Protein 9I4F (pdb70)

Structure (mmCIF, N/CA/C/O backbone):
data_9I4F
#
_entry.id   9I4F
#
_cell.length_a   107.130
_cell.length_b   129.026
_cell.length_c   108.296
_cell.angle_alpha   90.000
_cell.angle_beta   90.177
_cell.angle_gamma   90.000
#
_symmetry.space_group_name_H-M   'P 1 21 1'
#
loop_
_entity.id
_entity.type
_entity.pdbx_description
1 polymer 'Alpha-1,3-galactosidase PpaGal'
2 non-polymer 1,2-ETHANEDIOL
3 water water
#
loop_
_atom_site.group_PDB
_atom_site.id
_atom_site.type_symbol
_atom_site.label_atom_id
_atom_site.label_alt_id
_atom_site.label_comp_id
_atom_site.label_asym_id
_atom_site.label_entity_id
_atom_site.label_seq_id
_atom_site.pdbx_PDB_ins_code
_atom_site.Cartn_x
_atom_site.Cartn_y
_atom_site.Cartn_z
_atom_site.occupancy
_atom_site.B_iso_or_equiv
_atom_site.auth_seq_id
_atom_site.auth_comp_id
_atom_site.auth_asym_id
_atom_site.auth_atom_id
_atom_site.pdbx_PDB_model_num
ATOM 1 N N . SER A 1 1 ? 102.051 25.466 -32.447 1.000 53.268 34 SER A N 1
ATOM 2 C CA . SER A 1 1 ? 102.432 26.063 -33.788 1.000 55.481 34 SER A CA 1
ATOM 3 C C . SER A 1 1 ? 103.447 25.178 -34.539 1.000 54.255 34 SER A C 1
ATOM 4 O O . SER A 1 1 ? 103.026 24.451 -35.467 1.000 55.195 34 SER A O 1
ATOM 14 N N . GLU A 1 2 ? 104.716 25.199 -34.129 1.000 51.701 35 GLU A N 1
ATOM 15 C CA . GLU A 1 2 ? 105.763 24.224 -34.530 1.000 49.430 35 GLU A CA 1
ATOM 16 C C . GLU A 1 2 ? 105.573 22.960 -33.695 1.000 45.413 35 GLU A C 1
ATOM 17 O O . GLU A 1 2 ? 106.408 22.092 -33.815 1.000 43.292 35 GLU A O 1
ATOM 29 N N . PHE A 1 3 ? 104.489 22.870 -32.917 1.000 43.108 36 PHE A N 1
ATOM 30 C CA . PHE A 1 3 ? 104.127 21.739 -32.029 1.000 41.495 36 PHE A CA 1
ATOM 31 C C . PHE A 1 3 ? 102.757 21.187 -32.415 1.000 40.276 36 PHE A C 1
ATOM 32 O O . PHE A 1 3 ? 101.833 22.014 -32.630 1.000 40.033 36 PHE A O 1
ATOM 49 N N . ASN A 1 4 ? 102.569 19.876 -32.417 1.000 38.637 37 ASN A N 1
ATOM 50 C CA . ASN A 1 4 ? 101.215 19.344 -32.710 1.000 37.620 37 ASN A CA 1
ATOM 51 C C . ASN A 1 4 ? 100.275 19.737 -31.563 1.000 36.989 37 ASN A C 1
ATOM 52 O O . ASN A 1 4 ? 99.200 20.284 -31.837 1.000 36.989 37 ASN A O 1
ATOM 63 N N . VAL A 1 5 ? 100.716 19.523 -30.326 1.000 37.463 38 VAL A N 1
ATOM 64 C CA . VAL A 1 5 ? 100.024 19.962 -29.083 1.000 37.551 38 VAL A CA 1
ATOM 65 C C . VAL A 1 5 ? 100.973 20.849 -28.294 1.000 37.122 38 VAL A C 1
ATOM 66 O O . VAL A 1 5 ? 102.114 20.428 -28.125 1.000 36.660 38 VAL A O 1
ATOM 79 N N . LYS A 1 6 ? 100.495 21.948 -27.735 1.000 37.168 39 LYS A N 1
ATOM 80 C CA . LYS A 1 6 ? 101.286 22.699 -26.728 1.000 38.088 39 LYS A CA 1
ATOM 81 C C . LYS A 1 6 ? 100.949 22.185 -25.330 1.000 36.652 39 LYS A C 1
ATOM 82 O O . LYS A 1 6 ? 99.809 22.304 -24.949 1.000 36.624 39 LYS A O 1
ATOM 101 N N . ILE A 1 7 ? 101.891 21.608 -24.594 1.000 35.531 40 ILE A N 1
ATOM 102 C CA . ILE A 1 7 ? 101.590 21.021 -23.262 1.000 34.718 40 ILE A CA 1
ATOM 103 C C . ILE A 1 7 ? 102.133 21.958 -22.182 1.000 34.633 40 ILE A C 1
ATOM 104 O O . ILE A 1 7 ? 103.279 22.235 -22.201 1.000 34.496 40 ILE A O 1
ATOM 120 N N . TYR A 1 8 ? 101.302 22.472 -21.291 1.000 35.104 41 TYR A N 1
ATOM 121 C CA . TYR A 1 8 ? 101.756 23.316 -20.156 1.000 35.380 41 TYR A CA 1
ATOM 122 C C . TYR A 1 8 ? 101.765 22.439 -18.911 1.000 36.388 41 TYR A C 1
ATOM 123 O O . TYR A 1 8 ? 100.689 22.099 -18.377 1.000 35.874 41 TYR A O 1
ATOM 141 N N . LYS A 1 9 ? 102.951 21.995 -18.500 1.000 38.235 42 LYS A N 1
ATOM 142 C CA . LYS A 1 9 ? 103.108 21.419 -17.143 1.000 39.325 42 LYS A CA 1
ATOM 143 C C . LYS A 1 9 ? 102.900 22.576 -16.151 1.000 39.498 42 LYS A C 1
ATOM 144 O O . LYS A 1 9 ? 103.609 23.594 -16.298 1.000 40.160 42 LYS A O 1
ATOM 163 N N . LEU A 1 10 ? 101.956 22.474 -15.216 1.000 38.497 43 LEU A N 1
ATOM 164 C CA . LEU A 1 10 ? 101.493 23.680 -14.495 1.000 37.978 43 LEU A CA 1
ATOM 165 C C . LEU A 1 10 ? 102.617 24.184 -13.587 1.000 37.372 43 LEU A C 1
ATOM 166 O O . LEU A 1 10 ? 102.787 25.422 -13.460 1.000 37.375 43 LEU A O 1
ATOM 182 N N . SER A 1 11 ? 103.392 23.258 -13.032 1.000 36.306 44 SER A N 1
ATOM 183 C CA . SER A 1 11 ? 104.535 23.564 -12.139 1.000 35.845 44 SER A CA 1
ATOM 184 C C . SER A 1 11 ? 105.598 24.428 -12.840 1.000 36.044 44 SER A C 1
ATOM 185 O O . SER A 1 11 ? 106.311 25.173 -12.173 1.000 36.838 44 SER A O 1
ATOM 193 N N . ALA A 1 12 ? 105.720 24.384 -14.148 1.000 35.946 45 ALA A N 1
ATOM 194 C CA . ALA A 1 12 ? 106.662 25.270 -14.858 1.000 36.150 45 ALA A CA 1
ATOM 195 C C . ALA A 1 12 ? 106.087 26.688 -14.910 1.000 35.936 45 ALA A C 1
ATOM 196 O O . ALA A 1 12 ? 106.813 27.605 -15.297 1.000 35.915 45 ALA A O 1
ATOM 203 N N . TYR A 1 13 ? 104.821 26.875 -14.548 1.000 36.043 46 TYR A N 1
ATOM 204 C CA . TYR A 1 13 ? 104.113 28.175 -14.690 1.000 36.431 46 TYR A CA 1
ATOM 205 C C . TYR A 1 13 ? 103.600 28.586 -13.310 1.000 36.380 46 TYR A C 1
ATOM 206 O O . TYR A 1 13 ? 102.552 29.226 -13.228 1.000 35.991 46 TYR A O 1
ATOM 224 N N . GLY A 1 14 ? 104.344 28.227 -12.252 1.000 36.328 47 GLY A N 1
ATOM 225 C CA . GLY A 1 14 ? 104.149 28.779 -10.901 1.000 36.402 47 GLY A CA 1
ATOM 226 C C . GLY A 1 14 ? 102.989 28.139 -10.168 1.000 36.532 47 GLY A C 1
ATOM 227 O O . GLY A 1 14 ? 102.523 28.732 -9.195 1.000 37.000 47 GLY A O 1
ATOM 231 N N . ILE A 1 15 ? 102.557 26.944 -10.569 1.000 36.369 48 ILE A N 1
ATOM 232 C CA . ILE A 1 15 ? 101.379 26.285 -9.938 1.000 36.318 48 ILE A CA 1
ATOM 233 C C . ILE A 1 15 ? 101.704 24.850 -9.547 1.000 36.314 48 ILE A C 1
ATOM 234 O O . ILE A 1 15 ? 101.522 23.868 -10.404 1.000 35.431 48 ILE A O 1
ATOM 250 N N . LYS A 1 16 ? 102.037 24.740 -8.254 1.000 36.507 49 LYS A N 1
ATOM 251 C CA . LYS A 1 16 ? 102.663 23.533 -7.668 1.000 36.963 49 LYS A CA 1
ATOM 252 C C . LYS A 1 16 ? 101.679 22.834 -6.760 1.000 36.382 49 LYS A C 1
ATOM 253 O O . LYS A 1 16 ? 100.802 23.477 -6.201 1.000 36.376 49 LYS A O 1
ATOM 272 N N . PRO A 1 17 ? 101.807 21.503 -6.594 1.000 36.639 50 PRO A N 1
ATOM 273 C CA . PRO A 1 17 ? 100.961 20.744 -5.667 1.000 36.793 50 PRO A CA 1
ATOM 274 C C . PRO A 1 17 ? 101.436 20.839 -4.209 1.000 36.356 50 PRO A C 1
ATOM 275 O O . PRO A 1 17 ? 102.615 20.950 -3.970 1.000 36.085 50 PRO A O 1
ATOM 286 N N . ASN A 1 18 ? 100.499 20.764 -3.270 1.000 35.937 51 ASN A N 1
ATOM 287 C CA . ASN A 1 18 ? 100.797 20.618 -1.829 1.000 36.571 51 ASN A CA 1
ATOM 288 C C . ASN A 1 18 ? 101.383 21.938 -1.323 1.000 37.056 51 ASN A C 1
ATOM 289 O O . ASN A 1 18 ? 102.019 21.938 -0.268 1.000 36.502 51 ASN A O 1
ATOM 300 N N . SER A 1 19 ? 101.171 23.038 -2.034 1.000 37.681 52 SER A N 1
ATOM 301 C CA . SER A 1 19 ? 101.718 24.347 -1.603 1.000 38.579 52 SER A CA 1
ATOM 302 C C . SER A 1 19 ? 100.817 24.881 -0.506 1.000 38.299 52 SER A C 1
ATOM 303 O O . SER A 1 19 ? 101.225 25.776 0.200 1.000 38.598 52 SER A O 1
ATOM 311 N N . GLY A 1 20 ? 99.582 24.404 -0.476 1.000 38.030 53 GLY A N 1
ATOM 312 C CA . GLY A 1 20 ? 98.528 24.977 0.374 1.000 37.699 53 GLY A CA 1
ATOM 313 C C . GLY A 1 20 ? 98.190 26.421 0.015 1.000 37.923 53 GLY A C 1
ATOM 314 O O . GLY A 1 20 ? 97.427 27.029 0.780 1.000 36.979 53 GLY A O 1
ATOM 318 N N . LYS A 1 21 ? 98.636 26.946 -1.128 1.000 38.257 54 LYS A N 1
ATOM 319 C CA . LYS A 1 21 ? 98.226 28.310 -1.539 1.000 38.648 54 LYS A CA 1
ATOM 320 C C . LYS A 1 21 ? 96.938 28.270 -2.359 1.000 37.443 54 LYS A C 1
ATOM 321 O O . LYS A 1 21 ? 96.506 27.197 -2.831 1.000 37.256 54 LYS A O 1
ATOM 340 N N . ASN A 1 22 ? 96.348 29.444 -2.507 1.000 36.784 55 ASN A N 1
ATOM 341 C CA . ASN A 1 22 ? 95.113 29.652 -3.278 1.000 36.141 55 ASN A CA 1
ATOM 342 C C . ASN A 1 22 ? 95.496 29.525 -4.750 1.000 36.146 55 ASN A C 1
ATOM 343 O O . ASN A 1 22 ? 96.192 30.427 -5.248 1.000 36.761 55 ASN A O 1
ATOM 354 N N . THR A 1 23 ? 95.097 28.439 -5.407 1.000 35.211 56 THR A N 1
ATOM 355 C CA . THR A 1 23 ? 95.473 28.151 -6.811 1.000 34.472 56 THR A CA 1
ATOM 356 C C . THR A 1 23 ? 94.552 28.929 -7.746 1.000 34.034 56 THR A C 1
ATOM 357 O O . THR A 1 23 ? 94.847 28.975 -8.924 1.000 34.306 56 THR A O 1
ATOM 368 N N . THR A 1 24 ? 93.460 29.487 -7.232 1.000 33.429 57 THR A N 1
ATOM 369 C CA . THR A 1 24 ? 92.371 30.023 -8.064 1.000 33.407 57 THR A CA 1
ATOM 370 C C . THR A 1 24 ? 92.880 31.184 -8.888 1.000 34.087 57 THR A C 1
ATOM 371 O O . THR A 1 24 ? 92.736 31.144 -10.104 1.000 34.511 57 THR A O 1
ATOM 382 N N . PRO A 1 25 ? 93.446 32.249 -8.285 1.000 34.955 58 PRO A N 1
ATOM 383 C CA . PRO A 1 25 ? 93.792 33.458 -9.048 1.000 35.694 58 PRO A CA 1
ATOM 384 C C . PRO A 1 25 ? 94.888 33.208 -10.099 1.000 36.222 58 PRO A C 1
ATOM 385 O O . PRO A 1 25 ? 94.888 33.899 -11.144 1.000 36.070 58 PRO A O 1
ATOM 396 N N . LEU A 1 26 ? 95.745 32.211 -9.806 1.000 36.674 59 LEU A N 1
ATOM 397 C CA . LEU A 1 26 ? 96.908 31.770 -10.629 1.000 36.901 59 LEU A CA 1
ATOM 398 C C . LEU A 1 26 ? 96.415 31.019 -11.874 1.000 37.209 59 LEU A C 1
ATOM 399 O O . LEU A 1 26 ? 96.780 31.442 -12.998 1.000 38.120 59 LEU A O 1
ATOM 415 N N . LEU A 1 27 ? 95.634 29.941 -11.707 1.000 36.136 60 LEU A N 1
ATOM 416 C CA . LEU A 1 27 ? 95.159 29.133 -12.851 1.000 34.992 60 LEU A CA 1
ATOM 417 C C . LEU A 1 27 ? 94.269 29.992 -13.732 1.000 35.062 60 LEU A C 1
ATOM 418 O O . LEU A 1 27 ? 94.393 29.900 -14.916 1.000 35.403 60 LEU A O 1
ATOM 434 N N . THR A 1 28 ? 93.427 30.814 -13.134 1.000 35.786 61 THR A N 1
ATOM 435 C CA . THR A 1 28 ? 92.612 31.835 -13.827 1.000 36.434 61 THR A CA 1
ATOM 436 C C . THR A 1 28 ? 93.498 32.771 -14.645 1.000 36.777 61 THR A C 1
ATOM 437 O O . THR A 1 28 ? 93.249 32.894 -15.815 1.000 38.776 61 THR A O 1
ATOM 448 N N . SER A 1 29 ? 94.474 33.457 -14.076 1.000 36.906 62 SER A N 1
ATOM 449 C CA . SER A 1 29 ? 95.352 34.358 -14.869 1.000 36.992 62 SER A CA 1
ATOM 450 C C . SER A 1 29 ? 96.071 33.588 -15.999 1.000 37.062 62 SER A C 1
ATOM 451 O O . SER A 1 29 ? 96.173 34.140 -17.134 1.000 37.104 62 SER A O 1
ATOM 459 N N . LEU A 1 30 ? 96.510 32.355 -15.724 1.000 36.957 63 LEU A N 1
ATOM 460 C CA . LEU A 1 30 ? 97.313 31.545 -16.673 1.000 37.578 63 LEU A CA 1
ATOM 461 C C . LEU A 1 30 ? 96.456 31.087 -17.867 1.000 39.467 63 LEU A C 1
ATOM 462 O O . LEU A 1 30 ? 96.928 31.261 -19.012 1.000 39.050 63 LEU A O 1
ATOM 478 N N . LEU A 1 31 ? 95.286 30.470 -17.628 1.000 41.894 64 LEU A N 1
ATOM 479 C CA . LEU A 1 31 ? 94.335 30.069 -18.702 1.000 43.489 64 LEU A CA 1
ATOM 480 C C . LEU A 1 31 ? 93.940 31.292 -19.525 1.000 45.281 64 LEU A C 1
ATOM 481 O O . LEU A 1 31 ? 93.759 31.130 -20.716 1.000 45.093 64 LEU A O 1
ATOM 497 N N . LYS A 1 32 ? 93.752 32.455 -18.909 1.000 46.487 65 LYS A N 1
ATOM 498 C CA . LYS A 1 32 ? 93.387 33.664 -19.679 1.000 47.718 65 LYS A CA 1
ATOM 499 C C . LYS A 1 32 ? 94.482 33.957 -20.700 1.000 47.156 65 LYS A C 1
ATOM 500 O O . LYS A 1 32 ? 94.126 34.278 -21.837 1.000 47.638 65 LYS A O 1
ATOM 519 N N . GLU A 1 33 ? 95.750 33.869 -20.289 1.000 46.296 66 GLU A N 1
ATOM 520 C CA . GLU A 1 33 ? 96.899 34.113 -21.191 1.000 45.568 66 GLU A CA 1
ATOM 521 C C . GLU A 1 33 ? 97.004 33.010 -22.263 1.000 44.922 66 GLU A C 1
ATOM 522 O O . GLU A 1 33 ? 97.131 33.344 -23.458 1.000 44.953 66 GLU A O 1
ATOM 534 N N . ILE A 1 34 ? 96.949 31.735 -21.885 1.000 44.110 67 ILE A N 1
ATOM 535 C CA . ILE A 1 34 ? 97.058 30.611 -22.861 1.000 44.733 67 ILE A CA 1
ATOM 536 C C . ILE A 1 34 ? 95.970 30.778 -23.926 1.000 46.697 67 ILE A C 1
ATOM 537 O O . ILE A 1 34 ? 96.224 30.463 -25.089 1.000 47.549 67 ILE A O 1
ATOM 553 N N . LYS A 1 35 ? 94.785 31.214 -23.518 1.000 48.283 68 LYS A N 1
ATOM 554 C CA . LYS A 1 35 ? 93.652 31.415 -24.443 1.000 49.791 68 LYS A CA 1
ATOM 555 C C . LYS A 1 35 ? 93.958 32.596 -25.368 1.000 51.600 68 LYS A C 1
ATOM 556 O O . LYS A 1 35 ? 93.737 32.463 -26.575 1.000 54.066 68 LYS A O 1
ATOM 575 N N . SER A 1 36 ? 94.439 33.715 -24.830 1.000 51.748 69 SER A N 1
ATOM 576 C CA . SER A 1 36 ? 94.621 34.953 -25.623 1.000 51.746 69 SER A CA 1
ATOM 577 C C . SER A 1 36 ? 95.664 34.719 -26.714 1.000 52.943 69 SER A C 1
ATOM 578 O O . SER A 1 36 ? 95.767 35.593 -27.570 1.000 54.168 69 SER A O 1
ATOM 586 N N . LYS A 1 37 ? 96.406 33.608 -26.667 1.000 52.766 70 LYS A N 1
ATOM 587 C CA . LYS A 1 37 ? 97.396 33.252 -27.707 1.000 54.996 70 LYS A CA 1
ATOM 588 C C . LYS A 1 37 ? 96.811 32.130 -28.571 1.000 59.446 70 LYS A C 1
ATOM 589 O O . LYS A 1 37 ? 96.568 32.344 -29.793 1.000 64.837 70 LYS A O 1
ATOM 608 N N . THR A 1 38 ? 96.468 31.001 -27.980 1.000 61.587 71 THR A N 1
ATOM 609 C CA . THR A 1 38 ? 96.033 29.808 -28.747 1.000 65.068 71 THR A CA 1
ATOM 610 C C . THR A 1 38 ? 94.832 30.147 -29.650 1.000 66.787 71 THR A C 1
ATOM 611 O O . THR A 1 38 ? 93.875 30.805 -29.208 1.000 64.488 71 THR A O 1
ATOM 622 N N . SER A 1 39 ? 94.987 29.817 -30.930 1.000 68.012 72 SER A N 1
ATOM 623 C CA . SER A 1 39 ? 93.971 29.964 -31.998 1.000 65.839 72 SER A CA 1
ATOM 624 C C . SER A 1 39 ? 92.977 28.821 -31.871 1.000 65.162 72 SER A C 1
ATOM 625 O O . SER A 1 39 ? 93.249 27.868 -31.102 1.000 66.701 72 SER A O 1
ATOM 633 N N . ASP A 1 40 ? 91.905 28.867 -32.636 1.000 67.391 73 ASP A N 1
ATOM 634 C CA . ASP A 1 40 ? 90.874 27.819 -32.500 1.000 72.287 73 ASP A CA 1
ATOM 635 C C . ASP A 1 40 ? 91.466 26.509 -33.031 1.000 69.542 73 ASP A C 1
ATOM 636 O O . ASP A 1 40 ? 91.097 25.450 -32.485 1.000 71.681 73 ASP A O 1
ATOM 645 N N . LEU A 1 41 ? 92.348 26.575 -34.026 1.000 67.210 74 LEU A N 1
ATOM 646 C CA . LEU A 1 41 ? 92.955 25.369 -34.643 1.000 66.907 74 LEU A CA 1
ATOM 647 C C . LEU A 1 41 ? 93.924 24.712 -33.651 1.000 60.804 74 LEU A C 1
ATOM 648 O O . LEU A 1 41 ? 94.127 23.479 -33.726 1.000 57.355 74 LEU A O 1
ATOM 664 N N . ASP A 1 42 ? 94.530 25.548 -32.808 1.000 56.554 75 ASP A N 1
ATOM 665 C CA . ASP A 1 42 ? 95.607 25.197 -31.851 1.000 52.702 75 ASP A CA 1
ATOM 666 C C . ASP A 1 42 ? 95.067 24.213 -30.809 1.000 49.057 75 ASP A C 1
ATOM 667 O O . ASP A 1 42 ? 94.028 24.483 -30.231 1.000 48.944 75 ASP A O 1
ATOM 676 N N . LYS A 1 43 ? 95.790 23.122 -30.563 1.000 46.707 76 LYS A N 1
ATOM 677 C CA . LYS A 1 43 ? 95.497 22.132 -29.493 1.000 43.855 76 LYS A CA 1
ATOM 678 C C . LYS A 1 43 ? 96.361 22.438 -28.254 1.000 41.228 76 LYS A C 1
ATOM 679 O O . LYS A 1 43 ? 97.546 22.773 -28.411 1.000 40.593 76 LYS A O 1
ATOM 698 N N . VAL A 1 44 ? 95.740 22.400 -27.068 1.000 38.898 77 VAL A N 1
ATOM 699 C CA . VAL A 1 44 ? 96.327 22.801 -25.757 1.000 37.716 77 VAL A CA 1
ATOM 700 C C . VAL A 1 44 ? 96.158 21.643 -24.784 1.000 36.616 77 VAL A C 1
ATOM 701 O O . VAL A 1 44 ? 95.150 21.000 -24.882 1.000 36.148 77 VAL A O 1
ATOM 714 N N . ILE A 1 45 ? 97.119 21.408 -23.893 1.000 35.993 78 ILE A N 1
ATOM 715 C CA . ILE A 1 45 ? 96.975 20.522 -22.693 1.000 35.156 78 ILE A CA 1
ATOM 716 C C . ILE A 1 45 ? 97.459 21.321 -21.470 1.000 34.316 78 ILE A C 1
ATOM 717 O O . ILE A 1 45 ? 98.482 21.985 -21.589 1.000 33.380 78 ILE A O 1
ATOM 733 N N . ILE A 1 46 ? 96.706 21.280 -20.366 1.000 33.924 79 ILE A N 1
ATOM 734 C CA . ILE A 1 46 ? 97.047 21.834 -19.021 1.000 33.875 79 ILE A CA 1
ATOM 735 C C . ILE A 1 46 ? 97.320 20.639 -18.100 1.000 33.830 79 ILE A C 1
ATOM 736 O O . ILE A 1 46 ? 96.419 19.822 -17.918 1.000 32.500 79 ILE A O 1
ATOM 752 N N . GLN A 1 47 ? 98.543 20.521 -17.557 1.000 35.593 80 GLN A N 1
ATOM 753 C CA . GLN A 1 47 ? 98.951 19.308 -16.788 1.000 36.370 80 GLN A CA 1
ATOM 754 C C . GLN A 1 47 ? 99.297 19.600 -15.325 1.000 36.282 80 GLN A C 1
ATOM 755 O O . GLN A 1 47 ? 100.216 20.345 -15.035 1.000 35.827 80 GLN A O 1
ATOM 769 N N . PHE A 1 48 ? 98.491 18.976 -14.464 1.000 38.148 81 PHE A N 1
ATOM 770 C CA . PHE A 1 48 ? 98.576 18.931 -12.975 1.000 40.094 81 PHE A CA 1
ATOM 771 C C . PHE A 1 48 ? 99.437 17.720 -12.572 1.000 41.762 81 PHE A C 1
ATOM 772 O O . PHE A 1 48 ? 99.435 16.700 -13.282 1.000 41.442 81 PHE A O 1
ATOM 789 N N . GLU A 1 49 ? 100.132 17.817 -11.447 1.000 44.961 82 GLU A N 1
ATOM 790 C CA . GLU A 1 49 ? 101.024 16.743 -10.934 1.000 49.818 82 GLU A CA 1
ATOM 791 C C . GLU A 1 49 ? 100.329 16.024 -9.783 1.000 49.263 82 GLU A C 1
ATOM 792 O O . GLU A 1 49 ? 99.295 16.543 -9.270 1.000 48.218 82 GLU A O 1
ATOM 804 N N . LYS A 1 50 ? 100.903 14.882 -9.401 1.000 49.310 83 LYS A N 1
ATOM 805 C CA . LYS A 1 50 ? 100.539 14.142 -8.175 1.000 50.227 83 LYS A CA 1
ATOM 806 C C . LYS A 1 50 ? 100.515 15.125 -7.007 1.000 49.212 83 LYS A C 1
ATOM 807 O O . LYS A 1 50 ? 101.506 15.905 -6.820 1.000 50.171 83 LYS A O 1
ATOM 826 N N . GLY A 1 51 ? 99.413 15.108 -6.266 1.000 47.154 84 GLY A N 1
ATOM 827 C CA . GLY A 1 51 ? 99.249 15.920 -5.045 1.000 46.599 84 GLY A CA 1
ATOM 828 C C . GLY A 1 51 ? 98.002 16.785 -5.066 1.000 44.581 84 GLY A C 1
ATOM 829 O O . GLY A 1 51 ? 97.154 16.622 -5.939 1.000 43.238 84 GLY A O 1
ATOM 833 N N . ARG A 1 52 ? 97.969 17.744 -4.161 1.000 43.428 85 ARG A N 1
ATOM 834 C CA . ARG A 1 52 ? 96.761 18.498 -3.803 1.000 42.174 85 ARG A CA 1
ATOM 835 C C . ARG A 1 52 ? 96.900 19.964 -4.209 1.000 40.529 85 ARG A C 1
ATOM 836 O O . ARG A 1 52 ? 97.903 20.578 -3.897 1.000 41.054 85 ARG A O 1
ATOM 857 N N . TYR A 1 53 ? 95.886 20.507 -4.861 1.000 38.708 86 TYR A N 1
ATOM 858 C CA . TYR A 1 53 ? 95.797 21.938 -5.235 1.000 37.475 86 TYR A CA 1
ATOM 859 C C . TYR A 1 53 ? 94.542 22.475 -4.541 1.000 37.031 86 TYR A C 1
ATOM 860 O O . TYR A 1 53 ? 93.470 21.873 -4.618 1.000 36.712 86 TYR A O 1
ATOM 878 N N . ASP A 1 54 ? 94.668 23.560 -3.801 1.000 37.125 87 ASP A N 1
ATOM 879 C CA . ASP A 1 54 ? 93.505 24.104 -3.061 1.000 37.062 87 ASP A CA 1
ATOM 880 C C . ASP A 1 54 ? 93.050 25.336 -3.809 1.000 35.822 87 ASP A C 1
ATOM 881 O O . ASP A 1 54 ? 93.937 26.139 -4.181 1.000 35.157 87 ASP A O 1
ATOM 890 N N . PHE A 1 55 ? 91.738 25.469 -3.963 1.000 35.429 88 PHE A N 1
ATOM 891 C CA . PHE A 1 55 ? 91.074 26.625 -4.601 1.000 35.412 88 PHE A CA 1
ATOM 892 C C . PHE A 1 55 ? 90.152 27.251 -3.588 1.000 35.591 88 PHE A C 1
ATOM 893 O O . PHE A 1 55 ? 89.376 26.543 -2.953 1.000 35.494 88 PHE A O 1
ATOM 910 N N . TYR A 1 56 ? 90.195 28.565 -3.505 1.000 36.366 89 TYR A N 1
ATOM 911 C CA . TYR A 1 56 ? 89.301 29.331 -2.606 1.000 36.688 89 TYR A CA 1
ATOM 912 C C . TYR A 1 56 ? 88.489 30.306 -3.444 1.000 36.523 89 TYR A C 1
ATOM 913 O O . TYR A 1 56 ? 88.860 30.682 -4.541 1.000 35.281 89 TYR A O 1
ATOM 931 N N . PRO A 1 57 ? 87.388 30.823 -2.902 1.000 37.221 90 PRO A N 1
ATOM 932 C CA . PRO A 1 57 ? 86.647 31.882 -3.574 1.000 38.297 90 PRO A CA 1
ATOM 933 C C . PRO A 1 57 ? 87.495 33.073 -4.021 1.000 40.111 90 PRO A C 1
ATOM 934 O O . PRO A 1 57 ? 87.149 33.628 -5.028 1.000 42.044 90 PRO A O 1
ATOM 945 N N . GLU A 1 58 ? 88.569 33.430 -3.318 1.000 42.342 91 GLU A N 1
ATOM 946 C CA . GLU A 1 58 ? 89.289 34.701 -3.646 1.000 44.204 91 GLU A CA 1
ATOM 947 C C . GLU A 1 58 ? 89.938 34.553 -5.012 1.000 42.765 91 GLU A C 1
ATOM 948 O O . GLU A 1 58 ? 90.590 33.529 -5.246 1.000 41.342 91 GLU A O 1
ATOM 960 N N . GLY A 1 59 ? 89.690 35.535 -5.876 1.000 42.271 92 GLY A N 1
ATOM 961 C CA . GLY A 1 59 ? 90.244 35.644 -7.237 1.000 41.575 92 GLY A CA 1
ATOM 962 C C . GLY A 1 59 ? 89.569 34.719 -8.239 1.000 40.337 92 GLY A C 1
ATOM 963 O O . GLY A 1 59 ? 90.076 34.629 -9.365 1.000 39.697 92 GLY A O 1
ATOM 967 N N . ALA A 1 60 ? 88.487 34.039 -7.852 1.000 40.234 93 ALA A N 1
ATOM 968 C CA . ALA A 1 60 ? 87.638 33.232 -8.756 1.000 40.805 93 ALA A CA 1
ATOM 969 C C . ALA A 1 60 ? 86.866 34.165 -9.675 1.000 41.969 93 ALA A C 1
ATOM 970 O O . ALA A 1 60 ? 86.593 35.320 -9.297 1.000 43.164 93 ALA A O 1
ATOM 977 N N . ILE A 1 61 ? 86.490 33.659 -10.832 1.000 42.294 94 ILE A N 1
ATOM 978 C CA . ILE A 1 61 ? 85.610 34.445 -11.728 1.000 43.394 94 ILE A CA 1
ATOM 979 C C . ILE A 1 61 ? 84.193 34.362 -11.157 1.000 44.997 94 ILE A C 1
ATOM 980 O O . ILE A 1 61 ? 83.829 33.286 -10.609 1.000 45.503 94 ILE A O 1
ATOM 996 N N . LYS A 1 62 ? 83.439 35.460 -11.263 1.000 46.646 95 LYS A N 1
ATOM 997 C CA . LYS A 1 62 ? 81.981 35.479 -10.957 1.000 46.731 95 LYS A CA 1
ATOM 998 C C . LYS A 1 62 ? 81.158 35.485 -12.241 1.000 46.265 95 LYS A C 1
ATOM 999 O O . LYS A 1 62 ? 81.041 36.554 -12.888 1.000 46.170 95 LYS A O 1
ATOM 1018 N N . ARG A 1 63 ? 80.597 34.319 -12.573 1.000 44.909 96 ARG A N 1
ATOM 1019 C CA . ARG A 1 63 ? 79.677 34.153 -13.732 1.000 43.815 96 ARG A CA 1
ATOM 1020 C C . ARG A 1 63 ? 78.208 34.034 -13.280 1.000 42.941 96 ARG A C 1
ATOM 1021 O O . ARG A 1 63 ? 77.901 33.297 -12.325 1.000 42.361 96 ARG A O 1
ATOM 1042 N N . GLU A 1 64 ? 77.310 34.708 -13.990 1.000 42.632 97 GLU A N 1
ATOM 1043 C CA . GLU A 1 64 ? 75.858 34.484 -13.879 1.000 41.841 97 GLU A CA 1
ATOM 1044 C C . GLU A 1 64 ? 75.520 33.275 -14.757 1.000 40.191 97 GLU A C 1
ATOM 1045 O O . GLU A 1 64 ? 75.567 33.406 -15.972 1.000 40.505 97 GLU A O 1
ATOM 1057 N N . TYR A 1 65 ? 75.253 32.112 -14.175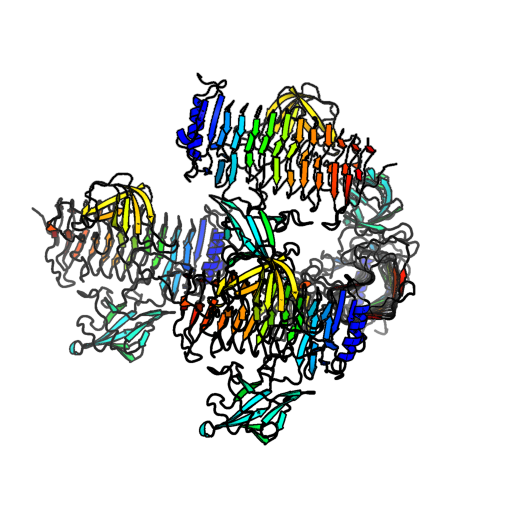 1.000 38.286 98 TYR A N 1
ATOM 1058 C CA . TYR A 1 65 ? 74.902 30.907 -14.969 1.000 37.084 98 TYR A CA 1
ATOM 1059 C C . TYR A 1 65 ? 73.492 30.459 -14.607 1.000 36.642 98 TYR A C 1
ATOM 1060 O O . TYR A 1 65 ? 73.121 30.410 -13.416 1.000 37.214 98 TYR A O 1
ATOM 1078 N N . TYR A 1 66 ? 72.752 30.028 -15.610 1.000 35.917 99 TYR A N 1
ATOM 1079 C CA . TYR A 1 66 ? 71.458 29.354 -15.393 1.000 35.082 99 TYR A CA 1
ATOM 1080 C C . TYR A 1 66 ? 71.690 27.878 -15.626 1.000 33.787 99 TYR A C 1
ATOM 1081 O O . TYR A 1 66 ? 72.189 27.486 -16.687 1.000 33.854 99 TYR A O 1
ATOM 1099 N N . ILE A 1 67 ? 71.409 27.103 -14.596 1.000 32.383 100 ILE A N 1
ATOM 1100 C CA . ILE A 1 67 ? 71.793 25.678 -14.571 1.000 31.388 100 ILE A CA 1
ATOM 1101 C C . ILE A 1 67 ? 70.528 24.851 -14.402 1.000 30.872 100 ILE A C 1
ATOM 1102 O O . ILE A 1 67 ? 69.855 24.985 -13.370 1.000 30.787 100 ILE A O 1
ATOM 1118 N N . SER A 1 68 ? 70.265 23.981 -15.356 1.000 30.039 101 SER A N 1
ATOM 1119 C CA . SER A 1 68 ? 69.142 23.042 -15.249 1.000 29.658 101 SER A CA 1
ATOM 1120 C C . SER A 1 68 ? 69.229 22.279 -13.928 1.000 29.119 101 SER A C 1
ATOM 1121 O O . SER A 1 68 ? 70.303 21.834 -13.575 1.000 28.538 101 SER A O 1
ATOM 1129 N N . ASN A 1 69 ? 68.079 22.159 -13.271 1.000 29.415 102 ASN A N 1
ATOM 1130 C CA . ASN A 1 69 ? 67.753 21.238 -12.153 1.000 29.444 102 ASN A CA 1
ATOM 1131 C C . ASN A 1 69 ? 68.539 21.637 -10.903 1.000 29.483 102 ASN A C 1
ATOM 1132 O O . ASN A 1 69 ? 68.903 20.753 -10.159 1.000 28.884 102 ASN A O 1
ATOM 1143 N N . HIS A 1 70 ? 68.754 22.936 -10.699 1.000 29.917 103 HIS A N 1
ATOM 1144 C CA . HIS A 1 70 ? 69.548 23.519 -9.592 1.000 30.216 103 HIS A CA 1
ATOM 1145 C C . HIS A 1 70 ? 68.924 24.856 -9.136 1.000 31.560 103 HIS A C 1
ATOM 1146 O O . HIS A 1 70 ? 68.230 25.522 -9.894 1.000 32.149 103 HIS A O 1
ATOM 1161 N N . ASP A 1 71 ? 69.195 25.289 -7.914 1.000 32.824 104 ASP A N 1
ATOM 1162 C CA . ASP A 1 71 ? 68.875 26.665 -7.462 1.000 33.919 104 ASP A CA 1
ATOM 1163 C C . ASP A 1 71 ? 69.549 27.676 -8.386 1.000 34.451 104 ASP A C 1
ATOM 1164 O O . ASP A 1 71 ? 70.682 27.415 -8.861 1.000 34.634 104 ASP A O 1
ATOM 1173 N N . GLN A 1 72 ? 68.875 28.793 -8.624 1.000 35.457 105 GLN A N 1
ATOM 1174 C CA . GLN A 1 72 ? 69.390 29.850 -9.524 1.000 37.155 105 GLN A CA 1
ATOM 1175 C C . GLN A 1 72 ? 69.914 30.999 -8.679 1.000 38.359 105 GLN A C 1
ATOM 1176 O O . GLN A 1 72 ? 69.464 32.121 -8.859 1.000 38.582 105 GLN A O 1
ATOM 1190 N N . ASP A 1 73 ? 70.856 30.704 -7.797 1.000 39.839 106 ASP A N 1
ATOM 1191 C CA . ASP A 1 73 ? 71.499 31.747 -6.970 1.000 41.273 106 ASP A CA 1
ATOM 1192 C C . ASP A 1 73 ? 72.626 32.344 -7.798 1.000 41.403 106 ASP A C 1
ATOM 1193 O O . ASP A 1 73 ? 73.460 31.570 -8.240 1.000 41.298 106 ASP A O 1
ATOM 1202 N N . ASN A 1 74 ? 72.650 33.653 -8.026 1.000 42.045 107 ASN A N 1
ATOM 1203 C CA . ASN A 1 74 ? 73.735 34.249 -8.850 1.000 42.774 107 ASN A CA 1
ATOM 1204 C C . ASN A 1 74 ? 74.369 35.422 -8.103 1.000 42.888 107 ASN A C 1
ATOM 1205 O O . ASN A 1 74 ? 73.753 36.023 -7.232 1.000 43.038 107 ASN A O 1
ATOM 1216 N N . PRO A 1 75 ? 75.651 35.757 -8.389 1.000 42.607 108 PRO A N 1
ATOM 1217 C CA . PRO A 1 75 ? 76.455 35.026 -9.380 1.000 41.204 108 PRO A CA 1
ATOM 1218 C C . PRO A 1 75 ? 76.933 33.666 -8.829 1.000 40.386 108 PRO A C 1
ATOM 1219 O O . PRO A 1 75 ? 76.700 33.377 -7.661 1.000 40.908 108 PRO A O 1
ATOM 1230 N N . LYS A 1 76 ? 77.548 32.831 -9.661 1.000 39.256 109 LYS A N 1
ATOM 1231 C CA . LYS A 1 76 ? 78.242 31.614 -9.178 1.000 38.581 109 LYS A CA 1
ATOM 1232 C C . LYS A 1 76 ? 79.710 31.963 -9.033 1.000 37.937 109 LYS A C 1
ATOM 1233 O O . LYS A 1 76 ? 80.211 32.734 -9.871 1.000 38.237 109 LYS A O 1
ATOM 1252 N N . THR A 1 77 ? 80.343 31.417 -7.995 1.000 36.894 110 THR A N 1
ATOM 1253 C CA . THR A 1 77 ? 81.793 31.513 -7.707 1.000 35.726 110 THR A CA 1
ATOM 1254 C C . THR A 1 77 ? 82.454 30.311 -8.379 1.000 34.950 110 THR A C 1
ATOM 1255 O O . THR A 1 77 ? 82.276 29.167 -7.935 1.000 34.006 110 THR A O 1
ATOM 1266 N N . VAL A 1 78 ? 83.165 30.584 -9.463 1.000 35.209 111 VAL A N 1
ATOM 1267 C CA . VAL A 1 78 ? 83.646 29.548 -10.400 1.000 34.754 111 VAL A CA 1
ATOM 1268 C C . VAL A 1 78 ? 85.142 29.419 -10.207 1.000 34.966 111 VAL A C 1
ATOM 1269 O O . VAL A 1 78 ? 85.876 30.409 -10.431 1.000 36.077 111 VAL A O 1
ATOM 1282 N N . GLY A 1 79 ? 85.548 28.204 -9.851 1.000 34.663 112 GLY A N 1
ATOM 1283 C CA . GLY A 1 79 ? 86.950 27.838 -9.606 1.000 34.907 112 GLY A CA 1
ATOM 1284 C C . GLY A 1 79 ? 87.748 27.834 -10.895 1.000 34.991 112 GLY A C 1
ATOM 1285 O O . GLY A 1 79 ? 88.702 28.605 -11.024 1.000 35.310 112 GLY A O 1
ATOM 1289 N N . ILE A 1 80 ? 87.365 26.984 -11.827 1.000 34.806 113 ILE A N 1
ATOM 1290 C CA . ILE A 1 80 ? 88.029 26.915 -13.150 1.000 34.891 113 ILE A CA 1
ATOM 1291 C C . ILE A 1 80 ? 87.008 27.144 -14.265 1.000 35.023 113 ILE A C 1
ATOM 1292 O O . ILE A 1 80 ? 86.171 26.226 -14.518 1.000 35.325 113 ILE A O 1
ATOM 1308 N N . GLY A 1 81 ? 87.131 28.271 -14.965 1.000 35.220 114 GLY A N 1
ATOM 1309 C CA . GLY A 1 81 ? 86.264 28.621 -16.105 1.000 35.256 114 GLY A CA 1
ATOM 1310 C C . GLY A 1 81 ? 86.906 28.330 -17.450 1.000 35.576 114 GLY A C 1
ATOM 1311 O O . GLY A 1 81 ? 87.713 29.170 -17.909 1.000 35.700 114 GLY A O 1
ATOM 1315 N N . ILE A 1 82 ? 86.525 27.216 -18.074 1.000 35.624 115 ILE A N 1
ATOM 1316 C CA . ILE A 1 82 ? 86.866 26.923 -19.498 1.000 36.153 115 ILE A CA 1
ATOM 1317 C C . ILE A 1 82 ? 85.737 27.513 -20.336 1.000 35.818 115 ILE A C 1
ATOM 1318 O O . ILE A 1 82 ? 84.740 26.839 -20.492 1.000 35.849 115 ILE A O 1
ATOM 1334 N N . GLU A 1 83 ? 85.888 28.730 -20.838 1.000 36.226 116 GLU A N 1
ATOM 1335 C CA . GLU A 1 83 ? 84.818 29.442 -21.588 1.000 36.648 116 GLU A CA 1
ATOM 1336 C C . GLU A 1 83 ? 85.248 29.774 -23.029 1.000 37.075 116 GLU A C 1
ATOM 1337 O O . GLU A 1 83 ? 86.131 30.631 -23.214 1.000 37.176 116 GLU A O 1
ATOM 1349 N N . LYS A 1 84 ? 84.587 29.186 -24.034 1.000 37.556 117 LYS A N 1
ATOM 1350 C CA . LYS A 1 84 ? 84.821 29.525 -25.453 1.000 37.640 117 LYS A CA 1
ATOM 1351 C C . LYS A 1 84 ? 86.285 29.241 -25.757 1.000 37.932 117 LYS A C 1
ATOM 1352 O O . LYS A 1 84 ? 86.996 30.144 -26.234 1.000 38.118 117 LYS A O 1
ATOM 1371 N N . PHE A 1 85 ? 86.702 28.029 -25.427 1.000 38.047 118 PHE A N 1
ATOM 1372 C CA . PHE A 1 85 ? 88.106 27.579 -25.429 1.000 38.932 118 PHE A CA 1
ATOM 1373 C C . PHE A 1 85 ? 88.105 26.157 -25.962 1.000 38.400 118 PHE A C 1
ATOM 1374 O O . PHE A 1 85 ? 87.611 25.283 -25.238 1.000 36.816 118 PHE A O 1
ATOM 1391 N N . ASN A 1 86 ? 88.665 25.917 -27.153 1.000 38.871 119 ASN A N 1
ATOM 1392 C CA . ASN A 1 86 ? 88.520 24.578 -27.774 1.000 38.567 119 ASN A CA 1
ATOM 1393 C C . ASN A 1 86 ? 89.843 23.824 -27.813 1.000 38.080 119 ASN A C 1
ATOM 1394 O O . ASN A 1 86 ? 90.922 24.440 -27.684 1.000 37.361 119 ASN A O 1
ATOM 1405 N N . ASN A 1 87 ? 89.681 22.509 -27.917 1.000 38.096 120 ASN A N 1
ATOM 1406 C CA . ASN A 1 87 ? 90.745 21.511 -28.154 1.000 38.494 120 ASN A CA 1
ATOM 1407 C C . ASN A 1 87 ? 91.674 21.484 -26.959 1.000 37.833 120 ASN A C 1
ATOM 1408 O O . ASN A 1 87 ? 92.876 21.353 -27.144 1.000 38.179 120 ASN A O 1
ATOM 1419 N N . ILE A 1 88 ? 91.104 21.607 -25.780 1.000 37.479 121 ILE A N 1
ATOM 1420 C CA . ILE A 1 88 ? 91.874 21.803 -24.532 1.000 37.025 121 ILE A CA 1
ATOM 1421 C C . ILE A 1 88 ? 91.621 20.575 -23.669 1.000 35.901 121 ILE A C 1
ATOM 1422 O O . ILE A 1 88 ? 90.494 20.137 -23.591 1.000 34.371 121 ILE A O 1
ATOM 1438 N N . THR A 1 89 ? 92.677 20.008 -23.111 1.000 36.122 122 THR A N 1
ATOM 1439 C CA . THR A 1 89 ? 92.599 18.840 -22.205 1.000 35.866 122 THR A CA 1
ATOM 1440 C C . THR A 1 89 ? 93.156 19.267 -20.856 1.000 35.303 122 THR A C 1
ATOM 1441 O O . THR A 1 89 ? 94.250 19.781 -20.879 1.000 34.686 122 THR A O 1
ATOM 1452 N N . LEU A 1 90 ? 92.417 19.099 -19.761 1.000 35.076 123 LEU A N 1
ATOM 1453 C CA . LEU A 1 90 ? 92.971 19.212 -18.386 1.000 34.611 123 LEU A CA 1
ATOM 1454 C C . LEU A 1 90 ? 93.279 17.807 -17.910 1.000 34.782 123 LEU A C 1
ATOM 1455 O O . LEU A 1 90 ? 92.374 16.986 -17.808 1.000 35.384 123 LEU A O 1
ATOM 1471 N N . ILE A 1 91 ? 94.524 17.534 -17.622 1.000 35.364 124 ILE A N 1
ATOM 1472 C CA . ILE A 1 91 ? 94.918 16.184 -17.183 1.000 36.319 124 ILE A CA 1
ATOM 1473 C C . ILE A 1 91 ? 95.646 16.306 -15.844 1.000 37.458 124 ILE A C 1
ATOM 1474 O O . ILE A 1 91 ? 96.230 17.365 -15.536 1.000 36.615 124 ILE A O 1
ATOM 1490 N N . GLY A 1 92 ? 95.545 15.263 -15.035 1.000 39.311 125 GLY A N 1
ATOM 1491 C CA . GLY A 1 92 ? 96.300 15.172 -13.780 1.000 40.785 125 GLY A CA 1
ATOM 1492 C C . GLY A 1 92 ? 96.951 13.813 -13.662 1.000 42.944 125 GLY A C 1
ATOM 1493 O O . GLY A 1 92 ? 96.793 12.995 -14.564 1.000 43.175 125 GLY A O 1
ATOM 1497 N N . LYS A 1 93 ? 97.576 13.543 -12.537 1.000 46.253 126 LYS A N 1
ATOM 1498 C CA . LYS A 1 93 ? 98.198 12.227 -12.289 1.000 48.860 126 LYS A CA 1
ATOM 1499 C C . LYS A 1 93 ? 97.876 11.867 -10.841 1.000 48.873 126 LYS A C 1
ATOM 1500 O O . LYS A 1 93 ? 98.677 12.252 -9.948 1.000 49.703 126 LYS A O 1
ATOM 1519 N N . GLY A 1 94 ? 96.725 11.232 -10.603 1.000 49.162 127 GLY A N 1
ATOM 1520 C CA . GLY A 1 94 ? 96.101 11.188 -9.254 1.000 48.029 127 GLY A CA 1
ATOM 1521 C C . GLY A 1 94 ? 96.122 12.572 -8.594 1.000 46.401 127 GLY A C 1
ATOM 1522 O O . GLY A 1 94 ? 96.747 12.780 -7.525 1.000 47.469 127 GLY A O 1
ATOM 1526 N N . THR A 1 95 ? 95.474 13.538 -9.232 1.000 43.386 128 THR A N 1
ATOM 1527 C CA . THR A 1 95 ? 95.478 14.951 -8.794 1.000 40.809 128 THR A CA 1
ATOM 1528 C C . THR A 1 95 ? 94.222 15.165 -7.960 1.000 40.541 128 THR A C 1
ATOM 1529 O O . THR A 1 95 ? 93.175 14.615 -8.302 1.000 41.617 128 THR A O 1
ATOM 1540 N N . ASP A 1 96 ? 94.365 15.903 -6.870 1.000 39.688 129 ASP A N 1
ATOM 1541 C CA . ASP A 1 96 ? 93.259 16.231 -5.939 1.000 37.796 129 ASP A CA 1
ATOM 1542 C C . ASP A 1 96 ? 93.029 17.730 -5.971 1.000 36.751 129 ASP A C 1
ATOM 1543 O O . ASP A 1 96 ? 93.824 18.423 -5.357 1.000 36.390 129 ASP A O 1
ATOM 1552 N N . LEU A 1 97 ? 91.990 18.178 -6.676 1.000 35.564 130 LEU A N 1
ATOM 1553 C CA . LEU A 1 97 ? 91.573 19.599 -6.692 1.000 35.063 130 LEU A CA 1
ATOM 1554 C C . LEU A 1 97 ? 90.619 19.767 -5.532 1.000 34.449 130 LEU A C 1
ATOM 1555 O O . LEU A 1 97 ? 89.584 19.096 -5.514 1.000 34.367 130 LEU A O 1
ATOM 1571 N N . MET A 1 98 ? 91.013 20.565 -4.552 1.000 34.977 131 MET A N 1
ATOM 1572 C CA . MET A 1 98 ? 90.288 20.677 -3.264 1.000 34.958 131 MET A CA 1
ATOM 1573 C C . MET A 1 98 ? 89.677 22.065 -3.196 1.000 34.162 131 MET A C 1
ATOM 1574 O O . MET A 1 98 ? 90.426 23.040 -3.353 1.000 33.245 131 MET A O 1
ATOM 1588 N N . PHE A 1 99 ? 88.354 22.150 -3.041 1.000 33.960 132 PHE A N 1
ATOM 1589 C CA . PHE A 1 99 ? 87.684 23.470 -3.062 1.000 33.878 132 PHE A CA 1
ATOM 1590 C C . PHE A 1 99 ? 87.247 23.847 -1.660 1.000 34.468 132 PHE A C 1
ATOM 1591 O O . PHE A 1 99 ? 87.031 23.010 -0.779 1.000 33.775 132 PHE A O 1
ATOM 1608 N N . HIS A 1 100 ? 87.121 25.144 -1.494 1.000 35.751 133 HIS A N 1
ATOM 1609 C CA . HIS A 1 100 ? 86.730 25.746 -0.212 1.000 37.059 133 HIS A CA 1
ATOM 1610 C C . HIS A 1 100 ? 85.517 26.642 -0.449 1.000 37.601 133 HIS A C 1
ATOM 1611 O O . HIS A 1 100 ? 85.464 27.327 -1.476 1.000 37.781 133 HIS A O 1
ATOM 1626 N N . GLY A 1 101 ? 84.579 26.639 0.490 1.000 38.627 134 GLY A N 1
ATOM 1627 C CA . GLY A 1 101 ? 83.467 27.606 0.505 1.000 39.289 134 GLY A CA 1
ATOM 1628 C C . GLY A 1 101 ? 82.308 27.147 -0.356 1.000 39.462 134 GLY A C 1
ATOM 1629 O O . GLY A 1 101 ? 82.082 25.920 -0.476 1.000 38.726 134 GLY A O 1
ATOM 1633 N N . ARG A 1 102 ? 81.574 28.106 -0.913 1.000 39.929 135 ARG A N 1
ATOM 1634 C CA . ARG A 1 102 ? 80.537 27.803 -1.931 1.000 39.784 135 ARG A CA 1
ATOM 1635 C C . ARG A 1 102 ? 81.124 28.154 -3.288 1.000 39.407 135 ARG A C 1
ATOM 1636 O O . ARG A 1 102 ? 81.248 29.355 -3.601 1.000 40.429 135 ARG A O 1
ATOM 1657 N N . MET A 1 103 ? 81.464 27.121 -4.050 1.000 38.042 136 MET A N 1
ATOM 1658 C CA . MET A 1 103 ? 82.088 27.285 -5.375 1.000 37.086 136 MET A CA 1
ATOM 1659 C C . MET A 1 103 ? 81.443 26.339 -6.385 1.000 35.552 136 MET A C 1
ATOM 1660 O O . MET A 1 103 ? 80.949 25.261 -5.997 1.000 34.755 136 MET A O 1
ATOM 1674 N N . LEU A 1 104 ? 81.485 26.756 -7.647 1.000 34.185 137 LEU A N 1
ATOM 1675 C CA . LEU A 1 104 ? 81.353 25.887 -8.828 1.000 33.163 137 LEU A CA 1
ATOM 1676 C C . LEU A 1 104 ? 82.740 25.406 -9.235 1.000 32.386 137 LEU A C 1
ATOM 1677 O O . LEU A 1 104 ? 83.504 26.177 -9.808 1.000 32.390 137 LEU A O 1
ATOM 1693 N N . PRO A 1 105 ? 83.173 24.170 -8.904 1.000 31.660 138 PRO A N 1
ATOM 1694 C CA . PRO A 1 105 ? 84.521 23.709 -9.261 1.000 31.867 138 PRO A CA 1
ATOM 1695 C C . PRO A 1 105 ? 84.914 24.011 -10.711 1.000 31.945 138 PRO A C 1
ATOM 1696 O O . PRO A 1 105 ? 85.668 24.936 -10.896 1.000 31.926 138 PRO A O 1
ATOM 1707 N N . LEU A 1 106 ? 84.329 23.294 -11.676 1.000 32.137 139 LEU A N 1
ATOM 1708 C CA . LEU A 1 106 ? 84.723 23.296 -13.109 1.000 32.121 139 LEU A CA 1
ATOM 1709 C C . LEU A 1 106 ? 83.519 23.636 -13.989 1.000 31.684 139 LEU A C 1
ATOM 1710 O O . LEU A 1 106 ? 82.517 22.934 -13.911 1.000 30.972 139 LEU A O 1
ATOM 1726 N N . ALA A 1 107 ? 83.639 24.684 -14.799 1.000 32.025 140 ALA A N 1
ATOM 1727 C CA . ALA A 1 107 ? 82.609 25.151 -15.749 1.000 32.217 140 ALA A CA 1
ATOM 1728 C C . ALA A 1 107 ? 83.146 25.086 -17.183 1.000 32.593 140 ALA A C 1
ATOM 1729 O O . ALA A 1 107 ? 84.141 25.793 -17.473 1.000 33.602 140 ALA A O 1
ATOM 1736 N N . LEU A 1 108 ? 82.487 24.305 -18.046 1.000 32.650 141 LEU A N 1
ATOM 1737 C CA . LEU A 1 108 ? 82.813 24.190 -19.493 1.000 33.267 141 LEU A CA 1
ATOM 1738 C C . LEU A 1 108 ? 81.690 24.811 -20.317 1.000 33.862 141 LEU A C 1
ATOM 1739 O O . LEU A 1 108 ? 80.669 24.163 -20.505 1.000 34.360 141 LEU A O 1
ATOM 1755 N N . ILE A 1 109 ? 81.918 26.011 -20.819 1.000 34.338 142 ILE A N 1
ATOM 1756 C CA . ILE A 1 109 ? 80.890 26.900 -21.422 1.000 34.738 142 ILE A CA 1
ATOM 1757 C C . ILE A 1 109 ? 81.208 27.078 -22.901 1.000 35.020 142 ILE A C 1
ATOM 1758 O O . ILE A 1 109 ? 82.182 27.781 -23.174 1.000 35.475 142 ILE A O 1
ATOM 1774 N N . GLU A 1 110 ? 80.357 26.593 -23.817 1.000 34.879 143 GLU A N 1
ATOM 1775 C CA . GLU A 1 110 ? 80.395 27.033 -25.233 1.000 34.702 143 GLU A CA 1
ATOM 1776 C C . GLU A 1 110 ? 81.787 26.672 -25.757 1.000 35.043 143 GLU A C 1
ATOM 1777 O O . GLU A 1 110 ? 82.465 27.543 -26.337 1.000 34.784 143 GLU A O 1
ATOM 1789 N N . SER A 1 111 ? 82.217 25.446 -25.464 1.000 35.136 144 SER A N 1
ATOM 1790 C CA . SER A 1 111 ? 83.551 24.935 -25.838 1.000 35.482 144 SER A CA 1
ATOM 1791 C C . SER A 1 111 ? 83.389 23.589 -26.542 1.000 35.634 144 SER A C 1
ATOM 1792 O O . SER A 1 111 ? 82.542 22.769 -26.126 1.000 35.278 144 SER A O 1
ATOM 1800 N N . SER A 1 112 ? 84.198 23.352 -27.570 1.000 35.836 145 SER A N 1
ATOM 1801 C CA . SER A 1 112 ? 84.228 22.046 -28.266 1.000 35.411 145 SER A CA 1
ATOM 1802 C C . SER A 1 112 ? 85.565 21.332 -28.092 1.000 34.436 145 SER A C 1
ATOM 1803 O O . SER A 1 112 ? 86.599 21.993 -27.913 1.000 33.075 145 SER A O 1
ATOM 1811 N N . ASN A 1 113 ? 85.474 19.999 -28.118 1.000 34.110 146 ASN A N 1
ATOM 1812 C CA . ASN A 1 113 ? 86.605 19.049 -28.011 1.000 34.157 146 ASN A CA 1
ATOM 1813 C C . ASN A 1 113 ? 87.403 19.334 -26.757 1.000 34.256 146 ASN A C 1
ATOM 1814 O O . ASN A 1 113 ? 88.597 19.571 -26.878 1.000 33.525 146 ASN A O 1
ATOM 1825 N N . VAL A 1 114 ? 86.718 19.297 -25.614 1.000 34.533 147 VAL A N 1
ATOM 1826 C CA . VAL A 1 114 ? 87.312 19.454 -24.270 1.000 34.295 147 VAL A CA 1
ATOM 1827 C C . VAL A 1 114 ? 87.358 18.082 -23.621 1.000 34.201 147 VAL A C 1
ATOM 1828 O O . VAL A 1 114 ? 86.324 17.425 -23.540 1.000 33.509 147 VAL A O 1
ATOM 1841 N N . LYS A 1 115 ? 88.535 17.673 -23.186 1.000 35.165 148 LYS A N 1
ATOM 1842 C CA . LYS A 1 115 ? 88.726 16.394 -22.487 1.000 36.419 148 LYS A CA 1
ATOM 1843 C C . LYS A 1 115 ? 89.213 16.712 -21.069 1.000 35.521 148 LYS A C 1
ATOM 1844 O O . LYS A 1 115 ? 90.029 17.621 -20.936 1.000 35.703 148 LYS A O 1
ATOM 1863 N N . ILE A 1 116 ? 88.661 16.052 -20.047 1.000 34.309 149 ILE A N 1
ATOM 1864 C CA . ILE A 1 116 ? 89.090 16.198 -18.626 1.000 34.033 149 ILE A CA 1
ATOM 1865 C C . ILE A 1 116 ? 89.510 14.818 -18.140 1.000 34.283 149 ILE A C 1
ATOM 1866 O O . ILE A 1 116 ? 88.712 13.894 -18.327 1.000 33.785 149 ILE A O 1
ATOM 1882 N N . LYS A 1 117 ? 90.714 14.664 -17.597 1.000 35.495 150 LYS A N 1
ATOM 1883 C CA . LYS A 1 117 ? 91.322 13.315 -17.422 1.000 37.638 150 LYS A CA 1
ATOM 1884 C C . LYS A 1 117 ? 92.096 13.177 -16.098 1.000 38.427 150 LYS A C 1
ATOM 1885 O O . LYS A 1 117 ? 92.821 14.116 -15.726 1.000 39.205 150 LYS A O 1
ATOM 1904 N N . ASP A 1 118 ? 91.975 12.030 -15.432 1.000 38.229 151 ASP A N 1
ATOM 1905 C CA . ASP A 1 118 ? 92.804 11.603 -14.273 1.000 38.652 151 ASP A CA 1
ATOM 1906 C C . ASP A 1 118 ? 92.867 12.727 -13.239 1.000 38.691 151 ASP A C 1
ATOM 1907 O O . ASP A 1 118 ? 93.936 13.229 -13.008 1.000 40.572 151 ASP A O 1
ATOM 1916 N N . LEU A 1 119 ? 91.734 13.178 -12.730 1.000 36.951 152 LEU A N 1
ATOM 1917 C CA . LEU A 1 119 ? 91.655 14.355 -11.845 1.000 35.995 152 LEU A CA 1
ATOM 1918 C C . LEU A 1 119 ? 90.483 14.117 -10.908 1.000 35.441 152 LEU A C 1
ATOM 1919 O O . LEU A 1 119 ? 89.605 13.392 -11.290 1.000 35.602 152 LEU A O 1
ATOM 1935 N N . ASN A 1 120 ? 90.513 14.671 -9.709 1.000 35.519 153 ASN A N 1
ATOM 1936 C CA . ASN A 1 120 ? 89.498 14.386 -8.672 1.000 34.989 153 ASN A CA 1
ATOM 1937 C C . ASN A 1 120 ? 89.055 15.702 -8.086 1.000 33.796 153 ASN A C 1
ATOM 1938 O O . ASN A 1 120 ? 89.911 16.515 -7.773 1.000 33.783 153 ASN A O 1
ATOM 1949 N N . ILE A 1 121 ? 87.756 15.878 -7.948 1.000 32.523 154 ILE A N 1
ATOM 1950 C CA . ILE A 1 121 ? 87.202 17.118 -7.366 1.000 32.288 154 ILE A CA 1
ATOM 1951 C C . ILE A 1 121 ? 86.552 16.803 -6.006 1.000 32.181 154 ILE A C 1
ATOM 1952 O O . ILE A 1 121 ? 85.760 15.837 -5.896 1.000 31.299 154 ILE A O 1
ATOM 1968 N N . ASP A 1 122 ? 86.878 17.607 -4.993 1.000 32.269 155 ASP A N 1
ATOM 1969 C CA . ASP A 1 122 ? 86.320 17.453 -3.628 1.000 32.795 155 ASP A CA 1
ATOM 1970 C C . ASP A 1 122 ? 86.281 18.832 -2.961 1.000 33.410 155 ASP A C 1
ATOM 1971 O O . ASP A 1 122 ? 87.019 19.766 -3.396 1.000 33.735 155 ASP A O 1
ATOM 1980 N N . PHE A 1 123 ? 85.432 18.974 -1.950 1.000 33.466 156 PHE A N 1
ATOM 1981 C CA . PHE A 1 123 ? 85.506 20.121 -1.013 1.000 34.208 156 PHE A CA 1
ATOM 1982 C C . PHE A 1 123 ? 86.024 19.613 0.326 1.000 34.947 156 PHE A C 1
ATOM 1983 O O . PHE A 1 123 ? 85.691 18.453 0.701 1.000 33.181 156 PHE A O 1
ATOM 2000 N N . GLU A 1 124 ? 86.790 20.471 1.014 1.000 37.181 157 GLU A N 1
ATOM 2001 C CA . GLU A 1 124 ? 87.366 20.145 2.346 1.000 38.377 157 GLU A CA 1
ATOM 2002 C C . GLU A 1 124 ? 86.215 20.065 3.342 1.000 37.865 157 GLU A C 1
ATOM 2003 O O . GLU A 1 124 ? 86.212 19.119 4.146 1.000 37.160 157 GLU A O 1
ATOM 2015 N N . LYS A 1 125 ? 85.310 21.042 3.289 1.000 37.518 158 LYS A N 1
ATOM 2016 C CA . LYS A 1 125 ? 84.161 21.125 4.231 1.000 37.074 158 LYS A CA 1
ATOM 2017 C C . LYS A 1 125 ? 82.837 21.014 3.475 1.000 35.332 158 LYS A C 1
ATOM 2018 O O . LYS A 1 125 ? 82.218 22.031 3.133 1.000 34.640 158 LYS A O 1
ATOM 2037 N N . PRO A 1 126 ? 82.377 19.763 3.194 1.000 34.108 159 PRO A N 1
ATOM 2038 C CA . PRO A 1 126 ? 81.047 19.528 2.621 1.000 33.706 159 PRO A CA 1
ATOM 2039 C C . PRO A 1 126 ? 79.922 20.192 3.441 1.000 33.388 159 PRO A C 1
ATOM 2040 O O . PRO A 1 126 ? 79.958 20.196 4.662 1.000 33.951 159 PRO A O 1
ATOM 2051 N N . GLN A 1 127 ? 78.971 20.797 2.747 1.000 32.823 160 GLN A N 1
ATOM 2052 C CA . GLN A 1 127 ? 77.768 21.402 3.362 1.000 32.767 160 GLN A CA 1
ATOM 2053 C C . GLN A 1 127 ? 76.952 20.289 4.001 1.000 31.609 160 GLN A C 1
ATOM 2054 O O . GLN A 1 127 ? 76.296 20.542 5.023 1.000 31.953 160 GLN A O 1
ATOM 2068 N N . ILE A 1 128 ? 77.019 19.091 3.446 1.000 30.329 161 ILE A N 1
ATOM 2069 C CA . ILE A 1 128 ? 76.476 17.903 4.148 1.000 30.080 161 ILE A CA 1
ATOM 2070 C C . ILE A 1 128 ? 77.280 17.680 5.434 1.000 30.154 161 ILE A C 1
ATOM 2071 O O . ILE A 1 128 ? 78.544 17.720 5.365 1.000 30.042 161 ILE A O 1
ATOM 2087 N N . THR A 1 129 ? 76.560 17.399 6.524 1.000 29.563 162 THR A N 1
ATOM 2088 C CA . THR A 1 129 ? 77.107 17.156 7.868 1.000 29.722 162 THR A CA 1
ATOM 2089 C C . THR A 1 129 ? 76.988 15.681 8.244 1.000 29.360 162 THR A C 1
ATOM 2090 O O . THR A 1 129 ? 75.900 15.202 8.439 1.000 29.217 162 THR A O 1
ATOM 2101 N N . GLN A 1 130 ? 78.111 15.010 8.396 1.000 29.638 163 GLN A N 1
ATOM 2102 C CA . GLN A 1 130 ? 78.145 13.598 8.819 1.000 29.560 163 GLN A CA 1
ATOM 2103 C C . GLN A 1 130 ? 78.173 13.560 10.356 1.000 29.949 163 GLN A C 1
ATOM 2104 O O . GLN A 1 130 ? 78.939 14.342 10.978 1.000 29.963 163 GLN A O 1
ATOM 2118 N N . VAL A 1 131 ? 77.362 12.682 10.938 1.000 30.257 164 VAL A N 1
ATOM 2119 C CA . VAL A 1 131 ? 77.232 12.519 12.416 1.000 31.054 164 VAL A CA 1
ATOM 2120 C C . VAL A 1 131 ? 77.028 11.032 12.719 1.000 31.800 164 VAL A C 1
ATOM 2121 O O . VAL A 1 131 ? 76.599 10.301 11.838 1.000 32.468 164 VAL A O 1
ATOM 2134 N N . LYS A 1 132 ? 77.317 10.616 13.937 1.000 32.577 165 LYS A N 1
ATOM 2135 C CA . LYS A 1 132 ? 77.176 9.212 14.318 1.000 33.540 165 LYS A CA 1
ATOM 2136 C C . LYS A 1 132 ? 76.323 9.145 15.569 1.000 33.703 165 LYS A C 1
ATOM 2137 O O . LYS A 1 132 ? 76.574 9.905 16.515 1.000 34.010 165 LYS A O 1
ATOM 2156 N N . ILE A 1 133 ? 75.342 8.263 15.548 1.000 33.403 166 ILE A N 1
ATOM 2157 C CA . ILE A 1 133 ? 74.469 8.039 16.719 1.000 33.546 166 ILE A CA 1
ATOM 2158 C C . ILE A 1 133 ? 75.320 7.397 17.803 1.000 34.046 166 ILE A C 1
ATOM 2159 O O . ILE A 1 133 ? 75.933 6.345 17.555 1.000 34.689 166 ILE A O 1
ATOM 2175 N N . ILE A 1 134 ? 75.340 8.045 18.964 1.000 34.128 167 ILE A N 1
ATOM 2176 C CA . ILE A 1 134 ? 76.087 7.617 20.175 1.000 33.725 167 ILE A CA 1
ATOM 2177 C C . ILE A 1 134 ? 75.102 6.921 21.093 1.000 33.194 167 ILE A C 1
ATOM 2178 O O . ILE A 1 134 ? 75.371 5.791 21.514 1.000 32.740 167 ILE A O 1
ATOM 2194 N N . SER A 1 135 ? 74.030 7.627 21.419 1.000 33.076 168 SER A N 1
ATOM 2195 C CA . SER A 1 135 ? 72.974 7.101 22.311 1.000 33.483 168 SER A CA 1
ATOM 2196 C C . SER A 1 135 ? 71.609 7.579 21.821 1.000 32.673 168 SER A C 1
ATOM 2197 O O . SER A 1 135 ? 71.476 8.736 21.386 1.000 32.065 168 SER A O 1
ATOM 2205 N N . ASN A 1 136 ? 70.666 6.654 21.821 1.000 32.791 169 ASN A N 1
ATOM 2206 C CA . ASN A 1 136 ? 69.263 6.896 21.421 1.000 33.186 169 ASN A CA 1
ATOM 2207 C C . ASN A 1 136 ? 68.370 6.324 22.516 1.000 32.863 169 ASN A C 1
ATOM 2208 O O . ASN A 1 136 ? 68.341 5.093 22.679 1.000 32.326 169 ASN A O 1
ATOM 2219 N N . ASP A 1 137 ? 67.735 7.239 23.246 1.000 33.201 170 ASP A N 1
ATOM 2220 C CA . ASP A 1 137 ? 66.698 6.987 24.278 1.000 33.893 170 ASP A CA 1
ATOM 2221 C C . ASP A 1 137 ? 65.327 7.119 23.604 1.000 33.926 170 ASP A C 1
ATOM 2222 O O . ASP A 1 137 ? 64.799 8.252 23.455 1.000 33.617 170 ASP A O 1
ATOM 2231 N N . THR A 1 138 ? 64.762 5.978 23.224 1.000 34.049 171 THR A N 1
ATOM 2232 C CA . THR A 1 138 ? 63.551 5.920 22.380 1.000 33.903 171 THR A CA 1
ATOM 2233 C C . THR A 1 138 ? 62.377 6.519 23.180 1.000 34.125 171 THR A C 1
ATOM 2234 O O . THR A 1 138 ? 61.663 7.370 22.649 1.000 34.147 171 THR A O 1
ATOM 2245 N N . THR A 1 139 ? 62.238 6.165 24.441 1.000 34.569 172 THR A N 1
ATOM 2246 C CA . THR A 1 139 ? 61.196 6.686 25.363 1.000 34.951 172 THR A CA 1
ATOM 2247 C C . THR A 1 139 ? 61.230 8.222 25.487 1.000 34.683 172 THR A C 1
ATOM 2248 O O . THR A 1 139 ? 60.204 8.860 25.314 1.000 34.258 172 THR A O 1
ATOM 2259 N N . ALA A 1 140 ? 62.366 8.828 25.795 1.000 34.809 173 ALA A N 1
ATOM 2260 C CA . ALA A 1 140 ? 62.419 10.286 26.063 1.000 35.101 173 ALA A CA 1
ATOM 2261 C C . ALA A 1 140 ? 62.578 11.043 24.748 1.000 34.932 173 ALA A C 1
ATOM 2262 O O . ALA A 1 140 ? 62.408 12.281 24.726 1.000 34.936 173 ALA A O 1
ATOM 2269 N N . GLY A 1 141 ? 62.941 10.316 23.694 1.000 34.496 174 GLY A N 1
ATOM 2270 C CA . GLY A 1 141 ? 63.393 10.939 22.446 1.000 34.109 174 GLY A CA 1
ATOM 2271 C C . GLY A 1 141 ? 64.603 11.833 22.658 1.000 33.890 174 GLY A C 1
ATOM 2272 O O . GLY A 1 141 ? 64.584 12.992 22.215 1.000 33.073 174 GLY A O 1
ATOM 2276 N N . ASN A 1 142 ? 65.629 11.297 23.313 1.000 34.274 175 ASN A N 1
ATOM 2277 C CA . ASN A 1 142 ? 66.946 11.976 23.410 1.000 34.419 175 ASN A CA 1
ATOM 2278 C C . ASN A 1 142 ? 67.970 11.195 22.603 1.000 33.866 175 ASN A C 1
ATOM 2279 O O . ASN A 1 142 ? 68.111 9.973 22.802 1.000 34.347 175 ASN A O 1
ATOM 2290 N N . ILE A 1 143 ? 68.615 11.888 21.682 1.000 33.258 176 ILE A N 1
ATOM 2291 C CA . ILE A 1 143 ? 69.669 11.307 20.814 1.000 32.787 176 ILE A CA 1
ATOM 2292 C C . ILE A 1 143 ? 70.930 12.130 21.030 1.000 32.538 176 ILE A C 1
ATOM 2293 O O . ILE A 1 143 ? 70.875 13.366 20.930 1.000 32.592 176 ILE A O 1
ATOM 2309 N N . VAL A 1 144 ? 72.027 11.457 21.328 1.000 32.269 177 VAL A N 1
ATOM 2310 C CA . VAL A 1 144 ? 73.352 12.126 21.320 1.000 32.246 177 VAL A CA 1
ATOM 2311 C C . VAL A 1 144 ? 74.059 11.709 20.034 1.000 31.630 177 VAL A C 1
ATOM 2312 O O . VAL A 1 144 ? 74.148 10.490 19.763 1.000 31.649 177 VAL A O 1
ATOM 2325 N N . PHE A 1 145 ? 74.509 12.678 19.241 1.000 31.361 178 PHE A N 1
ATOM 2326 C CA . PHE A 1 145 ? 75.199 12.369 17.961 1.000 31.278 178 PHE A CA 1
ATOM 2327 C C . PHE A 1 145 ? 76.591 12.969 18.033 1.000 31.636 178 PHE A C 1
ATOM 2328 O O . PHE A 1 145 ? 76.757 13.985 18.725 1.000 32.257 178 PHE A O 1
ATOM 2345 N N . GLU A 1 146 ? 77.532 12.315 17.358 1.000 31.614 179 GLU A N 1
ATOM 2346 C CA . GLU A 1 146 ? 78.950 12.719 17.292 1.000 31.917 179 GLU A CA 1
ATOM 2347 C C . GLU A 1 146 ? 79.190 13.306 15.915 1.000 31.038 179 GLU A C 1
ATOM 2348 O O . GLU A 1 146 ? 79.031 12.553 14.941 1.000 30.214 179 GLU A O 1
ATOM 2360 N N . THR A 1 147 ? 79.594 14.567 15.853 1.000 30.902 180 THR A N 1
ATOM 2361 C CA . THR A 1 147 ? 80.055 15.162 14.581 1.000 30.460 180 THR A CA 1
ATOM 2362 C C . THR A 1 147 ? 81.350 14.435 14.207 1.000 30.399 180 THR A C 1
ATOM 2363 O O . THR A 1 147 ? 82.147 14.107 15.091 1.000 30.276 180 THR A O 1
ATOM 2374 N N . ALA A 1 148 ? 81.513 14.155 12.924 1.000 30.477 181 ALA A N 1
ATOM 2375 C CA . ALA A 1 148 ? 82.764 13.633 12.358 1.000 30.437 181 ALA A CA 1
ATOM 2376 C C . ALA A 1 148 ? 83.898 14.667 12.474 1.000 30.649 181 ALA A C 1
ATOM 2377 O O . ALA A 1 148 ? 83.662 15.870 12.665 1.000 30.775 181 ALA A O 1
ATOM 2384 N N . PRO A 1 149 ? 85.173 14.198 12.424 1.000 30.634 182 PRO A N 1
ATOM 2385 C CA . PRO A 1 149 ? 86.345 15.001 12.784 1.000 30.953 182 PRO A CA 1
ATOM 2386 C C . PRO A 1 149 ? 86.467 16.329 12.020 1.000 31.214 182 PRO A C 1
ATOM 2387 O O . PRO A 1 149 ? 86.895 17.328 12.583 1.000 32.102 182 PRO A O 1
ATOM 2398 N N . TRP A 1 150 ? 86.070 16.312 10.756 1.000 31.017 183 TRP A N 1
ATOM 2399 C CA . TRP A 1 150 ? 86.317 17.404 9.780 1.000 31.365 183 TRP A CA 1
ATOM 2400 C C . TRP A 1 150 ? 85.240 18.473 9.900 1.000 32.178 183 TRP A C 1
ATOM 2401 O O . TRP A 1 150 ? 85.306 19.455 9.155 1.000 31.991 183 TRP A O 1
ATOM 2422 N N . VAL A 1 151 ? 84.236 18.227 10.731 1.000 33.290 184 VAL A N 1
ATOM 2423 C CA . VAL A 1 151 ? 83.009 19.058 10.782 1.000 33.883 184 VAL A CA 1
ATOM 2424 C C . VAL A 1 151 ? 83.240 20.173 11.773 1.000 34.875 184 VAL A C 1
ATOM 2425 O O . VAL A 1 151 ? 83.445 19.853 12.954 1.000 35.056 184 VAL A O 1
ATOM 2438 N N . LYS A 1 152 ? 83.074 21.404 11.319 1.000 36.031 185 LYS A N 1
ATOM 2439 C CA . LYS A 1 152 ? 83.051 22.599 12.176 1.000 37.807 185 LYS A CA 1
ATOM 2440 C C . LYS A 1 152 ? 81.631 23.117 12.278 1.000 37.173 185 LYS A C 1
ATOM 2441 O O . LYS A 1 152 ? 81.191 23.698 11.309 1.000 37.730 185 LYS A O 1
ATOM 2460 N N . TYR A 1 153 ? 81.012 22.999 13.448 1.000 37.002 186 TYR A N 1
ATOM 2461 C CA . TYR A 1 153 ? 79.607 23.409 13.686 1.000 37.086 186 TYR A CA 1
ATOM 2462 C C . TYR A 1 153 ? 79.561 24.638 14.582 1.000 38.007 186 TYR A C 1
ATOM 2463 O O . TYR A 1 153 ? 80.580 25.095 15.097 1.000 37.973 186 TYR A O 1
ATOM 2481 N N . LYS A 1 154 ? 78.360 25.154 14.740 1.000 39.871 187 LYS A N 1
ATOM 2482 C CA . LYS A 1 154 ? 78.090 26.325 15.570 1.000 42.498 187 LYS A CA 1
ATOM 2483 C C . LYS A 1 154 ? 76.667 26.157 16.091 1.000 43.013 187 LYS A C 1
ATOM 2484 O O . LYS A 1 154 ? 75.790 25.970 15.252 1.000 43.518 187 LYS A O 1
ATOM 2503 N N . LEU A 1 155 ? 76.452 26.237 17.394 1.000 43.636 188 LEU A N 1
ATOM 2504 C CA . LEU A 1 155 ? 75.084 26.299 17.966 1.000 44.401 188 LEU A CA 1
ATOM 2505 C C . LEU A 1 155 ? 74.686 27.772 18.146 1.000 46.071 188 LEU A C 1
ATOM 2506 O O . LEU A 1 155 ? 75.520 28.556 18.610 1.000 46.761 188 LEU A O 1
ATOM 2522 N N . LYS A 1 156 ? 73.493 28.173 17.711 1.000 48.840 189 LYS A N 1
ATOM 2523 C CA . LYS A 1 156 ? 72.912 29.479 18.137 1.000 50.782 189 LYS A CA 1
ATOM 2524 C C . LYS A 1 156 ? 71.457 29.205 18.425 1.000 49.207 189 LYS A C 1
ATOM 2525 O O . LYS A 1 156 ? 70.855 28.419 17.644 1.000 50.101 189 LYS A O 1
ATOM 2544 N N . ASP A 1 157 ? 70.943 29.771 19.526 1.000 47.600 190 ASP A N 1
ATOM 2545 C CA . ASP A 1 157 ? 69.531 29.609 19.950 1.000 45.918 190 ASP A CA 1
ATOM 2546 C C . ASP A 1 157 ? 69.158 28.126 19.818 1.000 42.567 190 ASP A C 1
ATOM 2547 O O . ASP A 1 157 ? 68.093 27.815 19.236 1.000 41.117 190 ASP A O 1
ATOM 2556 N N . SER A 1 158 ? 69.997 27.243 20.362 1.000 39.970 191 SER A N 1
ATOM 2557 C CA . SER A 1 158 ? 69.716 25.789 20.470 1.000 39.139 191 SER A CA 1
ATOM 2558 C C . SER A 1 158 ? 69.500 25.177 19.080 1.000 38.486 191 SER A C 1
ATOM 2559 O O . SER A 1 158 ? 68.800 24.144 18.957 1.000 38.224 191 SER A O 1
ATOM 2567 N N . THR A 1 159 ? 70.102 25.783 18.058 1.000 37.920 192 THR A N 1
ATOM 2568 C CA . THR A 1 159 ? 69.964 25.338 16.659 1.000 37.079 192 THR A CA 1
ATOM 2569 C C . THR A 1 159 ? 71.346 24.948 16.148 1.000 36.465 192 THR A C 1
ATOM 2570 O O . THR A 1 159 ? 72.302 25.705 16.369 1.000 35.949 192 THR A O 1
ATOM 2581 N N . PHE A 1 160 ? 71.425 23.809 15.476 1.000 36.211 193 PHE A N 1
ATOM 2582 C CA . PHE A 1 160 ? 72.699 23.267 14.979 1.000 36.567 193 PHE A CA 1
ATOM 2583 C C . PHE A 1 160 ? 72.986 23.793 13.585 1.000 36.673 193 PHE A C 1
ATOM 2584 O O . PHE A 1 160 ? 72.301 23.423 12.660 1.000 37.080 193 PHE A O 1
ATOM 2601 N N . TYR A 1 161 ? 74.054 24.539 13.429 1.000 37.368 194 TYR A N 1
ATOM 2602 C CA . TYR A 1 161 ? 74.527 25.020 12.113 1.000 37.511 194 TYR A CA 1
ATOM 2603 C C . TYR A 1 161 ? 75.808 24.268 11.712 1.000 36.941 194 TYR A C 1
ATOM 2604 O O . TYR A 1 161 ? 76.695 24.067 12.538 1.000 36.993 194 TYR A O 1
ATOM 2622 N N . ASN A 1 162 ? 75.928 23.884 10.448 1.000 36.357 195 ASN A N 1
ATOM 2623 C CA . ASN A 1 162 ? 77.204 23.412 9.864 1.000 34.628 195 ASN A CA 1
ATOM 2624 C C . ASN A 1 162 ? 77.866 24.609 9.196 1.000 34.434 195 ASN A C 1
ATOM 2625 O O . ASN A 1 162 ? 77.139 25.482 8.693 1.000 33.619 195 ASN A O 1
ATOM 2636 N N . THR A 1 163 ? 79.195 24.670 9.240 1.000 34.619 196 THR A N 1
ATOM 2637 C CA . THR A 1 163 ? 79.937 25.833 8.706 1.000 35.306 196 THR A CA 1
ATOM 2638 C C . THR A 1 163 ? 81.109 25.402 7.818 1.000 36.409 196 THR A C 1
ATOM 2639 O O . THR A 1 163 ? 81.670 24.267 7.932 1.000 36.667 196 THR A O 1
ATOM 2650 N N . GLY A 1 164 ? 81.414 26.331 6.910 1.000 36.924 197 GLY A N 1
ATOM 2651 C CA . GLY A 1 164 ? 82.633 26.380 6.103 1.000 37.068 197 GLY A CA 1
ATOM 2652 C C . GLY A 1 164 ? 83.004 27.820 5.812 1.000 37.940 197 GLY A C 1
ATOM 2653 O O . GLY A 1 164 ? 82.479 28.729 6.504 1.000 36.955 197 GLY A O 1
ATOM 2657 N N . GLU A 1 165 ? 83.896 28.006 4.830 1.000 39.212 198 GLU A N 1
ATOM 2658 C CA . GLU A 1 165 ? 84.536 29.303 4.491 1.000 40.596 198 GLU A CA 1
ATOM 2659 C C . GLU A 1 165 ? 83.405 30.178 3.930 1.000 39.467 198 GLU A C 1
ATOM 2660 O O . GLU A 1 165 ? 82.857 29.843 2.906 1.000 39.043 198 GLU A O 1
ATOM 2672 N N . GLY A 1 166 ? 82.975 31.191 4.665 1.000 39.474 199 GLY A N 1
ATOM 2673 C CA . GLY A 1 166 ? 81.954 32.158 4.224 1.000 39.499 199 GLY A CA 1
ATOM 2674 C C . GLY A 1 166 ? 80.538 31.594 4.222 1.000 39.762 199 GLY A C 1
ATOM 2675 O O . GLY A 1 166 ? 79.648 32.282 3.695 1.000 38.809 199 GLY A O 1
ATOM 2679 N N . TRP A 1 167 ? 80.292 30.401 4.775 1.000 40.270 200 TRP A N 1
ATOM 2680 C CA . TRP A 1 167 ? 78.929 29.803 4.771 1.000 40.879 200 TRP A CA 1
ATOM 2681 C C . TRP A 1 167 ? 78.589 29.174 6.117 1.000 41.560 200 TRP A C 1
ATOM 2682 O O . TRP A 1 167 ? 79.515 28.849 6.897 1.000 41.871 200 TRP A O 1
ATOM 2703 N N . GLU A 1 168 ? 77.287 29.088 6.369 1.000 43.259 201 GLU A N 1
ATOM 2704 C CA . GLU A 1 168 ? 76.666 28.576 7.611 1.000 45.794 201 GLU A CA 1
ATOM 2705 C C . GLU A 1 168 ? 75.275 28.063 7.243 1.000 44.744 201 GLU A C 1
ATOM 2706 O O . GLU A 1 168 ? 74.485 28.868 6.780 1.000 43.763 201 GLU A O 1
ATOM 2718 N N . MET A 1 169 ? 75.001 26.771 7.394 1.000 44.589 202 MET A N 1
ATOM 2719 C CA . MET A 1 169 ? 73.722 26.176 6.936 1.000 43.572 202 MET A CA 1
ATOM 2720 C C . MET A 1 169 ? 73.127 25.242 8.002 1.000 41.597 202 MET A C 1
ATOM 2721 O O . MET A 1 169 ? 73.808 24.296 8.422 1.000 40.800 202 MET A O 1
ATOM 2735 N N . GLN A 1 170 ? 71.869 25.460 8.373 1.000 39.910 203 GLN A N 1
ATOM 2736 C CA . GLN A 1 170 ? 71.149 24.550 9.289 1.000 38.942 203 GLN A CA 1
ATOM 2737 C C . GLN A 1 170 ? 70.559 23.387 8.508 1.000 37.551 203 GLN A C 1
ATOM 2738 O O . GLN A 1 170 ? 69.661 23.590 7.705 1.000 37.033 203 GLN A O 1
ATOM 2752 N N . PRO A 1 171 ? 71.019 22.147 8.758 1.000 36.585 204 PRO A N 1
ATOM 2753 C CA . PRO A 1 171 ? 70.414 20.961 8.160 1.000 35.985 204 PRO A CA 1
ATOM 2754 C C . PRO A 1 171 ? 68.974 20.730 8.631 1.000 35.170 204 PRO A C 1
ATOM 2755 O O . PRO A 1 171 ? 68.696 20.995 9.763 1.000 35.313 204 PRO A O 1
ATOM 2766 N N . THR A 1 172 ? 68.131 20.218 7.733 1.000 34.502 205 THR A N 1
ATOM 2767 C CA . THR A 1 172 ? 66.668 20.070 7.902 1.000 33.962 205 THR A CA 1
ATOM 2768 C C . THR A 1 172 ? 66.247 18.634 7.590 1.000 33.420 205 THR A C 1
ATOM 2769 O O . THR A 1 172 ? 65.220 18.237 8.055 1.000 32.950 205 THR A O 1
ATOM 2780 N N . SER A 1 173 ? 67.016 17.845 6.866 1.000 33.760 206 SER A N 1
ATOM 2781 C CA . SER A 1 173 ? 66.667 16.419 6.675 1.000 33.894 206 SER A CA 1
ATOM 2782 C C . SER A 1 173 ? 67.937 15.574 6.691 1.000 33.560 206 SER A C 1
ATOM 2783 O O . SER A 1 173 ? 69.055 16.139 6.811 1.000 33.520 206 SER A O 1
ATOM 2791 N N . GLY A 1 174 ? 67.803 14.264 6.535 1.000 32.703 207 GLY A N 1
ATOM 2792 C CA . GLY A 1 174 ? 69.025 13.491 6.302 1.000 31.990 207 GLY A CA 1
ATOM 2793 C C . GLY A 1 174 ? 68.761 12.135 5.735 1.000 31.380 207 GLY A C 1
ATOM 2794 O O . GLY A 1 174 ? 67.585 11.743 5.557 1.000 31.785 207 GLY A O 1
ATOM 2798 N N . ILE A 1 175 ? 69.858 11.458 5.466 1.000 30.658 208 ILE A N 1
ATOM 2799 C CA . ILE A 1 175 ? 69.856 10.039 5.049 1.000 31.242 208 ILE A CA 1
ATOM 2800 C C . ILE A 1 175 ? 70.617 9.280 6.112 1.000 31.476 208 ILE A C 1
ATOM 2801 O O . ILE A 1 175 ? 71.743 9.696 6.445 1.000 32.419 208 ILE A O 1
ATOM 2817 N N . ALA A 1 176 ? 70.040 8.207 6.625 1.000 31.772 209 ALA A N 1
ATOM 2818 C CA . ALA A 1 176 ? 70.754 7.366 7.609 1.000 31.885 209 ALA A CA 1
ATOM 2819 C C . ALA A 1 176 ? 71.328 6.125 6.943 1.000 31.622 209 ALA A C 1
ATOM 2820 O O . ALA A 1 176 ? 70.672 5.515 6.068 1.000 32.075 209 ALA A O 1
ATOM 2827 N N . PHE A 1 177 ? 72.511 5.749 7.384 1.000 31.646 210 PHE A N 1
ATOM 2828 C CA . PHE A 1 177 ? 73.269 4.627 6.804 1.000 31.574 210 PHE A CA 1
ATOM 2829 C C . PHE A 1 177 ? 73.555 3.607 7.895 1.000 32.265 210 PHE A C 1
ATOM 2830 O O . PHE A 1 177 ? 73.992 4.014 9.003 1.000 31.731 210 PHE A O 1
ATOM 2847 N N . GLU A 1 178 ? 73.420 2.335 7.528 1.000 33.274 211 GLU A N 1
ATOM 2848 C CA . GLU A 1 178 ? 74.011 1.189 8.257 1.000 35.079 211 GLU A CA 1
ATOM 2849 C C . GLU A 1 178 ? 75.510 1.436 8.518 1.000 35.665 211 GLU A C 1
ATOM 2850 O O . GLU A 1 178 ? 76.283 1.809 7.605 1.000 36.069 211 GLU A O 1
ATOM 2862 N N . ASN A 1 179 ? 75.967 1.168 9.722 1.000 36.289 212 ASN A N 1
ATOM 2863 C CA . ASN A 1 179 ? 77.428 1.172 9.973 1.000 36.742 212 ASN A CA 1
ATOM 2864 C C . ASN A 1 179 ? 78.060 0.067 9.124 1.000 36.333 212 ASN A C 1
ATOM 2865 O O . ASN A 1 179 ? 77.488 -1.045 9.058 1.000 35.874 212 ASN A O 1
ATOM 2876 N N . GLY A 1 180 ? 79.220 0.331 8.533 1.000 36.063 213 GLY A N 1
ATOM 2877 C CA . GLY A 1 180 ? 79.987 -0.744 7.892 1.000 36.871 213 GLY A CA 1
ATOM 2878 C C . GLY A 1 180 ? 79.534 -0.939 6.467 1.000 37.434 213 GLY A C 1
ATOM 2879 O O . GLY A 1 180 ? 80.215 -0.411 5.566 1.000 37.661 213 GLY A O 1
ATOM 2883 N N . THR A 1 181 ? 78.400 -1.613 6.244 1.000 38.076 214 THR A N 1
ATOM 2884 C CA . THR A 1 181 ? 77.869 -1.855 4.873 1.000 38.202 214 THR A CA 1
ATOM 2885 C C . THR A 1 181 ? 77.772 -0.525 4.105 1.000 36.866 214 THR A C 1
ATOM 2886 O O . THR A 1 181 ? 78.015 -0.531 2.912 1.000 36.066 214 THR A O 1
ATOM 2897 N N . LYS A 1 182 ? 77.462 0.575 4.790 1.000 36.214 215 LYS A N 1
ATOM 2898 C CA . LYS A 1 182 ? 77.197 1.913 4.203 1.000 35.840 215 LYS A CA 1
ATOM 2899 C C . LYS A 1 182 ? 75.894 1.885 3.402 1.000 36.046 215 LYS A C 1
ATOM 2900 O O . LYS A 1 182 ? 75.648 2.874 2.651 1.000 35.723 215 LYS A O 1
ATOM 2919 N N . HIS A 1 183 ? 75.069 0.833 3.561 1.000 35.940 216 HIS A N 1
ATOM 2920 C CA . HIS A 1 183 ? 73.713 0.751 2.948 1.000 35.347 216 HIS A CA 1
ATOM 2921 C C . HIS A 1 183 ? 72.833 1.845 3.568 1.000 34.272 216 HIS A C 1
ATOM 2922 O O . HIS A 1 183 ? 73.163 2.337 4.628 1.000 35.268 216 HIS A O 1
ATOM 2937 N N . ILE A 1 184 ? 71.731 2.215 2.950 1.000 33.579 217 ILE A N 1
ATOM 2938 C CA . ILE A 1 184 ? 70.774 3.139 3.612 1.000 33.553 217 ILE A CA 1
ATOM 2939 C C . ILE A 1 184 ? 69.780 2.297 4.420 1.000 33.606 217 ILE A C 1
ATOM 2940 O O . ILE A 1 184 ? 69.241 1.252 3.910 1.000 34.244 217 ILE A O 1
ATOM 2956 N N . ILE A 1 185 ? 69.546 2.723 5.658 1.000 33.140 218 ILE A N 1
ATOM 2957 C CA . ILE A 1 185 ? 68.797 1.852 6.592 1.000 33.199 218 ILE A CA 1
ATOM 2958 C C . ILE A 1 185 ? 67.346 1.684 6.088 1.000 33.029 218 ILE A C 1
ATOM 2959 O O . ILE A 1 185 ? 66.719 2.619 5.521 1.000 32.115 218 ILE A O 1
ATOM 2975 N N . PHE A 1 186 ? 66.902 0.445 6.221 1.000 32.708 219 PHE A N 1
ATOM 2976 C CA . PHE A 1 186 ? 65.642 -0.118 5.691 1.000 32.727 219 PHE A CA 1
ATOM 2977 C C . PHE A 1 186 ? 64.444 0.763 6.075 1.000 32.791 219 PHE A C 1
ATOM 2978 O O . PHE A 1 186 ? 64.340 1.186 7.151 1.000 33.388 219 PHE A O 1
ATOM 2995 N N . ASN A 1 187 ? 63.616 1.124 5.112 1.000 32.782 220 ASN A N 1
ATOM 2996 C CA . ASN A 1 187 ? 62.388 1.931 5.295 1.000 32.670 220 ASN A CA 1
ATOM 2997 C C . ASN A 1 187 ? 62.746 3.257 5.935 1.000 32.207 220 ASN A C 1
ATOM 2998 O O . ASN A 1 187 ? 62.019 3.668 6.763 1.000 32.368 220 ASN A O 1
ATOM 3009 N N . SER A 1 188 ? 63.823 3.913 5.544 1.000 32.338 221 SER A N 1
ATOM 3010 C CA . SER A 1 188 ? 64.186 5.204 6.171 1.000 32.191 221 SER A CA 1
ATOM 3011 C C . SER A 1 188 ? 63.774 6.322 5.225 1.000 31.977 221 SER A C 1
ATOM 3012 O O . SER A 1 188 ? 62.921 7.137 5.580 1.000 31.386 221 SER A O 1
ATOM 3020 N N . GLY A 1 189 ? 64.352 6.282 4.036 1.000 32.117 222 GLY A N 1
ATOM 3021 C CA . GLY A 1 189 ? 64.376 7.404 3.104 1.000 32.442 222 GLY A CA 1
ATOM 3022 C C . GLY A 1 189 ? 64.786 8.684 3.784 1.000 33.000 222 GLY A C 1
ATOM 3023 O O . GLY A 1 189 ? 65.618 8.689 4.727 1.000 33.074 222 GLY A O 1
ATOM 3027 N N . ASP A 1 190 ? 64.216 9.753 3.279 1.000 34.034 223 ASP A N 1
ATOM 3028 C CA . ASP A 1 190 ? 64.324 11.080 3.909 1.000 35.480 223 ASP A CA 1
ATOM 3029 C C . ASP A 1 190 ? 63.678 11.007 5.286 1.000 35.665 223 ASP A C 1
ATOM 3030 O O . ASP A 1 190 ? 62.584 10.455 5.436 1.000 35.610 223 ASP A O 1
ATOM 3039 N N . ILE A 1 191 ? 64.408 11.468 6.276 1.000 36.398 224 ILE A N 1
ATOM 3040 C CA . ILE A 1 191 ? 63.962 11.470 7.690 1.000 36.224 224 ILE A CA 1
ATOM 3041 C C . ILE A 1 191 ? 64.197 12.882 8.216 1.000 36.189 224 ILE A C 1
ATOM 3042 O O . ILE A 1 191 ? 65.005 13.644 7.613 1.000 36.808 224 ILE A O 1
ATOM 3058 N N . GLY A 1 192 ? 63.484 13.218 9.279 1.000 35.815 225 GLY A N 1
ATOM 3059 C CA . GLY A 1 192 ? 63.700 14.474 9.992 1.000 35.635 225 GLY A CA 1
ATOM 3060 C C . GLY A 1 192 ? 64.944 14.292 10.808 1.000 35.576 225 GLY A C 1
ATOM 3061 O O . GLY A 1 192 ? 65.312 13.117 11.125 1.000 34.894 225 GLY A O 1
ATOM 3065 N N . VAL A 1 193 ? 65.572 15.406 11.149 1.000 35.720 226 VAL A N 1
ATOM 3066 C CA . VAL A 1 193 ? 66.805 15.390 11.976 1.000 35.106 226 VAL A CA 1
ATOM 3067 C C . VAL A 1 193 ? 66.671 16.371 13.143 1.000 34.409 226 VAL A C 1
ATOM 3068 O O . VAL A 1 193 ? 65.973 17.375 13.041 1.000 32.857 226 VAL A O 1
ATOM 3081 N N . GLY A 1 194 ? 67.393 16.097 14.220 1.000 35.054 227 GLY A N 1
ATOM 3082 C CA . GLY A 1 194 ? 67.271 16.864 15.464 1.000 35.522 227 GLY A CA 1
ATOM 3083 C C . GLY A 1 194 ? 68.255 17.988 15.444 1.000 36.158 227 GLY A C 1
ATOM 3084 O O . GLY A 1 194 ? 69.284 17.881 16.099 1.000 38.767 227 GLY A O 1
ATOM 3088 N N . THR A 1 195 ? 67.997 19.018 14.677 1.000 35.725 228 THR A N 1
ATOM 3089 C CA . THR A 1 195 ? 68.946 20.137 14.596 1.000 36.410 228 THR A CA 1
ATOM 3090 C C . THR A 1 195 ? 68.358 21.320 15.335 1.000 37.461 228 THR A C 1
ATOM 3091 O O . THR A 1 195 ? 69.036 22.351 15.490 1.000 36.694 228 THR A O 1
ATOM 3102 N N . LYS A 1 196 ? 67.135 21.136 15.791 1.000 40.344 229 LYS A N 1
ATOM 3103 C CA . LYS A 1 196 ? 66.412 22.125 16.615 1.000 43.519 229 LYS A CA 1
ATOM 3104 C C . LYS A 1 196 ? 66.378 21.615 18.051 1.000 42.806 229 LYS A C 1
ATOM 3105 O O . LYS A 1 196 ? 66.480 20.356 18.240 1.000 42.338 229 LYS A O 1
ATOM 3124 N N . SER A 1 197 ? 66.289 22.520 19.028 1.000 42.186 230 SER A N 1
ATOM 3125 C CA . SER A 1 197 ? 66.363 22.079 20.437 1.000 42.135 230 SER A CA 1
ATOM 3126 C C . SER A 1 197 ? 67.604 21.167 20.606 1.000 41.144 230 SER A C 1
ATOM 3127 O O . SER A 1 197 ? 67.457 19.915 20.712 1.000 40.310 230 SER A O 1
ATOM 3135 N N . VAL A 1 198 ? 68.802 21.764 20.586 1.000 40.216 231 VAL A N 1
ATOM 3136 C CA . VAL A 1 198 ? 70.091 21.051 20.793 1.000 38.797 231 VAL A CA 1
ATOM 3137 C C . VAL A 1 198 ? 70.911 21.842 21.788 1.000 37.744 231 VAL A C 1
ATOM 3138 O O . VAL A 1 198 ? 70.627 23.010 22.043 1.000 36.359 231 VAL A O 1
ATOM 3151 N N . SER A 1 199 ? 71.914 21.168 22.321 1.000 37.943 232 SER A N 1
ATOM 3152 C CA . SER A 1 199 ? 72.863 21.689 23.343 1.000 37.994 232 SER A CA 1
ATOM 3153 C C . SER A 1 199 ? 74.106 20.789 23.357 1.000 37.476 232 SER A C 1
ATOM 3154 O O . SER A 1 199 ? 73.974 19.525 23.143 1.000 36.820 232 SER A O 1
ATOM 3162 N N . GLU A 1 200 ? 75.267 21.410 23.576 1.000 37.461 233 GLU A N 1
ATOM 3163 C CA . GLU A 1 200 ? 76.575 20.716 23.508 1.000 37.643 233 GLU A CA 1
ATOM 3164 C C . GLU A 1 200 ? 76.840 19.995 24.837 1.000 38.041 233 GLU A C 1
ATOM 3165 O O . GLU A 1 200 ? 76.860 20.658 25.873 1.000 37.448 233 GLU A O 1
ATOM 3177 N N . VAL A 1 201 ? 77.057 18.686 24.752 1.000 38.723 234 VAL A N 1
ATOM 3178 C CA . VAL A 1 201 ? 77.465 17.767 25.851 1.000 39.709 234 VAL A CA 1
ATOM 3179 C C . VAL A 1 201 ? 78.952 17.989 26.140 1.000 40.219 234 VAL A C 1
ATOM 3180 O O . VAL A 1 201 ? 79.356 18.215 27.308 1.000 41.919 234 VAL A O 1
ATOM 3193 N N . SER A 1 202 ? 79.733 17.865 25.074 1.000 39.604 235 SER A N 1
ATOM 3194 C CA . SER A 1 202 ? 81.208 17.875 25.012 1.000 39.564 235 SER A CA 1
ATOM 3195 C C . SER A 1 202 ? 81.561 18.131 23.555 1.000 39.275 235 SER A C 1
ATOM 3196 O O . SER A 1 202 ? 80.717 17.947 22.672 1.000 38.836 235 SER A O 1
ATOM 3204 N N . PRO A 1 203 ? 82.778 18.616 23.232 1.000 39.661 236 PRO A N 1
ATOM 3205 C CA . PRO A 1 203 ? 83.056 19.024 21.843 1.000 39.260 236 PRO A CA 1
ATOM 3206 C C . PRO A 1 203 ? 82.776 17.890 20.830 1.000 38.140 236 PRO A C 1
ATOM 3207 O O . PRO A 1 203 ? 83.213 16.765 21.018 1.000 37.043 236 PRO A O 1
ATOM 3218 N N . GLY A 1 204 ? 81.948 18.191 19.829 1.000 37.707 237 GLY A N 1
ATOM 3219 C CA . GLY A 1 204 ? 81.514 17.228 18.798 1.000 37.297 237 GLY A CA 1
ATOM 3220 C C . GLY A 1 204 ? 80.544 16.167 19.311 1.000 37.567 237 GLY A C 1
ATOM 3221 O O . GLY A 1 204 ? 80.361 15.153 18.603 1.000 37.941 237 GLY A O 1
ATOM 3225 N N . LYS A 1 205 ? 79.935 16.370 20.482 1.000 37.589 238 LYS A N 1
ATOM 3226 C CA . LYS A 1 205 ? 78.826 15.526 20.985 1.000 37.916 238 LYS A CA 1
ATOM 3227 C C . LYS A 1 205 ? 77.642 16.427 21.250 1.000 37.133 238 LYS A C 1
ATOM 3228 O O . LYS A 1 205 ? 77.765 17.314 22.107 1.000 36.898 238 LYS A O 1
ATOM 3247 N N . ILE A 1 206 ? 76.570 16.242 20.495 1.000 36.889 239 ILE A N 1
ATOM 3248 C CA . ILE A 1 206 ? 75.423 17.185 20.522 1.000 37.284 239 ILE A CA 1
ATOM 3249 C C . ILE A 1 206 ? 74.232 16.384 21.001 1.000 37.847 239 ILE A C 1
ATOM 3250 O O . ILE A 1 206 ? 74.088 15.211 20.578 1.000 37.253 239 ILE A O 1
ATOM 3266 N N . MET A 1 207 ? 73.475 16.991 21.905 1.000 38.476 240 MET A N 1
ATOM 3267 C CA . MET A 1 207 ? 72.276 16.366 22.471 1.000 38.989 240 MET A CA 1
ATOM 3268 C C . MET A 1 207 ? 71.061 16.972 21.765 1.000 37.446 240 MET A C 1
ATOM 3269 O O . MET A 1 207 ? 70.885 18.215 21.793 1.000 35.373 240 MET A O 1
ATOM 3283 N N . ALA A 1 208 ? 70.257 16.095 21.175 1.000 37.402 241 ALA A N 1
ATOM 3284 C CA . ALA A 1 208 ? 68.991 16.434 20.502 1.000 37.523 241 ALA A CA 1
ATOM 3285 C C . ALA A 1 208 ? 67.861 16.042 21.436 1.000 37.945 241 ALA A C 1
ATOM 3286 O O . ALA A 1 208 ? 67.701 14.835 21.651 1.000 37.340 241 ALA A O 1
ATOM 3293 N N . HIS A 1 209 ? 67.154 17.029 21.992 1.000 39.108 242 HIS A N 1
ATOM 3294 C CA . HIS A 1 209 ? 66.194 16.816 23.110 1.000 40.377 242 HIS A CA 1
ATOM 3295 C C . HIS A 1 209 ? 64.853 16.253 22.603 1.000 41.711 242 HIS A C 1
ATOM 3296 O O . HIS A 1 209 ? 64.126 15.605 23.407 1.000 42.209 242 HIS A O 1
ATOM 3311 N N . HIS A 1 210 ? 64.489 16.494 21.338 1.000 42.228 243 HIS A N 1
ATOM 3312 C CA . HIS A 1 210 ? 63.156 16.101 20.827 1.000 42.286 243 HIS A CA 1
ATOM 3313 C C . HIS A 1 210 ? 63.344 15.321 19.542 1.000 41.103 243 HIS A C 1
ATOM 3314 O O . HIS A 1 210 ? 62.834 15.776 18.540 1.000 41.496 243 HIS A O 1
ATOM 3329 N N . TRP A 1 211 ? 64.062 14.210 19.561 1.000 39.762 244 TRP A N 1
ATOM 3330 C CA . TRP A 1 211 ? 64.284 13.445 18.309 1.000 38.971 244 TRP A CA 1
ATOM 3331 C C . TRP A 1 211 ? 63.852 11.997 18.532 1.000 38.965 244 TRP A C 1
ATOM 3332 O O . TRP A 1 211 ? 64.485 11.299 19.330 1.000 38.730 244 TRP A O 1
ATOM 3353 N N . LYS A 1 212 ? 62.795 11.537 17.878 1.000 38.965 245 LYS A N 1
ATOM 3354 C CA . LYS A 1 212 ? 62.252 10.198 18.227 1.000 39.281 245 LYS A CA 1
ATOM 3355 C C . LYS A 1 212 ? 62.297 9.321 17.003 1.000 38.610 245 LYS A C 1
ATOM 3356 O O . LYS A 1 212 ? 61.509 9.566 16.100 1.000 39.875 245 LYS A O 1
ATOM 3375 N N . ASN A 1 213 ? 63.146 8.316 17.009 1.000 37.693 246 ASN A N 1
ATOM 3376 C CA . ASN A 1 213 ? 63.257 7.427 15.840 1.000 37.313 246 ASN A CA 1
ATOM 3377 C C . ASN A 1 213 ? 63.919 6.140 16.301 1.000 38.723 246 ASN A C 1
ATOM 3378 O O . ASN A 1 213 ? 65.141 6.148 16.472 1.000 39.335 246 ASN A O 1
ATOM 3389 N N . LYS A 1 214 ? 63.126 5.090 16.490 1.000 40.814 247 LYS A N 1
ATOM 3390 C CA . LYS A 1 214 ? 63.570 3.746 16.943 1.000 43.847 247 LYS A CA 1
ATOM 3391 C C . LYS A 1 214 ? 64.601 3.142 15.990 1.000 43.424 247 LYS A C 1
ATOM 3392 O O . LYS A 1 214 ? 65.218 2.123 16.354 1.000 44.564 247 LYS A O 1
ATOM 3411 N N . LYS A 1 215 ? 64.793 3.735 14.821 1.000 42.113 248 LYS A N 1
ATOM 3412 C CA . LYS A 1 215 ? 65.587 3.088 13.757 1.000 40.807 248 LYS A CA 1
ATOM 3413 C C . LYS A 1 215 ? 67.045 3.495 13.805 1.000 37.906 248 LYS A C 1
ATOM 3414 O O . LYS A 1 215 ? 67.871 2.686 13.385 1.000 36.684 248 LYS A O 1
ATOM 3433 N N . LEU A 1 216 ? 67.280 4.726 14.239 1.000 35.588 249 LEU A N 1
ATOM 3434 C CA . LEU A 1 216 ? 68.620 5.317 14.397 1.000 34.361 249 LEU A CA 1
ATOM 3435 C C . LEU A 1 216 ? 69.325 4.647 15.584 1.000 33.949 249 LEU A C 1
ATOM 3436 O O . LEU A 1 216 ? 69.642 5.327 16.547 1.000 33.629 249 LEU A O 1
ATOM 3452 N N . VAL A 1 217 ? 69.577 3.344 15.493 1.000 33.693 250 VAL A N 1
ATOM 3453 C CA . VAL A 1 217 ? 70.290 2.564 16.537 1.000 33.898 250 VAL A CA 1
ATOM 3454 C C . VAL A 1 217 ? 71.690 3.155 16.692 1.000 34.137 250 VAL A C 1
ATOM 3455 O O . VAL A 1 217 ? 72.213 3.750 15.759 1.000 33.803 250 VAL A O 1
ATOM 3468 N N . PRO A 1 218 ? 72.329 3.044 17.884 1.000 34.867 251 PRO A N 1
ATOM 3469 C CA . PRO A 1 218 ? 73.738 3.409 18.055 1.000 34.718 251 PRO A CA 1
ATOM 3470 C C . PRO A 1 218 ? 74.574 2.838 16.910 1.000 34.025 251 PRO A C 1
ATOM 3471 O O . PRO A 1 218 ? 74.353 1.705 16.527 1.000 34.634 251 PRO A O 1
ATOM 3482 N N . GLY A 1 219 ? 75.439 3.668 16.344 1.000 33.322 252 GLY A N 1
ATOM 3483 C CA . GLY A 1 219 ? 76.341 3.269 15.249 1.000 32.788 252 GLY A CA 1
ATOM 3484 C C . GLY A 1 219 ? 75.882 3.832 13.919 1.000 32.243 252 GLY A C 1
ATOM 3485 O O . GLY A 1 219 ? 76.671 3.954 12.969 1.000 31.863 252 GLY A O 1
ATOM 3489 N N . THR A 1 220 ? 74.621 4.212 13.846 1.000 31.765 253 THR A N 1
ATOM 3490 C CA . THR A 1 220 ? 74.031 4.716 12.601 1.000 31.002 253 THR A CA 1
ATOM 3491 C C . THR A 1 220 ? 74.749 6.021 12.273 1.000 31.036 253 THR A C 1
ATOM 3492 O O . THR A 1 220 ? 74.994 6.830 13.169 1.000 30.831 253 THR A O 1
ATOM 3503 N N . VAL A 1 221 ? 75.071 6.176 11.000 1.000 31.368 254 VAL A N 1
ATOM 3504 C CA . VAL A 1 221 ? 75.752 7.375 10.475 1.000 31.523 254 VAL A CA 1
ATOM 3505 C C . VAL A 1 221 ? 74.710 8.150 9.716 1.000 31.052 254 VAL A C 1
ATOM 3506 O O . VAL A 1 221 ? 74.015 7.559 8.901 1.000 31.301 254 VAL A O 1
ATOM 3519 N N . ILE A 1 222 ? 74.693 9.443 9.923 1.000 30.678 255 ILE A N 1
ATOM 3520 C CA . ILE A 1 222 ? 73.618 10.241 9.330 1.000 30.751 255 ILE A CA 1
ATOM 3521 C C . ILE A 1 222 ? 74.241 11.377 8.558 1.000 30.475 255 ILE A C 1
ATOM 3522 O O . ILE A 1 222 ? 75.070 12.089 9.135 1.000 30.210 255 ILE A O 1
ATOM 3538 N N . ALA A 1 223 ? 73.790 11.514 7.321 1.000 30.411 256 ALA A N 1
ATOM 3539 C CA . ALA A 1 223 ? 74.138 12.638 6.438 1.000 30.951 256 ALA A CA 1
ATOM 3540 C C . ALA A 1 223 ? 73.056 13.697 6.560 1.000 31.527 256 ALA A C 1
ATOM 3541 O O . ALA A 1 223 ? 72.027 13.608 5.919 1.000 32.368 256 ALA A O 1
ATOM 3548 N N . MET A 1 224 ? 73.299 14.666 7.398 1.000 32.854 257 MET A N 1
ATOM 3549 C CA . MET A 1 224 ? 72.367 15.776 7.605 1.000 35.028 257 MET A CA 1
ATOM 3550 C C . MET A 1 224 ? 72.559 16.835 6.525 1.000 36.190 257 MET A C 1
ATOM 3551 O O . MET A 1 224 ? 73.675 17.318 6.329 1.000 36.891 257 MET A O 1
ATOM 3565 N N . ARG A 1 225 ? 71.457 17.308 5.970 1.000 37.582 258 ARG A N 1
ATOM 3566 C CA . ARG A 1 225 ? 71.518 18.222 4.815 1.000 38.866 258 ARG A CA 1
ATOM 3567 C C . ARG A 1 225 ? 70.310 19.148 4.765 1.000 38.210 258 ARG A C 1
ATOM 3568 O O . ARG A 1 225 ? 69.358 18.984 5.525 1.000 38.359 258 ARG A O 1
ATOM 3589 N N . SER A 1 226 ? 70.379 20.075 3.830 1.000 37.228 259 SER A N 1
ATOM 3590 C CA . SER A 1 226 ? 69.230 20.902 3.433 1.000 36.718 259 SER A CA 1
ATOM 3591 C C . SER A 1 226 ? 68.877 20.531 2.004 1.000 37.100 259 SER A C 1
ATOM 3592 O O . SER A 1 226 ? 69.421 19.549 1.465 1.000 36.693 259 SER A O 1
ATOM 3600 N N . TRP A 1 227 ? 67.996 21.308 1.402 1.000 38.282 260 TRP A N 1
ATOM 3601 C CA . TRP A 1 227 ? 67.484 20.981 0.057 1.000 38.868 260 TRP A CA 1
ATOM 3602 C C . TRP A 1 227 ? 68.232 21.833 -0.956 1.000 37.962 260 TRP A C 1
ATOM 3603 O O . TRP A 1 227 ? 67.926 21.737 -2.154 1.000 38.768 260 TRP A O 1
ATOM 3624 N N . GLN A 1 228 ? 69.182 22.632 -0.469 1.000 37.183 261 GLN A N 1
ATOM 3625 C CA . GLN A 1 228 ? 69.923 23.611 -1.297 1.000 36.378 261 GLN A CA 1
ATOM 3626 C C . GLN A 1 228 ? 70.864 22.881 -2.264 1.000 34.734 261 GLN A C 1
ATOM 3627 O O . GLN A 1 228 ? 71.567 21.908 -1.887 1.000 34.430 261 GLN A O 1
ATOM 3641 N N . ARG A 1 229 ? 70.882 23.346 -3.505 1.000 33.480 262 ARG A N 1
ATOM 3642 C CA . ARG A 1 229 ? 71.762 22.767 -4.539 1.000 31.936 262 ARG A CA 1
ATOM 3643 C C . ARG A 1 229 ? 72.144 23.881 -5.482 1.000 31.202 262 ARG A C 1
ATOM 3644 O O . ARG A 1 229 ? 71.665 23.872 -6.589 1.000 31.325 262 ARG A O 1
ATOM 3665 N N . PRO A 1 230 ? 72.950 24.886 -5.079 1.000 30.937 263 PRO A N 1
ATOM 3666 C CA . PRO A 1 230 ? 73.253 26.021 -5.954 1.000 30.934 263 PRO A CA 1
ATOM 3667 C C . PRO A 1 230 ? 74.297 25.778 -7.059 1.000 30.657 263 PRO A C 1
ATOM 3668 O O . PRO A 1 230 ? 74.279 26.514 -8.026 1.000 31.395 263 PRO A O 1
ATOM 3679 N N . ALA A 1 231 ? 75.159 24.767 -6.963 1.000 30.040 264 ALA A N 1
ATOM 3680 C CA . ALA A 1 231 ? 76.205 24.563 -7.999 1.000 29.796 264 ALA A CA 1
ATOM 3681 C C . ALA A 1 231 ? 76.645 23.106 -8.099 1.000 29.252 264 ALA A C 1
ATOM 3682 O O . ALA A 1 231 ? 76.908 22.414 -7.124 1.000 29.389 264 ALA A O 1
ATOM 3689 N N . PRO A 1 232 ? 76.785 22.595 -9.326 1.000 28.790 265 PRO A N 1
ATOM 3690 C CA . PRO A 1 232 ? 77.247 21.233 -9.514 1.000 28.598 265 PRO A CA 1
ATOM 3691 C C . PRO A 1 232 ? 78.771 21.236 -9.430 1.000 28.782 265 PRO A C 1
ATOM 3692 O O . PRO A 1 232 ? 79.371 22.335 -9.421 1.000 28.379 265 PRO A O 1
ATOM 3703 N N . GLY A 1 233 ? 79.337 20.037 -9.451 1.000 28.882 266 GLY A N 1
ATOM 3704 C CA . GLY A 1 233 ? 80.797 19.846 -9.433 1.000 29.735 266 GLY A CA 1
ATOM 3705 C C . GLY A 1 233 ? 81.421 20.228 -10.767 1.000 30.199 266 GLY A C 1
ATOM 3706 O O . GLY A 1 233 ? 82.397 21.001 -10.778 1.000 30.437 266 GLY A O 1
ATOM 3710 N N . ILE A 1 234 ? 80.883 19.668 -11.848 1.000 29.538 267 ILE A N 1
ATOM 3711 C CA . ILE A 1 234 ? 81.230 20.044 -13.236 1.000 29.699 267 ILE A CA 1
ATOM 3712 C C . ILE A 1 234 ? 79.933 20.451 -13.946 1.000 29.688 267 ILE A C 1
ATOM 3713 O O . ILE A 1 234 ? 78.999 19.597 -14.081 1.000 29.899 267 ILE A O 1
ATOM 3729 N N . PHE A 1 235 ? 79.876 21.695 -14.395 1.000 29.202 268 PHE A N 1
ATOM 3730 C CA . PHE A 1 235 ? 78.755 22.261 -15.163 1.000 28.939 268 PHE A CA 1
ATOM 3731 C C . PHE A 1 235 ? 79.194 22.344 -16.608 1.000 28.861 268 PHE A C 1
ATOM 3732 O O . PHE A 1 235 ? 80.215 22.941 -16.812 1.000 29.317 268 PHE A O 1
ATOM 3749 N N . VAL A 1 236 ? 78.448 21.793 -17.558 1.000 28.506 269 VAL A N 1
ATOM 3750 C CA . VAL A 1 236 ? 78.812 21.843 -19.003 1.000 28.391 269 VAL A CA 1
ATOM 3751 C C . VAL A 1 236 ? 77.620 22.437 -19.749 1.000 28.281 269 VAL A C 1
ATOM 3752 O O . VAL A 1 236 ? 76.511 21.889 -19.622 1.000 28.256 269 VAL A O 1
ATOM 3765 N N . HIS A 1 237 ? 77.817 23.540 -20.457 1.000 28.437 270 HIS A N 1
ATOM 3766 C CA . HIS A 1 237 ? 76.726 24.255 -21.168 1.000 28.701 270 HIS A CA 1
ATOM 3767 C C . HIS A 1 237 ? 77.161 24.473 -22.617 1.000 28.882 270 HIS A C 1
ATOM 3768 O O . HIS A 1 237 ? 78.208 25.072 -22.837 1.000 29.518 270 HIS A O 1
ATOM 3783 N N . LYS A 1 238 ? 76.395 23.951 -23.571 1.000 29.003 271 LYS A N 1
ATOM 3784 C CA . LYS A 1 238 ? 76.563 24.209 -25.028 1.000 29.077 271 LYS A CA 1
ATOM 3785 C C . LYS A 1 238 ? 77.931 23.701 -25.466 1.000 29.513 271 LYS A C 1
ATOM 3786 O O . LYS A 1 238 ? 78.614 24.380 -26.246 1.000 29.439 271 LYS A O 1
ATOM 3805 N N . GLY A 1 239 ? 78.313 22.533 -24.955 1.000 30.264 272 GLY A N 1
ATOM 3806 C CA . GLY A 1 239 ? 79.533 21.838 -25.388 1.000 30.930 272 GLY A CA 1
ATOM 3807 C C . GLY A 1 239 ? 79.249 21.037 -26.633 1.000 31.489 272 GLY A C 1
ATOM 3808 O O . GLY A 1 239 ? 78.081 20.668 -26.824 1.000 31.896 272 GLY A O 1
ATOM 3812 N N . LYS A 1 240 ? 80.266 20.835 -27.468 1.000 32.350 273 LYS A N 1
ATOM 3813 C CA . LYS A 1 240 ? 80.287 19.760 -28.481 1.000 33.326 273 LYS A CA 1
ATOM 3814 C C . LYS A 1 240 ? 81.521 18.892 -28.207 1.000 33.776 273 LYS A C 1
ATOM 3815 O O . LYS A 1 240 ? 82.568 19.459 -27.875 1.000 33.932 273 LYS A O 1
ATOM 3834 N N . ASN A 1 241 ? 81.349 17.561 -28.242 1.000 34.246 274 ASN A N 1
ATOM 3835 C CA . ASN A 1 241 ? 82.427 16.538 -28.094 1.000 34.311 274 ASN A CA 1
ATOM 3836 C C . ASN A 1 241 ? 83.191 16.714 -26.784 1.000 33.357 274 ASN A C 1
ATOM 3837 O O . ASN A 1 241 ? 84.384 17.050 -26.826 1.000 33.435 274 ASN A O 1
ATOM 3848 N N . ILE A 1 242 ? 82.530 16.427 -25.671 1.000 32.370 275 ILE A N 1
ATOM 3849 C CA . ILE A 1 242 ? 83.099 16.577 -24.318 1.000 31.598 275 ILE A CA 1
ATOM 3850 C C . ILE A 1 242 ? 83.441 15.181 -23.808 1.000 31.558 275 ILE A C 1
ATOM 3851 O O . ILE A 1 242 ? 82.658 14.260 -24.039 1.000 30.419 275 ILE A O 1
ATOM 3867 N N . SER A 1 243 ? 84.613 15.044 -23.161 1.000 32.145 276 SER A N 1
ATOM 3868 C CA . SER A 1 243 ? 85.166 13.758 -22.674 1.000 32.048 276 SER A CA 1
ATOM 3869 C C . SER A 1 243 ? 85.563 13.883 -21.211 1.000 32.069 276 SER A C 1
ATOM 3870 O O . SER A 1 243 ? 86.125 14.912 -20.839 1.000 32.679 276 SER A O 1
ATOM 3878 N N . PHE A 1 244 ? 85.332 12.832 -20.441 1.000 32.025 277 PHE A N 1
ATOM 3879 C CA . PHE A 1 244 ? 85.754 12.697 -19.034 1.000 31.834 277 PHE A CA 1
ATOM 3880 C C . PHE A 1 244 ? 86.376 11.307 -18.976 1.000 33.245 277 PHE A C 1
ATOM 3881 O O . PHE A 1 244 ? 85.691 10.311 -19.255 1.000 33.101 277 PHE A O 1
ATOM 3898 N N . GLU A 1 245 ? 87.656 11.221 -18.684 1.000 35.977 278 GLU A N 1
ATOM 3899 C CA . GLU A 1 245 ? 88.276 9.893 -18.490 1.000 39.316 278 GLU A CA 1
ATOM 3900 C C . GLU A 1 245 ? 88.898 9.832 -17.097 1.000 38.608 278 GLU A C 1
ATOM 3901 O O . GLU A 1 245 ? 89.736 10.667 -16.780 1.000 37.852 278 GLU A O 1
ATOM 3913 N N . ASN A 1 246 ? 88.470 8.856 -16.305 1.000 38.836 279 ASN A N 1
ATOM 3914 C CA . ASN A 1 246 ? 88.939 8.644 -14.919 1.000 39.903 279 ASN A CA 1
ATOM 3915 C C . ASN A 1 246 ? 88.876 9.978 -14.168 1.000 38.503 279 ASN A C 1
ATOM 3916 O O . ASN A 1 246 ? 89.910 10.468 -13.745 1.000 40.951 279 ASN A O 1
ATOM 3927 N N . VAL A 1 247 ? 87.704 10.567 -14.049 1.000 37.110 280 VAL A N 1
ATOM 3928 C CA . VAL A 1 247 ? 87.459 11.778 -13.216 1.000 36.289 280 VAL A CA 1
ATOM 3929 C C . VAL A 1 247 ? 86.456 11.418 -12.118 1.000 35.755 280 VAL A C 1
ATOM 3930 O O . VAL A 1 247 ? 85.381 10.851 -12.448 1.000 36.144 280 VAL A O 1
ATOM 3943 N N . LYS A 1 248 ? 86.780 11.741 -10.871 1.000 34.775 281 LYS A N 1
ATOM 3944 C CA . LYS A 1 248 ? 85.886 11.459 -9.729 1.000 34.302 281 LYS A CA 1
ATOM 3945 C C . LYS A 1 248 ? 85.467 12.796 -9.144 1.000 32.646 281 LYS A C 1
ATOM 3946 O O . LYS A 1 248 ? 86.329 13.646 -8.943 1.000 32.689 281 LYS A O 1
ATOM 3965 N N . VAL A 1 249 ? 84.175 12.959 -8.905 1.000 31.360 282 VAL A N 1
ATOM 3966 C CA . VAL A 1 249 ? 83.674 14.055 -8.039 1.000 30.514 282 VAL A CA 1
ATOM 3967 C C . VAL A 1 249 ? 83.228 13.425 -6.717 1.000 30.244 282 VAL A C 1
ATOM 3968 O O . VAL A 1 249 ? 82.324 12.554 -6.675 1.000 29.926 282 VAL A O 1
ATOM 3981 N N . HIS A 1 250 ? 83.899 13.818 -5.645 1.000 30.190 283 HIS A N 1
ATOM 3982 C CA . HIS A 1 250 ? 83.649 13.218 -4.323 1.000 30.066 283 HIS A CA 1
ATOM 3983 C C . HIS A 1 250 ? 82.593 14.031 -3.604 1.000 29.896 283 HIS A C 1
ATOM 3984 O O . HIS A 1 250 ? 81.837 13.434 -2.831 1.000 29.907 283 HIS A O 1
ATOM 3999 N N . TYR A 1 251 ? 82.451 15.318 -3.864 1.000 29.863 284 TYR A N 1
ATOM 4000 C CA . TYR A 1 251 ? 81.274 16.007 -3.289 1.000 30.047 284 TYR A CA 1
ATOM 4001 C C . TYR A 1 251 ? 81.075 17.323 -3.987 1.000 30.563 284 TYR A C 1
ATOM 4002 O O . TYR A 1 251 ? 82.064 17.913 -4.349 1.000 31.272 284 TYR A O 1
ATOM 4020 N N . ALA A 1 252 ? 79.839 17.784 -4.092 1.000 31.610 285 ALA A N 1
ATOM 4021 C CA . ALA A 1 252 ? 79.566 19.177 -4.499 1.000 33.326 285 ALA A CA 1
ATOM 4022 C C . ALA A 1 252 ? 78.188 19.589 -4.029 1.000 34.484 285 ALA A C 1
ATOM 4023 O O . ALA A 1 252 ? 77.386 18.692 -3.749 1.000 35.085 285 ALA A O 1
ATOM 4030 N N . GLU A 1 253 ? 77.913 20.894 -4.025 1.000 36.188 286 GLU A N 1
ATOM 4031 C CA . GLU A 1 253 ? 76.674 21.409 -3.395 1.000 36.980 286 GLU A CA 1
ATOM 4032 C C . GLU A 1 253 ? 75.579 21.392 -4.456 1.000 36.512 286 GLU A C 1
ATOM 4033 O O . GLU A 1 253 ? 74.955 22.432 -4.755 1.000 37.372 286 GLU A O 1
ATOM 4045 N N . GLY A 1 254 ? 75.326 20.218 -5.007 1.000 35.500 287 GLY A N 1
ATOM 4046 C CA . GLY A 1 254 ? 74.613 20.124 -6.287 1.000 34.173 287 GLY A CA 1
ATOM 4047 C C . GLY A 1 254 ? 75.025 18.853 -6.958 1.000 33.084 287 GLY A C 1
ATOM 4048 O O . GLY A 1 254 ? 75.481 17.922 -6.264 1.000 33.447 287 GLY A O 1
ATOM 4052 N N . MET A 1 255 ? 74.866 18.776 -8.255 1.000 31.982 288 MET A N 1
ATOM 4053 C CA . MET A 1 255 ? 75.078 17.486 -8.922 1.000 31.238 288 MET A CA 1
ATOM 4054 C C . MET A 1 255 ? 76.566 17.329 -9.246 1.000 30.016 288 MET A C 1
ATOM 4055 O O . MET A 1 255 ? 77.295 18.332 -9.334 1.000 29.592 288 MET A O 1
ATOM 4069 N N . GLY A 1 256 ? 77.014 16.093 -9.362 1.000 29.194 289 GLY A N 1
ATOM 4070 C CA . GLY A 1 256 ? 78.407 15.832 -9.730 1.000 29.139 289 GLY A CA 1
ATOM 4071 C C . GLY A 1 256 ? 78.736 16.485 -11.062 1.000 29.275 289 GLY A C 1
ATOM 4072 O O . GLY A 1 256 ? 79.604 17.411 -11.096 1.000 29.418 289 GLY A O 1
ATOM 4076 N N . LEU A 1 257 ? 78.067 16.011 -12.123 1.000 28.729 290 LEU A N 1
ATOM 4077 C CA . LEU A 1 257 ? 78.200 16.495 -13.512 1.000 28.251 290 LEU A CA 1
ATOM 4078 C C . LEU A 1 257 ? 76.815 16.902 -13.986 1.000 28.321 290 LEU A C 1
ATOM 4079 O O . LEU A 1 257 ? 75.918 16.021 -14.007 1.000 28.493 290 LEU A O 1
ATOM 4095 N N . LEU A 1 258 ? 76.627 18.175 -14.305 1.000 28.123 291 LEU A N 1
ATOM 4096 C CA . LEU A 1 258 ? 75.385 18.622 -14.956 1.000 27.936 291 LEU A CA 1
ATOM 4097 C C . LEU A 1 258 ? 75.747 19.168 -16.315 1.000 27.934 291 LEU A C 1
ATOM 4098 O O . LEU A 1 258 ? 76.341 20.247 -16.355 1.000 27.770 291 LEU A O 1
ATOM 4114 N N . ALA A 1 259 ? 75.282 18.488 -17.362 1.000 28.237 292 ALA A N 1
ATOM 4115 C CA . ALA A 1 259 ? 75.520 18.841 -18.784 1.000 28.104 292 ALA A CA 1
ATOM 4116 C C . ALA A 1 259 ? 74.192 19.219 -19.422 1.000 28.088 292 ALA A C 1
ATOM 4117 O O . ALA A 1 259 ? 73.235 18.427 -19.285 1.000 28.062 292 ALA A O 1
ATOM 4124 N N . GLN A 1 260 ? 74.131 20.380 -20.075 1.000 28.432 293 GLN A N 1
ATOM 4125 C CA . GLN A 1 260 ? 72.872 20.844 -20.723 1.000 28.776 293 GLN A CA 1
ATOM 4126 C C . GLN A 1 260 ? 73.166 21.437 -22.100 1.000 29.054 293 GLN A C 1
ATOM 4127 O O . GLN A 1 260 ? 74.201 22.082 -22.245 1.000 29.311 293 GLN A O 1
ATOM 4141 N N . LEU A 1 261 ? 72.256 21.280 -23.057 1.000 29.394 294 LEU A N 1
ATOM 4142 C CA . LEU A 1 261 ? 72.413 21.867 -24.415 1.000 30.000 294 LEU A CA 1
ATOM 4143 C C . LEU A 1 261 ? 73.767 21.459 -24.999 1.000 29.926 294 LEU A C 1
ATOM 4144 O O . LEU A 1 261 ? 74.414 22.289 -25.635 1.000 29.506 294 LEU A O 1
ATOM 4160 N N . THR A 1 262 ? 74.180 20.224 -24.786 1.000 30.390 295 THR A N 1
ATOM 4161 C CA . THR A 1 262 ? 75.531 19.781 -25.150 1.000 31.536 295 THR A CA 1
ATOM 4162 C C . THR A 1 262 ? 75.423 18.615 -26.121 1.000 33.297 295 THR A C 1
ATOM 4163 O O . THR A 1 262 ? 74.586 17.719 -25.902 1.000 33.317 295 THR A O 1
ATOM 4174 N N . GLU A 1 263 ? 76.248 18.617 -27.166 1.000 35.295 296 GLU A N 1
ATOM 4175 C CA . GLU A 1 263 ? 76.005 17.677 -28.260 1.000 36.812 296 GLU A CA 1
ATOM 4176 C C . GLU A 1 263 ? 76.769 16.358 -28.276 1.000 37.614 296 GLU A C 1
ATOM 4177 O O . GLU A 1 263 ? 76.187 15.459 -28.801 1.000 40.968 296 GLU A O 1
ATOM 4189 N N . ASN A 1 264 ? 77.824 16.001 -27.673 1.000 37.722 297 ASN A N 1
ATOM 4190 C CA . ASN A 1 264 ? 78.190 14.553 -27.622 1.000 38.602 297 ASN A CA 1
ATOM 4191 C C . ASN A 1 264 ? 78.985 14.443 -26.340 1.000 37.971 297 ASN A C 1
ATOM 4192 O O . ASN A 1 264 ? 79.736 15.398 -26.056 1.000 38.081 297 ASN A O 1
ATOM 4203 N N . ILE A 1 265 ? 78.829 13.389 -25.570 1.000 36.930 298 ILE A N 1
ATOM 4204 C CA . ILE A 1 265 ? 79.484 13.337 -24.241 1.000 36.719 298 ILE A CA 1
ATOM 4205 C C . ILE A 1 265 ? 80.024 11.927 -24.036 1.000 36.072 298 ILE A C 1
ATOM 4206 O O . ILE A 1 265 ? 79.252 10.961 -24.127 1.000 37.068 298 ILE A O 1
ATOM 4222 N N . TYR A 1 266 ? 81.309 11.827 -23.783 1.000 34.667 299 TYR A N 1
ATOM 4223 C CA . TYR A 1 266 ? 81.997 10.538 -23.672 1.000 34.494 299 TYR A CA 1
ATOM 4224 C C . TYR A 1 266 ? 82.587 10.457 -22.267 1.000 34.239 299 TYR A C 1
ATOM 4225 O O . TYR A 1 266 ? 83.285 11.385 -21.852 1.000 33.373 299 TYR A O 1
ATOM 4243 N N . MET A 1 267 ? 82.277 9.390 -21.540 1.000 34.748 300 MET A N 1
ATOM 4244 C CA . MET A 1 267 ? 82.684 9.217 -20.120 1.000 35.127 300 MET A CA 1
ATOM 4245 C C . MET A 1 267 ? 83.147 7.782 -19.894 1.000 34.907 300 MET A C 1
ATOM 4246 O O . MET A 1 267 ? 82.293 6.859 -19.947 1.000 34.227 300 MET A O 1
ATOM 4260 N N . ASP A 1 268 ? 84.450 7.604 -19.684 1.000 34.200 301 ASP A N 1
ATOM 4261 C CA . ASP A 1 268 ? 84.999 6.292 -19.280 1.000 34.022 301 ASP A CA 1
ATOM 4262 C C . ASP A 1 268 ? 85.649 6.486 -17.915 1.000 34.253 301 ASP A C 1
ATOM 4263 O O . ASP A 1 268 ? 86.500 7.366 -17.799 1.000 35.725 301 ASP A O 1
ATOM 4272 N N . GLY A 1 269 ? 85.243 5.726 -16.901 1.000 33.593 302 GLY A N 1
ATOM 4273 C CA . GLY A 1 269 ? 85.831 5.804 -15.542 1.000 33.057 302 GLY A CA 1
ATOM 4274 C C . GLY A 1 269 ? 85.365 7.009 -14.734 1.000 31.962 302 GLY A C 1
ATOM 4275 O O . GLY A 1 269 ? 85.983 7.298 -13.725 1.000 32.317 302 GLY A O 1
ATOM 4279 N N . PHE A 1 270 ? 84.309 7.703 -15.145 1.000 31.386 303 PHE A N 1
ATOM 4280 C CA . PHE A 1 270 ? 83.682 8.772 -14.337 1.000 30.520 303 PHE A CA 1
ATOM 4281 C C . PHE A 1 270 ? 83.246 8.112 -13.030 1.000 30.679 303 PHE A C 1
ATOM 4282 O O . PHE A 1 270 ? 82.727 6.991 -13.050 1.000 30.499 303 PHE A O 1
ATOM 4299 N N . GLY A 1 271 ? 83.494 8.775 -11.916 1.000 30.571 304 GLY A N 1
ATOM 4300 C CA . GLY A 1 271 ? 82.973 8.303 -10.638 1.000 30.757 304 GLY A CA 1
ATOM 4301 C C . GLY A 1 271 ? 82.365 9.446 -9.875 1.000 31.013 304 GLY A C 1
ATOM 4302 O O . GLY A 1 271 ? 82.884 10.580 -9.954 1.000 30.644 304 GLY A O 1
ATOM 4306 N N . VAL A 1 272 ? 81.264 9.191 -9.183 1.000 31.608 305 VAL A N 1
ATOM 4307 C CA . VAL A 1 272 ? 80.896 10.064 -8.035 1.000 31.349 305 VAL A CA 1
ATOM 4308 C C . VAL A 1 272 ? 80.863 9.151 -6.843 1.000 30.906 305 VAL A C 1
ATOM 4309 O O . VAL A 1 272 ? 79.947 8.371 -6.715 1.000 30.748 305 VAL A O 1
ATOM 4322 N N . CYS A 1 273 ? 81.914 9.150 -6.076 1.000 31.608 306 CYS A N 1
ATOM 4323 C CA . CYS A 1 273 ? 82.108 8.017 -5.163 1.000 32.147 306 CYS A CA 1
ATOM 4324 C C . CYS A 1 273 ? 83.045 8.405 -4.048 1.000 32.088 306 CYS A C 1
ATOM 4325 O O . CYS A 1 273 ? 83.560 9.542 -4.052 1.000 32.080 306 CYS A O 1
ATOM 4333 N N . LEU A 1 274 ? 83.212 7.455 -3.134 1.000 32.394 307 LEU A N 1
ATOM 4334 C CA . LEU A 1 274 ? 84.162 7.551 -2.006 1.000 32.013 307 LEU A CA 1
ATOM 4335 C C . LEU A 1 274 ? 85.556 7.175 -2.508 1.000 32.238 307 LEU A C 1
ATOM 4336 O O . LEU A 1 274 ? 85.708 6.530 -3.593 1.000 32.309 307 LEU A O 1
ATOM 4352 N N . ARG A 1 275 ? 86.545 7.544 -1.710 1.000 32.375 308 ARG A N 1
ATOM 4353 C CA . ARG A 1 275 ? 87.966 7.282 -1.997 1.000 32.306 308 ARG A CA 1
ATOM 4354 C C . ARG A 1 275 ? 88.324 5.858 -1.613 1.000 33.175 308 ARG A C 1
ATOM 4355 O O . ARG A 1 275 ? 89.484 5.631 -1.502 1.000 33.660 308 ARG A O 1
ATOM 4376 N N . GLY A 1 276 ? 87.376 4.938 -1.437 1.000 34.537 309 GLY A N 1
ATOM 4377 C CA . GLY A 1 276 ? 87.699 3.522 -1.180 1.000 36.094 309 GLY A CA 1
ATOM 4378 C C . GLY A 1 276 ? 87.213 3.044 0.178 1.000 38.051 309 GLY A C 1
ATOM 4379 O O . GLY A 1 276 ? 86.527 3.817 0.886 1.000 37.820 309 GLY A O 1
ATOM 4383 N N . LYS A 1 277 ? 87.518 1.786 0.519 1.000 40.566 310 LYS A N 1
ATOM 4384 C CA . LYS A 1 277 ? 87.110 1.141 1.792 1.000 42.597 310 LYS A CA 1
ATOM 4385 C C . LYS A 1 277 ? 87.499 2.001 2.997 1.000 40.742 310 LYS A C 1
ATOM 4386 O O . LYS A 1 277 ? 86.888 1.818 4.033 1.000 39.465 310 LYS A O 1
ATOM 4405 N N . ASN A 1 278 ? 88.478 2.884 2.880 1.000 39.177 311 ASN A N 1
ATOM 4406 C CA . ASN A 1 278 ? 88.957 3.629 4.067 1.000 37.819 311 ASN A CA 1
ATOM 4407 C C . ASN A 1 278 ? 88.347 5.020 4.125 1.000 36.239 311 ASN A C 1
ATOM 4408 O O . ASN A 1 278 ? 88.608 5.708 5.106 1.000 35.807 311 ASN A O 1
ATOM 4419 N N . ASP A 1 279 ? 87.529 5.417 3.156 1.000 35.323 312 ASP A N 1
ATOM 4420 C CA . ASP A 1 279 ? 86.969 6.784 3.205 1.000 34.311 312 ASP A CA 1
ATOM 4421 C C . ASP A 1 279 ? 86.139 6.853 4.485 1.000 33.677 312 ASP A C 1
ATOM 4422 O O . ASP A 1 279 ? 85.255 6.030 4.717 1.000 32.890 312 ASP A O 1
ATOM 4431 N N . PRO A 1 280 ? 86.448 7.791 5.409 1.000 33.390 313 PRO A N 1
ATOM 4432 C CA . PRO A 1 280 ? 85.633 7.957 6.609 1.000 32.950 313 PRO A CA 1
ATOM 4433 C C . PRO A 1 280 ? 84.219 8.408 6.228 1.000 32.374 313 PRO A C 1
ATOM 4434 O O . PRO A 1 280 ? 83.350 8.242 7.022 1.000 33.086 313 PRO A O 1
ATOM 4445 N N . ARG A 1 281 ? 84.033 9.007 5.047 1.000 31.972 314 ARG A N 1
ATOM 4446 C CA . ARG A 1 281 ? 82.740 9.593 4.625 1.000 31.509 314 ARG A CA 1
ATOM 4447 C C . ARG A 1 281 ? 81.826 8.467 4.167 1.000 31.210 314 ARG A C 1
ATOM 4448 O O . ARG A 1 281 ? 82.350 7.464 3.675 1.000 30.843 314 ARG A O 1
ATOM 4469 N N . TYR A 1 282 ? 80.512 8.669 4.310 1.000 30.847 315 TYR A N 1
ATOM 4470 C CA . TYR A 1 282 ? 79.459 7.723 3.861 1.000 30.543 315 TYR A CA 1
ATOM 4471 C C . TYR A 1 282 ? 78.677 8.313 2.664 1.000 29.860 315 TYR A C 1
ATOM 4472 O O . TYR A 1 282 ? 77.887 7.616 1.995 1.000 29.217 315 TYR A O 1
ATOM 4490 N N . PHE A 1 283 ? 78.911 9.592 2.392 1.000 29.662 316 PHE A N 1
ATOM 4491 C CA . PHE A 1 283 ? 78.077 10.424 1.503 1.000 29.844 316 PHE A CA 1
ATOM 4492 C C . PHE A 1 283 ? 78.935 10.987 0.364 1.000 30.069 316 PHE A C 1
ATOM 4493 O O . PHE A 1 283 ? 80.151 11.134 0.564 1.000 31.307 316 PHE A O 1
ATOM 4510 N N . THR A 1 284 ? 78.333 11.316 -0.775 1.000 29.670 317 THR A N 1
ATOM 4511 C CA . THR A 1 284 ? 79.033 12.013 -1.880 1.000 29.968 317 THR A CA 1
ATOM 4512 C C . THR A 1 284 ? 78.292 13.286 -2.233 1.000 29.922 317 THR A C 1
ATOM 4513 O O . THR A 1 284 ? 78.341 14.231 -1.436 1.000 30.220 317 THR A O 1
ATOM 4524 N N . THR A 1 285 ? 77.672 13.331 -3.396 1.000 29.548 318 THR A N 1
ATOM 4525 C CA . THR A 1 285 ? 77.114 14.610 -3.866 1.000 29.954 318 THR A CA 1
ATOM 4526 C C . THR A 1 285 ? 75.787 14.911 -3.168 1.000 29.604 318 THR A C 1
ATOM 4527 O O . THR A 1 285 ? 74.983 14.004 -2.883 1.000 28.700 318 THR A O 1
ATOM 4538 N N . GLN A 1 286 ? 75.539 16.193 -3.024 1.000 29.811 319 GLN A N 1
ATOM 4539 C CA . GLN A 1 286 ? 74.285 16.713 -2.448 1.000 30.517 319 GLN A CA 1
ATOM 4540 C C . GLN A 1 286 ? 73.107 16.464 -3.416 1.000 30.956 319 GLN A C 1
ATOM 4541 O O . GLN A 1 286 ? 71.931 16.488 -2.969 1.000 30.515 319 GLN A O 1
ATOM 4555 N N . ALA A 1 287 ? 73.357 16.215 -4.698 1.000 31.506 320 ALA A N 1
ATOM 4556 C CA . ALA A 1 287 ? 72.266 15.843 -5.623 1.000 31.739 320 ALA A CA 1
ATOM 4557 C C . ALA A 1 287 ? 72.683 14.667 -6.509 1.000 31.997 320 ALA A C 1
ATOM 4558 O O . ALA A 1 287 ? 73.469 13.805 -6.032 1.000 32.501 320 ALA A O 1
ATOM 4565 N N . ASP A 1 288 ? 72.144 14.617 -7.730 1.000 32.001 321 ASP A N 1
ATOM 4566 C CA . ASP A 1 288 ? 72.430 13.553 -8.729 1.000 31.928 321 ASP A CA 1
ATOM 4567 C C . ASP A 1 288 ? 73.921 13.451 -9.024 1.000 31.067 321 ASP A C 1
ATOM 4568 O O . ASP A 1 288 ? 74.551 14.512 -9.134 1.000 31.391 321 ASP A O 1
ATOM 4577 N N . ALA A 1 289 ? 74.436 12.241 -9.241 1.000 29.888 322 ALA A N 1
ATOM 4578 C CA . ALA A 1 289 ? 75.844 12.068 -9.653 1.000 29.384 322 ALA A CA 1
ATOM 4579 C C . ALA A 1 289 ? 76.061 12.750 -11.011 1.000 29.243 322 ALA A C 1
ATOM 4580 O O . ALA A 1 289 ? 76.865 13.689 -11.060 1.000 28.917 322 ALA A O 1
ATOM 4587 N N . THR A 1 290 ? 75.338 12.300 -12.050 1.000 29.233 323 THR A N 1
ATOM 4588 C CA . THR A 1 290 ? 75.432 12.756 -13.467 1.000 29.001 323 THR A CA 1
ATOM 4589 C C . THR A 1 290 ? 74.026 13.074 -13.954 1.000 28.730 323 THR A C 1
ATOM 4590 O O . THR A 1 290 ? 73.107 12.301 -13.706 1.000 28.624 323 THR A O 1
ATOM 4601 N N . HIS A 1 291 ? 73.900 14.166 -14.676 1.000 29.065 324 HIS A N 1
ATOM 4602 C CA . HIS A 1 291 ? 72.598 14.681 -15.124 1.000 29.565 324 HIS A CA 1
ATOM 4603 C C . HIS A 1 291 ? 72.766 15.360 -16.475 1.000 30.031 324 HIS A C 1
ATOM 4604 O O . HIS A 1 291 ? 73.702 16.171 -16.649 1.000 29.656 324 HIS A O 1
ATOM 4619 N N . PHE A 1 292 ? 71.840 15.074 -17.387 1.000 30.969 325 PHE A N 1
ATOM 4620 C CA . PHE A 1 292 ? 71.892 15.533 -18.798 1.000 31.330 325 PHE A CA 1
ATOM 4621 C C . PHE A 1 292 ? 70.557 16.108 -19.242 1.000 31.444 325 PHE A C 1
ATOM 4622 O O . PHE A 1 292 ? 69.637 15.345 -19.635 1.000 32.241 325 PHE A O 1
ATOM 4639 N N . SER A 1 293 ? 70.475 17.428 -19.223 1.000 31.504 326 SER A N 1
ATOM 4640 C CA . SER A 1 293 ? 69.221 18.155 -19.479 1.000 31.677 326 SER A CA 1
ATOM 4641 C C . SER A 1 293 ? 69.272 18.734 -20.887 1.000 31.232 326 SER A C 1
ATOM 4642 O O . SER A 1 293 ? 70.036 19.661 -21.116 1.000 30.929 326 SER A O 1
ATOM 4650 N N . GLY A 1 294 ? 68.528 18.156 -21.827 1.000 31.198 327 GLY A N 1
ATOM 4651 C CA . GLY A 1 294 ? 68.384 18.772 -23.162 1.000 31.570 327 GLY A CA 1
ATOM 4652 C C . GLY A 1 294 ? 69.665 18.665 -23.980 1.000 31.858 327 GLY A C 1
ATOM 4653 O O . GLY A 1 294 ? 70.080 19.641 -24.653 1.000 32.118 327 GLY A O 1
ATOM 4657 N N . CYS A 1 295 ? 70.251 17.481 -23.951 1.000 31.707 328 CYS A N 1
ATOM 4658 C CA . CYS A 1 295 ? 71.479 17.173 -24.687 1.000 31.977 328 CYS A CA 1
ATOM 4659 C C . CYS A 1 295 ? 71.106 16.451 -25.986 1.000 32.626 328 CYS A C 1
ATOM 4660 O O . CYS A 1 295 ? 69.900 16.110 -26.199 1.000 32.589 328 CYS A O 1
ATOM 4668 N N . LYS A 1 296 ? 72.087 16.239 -26.855 1.000 32.517 329 LYS A N 1
ATOM 4669 C CA . LYS A 1 296 ? 71.818 15.484 -28.089 1.000 32.373 329 LYS A CA 1
ATOM 4670 C C . LYS A 1 296 ? 73.096 14.788 -28.474 1.000 31.885 329 LYS A C 1
ATOM 4671 O O . LYS A 1 296 ? 74.000 14.746 -27.675 1.000 31.342 329 LYS A O 1
ATOM 4690 N N . GLY A 1 297 ? 73.116 14.234 -29.664 1.000 32.057 330 GLY A N 1
ATOM 4691 C CA . GLY A 1 297 ? 74.239 13.404 -30.069 1.000 32.426 330 GLY A CA 1
ATOM 4692 C C . GLY A 1 297 ? 74.208 12.151 -29.249 1.000 32.392 330 GLY A C 1
ATOM 4693 O O . GLY A 1 297 ? 73.142 11.673 -28.883 1.000 32.182 330 GLY A O 1
ATOM 4697 N N . GLU A 1 298 ? 75.374 11.617 -29.010 1.000 34.090 331 GLU A N 1
ATOM 4698 C CA . GLU A 1 298 ? 75.560 10.311 -28.374 1.000 35.648 331 GLU A CA 1
ATOM 4699 C C . GLU A 1 298 ? 76.145 10.598 -26.999 1.000 34.748 331 GLU A C 1
ATOM 4700 O O . GLU A 1 298 ? 77.078 11.392 -26.877 1.000 34.803 331 GLU A O 1
ATOM 4712 N N . ILE A 1 299 ? 75.551 9.994 -25.998 1.000 33.719 332 ILE A N 1
ATOM 4713 C CA . ILE A 1 299 ? 76.095 9.942 -24.624 1.000 32.602 332 ILE A CA 1
ATOM 4714 C C . ILE A 1 299 ? 76.558 8.524 -24.317 1.000 31.739 332 ILE A C 1
ATOM 4715 O O . ILE A 1 299 ? 75.724 7.599 -24.203 1.000 30.897 332 ILE A O 1
ATOM 4731 N N . VAL A 1 300 ? 77.856 8.380 -24.114 1.000 31.383 333 VAL A N 1
ATOM 4732 C CA . VAL A 1 300 ? 78.437 7.134 -23.557 1.000 30.837 333 VAL A CA 1
ATOM 4733 C C . VAL A 1 300 ? 78.833 7.397 -22.109 1.000 30.330 333 VAL A C 1
ATOM 4734 O O . VAL A 1 300 ? 79.595 8.333 -21.904 1.000 30.400 333 VAL A O 1
ATOM 4747 N N . SER A 1 301 ? 78.278 6.639 -21.158 1.000 30.280 334 SER A N 1
ATOM 4748 C CA . SER A 1 301 ? 78.677 6.627 -19.717 1.000 30.251 334 SER A CA 1
ATOM 4749 C C . SER A 1 301 ? 79.051 5.193 -19.328 1.000 30.061 334 SER A C 1
ATOM 4750 O O . SER A 1 301 ? 78.132 4.397 -19.070 1.000 29.274 334 SER A O 1
ATOM 4758 N N . LYS A 1 302 ? 80.338 4.846 -19.345 1.000 30.693 335 LYS A N 1
ATOM 4759 C CA . LYS A 1 302 ? 80.772 3.446 -19.067 1.000 31.531 335 LYS A CA 1
ATOM 4760 C C . LYS A 1 302 ? 81.850 3.382 -17.967 1.000 32.153 335 LYS A C 1
ATOM 4761 O O . LYS A 1 302 ? 82.519 4.413 -17.633 1.000 31.822 335 LYS A O 1
ATOM 4780 N N . ASN A 1 303 ? 81.914 2.178 -17.392 1.000 32.708 336 ASN A N 1
ATOM 4781 C CA . ASN A 1 303 ? 82.881 1.733 -16.361 1.000 33.315 336 ASN A CA 1
ATOM 4782 C C . ASN A 1 303 ? 83.007 2.795 -15.261 1.000 32.839 336 ASN A C 1
ATOM 4783 O O . ASN A 1 303 ? 84.131 3.195 -14.949 1.000 33.280 336 ASN A O 1
ATOM 4794 N N . GLY A 1 304 ? 81.892 3.250 -14.706 1.000 32.288 337 GLY A N 1
ATOM 4795 C CA . GLY A 1 304 ? 81.909 4.288 -13.668 1.000 31.835 337 GLY A CA 1
ATOM 4796 C C . GLY A 1 304 ? 81.508 3.712 -12.335 1.000 31.387 337 GLY A C 1
ATOM 4797 O O . GLY A 1 304 ? 80.856 2.678 -12.317 1.000 30.899 337 GLY A O 1
ATOM 4801 N N . LEU A 1 305 ? 81.866 4.399 -11.258 1.000 31.512 338 LEU A N 1
ATOM 4802 C CA . LEU A 1 305 ? 81.414 4.030 -9.892 1.000 31.756 338 LEU A CA 1
ATOM 4803 C C . LEU A 1 305 ? 80.592 5.189 -9.324 1.000 31.309 338 LEU A C 1
ATOM 4804 O O . LEU A 1 305 ? 81.134 6.335 -9.224 1.000 31.332 338 LEU A O 1
ATOM 4820 N N . TYR A 1 306 ? 79.346 4.902 -8.949 1.000 30.685 339 TYR A N 1
ATOM 4821 C CA . TYR A 1 306 ? 78.512 5.910 -8.271 1.000 30.630 339 TYR A CA 1
ATOM 4822 C C . TYR A 1 306 ? 78.058 5.387 -6.919 1.000 30.469 339 TYR A C 1
ATOM 4823 O O . TYR A 1 306 ? 77.396 4.359 -6.871 1.000 30.836 339 TYR A O 1
ATOM 4841 N N . GLU A 1 307 ? 78.391 6.092 -5.843 1.000 30.697 340 GLU A N 1
ATOM 4842 C CA . GLU A 1 307 ? 78.005 5.605 -4.494 1.000 31.069 340 GLU A CA 1
ATOM 4843 C C . GLU A 1 307 ? 77.690 6.758 -3.542 1.000 30.654 340 GLU A C 1
ATOM 4844 O O . GLU A 1 307 ? 78.331 7.830 -3.579 1.000 30.053 340 GLU A O 1
ATOM 4856 N N . GLY A 1 308 ? 76.670 6.518 -2.739 1.000 30.509 341 GLY A N 1
ATOM 4857 C CA . GLY A 1 308 ? 76.356 7.357 -1.584 1.000 31.025 341 GLY A CA 1
ATOM 4858 C C . GLY A 1 308 ? 75.859 8.721 -1.985 1.000 31.195 341 GLY A C 1
ATOM 4859 O O . GLY A 1 308 ? 75.960 9.619 -1.164 1.000 31.577 341 GLY A O 1
ATOM 4863 N N . MET A 1 309 ? 75.318 8.886 -3.184 1.000 31.345 342 MET A N 1
ATOM 4864 C CA . MET A 1 309 ? 74.863 10.229 -3.582 1.000 31.813 342 MET A CA 1
ATOM 4865 C C . MET A 1 309 ? 73.517 10.461 -2.915 1.000 32.291 342 MET A C 1
ATOM 4866 O O . MET A 1 309 ? 72.770 9.497 -2.671 1.000 31.748 342 MET A O 1
ATOM 4880 N N . MET A 1 310 ? 73.194 11.733 -2.740 1.000 33.428 343 MET A N 1
ATOM 4881 C CA . MET A 1 310 ? 71.867 12.186 -2.264 1.000 34.619 343 MET A CA 1
ATOM 4882 C C . MET A 1 310 ? 70.831 12.182 -3.391 1.000 35.508 343 MET A C 1
ATOM 4883 O O . MET A 1 310 ? 69.804 12.897 -3.259 1.000 35.036 343 MET A O 1
ATOM 4897 N N . ASP A 1 311 ? 71.052 11.404 -4.448 1.000 37.539 344 ASP A N 1
ATOM 4898 C CA . ASP A 1 311 ? 70.050 11.278 -5.538 1.000 39.153 344 ASP A CA 1
ATOM 4899 C C . ASP A 1 311 ? 70.481 10.197 -6.532 1.000 39.017 344 ASP A C 1
ATOM 4900 O O . ASP A 1 311 ? 71.244 9.297 -6.182 1.000 38.682 344 ASP A O 1
ATOM 4909 N N . ASP A 1 312 ? 69.961 10.253 -7.743 1.000 39.028 345 ASP A N 1
ATOM 4910 C CA . ASP A 1 312 ? 70.217 9.192 -8.735 1.000 39.077 345 ASP A CA 1
ATOM 4911 C C . ASP A 1 312 ? 71.640 9.307 -9.296 1.000 36.983 345 ASP A C 1
ATOM 4912 O O . ASP A 1 312 ? 72.278 10.380 -9.257 1.000 37.524 345 ASP A O 1
ATOM 4921 N N . ALA A 1 313 ? 72.110 8.206 -9.848 1.000 34.882 346 ALA A N 1
ATOM 4922 C CA . ALA A 1 313 ? 73.417 8.153 -10.524 1.000 34.808 346 ALA A CA 1
ATOM 4923 C C . ALA A 1 313 ? 73.330 8.890 -11.870 1.000 34.394 346 ALA A C 1
ATOM 4924 O O . ALA A 1 313 ? 74.210 9.699 -12.197 1.000 34.166 346 ALA A O 1
ATOM 4931 N N . ILE A 1 314 ? 72.295 8.629 -12.662 1.000 33.242 347 ILE A N 1
ATOM 4932 C CA . ILE A 1 314 ? 72.152 9.331 -13.956 1.000 31.903 347 ILE A CA 1
ATOM 4933 C C . ILE A 1 314 ? 70.695 9.718 -14.122 1.000 31.391 347 ILE A C 1
ATOM 4934 O O . ILE A 1 314 ? 69.805 8.954 -13.744 1.000 30.944 347 ILE A O 1
ATOM 4950 N N . ASN A 1 315 ? 70.478 10.914 -14.619 1.000 31.717 348 ASN A N 1
ATOM 4951 C CA . ASN A 1 315 ? 69.131 11.326 -15.043 1.000 32.527 348 ASN A CA 1
ATOM 4952 C C . ASN A 1 315 ? 69.264 11.992 -16.408 1.000 32.986 348 ASN A C 1
ATOM 4953 O O . ASN A 1 315 ? 69.982 12.995 -16.484 1.000 33.804 348 ASN A O 1
ATOM 4964 N N . ILE A 1 316 ? 68.593 11.463 -17.436 1.000 33.037 349 ILE A N 1
ATOM 4965 C CA . ILE A 1 316 ? 68.715 11.957 -18.833 1.000 33.138 349 ILE A CA 1
ATOM 4966 C C . ILE A 1 316 ? 67.351 12.420 -19.306 1.000 33.633 349 ILE A C 1
ATOM 4967 O O . ILE A 1 316 ? 66.468 11.566 -19.465 1.000 34.985 349 ILE A O 1
ATOM 4983 N N . HIS A 1 317 ? 67.144 13.699 -19.551 1.000 33.310 350 HIS A N 1
ATOM 4984 C CA . HIS A 1 317 ? 65.752 14.160 -19.754 1.000 33.384 350 HIS A CA 1
ATOM 4985 C C . HIS A 1 317 ? 65.755 15.494 -20.494 1.000 33.435 350 HIS A C 1
ATOM 4986 O O . HIS A 1 317 ? 66.812 16.146 -20.513 1.000 33.630 350 HIS A O 1
ATOM 5001 N N . GLY A 1 318 ? 64.592 15.921 -20.985 1.000 33.230 351 GLY A N 1
ATOM 5002 C CA . GLY A 1 318 ? 64.384 17.290 -21.484 1.000 32.593 351 GLY A CA 1
ATOM 5003 C C . GLY A 1 318 ? 63.479 18.096 -20.571 1.000 32.288 351 GLY A C 1
ATOM 5004 O O . GLY A 1 318 ? 63.139 17.646 -19.519 1.000 31.208 351 GLY A O 1
ATOM 5008 N N . THR A 1 319 ? 63.075 19.264 -21.033 1.000 32.647 352 THR A N 1
ATOM 5009 C CA . THR A 1 319 ? 62.115 20.174 -20.375 1.000 32.405 352 THR A CA 1
ATOM 5010 C C . THR A 1 319 ? 60.919 20.393 -21.316 1.000 32.144 352 THR A C 1
ATOM 5011 O O . THR A 1 319 ? 61.138 20.824 -22.442 1.000 31.982 352 THR A O 1
ATOM 5022 N N . TYR A 1 320 ? 59.699 20.050 -20.882 1.000 31.897 353 TYR A N 1
ATOM 5023 C CA . TYR A 1 320 ? 58.428 20.467 -21.531 1.000 31.697 353 TYR A CA 1
ATOM 5024 C C . TYR A 1 320 ? 58.222 21.950 -21.217 1.000 32.897 353 TYR A C 1
ATOM 5025 O O . TYR A 1 320 ? 58.187 22.296 -20.028 1.000 33.848 353 TYR A O 1
ATOM 5043 N N . LEU A 1 321 ? 58.120 22.831 -22.215 1.000 33.602 354 LEU A N 1
ATOM 5044 C CA . LEU A 1 321 ? 57.568 24.184 -21.946 1.000 34.048 354 LEU A CA 1
ATOM 5045 C C . LEU A 1 321 ? 56.055 24.044 -21.825 1.000 34.315 354 LEU A C 1
ATOM 5046 O O . LEU A 1 321 ? 55.477 23.139 -22.450 1.000 34.278 354 LEU A O 1
ATOM 5062 N N . LYS A 1 322 ? 55.423 24.945 -21.106 1.000 35.186 355 LYS A N 1
ATOM 5063 C CA . LYS A 1 322 ? 53.948 25.008 -21.137 1.000 36.402 355 LYS A CA 1
ATOM 5064 C C . LYS A 1 322 ? 53.495 26.198 -21.977 1.000 36.242 355 LYS A C 1
ATOM 5065 O O . LYS A 1 322 ? 53.971 27.321 -21.760 1.000 35.382 355 LYS A O 1
ATOM 5084 N N . ILE A 1 323 ? 52.592 25.946 -22.912 1.000 36.686 356 ILE A N 1
ATOM 5085 C CA . ILE A 1 323 ? 52.003 27.013 -23.757 1.000 38.010 356 ILE A CA 1
ATOM 5086 C C . ILE A 1 323 ? 51.116 27.884 -22.898 1.000 39.008 356 ILE A C 1
ATOM 5087 O O . ILE A 1 323 ? 50.209 27.342 -22.297 1.000 40.025 356 ILE A O 1
ATOM 5103 N N . THR A 1 324 ? 51.328 29.186 -22.878 1.000 40.195 357 THR A N 1
ATOM 5104 C CA . THR A 1 324 ? 50.509 30.066 -22.015 1.000 41.458 357 THR A CA 1
ATOM 5105 C C . THR A 1 324 ? 49.568 30.901 -22.864 1.000 42.457 357 THR A C 1
ATOM 5106 O O . THR A 1 324 ? 48.570 31.362 -22.327 1.000 43.157 357 THR A O 1
ATOM 5117 N N . LYS A 1 325 ? 49.871 31.097 -24.131 1.000 43.505 358 LYS A N 1
ATOM 5118 C CA . LYS A 1 325 ? 49.061 32.005 -24.968 1.000 45.285 358 LYS A CA 1
ATOM 5119 C C . LYS A 1 325 ? 49.263 31.580 -26.428 1.000 46.109 358 LYS A C 1
ATOM 5120 O O . LYS A 1 325 ? 50.382 31.218 -26.776 1.000 46.785 358 LYS A O 1
ATOM 5139 N N . LYS A 1 326 ? 48.209 31.520 -27.238 1.000 46.864 359 LYS A N 1
ATOM 5140 C CA . LYS A 1 326 ? 48.338 31.312 -28.707 1.000 47.174 359 LYS A CA 1
ATOM 5141 C C . LYS A 1 326 ? 48.096 32.663 -29.356 1.000 47.321 359 LYS A C 1
ATOM 5142 O O . LYS A 1 326 ? 47.018 33.220 -29.141 1.000 47.616 359 LYS A O 1
ATOM 5161 N N . LEU A 1 327 ? 49.077 33.197 -30.062 1.000 47.914 360 LEU A N 1
ATOM 5162 C CA . LEU A 1 327 ? 48.930 34.542 -30.663 1.000 49.697 360 LEU A CA 1
ATOM 5163 C C . LEU A 1 327 ? 48.244 34.437 -32.032 1.000 50.100 360 LEU A C 1
ATOM 5164 O O . LEU A 1 327 ? 47.531 35.383 -32.357 1.000 51.336 360 LEU A O 1
ATOM 5180 N N . ASP A 1 328 ? 48.459 33.345 -32.788 1.000 50.544 361 ASP A N 1
ATOM 5181 C CA . ASP A 1 328 ? 47.880 33.066 -34.133 1.000 51.312 361 ASP A CA 1
ATOM 5182 C C . ASP A 1 328 ? 48.100 31.589 -34.512 1.000 51.655 361 ASP A C 1
ATOM 5183 O O . ASP A 1 328 ? 48.518 30.806 -33.665 1.000 52.609 361 ASP A O 1
ATOM 5192 N N . ASP A 1 329 ? 47.877 31.215 -35.768 1.000 53.329 362 ASP A N 1
ATOM 5193 C CA . ASP A 1 329 ? 47.907 29.792 -36.213 1.000 54.394 362 ASP A CA 1
ATOM 5194 C C . ASP A 1 329 ? 49.305 29.172 -36.108 1.000 52.356 362 ASP A C 1
ATOM 5195 O O . ASP A 1 329 ? 49.413 27.946 -36.180 1.000 49.204 362 ASP A O 1
ATOM 5204 N N . HIS A 1 330 ? 50.325 30.017 -36.024 1.000 51.242 363 HIS A N 1
ATOM 5205 C CA . HIS A 1 330 ? 51.750 29.646 -36.214 1.000 49.677 363 HIS A CA 1
ATOM 5206 C C . HIS A 1 330 ? 52.571 30.000 -34.959 1.000 48.625 363 HIS A C 1
ATOM 5207 O O . HIS A 1 330 ? 53.686 29.463 -34.799 1.000 45.258 363 HIS A O 1
ATOM 5222 N N . THR A 1 331 ? 52.035 30.852 -34.080 1.000 48.338 364 THR A N 1
ATOM 5223 C CA . THR A 1 331 ? 52.846 31.513 -33.037 1.000 47.758 364 THR A CA 1
ATOM 5224 C C . THR A 1 331 ? 52.243 31.267 -31.661 1.000 46.984 364 THR A C 1
ATOM 5225 O O . THR A 1 331 ? 51.062 31.574 -31.431 1.000 49.222 364 THR A O 1
ATOM 5236 N N . VAL A 1 332 ? 53.053 30.786 -30.734 1.000 44.878 365 VAL A N 1
ATOM 5237 C CA . VAL A 1 332 ? 52.595 30.654 -29.328 1.000 43.210 365 VAL A CA 1
ATOM 5238 C C . VAL A 1 332 ? 53.615 31.352 -28.424 1.000 41.277 365 VAL A C 1
ATOM 5239 O O . VAL A 1 332 ? 54.736 31.599 -28.873 1.000 40.198 365 VAL A O 1
ATOM 5252 N N . ILE A 1 333 ? 53.184 31.736 -27.222 1.000 40.179 366 ILE A N 1
ATOM 5253 C CA . ILE A 1 333 ? 54.087 32.051 -26.083 1.000 39.395 366 ILE A CA 1
ATOM 5254 C C . ILE A 1 333 ? 54.106 30.814 -25.172 1.000 38.877 366 ILE A C 1
ATOM 5255 O O . ILE A 1 333 ? 53.043 30.259 -24.866 1.000 39.900 366 ILE A O 1
ATOM 5271 N N . ALA A 1 334 ? 55.302 30.341 -24.850 1.000 38.349 367 ALA A N 1
ATOM 5272 C CA . ALA A 1 334 ? 55.547 29.159 -24.002 1.000 37.994 367 ALA A CA 1
ATOM 5273 C C . ALA A 1 334 ? 56.561 29.494 -22.900 1.000 37.554 367 ALA A C 1
ATOM 5274 O O . ALA A 1 334 ? 57.467 30.338 -23.086 1.000 36.867 367 ALA A O 1
ATOM 5281 N N . ASN A 1 335 ? 56.405 28.817 -21.772 1.000 37.114 368 ASN A N 1
ATOM 5282 C CA . ASN A 1 335 ? 56.998 29.266 -20.497 1.000 36.658 368 ASN A CA 1
ATOM 5283 C C . ASN A 1 335 ? 57.715 28.092 -19.838 1.000 36.087 368 ASN A C 1
ATOM 5284 O O . ASN A 1 335 ? 57.291 26.940 -20.025 1.000 35.073 368 ASN A O 1
ATOM 5295 N N . TYR A 1 336 ? 58.800 28.409 -19.130 1.000 36.359 369 TYR A N 1
ATOM 5296 C CA . TYR A 1 336 ? 59.530 27.480 -18.231 1.000 36.192 369 TYR A CA 1
ATOM 5297 C C . TYR A 1 336 ? 58.720 27.481 -16.941 1.000 37.104 369 TYR A C 1
ATOM 5298 O O . TYR A 1 336 ? 58.397 28.588 -16.453 1.000 38.064 369 TYR A O 1
ATOM 5316 N N . MET A 1 337 ? 58.344 26.317 -16.429 1.000 37.541 370 MET A N 1
ATOM 5317 C CA . MET A 1 337 ? 57.335 26.285 -15.344 1.000 38.356 370 MET A CA 1
ATOM 5318 C C . MET A 1 337 ? 57.962 26.021 -13.965 1.000 37.795 370 MET A C 1
ATOM 5319 O O . MET A 1 337 ? 57.418 26.517 -12.997 1.000 37.841 370 MET A O 1
ATOM 5333 N N . HIS A 1 338 ? 59.093 25.337 -13.872 1.000 38.147 371 HIS A N 1
ATOM 5334 C CA . HIS A 1 338 ? 59.672 24.852 -12.593 1.000 39.128 371 HIS A CA 1
ATOM 5335 C C . HIS A 1 338 ? 60.696 25.862 -12.057 1.000 40.186 371 HIS A C 1
ATOM 5336 O O . HIS A 1 338 ? 61.301 26.570 -12.878 1.000 41.860 371 HIS A O 1
ATOM 5351 N N . GLU A 1 339 ? 60.892 25.961 -10.746 1.000 40.628 372 GLU A N 1
ATOM 5352 C CA . GLU A 1 339 ? 61.791 27.018 -10.193 1.000 41.926 372 GLU A CA 1
ATOM 5353 C C . GLU A 1 339 ? 63.271 26.666 -10.400 1.000 40.557 372 GLU A C 1
ATOM 5354 O O . GLU A 1 339 ? 64.116 27.569 -10.375 1.000 39.119 372 GLU A O 1
ATOM 5366 N N . GLN A 1 340 ? 63.562 25.393 -10.624 1.000 40.000 373 GLN A N 1
ATOM 5367 C CA . GLN A 1 340 ? 64.946 24.896 -10.759 1.000 39.045 373 GLN A CA 1
ATOM 5368 C C . GLN A 1 340 ? 65.345 24.689 -12.222 1.000 37.960 373 GLN A C 1
ATOM 5369 O O . GLN A 1 340 ? 66.487 24.392 -12.418 1.000 37.593 373 GLN A O 1
ATOM 5383 N N . SER A 1 341 ? 64.489 24.847 -13.225 1.000 37.761 374 SER A N 1
ATOM 5384 C CA . SER A 1 341 ? 64.961 24.766 -14.636 1.000 37.006 374 SER A CA 1
ATOM 5385 C C . SER A 1 341 ? 64.407 25.942 -15.430 1.000 36.415 374 SER A C 1
ATOM 5386 O O . SER A 1 341 ? 63.302 25.813 -15.973 1.000 36.295 374 SER A O 1
ATOM 5394 N N . TYR A 1 342 ? 65.128 27.056 -15.447 1.000 35.999 375 TYR A N 1
ATOM 5395 C CA . TYR A 1 342 ? 64.792 28.245 -16.262 1.000 36.685 375 TYR A CA 1
ATOM 5396 C C . TYR A 1 342 ? 66.094 28.964 -16.611 1.000 36.967 375 TYR A C 1
ATOM 5397 O O . TYR A 1 342 ? 67.057 28.655 -15.949 1.000 36.773 375 TYR A O 1
ATOM 5415 N N . GLY A 1 343 ? 66.121 29.824 -17.641 1.000 37.520 376 GLY A N 1
ATOM 5416 C CA . GLY A 1 343 ? 67.145 30.875 -17.817 1.000 37.666 376 GLY A CA 1
ATOM 5417 C C . GLY A 1 343 ? 68.123 30.571 -18.931 1.000 37.355 376 GLY A C 1
ATOM 5418 O O . GLY A 1 343 ? 68.960 31.437 -19.265 1.000 36.655 376 GLY A O 1
ATOM 5422 N N . PHE A 1 344 ? 67.995 29.372 -19.480 1.000 37.522 377 PHE A N 1
ATOM 5423 C CA . PHE A 1 344 ? 68.800 28.852 -20.607 1.000 37.816 377 PHE A CA 1
ATOM 5424 C C . PHE A 1 344 ? 67.900 28.559 -21.807 1.000 37.963 377 PHE A C 1
ATOM 5425 O O . PHE A 1 344 ? 66.697 28.315 -21.667 1.000 37.570 377 PHE A O 1
ATOM 5442 N N . ASP A 1 345 ? 68.478 28.575 -23.000 1.000 38.599 378 ASP A N 1
ATOM 5443 C CA . ASP A 1 345 ? 67.729 28.335 -24.257 1.000 39.067 378 ASP A CA 1
ATOM 5444 C C . ASP A 1 345 ? 67.136 26.938 -24.267 1.000 39.013 378 ASP A C 1
ATOM 5445 O O . ASP A 1 345 ? 67.617 26.053 -23.522 1.000 39.110 378 ASP A O 1
ATOM 5454 N N . TRP A 1 346 ? 66.121 26.788 -25.113 1.000 38.932 379 TRP A N 1
ATOM 5455 C CA . TRP A 1 346 ? 65.278 25.576 -25.181 1.000 38.430 379 TRP A CA 1
ATOM 5456 C C . TRP A 1 346 ? 65.359 24.980 -26.582 1.000 38.656 379 TRP A C 1
ATOM 5457 O O . TRP A 1 346 ? 65.226 23.748 -26.704 1.000 38.325 379 TRP A O 1
ATOM 5478 N N . GLY A 1 347 ? 65.510 25.830 -27.598 1.000 38.803 380 GLY A N 1
ATOM 5479 C CA . GLY A 1 347 ? 65.560 25.348 -28.981 1.000 39.337 380 GLY A CA 1
ATOM 5480 C C . GLY A 1 347 ? 66.122 26.342 -29.978 1.000 40.411 380 GLY A C 1
ATOM 5481 O O . GLY A 1 347 ? 66.376 27.514 -29.656 1.000 40.023 380 GLY A O 1
ATOM 5485 N N . ASN A 1 348 ? 66.250 25.863 -31.203 1.000 42.622 381 ASN A N 1
ATOM 5486 C CA . ASN A 1 348 ? 66.770 26.634 -32.353 1.000 45.036 381 ASN A CA 1
ATOM 5487 C C . ASN A 1 348 ? 65.935 26.368 -33.595 1.000 45.182 381 ASN A C 1
ATOM 5488 O O . ASN A 1 348 ? 65.273 25.297 -33.673 1.000 45.598 381 ASN A O 1
ATOM 5499 N N . ILE A 1 349 ? 66.058 27.285 -34.554 1.000 44.944 382 ILE A N 1
ATOM 5500 C CA . ILE A 1 349 ? 65.409 27.185 -35.884 1.000 43.520 382 ILE A CA 1
ATOM 5501 C C . ILE A 1 349 ? 65.691 25.792 -36.443 1.000 42.774 382 ILE A C 1
ATOM 5502 O O . ILE A 1 349 ? 66.852 25.350 -36.404 1.000 41.609 382 ILE A O 1
ATOM 5518 N N . ARG A 1 350 ? 64.625 25.116 -36.861 1.000 42.806 383 ARG A N 1
ATOM 5519 C CA . ARG A 1 350 ? 64.664 23.805 -37.553 1.000 43.033 383 ARG A CA 1
ATOM 5520 C C . ARG A 1 350 ? 64.585 22.671 -36.538 1.000 40.683 383 ARG A C 1
ATOM 5521 O O . ARG A 1 350 ? 64.627 21.505 -36.938 1.000 39.977 383 ARG A O 1
ATOM 5542 N N . ASP A 1 351 ? 64.401 22.973 -35.269 1.000 39.440 384 ASP A N 1
ATOM 5543 C CA . ASP A 1 351 ? 64.202 21.892 -34.274 1.000 38.319 384 ASP A CA 1
ATOM 5544 C C . ASP A 1 351 ? 62.827 21.255 -34.528 1.000 36.916 384 ASP A C 1
ATOM 5545 O O . ASP A 1 351 ? 61.841 21.995 -34.757 1.000 36.837 384 ASP A O 1
ATOM 5554 N N . THR A 1 352 ? 62.768 19.926 -34.492 1.000 35.187 385 THR A N 1
ATOM 5555 C CA . THR A 1 352 ? 61.507 19.145 -34.473 1.000 34.632 385 THR A CA 1
ATOM 5556 C C . THR A 1 352 ? 60.875 19.291 -33.076 1.000 34.681 385 THR A C 1
ATOM 5557 O O . THR A 1 352 ? 61.561 19.043 -32.069 1.000 34.689 385 THR A O 1
ATOM 5568 N N . VAL A 1 353 ? 59.589 19.629 -33.006 1.000 34.803 386 VAL A N 1
ATOM 5569 C CA . VAL A 1 353 ? 58.801 19.724 -31.740 1.000 34.187 386 VAL A CA 1
ATOM 5570 C C . VAL A 1 353 ? 57.566 18.822 -31.872 1.000 34.039 386 VAL A C 1
ATOM 5571 O O . VAL A 1 353 ? 57.096 18.622 -33.003 1.000 33.825 386 VAL A O 1
ATOM 5584 N N . GLN A 1 354 ? 57.073 18.263 -30.764 1.000 33.641 387 GLN A N 1
ATOM 5585 C CA . GLN A 1 354 ? 55.723 17.637 -30.699 1.000 32.962 387 GLN A CA 1
ATOM 5586 C C . GLN A 1 354 ? 54.985 18.303 -29.542 1.000 32.847 387 GLN A C 1
ATOM 5587 O O . GLN A 1 354 ? 55.661 18.938 -28.690 1.000 32.169 387 GLN A O 1
ATOM 5601 N N . PHE A 1 355 ? 53.647 18.228 -29.554 1.000 33.297 388 PHE A N 1
ATOM 5602 C CA . PHE A 1 355 ? 52.800 18.801 -28.476 1.000 33.088 388 PHE A CA 1
ATOM 5603 C C . PHE A 1 355 ? 52.137 17.693 -27.661 1.000 33.106 388 PHE A C 1
ATOM 5604 O O . PHE A 1 355 ? 51.828 16.595 -28.218 1.000 33.777 388 PHE A O 1
ATOM 5621 N N . ILE A 1 356 ? 51.892 18.029 -26.386 1.000 32.375 389 ILE A N 1
ATOM 5622 C CA . ILE A 1 356 ? 51.326 17.108 -25.370 1.000 32.131 389 ILE A CA 1
ATOM 5623 C C . ILE A 1 356 ? 50.128 17.729 -24.645 1.000 33.170 389 ILE A C 1
ATOM 5624 O O . ILE A 1 356 ? 50.176 18.908 -24.203 1.000 32.788 389 ILE A O 1
ATOM 5640 N N . GLN A 1 357 ? 49.093 16.892 -24.522 1.000 34.138 390 GLN A N 1
ATOM 5641 C CA . GLN A 1 357 ? 47.863 17.133 -23.737 1.000 34.406 390 GLN A CA 1
ATOM 5642 C C . GLN A 1 357 ? 48.211 16.822 -22.286 1.000 34.818 390 GLN A C 1
ATOM 5643 O O . GLN A 1 357 ? 48.160 15.643 -21.883 1.000 34.818 390 GLN A O 1
ATOM 5657 N N . SER A 1 358 ? 48.567 17.855 -21.546 1.000 35.413 391 SER A N 1
ATOM 5658 C CA . SER A 1 358 ? 49.199 17.695 -20.226 1.000 36.178 391 SER A CA 1
ATOM 5659 C C . SER A 1 358 ? 48.323 16.788 -19.356 1.000 36.589 391 SER A C 1
ATOM 5660 O O . SER A 1 358 ? 48.876 15.941 -18.631 1.000 36.860 391 SER A O 1
ATOM 5668 N N . LYS A 1 359 ? 47.005 16.920 -19.419 1.000 36.856 392 LYS A N 1
ATOM 5669 C CA . LYS A 1 359 ? 46.184 16.323 -18.342 1.000 36.676 392 LYS A CA 1
ATOM 5670 C C . LYS A 1 359 ? 46.118 14.790 -18.514 1.000 36.427 392 LYS A C 1
ATOM 5671 O O . LYS A 1 359 ? 46.058 14.090 -17.492 1.000 35.055 392 LYS A O 1
ATOM 5690 N N . THR A 1 360 ? 46.151 14.264 -19.741 1.000 36.857 393 THR A N 1
ATOM 5691 C CA . THR A 1 360 ? 46.083 12.794 -19.977 1.000 36.971 393 THR A CA 1
ATOM 5692 C C . THR A 1 360 ? 47.424 12.281 -20.503 1.000 36.986 393 THR A C 1
ATOM 5693 O O . THR A 1 360 ? 47.491 11.079 -20.832 1.000 36.795 393 THR A O 1
ATOM 5704 N N . MET A 1 361 ? 48.433 13.160 -20.605 1.000 36.966 394 MET A N 1
ATOM 5705 C CA . MET A 1 361 ? 49.789 12.831 -21.139 1.000 36.530 394 MET A CA 1
ATOM 5706 C C . MET A 1 361 ? 49.648 12.142 -22.517 1.000 37.622 394 MET A C 1
ATOM 5707 O O . MET A 1 361 ? 50.118 10.985 -22.788 1.000 38.473 394 MET A O 1
ATOM 5721 N N . GLU A 1 362 ? 49.006 12.865 -23.418 1.000 38.173 395 GLU A N 1
ATOM 5722 C CA . GLU A 1 362 ? 48.758 12.348 -24.765 1.000 39.310 395 GLU A CA 1
ATOM 5723 C C . GLU A 1 362 ? 49.418 13.276 -25.751 1.000 39.985 395 GLU A C 1
ATOM 5724 O O . GLU A 1 362 ? 49.219 14.497 -25.687 1.000 40.375 395 GLU A O 1
ATOM 5736 N N . LEU A 1 363 ? 50.179 12.658 -26.625 1.000 40.841 396 LEU A N 1
ATOM 5737 C CA . LEU A 1 363 ? 50.860 13.367 -27.719 1.000 41.540 396 LEU A CA 1
ATOM 5738 C C . LEU A 1 363 ? 49.891 13.577 -28.872 1.000 43.213 396 LEU A C 1
ATOM 5739 O O . LEU A 1 363 ? 49.107 12.640 -29.186 1.000 43.220 396 LEU A O 1
ATOM 5755 N N . TRP A 1 364 ? 49.981 14.747 -29.495 1.000 44.876 397 TRP A N 1
ATOM 5756 C CA . TRP A 1 364 ? 49.485 14.930 -30.882 1.000 47.009 397 TRP A CA 1
ATOM 5757 C C . TRP A 1 364 ? 50.569 14.457 -31.874 1.000 46.361 397 TRP A C 1
ATOM 5758 O O . TRP A 1 364 ? 51.782 14.925 -31.776 1.000 45.537 397 TRP A O 1
ATOM 5779 N N . ASP A 1 365 ? 50.157 13.561 -32.781 1.000 45.327 398 ASP A N 1
ATOM 5780 C CA . ASP A 1 365 ? 51.024 12.900 -33.793 1.000 45.777 398 ASP A CA 1
ATOM 5781 C C . ASP A 1 365 ? 51.579 13.971 -34.741 1.000 44.967 398 ASP A C 1
ATOM 5782 O O . ASP A 1 365 ? 52.675 13.788 -35.292 1.000 41.842 398 ASP A O 1
ATOM 5791 N N . ALA A 1 366 ? 50.846 15.071 -34.889 1.000 45.846 399 ALA A N 1
ATOM 5792 C CA . ALA A 1 366 ? 51.248 16.269 -35.670 1.000 46.308 399 ALA A CA 1
ATOM 5793 C C . ALA A 1 366 ? 52.493 16.896 -35.033 1.000 44.180 399 ALA A C 1
ATOM 5794 O O . ALA A 1 366 ? 52.383 17.570 -33.970 1.000 44.835 399 ALA A O 1
ATOM 5801 N N . LYS A 1 367 ? 53.633 16.657 -35.652 1.000 41.473 400 LYS A N 1
ATOM 5802 C CA . LYS A 1 367 ? 54.891 17.324 -35.290 1.000 40.276 400 LYS A CA 1
ATOM 5803 C C . LYS A 1 367 ? 54.992 18.668 -35.985 1.000 39.464 400 LYS A C 1
ATOM 5804 O O . LYS A 1 367 ? 54.191 18.951 -36.885 1.000 41.443 400 LYS A O 1
ATOM 5823 N N . ASN A 1 368 ? 55.958 19.459 -35.562 1.000 37.763 401 ASN A N 1
ATOM 5824 C CA . ASN A 1 368 ? 56.148 20.798 -36.134 1.000 37.385 401 ASN A CA 1
ATOM 5825 C C . ASN A 1 368 ? 57.640 21.093 -36.144 1.000 36.887 401 ASN A C 1
ATOM 5826 O O . ASN A 1 368 ? 58.432 20.199 -35.835 1.000 35.865 401 ASN A O 1
ATOM 5837 N N . THR A 1 369 ? 57.985 22.302 -36.541 1.000 37.418 402 THR A N 1
ATOM 5838 C CA . THR A 1 369 ? 59.374 22.713 -36.786 1.000 38.077 402 THR A CA 1
ATOM 5839 C C . THR A 1 369 ? 59.473 24.151 -36.325 1.000 38.240 402 THR A C 1
ATOM 5840 O O . THR A 1 369 ? 58.584 24.928 -36.664 1.000 39.196 402 THR A O 1
ATOM 5851 N N . ILE A 1 370 ? 60.508 24.489 -35.580 1.000 38.059 403 ILE A N 1
ATOM 5852 C CA . ILE A 1 370 ? 60.601 25.884 -35.092 1.000 38.452 403 ILE A CA 1
ATOM 5853 C C . ILE A 1 370 ? 61.090 26.746 -36.239 1.000 38.897 403 ILE A C 1
ATOM 5854 O O . ILE A 1 370 ? 62.112 26.434 -36.808 1.000 39.022 403 ILE A O 1
ATOM 5870 N N . ALA A 1 371 ? 60.370 27.806 -36.531 1.000 39.850 404 ALA A N 1
ATOM 5871 C CA . ALA A 1 371 ? 60.698 28.744 -37.622 1.000 41.421 404 ALA A CA 1
ATOM 5872 C C . ALA A 1 371 ? 61.445 29.930 -37.030 1.000 42.528 404 ALA A C 1
ATOM 5873 O O . ALA A 1 371 ? 62.382 30.447 -37.660 1.000 43.973 404 ALA A O 1
ATOM 5880 N N . SER A 1 372 ? 61.028 30.331 -35.847 1.000 43.472 405 SER A N 1
ATOM 5881 C CA . SER A 1 372 ? 61.576 31.489 -35.114 1.000 44.996 405 SER A CA 1
ATOM 5882 C C . SER A 1 372 ? 61.450 31.153 -33.628 1.000 45.047 405 SER A C 1
ATOM 5883 O O . SER A 1 372 ? 60.507 30.435 -33.244 1.000 44.833 405 SER A O 1
ATOM 5891 N N . ILE A 1 373 ? 62.397 31.590 -32.816 1.000 45.892 406 ILE A N 1
ATOM 5892 C CA . ILE A 1 373 ? 62.262 31.467 -31.339 1.000 46.813 406 ILE A CA 1
ATOM 5893 C C . ILE A 1 373 ? 63.072 32.576 -30.691 1.000 47.404 406 ILE A C 1
ATOM 5894 O O . ILE A 1 373 ? 64.267 32.694 -30.979 1.000 48.458 406 ILE A O 1
ATOM 5910 N N . LYS A 1 374 ? 62.414 33.371 -29.870 1.000 48.552 407 LYS A N 1
ATOM 5911 C CA . LYS A 1 374 ? 63.052 34.540 -29.233 1.000 51.160 407 LYS A CA 1
ATOM 5912 C C . LYS A 1 374 ? 62.589 34.591 -27.779 1.000 50.509 407 LYS A C 1
ATOM 5913 O O . LYS A 1 374 ? 61.408 34.506 -27.498 1.000 52.367 407 LYS A O 1
ATOM 5932 N N . PRO A 1 375 ? 63.479 34.678 -26.778 1.000 48.815 408 PRO A N 1
ATOM 5933 C CA . PRO A 1 375 ? 63.012 34.882 -25.414 1.000 48.811 408 PRO A CA 1
ATOM 5934 C C . PRO A 1 375 ? 62.337 36.254 -25.286 1.000 48.766 408 PRO A C 1
ATOM 5935 O O . PRO A 1 375 ? 62.685 37.153 -26.011 1.000 47.945 408 PRO A O 1
ATOM 5946 N N . ILE A 1 376 ? 61.374 36.362 -24.373 1.000 48.956 409 ILE A N 1
ATOM 5947 C CA . ILE A 1 376 ? 60.609 37.613 -24.103 1.000 50.121 409 ILE A CA 1
ATOM 5948 C C . ILE A 1 376 ? 61.118 38.181 -22.783 1.000 50.756 409 ILE A C 1
ATOM 5949 O O . ILE A 1 376 ? 61.028 37.498 -21.738 1.000 49.564 409 ILE A O 1
ATOM 5965 N N . LEU A 1 377 ? 61.639 39.402 -22.846 1.000 52.583 410 LEU A N 1
ATOM 5966 C CA . LEU A 1 377 ? 62.464 39.985 -21.766 1.000 54.259 410 LEU A CA 1
ATOM 5967 C C . LEU A 1 377 ? 62.102 41.465 -21.643 1.000 54.547 410 LEU A C 1
ATOM 5968 O O . LEU A 1 377 ? 62.395 42.203 -22.590 1.000 51.542 410 LEU A O 1
ATOM 5984 N N . ARG A 1 378 ? 61.460 41.850 -20.531 1.000 56.961 411 ARG A N 1
ATOM 5985 C CA . ARG A 1 378 ? 60.927 43.226 -20.317 1.000 60.388 411 ARG A CA 1
ATOM 5986 C C . ARG A 1 378 ? 62.096 44.179 -20.043 1.000 60.220 411 ARG A C 1
ATOM 5987 O O . ARG A 1 378 ? 62.034 45.343 -20.443 1.000 59.072 411 ARG A O 1
ATOM 6008 N N . ASN A 1 379 ? 63.138 43.680 -19.386 1.000 61.539 412 ASN A N 1
ATOM 6009 C CA . ASN A 1 379 ? 64.380 44.458 -19.136 1.000 63.107 412 ASN A CA 1
ATOM 6010 C C . ASN A 1 379 ? 65.568 43.637 -19.646 1.000 63.702 412 ASN A C 1
ATOM 6011 O O . ASN A 1 379 ? 65.560 42.390 -19.501 1.000 66.581 412 ASN A O 1
ATOM 6022 N N . SER A 1 380 ? 66.552 44.309 -20.244 1.000 62.141 413 SER A N 1
ATOM 6023 C CA . SER A 1 380 ? 67.863 43.725 -20.624 1.000 61.736 413 SER A CA 1
ATOM 6024 C C . SER A 1 380 ? 68.227 42.581 -19.678 1.000 61.268 413 SER A C 1
ATOM 6025 O O . SER A 1 380 ? 68.299 41.425 -20.088 1.000 61.075 413 SER A O 1
ATOM 6033 N N . THR A 1 381 ? 68.348 42.910 -18.398 1.000 61.251 414 THR A N 1
ATOM 6034 C CA . THR A 1 381 ? 68.814 41.988 -17.329 1.000 61.318 414 THR A CA 1
ATOM 6035 C C . THR A 1 381 ? 67.553 41.325 -16.775 1.000 59.009 414 THR A C 1
ATOM 6036 O O . THR A 1 381 ? 66.874 41.828 -15.845 1.000 58.919 414 THR A O 1
ATOM 6047 N N . ASP A 1 382 ? 67.137 40.299 -17.455 1.000 56.480 415 ASP A N 1
ATOM 6048 C CA . ASP A 1 382 ? 66.042 39.426 -16.988 1.000 53.818 415 ASP A CA 1
ATOM 6049 C C . ASP A 1 382 ? 66.436 38.070 -17.495 1.000 49.918 415 ASP A C 1
ATOM 6050 O O . ASP A 1 382 ? 67.027 37.925 -18.557 1.000 48.462 415 ASP A O 1
ATOM 6059 N N . PRO A 1 383 ? 66.126 37.040 -16.708 1.000 47.466 416 PRO A N 1
ATOM 6060 C CA . PRO A 1 383 ? 66.430 35.674 -17.110 1.000 46.339 416 PRO A CA 1
ATOM 6061 C C . PRO A 1 383 ? 65.391 35.169 -18.112 1.000 44.731 416 PRO A C 1
ATOM 6062 O O . PRO A 1 383 ? 64.260 35.660 -18.144 1.000 43.739 416 PRO A O 1
ATOM 6073 N N . ILE A 1 384 ? 65.770 34.150 -18.862 1.000 43.375 417 ILE A N 1
ATOM 6074 C CA . ILE A 1 384 ? 64.846 33.550 -19.856 1.000 43.479 417 ILE A CA 1
ATOM 6075 C C . ILE A 1 384 ? 63.820 32.692 -19.114 1.000 42.301 417 ILE A C 1
ATOM 6076 O O . ILE A 1 384 ? 64.191 31.617 -18.630 1.000 42.052 417 ILE A O 1
ATOM 6092 N N . LYS A 1 385 ? 62.578 33.154 -19.029 1.000 41.672 418 LYS A N 1
ATOM 6093 C CA . LYS A 1 385 ? 61.471 32.394 -18.389 1.000 41.640 418 LYS A CA 1
ATOM 6094 C C . LYS A 1 385 ? 60.424 32.025 -19.448 1.000 40.856 418 LYS A C 1
ATOM 6095 O O . LYS A 1 385 ? 59.736 31.017 -19.247 1.000 38.098 418 LYS A O 1
ATOM 6114 N N . GLU A 1 386 ? 60.404 32.752 -20.569 1.000 42.352 419 GLU A N 1
ATOM 6115 C CA . GLU A 1 386 ? 59.270 32.889 -21.518 1.000 43.200 419 GLU A CA 1
ATOM 6116 C C . GLU A 1 386 ? 59.783 33.077 -22.954 1.000 43.327 419 GLU A C 1
ATOM 6117 O O . GLU A 1 386 ? 60.452 34.071 -23.223 1.000 43.537 419 GLU A O 1
ATOM 6129 N N . PHE A 1 387 ? 59.428 32.182 -23.869 1.000 43.365 420 PHE A N 1
ATOM 6130 C CA . PHE A 1 387 ? 59.744 32.351 -25.308 1.000 42.967 420 PHE A CA 1
ATOM 6131 C C . PHE A 1 387 ? 58.512 32.690 -26.158 1.000 43.533 420 PHE A C 1
ATOM 6132 O O . PHE A 1 387 ? 57.395 32.337 -25.833 1.000 42.604 420 PHE A O 1
ATOM 6149 N N . ARG A 1 388 ? 58.752 33.317 -27.298 1.000 45.285 421 ARG A N 1
ATOM 6150 C CA . ARG A 1 388 ? 57.797 33.389 -28.421 1.000 46.431 421 ARG A CA 1
ATOM 6151 C C . ARG A 1 388 ? 58.273 32.473 -29.543 1.000 44.318 421 ARG A C 1
ATOM 6152 O O . ARG A 1 388 ? 59.237 32.829 -30.191 1.000 44.295 421 ARG A O 1
ATOM 6173 N N . ILE A 1 389 ? 57.606 31.345 -29.754 1.000 43.646 422 ILE A N 1
ATOM 6174 C CA . ILE A 1 389 ? 57.992 30.313 -30.755 1.000 44.202 422 ILE A CA 1
ATOM 6175 C C . ILE A 1 389 ? 57.070 30.401 -31.975 1.000 46.170 422 ILE A C 1
ATOM 6176 O O . ILE A 1 389 ? 55.838 30.353 -31.767 1.000 46.825 422 ILE A O 1
ATOM 6192 N N . GLU A 1 390 ? 57.642 30.438 -33.189 1.000 47.365 423 GLU A N 1
ATOM 6193 C CA . GLU A 1 390 ? 56.887 30.343 -34.464 1.000 48.502 423 GLU A CA 1
ATOM 6194 C C . GLU A 1 390 ? 57.151 29.002 -35.126 1.000 47.019 423 GLU A C 1
ATOM 6195 O O . GLU A 1 390 ? 58.303 28.602 -35.204 1.000 46.336 423 GLU A O 1
ATOM 6207 N N . PHE A 1 391 ? 56.109 28.350 -35.610 1.000 46.895 424 PHE A N 1
ATOM 6208 C CA . PHE A 1 391 ? 56.256 27.021 -36.235 1.000 47.409 424 PHE A CA 1
ATOM 6209 C C . PHE A 1 391 ? 56.119 27.195 -37.750 1.000 48.897 424 PHE A C 1
ATOM 6210 O O . PHE A 1 391 ? 55.490 28.172 -38.200 1.000 51.065 424 PHE A O 1
ATOM 6227 N N . THR A 1 392 ? 56.746 26.314 -38.536 1.000 49.135 425 THR A N 1
ATOM 6228 C CA . THR A 1 392 ? 56.662 26.381 -40.023 1.000 50.981 425 THR A CA 1
ATOM 6229 C C . THR A 1 392 ? 55.249 25.981 -40.450 1.000 50.163 425 THR A C 1
ATOM 6230 O O . THR A 1 392 ? 54.703 26.694 -41.267 1.000 50.620 425 THR A O 1
ATOM 6241 N N . LYS A 1 393 ? 54.674 24.929 -39.862 1.000 49.784 426 LYS A N 1
ATOM 6242 C CA . LYS A 1 393 ? 53.297 24.430 -40.138 1.000 51.221 426 LYS A CA 1
ATOM 6243 C C . LYS A 1 393 ? 52.292 25.082 -39.182 1.000 50.882 426 LYS A C 1
ATOM 6244 O O . LYS A 1 393 ? 52.681 25.512 -38.081 1.000 49.038 426 LYS A O 1
ATOM 6263 N N . ALA A 1 394 ? 51.032 25.167 -39.599 1.000 51.557 427 ALA A N 1
ATOM 6264 C CA . ALA A 1 394 ? 49.966 25.837 -38.821 1.000 52.657 427 ALA A CA 1
ATOM 6265 C C . ALA A 1 394 ? 49.422 24.795 -37.845 1.000 53.138 427 ALA A C 1
ATOM 6266 O O . ALA A 1 394 ? 49.492 23.606 -38.194 1.000 52.252 427 ALA A O 1
ATOM 6273 N N . LEU A 1 395 ? 48.946 25.244 -36.682 1.000 52.626 428 LEU A N 1
ATOM 6274 C CA . LEU A 1 395 ? 48.522 24.388 -35.556 1.000 52.434 428 LEU A CA 1
ATOM 6275 C C . LEU A 1 395 ? 47.034 24.082 -35.690 1.000 52.335 428 LEU A C 1
ATOM 6276 O O . LEU A 1 395 ? 46.239 25.018 -35.903 1.000 51.870 428 LEU A O 1
ATOM 6292 N N . ASP A 1 396 ? 46.667 22.824 -35.505 1.000 51.739 429 ASP A N 1
ATOM 6293 C CA . ASP A 1 396 ? 45.249 22.409 -35.434 1.000 52.320 429 ASP A CA 1
ATOM 6294 C C . ASP A 1 396 ? 44.613 23.229 -34.306 1.000 53.936 429 ASP A C 1
ATOM 6295 O O . ASP A 1 396 ? 45.204 23.374 -33.256 1.000 57.524 429 ASP A O 1
ATOM 6304 N N . PRO A 1 397 ? 43.467 23.919 -34.481 1.000 55.781 430 PRO A N 1
ATOM 6305 C CA . PRO A 1 397 ? 42.904 24.747 -33.401 1.000 55.276 430 PRO A CA 1
ATOM 6306 C C . PRO A 1 397 ? 42.644 24.031 -32.063 1.000 55.310 430 PRO A C 1
ATOM 6307 O O . PRO A 1 397 ? 42.361 24.690 -31.050 1.000 52.940 430 PRO A O 1
ATOM 6318 N N . VAL A 1 398 ? 42.822 22.710 -32.039 1.000 56.301 431 VAL A N 1
ATOM 6319 C CA . VAL A 1 398 ? 42.726 21.870 -30.805 1.000 56.678 431 VAL A CA 1
ATOM 6320 C C . VAL A 1 398 ? 43.899 22.226 -29.887 1.000 56.530 431 VAL A C 1
ATOM 6321 O O . VAL A 1 398 ? 43.824 21.978 -28.657 1.000 56.122 431 VAL A O 1
ATOM 6334 N N . ILE A 1 399 ? 44.946 22.811 -30.466 1.000 55.373 432 ILE A N 1
ATOM 6335 C CA . ILE A 1 399 ? 46.144 23.263 -29.719 1.000 52.504 432 ILE A CA 1
ATOM 6336 C C . ILE A 1 399 ? 45.919 24.735 -29.381 1.000 52.321 432 ILE A C 1
ATOM 6337 O O . ILE A 1 399 ? 46.440 25.633 -30.043 1.000 50.732 432 ILE A O 1
ATOM 6353 N N . ASP A 1 400 ? 45.117 24.936 -28.349 1.000 52.929 433 ASP A N 1
ATOM 6354 C CA . ASP A 1 400 ? 44.851 26.265 -27.766 1.000 52.551 433 ASP A CA 1
ATOM 6355 C C . ASP A 1 400 ? 44.961 26.115 -26.251 1.000 50.991 433 ASP A C 1
ATOM 6356 O O . ASP A 1 400 ? 44.233 25.322 -25.650 1.000 51.059 433 ASP A O 1
ATOM 6365 N N . PRO A 1 401 ? 45.852 26.907 -25.602 1.000 49.784 434 PRO A N 1
ATOM 6366 C CA . PRO A 1 401 ? 46.027 26.883 -24.152 1.000 48.952 434 PRO A CA 1
ATOM 6367 C C . PRO A 1 401 ? 44.722 27.160 -23.391 1.000 48.747 434 PRO A C 1
ATOM 6368 O O . PRO A 1 401 ? 44.612 26.713 -22.273 1.000 49.157 434 PRO A O 1
ATOM 6379 N N . SER A 1 402 ? 43.786 27.906 -23.989 1.000 48.675 435 SER A N 1
ATOM 6380 C CA . SER A 1 402 ? 42.505 28.260 -23.332 1.000 48.537 435 SER A CA 1
ATOM 6381 C C . SER A 1 402 ? 41.514 27.086 -23.407 1.000 48.067 435 SER A C 1
ATOM 6382 O O . SER A 1 402 ? 40.496 27.162 -22.728 1.000 47.063 435 SER A O 1
ATOM 6390 N N . LYS A 1 403 ? 41.824 26.008 -24.134 1.000 47.804 436 LYS A N 1
ATOM 6391 C CA . LYS A 1 403 ? 40.977 24.798 -24.084 1.000 46.772 436 LYS A CA 1
ATOM 6392 C C . LYS A 1 403 ? 41.526 23.815 -23.059 1.000 44.693 436 LYS A C 1
ATOM 6393 O O . LYS A 1 403 ? 40.724 23.230 -22.347 1.000 45.425 436 LYS A O 1
ATOM 6412 N N . GLN A 1 404 ? 42.839 23.645 -22.953 1.000 42.265 437 GLN A N 1
ATOM 6413 C CA . GLN A 1 404 ? 43.392 22.688 -21.963 1.000 40.509 437 GLN A CA 1
ATOM 6414 C C . GLN A 1 404 ? 44.852 23.013 -21.716 1.000 40.161 437 GLN A C 1
ATOM 6415 O O . GLN A 1 404 ? 45.391 23.953 -22.308 1.000 40.152 437 GLN A O 1
ATOM 6429 N N . ASP A 1 405 ? 45.469 22.249 -20.829 1.000 39.412 438 ASP A N 1
ATOM 6430 C CA . ASP A 1 405 ? 46.881 22.491 -20.500 1.000 39.113 438 ASP A CA 1
ATOM 6431 C C . ASP A 1 405 ? 47.705 21.763 -21.548 1.000 38.612 438 ASP A C 1
ATOM 6432 O O . ASP A 1 405 ? 47.498 20.548 -21.696 1.000 37.520 438 ASP A O 1
ATOM 6441 N N . ILE A 1 406 ? 48.548 22.507 -22.281 1.000 39.227 439 ILE A N 1
ATOM 6442 C CA . ILE A 1 406 ? 49.362 21.968 -23.410 1.000 39.648 439 ILE A CA 1
ATOM 6443 C C . ILE A 1 406 ? 50.864 22.216 -23.163 1.000 38.900 439 ILE A C 1
ATOM 6444 O O . ILE A 1 406 ? 51.273 23.346 -22.805 1.000 38.572 439 ILE A O 1
ATOM 6460 N N . GLY A 1 407 ? 51.661 21.178 -23.413 1.000 38.031 440 GLY A N 1
ATOM 6461 C CA . GLY A 1 407 ? 53.124 21.234 -23.311 1.000 37.719 440 GLY A CA 1
ATOM 6462 C C . GLY A 1 407 ? 53.798 20.924 -24.647 1.000 38.340 440 GLY A C 1
ATOM 6463 O O . GLY A 1 407 ? 53.137 20.299 -25.517 1.000 37.602 440 GLY A O 1
ATOM 6467 N N . ILE A 1 408 ? 55.074 21.332 -24.783 1.000 38.636 441 ILE A N 1
ATOM 6468 C CA . ILE A 1 408 ? 55.939 21.176 -25.988 1.000 38.523 441 ILE A CA 1
ATOM 6469 C C . ILE A 1 408 ? 57.217 20.421 -25.594 1.000 39.000 441 ILE A C 1
ATOM 6470 O O . ILE A 1 408 ? 57.901 20.882 -24.667 1.000 37.775 441 ILE A O 1
ATOM 6486 N N . GLU A 1 409 ? 57.527 19.319 -26.278 1.000 39.927 442 GLU A N 1
ATOM 6487 C CA . GLU A 1 409 ? 58.794 18.564 -26.115 1.000 41.036 442 GLU A CA 1
ATOM 6488 C C . GLU A 1 409 ? 59.639 18.911 -27.339 1.000 40.366 442 GLU A C 1
ATOM 6489 O O . GLU A 1 409 ? 59.079 18.937 -28.428 1.000 42.105 442 GLU A O 1
ATOM 6501 N N . ASN A 1 410 ? 60.921 19.222 -27.162 1.000 39.521 443 ASN A N 1
ATOM 6502 C CA . ASN A 1 410 ? 61.868 19.431 -28.286 1.000 38.212 443 ASN A CA 1
ATOM 6503 C C . ASN A 1 410 ? 62.516 18.089 -28.637 1.000 37.294 443 ASN A C 1
ATOM 6504 O O . ASN A 1 410 ? 63.432 17.654 -27.959 1.000 38.600 443 ASN A O 1
ATOM 6515 N N . LEU A 1 411 ? 62.048 17.439 -29.677 1.000 36.648 444 LEU A N 1
ATOM 6516 C CA . LEU A 1 411 ? 62.550 16.106 -30.078 1.000 36.642 444 LEU A CA 1
ATOM 6517 C C . LEU A 1 411 ? 63.960 16.197 -30.695 1.000 36.726 444 LEU A C 1
ATOM 6518 O O . LEU A 1 411 ? 64.560 15.155 -30.955 1.000 35.312 444 LEU A O 1
ATOM 6534 N N . SER A 1 412 ? 64.487 17.394 -30.953 1.000 37.319 445 SER A N 1
ATOM 6535 C CA . SER A 1 412 ? 65.823 17.568 -31.578 1.000 37.176 445 SER A CA 1
ATOM 6536 C C . SER A 1 412 ? 66.896 17.482 -30.500 1.000 37.279 445 SER A C 1
ATOM 6537 O O . SER A 1 412 ? 67.914 16.802 -30.723 1.000 36.658 445 SER A O 1
ATOM 6545 N N . TRP A 1 413 ? 66.666 18.138 -29.373 1.000 36.639 446 TRP A N 1
ATOM 6546 C CA . TRP A 1 413 ? 67.578 18.043 -28.221 1.000 36.428 446 TRP A CA 1
ATOM 6547 C C . TRP A 1 413 ? 67.277 16.783 -27.423 1.000 35.334 446 TRP A C 1
ATOM 6548 O O . TRP A 1 413 ? 66.822 16.914 -26.306 1.000 35.661 446 TRP A O 1
ATOM 6569 N N . THR A 1 414 ? 67.506 15.608 -27.980 1.000 34.241 447 THR A N 1
ATOM 6570 C CA . THR A 1 414 ? 67.305 14.318 -27.280 1.000 33.584 447 THR A CA 1
ATOM 6571 C C . THR A 1 414 ? 68.546 13.487 -27.578 1.000 32.730 447 THR A C 1
ATOM 6572 O O . THR A 1 414 ? 68.908 13.315 -28.731 1.000 33.375 447 THR A O 1
ATOM 6583 N N . PRO A 1 415 ? 69.285 12.980 -26.587 1.000 31.473 448 PRO A N 1
ATOM 6584 C CA . PRO A 1 415 ? 70.469 12.188 -26.895 1.000 30.756 448 PRO A CA 1
ATOM 6585 C C . PRO A 1 415 ? 70.197 10.692 -26.989 1.000 29.946 448 PRO A C 1
ATOM 6586 O O . PRO A 1 415 ? 69.292 10.210 -26.363 1.000 29.563 448 PRO A O 1
ATOM 6597 N N . SER A 1 416 ? 71.012 9.998 -27.751 1.000 29.971 449 SER A N 1
ATOM 6598 C CA . SER A 1 416 ? 71.069 8.523 -27.686 1.000 30.363 449 SER A CA 1
ATOM 6599 C C . SER A 1 416 ? 71.995 8.135 -26.523 1.000 30.087 449 SER A C 1
ATOM 6600 O O . SER A 1 416 ? 72.830 8.961 -26.128 1.000 30.129 449 SER A O 1
ATOM 6608 N N . VAL A 1 417 ? 71.879 6.932 -25.985 1.000 29.825 450 VAL A N 1
ATOM 6609 C CA . VAL A 1 417 ? 72.528 6.653 -24.675 1.000 29.695 450 VAL A CA 1
ATOM 6610 C C . VAL A 1 417 ? 73.105 5.249 -24.651 1.000 29.757 450 VAL A C 1
ATOM 6611 O O . VAL A 1 417 ? 72.389 4.294 -25.008 1.000 30.737 450 VAL A O 1
ATOM 6624 N N . VAL A 1 418 ? 74.347 5.151 -24.197 1.000 29.264 451 VAL A N 1
ATOM 6625 C CA . VAL A 1 418 ? 74.985 3.868 -23.822 1.000 29.036 451 VAL A CA 1
ATOM 6626 C C . VAL A 1 418 ? 75.416 4.040 -22.366 1.000 28.872 451 VAL A C 1
ATOM 6627 O O . VAL A 1 418 ? 76.194 4.939 -22.043 1.000 29.036 451 VAL A O 1
ATOM 6640 N N . PHE A 1 419 ? 74.859 3.232 -21.499 1.000 28.816 452 PHE A N 1
ATOM 6641 C CA . PHE A 1 419 ? 75.145 3.291 -20.054 1.000 29.324 452 PHE A CA 1
ATOM 6642 C C . PHE A 1 419 ? 75.537 1.877 -19.674 1.000 30.123 452 PHE A C 1
ATOM 6643 O O . PHE A 1 419 ? 74.630 1.075 -19.436 1.000 30.884 452 PHE A O 1
ATOM 6660 N N . THR A 1 420 ? 76.829 1.572 -19.691 1.000 30.614 453 THR A N 1
ATOM 6661 C CA . THR A 1 420 ? 77.282 0.171 -19.534 1.000 30.999 453 THR A CA 1
ATOM 6662 C C . THR A 1 420 ? 78.410 0.040 -18.520 1.000 31.067 453 THR A C 1
ATOM 6663 O O . THR A 1 420 ? 79.180 1.011 -18.325 1.000 30.622 453 THR A O 1
ATOM 6674 N N . GLY A 1 421 ? 78.474 -1.173 -17.955 1.000 31.542 454 GLY A N 1
ATOM 6675 C CA . GLY A 1 421 ? 79.467 -1.632 -16.967 1.000 31.907 454 GLY A CA 1
ATOM 6676 C C . GLY A 1 421 ? 79.675 -0.670 -15.799 1.000 31.634 454 GLY A C 1
ATOM 6677 O O . GLY A 1 421 ? 80.812 -0.550 -15.350 1.000 31.962 454 GLY A O 1
ATOM 6681 N N . ASN A 1 422 ? 78.644 0.025 -15.332 1.000 30.761 455 ASN A N 1
ATOM 6682 C CA . ASN A 1 422 ? 78.799 0.943 -14.179 1.000 30.345 455 ASN A CA 1
ATOM 6683 C C . ASN A 1 422 ? 78.413 0.193 -12.889 1.000 29.941 455 ASN A C 1
ATOM 6684 O O . ASN A 1 422 ? 77.788 -0.880 -12.962 1.000 30.411 455 ASN A O 1
ATOM 6695 N N . THR A 1 423 ? 78.740 0.754 -11.732 1.000 29.220 456 THR A N 1
ATOM 6696 C CA . THR A 1 423 ? 78.306 0.243 -10.415 1.000 28.662 456 THR A CA 1
ATOM 6697 C C . THR A 1 423 ? 77.592 1.362 -9.688 1.000 28.372 456 THR A C 1
ATOM 6698 O O . THR A 1 423 ? 78.207 2.447 -9.504 1.000 27.620 456 THR A O 1
ATOM 6709 N N . ILE A 1 424 ? 76.320 1.127 -9.353 1.000 29.091 457 ILE A N 1
ATOM 6710 C CA . ILE A 1 424 ? 75.556 2.102 -8.526 1.000 29.587 457 ILE A CA 1
ATOM 6711 C C . ILE A 1 424 ? 75.159 1.464 -7.196 1.000 29.729 457 ILE A C 1
ATOM 6712 O O . ILE A 1 424 ? 74.621 0.311 -7.136 1.000 29.269 457 ILE A O 1
ATOM 6728 N N . ARG A 1 425 ? 75.394 2.211 -6.132 1.000 30.235 458 ARG A N 1
ATOM 6729 C CA . ARG A 1 425 ? 75.120 1.621 -4.813 1.000 31.136 458 ARG A CA 1
ATOM 6730 C C . ARG A 1 425 ? 74.938 2.671 -3.742 1.000 30.913 458 ARG A C 1
ATOM 6731 O O . ARG A 1 425 ? 75.516 3.772 -3.849 1.000 31.035 458 ARG A O 1
ATOM 6752 N N . ASN A 1 426 ? 74.147 2.262 -2.753 1.000 30.946 459 ASN A N 1
ATOM 6753 C CA . ASN A 1 426 ? 74.009 2.928 -1.443 1.000 31.139 459 ASN A CA 1
ATOM 6754 C C . ASN A 1 426 ? 73.655 4.394 -1.705 1.000 31.526 459 ASN A C 1
ATOM 6755 O O . ASN A 1 426 ? 74.349 5.267 -1.172 1.000 31.241 459 ASN A O 1
ATOM 6766 N N . ASN A 1 427 ? 72.649 4.665 -2.542 1.000 32.276 460 ASN A N 1
ATOM 6767 C CA . ASN A 1 427 ? 72.309 6.058 -2.898 1.000 33.199 460 ASN A CA 1
ATOM 6768 C C . ASN A 1 427 ? 70.840 6.304 -2.637 1.000 34.851 460 ASN A C 1
ATOM 6769 O O . ASN A 1 427 ? 70.040 5.374 -2.719 1.000 35.530 460 ASN A O 1
ATOM 6780 N N . ARG A 1 428 ? 70.523 7.567 -2.410 1.000 37.136 461 ARG A N 1
ATOM 6781 C CA . ARG A 1 428 ? 69.145 8.006 -2.126 1.000 38.730 461 ARG A CA 1
ATOM 6782 C C . ARG A 1 428 ? 68.354 8.025 -3.417 1.000 39.499 461 ARG A C 1
ATOM 6783 O O . ARG A 1 428 ? 68.944 8.286 -4.458 1.000 37.421 461 ARG A O 1
ATOM 6804 N N . ALA A 1 429 ? 67.039 7.860 -3.298 1.000 41.744 462 ALA A N 1
ATOM 6805 C CA . ALA A 1 429 ? 66.102 7.953 -4.430 1.000 43.456 462 ALA A CA 1
ATOM 6806 C C . ALA A 1 429 ? 66.350 6.736 -5.338 1.000 45.589 462 ALA A C 1
ATOM 6807 O O . ALA A 1 429 ? 66.849 5.682 -4.867 1.000 49.403 462 ALA A O 1
ATOM 6814 N N . ARG A 1 430 ? 66.165 6.921 -6.636 1.000 45.824 463 ARG A N 1
ATOM 6815 C CA . ARG A 1 430 ? 66.324 5.866 -7.658 1.000 44.711 463 ARG A CA 1
ATOM 6816 C C . ARG A 1 430 ? 67.797 5.701 -8.073 1.000 41.484 463 ARG A C 1
ATOM 6817 O O . ARG A 1 430 ? 68.619 6.545 -7.739 1.000 40.564 463 ARG A O 1
ATOM 6838 N N . GLY A 1 431 ? 68.106 4.637 -8.805 1.000 38.666 464 GLY A N 1
ATOM 6839 C CA . GLY A 1 431 ? 69.436 4.391 -9.379 1.000 36.935 464 GLY A CA 1
ATOM 6840 C C . GLY A 1 431 ? 69.666 5.232 -10.617 1.000 35.647 464 GLY A C 1
ATOM 6841 O O . GLY A 1 431 ? 70.700 5.936 -10.685 1.000 36.275 464 GLY A O 1
ATOM 6845 N N . ALA A 1 432 ? 68.748 5.148 -11.575 1.000 33.787 465 ALA A N 1
ATOM 6846 C CA . ALA A 1 432 ? 68.946 5.654 -12.947 1.000 32.820 465 ALA A CA 1
ATOM 6847 C C . ALA A 1 432 ? 67.616 6.089 -13.539 1.000 32.017 465 ALA A C 1
ATOM 6848 O O . ALA A 1 432 ? 66.670 5.320 -13.443 1.000 31.311 465 ALA A O 1
ATOM 6855 N N . LEU A 1 433 ? 67.560 7.295 -14.094 1.000 31.689 466 LEU A N 1
ATOM 6856 C CA . LEU A 1 433 ? 66.361 7.823 -14.783 1.000 31.668 466 LEU A CA 1
ATOM 6857 C C . LEU A 1 433 ? 66.704 7.961 -16.245 1.000 31.283 466 LEU A C 1
ATOM 6858 O O . LEU A 1 433 ? 67.675 8.689 -16.534 1.000 31.056 466 LEU A O 1
ATOM 6874 N N . PHE A 1 434 ? 65.888 7.369 -17.120 1.000 30.978 467 PHE A N 1
ATOM 6875 C CA . PHE A 1 434 ? 66.034 7.523 -18.591 1.000 30.699 467 PHE A CA 1
ATOM 6876 C C . PHE A 1 434 ? 64.737 8.044 -19.183 1.000 30.306 467 PHE A C 1
ATOM 6877 O O . PHE A 1 434 ? 63.717 7.407 -19.003 1.000 30.062 467 PHE A O 1
ATOM 6894 N N . SER A 1 435 ? 64.815 9.155 -19.894 1.000 31.118 468 SER A N 1
ATOM 6895 C CA . SER A 1 435 ? 63.646 9.799 -20.524 1.000 32.920 468 SER A CA 1
ATOM 6896 C C . SER A 1 435 ? 63.996 10.201 -21.952 1.000 33.257 468 SER A C 1
ATOM 6897 O O . SER A 1 435 ? 64.007 11.409 -22.261 1.000 34.652 468 SER A O 1
ATOM 6905 N N . THR A 1 436 ? 64.324 9.255 -22.810 1.000 32.892 469 THR A N 1
ATOM 6906 C CA . THR A 1 436 ? 64.703 9.727 -24.157 1.000 32.869 469 THR A CA 1
ATOM 6907 C C . THR A 1 436 ? 64.078 8.828 -25.208 1.000 32.177 469 THR A C 1
ATOM 6908 O O . THR A 1 436 ? 64.120 7.589 -25.160 1.000 31.150 469 THR A O 1
ATOM 6919 N N . PRO A 1 437 ? 63.481 9.494 -26.208 1.000 32.269 470 PRO A N 1
ATOM 6920 C CA . PRO A 1 437 ? 62.909 8.791 -27.358 1.000 32.507 470 PRO A CA 1
ATOM 6921 C C . PRO A 1 437 ? 63.994 8.065 -28.162 1.000 32.655 470 PRO A C 1
ATOM 6922 O O . PRO A 1 437 ? 63.669 7.098 -28.819 1.000 32.492 470 PRO A O 1
ATOM 6933 N N . LYS A 1 438 ? 65.255 8.510 -28.029 1.000 32.801 471 LYS A N 1
ATOM 6934 C CA . LYS A 1 438 ? 66.385 8.015 -28.843 1.000 33.317 471 LYS A CA 1
ATOM 6935 C C . LYS A 1 438 ? 66.820 6.652 -28.335 1.000 33.309 471 LYS A C 1
ATOM 6936 O O . LYS A 1 438 ? 66.480 6.243 -27.229 1.000 33.929 471 LYS A O 1
ATOM 6955 N N . PRO A 1 439 ? 67.535 5.864 -29.147 1.000 33.429 472 PRO A N 1
ATOM 6956 C CA . PRO A 1 439 ? 67.932 4.524 -28.735 1.000 33.520 472 PRO A CA 1
ATOM 6957 C C . PRO A 1 439 ? 68.802 4.561 -27.482 1.000 33.274 472 PRO A C 1
ATOM 6958 O O . PRO A 1 439 ? 69.650 5.423 -27.351 1.000 34.146 472 PRO A O 1
ATOM 6969 N N . THR A 1 440 ? 68.571 3.614 -26.589 1.000 32.689 473 THR A N 1
ATOM 6970 C CA . THR A 1 440 ? 69.168 3.629 -25.238 1.000 32.027 473 THR A CA 1
ATOM 6971 C C . THR A 1 440 ? 69.573 2.203 -24.879 1.000 31.273 473 THR A C 1
ATOM 6972 O O . THR A 1 440 ? 68.722 1.304 -24.929 1.000 31.033 473 THR A O 1
ATOM 6983 N N . LEU A 1 441 ? 70.843 2.000 -24.561 1.000 30.778 474 LEU A N 1
ATOM 6984 C CA . LEU A 1 441 ? 71.328 0.710 -24.032 1.000 30.446 474 LEU A CA 1
ATOM 6985 C C . LEU A 1 441 ? 71.752 0.869 -22.563 1.000 30.246 474 LEU A C 1
ATOM 6986 O O . LEU A 1 441 ? 72.501 1.800 -22.254 1.000 29.891 474 LEU A O 1
ATOM 7002 N N . VAL A 1 442 ? 71.239 0.011 -21.690 1.000 30.545 475 VAL A N 1
ATOM 7003 C CA . VAL A 1 442 ? 71.504 0.001 -20.220 1.000 30.757 475 VAL A CA 1
ATOM 7004 C C . VAL A 1 442 ? 71.935 -1.437 -19.929 1.000 31.073 475 VAL A C 1
ATOM 7005 O O . VAL A 1 442 ? 71.070 -2.319 -19.885 1.000 31.114 475 VAL A O 1
ATOM 7018 N N . ALA A 1 443 ? 73.240 -1.695 -19.865 1.000 31.747 476 ALA A N 1
ATOM 7019 C CA . ALA A 1 443 ? 73.765 -3.078 -19.909 1.000 32.508 476 ALA A CA 1
ATOM 7020 C C . ALA A 1 443 ? 74.987 -3.279 -19.017 1.000 32.537 476 ALA A C 1
ATOM 7021 O O . ALA A 1 443 ? 75.753 -2.345 -18.808 1.000 32.583 476 ALA A O 1
ATOM 7028 N N . ASN A 1 444 ? 75.140 -4.514 -18.547 1.000 33.453 477 ASN A N 1
ATOM 7029 C CA . ASN A 1 444 ? 76.175 -4.961 -17.570 1.000 34.357 477 ASN A CA 1
ATOM 7030 C C . ASN A 1 444 ? 76.422 -3.926 -16.502 1.000 33.139 477 ASN A C 1
ATOM 7031 O O . ASN A 1 444 ? 77.583 -3.720 -16.213 1.000 33.094 477 ASN A O 1
ATOM 7042 N N . ASN A 1 445 ? 75.374 -3.335 -15.938 1.000 32.019 478 ASN A N 1
ATOM 7043 C CA . ASN A 1 445 ? 75.503 -2.495 -14.730 1.000 31.013 478 ASN A CA 1
ATOM 7044 C C . ASN A 1 445 ? 75.207 -3.335 -13.488 1.000 30.746 478 ASN A C 1
ATOM 7045 O O . ASN A 1 445 ? 74.459 -4.328 -13.591 1.000 31.522 478 ASN A O 1
ATOM 7056 N N . LEU A 1 446 ? 75.786 -2.924 -12.354 1.000 29.832 479 LEU A N 1
ATOM 7057 C CA . LEU A 1 446 ? 75.490 -3.431 -10.980 1.000 29.017 479 LEU A CA 1
ATOM 7058 C C . LEU A 1 446 ? 74.774 -2.348 -10.182 1.000 28.069 479 LEU A C 1
ATOM 7059 O O . LEU A 1 446 ? 75.338 -1.250 -9.918 1.000 27.032 479 LEU A O 1
ATOM 7075 N N . PHE A 1 447 ? 73.553 -2.693 -9.805 1.000 28.040 480 PHE A N 1
ATOM 7076 C CA . PHE A 1 447 ? 72.725 -1.899 -8.876 1.000 27.906 480 PHE A CA 1
ATOM 7077 C C . PHE A 1 447 ? 72.750 -2.578 -7.496 1.000 28.937 480 PHE A C 1
ATOM 7078 O O . PHE A 1 447 ? 71.862 -3.449 -7.213 1.000 29.267 480 PHE A O 1
ATOM 7095 N N . ASP A 1 448 ? 73.726 -2.194 -6.653 1.000 29.509 481 ASP A N 1
ATOM 7096 C CA . ASP A 1 448 ? 74.014 -2.901 -5.373 1.000 30.415 481 ASP A CA 1
ATOM 7097 C C . ASP A 1 448 ? 73.424 -2.074 -4.242 1.000 30.555 481 ASP A C 1
ATOM 7098 O O . ASP A 1 448 ? 74.048 -1.090 -3.870 1.000 29.942 481 ASP A O 1
ATOM 7107 N N . HIS A 1 449 ? 72.250 -2.465 -3.748 1.000 31.394 482 HIS A N 1
ATOM 7108 C CA . HIS A 1 449 ? 71.549 -1.772 -2.643 1.000 31.631 482 HIS A CA 1
ATOM 7109 C C . HIS A 1 449 ? 71.386 -0.290 -2.974 1.000 31.143 482 HIS A C 1
ATOM 7110 O O . HIS A 1 449 ? 71.843 0.541 -2.196 1.000 31.565 482 HIS A O 1
ATOM 7125 N N . THR A 1 450 ? 70.764 0.051 -4.083 1.000 30.947 483 THR A N 1
ATOM 7126 C CA . THR A 1 450 ? 70.199 1.407 -4.241 1.000 31.223 483 THR A CA 1
ATOM 7127 C C . THR A 1 450 ? 69.065 1.503 -3.241 1.000 31.937 483 THR A C 1
ATOM 7128 O O . THR A 1 450 ? 68.461 0.424 -2.923 1.000 32.629 483 THR A O 1
ATOM 7139 N N . SER A 1 451 ? 68.775 2.698 -2.735 1.000 32.470 484 SER A N 1
ATOM 7140 C CA . SER A 1 451 ? 67.804 2.796 -1.623 1.000 32.721 484 SER A CA 1
ATOM 7141 C C . SER A 1 451 ? 66.426 2.515 -2.232 1.000 33.408 484 SER A C 1
ATOM 7142 O O . SER A 1 451 ? 65.673 1.628 -1.725 1.000 34.229 484 SER A O 1
ATOM 7150 N N . GLY A 1 452 ? 66.148 3.218 -3.332 1.000 33.505 485 GLY A N 1
ATOM 7151 C CA . GLY A 1 452 ? 64.850 3.140 -4.025 1.000 33.676 485 GLY A CA 1
ATOM 7152 C C . GLY A 1 452 ? 64.856 2.142 -5.162 1.000 33.433 485 GLY A C 1
ATOM 7153 O O . GLY A 1 452 ? 65.428 1.031 -5.032 1.000 33.927 485 GLY A O 1
ATOM 7157 N N . CYS A 1 453 ? 64.194 2.489 -6.251 1.000 33.475 486 CYS A N 1
ATOM 7158 C CA . CYS A 1 453 ? 64.120 1.559 -7.394 1.000 34.332 486 CYS A CA 1
ATOM 7159 C C . CYS A 1 453 ? 65.383 1.719 -8.255 1.000 33.692 486 CYS A C 1
ATOM 7160 O O . CYS A 1 453 ? 66.037 2.775 -8.236 1.000 33.959 486 CYS A O 1
ATOM 7168 N N . ALA A 1 454 ? 65.763 0.641 -8.915 1.000 32.887 487 ALA A N 1
ATOM 7169 C CA . ALA A 1 454 ? 66.988 0.597 -9.724 1.000 32.676 487 ALA A CA 1
ATOM 7170 C C . ALA A 1 454 ? 66.851 1.573 -10.901 1.000 32.303 487 ALA A C 1
ATOM 7171 O O . ALA A 1 454 ? 67.783 2.382 -11.135 1.000 31.712 487 ALA A O 1
ATOM 7178 N N . ILE A 1 455 ? 65.738 1.496 -11.635 1.000 32.374 488 ILE A N 1
ATOM 7179 C CA . ILE A 1 455 ? 65.563 2.239 -12.916 1.000 31.903 488 ILE A CA 1
ATOM 7180 C C . ILE A 1 455 ? 64.195 2.869 -12.945 1.000 31.206 488 ILE A C 1
ATOM 7181 O O . ILE A 1 455 ? 63.252 2.187 -12.641 1.000 31.362 488 ILE A O 1
ATOM 7197 N N . LEU A 1 456 ? 64.128 4.111 -13.373 1.000 31.146 489 LEU A N 1
ATOM 7198 C CA . LEU A 1 456 ? 62.843 4.817 -13.492 1.000 31.876 489 LEU A CA 1
ATOM 7199 C C . LEU A 1 456 ? 62.731 5.517 -14.859 1.000 32.872 489 LEU A C 1
ATOM 7200 O O . LEU A 1 456 ? 63.553 6.421 -15.182 1.000 32.833 489 LEU A O 1
ATOM 7216 N N . LEU A 1 457 ? 61.704 5.154 -15.634 1.000 33.824 490 LEU A N 1
ATOM 7217 C CA . LEU A 1 457 ? 61.301 5.885 -16.860 1.000 34.761 490 LEU A CA 1
ATOM 7218 C C . LEU A 1 457 ? 60.059 6.652 -16.469 1.000 36.311 490 LEU A C 1
ATOM 7219 O O . LEU A 1 457 ? 59.069 6.022 -16.142 1.000 37.837 490 LEU A O 1
ATOM 7235 N N . CYS A 1 458 ? 60.095 7.966 -16.449 1.000 39.244 491 CYS A N 1
ATOM 7236 C CA . CYS A 1 458 ? 58.970 8.776 -15.886 1.000 40.446 491 CYS A CA 1
ATOM 7237 C C . CYS A 1 458 ? 58.772 10.045 -16.695 1.000 41.109 491 CYS A C 1
ATOM 7238 O O . CYS A 1 458 ? 59.611 10.863 -16.445 1.000 45.400 491 CYS A O 1
ATOM 7246 N N . GLY A 1 459 ? 57.770 10.425 -17.430 1.000 39.516 492 GLY A N 1
ATOM 7247 C CA . GLY A 1 459 ? 57.703 11.851 -17.820 1.000 40.299 492 GLY A CA 1
ATOM 7248 C C . GLY A 1 459 ? 56.632 12.604 -17.041 1.000 40.261 492 GLY A C 1
ATOM 7249 O O . GLY A 1 459 ? 55.756 11.962 -16.438 1.000 40.547 492 GLY A O 1
ATOM 7253 N N . ASP A 1 460 ? 56.700 13.925 -17.032 1.000 39.200 493 ASP A N 1
ATOM 7254 C CA . ASP A 1 460 ? 55.715 14.747 -16.298 1.000 38.967 493 ASP A CA 1
ATOM 7255 C C . ASP A 1 460 ? 55.665 16.144 -16.920 1.000 38.464 493 ASP A C 1
ATOM 7256 O O . ASP A 1 460 ? 56.725 16.778 -17.004 1.000 38.206 493 ASP A O 1
ATOM 7265 N N . SER A 1 461 ? 54.471 16.612 -17.317 1.000 38.087 494 SER A N 1
ATOM 7266 C CA . SER A 1 461 ? 54.215 17.987 -17.838 1.000 37.551 494 SER A CA 1
ATOM 7267 C C . SER A 1 461 ? 53.259 18.765 -16.918 1.000 38.436 494 SER A C 1
ATOM 7268 O O . SER A 1 461 ? 52.467 19.612 -17.391 1.000 38.563 494 SER A O 1
ATOM 7276 N N . ASN A 1 462 ? 53.337 18.516 -15.620 1.000 39.629 495 ASN A N 1
ATOM 7277 C CA . ASN A 1 462 ? 52.405 19.156 -14.659 1.000 40.735 495 ASN A CA 1
ATOM 7278 C C . ASN A 1 462 ? 53.183 19.662 -13.442 1.000 41.142 495 ASN A C 1
ATOM 7279 O O . ASN A 1 462 ? 52.802 20.721 -12.901 1.000 40.941 495 ASN A O 1
ATOM 7290 N N . GLY A 1 463 ? 54.197 18.929 -12.989 1.000 41.235 496 GLY A N 1
ATOM 7291 C CA . GLY A 1 463 ? 54.927 19.333 -11.782 1.000 41.945 496 GLY A CA 1
ATOM 7292 C C . GLY A 1 463 ? 56.369 19.661 -12.065 1.000 41.831 496 GLY A C 1
ATOM 7293 O O . GLY A 1 463 ? 56.775 20.808 -11.885 1.000 40.229 496 GLY A O 1
ATOM 7297 N N . TRP A 1 464 ? 57.129 18.659 -12.471 1.000 43.928 497 TRP A N 1
ATOM 7298 C CA . TRP A 1 464 ? 58.586 18.834 -12.683 1.000 46.217 497 TRP A CA 1
ATOM 7299 C C . TRP A 1 464 ? 58.888 19.212 -14.129 1.000 44.276 497 TRP A C 1
ATOM 7300 O O . TRP A 1 464 ? 59.961 19.806 -14.344 1.000 44.070 497 TRP A O 1
ATOM 7321 N N . TYR A 1 465 ? 57.944 19.013 -15.048 1.000 42.471 498 TYR A N 1
ATOM 7322 C CA . TYR A 1 465 ? 58.047 19.491 -16.449 1.000 42.177 498 TYR A CA 1
ATOM 7323 C C . TYR A 1 465 ? 59.313 18.896 -17.080 1.000 40.656 498 TYR A C 1
ATOM 7324 O O . TYR A 1 465 ? 60.017 19.618 -17.769 1.000 39.860 498 TYR A O 1
ATOM 7342 N N . GLU A 1 466 ? 59.556 17.603 -16.863 1.000 39.029 499 GLU A N 1
ATOM 7343 C CA . GLU A 1 466 ? 60.717 16.874 -17.411 1.000 37.562 499 GLU A CA 1
ATOM 7344 C C . GLU A 1 466 ? 60.259 15.868 -18.456 1.000 36.933 499 GLU A C 1
ATOM 7345 O O . GLU A 1 466 ? 59.521 14.955 -18.092 1.000 35.373 499 GLU A O 1
ATOM 7357 N N . THR A 1 467 ? 60.765 16.001 -19.678 1.000 37.842 500 THR A N 1
ATOM 7358 C CA . THR A 1 467 ? 60.276 15.226 -20.835 1.000 38.803 500 THR A CA 1
ATOM 7359 C C . THR A 1 467 ? 60.847 13.828 -20.757 1.000 39.360 500 THR A C 1
ATOM 7360 O O . THR A 1 467 ? 61.916 13.639 -20.160 1.000 38.833 500 THR A O 1
ATOM 7371 N N . GLY A 1 468 ? 60.149 12.915 -21.411 1.000 39.907 501 GLY A N 1
ATOM 7372 C CA . GLY A 1 468 ? 60.697 11.574 -21.572 1.000 41.344 501 GLY A CA 1
ATOM 7373 C C . GLY A 1 468 ? 59.713 10.534 -22.021 1.000 42.522 501 GLY A C 1
ATOM 7374 O O . GLY A 1 468 ? 59.775 9.430 -21.457 1.000 45.326 501 GLY A O 1
ATOM 7378 N N . SER A 1 469 ? 58.914 10.751 -23.066 1.000 41.988 502 SER A N 1
ATOM 7379 C CA . SER A 1 469 ? 58.304 9.549 -23.701 1.000 40.617 502 SER A CA 1
ATOM 7380 C C . SER A 1 469 ? 59.445 8.764 -24.374 1.000 39.711 502 SER A C 1
ATOM 7381 O O . SER A 1 469 ? 60.088 9.297 -25.269 1.000 38.945 502 SER A O 1
ATOM 7389 N N . CYS A 1 470 ? 59.759 7.584 -23.833 1.000 38.653 503 CYS A N 1
ATOM 7390 C CA . CYS A 1 470 ? 60.748 6.597 -24.335 1.000 37.358 503 CYS A CA 1
ATOM 7391 C C . CYS A 1 470 ? 60.204 5.804 -25.520 1.000 36.697 503 CYS A C 1
ATOM 7392 O O . CYS A 1 470 ? 59.016 5.459 -25.541 1.000 35.512 503 CYS A O 1
ATOM 7400 N N . ARG A 1 471 ? 61.070 5.469 -26.464 1.000 36.213 504 ARG A N 1
ATOM 7401 C CA . ARG A 1 471 ? 60.609 4.742 -27.670 1.000 35.853 504 ARG A CA 1
ATOM 7402 C C . ARG A 1 471 ? 61.509 3.562 -27.990 1.000 36.246 504 ARG A C 1
ATOM 7403 O O . ARG A 1 471 ? 61.110 2.680 -28.787 1.000 35.446 504 ARG A O 1
ATOM 7424 N N . ASP A 1 472 ? 62.660 3.490 -27.351 1.000 37.055 505 ASP A N 1
ATOM 7425 C CA . ASP A 1 472 ? 63.645 2.479 -27.770 1.000 37.665 505 ASP A CA 1
ATOM 7426 C C . ASP A 1 472 ? 64.685 2.333 -26.680 1.000 37.968 505 ASP A C 1
ATOM 7427 O O . ASP A 1 472 ? 65.498 3.258 -26.509 1.000 38.883 505 ASP A O 1
ATOM 7436 N N . ILE A 1 473 ? 64.618 1.242 -25.932 1.000 37.832 506 ILE A N 1
ATOM 7437 C CA . ILE A 1 473 ? 65.436 1.097 -24.709 1.000 37.194 506 ILE A CA 1
ATOM 7438 C C . ILE A 1 473 ? 65.578 -0.382 -24.387 1.000 36.168 506 ILE A C 1
ATOM 7439 O O . ILE A 1 473 ? 64.573 -1.085 -24.253 1.000 35.538 506 ILE A O 1
ATOM 7455 N N . THR A 1 474 ? 66.823 -0.825 -24.330 1.000 35.520 507 THR A N 1
ATOM 7456 C CA . THR A 1 474 ? 67.164 -2.199 -23.927 1.000 35.588 507 THR A CA 1
ATOM 7457 C C . THR A 1 474 ? 67.858 -2.150 -22.570 1.000 34.896 507 THR A C 1
ATOM 7458 O O . THR A 1 474 ? 68.878 -1.465 -22.453 1.000 34.800 507 THR A O 1
ATOM 7469 N N . ILE A 1 475 ? 67.260 -2.794 -21.579 1.000 34.085 508 ILE A N 1
ATOM 7470 C CA . ILE A 1 475 ? 67.849 -3.000 -20.236 1.000 33.664 508 ILE A CA 1
ATOM 7471 C C . ILE A 1 475 ? 68.236 -4.475 -20.189 1.000 34.124 508 ILE A C 1
ATOM 7472 O O . ILE A 1 475 ? 67.314 -5.322 -19.994 1.000 34.299 508 ILE A O 1
ATOM 7488 N N . ARG A 1 476 ? 69.525 -4.772 -20.407 1.000 33.827 509 ARG A N 1
ATOM 7489 C CA . ARG A 1 476 ? 69.964 -6.173 -20.562 1.000 34.219 509 ARG A CA 1
ATOM 7490 C C . ARG A 1 476 ? 71.227 -6.452 -19.772 1.000 34.864 509 ARG A C 1
ATOM 7491 O O . ARG A 1 476 ? 72.050 -5.545 -19.598 1.000 35.051 509 ARG A O 1
ATOM 7512 N N . ASP A 1 477 ? 71.348 -7.707 -19.340 1.000 35.712 510 ASP A N 1
ATOM 7513 C CA . ASP A 1 477 ? 72.549 -8.256 -18.655 1.000 36.165 510 ASP A CA 1
ATOM 7514 C C . ASP A 1 477 ? 72.944 -7.389 -17.461 1.000 35.285 510 ASP A C 1
ATOM 7515 O O . ASP A 1 477 ? 74.133 -7.221 -17.232 1.000 34.884 510 ASP A O 1
ATOM 7524 N N . ASN A 1 478 ? 71.972 -6.885 -16.715 1.000 34.972 511 ASN A N 1
ATOM 7525 C CA . ASN A 1 478 ? 72.259 -6.125 -15.481 1.000 34.813 511 ASN A CA 1
ATOM 7526 C C . ASN A 1 478 ? 72.074 -7.029 -14.274 1.000 34.585 511 ASN A C 1
ATOM 7527 O O . ASN A 1 478 ? 71.530 -8.148 -14.403 1.000 33.800 511 ASN A O 1
ATOM 7538 N N . LYS A 1 479 ? 72.540 -6.532 -13.139 1.000 34.680 512 LYS A N 1
ATOM 7539 C CA . LYS A 1 479 ? 72.398 -7.246 -11.867 1.000 34.991 512 LYS A CA 1
ATOM 7540 C C . LYS A 1 479 ? 71.793 -6.251 -10.883 1.000 33.601 512 LYS A C 1
ATOM 7541 O O . LYS A 1 479 ? 72.280 -5.109 -10.739 1.000 32.472 512 LYS A O 1
ATOM 7560 N N . PHE A 1 480 ? 70.671 -6.640 -10.314 1.000 33.428 513 PHE A N 1
ATOM 7561 C CA . PHE A 1 480 ? 69.933 -5.793 -9.357 1.000 32.978 513 PHE A CA 1
ATOM 7562 C C . PHE A 1 480 ? 69.890 -6.519 -8.021 1.000 33.613 513 PHE A C 1
ATOM 7563 O O . PHE A 1 480 ? 69.167 -7.548 -7.931 1.000 34.615 513 PHE A O 1
ATOM 7580 N N . VAL A 1 481 ? 70.613 -6.005 -7.023 1.000 33.381 514 VAL A N 1
ATOM 7581 C CA . VAL A 1 481 ? 70.716 -6.690 -5.708 1.000 33.634 514 VAL A CA 1
ATOM 7582 C C . VAL A 1 481 ? 69.999 -5.838 -4.658 1.000 33.738 514 VAL A C 1
ATOM 7583 O O . VAL A 1 481 ? 70.342 -4.644 -4.520 1.000 34.319 514 VAL A O 1
ATOM 7596 N N . ASN A 1 482 ? 69.011 -6.434 -3.997 1.000 33.772 515 ASN A N 1
ATOM 7597 C CA . ASN A 1 482 ? 68.223 -5.838 -2.881 1.000 33.639 515 ASN A CA 1
ATOM 7598 C C . ASN A 1 482 ? 68.011 -4.329 -3.077 1.000 33.052 515 ASN A C 1
ATOM 7599 O O . ASN A 1 482 ? 68.311 -3.521 -2.134 1.000 32.663 515 ASN A O 1
ATOM 7610 N N . ALA A 1 483 ? 67.424 -3.984 -4.221 1.000 32.555 516 ALA A N 1
ATOM 7611 C CA . ALA A 1 483 ? 66.855 -2.654 -4.474 1.000 32.493 516 ALA A CA 1
ATOM 7612 C C . ALA A 1 483 ? 65.527 -2.511 -3.738 1.000 32.482 516 ALA A C 1
ATOM 7613 O O . ALA A 1 483 ? 64.841 -3.546 -3.465 1.000 32.335 516 ALA A O 1
ATOM 7620 N N . LEU A 1 484 ? 65.177 -1.244 -3.527 1.000 32.345 517 LEU A N 1
ATOM 7621 C CA . LEU A 1 484 ? 63.937 -0.803 -2.863 1.000 32.832 517 LEU A CA 1
ATOM 7622 C C . LEU A 1 484 ? 63.935 -1.304 -1.406 1.000 33.418 517 LEU A C 1
ATOM 7623 O O . LEU A 1 484 ? 63.067 -2.088 -0.999 1.000 34.007 517 LEU A O 1
ATOM 7639 N N . THR A 1 485 ? 64.845 -0.801 -0.601 1.000 33.245 518 THR A N 1
ATOM 7640 C CA . THR A 1 485 ? 64.741 -0.982 0.855 1.000 33.289 518 THR A CA 1
ATOM 7641 C C . THR A 1 485 ? 64.049 0.242 1.440 1.000 33.275 518 THR A C 1
ATOM 7642 O O . THR A 1 485 ? 63.772 0.224 2.637 1.000 32.885 518 THR A O 1
ATOM 7653 N N . SER A 1 486 ? 63.805 1.270 0.643 1.000 33.505 519 SER A N 1
ATOM 7654 C CA . SER A 1 486 ? 63.208 2.515 1.155 1.000 35.010 519 SER A CA 1
ATOM 7655 C C . SER A 1 486 ? 62.320 3.110 0.082 1.000 35.266 519 SER A C 1
ATOM 7656 O O . SER A 1 486 ? 62.661 2.949 -1.070 1.000 36.623 519 SER A O 1
ATOM 7664 N N . MET A 1 487 ? 61.256 3.802 0.470 1.000 35.418 520 MET A N 1
ATOM 7665 C CA . MET A 1 487 ? 60.260 4.380 -0.459 1.000 35.879 520 MET A CA 1
ATOM 7666 C C . MET A 1 487 ? 60.618 5.839 -0.739 1.000 34.949 520 MET A C 1
ATOM 7667 O O . MET A 1 487 ? 61.065 6.543 0.206 1.000 34.022 520 MET A O 1
ATOM 7681 N N . TYR A 1 488 ? 60.474 6.223 -2.011 1.000 35.133 521 TYR A N 1
ATOM 7682 C CA . TYR A 1 488 ? 60.609 7.604 -2.555 1.000 35.773 521 TYR A CA 1
ATOM 7683 C C . TYR A 1 488 ? 59.595 7.756 -3.696 1.000 36.532 521 TYR A C 1
ATOM 7684 O O . TYR A 1 488 ? 59.027 6.751 -4.194 1.000 36.254 521 TYR A O 1
ATOM 7702 N N . GLN A 1 489 ? 59.391 8.984 -4.153 1.000 37.764 522 GLN A N 1
ATOM 7703 C CA . GLN A 1 489 ? 58.480 9.211 -5.287 1.000 38.461 522 GLN A CA 1
ATOM 7704 C C . GLN A 1 489 ? 58.708 8.091 -6.306 1.000 37.068 522 GLN A C 1
ATOM 7705 O O . GLN A 1 489 ? 59.842 7.795 -6.604 1.000 36.276 522 GLN A O 1
ATOM 7719 N N . PHE A 1 490 ? 57.636 7.448 -6.748 1.000 36.976 523 PHE A N 1
ATOM 7720 C CA . PHE A 1 490 ? 57.618 6.525 -7.898 1.000 37.035 523 PHE A CA 1
ATOM 7721 C C . PHE A 1 490 ? 58.253 5.169 -7.615 1.000 35.093 523 PHE A C 1
ATOM 7722 O O . PHE A 1 490 ? 58.375 4.390 -8.563 1.000 34.192 523 PHE A O 1
ATOM 7739 N N . THR A 1 491 ? 58.634 4.843 -6.386 1.000 33.697 524 THR A N 1
ATOM 7740 C CA . THR A 1 491 ? 59.397 3.586 -6.174 1.000 33.258 524 THR A CA 1
ATOM 7741 C C . THR A 1 491 ? 58.453 2.406 -5.998 1.000 33.289 524 THR A C 1
ATOM 7742 O O . THR A 1 491 ? 58.370 1.892 -4.908 1.000 32.205 524 THR A O 1
ATOM 7753 N N . SER A 1 492 ? 57.864 1.937 -7.098 1.000 34.123 525 SER A N 1
ATOM 7754 C CA . SER A 1 492 ? 56.796 0.905 -7.077 1.000 34.755 525 SER A CA 1
ATOM 7755 C C . SER A 1 492 ? 57.349 -0.503 -7.308 1.000 34.302 525 SER A C 1
ATOM 7756 O O . SER A 1 492 ? 56.649 -1.462 -6.898 1.000 34.053 525 SER A O 1
ATOM 7764 N N . ALA A 1 493 ? 58.507 -0.628 -7.975 1.000 33.430 526 ALA A N 1
ATOM 7765 C CA . ALA A 1 493 ? 59.172 -1.929 -8.227 1.000 33.058 526 ALA A CA 1
ATOM 7766 C C . ALA A 1 493 ? 60.652 -1.721 -8.557 1.000 32.454 526 ALA A C 1
ATOM 7767 O O . ALA A 1 493 ? 61.073 -0.586 -8.795 1.000 32.579 526 ALA A O 1
ATOM 7774 N N . ILE A 1 494 ? 61.430 -2.785 -8.570 1.000 31.862 527 ILE A N 1
ATOM 7775 C CA . ILE A 1 494 ? 62.866 -2.617 -8.846 1.000 32.180 527 ILE A CA 1
ATOM 7776 C C . ILE A 1 494 ? 62.996 -1.813 -10.134 1.000 33.373 527 ILE A C 1
ATOM 7777 O O . ILE A 1 494 ? 63.778 -0.848 -10.142 1.000 33.979 527 ILE A O 1
ATOM 7793 N N . ILE A 1 495 ? 62.290 -2.214 -11.197 1.000 33.785 528 ILE A N 1
ATOM 7794 C CA . ILE A 1 495 ? 62.163 -1.374 -12.417 1.000 34.434 528 ILE A CA 1
ATOM 7795 C C . ILE A 1 495 ? 60.763 -0.769 -12.420 1.000 34.240 528 ILE A C 1
ATOM 7796 O O . ILE A 1 495 ? 59.802 -1.530 -12.563 1.000 34.826 528 ILE A O 1
ATOM 7812 N N . SER A 1 496 ? 60.680 0.552 -12.380 1.000 34.162 529 SER A N 1
ATOM 7813 C CA . SER A 1 496 ? 59.407 1.305 -12.355 1.000 34.678 529 SER A CA 1
ATOM 7814 C C . SER A 1 496 ? 59.252 2.093 -13.650 1.000 33.792 529 SER A C 1
ATOM 7815 O O . SER A 1 496 ? 60.093 2.980 -13.923 1.000 33.342 529 SER A O 1
ATOM 7823 N N . ILE A 1 497 ? 58.218 1.797 -14.424 1.000 32.998 530 ILE A N 1
ATOM 7824 C CA . ILE A 1 497 ? 57.902 2.636 -15.601 1.000 32.425 530 ILE A CA 1
ATOM 7825 C C . ILE A 1 497 ? 56.681 3.459 -15.205 1.000 33.021 530 ILE A C 1
ATOM 7826 O O . ILE A 1 497 ? 55.554 2.933 -15.248 1.000 33.332 530 ILE A O 1
ATOM 7842 N N . TYR A 1 498 ? 56.920 4.670 -14.708 1.000 33.388 531 TYR A N 1
ATOM 7843 C CA . TYR A 1 498 ? 55.896 5.447 -13.965 1.000 34.335 531 TYR A CA 1
ATOM 7844 C C . TYR A 1 498 ? 55.887 6.881 -14.466 1.000 33.098 531 TYR A C 1
ATOM 7845 O O . TYR A 1 498 ? 56.429 7.786 -13.858 1.000 33.082 531 TYR A O 1
ATOM 7863 N N . PRO A 1 499 ? 55.213 7.157 -15.575 1.000 32.477 532 PRO A N 1
ATOM 7864 C CA . PRO A 1 499 ? 54.948 8.536 -15.964 1.000 32.911 532 PRO A CA 1
ATOM 7865 C C . PRO A 1 499 ? 53.911 9.187 -15.042 1.000 33.594 532 PRO A C 1
ATOM 7866 O O . PRO A 1 499 ? 53.000 8.522 -14.617 1.000 33.571 532 PRO A O 1
ATOM 7877 N N . GLU A 1 500 ? 54.066 10.488 -14.808 1.000 34.566 533 GLU A N 1
ATOM 7878 C CA . GLU A 1 500 ? 53.068 11.305 -14.069 1.000 35.430 533 GLU A CA 1
ATOM 7879 C C . GLU A 1 500 ? 51.918 11.738 -14.977 1.000 34.541 533 GLU A C 1
ATOM 7880 O O . GLU A 1 500 ? 52.021 12.829 -15.673 1.000 34.285 533 GLU A O 1
ATOM 7892 N N . ILE A 1 501 ? 50.829 10.994 -14.814 1.000 33.653 534 ILE A N 1
ATOM 7893 C CA . ILE A 1 501 ? 49.558 11.132 -15.564 1.000 33.729 534 ILE A CA 1
ATOM 7894 C C . ILE A 1 501 ? 48.429 11.488 -14.618 1.000 34.027 534 ILE A C 1
ATOM 7895 O O . ILE A 1 501 ? 47.859 10.577 -14.021 1.000 33.954 534 ILE A O 1
ATOM 7911 N N . PRO A 1 502 ? 48.048 12.788 -14.502 1.000 35.312 535 PRO A N 1
ATOM 7912 C CA . PRO A 1 502 ? 46.880 13.208 -13.711 1.000 35.946 535 PRO A CA 1
ATOM 7913 C C . PRO A 1 502 ? 45.579 12.436 -14.003 1.000 36.225 535 PRO A C 1
ATOM 7914 O O . PRO A 1 502 ? 44.936 12.081 -13.062 1.000 36.786 535 PRO A O 1
ATOM 7925 N N . ASP A 1 503 ? 45.198 12.211 -15.260 1.000 36.664 536 ASP A N 1
ATOM 7926 C CA . ASP A 1 503 ? 43.909 11.533 -15.571 1.000 37.516 536 ASP A CA 1
ATOM 7927 C C . ASP A 1 503 ? 44.164 10.243 -16.360 1.000 36.817 536 ASP A C 1
ATOM 7928 O O . ASP A 1 503 ? 43.993 10.238 -17.572 1.000 36.804 536 ASP A O 1
ATOM 7937 N N . LEU A 1 504 ? 44.505 9.155 -15.683 1.000 36.140 537 LEU A N 1
ATOM 7938 C CA . LEU A 1 504 ? 44.783 7.885 -16.389 1.000 36.018 537 LEU A CA 1
ATOM 7939 C C . LEU A 1 504 ? 43.492 7.262 -16.918 1.000 37.165 537 LEU A C 1
ATOM 7940 O O . LEU A 1 504 ? 43.604 6.566 -17.960 1.000 38.592 537 LEU A O 1
ATOM 7956 N N . THR A 1 505 ? 42.321 7.390 -16.286 1.000 37.316 538 THR A N 1
ATOM 7957 C CA . THR A 1 505 ? 41.206 6.527 -16.786 1.000 37.753 538 THR A CA 1
ATOM 7958 C C . THR A 1 505 ? 40.770 6.982 -18.184 1.000 37.203 538 THR A C 1
ATOM 7959 O O . THR A 1 505 ? 40.362 6.125 -18.930 1.000 37.293 538 THR A O 1
ATOM 7970 N N . ASN A 1 506 ? 40.949 8.257 -18.532 1.000 36.677 539 ASN A N 1
ATOM 7971 C CA . ASN A 1 506 ? 40.572 8.815 -19.853 1.000 36.891 539 ASN A CA 1
ATOM 7972 C C . ASN A 1 506 ? 41.684 8.817 -20.895 1.000 37.271 539 ASN A C 1
ATOM 7973 O O . ASN A 1 506 ? 41.414 9.349 -22.029 1.000 38.680 539 ASN A O 1
ATOM 7984 N N . GLN A 1 507 ? 42.873 8.308 -20.567 1.000 36.651 540 GLN A N 1
ATOM 7985 C CA . GLN A 1 507 ? 43.990 8.277 -21.527 1.000 36.082 540 GLN A CA 1
ATOM 7986 C C . GLN A 1 507 ? 43.713 7.161 -22.544 1.000 36.938 540 GLN A C 1
ATOM 7987 O O . GLN A 1 507 ? 43.334 6.060 -22.116 1.000 35.909 540 GLN A O 1
ATOM 8001 N N . LYS A 1 508 ? 43.857 7.472 -23.837 1.000 38.482 541 LYS A N 1
ATOM 8002 C CA . LYS A 1 508 ? 43.661 6.543 -24.988 1.000 40.152 541 LYS A CA 1
ATOM 8003 C C . LYS A 1 508 ? 45.025 6.126 -25.529 1.000 38.254 541 LYS A C 1
ATOM 8004 O O . LYS A 1 508 ? 45.143 4.978 -25.983 1.000 38.350 541 LYS A O 1
ATOM 8023 N N . LYS A 1 509 ? 45.987 7.049 -25.508 1.000 36.350 542 LYS A N 1
ATOM 8024 C CA . LYS A 1 509 ? 47.315 6.880 -26.129 1.000 35.121 542 LYS A CA 1
ATOM 8025 C C . LYS A 1 509 ? 48.309 6.435 -25.069 1.000 33.870 542 LYS A C 1
ATOM 8026 O O . LYS A 1 509 ? 48.351 7.066 -24.006 1.000 33.433 542 LYS A O 1
ATOM 8045 N N . TYR A 1 510 ? 49.144 5.459 -25.401 1.000 32.994 543 TYR A N 1
ATOM 8046 C CA . TYR A 1 510 ? 50.238 5.011 -24.505 1.000 32.045 543 TYR A CA 1
ATOM 8047 C C . TYR A 1 510 ? 51.398 5.996 -24.604 1.000 31.295 543 TYR A C 1
ATOM 8048 O O . TYR A 1 510 ? 51.788 6.372 -25.734 1.000 31.575 543 TYR A O 1
ATOM 8066 N N . PHE A 1 511 ? 51.962 6.367 -23.463 1.000 30.613 544 PHE A N 1
ATOM 8067 C CA . PHE A 1 511 ? 53.031 7.388 -23.380 1.000 30.578 544 PHE A CA 1
ATOM 8068 C C . PHE A 1 511 ? 54.401 6.830 -23.811 1.000 30.259 544 PHE A C 1
ATOM 8069 O O . PHE A 1 511 ? 55.113 7.462 -24.600 1.000 29.890 544 PHE A O 1
ATOM 8086 N N . HIS A 1 512 ? 54.777 5.673 -23.278 1.000 30.563 545 HIS A N 1
ATOM 8087 C CA . HIS A 1 512 ? 56.061 4.992 -23.528 1.000 30.937 545 HIS A CA 1
ATOM 8088 C C . HIS A 1 512 ? 55.844 3.833 -24.487 1.000 31.442 545 HIS A C 1
ATOM 8089 O O . HIS A 1 512 ? 54.788 3.173 -24.420 1.000 31.227 545 HIS A O 1
ATOM 8104 N N . SER A 1 513 ? 56.857 3.535 -25.295 1.000 32.048 546 SER A N 1
ATOM 8105 C CA . SER A 1 513 ? 56.820 2.356 -26.186 1.000 32.541 546 SER A CA 1
ATOM 8106 C C . SER A 1 513 ? 58.223 1.778 -26.360 1.000 33.143 546 SER A C 1
ATOM 8107 O O . SER A 1 513 ? 59.218 2.490 -26.134 1.000 33.074 546 SER A O 1
ATOM 8115 N N . GLY A 1 514 ? 58.275 0.502 -26.743 1.000 34.300 547 GLY A N 1
ATOM 8116 C CA . GLY A 1 514 ? 59.498 -0.170 -27.206 1.000 34.843 547 GLY A CA 1
ATOM 8117 C C . GLY A 1 514 ? 60.470 -0.366 -26.060 1.000 34.835 547 GLY A C 1
ATOM 8118 O O . GLY A 1 514 ? 61.653 -0.055 -26.190 1.000 34.353 547 GLY A O 1
ATOM 8122 N N . ILE A 1 515 ? 59.992 -0.907 -24.963 1.000 34.771 548 ILE A N 1
ATOM 8123 C CA . ILE A 1 515 ? 60.876 -1.160 -23.813 1.000 34.888 548 ILE A CA 1
ATOM 8124 C C . ILE A 1 515 ? 61.214 -2.644 -23.811 1.000 35.527 548 ILE A C 1
ATOM 8125 O O . ILE A 1 515 ? 60.307 -3.477 -23.894 1.000 35.985 548 ILE A O 1
ATOM 8141 N N . ARG A 1 516 ? 62.499 -2.956 -23.782 1.000 36.029 549 ARG A N 1
ATOM 8142 C CA . ARG A 1 516 ? 62.961 -4.360 -23.743 1.000 36.857 549 ARG A CA 1
ATOM 8143 C C . ARG A 1 516 ? 63.780 -4.611 -22.471 1.000 35.780 549 ARG A C 1
ATOM 8144 O O . ARG A 1 516 ? 64.781 -3.917 -22.221 1.000 36.041 549 ARG A O 1
ATOM 8165 N N . ILE A 1 517 ? 63.381 -5.611 -21.709 1.000 34.889 550 ILE A N 1
ATOM 8166 C CA . ILE A 1 517 ? 64.052 -5.986 -20.443 1.000 34.384 550 ILE A CA 1
ATOM 8167 C C . ILE A 1 517 ? 64.452 -7.440 -20.610 1.000 34.220 550 ILE A C 1
ATOM 8168 O O . ILE A 1 517 ? 63.591 -8.332 -20.488 1.000 33.447 550 ILE A O 1
ATOM 8184 N N . LEU A 1 518 ? 65.718 -7.669 -20.928 1.000 34.749 551 LEU A N 1
ATOM 8185 C CA . LEU A 1 518 ? 66.137 -9.041 -21.293 1.000 36.071 551 LEU A CA 1
ATOM 8186 C C . LEU A 1 518 ? 67.379 -9.459 -20.522 1.000 36.186 551 LEU A C 1
ATOM 8187 O O . LEU A 1 518 ? 68.323 -8.658 -20.401 1.000 36.702 551 LEU A O 1
ATOM 8203 N N . ASN A 1 519 ? 67.357 -10.704 -20.059 1.000 36.830 552 ASN A N 1
ATOM 8204 C CA . ASN A 1 519 ? 68.549 -11.412 -19.533 1.000 37.900 552 ASN A CA 1
ATOM 8205 C C . ASN A 1 519 ? 69.143 -10.625 -18.375 1.000 37.278 552 ASN A C 1
ATOM 8206 O O . ASN A 1 519 ? 70.322 -10.333 -18.471 1.000 37.365 552 ASN A O 1
ATOM 8217 N N . ASN A 1 520 ? 68.326 -10.280 -17.376 1.000 36.245 553 ASN A N 1
ATOM 8218 C CA . ASN A 1 520 ? 68.779 -9.588 -16.153 1.000 35.572 553 ASN A CA 1
ATOM 8219 C C . ASN A 1 520 ? 68.696 -10.561 -14.987 1.000 36.847 553 ASN A C 1
ATOM 8220 O O . ASN A 1 520 ? 68.035 -11.611 -15.092 1.000 36.346 553 ASN A O 1
ATOM 8231 N N . GLN A 1 521 ? 69.390 -10.193 -13.918 1.000 38.520 554 GLN A N 1
ATOM 8232 C CA . GLN A 1 521 ? 69.319 -10.914 -12.641 1.000 39.712 554 GLN A CA 1
ATOM 8233 C C . GLN A 1 521 ? 68.798 -9.952 -11.577 1.000 37.617 554 GLN A C 1
ATOM 8234 O O . GLN A 1 521 ? 69.321 -8.829 -11.425 1.000 35.440 554 GLN A O 1
ATOM 8248 N N . PHE A 1 522 ? 67.748 -10.413 -10.913 1.000 37.728 555 PHE A N 1
ATOM 8249 C CA . PHE A 1 522 ? 67.067 -9.733 -9.787 1.000 37.483 555 PHE A CA 1
ATOM 8250 C C . PHE A 1 522 ? 67.274 -10.564 -8.528 1.000 38.085 555 PHE A C 1
ATOM 8251 O O . PHE A 1 522 ? 66.675 -11.661 -8.373 1.000 37.689 555 PHE A O 1
ATOM 8268 N N . ASP A 1 523 ? 68.150 -10.081 -7.657 1.000 39.228 556 ASP A N 1
ATOM 8269 C CA . ASP A 1 523 ? 68.259 -10.637 -6.289 1.000 40.191 556 ASP A CA 1
ATOM 8270 C C . ASP A 1 523 ? 67.412 -9.728 -5.410 1.000 38.715 556 ASP A C 1
ATOM 8271 O O . ASP A 1 523 ? 67.683 -8.502 -5.369 1.000 38.399 556 ASP A O 1
ATOM 8280 N N . THR A 1 524 ? 66.352 -10.287 -4.839 1.000 38.689 557 THR A N 1
ATOM 8281 C CA . THR A 1 524 ? 65.378 -9.513 -4.029 1.000 38.785 557 THR A CA 1
ATOM 8282 C C . THR A 1 524 ? 64.848 -10.378 -2.883 1.000 37.985 557 THR A C 1
ATOM 8283 O O . THR A 1 524 ? 64.761 -11.628 -3.023 1.000 37.667 557 THR A O 1
ATOM 8294 N N . PHE A 1 525 ? 64.458 -9.652 -1.834 1.000 36.909 558 PHE A N 1
ATOM 8295 C CA . PHE A 1 525 ? 63.898 -10.112 -0.540 1.000 36.146 558 PHE A CA 1
ATOM 8296 C C . PHE A 1 525 ? 62.389 -9.896 -0.546 1.000 35.799 558 PHE A C 1
ATOM 8297 O O . PHE A 1 525 ? 61.678 -10.573 0.180 1.000 35.892 558 PHE A O 1
ATOM 8314 N N . ASP A 1 526 ? 61.945 -8.938 -1.359 1.000 36.072 559 ASP A N 1
ATOM 8315 C CA . ASP A 1 526 ? 60.527 -8.512 -1.525 1.000 35.611 559 ASP A CA 1
ATOM 8316 C C . ASP A 1 526 ? 59.967 -9.030 -2.857 1.000 35.092 559 ASP A C 1
ATOM 8317 O O . ASP A 1 526 ? 60.650 -9.807 -3.578 1.000 34.342 559 ASP A O 1
ATOM 8326 N N . GLN A 1 527 ? 58.775 -8.543 -3.206 1.000 34.529 560 GLN A N 1
ATOM 8327 C CA . GLN A 1 527 ? 57.979 -9.043 -4.364 1.000 34.255 560 GLN A CA 1
ATOM 8328 C C . GLN A 1 527 ? 58.112 -8.177 -5.627 1.000 33.422 560 GLN A C 1
ATOM 8329 O O . GLN A 1 527 ? 58.435 -8.719 -6.678 1.000 32.755 560 GLN A O 1
ATOM 8343 N N . PRO A 1 528 ? 57.846 -6.847 -5.604 1.000 32.506 561 PRO A N 1
ATOM 8344 C CA . PRO A 1 528 ? 57.804 -6.045 -6.831 1.000 32.082 561 PRO A CA 1
ATOM 8345 C C . PRO A 1 528 ? 59.074 -6.004 -7.721 1.000 31.802 561 PRO A C 1
ATOM 8346 O O . PRO A 1 528 ? 60.107 -5.465 -7.282 1.000 32.252 561 PRO A O 1
ATOM 8357 N N . ILE A 1 529 ? 58.957 -6.461 -8.979 1.000 31.252 562 ILE A N 1
ATOM 8358 C CA . ILE A 1 529 ? 60.073 -6.574 -9.962 1.000 31.123 562 ILE A CA 1
ATOM 8359 C C . ILE A 1 529 ? 59.887 -5.501 -11.030 1.000 30.818 562 ILE A C 1
ATOM 8360 O O . ILE A 1 529 ? 60.847 -4.752 -11.305 1.000 31.782 562 ILE A O 1
ATOM 8376 N N . LEU A 1 530 ? 58.707 -5.449 -11.635 1.000 30.261 563 LEU A N 1
ATOM 8377 C CA . LEU A 1 530 ? 58.383 -4.515 -12.740 1.000 29.514 563 LEU A CA 1
ATOM 8378 C C . LEU A 1 530 ? 57.017 -3.880 -12.475 1.000 29.077 563 LEU A C 1
ATOM 8379 O O . LEU A 1 530 ? 56.034 -4.612 -12.273 1.000 29.085 563 LEU A O 1
ATOM 8395 N N . TYR A 1 531 ? 56.977 -2.561 -12.454 1.000 28.742 564 TYR A N 1
ATOM 8396 C CA . TYR A 1 531 ? 55.725 -1.788 -12.503 1.000 29.604 564 TYR A CA 1
ATOM 8397 C C . TYR A 1 531 ? 55.691 -0.996 -13.800 1.000 30.558 564 TYR A C 1
ATOM 8398 O O . TYR A 1 531 ? 56.696 -0.374 -14.154 1.000 30.983 564 TYR A O 1
ATOM 8416 N N . ALA A 1 532 ? 54.576 -1.013 -14.518 1.000 31.662 565 ALA A N 1
ATOM 8417 C CA . ALA A 1 532 ? 54.529 -0.393 -15.861 1.000 31.983 565 ALA A CA 1
ATOM 8418 C C . ALA A 1 532 ? 53.195 0.304 -16.083 1.000 32.593 565 ALA A C 1
ATOM 8419 O O . ALA A 1 532 ? 52.156 -0.370 -16.039 1.000 33.137 565 ALA A O 1
ATOM 8426 N N . LYS A 1 533 ? 53.243 1.609 -16.311 1.000 33.009 566 LYS A N 1
ATOM 8427 C CA . LYS A 1 533 ? 52.039 2.438 -16.516 1.000 34.032 566 LYS A CA 1
ATOM 8428 C C . LYS A 1 533 ? 52.172 3.186 -17.830 1.000 33.812 566 LYS A C 1
ATOM 8429 O O . LYS A 1 533 ? 53.166 3.896 -17.983 1.000 33.307 566 LYS A O 1
ATOM 8448 N N . SER A 1 534 ? 51.209 2.974 -18.736 1.000 34.077 567 SER A N 1
ATOM 8449 C CA . SER A 1 534 ? 51.050 3.679 -20.032 1.000 34.008 567 SER A CA 1
ATOM 8450 C C . SER A 1 534 ? 52.161 3.264 -21.005 1.000 34.484 567 SER A C 1
ATOM 8451 O O . SER A 1 534 ? 52.912 4.119 -21.535 1.000 33.805 567 SER A O 1
ATOM 8459 N N . VAL A 1 535 ? 52.203 1.976 -21.311 1.000 35.716 568 VAL A N 1
ATOM 8460 C CA . VAL A 1 535 ? 53.231 1.430 -22.227 1.000 36.963 568 VAL A CA 1
ATOM 8461 C C . VAL A 1 535 ? 52.590 0.637 -23.350 1.000 37.241 568 VAL A C 1
ATOM 8462 O O . VAL A 1 535 ? 51.791 -0.264 -23.096 1.000 37.440 568 VAL A O 1
ATOM 8475 N N . ASP A 1 536 ? 53.039 0.913 -24.550 1.000 37.662 569 ASP A N 1
ATOM 8476 C CA . ASP A 1 536 ? 52.736 0.061 -25.715 1.000 39.008 569 ASP A CA 1
ATOM 8477 C C . ASP A 1 536 ? 54.033 -0.610 -26.170 1.000 39.204 569 ASP A C 1
ATOM 8478 O O . ASP A 1 536 ? 54.880 0.097 -26.754 1.000 38.546 569 ASP A O 1
ATOM 8487 N N . GLY A 1 537 ? 54.178 -1.914 -25.918 1.000 38.980 570 GLY A N 1
ATOM 8488 C CA . GLY A 1 537 ? 55.403 -2.660 -26.277 1.000 37.973 570 GLY A CA 1
ATOM 8489 C C . GLY A 1 537 ? 56.317 -2.795 -25.084 1.000 37.220 570 GLY A C 1
ATOM 8490 O O . GLY A 1 537 ? 57.033 -1.826 -24.752 1.000 37.860 570 GLY A O 1
ATOM 8494 N N . LEU A 1 538 ? 56.258 -3.943 -24.414 1.000 36.036 571 LEU A N 1
ATOM 8495 C CA . LEU A 1 538 ? 57.028 -4.204 -23.182 1.000 34.781 571 LEU A CA 1
ATOM 8496 C C . LEU A 1 538 ? 57.516 -5.647 -23.234 1.000 34.396 571 LEU A C 1
ATOM 8497 O O . LEU A 1 538 ? 56.698 -6.578 -23.096 1.000 34.610 571 LEU A O 1
ATOM 8513 N N . VAL A 1 539 ? 58.815 -5.826 -23.455 1.000 33.740 572 VAL A N 1
ATOM 8514 C CA . VAL A 1 539 ? 59.407 -7.186 -23.535 1.000 33.883 572 VAL A CA 1
ATOM 8515 C C . VAL A 1 539 ? 60.097 -7.491 -22.219 1.000 33.242 572 VAL A C 1
ATOM 8516 O O . VAL A 1 539 ? 60.912 -6.687 -21.781 1.000 32.577 572 VAL A O 1
ATOM 8529 N N . PHE A 1 540 ? 59.765 -8.632 -21.632 1.000 33.167 573 PHE A N 1
ATOM 8530 C CA . PHE A 1 540 ? 60.385 -9.115 -20.392 1.000 32.641 573 PHE A CA 1
ATOM 8531 C C . PHE A 1 540 ? 60.762 -10.565 -20.630 1.000 33.307 573 PHE A C 1
ATOM 8532 O O . PHE A 1 540 ? 59.894 -11.426 -20.548 1.000 33.220 573 PHE A O 1
ATOM 8549 N N . THR A 1 541 ? 62.014 -10.832 -20.980 1.000 34.106 574 THR A N 1
ATOM 8550 C CA . THR A 1 541 ? 62.401 -12.211 -21.377 1.000 34.977 574 THR A CA 1
ATOM 8551 C C . THR A 1 541 ? 63.776 -12.594 -20.831 1.000 34.944 574 THR A C 1
ATOM 8552 O O . THR A 1 541 ? 64.656 -11.736 -20.724 1.000 34.041 574 THR A O 1
ATOM 8563 N N . GLY A 1 542 ? 63.896 -13.886 -20.551 1.000 35.816 575 GLY A N 1
ATOM 8564 C CA . GLY A 1 542 ? 65.134 -14.556 -20.130 1.000 37.368 575 GLY A CA 1
ATOM 8565 C C . GLY A 1 542 ? 65.696 -13.994 -18.835 1.000 38.604 575 GLY A C 1
ATOM 8566 O O . GLY A 1 542 ? 66.925 -14.064 -18.676 1.000 39.626 575 GLY A O 1
ATOM 8570 N N . ASN A 1 543 ? 64.849 -13.454 -17.953 1.000 39.141 576 ASN A N 1
ATOM 8571 C CA . ASN A 1 543 ? 65.297 -12.837 -16.687 1.000 39.118 576 ASN A CA 1
ATOM 8572 C C . ASN A 1 543 ? 65.235 -13.865 -15.565 1.000 41.279 576 ASN A C 1
ATOM 8573 O O . ASN A 1 543 ? 64.444 -14.801 -15.644 1.000 42.329 576 ASN A O 1
ATOM 8584 N N . LYS A 1 544 ? 66.054 -13.648 -14.543 1.000 43.354 577 LYS A N 1
ATOM 8585 C CA . LYS A 1 544 ? 66.261 -14.593 -13.424 1.000 44.977 577 LYS A CA 1
ATOM 8586 C C . LYS A 1 544 ? 65.980 -13.862 -12.124 1.000 43.167 577 LYS A C 1
ATOM 8587 O O . LYS A 1 544 ? 66.550 -12.786 -11.887 1.000 42.042 577 LYS A O 1
ATOM 8606 N N . ILE A 1 545 ? 65.053 -14.398 -11.351 1.000 42.120 578 ILE A N 1
ATOM 8607 C CA . ILE A 1 545 ? 64.706 -13.764 -10.069 1.000 41.121 578 ILE A CA 1
ATOM 8608 C C . ILE A 1 545 ? 65.071 -14.753 -8.987 1.000 42.045 578 ILE A C 1
ATOM 8609 O O . ILE A 1 545 ? 64.639 -15.931 -9.052 1.000 41.828 578 ILE A O 1
ATOM 8625 N N . GLN A 1 546 ? 65.923 -14.259 -8.090 1.000 42.624 579 GLN A N 1
ATOM 8626 C CA . GLN A 1 546 ? 66.522 -15.038 -6.993 1.000 43.263 579 GLN A CA 1
ATOM 8627 C C . GLN A 1 546 ? 66.105 -14.381 -5.675 1.000 43.027 579 GLN A C 1
ATOM 8628 O O . GLN A 1 546 ? 66.315 -13.151 -5.490 1.000 43.995 579 GLN A O 1
ATOM 8642 N N . THR A 1 547 ? 65.453 -15.165 -4.823 1.000 41.873 580 THR A N 1
ATOM 8643 C CA . THR A 1 547 ? 64.898 -14.671 -3.547 1.000 41.669 580 THR A CA 1
ATOM 8644 C C . THR A 1 547 ? 66.010 -14.771 -2.486 1.000 40.771 580 THR A C 1
ATOM 8645 O O . THR A 1 547 ? 66.817 -15.708 -2.510 1.000 40.345 580 THR A O 1
ATOM 8656 N N . ASN A 1 548 ? 66.011 -13.843 -1.547 1.000 39.944 581 ASN A N 1
ATOM 8657 C CA . ASN A 1 548 ? 66.866 -13.923 -0.341 1.000 40.158 581 ASN A CA 1
ATOM 8658 C C . ASN A 1 548 ? 66.071 -13.373 0.852 1.000 41.147 581 ASN A C 1
ATOM 8659 O O . ASN A 1 548 ? 65.005 -12.808 0.611 1.000 40.963 581 ASN A O 1
ATOM 8670 N N . LYS A 1 549 ? 66.569 -13.456 2.092 1.000 42.678 582 LYS A N 1
ATOM 8671 C CA . LYS A 1 549 ? 65.846 -12.870 3.256 1.000 42.795 582 LYS A CA 1
ATOM 8672 C C . LYS A 1 549 ? 66.687 -11.846 4.010 1.000 41.987 582 LYS A C 1
ATOM 8673 O O . LYS A 1 549 ? 66.426 -11.702 5.226 1.000 40.969 582 LYS A O 1
ATOM 8692 N N . GLU A 1 550 ? 67.593 -11.128 3.336 1.000 42.165 583 GLU A N 1
ATOM 8693 C CA . GLU A 1 550 ? 68.527 -10.174 3.994 1.000 43.622 583 GLU A CA 1
ATOM 8694 C C . GLU A 1 550 ? 67.716 -9.069 4.682 1.000 42.072 583 GLU A C 1
ATOM 8695 O O . GLU A 1 550 ? 68.238 -8.410 5.596 1.000 41.559 583 GLU A O 1
ATOM 8707 N N . TYR A 1 551 ? 66.486 -8.863 4.249 1.000 40.321 584 TYR A N 1
ATOM 8708 C CA . TYR A 1 551 ? 65.546 -7.933 4.907 1.000 40.012 584 TYR A CA 1
ATOM 8709 C C . TYR A 1 551 ? 64.117 -8.461 4.796 1.000 40.682 584 TYR A C 1
ATOM 8710 O O . TYR A 1 551 ? 63.763 -9.240 3.902 1.000 39.560 584 TYR A O 1
ATOM 8728 N N . PRO A 1 552 ? 63.208 -7.991 5.667 1.000 41.051 585 PRO A N 1
ATOM 8729 C CA . PRO A 1 552 ? 61.795 -8.367 5.562 1.000 40.781 585 PRO A CA 1
ATOM 8730 C C . PRO A 1 552 ? 61.086 -7.773 4.329 1.000 39.970 585 PRO A C 1
ATOM 8731 O O . PRO A 1 552 ? 61.208 -6.584 4.043 1.000 38.256 585 PRO A O 1
ATOM 8742 N N . ALA A 1 553 ? 60.283 -8.595 3.650 1.000 39.922 586 ALA A N 1
ATOM 8743 C CA . ALA A 1 553 ? 59.334 -8.083 2.638 1.000 40.681 586 ALA A CA 1
ATOM 8744 C C . ALA A 1 553 ? 58.510 -6.952 3.273 1.000 39.941 586 ALA A C 1
ATOM 8745 O O . ALA A 1 553 ? 58.103 -7.121 4.426 1.000 40.671 586 ALA A O 1
ATOM 8752 N N . PHE A 1 554 ? 58.251 -5.837 2.593 1.000 38.407 587 PHE A N 1
ATOM 8753 C CA . PHE A 1 554 ? 57.384 -4.804 3.211 1.000 37.206 587 PHE A CA 1
ATOM 8754 C C . PHE A 1 554 ? 56.528 -3.995 2.218 1.000 36.494 587 PHE A C 1
ATOM 8755 O O . PHE A 1 554 ? 55.676 -3.192 2.680 1.000 36.319 587 PHE A O 1
ATOM 8772 N N . HIS A 1 555 ? 56.778 -4.108 0.911 1.000 35.692 588 HIS A N 1
ATOM 8773 C CA . HIS A 1 555 ? 56.283 -3.124 -0.076 1.000 35.211 588 HIS A CA 1
ATOM 8774 C C . HIS A 1 555 ? 54.780 -3.283 -0.174 1.000 35.639 588 HIS A C 1
ATOM 8775 O O . HIS A 1 555 ? 54.317 -4.460 -0.234 1.000 35.747 588 HIS A O 1
ATOM 8790 N N . SER A 1 556 ? 54.048 -2.169 -0.272 1.000 35.656 589 SER A N 1
ATOM 8791 C CA . SER A 1 556 ? 52.566 -2.238 -0.328 1.000 36.334 589 SER A CA 1
ATOM 8792 C C . SER A 1 556 ? 52.143 -3.024 -1.568 1.000 36.963 589 SER A C 1
ATOM 8793 O O . SER A 1 556 ? 51.162 -3.804 -1.460 1.000 37.660 589 SER A O 1
ATOM 8801 N N . ASN A 1 557 ? 52.868 -2.859 -2.680 1.000 36.828 590 ASN A N 1
ATOM 8802 C CA . ASN A 1 557 ? 52.651 -3.627 -3.925 1.000 36.016 590 ASN A CA 1
ATOM 8803 C C . ASN A 1 557 ? 53.226 -5.032 -3.718 1.000 36.085 590 ASN A C 1
ATOM 8804 O O . ASN A 1 557 ? 54.426 -5.155 -3.735 1.000 35.408 590 ASN A O 1
ATOM 8815 N N . LYS A 1 558 ? 52.393 -6.053 -3.526 1.000 36.508 591 LYS A N 1
ATOM 8816 C CA . LYS A 1 558 ? 52.831 -7.451 -3.268 1.000 37.309 591 LYS A CA 1
ATOM 8817 C C . LYS A 1 558 ? 52.792 -8.271 -4.563 1.000 37.164 591 LYS A C 1
ATOM 8818 O O . LYS A 1 558 ? 52.807 -9.516 -4.514 1.000 36.931 591 LYS A O 1
ATOM 8837 N N . LYS A 1 559 ? 52.821 -7.612 -5.708 1.000 37.390 592 LYS A N 1
ATOM 8838 C CA . LYS A 1 559 ? 52.784 -8.318 -7.014 1.000 38.059 592 LYS A CA 1
ATOM 8839 C C . LYS A 1 559 ? 54.143 -8.199 -7.701 1.000 36.122 592 LYS A C 1
ATOM 8840 O O . LYS A 1 559 ? 54.629 -7.062 -7.887 1.000 35.567 592 LYS A O 1
ATOM 8859 N N . ARG A 1 560 ? 54.703 -9.314 -8.153 1.000 35.177 593 ARG A N 1
ATOM 8860 C CA . ARG A 1 560 ? 55.946 -9.246 -8.966 1.000 34.764 593 ARG A CA 1
ATOM 8861 C C . ARG A 1 560 ? 55.731 -8.308 -10.179 1.000 34.815 593 ARG A C 1
ATOM 8862 O O . ARG A 1 560 ? 56.520 -7.367 -10.407 1.000 33.678 593 ARG A O 1
ATOM 8883 N N . PHE A 1 561 ? 54.644 -8.490 -10.916 1.000 35.380 594 PHE A N 1
ATOM 8884 C CA . PHE A 1 561 ? 54.353 -7.660 -12.104 1.000 35.272 594 PHE A CA 1
ATOM 8885 C C . PHE A 1 561 ? 53.014 -6.940 -11.921 1.000 36.220 594 PHE A C 1
ATOM 8886 O O . PHE A 1 561 ? 52.001 -7.565 -11.614 1.000 37.788 594 PHE A O 1
ATOM 8903 N N . LEU A 1 562 ? 53.039 -5.628 -12.099 1.000 36.175 595 LEU A N 1
ATOM 8904 C CA . LEU A 1 562 ? 51.872 -4.739 -11.962 1.000 36.041 595 LEU A CA 1
ATOM 8905 C C . LEU A 1 562 ? 51.825 -3.866 -13.212 1.000 36.054 595 LEU A C 1
ATOM 8906 O O . LEU A 1 562 ? 52.736 -3.047 -13.409 1.000 35.864 595 LEU A O 1
ATOM 8922 N N . PHE A 1 563 ? 50.820 -4.070 -14.059 1.000 36.219 596 PHE A N 1
ATOM 8923 C CA . PHE A 1 563 ? 50.634 -3.314 -15.316 1.000 36.068 596 PHE A CA 1
ATOM 8924 C C . PHE A 1 563 ? 49.386 -2.441 -15.224 1.000 35.880 596 PHE A C 1
ATOM 8925 O O . PHE A 1 563 ? 48.374 -2.982 -14.873 1.000 35.795 596 PHE A O 1
ATOM 8942 N N . GLU A 1 564 ? 49.470 -1.165 -15.579 1.000 36.500 597 GLU A N 1
ATOM 8943 C CA . GLU A 1 564 ? 48.312 -0.250 -15.706 1.000 37.501 597 GLU A CA 1
ATOM 8944 C C . GLU A 1 564 ? 48.381 0.450 -17.057 1.000 36.747 597 GLU A C 1
ATOM 8945 O O . GLU A 1 564 ? 49.252 1.331 -17.192 1.000 35.667 597 GLU A O 1
ATOM 8957 N N . ARG A 1 565 ? 47.446 0.144 -17.956 1.000 36.558 598 ARG A N 1
ATOM 8958 C CA . ARG A 1 565 ? 47.331 0.752 -19.315 1.000 36.264 598 ARG A CA 1
ATOM 8959 C C . ARG A 1 565 ? 48.557 0.323 -20.101 1.000 35.576 598 ARG A C 1
ATOM 8960 O O . ARG A 1 565 ? 49.277 1.164 -20.589 1.000 35.315 598 ARG A O 1
ATOM 8981 N N . VAL A 1 566 ? 48.735 -0.978 -20.189 1.000 35.644 599 VAL A N 1
ATOM 8982 C CA . VAL A 1 566 ? 49.889 -1.601 -20.862 1.000 36.212 599 VAL A CA 1
ATOM 8983 C C . VAL A 1 566 ? 49.355 -2.599 -21.880 1.000 36.860 599 VAL A C 1
ATOM 8984 O O . VAL A 1 566 ? 48.690 -3.586 -21.482 1.000 36.287 599 VAL A O 1
ATOM 8997 N N . ILE A 1 567 ? 49.697 -2.368 -23.145 1.000 36.948 600 ILE A N 1
ATOM 8998 C CA . ILE A 1 567 ? 49.556 -3.417 -24.181 1.000 37.539 600 ILE A CA 1
ATOM 8999 C C . ILE A 1 567 ? 50.951 -3.770 -24.671 1.000 36.908 600 ILE A C 1
ATOM 9000 O O . ILE A 1 567 ? 51.897 -3.024 -24.419 1.000 36.010 600 ILE A O 1
ATOM 9016 N N . GLY A 1 568 ? 50.997 -4.845 -25.446 1.000 37.129 601 GLY A N 1
ATOM 9017 C CA . GLY A 1 568 ? 52.161 -5.236 -26.252 1.000 36.541 601 GLY A CA 1
ATOM 9018 C C . GLY A 1 568 ? 53.142 -5.987 -25.396 1.000 35.889 601 GLY A C 1
ATOM 9019 O O . GLY A 1 568 ? 54.345 -5.788 -25.564 1.000 35.726 601 GLY A O 1
ATOM 9023 N N . VAL A 1 569 ? 52.641 -6.821 -24.496 1.000 35.506 602 VAL A N 1
ATOM 9024 C CA . VAL A 1 569 ? 53.518 -7.488 -23.511 1.000 35.207 602 VAL A CA 1
ATOM 9025 C C . VAL A 1 569 ? 53.953 -8.821 -24.065 1.000 35.399 602 VAL A C 1
ATOM 9026 O O . VAL A 1 569 ? 53.064 -9.655 -24.389 1.000 35.317 602 VAL A O 1
ATOM 9039 N N . ASP A 1 570 ? 55.268 -9.014 -24.003 1.000 35.502 603 ASP A N 1
ATOM 9040 C CA . ASP A 1 570 ? 55.966 -10.242 -24.414 1.000 35.978 603 ASP A CA 1
ATOM 9041 C C . ASP A 1 570 ? 56.757 -10.756 -23.232 1.000 35.432 603 ASP A C 1
ATOM 9042 O O . ASP A 1 570 ? 57.630 -10.035 -22.712 1.000 34.856 603 ASP A O 1
ATOM 9051 N N . PHE A 1 571 ? 56.453 -11.965 -22.808 1.000 35.326 604 PHE A N 1
ATOM 9052 C CA . PHE A 1 571 ? 56.905 -12.439 -21.488 1.000 34.964 604 PHE A CA 1
ATOM 9053 C C . PHE A 1 571 ? 57.200 -13.925 -21.582 1.000 35.318 604 PHE A C 1
ATOM 9054 O O . PHE A 1 571 ? 56.261 -14.741 -21.483 1.000 35.191 604 PHE A O 1
ATOM 9071 N N . SER A 1 572 ? 58.474 -14.264 -21.720 1.000 35.925 605 SER A N 1
ATOM 9072 C CA . SER A 1 572 ? 58.908 -15.676 -21.855 1.000 37.301 605 SER A CA 1
ATOM 9073 C C . SER A 1 572 ? 60.303 -15.891 -21.262 1.000 38.508 605 SER A C 1
ATOM 9074 O O . SER A 1 572 ? 61.092 -14.912 -21.123 1.000 37.786 605 SER A O 1
ATOM 9082 N N . ASP A 1 573 ? 60.571 -17.156 -20.922 1.000 40.684 606 ASP A N 1
ATOM 9083 C CA . ASP A 1 573 ? 61.895 -17.672 -20.495 1.000 41.535 606 ASP A CA 1
ATOM 9084 C C . ASP A 1 573 ? 62.288 -17.004 -19.162 1.000 40.732 606 ASP A C 1
ATOM 9085 O O . ASP A 1 573 ? 63.482 -16.988 -18.823 1.000 43.479 606 ASP A O 1
ATOM 9094 N N . ASN A 1 574 ? 61.344 -16.508 -18.374 1.000 38.445 607 ASN A N 1
ATOM 9095 C CA . ASN A 1 574 ? 61.678 -15.940 -17.053 1.000 37.063 607 ASN A CA 1
ATOM 9096 C C . ASN A 1 574 ? 61.584 -17.030 -15.981 1.000 37.607 607 ASN A C 1
ATOM 9097 O O . ASN A 1 574 ? 60.876 -18.034 -16.161 1.000 37.705 607 ASN A O 1
ATOM 9108 N N . LYS A 1 575 ? 62.302 -16.833 -14.885 1.000 38.200 608 LYS A N 1
ATOM 9109 C CA . LYS A 1 575 ? 62.357 -17.816 -13.772 1.000 39.058 608 LYS A CA 1
ATOM 9110 C C . LYS A 1 575 ? 62.357 -17.125 -12.410 1.000 38.203 608 LYS A C 1
ATOM 9111 O O . LYS A 1 575 ? 62.866 -15.992 -12.266 1.000 37.279 608 LYS A O 1
ATOM 9130 N N . VAL A 1 576 ? 61.809 -17.816 -11.422 1.000 38.259 609 VAL A N 1
ATOM 9131 C CA . VAL A 1 576 ? 61.955 -17.410 -10.004 1.000 38.215 609 VAL A CA 1
ATOM 9132 C C . VAL A 1 576 ? 62.519 -18.610 -9.260 1.000 39.369 609 VAL A C 1
ATOM 9133 O O . VAL A 1 576 ? 61.897 -19.682 -9.311 1.000 39.959 609 VAL A O 1
ATOM 9146 N N . ASP A 1 577 ? 63.719 -18.440 -8.713 1.000 40.151 610 ASP A N 1
ATOM 9147 C CA . ASP A 1 577 ? 64.445 -19.474 -7.942 1.000 41.339 610 ASP A CA 1
ATOM 9148 C C . ASP A 1 577 ? 64.518 -20.714 -8.834 1.000 41.949 610 ASP A C 1
ATOM 9149 O O . ASP A 1 577 ? 64.295 -21.834 -8.344 1.000 42.430 610 ASP A O 1
ATOM 9158 N N . GLY A 1 578 ? 64.780 -20.499 -10.119 1.000 42.777 611 GLY A N 1
ATOM 9159 C CA . GLY A 1 578 ? 64.998 -21.579 -11.105 1.000 44.821 611 GLY A CA 1
ATOM 9160 C C . GLY A 1 578 ? 63.714 -22.263 -11.562 1.000 46.223 611 GLY A C 1
ATOM 9161 O O . GLY A 1 578 ? 63.812 -23.227 -12.345 1.000 45.988 611 GLY A O 1
ATOM 9165 N N . LYS A 1 579 ? 62.551 -21.792 -11.104 1.000 47.509 612 LYS A N 1
ATOM 9166 C CA . LYS A 1 579 ? 61.245 -22.299 -11.595 1.000 48.751 612 LYS A CA 1
ATOM 9167 C C . LYS A 1 579 ? 60.691 -21.299 -12.613 1.000 47.045 612 LYS A C 1
ATOM 9168 O O . LYS A 1 579 ? 60.776 -20.092 -12.391 1.000 46.758 612 LYS A O 1
ATOM 9187 N N . PRO A 1 580 ? 60.147 -21.771 -13.761 1.000 46.413 613 PRO A N 1
ATOM 9188 C CA . PRO A 1 580 ? 59.474 -20.908 -14.734 1.000 45.641 613 PRO A CA 1
ATOM 9189 C C . PRO A 1 580 ? 58.244 -20.176 -14.188 1.000 45.380 613 PRO A C 1
ATOM 9190 O O . PRO A 1 580 ? 57.510 -20.714 -13.419 1.000 43.587 613 PRO A O 1
ATOM 9201 N N . ILE A 1 581 ? 58.095 -18.930 -14.592 1.000 46.975 614 ILE A N 1
ATOM 9202 C CA . ILE A 1 581 ? 56.900 -18.088 -14.322 1.000 49.093 614 ILE A CA 1
ATOM 9203 C C . ILE A 1 581 ? 56.357 -17.713 -15.690 1.000 49.767 614 ILE A C 1
ATOM 9204 O O . ILE A 1 581 ? 57.011 -16.925 -16.393 1.000 49.053 614 ILE A O 1
ATOM 9220 N N . GLU A 1 582 ? 55.205 -18.250 -16.071 1.000 51.213 615 GLU A N 1
ATOM 9221 C CA . GLU A 1 582 ? 54.641 -17.959 -17.404 1.000 52.293 615 GLU A CA 1
ATOM 9222 C C . GLU A 1 582 ? 53.309 -17.211 -17.238 1.000 51.025 615 GLU A C 1
ATOM 9223 O O . GLU A 1 582 ? 52.649 -17.371 -16.215 1.000 49.958 615 GLU A O 1
ATOM 9235 N N . MET A 1 583 ? 52.977 -16.354 -18.205 1.000 51.826 616 MET A N 1
ATOM 9236 C CA . MET A 1 583 ? 51.686 -15.634 -18.313 1.000 51.623 616 MET A CA 1
ATOM 9237 C C . MET A 1 583 ? 50.600 -16.648 -18.649 1.000 54.786 616 MET A C 1
ATOM 9238 O O . MET A 1 583 ? 49.557 -16.633 -18.010 1.000 54.880 616 MET A O 1
ATOM 9252 N N . LEU A 1 584 ? 50.837 -17.465 -19.671 1.000 59.852 617 LEU A N 1
ATOM 9253 C CA . LEU A 1 584 ? 49.873 -18.519 -20.063 1.000 64.146 617 LEU A CA 1
ATOM 9254 C C . LEU A 1 584 ? 50.128 -19.689 -19.109 1.000 66.411 617 LEU A C 1
ATOM 9255 O O . LEU A 1 584 ? 51.020 -20.485 -19.318 1.000 68.484 617 LEU A O 1
ATOM 9272 N N . SER B 1 1 ? -6.682 25.386 42.532 1.000 47.416 34 SER B N 1
ATOM 9273 C CA . SER B 1 1 ? -7.106 26.031 43.849 1.000 49.032 34 SER B CA 1
ATOM 9274 C C . SER B 1 1 ? -8.109 25.148 44.607 1.000 48.496 34 SER B C 1
ATOM 9275 O O . SER B 1 1 ? -7.678 24.439 45.549 1.000 46.682 34 SER B O 1
ATOM 9285 N N . GLU B 1 2 ? -9.375 25.155 44.157 1.000 48.391 35 GLU B N 1
ATOM 9286 C CA . GLU B 1 2 ? -10.433 24.192 44.550 1.000 47.204 35 GLU B CA 1
ATOM 9287 C C . GLU B 1 2 ? -10.200 22.896 43.784 1.000 44.368 35 GLU B C 1
ATOM 9288 O O . GLU B 1 2 ? -11.009 22.015 43.967 1.000 43.103 35 GLU B O 1
ATOM 9300 N N . PHE B 1 3 ? -9.122 22.810 42.988 1.000 41.691 36 PHE B N 1
ATOM 9301 C CA . PHE B 1 3 ? -8.748 21.657 42.139 1.000 39.669 36 PHE B CA 1
ATOM 9302 C C . PHE B 1 3 ? -7.363 21.141 42.522 1.000 38.405 36 PHE B C 1
ATOM 9303 O O . PHE B 1 3 ? -6.465 21.965 42.714 1.000 38.583 36 PHE B O 1
ATOM 9320 N N . ASN B 1 4 ? -7.158 19.835 42.550 1.000 36.929 37 ASN B N 1
ATOM 9321 C CA . ASN B 1 4 ? -5.816 19.300 42.847 1.000 36.360 37 ASN B CA 1
ATOM 9322 C C . ASN B 1 4 ? -4.887 19.669 41.684 1.000 36.191 37 ASN B C 1
ATOM 9323 O O . ASN B 1 4 ? -3.813 20.215 41.932 1.000 35.067 37 ASN B O 1
ATOM 9334 N N . VAL B 1 5 ? -5.331 19.411 40.460 1.000 37.813 38 VAL B N 1
ATOM 9335 C CA . VAL B 1 5 ? -4.631 19.779 39.197 1.000 38.866 38 VAL B CA 1
ATOM 9336 C C . VAL B 1 5 ? -5.588 20.634 38.375 1.000 39.587 38 VAL B C 1
ATOM 9337 O O . VAL B 1 5 ? -6.748 20.211 38.227 1.000 38.929 38 VAL B O 1
ATOM 9350 N N . LYS B 1 6 ? -5.106 21.728 37.788 1.000 39.961 39 LYS B N 1
ATOM 9351 C CA . LYS B 1 6 ? -5.914 22.478 36.796 1.000 40.642 39 LYS B CA 1
ATOM 9352 C C . LYS B 1 6 ? -5.576 21.955 35.408 1.000 39.519 39 LYS B C 1
ATOM 9353 O O . LYS B 1 6 ? -4.433 22.064 35.034 1.000 40.363 39 LYS B O 1
ATOM 9372 N N . ILE B 1 7 ? -6.514 21.375 34.670 1.000 38.671 40 ILE B N 1
ATOM 9373 C CA . ILE B 1 7 ? -6.196 20.774 33.349 1.000 37.976 40 ILE B CA 1
ATOM 9374 C C . ILE B 1 7 ? -6.720 21.704 32.248 1.000 37.541 40 ILE B C 1
ATOM 9375 O O . ILE B 1 7 ? -7.885 21.979 32.255 1.000 38.775 40 ILE B O 1
ATOM 9391 N N . TYR B 1 8 ? -5.876 22.217 31.367 1.000 36.507 41 TYR B N 1
ATOM 9392 C CA . TYR B 1 8 ? -6.319 23.069 30.240 1.000 36.702 41 TYR B CA 1
ATOM 9393 C C . TYR B 1 8 ? -6.322 22.201 28.976 1.000 37.616 41 TYR B C 1
ATOM 9394 O O . TYR B 1 8 ? -5.244 21.859 28.435 1.000 37.517 41 TYR B O 1
ATOM 9412 N N . LYS B 1 9 ? -7.504 21.757 28.558 1.000 38.513 42 LYS B N 1
ATOM 9413 C CA . LYS B 1 9 ? -7.666 21.149 27.217 1.000 38.529 42 LYS B CA 1
ATOM 9414 C C . LYS B 1 9 ? -7.460 22.279 26.206 1.000 37.570 42 LYS B C 1
ATOM 9415 O O . LYS B 1 9 ? -8.174 23.290 26.341 1.000 38.057 42 LYS B O 1
ATOM 9434 N N . LEU B 1 10 ? -6.513 22.164 25.274 1.000 35.897 43 LEU B N 1
ATOM 9435 C CA . LEU B 1 10 ? -6.039 23.369 24.554 1.000 35.451 43 LEU B CA 1
ATOM 9436 C C . LEU B 1 10 ? -7.165 23.891 23.650 1.000 35.353 43 LEU B C 1
ATOM 9437 O O . LEU B 1 10 ? -7.337 25.130 23.522 1.000 34.594 43 LEU B O 1
ATOM 9453 N N . SER B 1 11 ? -7.939 22.962 23.088 1.000 35.070 44 SER B N 1
ATOM 9454 C CA . SER B 1 11 ? -9.075 23.248 22.183 1.000 34.699 44 SER B CA 1
ATOM 9455 C C . SER B 1 11 ? -10.150 24.111 22.874 1.000 35.449 44 SER B C 1
ATOM 9456 O O . SER B 1 11 ? -10.871 24.851 22.196 1.000 35.689 44 SER B O 1
ATOM 9464 N N . ALA B 1 12 ? -10.281 24.070 24.190 1.000 35.530 45 ALA B N 1
ATOM 9465 C CA . ALA B 1 12 ? -11.227 24.957 24.890 1.000 35.694 45 ALA B CA 1
ATOM 9466 C C . ALA B 1 12 ? -10.658 26.377 24.921 1.000 36.128 45 ALA B C 1
ATOM 9467 O O . ALA B 1 12 ? -11.396 27.285 25.306 1.000 36.849 45 ALA B O 1
ATOM 9474 N N . TYR B 1 13 ? -9.390 26.576 24.547 1.000 36.259 46 TYR B N 1
ATOM 9475 C CA . TYR B 1 13 ? -8.696 27.881 24.686 1.000 36.542 46 TYR B CA 1
ATOM 9476 C C . TYR B 1 13 ? -8.209 28.302 23.309 1.000 37.026 46 TYR B C 1
ATOM 9477 O O . TYR B 1 13 ? -7.163 28.962 23.232 1.000 39.087 46 TYR B O 1
ATOM 9495 N N . GLY B 1 14 ? -8.932 27.921 22.252 1.000 36.605 47 GLY B N 1
ATOM 9496 C CA . GLY B 1 14 ? -8.700 28.468 20.902 1.000 36.646 47 GLY B CA 1
ATOM 9497 C C . GLY B 1 14 ? -7.526 27.824 20.194 1.000 36.654 47 GLY B C 1
ATOM 9498 O O . GLY B 1 14 ? -7.037 28.413 19.217 1.000 37.745 47 GLY B O 1
ATOM 9502 N N . ILE B 1 15 ? -7.098 26.634 20.614 1.000 36.082 48 ILE B N 1
ATOM 9503 C CA . ILE B 1 15 ? -5.911 25.970 20.002 1.000 35.754 48 ILE B CA 1
ATOM 9504 C C . ILE B 1 15 ? -6.239 24.535 19.606 1.000 35.505 48 ILE B C 1
ATOM 9505 O O . ILE B 1 15 ? -6.066 23.551 20.470 1.000 35.655 48 ILE B O 1
ATOM 9521 N N . LYS B 1 16 ? -6.567 24.414 18.307 1.000 34.479 49 LYS B N 1
ATOM 9522 C CA . LYS B 1 16 ? -7.167 23.190 17.735 1.000 34.199 49 LYS B CA 1
ATOM 9523 C C . LYS B 1 16 ? -6.171 22.486 16.839 1.000 32.928 49 LYS B C 1
ATOM 9524 O O . LYS B 1 16 ? -5.292 23.129 16.295 1.000 32.387 49 LYS B O 1
ATOM 9543 N N . PRO B 1 17 ? -6.290 21.151 16.663 1.000 32.605 50 PRO B N 1
ATOM 9544 C CA . PRO B 1 17 ? -5.436 20.399 15.746 1.000 32.622 50 PRO B CA 1
ATOM 9545 C C . PRO B 1 17 ? -5.908 20.503 14.288 1.000 32.533 50 PRO B C 1
ATOM 9546 O O . PRO B 1 17 ? -7.119 20.604 14.038 1.000 32.463 50 PRO B O 1
ATOM 9557 N N . ASN B 1 18 ? -4.960 20.443 13.351 1.000 32.015 51 ASN B N 1
ATOM 9558 C CA . ASN B 1 18 ? -5.272 20.300 11.904 1.000 31.990 51 ASN B CA 1
ATOM 9559 C C . ASN B 1 18 ? -5.876 21.620 11.400 1.000 32.448 51 ASN B C 1
ATOM 9560 O O . ASN B 1 18 ? -6.465 21.616 10.341 1.000 32.054 51 ASN B O 1
ATOM 9571 N N . SER B 1 19 ? -5.705 22.724 12.125 1.000 33.133 52 SER B N 1
ATOM 9572 C CA . SER B 1 19 ? -6.210 24.040 11.686 1.000 33.948 52 SER B CA 1
ATOM 9573 C C . SER B 1 19 ? -5.285 24.569 10.609 1.000 34.217 52 SER B C 1
ATOM 9574 O O . SER B 1 19 ? -5.652 25.477 9.916 1.000 34.300 52 SER B O 1
ATOM 9582 N N . GLY B 1 20 ? -4.062 24.077 10.597 1.000 35.477 53 GLY B N 1
ATOM 9583 C CA . GLY B 1 20 ? -2.990 24.624 9.754 1.000 36.663 53 GLY B CA 1
ATOM 9584 C C . GLY B 1 20 ? -2.575 26.027 10.158 1.000 37.648 53 GLY B C 1
ATOM 9585 O O . GLY B 1 20 ? -1.771 26.596 9.422 1.000 37.414 53 GLY B O 1
ATOM 9589 N N . LYS B 1 21 ? -3.058 26.587 11.272 1.000 38.629 54 LYS B N 1
ATOM 9590 C CA . LYS B 1 21 ? -2.651 27.965 11.639 1.000 40.074 54 LYS B CA 1
ATOM 9591 C C . LYS B 1 21 ? -1.451 27.938 12.564 1.000 39.276 54 LYS B C 1
ATOM 9592 O O . LYS B 1 21 ? -1.066 26.852 13.084 1.000 40.509 54 LYS B O 1
ATOM 9611 N N . ASN B 1 22 ? -0.868 29.120 12.726 1.000 38.236 55 ASN B N 1
ATOM 9612 C CA . ASN B 1 22 ? 0.374 29.324 13.498 1.000 36.717 55 ASN B CA 1
ATOM 9613 C C . ASN B 1 22 ? -0.001 29.184 14.962 1.000 35.719 55 ASN B C 1
ATOM 9614 O O . ASN B 1 22 ? -0.682 30.084 15.446 1.000 36.195 55 ASN B O 1
ATOM 9625 N N . THR B 1 23 ? 0.401 28.093 15.610 1.000 34.492 56 THR B N 1
ATOM 9626 C CA . THR B 1 23 ? 0.032 27.796 17.016 1.000 33.663 56 THR B CA 1
ATOM 9627 C C . THR B 1 23 ? 0.944 28.577 17.955 1.000 33.641 56 THR B C 1
ATOM 9628 O O . THR B 1 23 ? 0.647 28.620 19.132 1.000 34.294 56 THR B O 1
ATOM 9639 N N . THR B 1 24 ? 2.043 29.130 17.448 1.000 33.247 57 THR B N 1
ATOM 9640 C CA . THR B 1 24 ? 3.131 29.661 18.291 1.000 32.891 57 THR B CA 1
ATOM 9641 C C . THR B 1 24 ? 2.615 30.821 19.112 1.000 33.298 57 THR B C 1
ATOM 9642 O O . THR B 1 24 ? 2.760 30.781 20.323 1.000 33.175 57 THR B O 1
ATOM 9653 N N . PRO B 1 25 ? 2.045 31.888 18.512 1.000 34.161 58 PRO B N 1
ATOM 9654 C CA . PRO B 1 25 ? 1.704 33.096 19.272 1.000 34.753 58 PRO B CA 1
ATOM 9655 C C . PRO B 1 25 ? 0.608 32.852 20.315 1.000 35.295 58 PRO B C 1
ATOM 9656 O O . PRO B 1 25 ? 0.618 33.540 21.368 1.000 34.864 58 PRO B O 1
ATOM 9667 N N . LEU B 1 26 ? -0.247 31.854 20.014 1.000 35.679 59 LEU B N 1
ATOM 9668 C CA . LEU B 1 26 ? -1.411 31.409 20.835 1.000 35.791 59 LEU B CA 1
ATOM 9669 C C . LEU B 1 26 ? -0.921 30.657 22.083 1.000 35.443 59 LEU B C 1
ATOM 9670 O O . LEU B 1 26 ? -1.287 31.076 23.198 1.000 36.643 59 LEU B O 1
ATOM 9686 N N . LEU B 1 27 ? -0.146 29.579 21.916 1.000 34.290 60 LEU B N 1
ATOM 9687 C CA . LEU B 1 27 ? 0.322 28.764 23.058 1.000 33.275 60 LEU B CA 1
ATOM 9688 C C . LEU B 1 27 ? 1.216 29.625 23.941 1.000 33.510 60 LEU B C 1
ATOM 9689 O O . LEU B 1 27 ? 1.093 29.533 25.131 1.000 34.102 60 LEU B O 1
ATOM 9705 N N . THR B 1 28 ? 2.063 30.445 23.345 1.000 34.378 61 THR B N 1
ATOM 9706 C CA . THR B 1 28 ? 2.884 31.462 24.043 1.000 34.651 61 THR B CA 1
ATOM 9707 C C . THR B 1 28 ? 1.998 32.397 24.864 1.000 34.872 61 THR B C 1
ATOM 9708 O O . THR B 1 28 ? 2.244 32.513 26.021 1.000 36.402 61 THR B O 1
ATOM 9719 N N . SER B 1 29 ? 1.031 33.087 24.289 1.000 35.131 62 SER B N 1
ATOM 9720 C CA . SER B 1 29 ? 0.154 33.991 25.080 1.000 35.722 62 SER B CA 1
ATOM 9721 C C . SER B 1 29 ? -0.580 33.232 26.207 1.000 35.097 62 SER B C 1
ATOM 9722 O O . SER B 1 29 ? -0.686 33.794 27.338 1.000 34.453 62 SER B O 1
ATOM 9730 N N . LEU B 1 30 ? -1.019 32.000 25.937 1.000 34.873 63 LEU B N 1
ATOM 9731 C CA . LEU B 1 30 ? -1.828 31.192 26.881 1.000 35.304 63 LEU B CA 1
ATOM 9732 C C . LEU B 1 30 ? -0.982 30.741 28.077 1.000 36.879 63 LEU B C 1
ATOM 9733 O O . LEU B 1 30 ? -1.459 30.958 29.221 1.000 37.220 63 LEU B O 1
ATOM 9749 N N . LEU B 1 31 ? 0.183 30.111 27.840 1.000 38.420 64 LEU B N 1
ATOM 9750 C CA . LEU B 1 31 ? 1.123 29.711 28.914 1.000 40.642 64 LEU B CA 1
ATOM 9751 C C . LEU B 1 31 ? 1.528 30.934 29.731 1.000 42.815 64 LEU B C 1
ATOM 9752 O O . LEU B 1 31 ? 1.722 30.769 30.923 1.000 43.712 64 LEU B O 1
ATOM 9768 N N . LYS B 1 32 ? 1.728 32.096 29.112 1.000 44.161 65 LYS B N 1
ATOM 9769 C CA . LYS B 1 32 ? 2.129 33.302 29.867 1.000 45.071 65 LYS B CA 1
ATOM 9770 C C . LYS B 1 32 ? 1.056 33.609 30.898 1.000 44.942 65 LYS B C 1
ATOM 9771 O O . LYS B 1 32 ? 1.444 33.932 32.037 1.000 44.734 65 LYS B O 1
ATOM 9790 N N . GLU B 1 33 ? -0.220 33.532 30.495 1.000 44.326 66 GLU B N 1
ATOM 9791 C CA . GLU B 1 33 ? -1.353 33.822 31.402 1.000 44.057 66 GLU B CA 1
ATOM 9792 C C . GLU B 1 33 ? -1.473 32.732 32.481 1.000 43.009 66 GLU B C 1
ATOM 9793 O O . GLU B 1 33 ? -1.573 33.081 33.683 1.000 41.664 66 GLU B O 1
ATOM 9805 N N . ILE B 1 34 ? -1.456 31.455 32.102 1.000 42.097 67 ILE B N 1
ATOM 9806 C CA . ILE B 1 34 ? -1.581 30.332 33.081 1.000 42.151 67 ILE B CA 1
ATOM 9807 C C . ILE B 1 34 ? -0.489 30.481 34.141 1.000 42.575 67 ILE B C 1
ATOM 9808 O O . ILE B 1 34 ? -0.748 30.176 35.298 1.000 42.071 67 ILE B O 1
ATOM 9824 N N . LYS B 1 35 ? 0.706 30.886 33.729 1.000 44.134 68 LYS B N 1
ATOM 9825 C CA . LYS B 1 35 ? 1.849 31.062 34.646 1.000 45.201 68 LYS B CA 1
ATOM 9826 C C . LYS B 1 35 ? 1.588 32.247 35.569 1.000 45.511 68 LYS B C 1
ATOM 9827 O O . LYS B 1 35 ? 1.799 32.114 36.752 1.000 46.625 68 LYS B O 1
ATOM 9846 N N . SER B 1 36 ? 1.137 33.375 35.042 1.000 46.807 69 SER B N 1
ATOM 9847 C CA . SER B 1 36 ? 0.997 34.617 35.840 1.000 47.525 69 SER B CA 1
ATOM 9848 C C . SER B 1 36 ? -0.045 34.408 36.939 1.000 50.271 69 SER B C 1
ATOM 9849 O O . SER B 1 36 ? -0.121 35.278 37.793 1.000 51.246 69 SER B O 1
ATOM 9857 N N . LYS B 1 37 ? -0.825 33.323 36.887 1.000 53.055 70 LYS B N 1
ATOM 9858 C CA . LYS B 1 37 ? -1.851 33.009 37.908 1.000 55.342 70 LYS B CA 1
ATOM 9859 C C . LYS B 1 37 ? -1.348 31.859 38.780 1.000 58.853 70 LYS B C 1
ATOM 9860 O O . LYS B 1 37 ? -1.201 32.038 40.006 1.000 60.920 70 LYS B O 1
ATOM 9879 N N . THR B 1 38 ? -1.023 30.720 38.195 1.000 63.640 71 THR B N 1
ATOM 9880 C CA . THR B 1 38 ? -0.568 29.532 38.962 1.000 69.677 71 THR B CA 1
ATOM 9881 C C . THR B 1 38 ? 0.717 29.917 39.711 1.000 71.975 71 THR B C 1
ATOM 9882 O O . THR B 1 38 ? 1.494 30.745 39.208 1.000 75.438 71 THR B O 1
ATOM 9893 N N . SER B 1 39 ? 0.914 29.395 40.910 1.000 72.583 72 SER B N 1
ATOM 9894 C CA . SER B 1 39 ? 2.028 29.799 41.798 1.000 69.553 72 SER B CA 1
ATOM 9895 C C . SER B 1 39 ? 2.485 28.583 42.589 1.000 66.297 72 SER B C 1
ATOM 9896 O O . SER B 1 39 ? 1.634 27.842 43.046 1.000 69.783 72 SER B O 1
ATOM 9904 N N . ASP B 1 40 ? 3.776 28.464 42.856 1.000 65.462 73 ASP B N 1
ATOM 9905 C CA . ASP B 1 40 ? 4.223 27.642 44.012 1.000 67.938 73 ASP B CA 1
ATOM 9906 C C . ASP B 1 40 ? 3.785 26.190 43.781 1.000 62.980 73 ASP B C 1
ATOM 9907 O O . ASP B 1 40 ? 4.042 25.613 42.725 1.000 60.082 73 ASP B O 1
ATOM 9916 N N . LEU B 1 41 ? 2.977 25.691 44.712 1.000 61.228 74 LEU B N 1
ATOM 9917 C CA . LEU B 1 41 ? 2.543 24.291 44.858 1.000 59.792 74 LEU B CA 1
ATOM 9918 C C . LEU B 1 41 ? 1.495 23.954 43.784 1.000 56.354 74 LEU B C 1
ATOM 9919 O O . LEU B 1 41 ? 1.194 22.741 43.645 1.000 54.295 74 LEU B O 1
ATOM 9935 N N . ASP B 1 42 ? 0.978 24.969 43.067 1.000 53.041 75 ASP B N 1
ATOM 9936 C CA . ASP B 1 42 ? -0.109 24.844 42.059 1.000 50.862 75 ASP B CA 1
ATOM 9937 C C . ASP B 1 42 ? 0.340 23.921 40.924 1.000 47.854 75 ASP B C 1
ATOM 9938 O O . ASP B 1 42 ? 1.434 24.163 40.361 1.000 45.908 75 ASP B O 1
ATOM 9947 N N . LYS B 1 43 ? -0.417 22.850 40.660 1.000 45.542 76 LYS B N 1
ATOM 9948 C CA . LYS B 1 43 ? -0.110 21.869 39.587 1.000 43.786 76 LYS B CA 1
ATOM 9949 C C . LYS B 1 43 ? -0.974 22.195 38.354 1.000 41.482 76 LYS B C 1
ATOM 9950 O O . LYS B 1 43 ? -2.169 22.553 38.505 1.000 42.742 76 LYS B O 1
ATOM 9969 N N . VAL B 1 44 ? -0.360 22.154 37.167 1.000 37.849 77 VAL B N 1
ATOM 9970 C CA . VAL B 1 44 ? -0.955 22.556 35.860 1.000 35.672 77 VAL B CA 1
ATOM 9971 C C . VAL B 1 44 ? -0.780 21.394 34.897 1.000 34.497 77 VAL B C 1
ATOM 9972 O O . VAL B 1 44 ? 0.250 20.742 34.989 1.000 35.930 77 VAL B O 1
ATOM 9985 N N . ILE B 1 45 ? -1.731 21.153 34.005 1.000 33.097 78 ILE B N 1
ATOM 9986 C CA . ILE B 1 45 ? -1.561 20.252 32.822 1.000 32.181 78 ILE B CA 1
ATOM 9987 C C . ILE B 1 45 ? -2.031 21.041 31.587 1.000 31.950 78 ILE B C 1
ATOM 9988 O O . ILE B 1 45 ? -3.073 21.723 31.706 1.000 32.131 78 ILE B O 1
ATOM 10004 N N . ILE B 1 46 ? -1.258 20.994 30.487 1.000 31.036 79 ILE B N 1
ATOM 10005 C CA . ILE B 1 46 ? -1.624 21.542 29.150 1.000 31.009 79 ILE B CA 1
ATOM 10006 C C . ILE B 1 46 ? -1.900 20.344 28.230 1.000 31.024 79 ILE B C 1
ATOM 10007 O O . ILE B 1 46 ? -0.982 19.520 28.053 1.000 30.734 79 ILE B O 1
ATOM 10023 N N . GLN B 1 47 ? -3.123 20.226 27.684 1.000 31.636 80 GLN B N 1
ATOM 10024 C CA . GLN B 1 47 ? -3.526 19.010 26.917 1.000 31.977 80 GLN B CA 1
ATOM 10025 C C . GLN B 1 47 ? -3.864 19.280 25.441 1.000 31.743 80 GLN B C 1
ATOM 10026 O O . GLN B 1 47 ? -4.777 20.024 25.132 1.000 31.290 80 GLN B O 1
ATOM 10040 N N . PHE B 1 48 ? -3.054 18.644 24.592 1.000 33.069 81 PHE B N 1
ATOM 10041 C CA . PHE B 1 48 ? -3.119 18.588 23.103 1.000 34.606 81 PHE B CA 1
ATOM 10042 C C . PHE B 1 48 ? -3.974 17.374 22.703 1.000 36.806 81 PHE B C 1
ATOM 10043 O O . PHE B 1 48 ? -3.966 16.347 23.423 1.000 36.590 81 PHE B O 1
ATOM 10060 N N . GLU B 1 49 ? -4.649 17.464 21.559 1.000 39.683 82 GLU B N 1
ATOM 10061 C CA . GLU B 1 49 ? -5.535 16.385 21.039 1.000 42.014 82 GLU B CA 1
ATOM 10062 C C . GLU B 1 49 ? -4.801 15.675 19.901 1.000 42.430 82 GLU B C 1
ATOM 10063 O O . GLU B 1 49 ? -3.753 16.206 19.395 1.000 42.433 82 GLU B O 1
ATOM 10075 N N . LYS B 1 50 ? -5.354 14.535 19.498 1.000 42.907 83 LYS B N 1
ATOM 10076 C CA . LYS B 1 50 ? -4.966 13.817 18.270 1.000 44.291 83 LYS B CA 1
ATOM 10077 C C . LYS B 1 50 ? -4.965 14.803 17.108 1.000 42.182 83 LYS B C 1
ATOM 10078 O O . LYS B 1 50 ? -5.941 15.572 16.931 1.000 40.683 83 LYS B O 1
ATOM 10097 N N . GLY B 1 51 ? -3.868 14.791 16.358 1.000 40.619 84 GLY B N 1
ATOM 10098 C CA . GLY B 1 51 ? -3.704 15.578 15.119 1.000 39.729 84 GLY B CA 1
ATOM 10099 C C . GLY B 1 51 ? -2.457 16.444 15.141 1.000 38.417 84 GLY B C 1
ATOM 10100 O O . GLY B 1 51 ? -1.619 16.300 16.039 1.000 38.431 84 GLY B O 1
ATOM 10104 N N . ARG B 1 52 ? -2.419 17.407 14.238 1.000 36.984 85 ARG B N 1
ATOM 10105 C CA . ARG B 1 52 ? -1.218 18.177 13.915 1.000 35.891 85 ARG B CA 1
ATOM 10106 C C . ARG B 1 52 ? -1.371 19.636 14.322 1.000 34.864 85 ARG B C 1
ATOM 10107 O O . ARG B 1 52 ? -2.375 20.255 13.995 1.000 35.072 85 ARG B O 1
ATOM 10128 N N . TYR B 1 53 ? -0.365 20.175 14.993 1.000 34.066 86 TYR B N 1
ATOM 10129 C CA . TYR B 1 53 ? -0.275 21.607 15.372 1.000 33.189 86 TYR B CA 1
ATOM 10130 C C . TYR B 1 53 ? 0.986 22.145 14.684 1.000 32.971 86 TYR B C 1
ATOM 10131 O O . TYR B 1 53 ? 2.058 21.542 14.761 1.000 32.506 86 TYR B O 1
ATOM 10149 N N . ASP B 1 54 ? 0.854 23.232 13.944 1.000 33.202 87 ASP B N 1
ATOM 10150 C CA . ASP B 1 54 ? 2.018 23.786 13.218 1.000 33.478 87 ASP B CA 1
ATOM 10151 C C . ASP B 1 54 ? 2.471 25.019 13.973 1.000 33.465 87 ASP B C 1
ATOM 10152 O O . ASP B 1 54 ? 1.578 25.821 14.356 1.000 33.570 87 ASP B O 1
ATOM 10161 N N . PHE B 1 55 ? 3.790 25.144 14.139 1.000 33.398 88 PHE B N 1
ATOM 10162 C CA . PHE B 1 55 ? 4.449 26.292 14.792 1.000 33.357 88 PHE B CA 1
ATOM 10163 C C . PHE B 1 55 ? 5.370 26.929 13.783 1.000 33.603 88 PHE B C 1
ATOM 10164 O O . PHE B 1 55 ? 6.146 26.234 13.160 1.000 33.305 88 PHE B O 1
ATOM 10181 N N . TYR B 1 56 ? 5.322 28.239 13.703 1.000 34.584 89 TYR B N 1
ATOM 10182 C CA . TYR B 1 56 ? 6.222 29.013 12.824 1.000 35.530 89 TYR B CA 1
ATOM 10183 C C . TYR B 1 56 ? 7.027 29.981 13.675 1.000 35.290 89 TYR B C 1
ATOM 10184 O O . TYR B 1 56 ? 6.650 30.350 14.767 1.000 34.339 89 TYR B O 1
ATOM 10202 N N . PRO B 1 57 ? 8.126 30.505 13.145 1.000 36.826 90 PRO B N 1
ATOM 10203 C CA . PRO B 1 57 ? 8.865 31.558 13.828 1.000 38.240 90 PRO B CA 1
ATOM 10204 C C . PRO B 1 57 ? 8.010 32.736 14.293 1.000 40.284 90 PRO B C 1
ATOM 10205 O O . PRO B 1 57 ? 8.351 33.287 15.306 1.000 39.938 90 PRO B O 1
ATOM 10216 N N . GLU B 1 58 ? 6.933 33.093 13.589 1.000 43.497 91 GLU B N 1
ATOM 10217 C CA . GLU B 1 58 ? 6.219 34.361 13.893 1.000 48.398 91 GLU B CA 1
ATOM 10218 C C . GLU B 1 58 ? 5.569 34.224 15.251 1.000 49.083 91 GLU B C 1
ATOM 10219 O O . GLU B 1 58 ? 4.907 33.194 15.482 1.000 49.703 91 GLU B O 1
ATOM 10231 N N . GLY B 1 59 ? 5.821 35.211 16.115 1.000 48.607 92 GLY B N 1
ATOM 10232 C CA . GLY B 1 59 ? 5.241 35.313 17.468 1.000 47.046 92 GLY B CA 1
ATOM 10233 C C . GLY B 1 59 ? 5.901 34.393 18.481 1.000 45.366 92 GLY B C 1
ATOM 10234 O O . GLY B 1 59 ? 5.392 34.314 19.608 1.000 45.194 92 GLY B O 1
ATOM 10238 N N . ALA B 1 60 ? 6.989 33.718 18.108 1.000 44.622 93 ALA B N 1
ATOM 10239 C CA . ALA B 1 60 ? 7.836 32.920 19.027 1.000 43.479 93 ALA B CA 1
ATOM 10240 C C . ALA B 1 60 ? 8.609 33.865 19.939 1.000 42.835 93 ALA B C 1
ATOM 10241 O O . ALA B 1 60 ? 8.867 35.018 19.571 1.000 41.987 93 ALA B O 1
ATOM 10248 N N . ILE B 1 61 ? 9.001 33.364 21.088 1.000 42.632 94 ILE B N 1
ATOM 10249 C CA . ILE B 1 61 ? 9.893 34.149 21.971 1.000 43.940 94 ILE B CA 1
ATOM 10250 C C . ILE B 1 61 ? 11.299 34.075 21.370 1.000 45.461 94 ILE B C 1
ATOM 10251 O O . ILE B 1 61 ? 11.668 32.995 20.828 1.000 45.592 94 ILE B O 1
ATOM 10267 N N . LYS B 1 62 ? 12.045 35.185 21.469 1.000 46.651 95 LYS B N 1
ATOM 10268 C CA . LYS B 1 62 ? 13.501 35.214 21.193 1.000 47.027 95 LYS B CA 1
ATOM 10269 C C . LYS B 1 62 ? 14.301 35.217 22.493 1.000 46.542 95 LYS B C 1
ATOM 10270 O O . LYS B 1 62 ? 14.401 36.270 23.144 1.000 45.988 95 LYS B O 1
ATOM 10289 N N . ARG B 1 63 ? 14.870 34.059 22.829 1.000 45.585 96 ARG B N 1
ATOM 10290 C CA . ARG B 1 63 ? 15.790 33.887 23.991 1.000 44.090 96 ARG B CA 1
ATOM 10291 C C . ARG B 1 63 ? 17.257 33.770 23.530 1.000 43.684 96 ARG B C 1
ATOM 10292 O O . ARG B 1 63 ? 17.570 33.042 22.565 1.000 42.941 96 ARG B O 1
ATOM 10313 N N . GLU B 1 64 ? 18.147 34.427 24.259 1.000 43.817 97 GLU B N 1
ATOM 10314 C CA . GLU B 1 64 ? 19.597 34.203 24.136 1.000 43.418 97 GLU B CA 1
ATOM 10315 C C . GLU B 1 64 ? 19.947 32.992 25.005 1.000 40.945 97 GLU B C 1
ATOM 10316 O O . GLU B 1 64 ? 19.917 33.112 26.218 1.000 39.876 97 GLU B O 1
ATOM 10328 N N . TYR B 1 65 ? 20.204 31.837 24.411 1.000 38.883 98 TYR B N 1
ATOM 10329 C CA . TYR B 1 65 ? 20.550 30.616 25.185 1.000 37.178 98 TYR B CA 1
ATOM 10330 C C . TYR B 1 65 ? 21.957 30.164 24.818 1.000 35.811 98 TYR B C 1
ATOM 10331 O O . TYR B 1 65 ? 22.334 30.120 23.632 1.000 35.602 98 TYR B O 1
ATOM 10349 N N . TYR B 1 66 ? 22.691 29.737 25.823 1.000 34.554 99 TYR B N 1
ATOM 10350 C CA . TYR B 1 66 ? 23.984 29.066 25.623 1.000 33.621 99 TYR B CA 1
ATOM 10351 C C . TYR B 1 66 ? 23.741 27.591 25.857 1.000 32.356 99 TYR B C 1
ATOM 10352 O O . TYR B 1 66 ? 23.254 27.196 26.910 1.000 32.259 99 TYR B O 1
ATOM 10370 N N . ILE B 1 67 ? 24.042 26.814 24.835 1.000 31.448 100 ILE B N 1
ATOM 10371 C CA . ILE B 1 67 ? 23.662 25.386 24.802 1.000 30.789 100 ILE B CA 1
ATOM 10372 C C . ILE B 1 67 ? 24.922 24.562 24.631 1.000 30.388 100 ILE B C 1
ATOM 10373 O O . ILE B 1 67 ? 25.594 24.708 23.617 1.000 30.919 100 ILE B O 1
ATOM 10389 N N . SER B 1 68 ? 25.186 23.689 25.579 1.000 29.815 101 SER B N 1
ATOM 10390 C CA . SER B 1 68 ? 26.331 22.772 25.487 1.000 29.505 101 SER B CA 1
ATOM 10391 C C . SER B 1 68 ? 26.249 21.999 24.173 1.000 29.113 101 SER B C 1
ATOM 10392 O O . SER B 1 68 ? 25.164 21.547 23.819 1.000 28.481 101 SER B O 1
ATOM 10400 N N . ASN B 1 69 ? 27.405 21.884 23.516 1.000 28.979 102 ASN B N 1
ATOM 10401 C CA . ASN B 1 69 ? 27.737 20.964 22.401 1.000 28.753 102 ASN B CA 1
ATOM 10402 C C . ASN B 1 69 ? 26.959 21.371 21.151 1.000 28.803 102 ASN B C 1
ATOM 10403 O O . ASN B 1 69 ? 26.615 20.495 20.395 1.000 28.169 102 ASN B O 1
ATOM 10414 N N . HIS B 1 70 ? 26.725 22.667 20.961 1.000 29.356 103 HIS B N 1
ATOM 10415 C CA . HIS B 1 70 ? 25.933 23.247 19.846 1.000 29.927 103 HIS B CA 1
ATOM 10416 C C . HIS B 1 70 ? 26.545 24.591 19.393 1.000 30.945 103 HIS B C 1
ATOM 10417 O O . HIS B 1 70 ? 27.228 25.257 20.157 1.000 32.137 103 HIS B O 1
ATOM 10432 N N . ASP B 1 71 ? 26.276 25.021 18.173 1.000 31.367 104 ASP B N 1
ATOM 10433 C CA . ASP B 1 71 ? 26.583 26.405 17.736 1.000 32.151 104 ASP B CA 1
ATOM 10434 C C . ASP B 1 71 ? 25.900 27.408 18.667 1.000 32.186 104 ASP B C 1
ATOM 10435 O O . ASP B 1 71 ? 24.801 27.145 19.130 1.000 31.929 104 ASP B O 1
ATOM 10444 N N . GLN B 1 72 ? 26.545 28.532 18.909 1.000 33.532 105 GLN B N 1
ATOM 10445 C CA . GLN B 1 72 ? 26.041 29.585 19.824 1.000 35.160 105 GLN B CA 1
ATOM 10446 C C . GLN B 1 72 ? 25.536 30.745 18.982 1.000 36.970 105 GLN B C 1
ATOM 10447 O O . GLN B 1 72 ? 25.994 31.869 19.145 1.000 37.252 105 GLN B O 1
ATOM 10461 N N . ASP B 1 73 ? 24.613 30.455 18.091 1.000 39.884 106 ASP B N 1
ATOM 10462 C CA . ASP B 1 73 ? 23.992 31.494 17.244 1.000 42.922 106 ASP B CA 1
ATOM 10463 C C . ASP B 1 73 ? 22.846 32.081 18.042 1.000 43.568 106 ASP B C 1
ATOM 10464 O O . ASP B 1 73 ? 22.009 31.301 18.475 1.000 43.797 106 ASP B O 1
ATOM 10473 N N . ASN B 1 74 ? 22.812 33.390 18.261 1.000 45.522 107 ASN B N 1
ATOM 10474 C CA . ASN B 1 74 ? 21.725 33.982 19.083 1.000 47.307 107 ASN B CA 1
ATOM 10475 C C . ASN B 1 74 ? 21.092 35.147 18.331 1.000 47.370 107 ASN B C 1
ATOM 10476 O O . ASN B 1 74 ? 21.692 35.720 17.424 1.000 47.997 107 ASN B O 1
ATOM 10487 N N . PRO B 1 75 ? 19.821 35.491 18.640 1.000 46.579 108 PRO B N 1
ATOM 10488 C CA . PRO B 1 75 ? 19.012 34.756 19.613 1.000 44.887 108 PRO B CA 1
ATOM 10489 C C . PRO B 1 75 ? 18.539 33.395 19.057 1.000 42.872 108 PRO B C 1
ATOM 10490 O O . PRO B 1 75 ? 18.769 33.104 17.879 1.000 42.669 108 PRO B O 1
ATOM 10501 N N . LYS B 1 76 ? 17.927 32.562 19.898 1.000 40.073 109 LYS B N 1
ATOM 10502 C CA . LYS B 1 76 ? 17.242 31.346 19.422 1.000 38.470 109 LYS B CA 1
ATOM 10503 C C . LYS B 1 76 ? 15.770 31.686 19.287 1.000 37.005 109 LYS B C 1
ATOM 10504 O O . LYS B 1 76 ? 15.266 32.462 20.123 1.000 36.523 109 LYS B O 1
ATOM 10523 N N . THR B 1 77 ? 15.145 31.126 18.249 1.000 35.417 110 THR B N 1
ATOM 10524 C CA . THR B 1 77 ? 13.700 31.207 17.954 1.000 34.179 110 THR B CA 1
ATOM 10525 C C . THR B 1 77 ? 13.048 29.999 18.634 1.000 33.199 110 THR B C 1
ATOM 10526 O O . THR B 1 77 ? 13.216 28.854 18.180 1.000 32.292 110 THR B O 1
ATOM 10537 N N . VAL B 1 78 ? 12.334 30.281 19.716 1.000 32.479 111 VAL B N 1
ATOM 10538 C CA . VAL B 1 78 ? 11.860 29.244 20.641 1.000 31.901 111 VAL B CA 1
ATOM 10539 C C . VAL B 1 78 ? 10.362 29.115 20.444 1.000 31.585 111 VAL B C 1
ATOM 10540 O O . VAL B 1 78 ? 9.630 30.105 20.677 1.000 32.357 111 VAL B O 1
ATOM 10553 N N . GLY B 1 79 ? 9.954 27.894 20.097 1.000 30.701 112 GLY B N 1
ATOM 10554 C CA . GLY B 1 79 ? 8.557 27.528 19.842 1.000 30.182 112 GLY B CA 1
ATOM 10555 C C . GLY B 1 79 ? 7.755 27.521 21.116 1.000 29.801 112 GLY B C 1
ATOM 10556 O O . GLY B 1 79 ? 6.805 28.287 21.249 1.000 29.391 112 GLY B O 1
ATOM 10560 N N . ILE B 1 80 ? 8.135 26.661 22.033 1.000 29.807 113 ILE B N 1
ATOM 10561 C CA . ILE B 1 80 ? 7.472 26.586 23.359 1.000 30.164 113 ILE B CA 1
ATOM 10562 C C . ILE B 1 80 ? 8.489 26.816 24.479 1.000 30.121 113 ILE B C 1
ATOM 10563 O O . ILE B 1 80 ? 9.323 25.910 24.718 1.000 29.623 113 ILE B O 1
ATOM 10579 N N . GLY B 1 81 ? 8.357 27.945 25.177 1.000 30.611 114 GLY B N 1
ATOM 10580 C CA . GLY B 1 81 ? 9.218 28.318 26.316 1.000 31.240 114 GLY B CA 1
ATOM 10581 C C . GLY B 1 81 ? 8.583 28.025 27.664 1.000 31.699 114 GLY B C 1
ATOM 10582 O O . GLY B 1 81 ? 7.755 28.852 28.135 1.000 32.078 114 GLY B O 1
ATOM 10586 N N . ILE B 1 82 ? 8.971 26.910 28.281 1.000 31.824 115 ILE B N 1
ATOM 10587 C CA . ILE B 1 82 ? 8.628 26.608 29.700 1.000 32.085 115 ILE B CA 1
ATOM 10588 C C . ILE B 1 82 ? 9.756 27.203 30.539 1.000 32.145 115 ILE B C 1
ATOM 10589 O O . ILE B 1 82 ? 10.756 26.534 30.689 1.000 31.450 115 ILE B O 1
ATOM 10605 N N . GLU B 1 83 ? 9.601 28.414 31.060 1.000 33.548 116 GLU B N 1
ATOM 10606 C CA . GLU B 1 83 ? 10.667 29.122 31.828 1.000 35.116 116 GLU B CA 1
ATOM 10607 C C . GLU B 1 83 ? 10.240 29.436 33.283 1.000 35.520 116 GLU B C 1
ATOM 10608 O O . GLU B 1 83 ? 9.350 30.293 33.471 1.000 35.089 116 GLU B O 1
ATOM 10620 N N . LYS B 1 84 ? 10.904 28.845 34.293 1.000 35.430 117 LYS B N 1
ATOM 10621 C CA . LYS B 1 84 ? 10.658 29.170 35.716 1.000 35.591 117 LYS B CA 1
ATOM 10622 C C . LYS B 1 84 ? 9.190 28.888 36.010 1.000 35.660 117 LYS B C 1
ATOM 10623 O O . LYS B 1 84 ? 8.488 29.772 36.522 1.000 35.050 117 LYS B O 1
ATOM 10642 N N . PHE B 1 85 ? 8.762 27.693 35.634 1.000 35.646 118 PHE B N 1
ATOM 10643 C CA . PHE B 1 85 ? 7.357 27.256 35.626 1.000 36.000 118 PHE B CA 1
ATOM 10644 C C . PHE B 1 85 ? 7.352 25.822 36.134 1.000 35.412 118 PHE B C 1
ATOM 10645 O O . PHE B 1 85 ? 7.840 24.968 35.409 1.000 35.350 118 PHE B O 1
ATOM 10662 N N . ASN B 1 86 ? 6.794 25.557 37.315 1.000 35.076 119 ASN B N 1
ATOM 10663 C CA . ASN B 1 86 ? 6.939 24.218 37.919 1.000 34.486 119 ASN B CA 1
ATOM 10664 C C . ASN B 1 86 ? 5.616 23.475 37.940 1.000 33.624 119 ASN B C 1
ATOM 10665 O O . ASN B 1 86 ? 4.554 24.106 37.817 1.000 33.100 119 ASN B O 1
ATOM 10676 N N . ASN B 1 87 ? 5.764 22.152 38.027 1.000 33.294 120 ASN B N 1
ATOM 10677 C CA . ASN B 1 87 ? 4.688 21.161 38.254 1.000 33.215 120 ASN B CA 1
ATOM 10678 C C . ASN B 1 87 ? 3.746 21.176 37.065 1.000 32.722 120 ASN B C 1
ATOM 10679 O O . ASN B 1 87 ? 2.519 21.110 37.245 1.000 32.782 120 ASN B O 1
ATOM 10690 N N . ILE B 1 88 ? 4.322 21.307 35.889 1.000 32.409 121 ILE B N 1
ATOM 10691 C CA . ILE B 1 88 ? 3.551 21.525 34.646 1.000 32.219 121 ILE B CA 1
ATOM 10692 C C . ILE B 1 88 ? 3.800 20.296 33.785 1.000 31.615 121 ILE B C 1
ATOM 10693 O O . ILE B 1 88 ? 4.950 19.851 33.705 1.000 31.626 121 ILE B O 1
ATOM 10709 N N . THR B 1 89 ? 2.745 19.728 33.229 1.000 31.266 122 THR B N 1
ATOM 10710 C CA . THR B 1 89 ? 2.847 18.554 32.344 1.000 31.144 122 THR B CA 1
ATOM 10711 C C . THR B 1 89 ? 2.291 18.973 30.995 1.000 31.376 122 THR B C 1
ATOM 10712 O O . THR B 1 89 ? 1.175 19.483 31.013 1.000 31.655 122 THR B O 1
ATOM 10723 N N . LEU B 1 90 ? 3.046 18.803 29.904 1.000 31.419 123 LEU B N 1
ATOM 10724 C CA . LEU B 1 90 ? 2.490 18.906 28.528 1.000 31.172 123 LEU B CA 1
ATOM 10725 C C . LEU B 1 90 ? 2.184 17.501 28.053 1.000 31.493 123 LEU B C 1
ATOM 10726 O O . LEU B 1 90 ? 3.098 16.679 27.967 1.000 31.255 123 LEU B O 1
ATOM 10742 N N . ILE B 1 91 ? 0.937 17.243 27.757 1.000 32.464 124 ILE B N 1
ATOM 10743 C CA . ILE B 1 91 ? 0.539 15.883 27.350 1.000 33.708 124 ILE B CA 1
ATOM 10744 C C . ILE B 1 91 ? -0.192 15.999 26.013 1.000 34.959 124 ILE B C 1
ATOM 10745 O O . ILE B 1 91 ? -0.812 17.046 25.709 1.000 33.854 124 ILE B O 1
ATOM 10761 N N . GLY B 1 92 ? -0.033 14.967 25.194 1.000 36.720 125 GLY B N 1
ATOM 10762 C CA . GLY B 1 92 ? -0.717 14.856 23.904 1.000 38.064 125 GLY B CA 1
ATOM 10763 C C . GLY B 1 92 ? -1.394 13.511 23.798 1.000 39.655 125 GLY B C 1
ATOM 10764 O O . GLY B 1 92 ? -1.362 12.714 24.754 1.000 38.624 125 GLY B O 1
ATOM 10768 N N . LYS B 1 93 ? -1.998 13.247 22.662 1.000 42.590 126 LYS B N 1
ATOM 10769 C CA . LYS B 1 93 ? -2.699 11.970 22.423 1.000 45.392 126 LYS B CA 1
ATOM 10770 C C . LYS B 1 93 ? -2.347 11.536 21.012 1.000 45.083 126 LYS B C 1
ATOM 10771 O O . LYS B 1 93 ? -3.120 11.888 20.098 1.000 45.541 126 LYS B O 1
ATOM 10790 N N . GLY B 1 94 ? -1.179 10.905 20.808 1.000 45.991 127 GLY B N 1
ATOM 10791 C CA . GLY B 1 94 ? -0.512 10.854 19.478 1.000 44.662 127 GLY B CA 1
ATOM 10792 C C . GLY B 1 94 ? -0.536 12.223 18.793 1.000 43.098 127 GLY B C 1
ATOM 10793 O O . GLY B 1 94 ? -1.156 12.384 17.714 1.000 45.571 127 GLY B O 1
ATOM 10797 N N . THR B 1 95 ? 0.100 13.212 19.410 1.000 39.508 128 THR B N 1
ATOM 10798 C CA . THR B 1 95 ? 0.076 14.616 18.931 1.000 37.448 128 THR B CA 1
ATOM 10799 C C . THR B 1 95 ? 1.321 14.827 18.079 1.000 35.715 128 THR B C 1
ATOM 10800 O O . THR B 1 95 ? 2.370 14.242 18.394 1.000 34.778 128 THR B O 1
ATOM 10811 N N . ASP B 1 96 ? 1.167 15.578 17.002 1.000 34.740 129 ASP B N 1
ATOM 10812 C CA . ASP B 1 96 ? 2.270 15.910 16.075 1.000 34.344 129 ASP B CA 1
ATOM 10813 C C . ASP B 1 96 ? 2.503 17.406 16.123 1.000 34.104 129 ASP B C 1
ATOM 10814 O O . ASP B 1 96 ? 1.709 18.099 15.498 1.000 33.644 129 ASP B O 1
ATOM 10823 N N . LEU B 1 97 ? 3.543 17.848 16.840 1.000 33.726 130 LEU B N 1
ATOM 10824 C CA . LEU B 1 97 ? 3.951 19.265 16.846 1.000 33.799 130 LEU B CA 1
ATOM 10825 C C . LEU B 1 97 ? 4.909 19.437 15.688 1.000 33.688 130 LEU B C 1
ATOM 10826 O O . LEU B 1 97 ? 5.945 18.774 15.679 1.000 34.006 130 LEU B O 1
ATOM 10842 N N . MET B 1 98 ? 4.518 20.236 14.706 1.000 34.347 131 MET B N 1
ATOM 10843 C CA . MET B 1 98 ? 5.254 20.353 13.432 1.000 34.725 131 MET B CA 1
ATOM 10844 C C . MET B 1 98 ? 5.866 21.745 13.378 1.000 33.717 131 MET B C 1
ATOM 10845 O O . MET B 1 98 ? 5.105 22.724 13.536 1.000 32.657 131 MET B O 1
ATOM 10859 N N . PHE B 1 99 ? 7.191 21.832 13.229 1.000 32.840 132 PHE B N 1
ATOM 10860 C CA . PHE B 1 99 ? 7.852 23.152 13.250 1.000 33.142 132 PHE B CA 1
ATOM 10861 C C . PHE B 1 99 ? 8.285 23.549 11.849 1.000 34.382 132 PHE B C 1
ATOM 10862 O O . PHE B 1 99 ? 8.501 22.725 10.953 1.000 33.596 132 PHE B O 1
ATOM 10879 N N . HIS B 1 100 ? 8.413 24.853 11.696 1.000 36.159 133 HIS B N 1
ATOM 10880 C CA . HIS B 1 100 ? 8.801 25.467 10.419 1.000 37.910 133 HIS B CA 1
ATOM 10881 C C . HIS B 1 100 ? 10.013 26.362 10.667 1.000 38.867 133 HIS B C 1
ATOM 10882 O O . HIS B 1 100 ? 10.055 27.040 11.702 1.000 39.339 133 HIS B O 1
ATOM 10897 N N . GLY B 1 101 ? 10.956 26.372 9.731 1.000 39.774 134 GLY B N 1
ATOM 10898 C CA . GLY B 1 101 ? 12.050 27.360 9.729 1.000 40.379 134 GLY B CA 1
ATOM 10899 C C . GLY B 1 101 ? 13.215 26.918 10.577 1.000 40.257 134 GLY B C 1
ATOM 10900 O O . GLY B 1 101 ? 13.452 25.685 10.683 1.000 40.881 134 GLY B O 1
ATOM 10904 N N . ARG B 1 102 ? 13.932 27.883 11.141 1.000 40.679 135 ARG B N 1
ATOM 10905 C CA . ARG B 1 102 ? 14.966 27.579 12.165 1.000 41.014 135 ARG B CA 1
ATOM 10906 C C . ARG B 1 102 ? 14.381 27.893 13.528 1.000 39.858 135 ARG B C 1
ATOM 10907 O O . ARG B 1 102 ? 14.253 29.089 13.852 1.000 41.650 135 ARG B O 1
ATOM 10928 N N . MET B 1 103 ? 14.050 26.840 14.273 1.000 37.383 136 MET B N 1
ATOM 10929 C CA . MET B 1 103 ? 13.419 26.993 15.594 1.000 36.169 136 MET B CA 1
ATOM 10930 C C . MET B 1 103 ? 14.064 26.039 16.592 1.000 35.376 136 MET B C 1
ATOM 10931 O O . MET B 1 103 ? 14.560 24.971 16.192 1.000 34.819 136 MET B O 1
ATOM 10945 N N . LEU B 1 104 ? 14.025 26.447 17.858 1.000 34.579 137 LEU B N 1
ATOM 10946 C CA . LEU B 1 104 ? 14.160 25.564 19.027 1.000 33.976 137 LEU B CA 1
ATOM 10947 C C . LEU B 1 104 ? 12.759 25.091 19.430 1.000 33.537 137 LEU B C 1
ATOM 10948 O O . LEU B 1 104 ? 11.988 25.865 20.006 1.000 34.652 137 LEU B O 1
ATOM 10964 N N . PRO B 1 105 ? 12.328 23.853 19.101 1.000 31.966 138 PRO B N 1
ATOM 10965 C CA . PRO B 1 105 ? 10.982 23.386 19.456 1.000 31.350 138 PRO B CA 1
ATOM 10966 C C . PRO B 1 105 ? 10.582 23.685 20.904 1.000 30.490 138 PRO B C 1
ATOM 10967 O O . PRO B 1 105 ? 9.819 24.615 21.085 1.000 30.369 138 PRO B O 1
ATOM 10978 N N . LEU B 1 106 ? 11.177 22.974 21.873 1.000 29.454 139 LEU B N 1
ATOM 10979 C CA . LEU B 1 106 ? 10.792 22.991 23.306 1.000 28.560 139 LEU B CA 1
ATOM 10980 C C . LEU B 1 106 ? 11.997 23.336 24.183 1.000 27.855 139 LEU B C 1
ATOM 10981 O O . LEU B 1 106 ? 13.008 22.631 24.107 1.000 27.107 139 LEU B O 1
ATOM 10997 N N . ALA B 1 107 ? 11.872 24.389 24.985 1.000 27.874 140 ALA B N 1
ATOM 10998 C CA . ALA B 1 107 ? 12.887 24.845 25.952 1.000 28.295 140 ALA B CA 1
ATOM 10999 C C . ALA B 1 107 ? 12.342 24.767 27.387 1.000 28.706 140 ALA B C 1
ATOM 11000 O O . ALA B 1 107 ? 11.344 25.471 27.676 1.000 28.983 140 ALA B O 1
ATOM 11007 N N . LEU B 1 108 ? 13.003 23.987 28.251 1.000 29.052 141 LEU B N 1
ATOM 11008 C CA . LEU B 1 108 ? 12.676 23.870 29.699 1.000 29.684 141 LEU B CA 1
ATOM 11009 C C . LEU B 1 108 ? 13.798 24.502 30.520 1.000 30.379 141 LEU B C 1
ATOM 11010 O O . LEU B 1 108 ? 14.823 23.856 30.704 1.000 31.173 141 LEU B O 1
ATOM 11026 N N . ILE B 1 109 ? 13.567 25.699 31.027 1.000 30.775 142 ILE B N 1
ATOM 11027 C CA . ILE B 1 109 ? 14.590 26.576 31.653 1.000 31.572 142 ILE B CA 1
ATOM 11028 C C . ILE B 1 109 ? 14.266 26.748 33.137 1.000 31.823 142 ILE B C 1
ATOM 11029 O O . ILE B 1 109 ? 13.297 27.446 33.420 1.000 31.768 142 ILE B O 1
ATOM 11045 N N . GLU B 1 110 ? 15.107 26.264 34.050 1.000 32.334 143 GLU B N 1
ATOM 11046 C CA . GLU B 1 110 ? 15.072 26.687 35.478 1.000 32.648 143 GLU B CA 1
ATOM 11047 C C . GLU B 1 110 ? 13.689 26.317 36.007 1.000 32.950 143 GLU B C 1
ATOM 11048 O O . GLU B 1 110 ? 13.011 27.176 36.599 1.000 33.110 143 GLU B O 1
ATOM 11060 N N . SER B 1 111 ? 13.258 25.100 35.695 1.000 32.960 144 SER B N 1
ATOM 11061 C CA . SER B 1 111 ? 11.918 24.584 36.055 1.000 33.122 144 SER B CA 1
ATOM 11062 C C . SER B 1 111 ? 12.083 23.232 36.754 1.000 33.326 144 SER B C 1
ATOM 11063 O O . SER B 1 111 ? 12.927 22.429 36.357 1.000 32.100 144 SER B O 1
ATOM 11071 N N . SER B 1 112 ? 11.265 22.987 37.763 1.000 34.689 145 SER B N 1
ATOM 11072 C CA . SER B 1 112 ? 11.221 21.678 38.440 1.000 35.387 145 SER B CA 1
ATOM 11073 C C . SER B 1 112 ? 9.887 20.967 38.239 1.000 34.778 145 SER B C 1
ATOM 11074 O O . SER B 1 112 ? 8.853 21.635 38.063 1.000 33.166 145 SER B O 1
ATOM 11082 N N . ASN B 1 113 ? 9.980 19.636 38.254 1.000 35.310 146 ASN B N 1
ATOM 11083 C CA . ASN B 1 113 ? 8.844 18.685 38.157 1.000 36.596 146 ASN B CA 1
ATOM 11084 C C . ASN B 1 113 ? 8.042 18.964 36.900 1.000 37.257 146 ASN B C 1
ATOM 11085 O O . ASN B 1 113 ? 6.829 19.206 37.021 1.000 36.867 146 ASN B O 1
ATOM 11096 N N . VAL B 1 114 ? 8.727 18.944 35.759 1.000 37.905 147 VAL B N 1
ATOM 11097 C CA . VAL B 1 114 ? 8.123 19.134 34.420 1.000 38.047 147 VAL B CA 1
ATOM 11098 C C . VAL B 1 114 ? 8.084 17.774 33.741 1.000 37.425 147 VAL B C 1
ATOM 11099 O O . VAL B 1 114 ? 9.145 17.114 33.644 1.000 36.466 147 VAL B O 1
ATOM 11112 N N . LYS B 1 115 ? 6.899 17.382 33.298 1.000 37.047 148 LYS B N 1
ATOM 11113 C CA . LYS B 1 115 ? 6.704 16.094 32.613 1.000 37.508 148 LYS B CA 1
ATOM 11114 C C . LYS B 1 115 ? 6.232 16.425 31.194 1.000 34.862 148 LYS B C 1
ATOM 11115 O O . LYS B 1 115 ? 5.422 17.332 31.065 1.000 34.816 148 LYS B O 1
ATOM 11134 N N . ILE B 1 116 ? 6.803 15.775 30.177 1.000 32.574 149 ILE B N 1
ATOM 11135 C CA . ILE B 1 116 ? 6.395 15.899 28.754 1.000 31.274 149 ILE B CA 1
ATOM 11136 C C . ILE B 1 116 ? 5.987 14.509 28.286 1.000 31.208 149 ILE B C 1
ATOM 11137 O O . ILE B 1 116 ? 6.781 13.586 28.457 1.000 30.096 149 ILE B O 1
ATOM 11153 N N . LYS B 1 117 ? 4.789 14.358 27.728 1.000 32.731 150 LYS B N 1
ATOM 11154 C CA . LYS B 1 117 ? 4.172 13.017 27.554 1.000 34.760 150 LYS B CA 1
ATOM 11155 C C . LYS B 1 117 ? 3.391 12.895 26.236 1.000 34.866 150 LYS B C 1
ATOM 11156 O O . LYS B 1 117 ? 2.658 13.850 25.866 1.000 33.883 150 LYS B O 1
ATOM 11175 N N . ASP B 1 118 ? 3.521 11.745 25.578 1.000 35.607 151 ASP B N 1
ATOM 11176 C CA . ASP B 1 118 ? 2.706 11.329 24.406 1.000 37.070 151 ASP B CA 1
ATOM 11177 C C . ASP B 1 118 ? 2.678 12.453 23.357 1.000 37.618 151 ASP B C 1
ATOM 11178 O O . ASP B 1 118 ? 1.602 12.806 22.892 1.000 37.837 151 ASP B O 1
ATOM 11187 N N . LEU B 1 119 ? 3.838 12.958 22.964 1.000 37.882 152 LEU B N 1
ATOM 11188 C CA . LEU B 1 119 ? 3.985 14.079 22.010 1.000 38.019 152 LEU B CA 1
ATOM 11189 C C . LEU B 1 119 ? 5.034 13.693 21.004 1.000 38.165 152 LEU B C 1
ATOM 11190 O O . LEU B 1 119 ? 5.805 12.806 21.291 1.000 38.437 152 LEU B O 1
ATOM 11206 N N . ASN B 1 120 ? 5.021 14.319 19.840 1.000 37.906 153 ASN B N 1
ATOM 11207 C CA . ASN B 1 120 ? 6.016 14.040 18.782 1.000 36.660 153 ASN B CA 1
ATOM 11208 C C . ASN B 1 120 ? 6.482 15.372 18.263 1.000 34.023 153 ASN B C 1
ATOM 11209 O O . ASN B 1 120 ? 5.623 16.198 17.961 1.000 35.367 153 ASN B O 1
ATOM 11220 N N . ILE B 1 121 ? 7.775 15.546 18.125 1.000 31.510 154 ILE B N 1
ATOM 11221 C CA . ILE B 1 121 ? 8.336 16.787 17.534 1.000 31.046 154 ILE B CA 1
ATOM 11222 C C . ILE B 1 121 ? 8.977 16.477 16.172 1.000 30.251 154 ILE B C 1
ATOM 11223 O O . ILE B 1 121 ? 9.791 15.531 16.070 1.000 29.294 154 ILE B O 1
ATOM 11239 N N . ASP B 1 122 ? 8.622 17.264 15.156 1.000 29.962 155 ASP B N 1
ATOM 11240 C CA . ASP B 1 122 ? 9.197 17.125 13.794 1.000 30.659 155 ASP B CA 1
ATOM 11241 C C . ASP B 1 122 ? 9.251 18.510 13.142 1.000 31.537 155 ASP B C 1
ATOM 11242 O O . ASP B 1 122 ? 8.509 19.443 13.594 1.000 32.009 155 ASP B O 1
ATOM 11251 N N . PHE B 1 123 ? 10.098 18.660 12.129 1.000 31.989 156 PHE B N 1
ATOM 11252 C CA . PHE B 1 123 ? 10.023 19.822 11.209 1.000 32.935 156 PHE B CA 1
ATOM 11253 C C . PHE B 1 123 ? 9.487 19.346 9.870 1.000 33.793 156 PHE B C 1
ATOM 11254 O O . PHE B 1 123 ? 9.809 18.193 9.484 1.000 33.384 156 PHE B O 1
ATOM 11271 N N . GLU B 1 124 ? 8.738 20.232 9.189 1.000 35.348 157 GLU B N 1
ATOM 11272 C CA . GLU B 1 124 ? 8.174 19.938 7.842 1.000 36.395 157 GLU B CA 1
ATOM 11273 C C . GLU B 1 124 ? 9.332 19.887 6.858 1.000 35.047 157 GLU B C 1
ATOM 11274 O O . GLU B 1 124 ? 9.347 18.939 6.051 1.000 33.425 157 GLU B O 1
ATOM 11286 N N . LYS B 1 125 ? 10.233 20.867 6.945 1.000 34.785 158 LYS B N 1
ATOM 11287 C CA . LYS B 1 125 ? 11.400 20.935 6.028 1.000 35.075 158 LYS B CA 1
ATOM 11288 C C . LYS B 1 125 ? 12.709 20.815 6.809 1.000 33.370 158 LYS B C 1
ATOM 11289 O O . LYS B 1 125 ? 13.328 21.836 7.163 1.000 34.043 158 LYS B O 1
ATOM 11308 N N . PRO B 1 126 ? 13.168 19.558 7.058 1.000 31.226 159 PRO B N 1
ATOM 11309 C CA . PRO B 1 126 ? 14.508 19.303 7.574 1.000 30.450 159 PRO B CA 1
ATOM 11310 C C . PRO B 1 126 ? 15.621 19.995 6.762 1.000 29.902 159 PRO B C 1
ATOM 11311 O O . PRO B 1 126 ? 15.587 20.014 5.569 1.000 30.321 159 PRO B O 1
ATOM 11322 N N . GLN B 1 127 ? 16.575 20.595 7.462 1.000 29.617 160 GLN B N 1
ATOM 11323 C CA . GLN B 1 127 ? 17.785 21.207 6.866 1.000 29.329 160 GLN B CA 1
ATOM 11324 C C . GLN B 1 127 ? 18.596 20.097 6.215 1.000 28.341 160 GLN B C 1
ATOM 11325 O O . GLN B 1 127 ? 19.254 20.351 5.189 1.000 28.446 160 GLN B O 1
ATOM 11339 N N . ILE B 1 128 ? 18.532 18.900 6.770 1.000 27.164 161 ILE B N 1
ATOM 11340 C CA . ILE B 1 128 ? 19.064 17.707 6.066 1.000 26.797 161 ILE B CA 1
ATOM 11341 C C . ILE B 1 128 ? 18.263 17.490 4.781 1.000 26.712 161 ILE B C 1
ATOM 11342 O O . ILE B 1 128 ? 17.025 17.520 4.851 1.000 26.548 161 ILE B O 1
ATOM 11358 N N . THR B 1 129 ? 18.980 17.222 3.693 1.000 26.817 162 THR B N 1
ATOM 11359 C CA . THR B 1 129 ? 18.444 16.992 2.331 1.000 27.036 162 THR B CA 1
ATOM 11360 C C . THR B 1 129 ? 18.558 15.523 1.933 1.000 27.154 162 THR B C 1
ATOM 11361 O O . THR B 1 129 ? 19.645 15.032 1.762 1.000 27.436 162 THR B O 1
ATOM 11372 N N . GLN B 1 130 ? 17.439 14.847 1.781 1.000 27.636 163 GLN B N 1
ATOM 11373 C CA . GLN B 1 130 ? 17.403 13.427 1.383 1.000 27.742 163 GLN B CA 1
ATOM 11374 C C . GLN B 1 130 ? 17.373 13.390 -0.147 1.000 28.414 163 GLN B C 1
ATOM 11375 O O . GLN B 1 130 ? 16.577 14.172 -0.772 1.000 28.611 163 GLN B O 1
ATOM 11389 N N . VAL B 1 131 ? 18.210 12.528 -0.730 1.000 28.545 164 VAL B N 1
ATOM 11390 C CA . VAL B 1 131 ? 18.335 12.380 -2.199 1.000 28.908 164 VAL B CA 1
ATOM 11391 C C . VAL B 1 131 ? 18.555 10.896 -2.506 1.000 29.432 164 VAL B C 1
ATOM 11392 O O . VAL B 1 131 ? 19.003 10.157 -1.637 1.000 29.432 164 VAL B O 1
ATOM 11405 N N . LYS B 1 132 ? 18.252 10.488 -3.728 1.000 30.013 165 LYS B N 1
ATOM 11406 C CA . LYS B 1 132 ? 18.387 9.085 -4.117 1.000 30.452 165 LYS B CA 1
ATOM 11407 C C . LYS B 1 132 ? 19.242 9.033 -5.370 1.000 30.988 165 LYS B C 1
ATOM 11408 O O . LYS B 1 132 ? 19.009 9.807 -6.298 1.000 31.160 165 LYS B O 1
ATOM 11427 N N . ILE B 1 133 ? 20.217 8.148 -5.357 1.000 31.312 166 ILE B N 1
ATOM 11428 C CA . ILE B 1 133 ? 21.099 7.951 -6.521 1.000 32.095 166 ILE B CA 1
ATOM 11429 C C . ILE B 1 133 ? 20.257 7.315 -7.621 1.000 33.417 166 ILE B C 1
ATOM 11430 O O . ILE B 1 133 ? 19.628 6.258 -7.395 1.000 34.695 166 ILE B O 1
ATOM 11446 N N . ILE B 1 134 ? 20.255 7.971 -8.774 1.000 33.649 167 ILE B N 1
ATOM 11447 C CA . ILE B 1 134 ? 19.520 7.559 -9.991 1.000 33.786 167 ILE B CA 1
ATOM 11448 C C . ILE B 1 134 ? 20.510 6.871 -10.905 1.000 33.390 167 ILE B C 1
ATOM 11449 O O . ILE B 1 134 ? 20.243 5.747 -11.342 1.000 33.372 167 ILE B O 1
ATOM 11465 N N . SER B 1 135 ? 21.576 7.584 -11.223 1.000 33.309 168 SER B N 1
ATOM 11466 C CA . SER B 1 135 ? 22.643 7.061 -12.102 1.000 33.891 168 SER B CA 1
ATOM 11467 C C . SER B 1 135 ? 24.003 7.530 -11.586 1.000 33.221 168 SER B C 1
ATOM 11468 O O . SER B 1 135 ? 24.132 8.673 -11.116 1.000 32.240 168 SER B O 1
ATOM 11476 N N . ASN B 1 136 ? 24.941 6.594 -11.585 1.000 33.441 169 ASN B N 1
ATOM 11477 C CA . ASN B 1 136 ? 26.350 6.825 -11.208 1.000 33.792 169 ASN B CA 1
ATOM 11478 C C . ASN B 1 136 ? 27.227 6.271 -12.325 1.000 33.937 169 ASN B C 1
ATOM 11479 O O . ASN B 1 136 ? 27.252 5.036 -12.510 1.000 33.970 169 ASN B O 1
ATOM 11490 N N . ASP B 1 137 ? 27.847 7.196 -13.058 1.000 34.270 170 ASP B N 1
ATOM 11491 C CA . ASP B 1 137 ? 28.861 6.959 -14.116 1.000 35.087 170 ASP B CA 1
ATOM 11492 C C . ASP B 1 137 ? 30.248 7.067 -13.462 1.000 34.975 170 ASP B C 1
ATOM 11493 O O . ASP B 1 137 ? 30.786 8.210 -13.287 1.000 34.733 170 ASP B O 1
ATOM 11502 N N . THR B 1 138 ? 30.814 5.917 -13.113 1.000 34.674 171 THR B N 1
ATOM 11503 C CA . THR B 1 138 ? 32.026 5.856 -12.272 1.000 34.719 171 THR B CA 1
ATOM 11504 C C . THR B 1 138 ? 33.188 6.475 -13.066 1.000 35.015 171 THR B C 1
ATOM 11505 O O . THR B 1 138 ? 33.909 7.320 -12.530 1.000 35.099 171 THR B O 1
ATOM 11516 N N . THR B 1 139 ? 33.295 6.154 -14.345 1.000 35.688 172 THR B N 1
ATOM 11517 C CA . THR B 1 139 ? 34.323 6.684 -15.274 1.000 36.004 172 THR B CA 1
ATOM 11518 C C . THR B 1 139 ? 34.311 8.217 -15.360 1.000 35.593 172 THR B C 1
ATOM 11519 O O . THR B 1 139 ? 35.347 8.839 -15.171 1.000 34.730 172 THR B O 1
ATOM 11530 N N . ALA B 1 140 ? 33.173 8.831 -15.650 1.000 35.553 173 ALA B N 1
ATOM 11531 C CA . ALA B 1 140 ? 33.140 10.291 -15.875 1.000 36.188 173 ALA B CA 1
ATOM 11532 C C . ALA B 1 140 ? 32.994 11.021 -14.540 1.000 36.133 173 ALA B C 1
ATOM 11533 O O . ALA B 1 140 ? 33.160 12.253 -14.498 1.000 36.653 173 ALA B O 1
ATOM 11540 N N . GLY B 1 141 ? 32.637 10.284 -13.496 1.000 35.470 174 GLY B N 1
ATOM 11541 C CA . GLY B 1 141 ? 32.217 10.899 -12.238 1.000 35.139 174 GLY B CA 1
ATOM 11542 C C . GLY B 1 141 ? 30.999 11.788 -12.423 1.000 35.025 174 GLY B C 1
ATOM 11543 O O . GLY B 1 141 ? 31.012 12.948 -11.964 1.000 35.044 174 GLY B O 1
ATOM 11547 N N . ASN B 1 142 ? 29.965 11.253 -13.057 1.000 35.116 175 ASN B N 1
ATOM 11548 C CA . ASN B 1 142 ? 28.655 11.938 -13.130 1.000 35.666 175 ASN B CA 1
ATOM 11549 C C . ASN B 1 142 ? 27.643 11.153 -12.309 1.000 35.167 175 ASN B C 1
ATOM 11550 O O . ASN B 1 142 ? 27.502 9.921 -12.525 1.000 35.961 175 ASN B O 1
ATOM 11561 N N . ILE B 1 143 ? 27.011 11.847 -11.368 1.000 33.887 176 ILE B N 1
ATOM 11562 C CA . ILE B 1 143 ? 25.950 11.252 -10.524 1.000 32.956 176 ILE B CA 1
ATOM 11563 C C . ILE B 1 143 ? 24.688 12.072 -10.723 1.000 32.640 176 ILE B C 1
ATOM 11564 O O . ILE B 1 143 ? 24.734 13.309 -10.604 1.000 32.347 176 ILE B O 1
ATOM 11580 N N . VAL B 1 144 ? 23.597 11.392 -11.047 1.000 32.439 177 VAL B N 1
ATOM 11581 C CA . VAL B 1 144 ? 22.280 12.060 -11.041 1.000 32.617 177 VAL B CA 1
ATOM 11582 C C . VAL B 1 144 ? 21.564 11.633 -9.757 1.000 32.064 177 VAL B C 1
ATOM 11583 O O . VAL B 1 144 ? 21.466 10.417 -9.506 1.000 31.984 177 VAL B O 1
ATOM 11596 N N . PHE B 1 145 ? 21.105 12.595 -8.956 1.000 31.472 178 PHE B N 1
ATOM 11597 C CA . PHE B 1 145 ? 20.387 12.286 -7.700 1.000 31.068 178 PHE B CA 1
ATOM 11598 C C . PHE B 1 145 ? 18.992 12.883 -7.794 1.000 31.411 178 PHE B C 1
ATOM 11599 O O . PHE B 1 145 ? 18.827 13.895 -8.478 1.000 31.834 178 PHE B O 1
ATOM 11616 N N . GLU B 1 146 ? 18.046 12.222 -7.140 1.000 31.679 179 GLU B N 1
ATOM 11617 C CA . GLU B 1 146 ? 16.625 12.612 -7.093 1.000 32.436 179 GLU B CA 1
ATOM 11618 C C . GLU B 1 146 ? 16.371 13.180 -5.704 1.000 32.351 179 GLU B C 1
ATOM 11619 O O . GLU B 1 146 ? 16.524 12.418 -4.728 1.000 31.883 179 GLU B O 1
ATOM 11631 N N . THR B 1 147 ? 15.963 14.442 -5.632 1.000 32.688 180 THR B N 1
ATOM 11632 C CA . THR B 1 147 ? 15.503 15.027 -4.363 1.000 32.594 180 THR B CA 1
ATOM 11633 C C . THR B 1 147 ? 14.208 14.298 -4.003 1.000 32.756 180 THR B C 1
ATOM 11634 O O . THR B 1 147 ? 13.431 13.962 -4.881 1.000 33.375 180 THR B O 1
ATOM 11645 N N . ALA B 1 148 ? 14.023 14.023 -2.728 1.000 32.884 181 ALA B N 1
ATOM 11646 C CA . ALA B 1 148 ? 12.758 13.498 -2.183 1.000 32.396 181 ALA B CA 1
ATOM 11647 C C . ALA B 1 148 ? 11.637 14.542 -2.311 1.000 31.934 181 ALA B C 1
ATOM 11648 O O . ALA B 1 148 ? 11.876 15.747 -2.485 1.000 31.344 181 ALA B O 1
ATOM 11655 N N . PRO B 1 149 ? 10.359 14.073 -2.277 1.000 31.848 182 PRO B N 1
ATOM 11656 C CA . PRO B 1 149 ? 9.199 14.899 -2.657 1.000 31.651 182 PRO B CA 1
ATOM 11657 C C . PRO B 1 149 ? 9.062 16.196 -1.838 1.000 31.479 182 PRO B C 1
ATOM 11658 O O . PRO B 1 149 ? 8.643 17.217 -2.397 1.000 31.700 182 PRO B O 1
ATOM 11669 N N . TRP B 1 150 ? 9.433 16.129 -0.551 1.000 30.468 183 TRP B N 1
ATOM 11670 C CA . TRP B 1 150 ? 9.191 17.206 0.440 1.000 30.059 183 TRP B CA 1
ATOM 11671 C C . TRP B 1 150 ? 10.282 18.276 0.351 1.000 31.071 183 TRP B C 1
ATOM 11672 O O . TRP B 1 150 ? 10.210 19.249 1.109 1.000 30.690 183 TRP B O 1
ATOM 11693 N N . VAL B 1 151 ? 11.304 18.041 -0.471 1.000 31.975 184 VAL B N 1
ATOM 11694 C CA . VAL B 1 151 ? 12.514 18.888 -0.520 1.000 32.611 184 VAL B CA 1
ATOM 11695 C C . VAL B 1 151 ? 12.272 20.021 -1.497 1.000 33.893 184 VAL B C 1
ATOM 11696 O O . VAL B 1 151 ? 12.031 19.731 -2.675 1.000 34.234 184 VAL B O 1
ATOM 11709 N N . LYS B 1 152 ? 12.459 21.243 -1.044 1.000 35.520 185 LYS B N 1
ATOM 11710 C CA . LYS B 1 152 ? 12.476 22.433 -1.920 1.000 37.324 185 LYS B CA 1
ATOM 11711 C C . LYS B 1 152 ? 13.893 22.963 -2.025 1.000 37.134 185 LYS B C 1
ATOM 11712 O O . LYS B 1 152 ? 14.339 23.536 -1.054 1.000 37.315 185 LYS B O 1
ATOM 11731 N N . TYR B 1 153 ? 14.527 22.843 -3.189 1.000 37.775 186 TYR B N 1
ATOM 11732 C CA . TYR B 1 153 ? 15.927 23.284 -3.423 1.000 38.159 186 TYR B CA 1
ATOM 11733 C C . TYR B 1 153 ? 15.960 24.535 -4.301 1.000 39.292 186 TYR B C 1
ATOM 11734 O O . TYR B 1 153 ? 14.948 25.013 -4.793 1.000 38.044 186 TYR B O 1
ATOM 11752 N N . LYS B 1 154 ? 17.157 25.069 -4.448 1.000 42.437 187 LYS B N 1
ATOM 11753 C CA . LYS B 1 154 ? 17.451 26.196 -5.352 1.000 45.369 187 LYS B CA 1
ATOM 11754 C C . LYS B 1 154 ? 18.867 25.968 -5.857 1.000 45.151 187 LYS B C 1
ATOM 11755 O O . LYS B 1 154 ? 19.726 25.669 -5.037 1.000 44.688 187 LYS B O 1
ATOM 11774 N N . LEU B 1 155 ? 19.095 26.115 -7.150 1.000 45.330 188 LEU B N 1
ATOM 11775 C CA . LEU B 1 155 ? 20.479 26.178 -7.671 1.000 45.318 188 LEU B CA 1
ATOM 11776 C C . LEU B 1 155 ? 20.862 27.652 -7.865 1.000 46.373 188 LEU B C 1
ATOM 11777 O O . LEU B 1 155 ? 20.033 28.401 -8.377 1.000 45.164 188 LEU B O 1
ATOM 11793 N N . LYS B 1 156 ? 22.044 28.066 -7.398 1.000 48.961 189 LYS B N 1
ATOM 11794 C CA . LYS B 1 156 ? 22.635 29.360 -7.795 1.000 52.186 189 LYS B CA 1
ATOM 11795 C C . LYS B 1 156 ? 24.080 29.092 -8.126 1.000 52.130 189 LYS B C 1
ATOM 11796 O O . LYS B 1 156 ? 24.701 28.328 -7.347 1.000 54.613 189 LYS B O 1
ATOM 11815 N N . ASP B 1 157 ? 24.559 29.647 -9.246 1.000 51.432 190 ASP B N 1
ATOM 11816 C CA . ASP B 1 157 ? 25.968 29.497 -9.703 1.000 50.682 190 ASP B CA 1
ATOM 11817 C C . ASP B 1 157 ? 26.393 28.037 -9.540 1.000 46.087 190 ASP B C 1
ATOM 11818 O O . ASP B 1 157 ? 27.451 27.759 -8.945 1.000 45.548 190 ASP B O 1
ATOM 11827 N N . SER B 1 158 ? 25.568 27.143 -10.078 1.000 42.392 191 SER B N 1
ATOM 11828 C CA . SER B 1 158 ? 25.851 25.695 -10.166 1.000 40.553 191 SER B CA 1
ATOM 11829 C C . SER B 1 158 ? 26.062 25.096 -8.776 1.000 38.700 191 SER B C 1
ATOM 11830 O O . SER B 1 158 ? 26.753 24.076 -8.663 1.000 38.415 191 SER B O 1
ATOM 11838 N N . THR B 1 159 ? 25.475 25.700 -7.756 1.000 37.478 192 THR B N 1
ATOM 11839 C CA . THR B 1 159 ? 25.615 25.245 -6.360 1.000 36.219 192 THR B CA 1
ATOM 11840 C C . THR B 1 159 ? 24.228 24.854 -5.847 1.000 35.729 192 THR B C 1
ATOM 11841 O O . THR B 1 159 ? 23.266 25.616 -6.056 1.000 35.401 192 THR B O 1
ATOM 11852 N N . PHE B 1 160 ? 24.141 23.701 -5.212 1.000 35.584 193 PHE B N 1
ATOM 11853 C CA . PHE B 1 160 ? 22.865 23.155 -4.725 1.000 36.376 193 PHE B CA 1
ATOM 11854 C C . PHE B 1 160 ? 22.581 23.655 -3.311 1.000 36.135 193 PHE B C 1
ATOM 11855 O O . PHE B 1 160 ? 23.265 23.264 -2.384 1.000 36.080 193 PHE B O 1
ATOM 11872 N N . TYR B 1 161 ? 21.508 24.397 -3.151 1.000 35.896 194 TYR B N 1
ATOM 11873 C CA . TYR B 1 161 ? 21.027 24.870 -1.844 1.000 35.239 194 TYR B CA 1
ATOM 11874 C C . TYR B 1 161 ? 19.749 24.113 -1.458 1.000 34.926 194 TYR B C 1
ATOM 11875 O O . TYR B 1 161 ? 18.855 23.918 -2.288 1.000 34.838 194 TYR B O 1
ATOM 11893 N N . ASN B 1 162 ? 19.633 23.722 -0.192 1.000 34.748 195 ASN B N 1
ATOM 11894 C CA . ASN B 1 162 ? 18.350 23.254 0.382 1.000 33.605 195 ASN B CA 1
ATOM 11895 C C . ASN B 1 162 ? 17.678 24.454 1.042 1.000 33.242 195 ASN B C 1
ATOM 11896 O O . ASN B 1 162 ? 18.404 25.332 1.535 1.000 32.554 195 ASN B O 1
ATOM 11907 N N . THR B 1 163 ? 16.352 24.508 1.005 1.000 33.244 196 THR B N 1
ATOM 11908 C CA . THR B 1 163 ? 15.608 25.664 1.545 1.000 33.871 196 THR B CA 1
ATOM 11909 C C . THR B 1 163 ? 14.437 25.217 2.434 1.000 34.428 196 THR B C 1
ATOM 11910 O O . THR B 1 163 ? 13.877 24.079 2.331 1.000 33.261 196 THR B O 1
ATOM 11921 N N . GLY B 1 164 ? 14.129 26.136 3.338 1.000 35.462 197 GLY B N 1
ATOM 11922 C CA . GLY B 1 164 ? 12.913 26.186 4.145 1.000 36.402 197 GLY B CA 1
ATOM 11923 C C . GLY B 1 164 ? 12.544 27.628 4.442 1.000 38.295 197 GLY B C 1
ATOM 11924 O O . GLY B 1 164 ? 13.062 28.536 3.767 1.000 37.933 197 GLY B O 1
ATOM 11928 N N . GLU B 1 165 ? 11.649 27.813 5.414 1.000 41.078 198 GLU B N 1
ATOM 11929 C CA . GLU B 1 165 ? 11.001 29.107 5.762 1.000 42.878 198 GLU B CA 1
ATOM 11930 C C . GLU B 1 165 ? 12.124 29.979 6.336 1.000 41.260 198 GLU B C 1
ATOM 11931 O O . GLU B 1 165 ? 12.665 29.633 7.366 1.000 41.940 198 GLU B O 1
ATOM 11943 N N . GLY B 1 166 ? 12.560 30.997 5.611 1.000 39.994 199 GLY B N 1
ATOM 11944 C CA . GLY B 1 166 ? 13.582 31.952 6.077 1.000 39.153 199 GLY B CA 1
ATOM 11945 C C . GLY B 1 166 ? 15.000 31.380 6.098 1.000 38.477 199 GLY B C 1
ATOM 11946 O O . GLY B 1 166 ? 15.888 32.061 6.622 1.000 36.887 199 GLY B O 1
ATOM 11950 N N . TRP B 1 167 ? 15.248 30.200 5.527 1.000 38.726 200 TRP B N 1
ATOM 11951 C CA . TRP B 1 167 ? 16.611 29.609 5.500 1.000 39.126 200 TRP B CA 1
ATOM 11952 C C . TRP B 1 167 ? 16.932 28.998 4.137 1.000 40.143 200 TRP B C 1
ATOM 11953 O O . TRP B 1 167 ? 16.008 28.686 3.356 1.000 39.403 200 TRP B O 1
ATOM 11974 N N . GLU B 1 168 ? 18.235 28.918 3.870 1.000 42.672 201 GLU B N 1
ATOM 11975 C CA . GLU B 1 168 ? 18.852 28.426 2.611 1.000 44.295 201 GLU B CA 1
ATOM 11976 C C . GLU B 1 168 ? 20.243 27.918 2.992 1.000 43.714 201 GLU B C 1
ATOM 11977 O O . GLU B 1 168 ? 21.019 28.729 3.476 1.000 43.890 201 GLU B O 1
ATOM 11989 N N . MET B 1 169 ? 20.530 26.629 2.837 1.000 43.409 202 MET B N 1
ATOM 11990 C CA . MET B 1 169 ? 21.800 26.043 3.335 1.000 42.671 202 MET B CA 1
ATOM 11991 C C . MET B 1 169 ? 22.399 25.088 2.293 1.000 41.447 202 MET B C 1
ATOM 11992 O O . MET B 1 169 ? 21.716 24.143 1.864 1.000 41.183 202 MET B O 1
ATOM 12006 N N . GLN B 1 170 ? 23.664 25.294 1.934 1.000 39.752 203 GLN B N 1
ATOM 12007 C CA . GLN B 1 170 ? 24.381 24.382 1.021 1.000 37.922 203 GLN B CA 1
ATOM 12008 C C . GLN B 1 170 ? 24.968 23.215 1.798 1.000 35.674 203 GLN B C 1
ATOM 12009 O O . GLN B 1 170 ? 25.856 23.411 2.611 1.000 35.499 203 GLN B O 1
ATOM 12023 N N . PRO B 1 171 ? 24.517 21.976 1.539 1.000 33.771 204 PRO B N 1
ATOM 12024 C CA . PRO B 1 171 ? 25.124 20.787 2.127 1.000 33.334 204 PRO B CA 1
ATOM 12025 C C . PRO B 1 171 ? 26.576 20.570 1.667 1.000 33.528 204 PRO B C 1
ATOM 12026 O O . PRO B 1 171 ? 26.860 20.850 0.527 1.000 34.027 204 PRO B O 1
ATOM 12037 N N . THR B 1 172 ? 27.417 20.051 2.569 1.000 33.402 205 THR B N 1
ATOM 12038 C CA . THR B 1 172 ? 28.881 19.901 2.407 1.000 33.552 205 THR B CA 1
ATOM 12039 C C . THR B 1 172 ? 29.306 18.466 2.714 1.000 32.919 205 THR B C 1
ATOM 12040 O O . THR B 1 172 ? 30.347 18.079 2.268 1.000 32.942 205 THR B O 1
ATOM 12051 N N . SER B 1 173 ? 28.532 17.660 3.413 1.000 32.558 206 SER B N 1
ATOM 12052 C CA . SER B 1 173 ? 28.896 16.230 3.584 1.000 32.681 206 SER B CA 1
ATOM 12053 C C . SER B 1 173 ? 27.632 15.374 3.554 1.000 32.022 206 SER B C 1
ATOM 12054 O O . SER B 1 173 ? 26.513 15.936 3.424 1.000 32.504 206 SER B O 1
ATOM 12062 N N . GLY B 1 174 ? 27.761 14.068 3.725 1.000 31.031 207 GLY B N 1
ATOM 12063 C CA . GLY B 1 174 ? 26.534 13.294 3.931 1.000 30.481 207 GLY B CA 1
ATOM 12064 C C . GLY B 1 174 ? 26.788 11.919 4.460 1.000 29.986 207 GLY B C 1
ATOM 12065 O O . GLY B 1 174 ? 27.961 11.515 4.619 1.000 29.626 207 GLY B O 1
ATOM 12069 N N . ILE B 1 175 ? 25.680 11.254 4.750 1.000 29.738 208 ILE B N 1
ATOM 12070 C CA . ILE B 1 175 ? 25.666 9.833 5.163 1.000 30.025 208 ILE B CA 1
ATOM 12071 C C . ILE B 1 175 ? 24.880 9.076 4.107 1.000 30.331 208 ILE B C 1
ATOM 12072 O O . ILE B 1 175 ? 23.765 9.493 3.783 1.000 30.482 208 ILE B O 1
ATOM 12088 N N . ALA B 1 176 ? 25.453 8.006 3.575 1.000 30.450 209 ALA B N 1
ATOM 12089 C CA . ALA B 1 176 ? 24.766 7.177 2.571 1.000 30.246 209 ALA B CA 1
ATOM 12090 C C . ALA B 1 176 ? 24.199 5.923 3.220 1.000 29.940 209 ALA B C 1
ATOM 12091 O O . ALA B 1 176 ? 24.848 5.314 4.099 1.000 29.785 209 ALA B O 1
ATOM 12098 N N . PHE B 1 177 ? 23.025 5.536 2.762 1.000 29.920 210 PHE B N 1
ATOM 12099 C CA . PHE B 1 177 ? 22.254 4.420 3.348 1.000 29.829 210 PHE B CA 1
ATOM 12100 C C . PHE B 1 177 ? 21.953 3.408 2.263 1.000 30.758 210 PHE B C 1
ATOM 12101 O O . PHE B 1 177 ? 21.511 3.837 1.170 1.000 30.512 210 PHE B O 1
ATOM 12118 N N . GLU B 1 178 ? 22.072 2.131 2.628 1.000 31.931 211 GLU B N 1
ATOM 12119 C CA . GLU B 1 178 ? 21.512 0.990 1.875 1.000 33.891 211 GLU B CA 1
ATOM 12120 C C . GLU B 1 178 ? 20.017 1.241 1.606 1.000 35.508 211 GLU B C 1
ATOM 12121 O O . GLU B 1 178 ? 19.230 1.601 2.525 1.000 36.979 211 GLU B O 1
ATOM 12133 N N . ASN B 1 179 ? 19.557 0.994 0.394 1.000 36.503 212 ASN B N 1
ATOM 12134 C CA . ASN B 1 179 ? 18.094 0.987 0.144 1.000 36.486 212 ASN B CA 1
ATOM 12135 C C . ASN B 1 179 ? 17.462 -0.132 0.985 1.000 36.429 212 ASN B C 1
ATOM 12136 O O . ASN B 1 179 ? 18.045 -1.240 1.065 1.000 35.897 212 ASN B O 1
ATOM 12147 N N . GLY B 1 180 ? 16.297 0.114 1.565 1.000 36.650 213 GLY B N 1
ATOM 12148 C CA . GLY B 1 180 ? 15.540 -0.964 2.226 1.000 37.329 213 GLY B CA 1
ATOM 12149 C C . GLY B 1 180 ? 16.004 -1.170 3.662 1.000 37.301 213 GLY B C 1
ATOM 12150 O O . GLY B 1 180 ? 15.319 -0.671 4.572 1.000 36.459 213 GLY B O 1
ATOM 12154 N N . THR B 1 181 ? 17.148 -1.825 3.881 1.000 37.676 214 THR B N 1
ATOM 12155 C CA . THR B 1 181 ? 17.678 -2.087 5.248 1.000 37.532 214 THR B CA 1
ATOM 12156 C C . THR B 1 181 ? 17.762 -0.762 6.020 1.000 36.845 214 THR B C 1
ATOM 12157 O O . THR B 1 181 ? 17.517 -0.783 7.220 1.000 36.669 214 THR B O 1
ATOM 12168 N N . LYS B 1 182 ? 18.074 0.341 5.335 1.000 36.415 215 LYS B N 1
ATOM 12169 C CA . LYS B 1 182 ? 18.339 1.678 5.928 1.000 36.010 215 LYS B CA 1
ATOM 12170 C C . LYS B 1 182 ? 19.637 1.644 6.734 1.000 36.555 215 LYS B C 1
ATOM 12171 O O . LYS B 1 182 ? 19.872 2.622 7.484 1.000 37.524 215 LYS B O 1
ATOM 12190 N N . HIS B 1 183 ? 20.468 0.598 6.582 1.000 36.844 216 HIS B N 1
ATOM 12191 C CA . HIS B 1 183 ? 21.829 0.519 7.194 1.000 35.723 216 HIS B CA 1
ATOM 12192 C C . HIS B 1 183 ? 22.700 1.621 6.575 1.000 34.701 216 HIS B C 1
ATOM 12193 O O . HIS B 1 183 ? 22.368 2.109 5.505 1.000 35.893 216 HIS B O 1
ATOM 12208 N N . ILE B 1 184 ? 23.798 2.001 7.198 1.000 33.843 217 ILE B N 1
ATOM 12209 C CA . ILE B 1 184 ? 24.763 2.928 6.540 1.000 32.776 217 ILE B CA 1
ATOM 12210 C C . ILE B 1 184 ? 25.763 2.093 5.742 1.000 32.764 217 ILE B C 1
ATOM 12211 O O . ILE B 1 184 ? 26.306 1.046 6.249 1.000 32.360 217 ILE B O 1
ATOM 12227 N N . ILE B 1 185 ? 25.999 2.536 4.508 1.000 32.713 218 ILE B N 1
ATOM 12228 C CA . ILE B 1 185 ? 26.745 1.683 3.557 1.000 32.871 218 ILE B CA 1
ATOM 12229 C C . ILE B 1 185 ? 28.183 1.480 4.067 1.000 32.483 218 ILE B C 1
ATOM 12230 O O . ILE B 1 185 ? 28.809 2.401 4.642 1.000 31.750 218 ILE B O 1
ATOM 12246 N N . PHE B 1 186 ? 28.615 0.233 3.923 1.000 32.224 219 PHE B N 1
ATOM 12247 C CA . PHE B 1 186 ? 29.862 -0.352 4.461 1.000 32.404 219 PHE B CA 1
ATOM 12248 C C . PHE B 1 186 ? 31.067 0.525 4.091 1.000 33.216 219 PHE B C 1
ATOM 12249 O O . PHE B 1 186 ? 31.173 0.949 3.014 1.000 33.333 219 PHE B O 1
ATOM 12266 N N . ASN B 1 187 ? 31.899 0.880 5.063 1.000 33.884 220 ASN B N 1
ATOM 12267 C CA . ASN B 1 187 ? 33.136 1.681 4.886 1.000 34.274 220 ASN B CA 1
ATOM 12268 C C . ASN B 1 187 ? 32.786 3.014 4.245 1.000 34.088 220 ASN B C 1
ATOM 12269 O O . ASN B 1 187 ? 33.497 3.410 3.338 1.000 34.500 220 ASN B O 1
ATOM 12280 N N . SER B 1 188 ? 31.713 3.674 4.649 1.000 33.605 221 SER B N 1
ATOM 12281 C CA . SER B 1 188 ? 31.362 4.971 4.027 1.000 33.250 221 SER B CA 1
ATOM 12282 C C . SER B 1 188 ? 31.792 6.080 4.978 1.000 33.057 221 SER B C 1
ATOM 12283 O O . SER B 1 188 ? 32.665 6.897 4.632 1.000 32.999 221 SER B O 1
ATOM 12291 N N . GLY B 1 189 ? 31.204 6.043 6.162 1.000 32.456 222 GLY B N 1
ATOM 12292 C CA . GLY B 1 189 ? 31.189 7.170 7.095 1.000 32.361 222 GLY B CA 1
ATOM 12293 C C . GLY B 1 189 ? 30.781 8.453 6.424 1.000 32.243 222 GLY B C 1
ATOM 12294 O O . GLY B 1 189 ? 29.962 8.464 5.482 1.000 32.763 222 GLY B O 1
ATOM 12298 N N . ASP B 1 190 ? 31.356 9.516 6.924 1.000 32.649 223 ASP B N 1
ATOM 12299 C CA . ASP B 1 190 ? 31.233 10.851 6.308 1.000 33.332 223 ASP B CA 1
ATOM 12300 C C . ASP B 1 190 ? 31.869 10.788 4.929 1.000 33.182 223 ASP B C 1
ATOM 12301 O O . ASP B 1 190 ? 32.975 10.225 4.766 1.000 33.507 223 ASP B O 1
ATOM 12310 N N . ILE B 1 191 ? 31.126 11.268 3.947 1.000 32.770 224 ILE B N 1
ATOM 12311 C CA . ILE B 1 191 ? 31.588 11.294 2.542 1.000 32.419 224 ILE B CA 1
ATOM 12312 C C . ILE B 1 191 ? 31.358 12.710 2.035 1.000 32.032 224 ILE B C 1
ATOM 12313 O O . ILE B 1 191 ? 30.575 13.464 2.652 1.000 31.397 224 ILE B O 1
ATOM 12329 N N . GLY B 1 192 ? 32.071 13.056 0.969 1.000 32.090 225 GLY B N 1
ATOM 12330 C CA . GLY B 1 192 ? 31.862 14.316 0.261 1.000 31.939 225 GLY B CA 1
ATOM 12331 C C . GLY B 1 192 ? 30.609 14.165 -0.541 1.000 31.622 225 GLY B C 1
ATOM 12332 O O . GLY B 1 192 ? 30.229 13.008 -0.856 1.000 30.972 225 GLY B O 1
ATOM 12336 N N . VAL B 1 193 ? 29.991 15.287 -0.868 1.000 31.989 226 VAL B N 1
ATOM 12337 C CA . VAL B 1 193 ? 28.763 15.284 -1.704 1.000 32.453 226 VAL B CA 1
ATOM 12338 C C . VAL B 1 193 ? 28.901 16.281 -2.856 1.000 32.869 226 VAL B C 1
ATOM 12339 O O . VAL B 1 193 ? 29.583 17.299 -2.724 1.000 32.205 226 VAL B O 1
ATOM 12352 N N . GLY B 1 194 ? 28.205 16.001 -3.955 1.000 34.053 227 GLY B N 1
ATOM 12353 C CA . GLY B 1 194 ? 28.332 16.779 -5.198 1.000 34.476 227 GLY B CA 1
ATOM 12354 C C . GLY B 1 194 ? 27.330 17.898 -5.190 1.000 34.785 227 GLY B C 1
ATOM 12355 O O . GLY B 1 194 ? 26.288 17.790 -5.847 1.000 35.688 227 GLY B O 1
ATOM 12359 N N . THR B 1 195 ? 27.577 18.926 -4.412 1.000 34.429 228 THR B N 1
ATOM 12360 C CA . THR B 1 195 ? 26.608 20.027 -4.323 1.000 34.631 228 THR B CA 1
ATOM 12361 C C . THR B 1 195 ? 27.200 21.222 -5.049 1.000 35.651 228 THR B C 1
ATOM 12362 O O . THR B 1 195 ? 26.514 22.253 -5.209 1.000 36.482 228 THR B O 1
ATOM 12373 N N . LYS B 1 196 ? 28.424 21.064 -5.506 1.000 36.563 229 LYS B N 1
ATOM 12374 C CA . LYS B 1 196 ? 29.110 22.096 -6.315 1.000 38.207 229 LYS B CA 1
ATOM 12375 C C . LYS B 1 196 ? 29.171 21.580 -7.747 1.000 38.566 229 LYS B C 1
ATOM 12376 O O . LYS B 1 196 ? 29.077 20.314 -7.944 1.000 39.145 229 LYS B O 1
ATOM 12395 N N . SER B 1 197 ? 29.259 22.472 -8.729 1.000 38.455 230 SER B N 1
ATOM 12396 C CA . SER B 1 197 ? 29.209 22.013 -10.134 1.000 38.790 230 SER B CA 1
ATOM 12397 C C . SER B 1 197 ? 27.972 21.099 -10.314 1.000 38.511 230 SER B C 1
ATOM 12398 O O . SER B 1 197 ? 28.125 19.849 -10.396 1.000 38.201 230 SER B O 1
ATOM 12406 N N . VAL B 1 198 ? 26.773 21.697 -10.316 1.000 37.759 231 VAL B N 1
ATOM 12407 C CA . VAL B 1 198 ? 25.487 20.982 -10.519 1.000 36.720 231 VAL B CA 1
ATOM 12408 C C . VAL B 1 198 ? 24.669 21.774 -11.510 1.000 36.216 231 VAL B C 1
ATOM 12409 O O . VAL B 1 198 ? 24.963 22.939 -11.763 1.000 35.872 231 VAL B O 1
ATOM 12422 N N . SER B 1 199 ? 23.653 21.106 -12.035 1.000 35.780 232 SER B N 1
ATOM 12423 C CA . SER B 1 199 ? 22.696 21.646 -13.038 1.000 35.602 232 SER B CA 1
ATOM 12424 C C . SER B 1 199 ? 21.462 20.729 -13.053 1.000 35.451 232 SER B C 1
ATOM 12425 O O . SER B 1 199 ? 21.606 19.460 -12.868 1.000 35.566 232 SER B O 1
ATOM 12433 N N . GLU B 1 200 ? 20.295 21.343 -13.252 1.000 35.128 233 GLU B N 1
ATOM 12434 C CA . GLU B 1 200 ? 18.992 20.649 -13.212 1.000 34.942 233 GLU B CA 1
ATOM 12435 C C . GLU B 1 200 ? 18.742 19.958 -14.555 1.000 35.415 233 GLU B C 1
ATOM 12436 O O . GLU B 1 200 ? 18.738 20.628 -15.586 1.000 35.392 233 GLU B O 1
ATOM 12448 N N . VAL B 1 201 ? 18.537 18.645 -14.501 1.000 35.596 234 VAL B N 1
ATOM 12449 C CA . VAL B 1 201 ? 18.131 17.741 -15.611 1.000 35.998 234 VAL B CA 1
ATOM 12450 C C . VAL B 1 201 ? 16.640 17.968 -15.895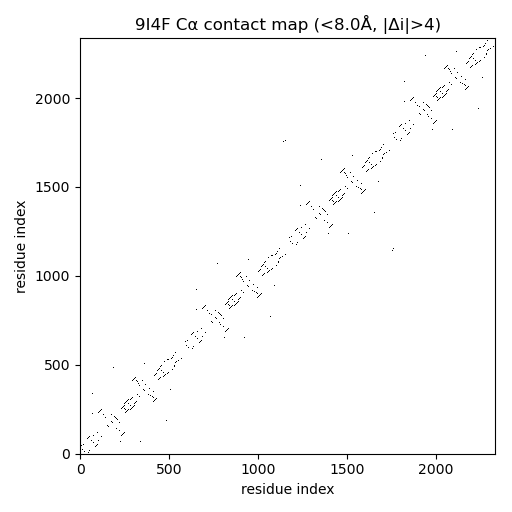 1.000 36.652 234 VAL B C 1
ATOM 12451 O O . VAL B 1 201 ? 16.229 18.220 -17.039 1.000 37.429 234 VAL B O 1
ATOM 12464 N N . SER B 1 202 ? 15.859 17.827 -14.833 1.000 37.173 235 SER B N 1
ATOM 12465 C CA . SER B 1 202 ? 14.384 17.808 -14.767 1.000 37.670 235 SER B CA 1
ATOM 12466 C C . SER B 1 202 ? 14.021 18.060 -13.314 1.000 37.179 235 SER B C 1
ATOM 12467 O O . SER B 1 202 ? 14.866 17.888 -12.429 1.000 37.253 235 SER B O 1
ATOM 12475 N N . PRO B 1 203 ? 12.805 18.533 -12.995 1.000 37.352 236 PRO B N 1
ATOM 12476 C CA . PRO B 1 203 ? 12.519 18.930 -11.606 1.000 37.198 236 PRO B CA 1
ATOM 12477 C C . PRO B 1 203 ? 12.810 17.793 -10.603 1.000 36.310 236 PRO B C 1
ATOM 12478 O O . PRO B 1 203 ? 12.376 16.665 -10.800 1.000 34.781 236 PRO B O 1
ATOM 12489 N N . GLY B 1 204 ? 13.635 18.103 -9.597 1.000 36.895 237 GLY B N 1
ATOM 12490 C CA . GLY B 1 204 ? 14.070 17.144 -8.560 1.000 37.411 237 GLY B CA 1
ATOM 12491 C C . GLY B 1 204 ? 15.047 16.081 -9.072 1.000 38.476 237 GLY B C 1
ATOM 12492 O O . GLY B 1 204 ? 15.240 15.068 -8.366 1.000 37.926 237 GLY B O 1
ATOM 12496 N N . LYS B 1 205 ? 15.653 16.288 -10.244 1.000 39.394 238 LYS B N 1
ATOM 12497 C CA . LYS B 1 205 ? 16.755 15.442 -10.753 1.000 40.496 238 LYS B CA 1
ATOM 12498 C C . LYS B 1 205 ? 17.938 16.349 -11.002 1.000 40.987 238 LYS B C 1
ATOM 12499 O O . LYS B 1 205 ? 17.808 17.243 -11.867 1.000 41.969 238 LYS B O 1
ATOM 12518 N N . ILE B 1 206 ? 19.013 16.162 -10.241 1.000 40.439 239 ILE B N 1
ATOM 12519 C CA . ILE B 1 206 ? 20.158 17.102 -10.270 1.000 40.493 239 ILE B CA 1
ATOM 12520 C C . ILE B 1 206 ? 21.349 16.303 -10.756 1.000 41.996 239 ILE B C 1
ATOM 12521 O O . ILE B 1 206 ? 21.499 15.137 -10.329 1.000 43.074 239 ILE B O 1
ATOM 12537 N N . MET B 1 207 ? 22.118 16.914 -11.646 1.000 42.883 240 MET B N 1
ATOM 12538 C CA . MET B 1 207 ? 23.319 16.290 -12.217 1.000 43.467 240 MET B CA 1
ATOM 12539 C C . MET B 1 207 ? 24.522 16.900 -11.519 1.000 42.463 240 MET B C 1
ATOM 12540 O O . MET B 1 207 ? 24.679 18.152 -11.544 1.000 41.358 240 MET B O 1
ATOM 12554 N N . ALA B 1 208 ? 25.333 16.033 -10.916 1.000 42.513 241 ALA B N 1
ATOM 12555 C CA . ALA B 1 208 ? 26.590 16.394 -10.234 1.000 41.496 241 ALA B CA 1
ATOM 12556 C C . ALA B 1 208 ? 27.732 16.009 -11.146 1.000 41.290 241 ALA B C 1
ATOM 12557 O O . ALA B 1 208 ? 27.905 14.794 -11.344 1.000 41.227 241 ALA B O 1
ATOM 12564 N N . HIS B 1 209 ? 28.436 17.001 -11.695 1.000 41.467 242 HIS B N 1
ATOM 12565 C CA . HIS B 1 209 ? 29.389 16.791 -12.819 1.000 42.501 242 HIS B CA 1
ATOM 12566 C C . HIS B 1 209 ? 30.728 16.218 -12.332 1.000 42.755 242 HIS B C 1
ATOM 12567 O O . HIS B 1 209 ? 31.442 15.574 -13.140 1.000 44.414 242 HIS B O 1
ATOM 12582 N N . HIS B 1 210 ? 31.109 16.444 -11.080 1.000 42.748 243 HIS B N 1
ATOM 12583 C CA . HIS B 1 210 ? 32.449 16.048 -10.578 1.000 42.760 243 HIS B CA 1
ATOM 12584 C C . HIS B 1 210 ? 32.247 15.276 -9.286 1.000 41.912 243 HIS B C 1
ATOM 12585 O O . HIS B 1 210 ? 32.725 15.754 -8.260 1.000 42.697 243 HIS B O 1
ATOM 12600 N N . TRP B 1 211 ? 31.527 14.161 -9.309 1.000 40.480 244 TRP B N 1
ATOM 12601 C CA . TRP B 1 211 ? 31.297 13.403 -8.050 1.000 39.327 244 TRP B CA 1
ATOM 12602 C C . TRP B 1 211 ? 31.736 11.955 -8.275 1.000 38.933 244 TRP B C 1
ATOM 12603 O O . TRP B 1 211 ? 31.096 11.238 -9.091 1.000 37.282 244 TRP B O 1
ATOM 12624 N N . LYS B 1 212 ? 32.796 11.514 -7.593 1.000 38.361 245 LYS B N 1
ATOM 12625 C CA . LYS B 1 212 ? 33.341 10.180 -7.943 1.000 39.014 245 LYS B CA 1
ATOM 12626 C C . LYS B 1 212 ? 33.297 9.301 -6.725 1.000 37.242 245 LYS B C 1
ATOM 12627 O O . LYS B 1 212 ? 34.081 9.528 -5.834 1.000 37.630 245 LYS B O 1
ATOM 12646 N N . ASN B 1 213 ? 32.462 8.286 -6.752 1.000 36.320 246 ASN B N 1
ATOM 12647 C CA . ASN B 1 213 ? 32.345 7.374 -5.605 1.000 35.842 246 ASN B CA 1
ATOM 12648 C C . ASN B 1 213 ? 31.677 6.106 -6.110 1.000 36.334 246 ASN B C 1
ATOM 12649 O O . ASN B 1 213 ? 30.448 6.126 -6.292 1.000 36.179 246 ASN B O 1
ATOM 12660 N N . LYS B 1 214 ? 32.464 5.057 -6.312 1.000 37.425 247 LYS B N 1
ATOM 12661 C CA . LYS B 1 214 ? 32.007 3.733 -6.826 1.000 39.040 247 LYS B CA 1
ATOM 12662 C C . LYS B 1 214 ? 30.962 3.109 -5.895 1.000 37.408 247 LYS B C 1
ATOM 12663 O O . LYS B 1 214 ? 30.343 2.101 -6.277 1.000 36.718 247 LYS B O 1
ATOM 12682 N N . LYS B 1 215 ? 30.771 3.671 -4.705 1.000 36.532 248 LYS B N 1
ATOM 12683 C CA . LYS B 1 215 ? 29.988 3.005 -3.645 1.000 35.754 248 LYS B CA 1
ATOM 12684 C C . LYS B 1 215 ? 28.530 3.411 -3.682 1.000 34.432 248 LYS B C 1
ATOM 12685 O O . LYS B 1 215 ? 27.698 2.601 -3.244 1.000 34.025 248 LYS B O 1
ATOM 12704 N N . LEU B 1 216 ? 28.288 4.646 -4.117 1.000 33.270 249 LEU B N 1
ATOM 12705 C CA . LEU B 1 216 ? 26.941 5.234 -4.264 1.000 32.277 249 LEU B CA 1
ATOM 12706 C C . LEU B 1 216 ? 26.225 4.563 -5.440 1.000 32.265 249 LEU B C 1
ATOM 12707 O O . LEU B 1 216 ? 25.910 5.245 -6.398 1.000 32.268 249 LEU B O 1
ATOM 12723 N N . VAL B 1 217 ? 25.980 3.258 -5.357 1.000 32.111 250 VAL B N 1
ATOM 12724 C CA . VAL B 1 217 ? 25.272 2.482 -6.410 1.000 32.343 250 VAL B CA 1
ATOM 12725 C C . VAL B 1 217 ? 23.870 3.065 -6.562 1.000 32.543 250 VAL B C 1
ATOM 12726 O O . VAL B 1 217 ? 23.348 3.654 -5.617 1.000 32.084 250 VAL B O 1
ATOM 12739 N N . PRO B 1 218 ? 23.231 2.955 -7.758 1.000 33.300 251 PRO B N 1
ATOM 12740 C CA . PRO B 1 218 ? 21.814 3.313 -7.924 1.000 33.139 251 PRO B CA 1
ATOM 12741 C C . PRO B 1 218 ? 20.981 2.742 -6.776 1.000 32.706 251 PRO B C 1
ATOM 12742 O O . PRO B 1 218 ? 21.205 1.602 -6.392 1.000 33.120 251 PRO B O 1
ATOM 12753 N N . GLY B 1 219 ? 20.124 3.582 -6.198 1.000 32.217 252 GLY B N 1
ATOM 12754 C CA . GLY B 1 219 ? 19.205 3.187 -5.116 1.000 31.489 252 GLY B CA 1
ATOM 12755 C C . GLY B 1 219 ? 19.674 3.713 -3.773 1.000 30.836 252 GLY B C 1
ATOM 12756 O O . GLY B 1 219 ? 18.890 3.804 -2.810 1.000 30.761 252 GLY B O 1
ATOM 12760 N N . THR B 1 220 ? 20.937 4.077 -3.690 1.000 29.961 253 THR B N 1
ATOM 12761 C CA . THR B 1 220 ? 21.523 4.562 -2.439 1.000 29.020 253 THR B CA 1
ATOM 12762 C C . THR B 1 220 ? 20.820 5.870 -2.100 1.000 28.599 253 THR B C 1
ATOM 12763 O O . THR B 1 220 ? 20.601 6.694 -2.990 1.000 28.544 253 THR B O 1
ATOM 12774 N N . VAL B 1 221 ? 20.485 6.018 -0.825 1.000 28.312 254 VAL B N 1
ATOM 12775 C CA . VAL B 1 221 ? 19.802 7.213 -0.292 1.000 27.870 254 VAL B CA 1
ATOM 12776 C C . VAL B 1 221 ? 20.832 7.983 0.481 1.000 27.453 254 VAL B C 1
ATOM 12777 O O . VAL B 1 221 ? 21.519 7.379 1.286 1.000 27.674 254 VAL B O 1
ATOM 12790 N N . ILE B 1 222 ? 20.856 9.276 0.294 1.000 27.223 255 ILE B N 1
ATOM 12791 C CA . ILE B 1 222 ? 21.936 10.070 0.900 1.000 27.233 255 ILE B CA 1
ATOM 12792 C C . ILE B 1 222 ? 21.309 11.212 1.656 1.000 27.009 255 ILE B C 1
ATOM 12793 O O . ILE B 1 222 ? 20.483 11.922 1.084 1.000 26.816 255 ILE B O 1
ATOM 12809 N N . ALA B 1 223 ? 21.735 11.351 2.896 1.000 27.145 256 ALA B N 1
ATOM 12810 C CA . ALA B 1 223 ? 21.374 12.459 3.783 1.000 27.480 256 ALA B CA 1
ATOM 12811 C C . ALA B 1 223 ? 22.467 13.507 3.679 1.000 28.293 256 ALA B C 1
ATOM 12812 O O . ALA B 1 223 ? 23.518 13.402 4.325 1.000 28.829 256 ALA B O 1
ATOM 12819 N N . MET B 1 224 ? 22.218 14.485 2.848 1.000 29.280 257 MET B N 1
ATOM 12820 C CA . MET B 1 224 ? 23.169 15.582 2.642 1.000 30.721 257 MET B CA 1
ATOM 12821 C C . MET B 1 224 ? 22.986 16.631 3.731 1.000 31.297 257 MET B C 1
ATOM 12822 O O . MET B 1 224 ? 21.867 17.127 3.921 1.000 31.188 257 MET B O 1
ATOM 12836 N N . ARG B 1 225 ? 24.096 17.093 4.278 1.000 32.382 258 ARG B N 1
ATOM 12837 C CA . ARG B 1 225 ? 24.038 17.993 5.436 1.000 33.625 258 ARG B CA 1
ATOM 12838 C C . ARG B 1 225 ? 25.241 18.922 5.493 1.000 33.815 258 ARG B C 1
ATOM 12839 O O . ARG B 1 225 ? 26.195 18.765 4.734 1.000 34.182 258 ARG B O 1
ATOM 12860 N N . SER B 1 226 ? 25.175 19.849 6.424 1.000 33.602 259 SER B N 1
ATOM 12861 C CA . SER B 1 226 ? 26.320 20.671 6.827 1.000 33.953 259 SER B CA 1
ATOM 12862 C C . SER B 1 226 ? 26.681 20.286 8.250 1.000 34.202 259 SER B C 1
ATOM 12863 O O . SER B 1 226 ? 26.112 19.316 8.788 1.000 33.657 259 SER B O 1
ATOM 12871 N N . TRP B 1 227 ? 27.564 21.057 8.846 1.000 35.448 260 TRP B N 1
ATOM 12872 C CA . TRP B 1 227 ? 28.048 20.739 10.204 1.000 36.697 260 TRP B CA 1
ATOM 12873 C C . TRP B 1 227 ? 27.287 21.600 11.208 1.000 35.320 260 TRP B C 1
ATOM 12874 O O . TRP B 1 227 ? 27.577 21.507 12.406 1.000 35.827 260 TRP B O 1
ATOM 12895 N N . GLN B 1 228 ? 26.346 22.394 10.711 1.000 34.430 261 GLN B N 1
ATOM 12896 C CA . GLN B 1 228 ? 25.598 23.371 11.532 1.000 34.466 261 GLN B CA 1
ATOM 12897 C C . GLN B 1 228 ? 24.631 22.644 12.488 1.000 33.753 261 GLN B C 1
ATOM 12898 O O . GLN B 1 228 ? 23.909 21.678 12.085 1.000 33.686 261 GLN B O 1
ATOM 12912 N N . ARG B 1 229 ? 24.617 23.084 13.745 1.000 32.111 262 ARG B N 1
ATOM 12913 C CA . ARG B 1 229 ? 23.741 22.484 14.761 1.000 30.430 262 ARG B CA 1
ATOM 12914 C C . ARG B 1 229 ? 23.361 23.589 15.717 1.000 29.841 262 ARG B C 1
ATOM 12915 O O . ARG B 1 229 ? 23.842 23.572 16.824 1.000 29.940 262 ARG B O 1
ATOM 12936 N N . PRO B 1 230 ? 22.557 24.600 15.330 1.000 29.584 263 PRO B N 1
ATOM 12937 C CA . PRO B 1 230 ? 22.257 25.727 16.211 1.000 29.911 263 PRO B CA 1
ATOM 12938 C C . PRO B 1 230 ? 21.208 25.485 17.312 1.000 30.017 263 PRO B C 1
ATOM 12939 O O . PRO B 1 230 ? 21.222 26.216 18.292 1.000 30.948 263 PRO B O 1
ATOM 12950 N N . ALA B 1 231 ? 20.344 24.472 17.204 1.000 29.581 264 ALA B N 1
ATOM 12951 C CA . ALA B 1 231 ? 19.300 24.255 18.238 1.000 29.097 264 ALA B CA 1
ATOM 12952 C C . ALA B 1 231 ? 18.866 22.794 18.324 1.000 28.436 264 ALA B C 1
ATOM 12953 O O . ALA B 1 231 ? 18.600 22.107 17.340 1.000 28.414 264 ALA B O 1
ATOM 12960 N N . PRO B 1 232 ? 18.719 22.273 19.543 1.000 27.727 265 PRO B N 1
ATOM 12961 C CA . PRO B 1 232 ? 18.264 20.911 19.721 1.000 27.194 265 PRO B CA 1
ATOM 12962 C C . PRO B 1 232 ? 16.746 20.916 19.630 1.000 27.097 265 PRO B C 1
ATOM 12963 O O . PRO B 1 232 ? 16.151 22.014 19.640 1.000 26.918 265 PRO B O 1
ATOM 12974 N N . GLY B 1 233 ? 16.177 19.716 19.649 1.000 27.054 266 GLY B N 1
ATOM 12975 C CA . GLY B 1 233 ? 14.722 19.515 19.636 1.000 27.622 266 GLY B CA 1
ATOM 12976 C C . GLY B 1 233 ? 14.106 19.909 20.964 1.000 28.103 266 GLY B C 1
ATOM 12977 O O . GLY B 1 233 ? 13.134 20.701 20.985 1.000 28.804 266 GLY B O 1
ATOM 12981 N N . ILE B 1 234 ? 14.641 19.351 22.043 1.000 27.751 267 ILE B N 1
ATOM 12982 C CA . ILE B 1 234 ? 14.304 19.728 23.438 1.000 27.655 267 ILE B CA 1
ATOM 12983 C C . ILE B 1 234 ? 15.601 20.141 24.141 1.000 27.510 267 ILE B C 1
ATOM 12984 O O . ILE B 1 234 ? 16.532 19.283 24.274 1.000 27.253 267 ILE B O 1
ATOM 13000 N N . PHE B 1 235 ? 15.658 21.392 24.582 1.000 27.215 268 PHE B N 1
ATOM 13001 C CA . PHE B 1 235 ? 16.770 21.957 25.375 1.000 26.762 268 PHE B CA 1
ATOM 13002 C C . PHE B 1 235 ? 16.316 22.037 26.820 1.000 26.735 268 PHE B C 1
ATOM 13003 O O . PHE B 1 235 ? 15.296 22.635 27.028 1.000 26.902 268 PHE B O 1
ATOM 13020 N N . VAL B 1 236 ? 17.054 21.482 27.769 1.000 26.860 269 VAL B N 1
ATOM 13021 C CA . VAL B 1 236 ? 16.690 21.540 29.218 1.000 27.063 269 VAL B CA 1
ATOM 13022 C C . VAL B 1 236 ? 17.877 22.140 29.972 1.000 27.065 269 VAL B C 1
ATOM 13023 O O . VAL B 1 236 ? 18.983 21.597 29.845 1.000 27.406 269 VAL B O 1
ATOM 13036 N N . HIS B 1 237 ? 17.677 23.247 30.679 1.000 27.156 270 HIS B N 1
ATOM 13037 C CA . HIS B 1 237 ? 18.758 23.956 31.406 1.000 27.641 270 HIS B CA 1
ATOM 13038 C C . HIS B 1 237 ? 18.317 24.163 32.855 1.000 27.672 270 HIS B C 1
ATOM 13039 O O . HIS B 1 237 ? 17.263 24.748 33.063 1.000 27.781 270 HIS B O 1
ATOM 13054 N N . LYS B 1 238 ? 19.083 23.637 33.812 1.000 27.858 271 LYS B N 1
ATOM 13055 C CA . LYS B 1 238 ? 18.905 23.882 35.267 1.000 27.931 271 LYS B CA 1
ATOM 13056 C C . LYS B 1 238 ? 17.535 23.371 35.696 1.000 28.268 271 LYS B C 1
ATOM 13057 O O . LYS B 1 238 ? 16.848 24.048 36.483 1.000 28.091 271 LYS B O 1
ATOM 13076 N N . GLY B 1 239 ? 17.164 22.207 35.184 1.000 28.779 272 GLY B N 1
ATOM 13077 C CA . GLY B 1 239 ? 15.944 21.511 35.612 1.000 29.547 272 GLY B CA 1
ATOM 13078 C C . GLY B 1 239 ? 16.232 20.715 36.859 1.000 30.293 272 GLY B C 1
ATOM 13079 O O . GLY B 1 239 ? 17.401 20.352 37.064 1.000 30.218 272 GLY B O 1
ATOM 13083 N N . LYS B 1 240 ? 15.201 20.496 37.672 1.000 31.789 273 LYS B N 1
ATOM 13084 C CA . LYS B 1 240 ? 15.167 19.406 38.669 1.000 32.385 273 LYS B CA 1
ATOM 13085 C C . LYS B 1 240 ? 13.936 18.547 38.366 1.000 31.826 273 LYS B C 1
ATOM 13086 O O . LYS B 1 240 ? 12.898 19.110 38.041 1.000 31.531 273 LYS B O 1
ATOM 13105 N N . ASN B 1 241 ? 14.109 17.219 38.366 1.000 31.807 274 ASN B N 1
ATOM 13106 C CA . ASN B 1 241 ? 13.042 16.191 38.220 1.000 31.663 274 ASN B CA 1
ATOM 13107 C C . ASN B 1 241 ? 12.270 16.381 36.917 1.000 30.295 274 ASN B C 1
ATOM 13108 O O . ASN B 1 241 ? 11.080 16.710 36.962 1.000 29.930 274 ASN B O 1
ATOM 13119 N N . ILE B 1 242 ? 12.930 16.101 35.807 1.000 29.294 275 ILE B N 1
ATOM 13120 C CA . ILE B 1 242 ? 12.367 16.262 34.451 1.000 28.743 275 ILE B CA 1
ATOM 13121 C C . ILE B 1 242 ? 12.030 14.863 33.923 1.000 28.790 275 ILE B C 1
ATOM 13122 O O . ILE B 1 242 ? 12.791 13.927 34.162 1.000 28.234 275 ILE B O 1
ATOM 13138 N N . SER B 1 243 ? 10.874 14.733 33.278 1.000 29.562 276 SER B N 1
ATOM 13139 C CA . SER B 1 243 ? 10.306 13.440 32.825 1.000 30.310 276 SER B CA 1
ATOM 13140 C C . SER B 1 243 ? 9.871 13.547 31.364 1.000 29.982 276 SER B C 1
ATOM 13141 O O . SER B 1 243 ? 9.302 14.567 30.987 1.000 29.286 276 SER B O 1
ATOM 13149 N N . PHE B 1 244 ? 10.125 12.500 30.600 1.000 30.044 277 PHE B N 1
ATOM 13150 C CA . PHE B 1 244 ? 9.729 12.368 29.190 1.000 30.221 277 PHE B CA 1
ATOM 13151 C C . PHE B 1 244 ? 9.116 10.979 29.121 1.000 31.846 277 PHE B C 1
ATOM 13152 O O . PHE B 1 244 ? 9.798 9.979 29.411 1.000 31.698 277 PHE B O 1
ATOM 13169 N N . GLU B 1 245 ? 7.835 10.902 28.829 1.000 34.869 278 GLU B N 1
ATOM 13170 C CA . GLU B 1 245 ? 7.221 9.580 28.643 1.000 38.069 278 GLU B CA 1
ATOM 13171 C C . GLU B 1 245 ? 6.607 9.523 27.247 1.000 37.726 278 GLU B C 1
ATOM 13172 O O . GLU B 1 245 ? 5.760 10.368 26.928 1.000 38.755 278 GLU B O 1
ATOM 13184 N N . ASN B 1 246 ? 7.038 8.543 26.453 1.000 36.984 279 ASN B N 1
ATOM 13185 C CA . ASN B 1 246 ? 6.562 8.327 25.072 1.000 36.970 279 ASN B CA 1
ATOM 13186 C C . ASN B 1 246 ? 6.619 9.662 24.314 1.000 35.391 279 ASN B C 1
ATOM 13187 O O . ASN B 1 246 ? 5.587 10.141 23.897 1.000 35.883 279 ASN B O 1
ATOM 13198 N N . VAL B 1 247 ? 7.796 10.255 24.203 1.000 34.112 280 VAL B N 1
ATOM 13199 C CA . VAL B 1 247 ? 8.059 11.470 23.387 1.000 33.172 280 VAL B CA 1
ATOM 13200 C C . VAL B 1 247 ? 9.089 11.117 22.306 1.000 32.596 280 VAL B C 1
ATOM 13201 O O . VAL B 1 247 ? 10.144 10.551 22.630 1.000 31.868 280 VAL B O 1
ATOM 13214 N N . LYS B 1 248 ? 8.794 11.460 21.060 1.000 31.921 281 LYS B N 1
ATOM 13215 C CA . LYS B 1 248 ? 9.655 11.151 19.907 1.000 31.769 281 LYS B CA 1
ATOM 13216 C C . LYS B 1 248 ? 10.086 12.484 19.327 1.000 30.398 281 LYS B C 1
ATOM 13217 O O . LYS B 1 248 ? 9.216 13.336 19.123 1.000 29.976 281 LYS B O 1
ATOM 13236 N N . VAL B 1 249 ? 11.384 12.640 19.092 1.000 29.250 282 VAL B N 1
ATOM 13237 C CA . VAL B 1 249 ? 11.882 13.731 18.223 1.000 28.893 282 VAL B CA 1
ATOM 13238 C C . VAL B 1 249 ? 12.317 13.109 16.887 1.000 28.606 282 VAL B C 1
ATOM 13239 O O . VAL B 1 249 ? 13.213 12.240 16.828 1.000 27.935 282 VAL B O 1
ATOM 13252 N N . HIS B 1 250 ? 11.649 13.516 15.817 1.000 28.574 283 HIS B N 1
ATOM 13253 C CA . HIS B 1 250 ? 11.900 12.930 14.482 1.000 28.015 283 HIS B CA 1
ATOM 13254 C C . HIS B 1 250 ? 12.963 13.743 13.773 1.000 27.240 283 HIS B C 1
ATOM 13255 O O . HIS B 1 250 ? 13.703 13.149 12.987 1.000 27.271 283 HIS B O 1
ATOM 13270 N N . TYR B 1 251 ? 13.092 15.026 14.037 1.000 26.662 284 TYR B N 1
ATOM 13271 C CA . TYR B 1 251 ? 14.251 15.725 13.460 1.000 26.943 284 TYR B CA 1
ATOM 13272 C C . TYR B 1 251 ? 14.450 17.032 14.174 1.000 27.122 284 TYR B C 1
ATOM 13273 O O . TYR B 1 251 ? 13.470 17.609 14.553 1.000 27.394 284 TYR B O 1
ATOM 13291 N N . ALA B 1 252 ? 15.689 17.493 14.277 1.000 27.718 285 ALA B N 1
ATOM 13292 C CA . ALA B 1 252 ? 15.957 18.879 14.694 1.000 28.737 285 ALA B CA 1
ATOM 13293 C C . ALA B 1 252 ? 17.325 19.308 14.214 1.000 29.613 285 ALA B C 1
ATOM 13294 O O . ALA B 1 252 ? 18.137 18.413 13.915 1.000 29.688 285 ALA B O 1
ATOM 13301 N N . GLU B 1 253 ? 17.585 20.615 14.234 1.000 30.941 286 GLU B N 1
ATOM 13302 C CA . GLU B 1 253 ? 18.827 21.136 13.615 1.000 32.242 286 GLU B CA 1
ATOM 13303 C C . GLU B 1 253 ? 19.927 21.111 14.678 1.000 31.774 286 GLU B C 1
ATOM 13304 O O . GLU B 1 253 ? 20.551 22.146 14.986 1.000 32.514 286 GLU B O 1
ATOM 13316 N N . GLY B 1 254 ? 20.183 19.937 15.213 1.000 30.937 287 GLY B N 1
ATOM 13317 C CA . GLY B 1 254 ? 20.898 19.826 16.481 1.000 30.720 287 GLY B CA 1
ATOM 13318 C C . GLY B 1 254 ? 20.489 18.555 17.157 1.000 30.287 287 GLY B C 1
ATOM 13319 O O . GLY B 1 254 ? 20.040 17.640 16.460 1.000 30.904 287 GLY B O 1
ATOM 13323 N N . MET B 1 255 ? 20.643 18.473 18.463 1.000 29.521 288 MET B N 1
ATOM 13324 C CA . MET B 1 255 ? 20.448 17.179 19.122 1.000 29.132 288 MET B CA 1
ATOM 13325 C C . MET B 1 255 ? 18.961 17.011 19.426 1.000 28.765 288 MET B C 1
ATOM 13326 O O . MET B 1 255 ? 18.218 18.016 19.499 1.000 29.395 288 MET B O 1
ATOM 13340 N N . GLY B 1 256 ? 18.521 15.770 19.554 1.000 27.966 289 GLY B N 1
ATOM 13341 C CA . GLY B 1 256 ? 17.128 15.515 19.925 1.000 27.833 289 GLY B CA 1
ATOM 13342 C C . GLY B 1 256 ? 16.808 16.177 21.253 1.000 27.867 289 GLY B C 1
ATOM 13343 O O . GLY B 1 256 ? 15.946 17.100 21.282 1.000 28.120 289 GLY B O 1
ATOM 13347 N N . LEU B 1 257 ? 17.474 15.704 22.312 1.000 27.618 290 LEU B N 1
ATOM 13348 C CA . LEU B 1 257 ? 17.336 16.172 23.712 1.000 27.256 290 LEU B CA 1
ATOM 13349 C C . LEU B 1 257 ? 18.720 16.584 24.185 1.000 27.352 290 LEU B C 1
ATOM 13350 O O . LEU B 1 257 ? 19.619 15.709 24.188 1.000 27.098 290 LEU B O 1
ATOM 13366 N N . LEU B 1 258 ? 18.904 17.859 24.509 1.000 27.221 291 LEU B N 1
ATOM 13367 C CA . LEU B 1 258 ? 20.140 18.311 25.171 1.000 26.600 291 LEU B CA 1
ATOM 13368 C C . LEU B 1 258 ? 19.754 18.846 26.534 1.000 26.544 291 LEU B C 1
ATOM 13369 O O . LEU B 1 258 ? 19.143 19.923 26.576 1.000 26.033 291 LEU B O 1
ATOM 13385 N N . ALA B 1 259 ? 20.219 18.167 27.583 1.000 26.921 292 ALA B N 1
ATOM 13386 C CA . ALA B 1 259 ? 19.980 18.528 28.999 1.000 27.088 292 ALA B CA 1
ATOM 13387 C C . ALA B 1 259 ? 21.304 18.919 29.643 1.000 27.509 292 ALA B C 1
ATOM 13388 O O . ALA B 1 259 ? 22.256 18.122 29.517 1.000 27.748 292 ALA B O 1
ATOM 13395 N N . GLN B 1 260 ? 21.366 20.082 30.298 1.000 27.947 293 GLN B N 1
ATOM 13396 C CA . GLN B 1 260 ? 22.606 20.544 30.965 1.000 28.424 293 GLN B CA 1
ATOM 13397 C C . GLN B 1 260 ? 22.300 21.123 32.346 1.000 29.332 293 GLN B C 1
ATOM 13398 O O . GLN B 1 260 ? 21.267 21.763 32.497 1.000 29.476 293 GLN B O 1
ATOM 13412 N N . LEU B 1 261 ? 23.211 20.965 33.303 1.000 30.493 294 LEU B N 1
ATOM 13413 C CA . LEU B 1 261 ? 23.063 21.545 34.664 1.000 31.684 294 LEU B CA 1
ATOM 13414 C C . LEU B 1 261 ? 21.707 21.137 35.250 1.000 31.534 294 LEU B C 1
ATOM 13415 O O . LEU B 1 261 ? 21.051 21.962 35.894 1.000 30.848 294 LEU B O 1
ATOM 13431 N N . THR B 1 262 ? 21.301 19.899 35.041 1.000 31.853 295 THR B N 1
ATOM 13432 C CA . THR B 1 262 ? 19.948 19.445 35.407 1.000 32.994 295 THR B CA 1
ATOM 13433 C C . THR B 1 262 ? 20.061 18.288 36.390 1.000 34.195 295 THR B C 1
ATOM 13434 O O . THR B 1 262 ? 20.945 17.448 36.250 1.000 34.211 295 THR B O 1
ATOM 13445 N N . GLU B 1 263 ? 19.206 18.254 37.398 1.000 35.747 296 GLU B N 1
ATOM 13446 C CA . GLU B 1 263 ? 19.396 17.316 38.517 1.000 37.173 296 GLU B CA 1
ATOM 13447 C C . GLU B 1 263 ? 18.682 15.964 38.428 1.000 37.916 296 GLU B C 1
ATOM 13448 O O . GLU B 1 263 ? 19.258 15.047 38.936 1.000 42.242 296 GLU B O 1
ATOM 13460 N N . ASN B 1 264 ? 17.611 15.645 37.819 1.000 36.713 297 ASN B N 1
ATOM 13461 C CA . ASN B 1 264 ? 17.238 14.206 37.745 1.000 36.715 297 ASN B CA 1
ATOM 13462 C C . ASN B 1 264 ? 16.453 14.126 36.462 1.000 35.676 297 ASN B C 1
ATOM 13463 O O . ASN B 1 264 ? 15.738 15.110 36.163 1.000 35.342 297 ASN B O 1
ATOM 13474 N N . ILE B 1 265 ? 16.607 13.068 35.696 1.000 34.646 298 ILE B N 1
ATOM 13475 C CA 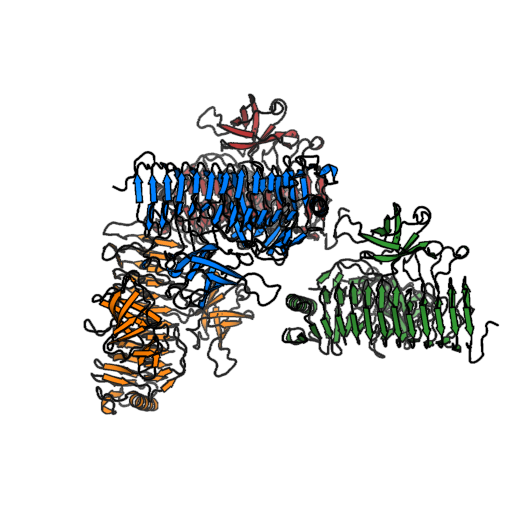. ILE B 1 265 ? 15.975 13.020 34.358 1.000 34.483 298 ILE B CA 1
ATOM 13476 C C . ILE B 1 265 ? 15.451 11.605 34.149 1.000 34.126 298 ILE B C 1
ATOM 13477 O O . ILE B 1 265 ? 16.233 10.639 34.236 1.000 34.034 298 ILE B O 1
ATOM 13493 N N . TYR B 1 266 ? 14.157 11.496 33.913 1.000 33.580 299 TYR B N 1
ATOM 13494 C CA . TYR B 1 266 ? 13.487 10.194 33.820 1.000 33.588 299 TYR B CA 1
ATOM 13495 C C . TYR B 1 266 ? 12.890 10.118 32.423 1.000 32.775 299 TYR B C 1
ATOM 13496 O O . TYR B 1 266 ? 12.179 11.048 32.016 1.000 32.777 299 TYR B O 1
ATOM 13514 N N . MET B 1 267 ? 13.194 9.041 31.703 1.000 32.051 300 MET B N 1
ATOM 13515 C CA . MET B 1 267 ? 12.802 8.873 30.274 1.000 30.932 300 MET B CA 1
ATOM 13516 C C . MET B 1 267 ? 12.346 7.440 30.032 1.000 30.209 300 MET B C 1
ATOM 13517 O O . MET B 1 267 ? 13.198 6.522 30.077 1.000 29.409 300 MET B O 1
ATOM 13531 N N . ASP B 1 268 ? 11.041 7.256 29.843 1.000 29.487 301 ASP B N 1
ATOM 13532 C CA . ASP B 1 268 ? 10.491 5.954 29.416 1.000 29.172 301 ASP B CA 1
ATOM 13533 C C . ASP B 1 268 ? 9.840 6.156 28.056 1.000 29.335 301 ASP B C 1
ATOM 13534 O O . ASP B 1 268 ? 9.005 7.046 27.949 1.000 30.029 301 ASP B O 1
ATOM 13543 N N . GLY B 1 269 ? 10.245 5.399 27.033 1.000 29.216 302 GLY B N 1
ATOM 13544 C CA . GLY B 1 269 ? 9.664 5.473 25.674 1.000 28.974 302 GLY B CA 1
ATOM 13545 C C . GLY B 1 269 ? 10.131 6.687 24.872 1.000 28.816 302 GLY B C 1
ATOM 13546 O O . GLY B 1 269 ? 9.514 6.983 23.861 1.000 28.997 302 GLY B O 1
ATOM 13550 N N . PHE B 1 270 ? 11.197 7.375 25.287 1.000 28.551 303 PHE B N 1
ATOM 13551 C CA . PHE B 1 270 ? 11.822 8.456 24.493 1.000 27.688 303 PHE B CA 1
ATOM 13552 C C . PHE B 1 270 ? 12.271 7.808 23.194 1.000 27.704 303 PHE B C 1
ATOM 13553 O O . PHE B 1 270 ? 12.786 6.692 23.225 1.000 27.487 303 PHE B O 1
ATOM 13570 N N . GLY B 1 271 ? 12.044 8.478 22.082 1.000 27.968 304 GLY B N 1
ATOM 13571 C CA . GLY B 1 271 ? 12.528 7.990 20.783 1.000 28.415 304 GLY B CA 1
ATOM 13572 C C . GLY B 1 271 ? 13.159 9.130 20.022 1.000 28.556 304 GLY B C 1
ATOM 13573 O O . GLY B 1 271 ? 12.654 10.269 20.112 1.000 28.393 304 GLY B O 1
ATOM 13577 N N . VAL B 1 272 ? 14.261 8.880 19.329 1.000 28.715 305 VAL B N 1
ATOM 13578 C CA . VAL B 1 272 ? 14.645 9.762 18.198 1.000 28.508 305 VAL B CA 1
ATOM 13579 C C . VAL B 1 272 ? 14.679 8.852 17.002 1.000 28.753 305 VAL B C 1
ATOM 13580 O O . VAL B 1 272 ? 15.603 8.075 16.874 1.000 28.114 305 VAL B O 1
ATOM 13593 N N . CYS B 1 273 ? 13.618 8.860 16.231 1.000 29.920 306 CYS B N 1
ATOM 13594 C CA . CYS B 1 273 ? 13.434 7.732 15.306 1.000 31.170 306 CYS B CA 1
ATOM 13595 C C . CYS B 1 273 ? 12.513 8.124 14.181 1.000 31.432 306 CYS B C 1
ATOM 13596 O O . CYS B 1 273 ? 12.004 9.260 14.176 1.000 31.758 306 CYS B O 1
ATOM 13604 N N . LEU B 1 274 ? 12.349 7.183 13.263 1.000 31.846 307 LEU B N 1
ATOM 13605 C CA . LEU B 1 274 ? 11.399 7.298 12.132 1.000 31.916 307 LEU B CA 1
ATOM 13606 C C . LEU B 1 274 ? 10.003 6.906 12.635 1.000 32.151 307 LEU B C 1
ATOM 13607 O O . LEU B 1 274 ? 9.870 6.245 13.731 1.000 31.861 307 LEU B O 1
ATOM 13623 N N . ARG B 1 275 ? 9.002 7.275 11.837 1.000 31.345 308 ARG B N 1
ATOM 13624 C CA . ARG B 1 275 ? 7.595 7.016 12.157 1.000 30.979 308 ARG B CA 1
ATOM 13625 C C . ARG B 1 275 ? 7.231 5.597 11.782 1.000 31.524 308 ARG B C 1
ATOM 13626 O O . ARG B 1 275 ? 6.091 5.348 11.758 1.000 32.831 308 ARG B O 1
ATOM 13647 N N . GLY B 1 276 ? 8.164 4.690 11.567 1.000 32.609 309 GLY B N 1
ATOM 13648 C CA . GLY B 1 276 ? 7.814 3.280 11.312 1.000 33.895 309 GLY B CA 1
ATOM 13649 C C . GLY B 1 276 ? 8.337 2.801 9.978 1.000 35.344 309 GLY B C 1
ATOM 13650 O O . GLY B 1 276 ? 9.036 3.577 9.286 1.000 35.913 309 GLY B O 1
ATOM 13654 N N . LYS B 1 277 ? 8.023 1.559 9.629 1.000 36.806 310 LYS B N 1
ATOM 13655 C CA . LYS B 1 277 ? 8.524 0.890 8.400 1.000 38.387 310 LYS B CA 1
ATOM 13656 C C . LYS B 1 277 ? 8.161 1.735 7.171 1.000 38.091 310 LYS B C 1
ATOM 13657 O O . LYS B 1 277 ? 8.829 1.599 6.143 1.000 37.845 310 LYS B O 1
ATOM 13676 N N . ASN B 1 278 ? 7.149 2.594 7.253 1.000 37.150 311 ASN B N 1
ATOM 13677 C CA . ASN B 1 278 ? 6.664 3.323 6.063 1.000 36.402 311 ASN B CA 1
ATOM 13678 C C . ASN B 1 278 ? 7.204 4.745 6.032 1.000 35.061 311 ASN B C 1
ATOM 13679 O O . ASN B 1 278 ? 6.848 5.480 5.090 1.000 34.360 311 ASN B O 1
ATOM 13690 N N . ASP B 1 279 ? 8.042 5.145 6.990 1.000 33.611 312 ASP B N 1
ATOM 13691 C CA . ASP B 1 279 ? 8.585 6.520 6.934 1.000 32.104 312 ASP B CA 1
ATOM 13692 C C . ASP B 1 279 ? 9.412 6.591 5.646 1.000 31.621 312 ASP B C 1
ATOM 13693 O O . ASP B 1 279 ? 10.308 5.779 5.420 1.000 30.927 312 ASP B O 1
ATOM 13702 N N . PRO B 1 280 ? 9.099 7.523 4.720 1.000 31.258 313 PRO B N 1
ATOM 13703 C CA . PRO B 1 280 ? 9.921 7.696 3.519 1.000 30.706 313 PRO B CA 1
ATOM 13704 C C . PRO B 1 280 ? 11.328 8.171 3.904 1.000 29.577 313 PRO B C 1
ATOM 13705 O O . PRO B 1 280 ? 12.197 8.026 3.106 1.000 29.672 313 PRO B O 1
ATOM 13716 N N . ARG B 1 281 ? 11.505 8.765 5.089 1.000 28.726 314 ARG B N 1
ATOM 13717 C CA . ARG B 1 281 ? 12.803 9.364 5.507 1.000 28.082 314 ARG B CA 1
ATOM 13718 C C . ARG B 1 281 ? 13.731 8.244 5.956 1.000 27.780 314 ARG B C 1
ATOM 13719 O O . ARG B 1 281 ? 13.206 7.214 6.439 1.000 27.615 314 ARG B O 1
ATOM 13740 N N . TYR B 1 282 ? 15.045 8.467 5.823 1.000 27.316 315 TYR B N 1
ATOM 13741 C CA . TYR B 1 282 ? 16.100 7.518 6.271 1.000 27.025 315 TYR B CA 1
ATOM 13742 C C . TYR B 1 282 ? 16.878 8.088 7.485 1.000 26.360 315 TYR B C 1
ATOM 13743 O O . TYR B 1 282 ? 17.635 7.376 8.171 1.000 26.006 315 TYR B O 1
ATOM 13761 N N . PHE B 1 283 ? 16.659 9.363 7.768 1.000 25.867 316 PHE B N 1
ATOM 13762 C CA . PHE B 1 283 ? 17.491 10.182 8.668 1.000 25.493 316 PHE B CA 1
ATOM 13763 C C . PHE B 1 283 ? 16.636 10.744 9.805 1.000 25.516 316 PHE B C 1
ATOM 13764 O O . PHE B 1 283 ? 15.399 10.900 9.598 1.000 26.095 316 PHE B O 1
ATOM 13781 N N . THR B 1 284 ? 17.240 11.060 10.951 1.000 25.144 317 THR B N 1
ATOM 13782 C CA . THR B 1 284 ? 16.529 11.742 12.064 1.000 25.223 317 THR B CA 1
ATOM 13783 C C . THR B 1 284 ? 17.248 13.022 12.431 1.000 25.463 317 THR B C 1
ATOM 13784 O O . THR B 1 284 ? 17.174 13.980 11.659 1.000 25.762 317 THR B O 1
ATOM 13795 N N . THR B 1 285 ? 17.872 13.054 13.588 1.000 25.670 318 THR B N 1
ATOM 13796 C CA . THR B 1 285 ? 18.431 14.327 14.073 1.000 26.170 318 THR B CA 1
ATOM 13797 C C . THR B 1 285 ? 19.761 14.627 13.378 1.000 26.591 318 THR B C 1
ATOM 13798 O O . THR B 1 285 ? 20.568 13.716 13.087 1.000 25.894 318 THR B O 1
ATOM 13809 N N . GLN B 1 286 ? 20.014 15.911 13.248 1.000 27.392 319 GLN B N 1
ATOM 13810 C CA . GLN B 1 286 ? 21.268 16.437 12.676 1.000 28.210 319 GLN B CA 1
ATOM 13811 C C . GLN B 1 286 ? 22.434 16.186 13.643 1.000 28.838 319 GLN B C 1
ATOM 13812 O O . GLN B 1 286 ? 23.608 16.217 13.201 1.000 29.123 319 GLN B O 1
ATOM 13826 N N . ALA B 1 287 ? 22.179 15.930 14.923 1.000 29.129 320 ALA B N 1
ATOM 13827 C CA . ALA B 1 287 ? 23.272 15.555 15.842 1.000 29.652 320 ALA B CA 1
ATOM 13828 C C . ALA B 1 287 ? 22.855 14.373 16.716 1.000 29.886 320 ALA B C 1
ATOM 13829 O O . ALA B 1 287 ? 22.066 13.515 16.227 1.000 30.170 320 ALA B O 1
ATOM 13836 N N . ASP B 1 288 ? 23.387 14.322 17.943 1.000 29.973 321 ASP B N 1
ATOM 13837 C CA . ASP B 1 288 ? 23.106 13.252 18.938 1.000 29.503 321 ASP B CA 1
ATOM 13838 C C . ASP B 1 288 ? 21.616 13.151 19.226 1.000 28.306 321 ASP B C 1
ATOM 13839 O O . ASP B 1 288 ? 20.984 14.212 19.338 1.000 27.559 321 ASP B O 1
ATOM 13848 N N . ALA B 1 289 ? 21.102 11.939 19.436 1.000 27.283 322 ALA B N 1
ATOM 13849 C CA . ALA B 1 289 ? 19.695 11.759 19.839 1.000 26.913 322 ALA B CA 1
ATOM 13850 C C . ALA B 1 289 ? 19.472 12.438 21.198 1.000 26.853 322 ALA B C 1
ATOM 13851 O O . ALA B 1 289 ? 18.666 13.380 21.243 1.000 26.872 322 ALA B O 1
ATOM 13858 N N . THR B 1 290 ? 20.189 11.987 22.240 1.000 26.507 323 THR B N 1
ATOM 13859 C CA . THR B 1 290 ? 20.090 12.435 23.654 1.000 26.013 323 THR B CA 1
ATOM 13860 C C . THR B 1 290 ? 21.497 12.750 24.156 1.000 25.611 323 THR B C 1
ATOM 13861 O O . THR B 1 290 ? 22.409 11.982 23.915 1.000 25.082 323 THR B O 1
ATOM 13872 N N . HIS B 1 291 ? 21.619 13.838 24.882 1.000 25.795 324 HIS B N 1
ATOM 13873 C CA . HIS B 1 291 ? 22.914 14.369 25.331 1.000 26.130 324 HIS B CA 1
ATOM 13874 C C . HIS B 1 291 ? 22.742 15.058 26.681 1.000 26.032 324 HIS B C 1
ATOM 13875 O O . HIS B 1 291 ? 21.818 15.870 26.855 1.000 25.732 324 HIS B O 1
ATOM 13890 N N . PHE B 1 292 ? 23.657 14.773 27.596 1.000 26.394 325 PHE B N 1
ATOM 13891 C CA . PHE B 1 292 ? 23.594 15.216 29.012 1.000 26.472 325 PHE B CA 1
ATOM 13892 C C . PHE B 1 292 ? 24.921 15.798 29.462 1.000 26.474 325 PHE B C 1
ATOM 13893 O O . PHE B 1 292 ? 25.841 15.036 29.824 1.000 26.641 325 PHE B O 1
ATOM 13910 N N . SER B 1 293 ? 24.997 17.121 29.456 1.000 26.484 326 SER B N 1
ATOM 13911 C CA . SER B 1 293 ? 26.250 17.854 29.717 1.000 26.730 326 SER B CA 1
ATOM 13912 C C . SER B 1 293 ? 26.178 18.410 31.137 1.000 26.891 326 SER B C 1
ATOM 13913 O O . SER B 1 293 ? 25.413 19.332 31.379 1.000 26.852 326 SER B O 1
ATOM 13921 N N . GLY B 1 294 ? 26.904 17.826 32.076 1.000 27.319 327 GLY B N 1
ATOM 13922 C CA . GLY B 1 294 ? 27.051 18.432 33.414 1.000 28.003 327 GLY B CA 1
ATOM 13923 C C . GLY B 1 294 ? 25.772 18.328 34.223 1.000 28.513 327 GLY B C 1
ATOM 13924 O O . GLY B 1 294 ? 25.370 19.304 34.914 1.000 28.842 327 GLY B O 1
ATOM 13928 N N . CYS B 1 295 ? 25.178 17.150 34.176 1.000 28.830 328 CYS B N 1
ATOM 13929 C CA . CYS B 1 295 ? 23.959 16.844 34.924 1.000 29.370 328 CYS B CA 1
ATOM 13930 C C . CYS B 1 295 ? 24.340 16.114 36.211 1.000 29.712 328 CYS B C 1
ATOM 13931 O O . CYS B 1 295 ? 25.536 15.787 36.442 1.000 29.426 328 CYS B O 1
ATOM 13939 N N . LYS B 1 296 ? 23.359 15.885 37.069 1.000 29.860 329 LYS B N 1
ATOM 13940 C CA . LYS B 1 296 ? 23.622 15.159 38.327 1.000 29.969 329 LYS B CA 1
ATOM 13941 C C . LYS B 1 296 ? 22.344 14.442 38.684 1.000 29.815 329 LYS B C 1
ATOM 13942 O O . LYS B 1 296 ? 21.450 14.380 37.850 1.000 29.996 329 LYS B O 1
ATOM 13961 N N . GLY B 1 297 ? 22.312 13.893 39.876 1.000 29.810 330 GLY B N 1
ATOM 13962 C CA . GLY B 1 297 ? 21.191 13.056 40.272 1.000 29.873 330 GLY B CA 1
ATOM 13963 C C . GLY B 1 297 ? 21.216 11.814 39.436 1.000 29.878 330 GLY B C 1
ATOM 13964 O O . GLY B 1 297 ? 22.290 11.339 39.055 1.000 29.565 330 GLY B O 1
ATOM 13968 N N . GLU B 1 298 ? 20.039 11.299 39.176 1.000 31.208 331 GLU B N 1
ATOM 13969 C CA . GLU B 1 298 ? 19.847 9.990 38.544 1.000 31.724 331 GLU B CA 1
ATOM 13970 C C . GLU B 1 298 ? 19.285 10.275 37.162 1.000 30.549 331 GLU B C 1
ATOM 13971 O O . GLU B 1 298 ? 18.366 11.060 37.024 1.000 29.948 331 GLU B O 1
ATOM 13983 N N . ILE B 1 299 ? 19.898 9.668 36.172 1.000 30.016 332 ILE B N 1
ATOM 13984 C CA . ILE B 1 299 ? 19.371 9.602 34.795 1.000 29.012 332 ILE B CA 1
ATOM 13985 C C . ILE B 1 299 ? 18.902 8.184 34.497 1.000 28.356 332 ILE B C 1
ATOM 13986 O O . ILE B 1 299 ? 19.737 7.261 34.391 1.000 27.368 332 ILE B O 1
ATOM 14002 N N . VAL B 1 300 ? 17.598 8.042 34.293 1.000 28.320 333 VAL B N 1
ATOM 14003 C CA . VAL B 1 300 ? 17.020 6.798 33.727 1.000 28.156 333 VAL B CA 1
ATOM 14004 C C . VAL B 1 300 ? 16.636 7.057 32.276 1.000 27.845 333 VAL B C 1
ATOM 14005 O O . VAL B 1 300 ? 15.879 7.989 32.065 1.000 27.996 333 VAL B O 1
ATOM 14018 N N . SER B 1 301 ? 17.209 6.308 31.323 1.000 27.860 334 SER B N 1
ATOM 14019 C CA . SER B 1 301 ? 16.794 6.278 29.889 1.000 27.883 334 SER B CA 1
ATOM 14020 C C . SER B 1 301 ? 16.438 4.843 29.516 1.000 27.612 334 SER B C 1
ATOM 14021 O O . SER B 1 301 ? 17.372 4.058 29.244 1.000 27.362 334 SER B O 1
ATOM 14029 N N . LYS B 1 302 ? 15.150 4.488 29.540 1.000 27.649 335 LYS B N 1
ATOM 14030 C CA . LYS B 1 302 ? 14.735 3.102 29.203 1.000 27.885 335 LYS B CA 1
ATOM 14031 C C . LYS B 1 302 ? 13.658 3.048 28.112 1.000 27.889 335 LYS B C 1
ATOM 14032 O O . LYS B 1 302 ? 12.995 4.089 27.780 1.000 27.189 335 LYS B O 1
ATOM 14051 N N . ASN B 1 303 ? 13.599 1.849 27.529 1.000 28.391 336 ASN B N 1
ATOM 14052 C CA . ASN B 1 303 ? 12.641 1.419 26.485 1.000 29.135 336 ASN B CA 1
ATOM 14053 C C . ASN B 1 303 ? 12.525 2.492 25.388 1.000 29.259 336 ASN B C 1
ATOM 14054 O O . ASN B 1 303 ? 11.405 2.910 25.078 1.000 29.905 336 ASN B O 1
ATOM 14065 N N . GLY B 1 304 ? 13.645 2.942 24.841 1.000 29.175 337 GLY B N 1
ATOM 14066 C CA . GLY B 1 304 ? 13.647 3.998 23.823 1.000 29.077 337 GLY B CA 1
ATOM 14067 C C . GLY B 1 304 ? 14.054 3.428 22.487 1.000 29.358 337 GLY B C 1
ATOM 14068 O O . GLY B 1 304 ? 14.705 2.383 22.456 1.000 29.209 337 GLY B O 1
ATOM 14072 N N . LEU B 1 305 ? 13.700 4.111 21.405 1.000 29.649 338 LEU B N 1
ATOM 14073 C CA . LEU B 1 305 ? 14.127 3.726 20.043 1.000 29.707 338 LEU B CA 1
ATOM 14074 C C . LEU B 1 305 ? 14.949 4.889 19.474 1.000 29.735 338 LEU B C 1
ATOM 14075 O O . LEU B 1 305 ? 14.406 6.035 19.369 1.000 29.799 338 LEU B O 1
ATOM 14091 N N . TYR B 1 306 ? 16.199 4.603 19.096 1.000 29.285 339 TYR B N 1
ATOM 14092 C CA . TYR B 1 306 ? 17.037 5.610 18.419 1.000 29.013 339 TYR B CA 1
ATOM 14093 C C . TYR B 1 306 ? 17.484 5.085 17.065 1.000 28.810 339 TYR B C 1
ATOM 14094 O O . TYR B 1 306 ? 18.138 4.053 17.019 1.000 29.056 339 TYR B O 1
ATOM 14112 N N . GLU B 1 307 ? 17.154 5.795 15.988 1.000 28.729 340 GLU B N 1
ATOM 14113 C CA . GLU B 1 307 ? 17.541 5.316 14.645 1.000 29.049 340 GLU B CA 1
ATOM 14114 C C . GLU B 1 307 ? 17.860 6.478 13.702 1.000 29.068 340 GLU B C 1
ATOM 14115 O O . GLU B 1 307 ? 17.223 7.553 13.743 1.000 28.713 340 GLU B O 1
ATOM 14127 N N . GLY B 1 308 ? 18.880 6.241 12.893 1.000 29.132 341 GLY B N 1
ATOM 14128 C CA . GLY B 1 308 ? 19.196 7.080 11.747 1.000 29.516 341 GLY B CA 1
ATOM 14129 C C . GLY B 1 308 ? 19.698 8.435 12.163 1.000 29.880 341 GLY B C 1
ATOM 14130 O O . GLY B 1 308 ? 19.608 9.337 11.339 1.000 31.256 341 GLY B O 1
ATOM 14134 N N . MET B 1 309 ? 20.234 8.597 13.359 1.000 29.810 342 MET B N 1
ATOM 14135 C CA . MET B 1 309 ? 20.684 9.943 13.759 1.000 30.787 342 MET B CA 1
ATOM 14136 C C . MET B 1 309 ? 22.031 10.181 13.102 1.000 31.472 342 MET B C 1
ATOM 14137 O O . MET B 1 309 ? 22.780 9.219 12.856 1.000 31.036 342 MET B O 1
ATOM 14151 N N . MET B 1 310 ? 22.348 11.454 12.929 1.000 33.005 343 MET B N 1
ATOM 14152 C CA . MET B 1 310 ? 23.679 11.909 12.460 1.000 34.938 343 MET B CA 1
ATOM 14153 C C . MET B 1 310 ? 24.705 11.900 13.597 1.000 36.075 343 MET B C 1
ATOM 14154 O O . MET B 1 310 ? 25.716 12.611 13.473 1.000 36.767 343 MET B O 1
ATOM 14168 N N . ASP B 1 311 ? 24.492 11.114 14.647 1.000 37.784 344 ASP B N 1
ATOM 14169 C CA . ASP B 1 311 ? 25.492 10.986 15.736 1.000 39.991 344 ASP B CA 1
ATOM 14170 C C . ASP B 1 311 ? 25.071 9.896 16.725 1.000 40.030 344 ASP B C 1
ATOM 14171 O O . ASP B 1 311 ? 24.301 8.994 16.368 1.000 40.146 344 ASP B O 1
ATOM 14180 N N . ASP B 1 312 ? 25.589 9.949 17.936 1.000 39.620 345 ASP B N 1
ATOM 14181 C CA . ASP B 1 312 ? 25.325 8.888 18.924 1.000 40.157 345 ASP B CA 1
ATOM 14182 C C . ASP B 1 312 ? 23.900 9.011 19.484 1.000 37.790 345 ASP B C 1
ATOM 14183 O O . ASP B 1 312 ? 23.266 10.084 19.443 1.000 36.747 345 ASP B O 1
ATOM 14192 N N . ALA B 1 313 ? 23.429 7.910 20.036 1.000 35.843 346 ALA B N 1
ATOM 14193 C CA . ALA B 1 313 ? 22.123 7.849 20.700 1.000 36.084 346 ALA B CA 1
ATOM 14194 C C . ALA B 1 313 ? 22.201 8.581 22.043 1.000 36.107 346 ALA B C 1
ATOM 14195 O O . ALA B 1 313 ? 21.319 9.380 22.376 1.000 36.447 346 ALA B O 1
ATOM 14202 N N . ILE B 1 314 ? 23.229 8.319 22.838 1.000 35.365 347 ILE B N 1
ATOM 14203 C CA . ILE B 1 314 ? 23.363 9.008 24.143 1.000 33.397 347 ILE B CA 1
ATOM 14204 C C . ILE B 1 314 ? 24.822 9.394 24.316 1.000 32.198 347 ILE B C 1
ATOM 14205 O O . ILE B 1 314 ? 25.714 8.630 23.936 1.000 31.175 347 ILE B O 1
ATOM 14221 N N . ASN B 1 315 ? 25.032 10.593 24.814 1.000 31.928 348 ASN B N 1
ATOM 14222 C CA . ASN B 1 315 ? 26.373 11.008 25.245 1.000 32.193 348 ASN B CA 1
ATOM 14223 C C . ASN B 1 315 ? 26.215 11.670 26.610 1.000 32.119 348 ASN B C 1
ATOM 14224 O O . ASN B 1 315 ? 25.506 12.675 26.689 1.000 31.375 348 ASN B O 1
ATOM 14235 N N . ILE B 1 316 ? 26.882 11.140 27.638 1.000 32.357 349 ILE B N 1
ATOM 14236 C CA . ILE B 1 316 ? 26.772 11.635 29.036 1.000 32.212 349 ILE B CA 1
ATOM 14237 C C . ILE B 1 316 ? 28.136 12.106 29.500 1.000 32.366 349 ILE B C 1
ATOM 14238 O O . ILE B 1 316 ? 29.017 11.260 29.645 1.000 33.356 349 ILE B O 1
ATOM 14254 N N . HIS B 1 317 ? 28.334 13.386 29.746 1.000 31.970 350 HIS B N 1
ATOM 14255 C CA . HIS B 1 317 ? 29.718 13.858 29.963 1.000 32.057 350 HIS B CA 1
ATOM 14256 C C . HIS B 1 317 ? 29.708 15.180 30.729 1.000 31.858 350 HIS B C 1
ATOM 14257 O O . HIS B 1 317 ? 28.655 15.834 30.746 1.000 32.150 350 HIS B O 1
ATOM 14272 N N . GLY B 1 318 ? 30.870 15.598 31.234 1.000 31.438 351 GLY B N 1
ATOM 14273 C CA . GLY B 1 318 ? 31.072 16.956 31.761 1.000 31.136 351 GLY B CA 1
ATOM 14274 C C . GLY B 1 318 ? 31.977 17.779 30.870 1.000 30.933 351 GLY B C 1
ATOM 14275 O O . GLY B 1 318 ? 32.307 17.345 29.805 1.000 30.779 351 GLY B O 1
ATOM 14279 N N . THR B 1 319 ? 32.387 18.937 31.349 1.000 31.018 352 THR B N 1
ATOM 14280 C CA . THR B 1 319 ? 33.328 19.856 30.677 1.000 30.988 352 THR B CA 1
ATOM 14281 C C . THR B 1 319 ? 34.541 20.071 31.598 1.000 31.572 352 THR B C 1
ATOM 14282 O O . THR B 1 319 ? 34.336 20.505 32.736 1.000 32.104 352 THR B O 1
ATOM 14293 N N . TYR B 1 320 ? 35.756 19.737 31.142 1.000 31.779 353 TYR B N 1
ATOM 14294 C CA . TYR B 1 320 ? 37.028 20.164 31.779 1.000 32.193 353 TYR B CA 1
ATOM 14295 C C . TYR B 1 320 ? 37.214 21.652 31.467 1.000 33.473 353 TYR B C 1
ATOM 14296 O O . TYR B 1 320 ? 37.227 22.013 30.305 1.000 34.336 353 TYR B O 1
ATOM 14314 N N . LEU B 1 321 ? 37.329 22.524 32.459 1.000 35.239 354 LEU B N 1
ATOM 14315 C CA . LEU B 1 321 ? 37.880 23.875 32.192 1.000 36.621 354 LEU B CA 1
ATOM 14316 C C . LEU B 1 321 ? 39.396 23.727 32.084 1.000 37.701 354 LEU B C 1
ATOM 14317 O O . LEU B 1 321 ? 39.982 22.821 32.725 1.000 37.197 354 LEU B O 1
ATOM 14333 N N . LYS B 1 322 ? 40.030 24.624 31.350 1.000 38.952 355 LYS B N 1
ATOM 14334 C CA . LYS B 1 322 ? 41.503 24.690 31.387 1.000 40.495 355 LYS B CA 1
ATOM 14335 C C . LYS B 1 322 ? 41.948 25.878 32.241 1.000 39.914 355 LYS B C 1
ATOM 14336 O O . LYS B 1 322 ? 41.471 27.005 32.025 1.000 39.464 355 LYS B O 1
ATOM 14355 N N . ILE B 1 323 ? 42.857 25.623 33.165 1.000 39.213 356 ILE B N 1
ATOM 14356 C CA . ILE B 1 323 ? 43.443 26.687 34.013 1.000 40.207 356 ILE B CA 1
ATOM 14357 C C . ILE B 1 323 ? 44.325 27.562 33.149 1.000 40.605 356 ILE B C 1
ATOM 14358 O O . ILE B 1 323 ? 45.234 27.029 32.546 1.000 40.020 356 ILE B O 1
ATOM 14374 N N . THR B 1 324 ? 44.099 28.861 33.137 1.000 42.144 357 THR B N 1
ATOM 14375 C CA . THR B 1 324 ? 44.906 29.751 32.277 1.000 44.082 357 THR B CA 1
ATOM 14376 C C . THR B 1 324 ? 45.838 30.595 33.134 1.000 46.191 357 THR B C 1
ATOM 14377 O O . THR B 1 324 ? 46.835 31.083 32.604 1.000 46.560 357 THR B O 1
ATOM 14388 N N . LYS B 1 325 ? 45.520 30.778 34.403 1.000 48.215 358 LYS B N 1
ATOM 14389 C CA . LYS B 1 325 ? 46.295 31.702 35.245 1.000 50.653 358 LYS B CA 1
ATOM 14390 C C . LYS B 1 325 ? 46.124 31.261 36.701 1.000 50.344 358 LYS B C 1
ATOM 14391 O O . LYS B 1 325 ? 45.033 30.869 37.044 1.000 49.665 358 LYS B O 1
ATOM 14410 N N . LYS B 1 326 ? 47.182 31.220 37.506 1.000 51.205 359 LYS B N 1
ATOM 14411 C CA . LYS B 1 326 ? 47.071 31.013 38.975 1.000 50.122 359 LYS B CA 1
ATOM 14412 C C . LYS B 1 326 ? 47.313 32.372 39.615 1.000 49.736 359 LYS B C 1
ATOM 14413 O O . LYS B 1 326 ? 48.399 32.931 39.411 1.000 48.322 359 LYS B O 1
ATOM 14432 N N . LEU B 1 327 ? 46.323 32.899 40.317 1.000 50.039 360 LEU B N 1
ATOM 14433 C CA . LEU B 1 327 ? 46.453 34.245 40.914 1.000 51.845 360 LEU B CA 1
ATOM 14434 C C . LEU B 1 327 ? 47.125 34.154 42.290 1.000 52.567 360 LEU B C 1
ATOM 14435 O O . LEU B 1 327 ? 47.809 35.125 42.611 1.000 52.440 360 LEU B O 1
ATOM 14451 N N . ASP B 1 328 ? 46.915 33.052 43.047 1.000 53.213 361 ASP B N 1
ATOM 14452 C CA . ASP B 1 328 ? 47.521 32.761 44.380 1.000 53.567 361 ASP B CA 1
ATOM 14453 C C . ASP B 1 328 ? 47.306 31.283 44.754 1.000 54.025 361 ASP B C 1
ATOM 14454 O O . ASP B 1 328 ? 46.886 30.507 43.916 1.000 53.937 361 ASP B O 1
ATOM 14463 N N . ASP B 1 329 ? 47.561 30.902 46.000 1.000 56.316 362 ASP B N 1
ATOM 14464 C CA . ASP B 1 329 ? 47.528 29.491 46.473 1.000 56.999 362 ASP B CA 1
ATOM 14465 C C . ASP B 1 329 ? 46.133 28.867 46.366 1.000 53.998 362 ASP B C 1
ATOM 14466 O O . ASP B 1 329 ? 46.020 27.635 46.433 1.000 52.016 362 ASP B O 1
ATOM 14475 N N . HIS B 1 330 ? 45.109 29.703 46.271 1.000 51.919 363 HIS B N 1
ATOM 14476 C CA . HIS B 1 330 ? 43.693 29.308 46.454 1.000 51.089 363 HIS B CA 1
ATOM 14477 C C . HIS B 1 330 ? 42.876 29.649 45.198 1.000 49.206 363 HIS B C 1
ATOM 14478 O O . HIS B 1 330 ? 41.780 29.096 45.030 1.000 47.505 363 HIS B O 1
ATOM 14493 N N . THR B 1 331 ? 43.386 30.521 44.334 1.000 48.313 364 THR B N 1
ATOM 14494 C CA . THR B 1 331 ? 42.565 31.165 43.294 1.000 47.160 364 THR B CA 1
ATOM 14495 C C . THR B 1 331 ? 43.181 30.930 41.917 1.000 46.278 364 THR B C 1
ATOM 14496 O O . THR B 1 331 ? 44.357 31.248 41.694 1.000 47.535 364 THR B O 1
ATOM 14507 N N . VAL B 1 332 ? 42.377 30.437 40.988 1.000 44.059 365 VAL B N 1
ATOM 14508 C CA . VAL B 1 332 ? 42.834 30.314 39.588 1.000 42.598 365 VAL B CA 1
ATOM 14509 C C . VAL B 1 332 ? 41.810 31.014 38.693 1.000 41.685 365 VAL B C 1
ATOM 14510 O O . VAL B 1 332 ? 40.686 31.257 39.149 1.000 41.011 365 VAL B O 1
ATOM 14523 N N . ILE B 1 333 ? 42.236 31.408 37.494 1.000 41.322 366 ILE B N 1
ATOM 14524 C CA . ILE B 1 333 ? 41.327 31.714 36.358 1.000 41.059 366 ILE B CA 1
ATOM 14525 C C . ILE B 1 333 ? 41.310 30.475 35.447 1.000 40.488 366 ILE B C 1
ATOM 14526 O O . ILE B 1 333 ? 42.380 29.923 35.133 1.000 41.070 366 ILE B O 1
ATOM 14542 N N . ALA B 1 334 ? 40.109 29.999 35.132 1.000 39.935 367 ALA B N 1
ATOM 14543 C CA . ALA B 1 334 ? 39.870 28.818 34.277 1.000 39.552 367 ALA B CA 1
ATOM 14544 C C . ALA B 1 334 ? 38.857 29.147 33.175 1.000 39.262 367 ALA B C 1
ATOM 14545 O O . ALA B 1 334 ? 37.949 29.980 33.370 1.000 38.610 367 ALA B O 1
ATOM 14552 N N . ASN B 1 335 ? 39.017 28.483 32.037 1.000 38.950 368 ASN B N 1
ATOM 14553 C CA . ASN B 1 335 ? 38.422 28.940 30.763 1.000 38.304 368 ASN B CA 1
ATOM 14554 C C . ASN B 1 335 ? 37.721 27.774 30.086 1.000 37.810 368 ASN B C 1
ATOM 14555 O O . ASN B 1 335 ? 38.155 26.624 30.270 1.000 36.741 368 ASN B O 1
ATOM 14566 N N . TYR B 1 336 ? 36.639 28.096 29.371 1.000 38.651 369 TYR B N 1
ATOM 14567 C CA . TYR B 1 336 ? 35.905 27.168 28.476 1.000 38.683 369 TYR B CA 1
ATOM 14568 C C . TYR B 1 336 ? 36.718 27.165 27.183 1.000 39.106 369 TYR B C 1
ATOM 14569 O O . TYR B 1 336 ? 37.055 28.275 26.690 1.000 38.095 369 TYR B O 1
ATOM 14587 N N . MET B 1 337 ? 37.084 25.992 26.675 1.000 39.702 370 MET B N 1
ATOM 14588 C CA . MET B 1 337 ? 38.103 25.956 25.599 1.000 40.672 370 MET B CA 1
ATOM 14589 C C . MET B 1 337 ? 37.490 25.701 24.209 1.000 41.252 370 MET B C 1
ATOM 14590 O O . MET B 1 337 ? 38.068 26.178 23.219 1.000 40.251 370 MET B O 1
ATOM 14604 N N . HIS B 1 338 ? 36.342 25.033 24.115 1.000 41.840 371 HIS B N 1
ATOM 14605 C CA . HIS B 1 338 ? 35.768 24.571 22.828 1.000 42.429 371 HIS B CA 1
ATOM 14606 C C . HIS B 1 338 ? 34.766 25.603 22.296 1.000 42.626 371 HIS B C 1
ATOM 14607 O O . HIS B 1 338 ? 34.175 26.312 23.115 1.000 43.606 371 HIS B O 1
ATOM 14622 N N . GLU B 1 339 ? 34.571 25.719 20.990 1.000 43.728 372 GLU B N 1
ATOM 14623 C CA . GLU B 1 339 ? 33.665 26.783 20.460 1.000 46.585 372 GLU B CA 1
ATOM 14624 C C . GLU B 1 339 ? 32.187 26.419 20.659 1.000 44.400 372 GLU B C 1
ATOM 14625 O O . GLU B 1 339 ? 31.326 27.318 20.656 1.000 43.439 372 GLU B O 1
ATOM 14637 N N . GLN B 1 340 ? 31.908 25.141 20.864 1.000 42.375 373 GLN B N 1
ATOM 14638 C CA . GLN B 1 340 ? 30.528 24.633 20.994 1.000 39.784 373 GLN B CA 1
ATOM 14639 C C . GLN B 1 340 ? 30.137 24.412 22.462 1.000 37.905 373 GLN B C 1
ATOM 14640 O O . GLN B 1 340 ? 28.985 24.119 22.663 1.000 37.507 373 GLN B O 1
ATOM 14654 N N . SER B 1 341 ? 30.994 24.574 23.467 1.000 36.273 374 SER B N 1
ATOM 14655 C CA . SER B 1 341 ? 30.514 24.503 24.867 1.000 35.384 374 SER B CA 1
ATOM 14656 C C . SER B 1 341 ? 31.042 25.694 25.649 1.000 36.051 374 SER B C 1
ATOM 14657 O O . SER B 1 341 ? 32.152 25.566 26.214 1.000 37.755 374 SER B O 1
ATOM 14665 N N . TYR B 1 342 ? 30.307 26.804 25.664 1.000 35.905 375 TYR B N 1
ATOM 14666 C CA . TYR B 1 342 ? 30.630 27.976 26.518 1.000 37.213 375 TYR B CA 1
ATOM 14667 C C . TYR B 1 342 ? 29.330 28.682 26.883 1.000 37.322 375 TYR B C 1
ATOM 14668 O O . TYR B 1 342 ? 28.366 28.360 26.231 1.000 37.930 375 TYR B O 1
ATOM 14686 N N . GLY B 1 343 ? 29.301 29.553 27.903 1.000 37.350 376 GLY B N 1
ATOM 14687 C CA . GLY B 1 343 ? 28.280 30.611 28.064 1.000 37.121 376 GLY B CA 1
ATOM 14688 C C . GLY B 1 343 ? 27.289 30.310 29.178 1.000 37.200 376 GLY B C 1
ATOM 14689 O O . GLY B 1 343 ? 26.433 31.193 29.517 1.000 36.812 376 GLY B O 1
ATOM 14693 N N . PHE B 1 344 ? 27.407 29.106 29.728 1.000 36.754 377 PHE B N 1
ATOM 14694 C CA . PHE B 1 344 ? 26.628 28.612 30.874 1.000 36.206 377 PHE B CA 1
ATOM 14695 C C . PHE B 1 344 ? 27.551 28.312 32.066 1.000 36.950 377 PHE B C 1
ATOM 14696 O O . PHE B 1 344 ? 28.746 28.050 31.916 1.000 36.637 377 PHE B O 1
ATOM 14713 N N . ASP B 1 345 ? 26.982 28.329 33.261 1.000 37.681 378 ASP B N 1
ATOM 14714 C CA . ASP B 1 345 ? 27.711 28.066 34.517 1.000 38.475 378 ASP B CA 1
ATOM 14715 C C . ASP B 1 345 ? 28.315 26.672 34.524 1.000 38.626 378 ASP B C 1
ATOM 14716 O O . ASP B 1 345 ? 27.834 25.795 33.789 1.000 37.726 378 ASP B O 1
ATOM 14725 N N . TRP B 1 346 ? 29.318 26.508 35.382 1.000 39.525 379 TRP B N 1
ATOM 14726 C CA . TRP B 1 346 ? 30.165 25.297 35.466 1.000 39.228 379 TRP B CA 1
ATOM 14727 C C . TRP B 1 346 ? 30.082 24.715 36.874 1.000 38.866 379 TRP B C 1
ATOM 14728 O O . TRP B 1 346 ? 30.215 23.487 37.003 1.000 37.981 379 TRP B O 1
ATOM 14749 N N . GLY B 1 347 ? 29.929 25.567 37.887 1.000 39.370 380 GLY B N 1
ATOM 14750 C CA . GLY B 1 347 ? 29.860 25.065 39.270 1.000 40.272 380 GLY B CA 1
ATOM 14751 C C . GLY B 1 347 ? 29.285 26.030 40.292 1.000 41.059 380 GLY B C 1
ATOM 14752 O O . GLY B 1 347 ? 28.962 27.187 39.976 1.000 40.034 380 GLY B O 1
ATOM 14756 N N . ASN B 1 348 ? 29.220 25.546 41.521 1.000 43.177 381 ASN B N 1
ATOM 14757 C CA . ASN B 1 348 ? 28.672 26.297 42.675 1.000 45.849 381 ASN B CA 1
ATOM 14758 C C . ASN B 1 348 ? 29.511 26.026 43.914 1.000 46.491 381 ASN B C 1
ATOM 14759 O O . ASN B 1 348 ? 30.168 24.955 43.988 1.000 47.024 381 ASN B O 1
ATOM 14770 N N . ILE B 1 349 ? 29.386 26.935 44.880 1.000 46.486 382 ILE B N 1
ATOM 14771 C CA . ILE B 1 349 ? 30.031 26.822 46.207 1.000 45.771 382 ILE B CA 1
ATOM 14772 C C . ILE B 1 349 ? 29.770 25.417 46.754 1.000 44.828 382 ILE B C 1
ATOM 14773 O O . ILE B 1 349 ? 28.615 24.954 46.704 1.000 45.008 382 ILE B O 1
ATOM 14789 N N . ARG B 1 350 ? 30.842 24.752 47.176 1.000 43.575 383 ARG B N 1
ATOM 14790 C CA . ARG B 1 350 ? 30.823 23.440 47.869 1.000 43.163 383 ARG B CA 1
ATOM 14791 C C . ARG B 1 350 ? 30.923 22.312 46.846 1.000 40.771 383 ARG B C 1
ATOM 14792 O O . ARG B 1 350 ? 30.949 21.143 47.276 1.000 40.393 383 ARG B O 1
ATOM 14813 N N . ASP B 1 351 ? 31.075 22.620 45.566 1.000 38.494 384 ASP B N 1
ATOM 14814 C CA . ASP B 1 351 ? 31.260 21.554 44.564 1.000 36.899 384 ASP B CA 1
ATOM 14815 C C . ASP B 1 351 ? 32.643 20.925 44.782 1.000 35.357 384 ASP B C 1
ATOM 14816 O O . ASP B 1 351 ? 33.629 21.651 45.003 1.000 34.474 384 ASP B O 1
ATOM 14825 N N . THR B 1 352 ? 32.708 19.599 44.739 1.000 34.391 385 THR B N 1
ATOM 14826 C CA . THR B 1 352 ? 33.964 18.814 44.715 1.000 34.403 385 THR B CA 1
ATOM 14827 C C . THR B 1 352 ? 34.594 18.962 43.318 1.000 35.244 385 THR B C 1
ATOM 14828 O O . THR B 1 352 ? 33.904 18.711 42.308 1.000 35.773 385 THR B O 1
ATOM 14839 N N . VAL B 1 353 ? 35.880 19.303 43.250 1.000 35.460 386 VAL B N 1
ATOM 14840 C CA . VAL B 1 353 ? 36.667 19.411 41.987 1.000 34.880 386 VAL B CA 1
ATOM 14841 C C . VAL B 1 353 ? 37.909 18.516 42.119 1.000 35.371 386 VAL B C 1
ATOM 14842 O O . VAL B 1 353 ? 38.379 18.299 43.252 1.000 35.278 386 VAL B O 1
ATOM 14855 N N . GLN B 1 354 ? 38.398 17.962 41.006 1.000 35.300 387 GLN B N 1
ATOM 14856 C CA . GLN B 1 354 ? 39.732 17.320 40.944 1.000 34.608 387 GLN B CA 1
ATOM 14857 C C . GLN B 1 354 ? 40.480 17.980 39.793 1.000 34.992 387 GLN B C 1
ATOM 14858 O O . GLN B 1 354 ? 39.806 18.621 38.940 1.000 34.981 387 GLN B O 1
ATOM 14872 N N . PHE B 1 355 ? 41.821 17.895 39.809 1.000 35.022 388 PHE B N 1
ATOM 14873 C CA . PHE B 1 355 ? 42.669 18.470 38.738 1.000 34.613 388 PHE B CA 1
ATOM 14874 C C . PHE B 1 355 ? 43.335 17.365 37.918 1.000 35.353 388 PHE B C 1
ATOM 14875 O O . PHE B 1 355 ? 43.633 16.264 38.465 1.000 35.802 388 PHE B O 1
ATOM 14892 N N . ILE B 1 356 ? 43.594 17.707 36.646 1.000 35.435 389 ILE B N 1
ATOM 14893 C CA . ILE B 1 356 ? 44.140 16.781 35.623 1.000 35.589 389 ILE B CA 1
ATOM 14894 C C . ILE B 1 356 ? 45.331 17.408 34.895 1.000 37.235 389 ILE B C 1
ATOM 14895 O O . ILE B 1 356 ? 45.283 18.593 34.448 1.000 37.706 389 ILE B O 1
ATOM 14911 N N . GLN B 1 357 ? 46.356 16.567 34.753 1.000 38.177 390 GLN B N 1
ATOM 14912 C CA . GLN B 1 357 ? 47.571 16.831 33.961 1.000 38.370 390 GLN B CA 1
ATOM 14913 C C . GLN B 1 357 ? 47.230 16.527 32.517 1.000 37.874 390 GLN B C 1
ATOM 14914 O O . GLN B 1 357 ? 47.293 15.344 32.118 1.000 38.047 390 GLN B O 1
ATOM 14928 N N . SER B 1 358 ? 46.870 17.570 31.786 1.000 37.715 391 SER B N 1
ATOM 14929 C CA . SER B 1 358 ? 46.257 17.420 30.453 1.000 37.499 391 SER B CA 1
ATOM 14930 C C . SER B 1 358 ? 47.136 16.513 29.586 1.000 37.543 391 SER B C 1
ATOM 14931 O O . SER B 1 358 ? 46.584 15.668 28.862 1.000 37.222 391 SER B O 1
ATOM 14939 N N . LYS B 1 359 ? 48.451 16.655 29.649 1.000 37.943 392 LYS B N 1
ATOM 14940 C CA . LYS B 1 359 ? 49.278 16.054 28.586 1.000 38.845 392 LYS B CA 1
ATOM 14941 C C . LYS B 1 359 ? 49.347 14.520 28.752 1.000 38.208 392 LYS B C 1
ATOM 14942 O O . LYS B 1 359 ? 49.401 13.824 27.720 1.000 37.857 392 LYS B O 1
ATOM 14961 N N . THR B 1 360 ? 49.318 13.984 29.972 1.000 37.886 393 THR B N 1
ATOM 14962 C CA . THR B 1 360 ? 49.390 12.516 30.195 1.000 37.891 393 THR B CA 1
ATOM 14963 C C . THR B 1 360 ? 48.056 12.002 30.735 1.000 38.456 393 THR B C 1
ATOM 14964 O O . THR B 1 360 ? 47.993 10.798 31.064 1.000 39.286 393 THR B O 1
ATOM 14975 N N . MET B 1 361 ? 47.034 12.865 30.825 1.000 38.625 394 MET B N 1
ATOM 14976 C CA . MET B 1 361 ? 45.680 12.523 31.363 1.000 37.970 394 MET B CA 1
ATOM 14977 C C . MET B 1 361 ? 45.819 11.819 32.739 1.000 38.456 394 MET B C 1
ATOM 14978 O O . MET B 1 361 ? 45.357 10.658 32.993 1.000 37.366 394 MET B O 1
ATOM 14992 N N . GLU B 1 362 ? 46.453 12.536 33.650 1.000 39.381 395 GLU B N 1
ATOM 14993 C CA . GLU B 1 362 ? 46.694 12.005 35.004 1.000 40.124 395 GLU B CA 1
ATOM 14994 C C . GLU B 1 362 ? 46.030 12.942 35.974 1.000 39.946 395 GLU B C 1
ATOM 14995 O O . GLU B 1 362 ? 46.252 14.173 35.908 1.000 39.923 395 GLU B O 1
ATOM 15007 N N . LEU B 1 363 ? 45.257 12.330 36.846 1.000 40.260 396 LEU B N 1
ATOM 15008 C CA . LEU B 1 363 ? 44.607 13.043 37.962 1.000 40.265 396 LEU B CA 1
ATOM 15009 C C . LEU B 1 363 ? 45.602 13.257 39.093 1.000 39.971 396 LEU B C 1
ATOM 15010 O O . LEU B 1 363 ? 46.415 12.341 39.372 1.000 39.973 396 LEU B O 1
ATOM 15026 N N . TRP B 1 364 ? 45.511 14.419 39.724 1.000 39.810 397 TRP B N 1
ATOM 15027 C CA . TRP B 1 364 ? 45.991 14.592 41.121 1.000 40.468 397 TRP B CA 1
ATOM 15028 C C . TRP B 1 364 ? 44.904 14.100 42.100 1.000 39.376 397 TRP B C 1
ATOM 15029 O O . TRP B 1 364 ? 43.693 14.554 42.003 1.000 38.662 397 TRP B O 1
ATOM 15050 N N . ASP B 1 365 ? 45.319 13.212 43.003 1.000 39.468 398 ASP B N 1
ATOM 15051 C CA . ASP B 1 365 ? 44.470 12.574 44.042 1.000 41.551 398 ASP B CA 1
ATOM 15052 C C . ASP B 1 365 ? 43.899 13.642 44.978 1.000 42.352 398 ASP B C 1
ATOM 15053 O O . ASP B 1 365 ? 42.786 13.448 45.510 1.000 40.962 398 ASP B O 1
ATOM 15062 N N . ALA B 1 366 ? 44.616 14.752 45.117 1.000 43.932 399 ALA B N 1
ATOM 15063 C CA . ALA B 1 366 ? 44.195 15.944 45.896 1.000 44.979 399 ALA B CA 1
ATOM 15064 C C . ALA B 1 366 ? 42.934 16.544 45.273 1.000 44.568 399 ALA B C 1
ATOM 15065 O O . ALA B 1 366 ? 43.016 17.207 44.204 1.000 45.562 399 ALA B O 1
ATOM 15072 N N . LYS B 1 367 ? 41.804 16.290 45.909 1.000 44.272 400 LYS B N 1
ATOM 15073 C CA . LYS B 1 367 ? 40.537 16.960 45.568 1.000 43.734 400 LYS B CA 1
ATOM 15074 C C . LYS B 1 367 ? 40.430 18.292 46.289 1.000 43.623 400 LYS B C 1
ATOM 15075 O O . LYS B 1 367 ? 41.228 18.570 47.217 1.000 45.092 400 LYS B O 1
ATOM 15094 N N . ASN B 1 368 ? 39.477 19.093 45.837 1.000 41.807 401 ASN B N 1
ATOM 15095 C CA . ASN B 1 368 ? 39.309 20.440 46.396 1.000 41.732 401 ASN B CA 1
ATOM 15096 C C . ASN B 1 368 ? 37.820 20.734 46.397 1.000 41.573 401 ASN B C 1
ATOM 15097 O O . ASN B 1 368 ? 37.024 19.838 46.091 1.000 40.705 401 ASN B O 1
ATOM 15108 N N . THR B 1 369 ? 37.476 21.947 46.785 1.000 42.401 402 THR B N 1
ATOM 15109 C CA . THR B 1 369 ? 36.088 22.356 47.040 1.000 42.208 402 THR B CA 1
ATOM 15110 C C . THR B 1 369 ? 35.993 23.791 46.570 1.000 42.037 402 THR B C 1
ATOM 15111 O O . THR B 1 369 ? 36.891 24.563 46.868 1.000 43.982 402 THR B O 1
ATOM 15122 N N . ILE B 1 370 ? 34.960 24.134 45.840 1.000 41.360 403 ILE B N 1
ATOM 15123 C CA . ILE B 1 370 ? 34.857 25.530 45.367 1.000 42.073 403 ILE B CA 1
ATOM 15124 C C . ILE B 1 370 ? 34.378 26.375 46.535 1.000 42.771 403 ILE B C 1
ATOM 15125 O O . ILE B 1 370 ? 33.347 26.063 47.117 1.000 42.892 403 ILE B O 1
ATOM 15141 N N . ALA B 1 371 ? 35.101 27.434 46.834 1.000 43.562 404 ALA B N 1
ATOM 15142 C CA . ALA B 1 371 ? 34.760 28.358 47.929 1.000 45.270 404 ALA B CA 1
ATOM 15143 C C . ALA B 1 371 ? 34.011 29.544 47.335 1.000 47.225 404 ALA B C 1
ATOM 15144 O O . ALA B 1 371 ? 33.048 30.045 47.959 1.000 48.064 404 ALA B O 1
ATOM 15151 N N . SER B 1 372 ? 34.448 29.960 46.153 1.000 48.049 405 SER B N 1
ATOM 15152 C CA . SER B 1 372 ? 33.921 31.137 45.437 1.000 49.313 405 SER B CA 1
ATOM 15153 C C . SER B 1 372 ? 34.016 30.818 43.948 1.000 49.056 405 SER B C 1
ATOM 15154 O O . SER B 1 372 ? 34.947 30.092 43.553 1.000 49.155 405 SER B O 1
ATOM 15162 N N . ILE B 1 373 ? 33.063 31.281 43.152 1.000 48.925 406 ILE B N 1
ATOM 15163 C CA . ILE B 1 373 ? 33.177 31.157 41.676 1.000 49.649 406 ILE B CA 1
ATOM 15164 C C . ILE B 1 373 ? 32.379 32.274 41.031 1.000 50.612 406 ILE B C 1
ATOM 15165 O O . ILE B 1 373 ? 31.187 32.399 41.316 1.000 52.273 406 ILE B O 1
ATOM 15181 N N . LYS B 1 374 ? 33.044 33.055 40.195 1.000 51.327 407 LYS B N 1
ATOM 15182 C CA . LYS B 1 374 ? 32.417 34.212 39.532 1.000 53.673 407 LYS B CA 1
ATOM 15183 C C . LYS B 1 374 ? 32.854 34.233 38.076 1.000 54.208 407 LYS B C 1
ATOM 15184 O O . LYS B 1 374 ? 34.024 34.146 37.784 1.000 54.846 407 LYS B O 1
ATOM 15203 N N . PRO B 1 375 ? 31.955 34.313 37.085 1.000 53.690 408 PRO B N 1
ATOM 15204 C CA . PRO B 1 375 ? 32.422 34.524 35.718 1.000 53.507 408 PRO B CA 1
ATOM 15205 C C . PRO B 1 375 ? 33.097 35.896 35.590 1.000 52.214 408 PRO B C 1
ATOM 15206 O O . PRO B 1 375 ? 32.714 36.804 36.305 1.000 50.749 408 PRO B O 1
ATOM 15217 N N . ILE B 1 376 ? 34.082 36.008 34.698 1.000 52.171 409 ILE B N 1
ATOM 15218 C CA . ILE B 1 376 ? 34.798 37.279 34.422 1.000 54.375 409 ILE B CA 1
ATOM 15219 C C . ILE B 1 376 ? 34.302 37.820 33.088 1.000 56.415 409 ILE B C 1
ATOM 15220 O O . ILE B 1 376 ? 34.432 37.127 32.051 1.000 55.291 409 ILE B O 1
ATOM 15236 N N . LEU B 1 377 ? 33.743 39.026 33.131 1.000 60.318 410 LEU B N 1
ATOM 15237 C CA . LEU B 1 377 ? 33.059 39.638 31.975 1.000 62.629 410 LEU B CA 1
ATOM 15238 C C . LEU B 1 377 ? 33.460 41.111 31.882 1.000 65.718 410 LEU B C 1
ATOM 15239 O O . LEU B 1 377 ? 33.114 41.886 32.770 1.000 61.184 410 LEU B O 1
ATOM 15255 N N . ARG B 1 378 ? 34.148 41.454 30.793 1.000 74.078 411 ARG B N 1
ATOM 15256 C CA . ARG B 1 378 ? 34.596 42.839 30.489 1.000 80.349 411 ARG B CA 1
ATOM 15257 C C . ARG B 1 378 ? 33.388 43.674 30.070 1.000 81.954 411 ARG B C 1
ATOM 15258 O O . ARG B 1 378 ? 33.412 44.885 30.288 1.000 83.779 411 ARG B O 1
ATOM 15279 N N . ASN B 1 379 ? 32.359 43.046 29.506 1.000 83.478 412 ASN B N 1
ATOM 15280 C CA . ASN B 1 379 ? 31.069 43.718 29.199 1.000 86.383 412 ASN B CA 1
ATOM 15281 C C . ASN B 1 379 ? 29.961 42.946 29.907 1.000 87.369 412 ASN B C 1
ATOM 15282 O O . ASN B 1 379 ? 29.928 41.718 29.790 1.000 92.233 412 ASN B O 1
ATOM 15293 N N . SER B 1 380 ? 29.087 43.633 30.643 1.000 84.592 413 SER B N 1
ATOM 15294 C CA . SER B 1 380 ? 27.880 43.003 31.240 1.000 84.288 413 SER B CA 1
ATOM 15295 C C . SER B 1 380 ? 27.213 42.065 30.217 1.000 83.937 413 SER B C 1
ATOM 15296 O O . SER B 1 380 ? 26.646 41.044 30.635 1.000 84.275 413 SER B O 1
ATOM 15304 N N . THR B 1 381 ? 27.224 42.433 28.935 1.000 80.260 414 THR B N 1
ATOM 15305 C CA . THR B 1 381 ? 26.545 41.698 27.842 1.000 75.276 414 THR B CA 1
ATOM 15306 C C . THR B 1 381 ? 27.323 40.440 27.427 1.000 69.854 414 THR B C 1
ATOM 15307 O O . THR B 1 381 ? 26.665 39.545 26.895 1.000 70.641 414 THR B O 1
ATOM 15318 N N . ASP B 1 382 ? 28.640 40.387 27.651 1.000 64.482 415 ASP B N 1
ATOM 15319 C CA . ASP B 1 382 ? 29.514 39.270 27.216 1.000 61.178 415 ASP B CA 1
ATOM 15320 C C . ASP B 1 382 ? 28.959 37.957 27.751 1.000 55.119 415 ASP B C 1
ATOM 15321 O O . ASP B 1 382 ? 28.317 37.902 28.785 1.000 52.668 415 ASP B O 1
ATOM 15330 N N . PRO B 1 383 ? 29.203 36.860 27.024 1.000 51.394 416 PRO B N 1
ATOM 15331 C CA . PRO B 1 383 ? 28.894 35.516 27.492 1.000 50.609 416 PRO B CA 1
ATOM 15332 C C . PRO B 1 383 ? 29.979 34.924 28.394 1.000 50.389 416 PRO B C 1
ATOM 15333 O O . PRO B 1 383 ? 31.098 35.358 28.363 1.000 52.313 416 PRO B O 1
ATOM 15344 N N . ILE B 1 384 ? 29.637 33.880 29.137 1.000 49.493 417 ILE B N 1
ATOM 15345 C CA . ILE B 1 384 ? 30.575 33.286 30.130 1.000 48.096 417 ILE B CA 1
ATOM 15346 C C . ILE B 1 384 ? 31.598 32.434 29.382 1.000 46.619 417 ILE B C 1
ATOM 15347 O O . ILE B 1 384 ? 31.231 31.350 28.904 1.000 48.002 417 ILE B O 1
ATOM 15363 N N . LYS B 1 385 ? 32.839 32.898 29.294 1.000 45.643 418 LYS B N 1
ATOM 15364 C CA . LYS B 1 385 ? 33.945 32.133 28.648 1.000 45.716 418 LYS B CA 1
ATOM 15365 C C . LYS B 1 385 ? 34.988 31.714 29.698 1.000 44.860 418 LYS B C 1
ATOM 15366 O O . LYS B 1 385 ? 35.690 30.717 29.453 1.000 41.546 418 LYS B O 1
ATOM 15385 N N . GLU B 1 386 ? 34.992 32.394 30.852 1.000 46.013 419 GLU B N 1
ATOM 15386 C CA . GLU B 1 386 ? 36.134 32.525 31.788 1.000 46.902 419 GLU B CA 1
ATOM 15387 C C . GLU B 1 386 ? 35.624 32.713 33.227 1.000 46.290 419 GLU B C 1
ATOM 15388 O O . GLU B 1 386 ? 34.973 33.727 33.516 1.000 47.388 419 GLU B O 1
ATOM 15400 N N . PHE B 1 387 ? 35.989 31.828 34.146 1.000 44.854 420 PHE B N 1
ATOM 15401 C CA . PHE B 1 387 ? 35.680 31.995 35.587 1.000 43.961 420 PHE B CA 1
ATOM 15402 C C . PHE B 1 387 ? 36.910 32.350 36.434 1.000 44.271 420 PHE B C 1
ATOM 15403 O O . PHE B 1 387 ? 38.027 32.015 36.099 1.000 44.252 420 PHE B O 1
ATOM 15420 N N . ARG B 1 388 ? 36.667 32.956 37.583 1.000 44.824 421 ARG B N 1
ATOM 15421 C CA . ARG B 1 388 ? 37.622 33.030 38.709 1.000 44.825 421 ARG B CA 1
ATOM 15422 C C . ARG B 1 388 ? 37.145 32.114 39.825 1.000 43.356 421 ARG B C 1
ATOM 15423 O O . ARG B 1 388 ? 36.192 32.470 40.488 1.000 43.162 421 ARG B O 1
ATOM 15444 N N . ILE B 1 389 ? 37.810 30.987 40.028 1.000 43.031 422 ILE B N 1
ATOM 15445 C CA . ILE B 1 389 ? 37.424 29.956 41.032 1.000 42.966 422 ILE B CA 1
ATOM 15446 C C . ILE B 1 389 ? 38.362 30.035 42.236 1.000 44.444 422 ILE B C 1
ATOM 15447 O O . ILE B 1 389 ? 39.587 29.978 42.013 1.000 45.333 422 ILE B O 1
ATOM 15463 N N . GLU B 1 390 ? 37.807 30.074 43.456 1.000 45.153 423 GLU B N 1
ATOM 15464 C CA . GLU B 1 390 ? 38.587 29.978 44.709 1.000 45.891 423 GLU B CA 1
ATOM 15465 C C . GLU B 1 390 ? 38.310 28.640 45.383 1.000 45.226 423 GLU B C 1
ATOM 15466 O O . GLU B 1 390 ? 37.156 28.247 45.481 1.000 44.845 423 GLU B O 1
ATOM 15478 N N . PHE B 1 391 ? 39.349 27.981 45.851 1.000 46.342 424 PHE B N 1
ATOM 15479 C CA . PHE B 1 391 ? 39.208 26.653 46.480 1.000 47.885 424 PHE B CA 1
ATOM 15480 C C . PHE B 1 391 ? 39.354 26.822 47.999 1.000 49.977 424 PHE B C 1
ATOM 15481 O O . PHE B 1 391 ? 39.982 27.794 48.440 1.000 52.072 424 PHE B O 1
ATOM 15498 N N . THR B 1 392 ? 38.732 25.940 48.789 1.000 50.416 425 THR B N 1
ATOM 15499 C CA . THR B 1 392 ? 38.812 26.008 50.275 1.000 51.513 425 THR B CA 1
ATOM 15500 C C . THR B 1 392 ? 40.232 25.613 50.703 1.000 52.085 425 THR B C 1
ATOM 15501 O O . THR B 1 392 ? 40.790 26.351 51.511 1.000 52.302 425 THR B O 1
ATOM 15512 N N . LYS B 1 393 ? 40.799 24.552 50.129 1.000 53.539 426 LYS B N 1
ATOM 15513 C CA . LYS B 1 393 ? 42.179 24.077 50.391 1.000 56.711 426 LYS B CA 1
ATOM 15514 C C . LYS B 1 393 ? 43.176 24.745 49.433 1.000 57.793 426 LYS B C 1
ATOM 15515 O O . LYS B 1 393 ? 42.777 25.166 48.320 1.000 59.170 426 LYS B O 1
ATOM 15534 N N . ALA B 1 394 ? 44.443 24.844 49.848 1.000 56.198 427 ALA B N 1
ATOM 15535 C CA . ALA B 1 394 ? 45.500 25.513 49.065 1.000 55.123 427 ALA B CA 1
ATOM 15536 C C . ALA B 1 394 ? 46.030 24.479 48.084 1.000 54.881 427 ALA B C 1
ATOM 15537 O O . ALA B 1 394 ? 45.975 23.290 48.445 1.000 53.716 427 ALA B O 1
ATOM 15544 N N . LEU B 1 395 ? 46.498 24.933 46.918 1.000 53.572 428 LEU B N 1
ATOM 15545 C CA . LEU B 1 395 ? 46.929 24.085 45.789 1.000 52.021 428 LEU B CA 1
ATOM 15546 C C . LEU B 1 395 ? 48.415 23.794 45.911 1.000 51.863 428 LEU B C 1
ATOM 15547 O O . LEU B 1 395 ? 49.202 24.737 46.116 1.000 51.500 428 LEU B O 1
ATOM 15563 N N . ASP B 1 396 ? 48.784 22.538 45.726 1.000 51.769 429 ASP B N 1
ATOM 15564 C CA . ASP B 1 396 ? 50.205 22.123 45.670 1.000 51.962 429 ASP B CA 1
ATOM 15565 C C . ASP B 1 396 ? 50.851 22.934 44.548 1.000 52.071 429 ASP B C 1
ATOM 15566 O O . ASP B 1 396 ? 50.263 23.080 43.496 1.000 55.366 429 ASP B O 1
ATOM 15575 N N . PRO B 1 397 ? 51.994 23.624 44.736 1.000 53.177 430 PRO B N 1
ATOM 15576 C CA . PRO B 1 397 ? 52.565 24.456 43.663 1.000 53.147 430 PRO B CA 1
ATOM 15577 C C . PRO B 1 397 ? 52.817 23.756 42.318 1.000 52.371 430 PRO B C 1
ATOM 15578 O O . PRO B 1 397 ? 53.092 24.438 41.348 1.000 51.740 430 PRO B O 1
ATOM 15589 N N . VAL B 1 398 ? 52.652 22.430 42.271 1.000 52.870 431 VAL B N 1
ATOM 15590 C CA . VAL B 1 398 ? 52.746 21.620 41.013 1.000 52.708 431 VAL B CA 1
ATOM 15591 C C . VAL B 1 398 ? 51.557 21.949 40.112 1.000 51.010 431 VAL B C 1
ATOM 15592 O O . VAL B 1 398 ? 51.617 21.695 38.892 1.000 49.572 431 VAL B O 1
ATOM 15605 N N . ILE B 1 399 ? 50.520 22.524 40.704 1.000 50.854 432 ILE B N 1
ATOM 15606 C CA . ILE B 1 399 ? 49.312 22.973 39.967 1.000 49.991 432 ILE B CA 1
ATOM 15607 C C . ILE B 1 399 ? 49.522 24.444 39.624 1.000 48.952 432 ILE B C 1
ATOM 15608 O O . ILE B 1 399 ? 49.006 25.341 40.294 1.000 47.096 432 ILE B O 1
ATOM 15624 N N . ASP B 1 400 ? 50.320 24.640 38.590 1.000 49.156 433 ASP B N 1
ATOM 15625 C CA . ASP B 1 400 ? 50.589 25.971 38.018 1.000 51.356 433 ASP B CA 1
ATOM 15626 C C . ASP B 1 400 ? 50.477 25.838 36.501 1.000 49.171 433 ASP B C 1
ATOM 15627 O O . ASP B 1 400 ? 51.200 25.050 35.897 1.000 47.811 433 ASP B O 1
ATOM 15636 N N . PRO B 1 401 ? 49.596 26.641 35.859 1.000 47.603 434 PRO B N 1
ATOM 15637 C CA . PRO B 1 401 ? 49.416 26.609 34.411 1.000 47.739 434 PRO B CA 1
ATOM 15638 C C . PRO B 1 401 ? 50.717 26.895 33.646 1.000 48.575 434 PRO B C 1
ATOM 15639 O O . PRO B 1 401 ? 50.837 26.450 32.518 1.000 49.127 434 PRO B O 1
ATOM 15650 N N . SER B 1 402 ? 51.647 27.651 34.247 1.000 48.051 435 SER B N 1
ATOM 15651 C CA . SER B 1 402 ? 52.927 28.003 33.585 1.000 48.147 435 SER B CA 1
ATOM 15652 C C . SER B 1 402 ? 53.934 26.847 33.710 1.000 48.124 435 SER B C 1
ATOM 15653 O O . SER B 1 402 ? 54.965 26.928 33.073 1.000 47.991 435 SER B O 1
ATOM 15661 N N . LYS B 1 403 ? 53.624 25.770 34.433 1.000 48.078 436 LYS B N 1
ATOM 15662 C CA . LYS B 1 403 ? 54.477 24.556 34.398 1.000 46.638 436 LYS B CA 1
ATOM 15663 C C . LYS B 1 403 ? 53.952 23.564 33.374 1.000 45.845 436 LYS B C 1
ATOM 15664 O O . LYS B 1 403 ? 54.788 22.953 32.735 1.000 46.925 436 LYS B O 1
ATOM 15683 N N . GLN B 1 404 ? 52.638 23.402 33.217 1.000 44.054 437 GLN B N 1
ATOM 15684 C CA . GLN B 1 404 ? 52.099 22.439 32.224 1.000 41.829 437 GLN B CA 1
ATOM 15685 C C . GLN B 1 404 ? 50.629 22.740 31.975 1.000 40.702 437 GLN B C 1
ATOM 15686 O O . GLN B 1 404 ? 50.074 23.686 32.567 1.000 40.048 437 GLN B O 1
ATOM 15700 N N . ASP B 1 405 ? 50.014 21.950 31.106 1.000 39.059 438 ASP B N 1
ATOM 15701 C CA . ASP B 1 405 ? 48.600 22.195 30.778 1.000 38.216 438 ASP B CA 1
ATOM 15702 C C . ASP B 1 405 ? 47.771 21.473 31.821 1.000 37.277 438 ASP B C 1
ATOM 15703 O O . ASP B 1 405 ? 47.983 20.258 31.964 1.000 37.171 438 ASP B O 1
ATOM 15712 N N . ILE B 1 406 ? 46.917 22.213 32.539 1.000 37.255 439 ILE B N 1
ATOM 15713 C CA . ILE B 1 406 ? 46.097 21.665 33.669 1.000 37.418 439 ILE B CA 1
ATOM 15714 C C . ILE B 1 406 ? 44.592 21.902 33.424 1.000 36.790 439 ILE B C 1
ATOM 15715 O O . ILE B 1 406 ? 44.174 23.029 33.059 1.000 36.906 439 ILE B O 1
ATOM 15731 N N . GLY B 1 407 ? 43.796 20.864 33.674 1.000 36.282 440 GLY B N 1
ATOM 15732 C CA . GLY B 1 407 ? 42.329 20.909 33.563 1.000 36.260 440 GLY B CA 1
ATOM 15733 C C . GLY B 1 407 ? 41.655 20.591 34.895 1.000 37.379 440 GLY B C 1
ATOM 15734 O O . GLY B 1 407 ? 42.329 19.976 35.779 1.000 36.938 440 GLY B O 1
ATOM 15738 N N . ILE B 1 408 ? 40.381 21.002 35.033 1.000 37.668 441 ILE B N 1
ATOM 15739 C CA . ILE B 1 408 ? 39.527 20.843 36.248 1.000 37.556 441 ILE B CA 1
ATOM 15740 C C . ILE B 1 408 ? 38.239 20.097 35.860 1.000 38.108 441 ILE B C 1
ATOM 15741 O O . ILE B 1 408 ? 37.545 20.568 34.929 1.000 38.032 441 ILE B O 1
ATOM 15757 N N . GLU B 1 409 ? 37.925 18.993 36.538 1.000 37.693 442 GLU B N 1
ATOM 15758 C CA . GLU B 1 409 ? 36.658 18.248 36.372 1.000 37.802 442 GLU B CA 1
ATOM 15759 C C . GLU B 1 409 ? 35.817 18.600 37.599 1.000 37.604 442 GLU B C 1
ATOM 15760 O O . GLU B 1 409 ? 36.383 18.616 38.690 1.000 38.838 442 GLU B O 1
ATOM 15772 N N . ASN B 1 410 ? 34.535 18.920 37.425 1.000 36.691 443 ASN B N 1
ATOM 15773 C CA . ASN B 1 410 ? 33.585 19.128 38.543 1.000 35.225 443 ASN B CA 1
ATOM 15774 C C . ASN B 1 410 ? 32.919 17.787 38.873 1.000 34.544 443 ASN B C 1
ATOM 15775 O O . ASN B 1 410 ? 31.994 17.362 38.208 1.000 33.345 443 ASN B O 1
ATOM 15786 N N . LEU B 1 411 ? 33.390 17.127 39.908 1.000 35.351 444 LEU B N 1
ATOM 15787 C CA . LEU B 1 411 ? 32.892 15.795 40.314 1.000 35.464 444 LEU B CA 1
ATOM 15788 C C . LEU B 1 411 ? 31.481 15.891 40.939 1.000 35.311 444 LEU B C 1
ATOM 15789 O O . LEU B 1 411 ? 30.880 14.849 41.210 1.000 34.085 444 LEU B O 1
ATOM 15805 N N . SER B 1 412 ? 30.959 17.088 41.201 1.000 35.542 445 SER B N 1
ATOM 15806 C CA . SER B 1 412 ? 29.623 17.257 41.830 1.000 35.583 445 SER B CA 1
ATOM 15807 C C . SER B 1 412 ? 28.538 17.162 40.764 1.000 35.483 445 SER B C 1
ATOM 15808 O O . SER B 1 412 ? 27.525 16.476 40.986 1.000 35.311 445 SER B O 1
ATOM 15816 N N . TRP B 1 413 ? 28.757 17.822 39.645 1.000 35.541 446 TRP B N 1
ATOM 15817 C CA . TRP B 1 413 ? 27.847 17.722 38.489 1.000 35.460 446 TRP B CA 1
ATOM 15818 C C . TRP B 1 413 ? 28.148 16.462 37.694 1.000 34.692 446 TRP B C 1
ATOM 15819 O O . TRP B 1 413 ? 28.606 16.597 36.582 1.000 35.214 446 TRP B O 1
ATOM 15840 N N . THR B 1 414 ? 27.918 15.281 38.255 1.000 33.905 447 THR B N 1
ATOM 15841 C CA . THR B 1 414 ? 28.129 13.995 37.547 1.000 33.056 447 THR B CA 1
ATOM 15842 C C . THR B 1 414 ? 26.893 13.155 37.830 1.000 32.277 447 THR B C 1
ATOM 15843 O O . THR B 1 414 ? 26.524 12.985 38.983 1.000 32.451 447 THR B O 1
ATOM 15854 N N . PRO B 1 415 ? 26.165 12.648 36.825 1.000 31.066 448 PRO B N 1
ATOM 15855 C CA . PRO B 1 415 ? 24.976 11.855 37.116 1.000 30.326 448 PRO B CA 1
ATOM 15856 C C . PRO B 1 415 ? 25.250 10.354 37.213 1.000 29.425 448 PRO B C 1
ATOM 15857 O O . PRO B 1 415 ? 26.166 9.870 36.592 1.000 28.640 448 PRO B O 1
ATOM 15868 N N . SER B 1 416 ? 24.420 9.654 37.971 1.000 28.898 449 SER B N 1
ATOM 15869 C CA . SER B 1 416 ? 24.363 8.178 37.895 1.000 28.768 449 SER B CA 1
ATOM 15870 C C . SER B 1 416 ? 23.453 7.797 36.721 1.000 28.747 449 SER B C 1
ATOM 15871 O O . SER B 1 416 ? 22.610 8.634 36.324 1.000 28.656 449 SER B O 1
ATOM 15879 N N . VAL B 1 417 ? 23.596 6.600 36.164 1.000 28.576 450 VAL B N 1
ATOM 15880 C CA . VAL B 1 417 ? 22.949 6.325 34.858 1.000 28.485 450 VAL B CA 1
ATOM 15881 C C . VAL B 1 417 ? 22.376 4.918 34.822 1.000 28.761 450 VAL B C 1
ATOM 15882 O O . VAL B 1 417 ? 23.102 3.969 35.156 1.000 29.436 450 VAL B O 1
ATOM 15895 N N . VAL B 1 418 ? 21.124 4.822 34.377 1.000 28.468 451 VAL B N 1
ATOM 15896 C CA . VAL B 1 418 ? 20.484 3.543 33.989 1.000 28.246 451 VAL B CA 1
ATOM 15897 C C . VAL B 1 418 ? 20.059 3.713 32.537 1.000 28.334 451 VAL B C 1
ATOM 15898 O O . VAL B 1 418 ? 19.281 4.622 32.212 1.000 28.588 451 VAL B O 1
ATOM 15911 N N . PHE B 1 419 ? 20.649 2.915 31.663 1.000 28.244 452 PHE B N 1
ATOM 15912 C CA . PHE B 1 419 ? 20.361 2.966 30.218 1.000 27.864 452 PHE B CA 1
ATOM 15913 C C . PHE B 1 419 ? 19.977 1.553 29.846 1.000 28.086 452 PHE B C 1
ATOM 15914 O O . PHE B 1 419 ? 20.882 0.764 29.624 1.000 27.959 452 PHE B O 1
ATOM 15931 N N . THR B 1 420 ? 18.682 1.240 29.859 1.000 28.598 453 THR B N 1
ATOM 15932 C CA . THR B 1 420 ? 18.229 -0.163 29.690 1.000 28.802 453 THR B CA 1
ATOM 15933 C C . THR B 1 420 ? 17.108 -0.292 28.665 1.000 28.839 453 THR B C 1
ATOM 15934 O O . THR B 1 420 ? 16.339 0.673 28.465 1.000 29.081 453 THR B O 1
ATOM 15945 N N . GLY B 1 421 ? 17.037 -1.500 28.098 1.000 28.931 454 GLY B N 1
ATOM 15946 C CA . GLY B 1 421 ? 16.037 -1.949 27.113 1.000 28.664 454 GLY B CA 1
ATOM 15947 C C . GLY B 1 421 ? 15.840 -0.986 25.941 1.000 28.281 454 GLY B C 1
ATOM 15948 O O . GLY B 1 421 ? 14.719 -0.860 25.487 1.000 28.229 454 GLY B O 1
ATOM 15952 N N . ASN B 1 422 ? 16.872 -0.290 25.474 1.000 27.902 455 ASN B N 1
ATOM 15953 C CA . ASN B 1 422 ? 16.736 0.634 24.328 1.000 27.613 455 ASN B CA 1
ATOM 15954 C C . ASN B 1 422 ? 17.125 -0.112 23.039 1.000 27.563 455 ASN B C 1
ATOM 15955 O O . ASN B 1 422 ? 17.749 -1.186 23.116 1.000 27.456 455 ASN B O 1
ATOM 15966 N N . THR B 1 423 ? 16.772 0.444 21.881 1.000 27.246 456 THR B N 1
ATOM 15967 C CA . THR B 1 423 ? 17.214 -0.068 20.565 1.000 27.201 456 THR B CA 1
ATOM 15968 C C . THR B 1 423 ? 17.944 1.051 19.840 1.000 27.178 456 THR B C 1
ATOM 15969 O O . THR B 1 423 ? 17.324 2.145 19.645 1.000 26.965 456 THR B O 1
ATOM 15980 N N . ILE B 1 424 ? 19.224 0.811 19.516 1.000 27.183 457 ILE B N 1
ATOM 15981 C CA . ILE B 1 424 ? 19.982 1.786 18.688 1.000 27.368 457 ILE B CA 1
ATOM 15982 C C . ILE B 1 424 ? 20.369 1.157 17.352 1.000 27.514 457 ILE B C 1
ATOM 15983 O O . ILE B 1 424 ? 20.908 0.013 17.295 1.000 27.141 457 ILE B O 1
ATOM 15999 N N . ARG B 1 425 ? 20.134 1.909 16.288 1.000 27.860 458 ARG B N 1
ATOM 16000 C CA . ARG B 1 425 ? 20.412 1.321 14.970 1.000 28.768 458 ARG B CA 1
ATOM 16001 C C . ARG B 1 425 ? 20.607 2.379 13.899 1.000 28.832 458 ARG B C 1
ATOM 16002 O O . ARG B 1 425 ? 20.038 3.484 14.017 1.000 28.764 458 ARG B O 1
ATOM 16023 N N . ASN B 1 426 ? 21.403 1.972 12.908 1.000 28.762 459 ASN B N 1
ATOM 16024 C CA . ASN B 1 426 ? 21.525 2.640 11.604 1.000 29.218 459 ASN B CA 1
ATOM 16025 C C . ASN B 1 426 ? 21.885 4.096 11.869 1.000 29.718 459 ASN B C 1
ATOM 16026 O O . ASN B 1 426 ? 21.181 4.972 11.328 1.000 30.079 459 ASN B O 1
ATOM 16037 N N . ASN B 1 427 ? 22.909 4.357 12.691 1.000 30.123 460 ASN B N 1
ATOM 16038 C CA . ASN B 1 427 ? 23.238 5.757 13.051 1.000 30.713 460 ASN B CA 1
ATOM 16039 C C . ASN B 1 427 ? 24.697 6.014 12.784 1.000 31.442 460 ASN B C 1
ATOM 16040 O O . ASN B 1 427 ? 25.490 5.094 12.857 1.000 31.419 460 ASN B O 1
ATOM 16051 N N . ARG B 1 428 ? 25.012 7.276 12.568 1.000 33.172 461 ARG B N 1
ATOM 16052 C CA . ARG B 1 428 ? 26.392 7.717 12.299 1.000 35.166 461 ARG B CA 1
ATOM 16053 C C . ARG B 1 428 ? 27.176 7.724 13.601 1.000 37.223 461 ARG B C 1
ATOM 16054 O O . ARG B 1 428 ? 26.585 7.989 14.644 1.000 35.922 461 ARG B O 1
ATOM 16075 N N . ALA B 1 429 ? 28.488 7.568 13.494 1.000 40.110 462 ALA B N 1
ATOM 16076 C CA . ALA B 1 429 ? 29.421 7.664 14.634 1.000 42.301 462 ALA B CA 1
ATOM 16077 C C . ALA B 1 429 ? 29.176 6.442 15.532 1.000 44.907 462 ALA B C 1
ATOM 16078 O O . ALA B 1 429 ? 28.684 5.394 15.043 1.000 48.425 462 ALA B O 1
ATOM 16085 N N . ARG B 1 430 ? 29.358 6.615 16.831 1.000 46.221 463 ARG B N 1
ATOM 16086 C CA . ARG B 1 430 ? 29.198 5.550 17.845 1.000 46.062 463 ARG B CA 1
ATOM 16087 C C . ARG B 1 430 ? 27.724 5.386 18.259 1.000 43.353 463 ARG B C 1
ATOM 16088 O O . ARG B 1 430 ? 26.893 6.225 17.907 1.000 44.083 463 ARG B O 1
ATOM 16109 N N . GLY B 1 431 ? 27.419 4.326 19.003 1.000 39.598 464 GLY B N 1
ATOM 16110 C CA . GLY B 1 431 ? 26.083 4.091 19.572 1.000 37.197 464 GLY B CA 1
ATOM 16111 C C . GLY B 1 431 ? 25.854 4.925 20.817 1.000 35.049 464 GLY B C 1
ATOM 16112 O O . GLY B 1 431 ? 24.837 5.633 20.887 1.000 34.986 464 GLY B O 1
ATOM 16116 N N . ALA B 1 432 ? 26.766 4.832 21.777 1.000 33.266 465 ALA B N 1
ATOM 16117 C CA . ALA B 1 432 ? 26.574 5.339 23.152 1.000 32.097 465 ALA B CA 1
ATOM 16118 C C . ALA B 1 432 ? 27.909 5.772 23.743 1.000 31.022 465 ALA B C 1
ATOM 16119 O O . ALA B 1 432 ? 28.851 5.005 23.649 1.000 30.846 465 ALA B O 1
ATOM 16126 N N . LEU B 1 433 ? 27.970 6.978 24.292 1.000 30.352 466 LEU B N 1
ATOM 16127 C CA . LEU B 1 433 ? 29.160 7.507 24.982 1.000 30.285 466 LEU B CA 1
ATOM 16128 C C . LEU B 1 433 ? 28.817 7.650 26.442 1.000 30.238 466 LEU B C 1
ATOM 16129 O O . LEU B 1 433 ? 27.839 8.383 26.731 1.000 30.873 466 LEU B O 1
ATOM 16145 N N . PHE B 1 434 ? 29.630 7.062 27.323 1.000 29.799 467 PHE B N 1
ATOM 16146 C CA . PHE B 1 434 ? 29.474 7.231 28.787 1.000 29.480 467 PHE B CA 1
ATOM 16147 C C . PHE B 1 434 ? 30.768 7.760 29.384 1.000 29.506 467 PHE B C 1
ATOM 16148 O O . PHE B 1 434 ? 31.811 7.120 29.195 1.000 29.983 467 PHE B O 1
ATOM 16165 N N . SER B 1 435 ? 30.676 8.865 30.108 1.000 29.941 468 SER B N 1
ATOM 16166 C CA . SER B 1 435 ? 31.838 9.512 30.745 1.000 31.495 468 SER B CA 1
ATOM 16167 C C . SER B 1 435 ? 31.464 9.919 32.158 1.000 31.624 468 SER B C 1
ATOM 16168 O O . SER B 1 435 ? 31.443 11.120 32.467 1.000 31.926 468 SER B O 1
ATOM 16176 N N . THR B 1 436 ? 31.133 8.975 33.016 1.000 31.869 469 THR B N 1
ATOM 16177 C CA . THR B 1 436 ? 30.751 9.438 34.363 1.000 31.959 469 THR B CA 1
ATOM 16178 C C . THR B 1 436 ? 31.376 8.545 35.409 1.000 30.961 469 THR B C 1
ATOM 16179 O O . THR B 1 436 ? 31.326 7.309 35.354 1.000 30.374 469 THR B O 1
ATOM 16190 N N . PRO B 1 437 ? 31.967 9.213 36.418 1.000 30.822 470 PRO B N 1
ATOM 16191 C CA . PRO B 1 437 ? 32.541 8.507 37.565 1.000 30.599 470 PRO B CA 1
ATOM 16192 C C . PRO B 1 437 ? 31.455 7.767 38.348 1.000 30.561 470 PRO B C 1
ATOM 16193 O O . PRO B 1 437 ? 31.787 6.794 38.980 1.000 30.939 470 PRO B O 1
ATOM 16204 N N . LYS B 1 438 ? 30.193 8.211 38.225 1.000 30.490 471 LYS B N 1
ATOM 16205 C CA . LYS B 1 438 ? 29.064 7.702 39.041 1.000 30.662 471 LYS B CA 1
ATOM 16206 C C . LYS B 1 438 ? 28.630 6.343 38.522 1.000 30.540 471 LYS B C 1
ATOM 16207 O O . LYS B 1 438 ? 28.960 5.955 37.413 1.000 30.854 471 LYS B O 1
ATOM 16226 N N . PRO B 1 439 ? 27.930 5.543 39.328 1.000 30.809 472 PRO B N 1
ATOM 16227 C CA . PRO B 1 439 ? 27.545 4.204 38.911 1.000 31.127 472 PRO B CA 1
ATOM 16228 C C . PRO B 1 439 ? 26.670 4.232 37.667 1.000 31.111 472 PRO B C 1
ATOM 16229 O O . PRO B 1 439 ? 25.799 5.073 37.547 1.000 32.282 472 PRO B O 1
ATOM 16240 N N . THR B 1 440 ? 26.919 3.295 36.770 1.000 30.687 473 THR B N 1
ATOM 16241 C CA . THR B 1 440 ? 26.334 3.320 35.413 1.000 29.856 473 THR B CA 1
ATOM 16242 C C . THR B 1 440 ? 25.939 1.897 35.047 1.000 29.153 473 THR B C 1
ATOM 16243 O O . THR B 1 440 ? 26.803 1.006 35.107 1.000 28.899 473 THR B O 1
ATOM 16254 N N . LEU B 1 441 ? 24.666 1.694 34.725 1.000 28.634 474 LEU B N 1
ATOM 16255 C CA . LEU B 1 441 ? 24.190 0.399 34.208 1.000 28.508 474 LEU B CA 1
ATOM 16256 C C . LEU B 1 441 ? 23.769 0.563 32.743 1.000 28.641 474 LEU B C 1
ATOM 16257 O O . LEU B 1 441 ? 22.997 1.495 32.437 1.000 28.748 474 LEU B O 1
ATOM 16273 N N . VAL B 1 442 ? 24.296 -0.291 31.863 1.000 28.754 475 VAL B N 1
ATOM 16274 C CA . VAL B 1 442 ? 24.016 -0.303 30.399 1.000 28.775 475 VAL B CA 1
ATOM 16275 C C . VAL B 1 442 ? 23.585 -1.734 30.111 1.000 29.017 475 VAL B C 1
ATOM 16276 O O . VAL B 1 442 ? 24.449 -2.609 30.079 1.000 28.802 475 VAL B O 1
ATOM 16289 N N . ALA B 1 443 ? 22.280 -1.990 30.036 1.000 30.083 476 ALA B N 1
ATOM 16290 C CA . ALA B 1 443 ? 21.752 -3.378 30.073 1.000 31.318 476 ALA B CA 1
ATOM 16291 C C . ALA B 1 443 ? 20.537 -3.584 29.180 1.000 32.009 476 ALA B C 1
ATOM 16292 O O . ALA B 1 443 ? 19.771 -2.652 28.962 1.000 32.518 476 ALA B O 1
ATOM 16299 N N . ASN B 1 444 ? 20.391 -4.818 28.697 1.000 33.261 477 ASN B N 1
ATOM 16300 C CA . ASN B 1 444 ? 19.364 -5.260 27.705 1.000 33.325 477 ASN B CA 1
ATOM 16301 C C . ASN B 1 444 ? 19.124 -4.223 26.648 1.000 31.486 477 ASN B C 1
ATOM 16302 O O . ASN B 1 444 ? 17.982 -4.018 26.355 1.000 31.603 477 ASN B O 1
ATOM 16313 N N . ASN B 1 445 ? 20.172 -3.634 26.100 1.000 30.431 478 ASN B N 1
ATOM 16314 C CA . ASN B 1 445 ? 20.054 -2.787 24.889 1.000 29.596 478 ASN B CA 1
ATOM 16315 C C . ASN B 1 445 ? 20.360 -3.621 23.647 1.000 28.980 478 ASN B C 1
ATOM 16316 O O . ASN B 1 445 ? 21.100 -4.610 23.752 1.000 29.362 478 ASN B O 1
ATOM 16327 N N . LEU B 1 446 ? 19.778 -3.215 22.516 1.000 28.180 479 LEU B N 1
ATOM 16328 C CA . LEU B 1 446 ? 20.052 -3.732 21.142 1.000 27.555 479 LEU B CA 1
ATOM 16329 C C . LEU B 1 446 ? 20.763 -2.647 20.347 1.000 26.601 479 LEU B C 1
ATOM 16330 O O . LEU B 1 446 ? 20.181 -1.559 20.070 1.000 25.600 479 LEU B O 1
ATOM 16346 N N . PHE B 1 447 ? 21.993 -2.977 19.980 1.000 26.467 480 PHE B N 1
ATOM 16347 C CA . PHE B 1 447 ? 22.813 -2.175 19.056 1.000 26.364 480 PHE B CA 1
ATOM 16348 C C . PHE B 1 447 ? 22.809 -2.855 17.678 1.000 27.300 480 PHE B C 1
ATOM 16349 O O . PHE B 1 447 ? 23.707 -3.719 17.402 1.000 28.253 480 PHE B O 1
ATOM 16366 N N . ASP B 1 448 ? 21.844 -2.483 16.832 1.000 27.484 481 ASP B N 1
ATOM 16367 C CA . ASP B 1 448 ? 21.567 -3.189 15.552 1.000 28.067 481 ASP B CA 1
ATOM 16368 C C . ASP B 1 448 ? 22.148 -2.356 14.418 1.000 28.096 481 ASP B C 1
ATOM 16369 O O . ASP B 1 448 ? 21.513 -1.380 14.031 1.000 27.731 481 ASP B O 1
ATOM 16378 N N . HIS B 1 449 ? 23.320 -2.740 13.921 1.000 28.677 482 HIS B N 1
ATOM 16379 C CA . HIS B 1 449 ? 24.010 -2.043 12.809 1.000 28.924 482 HIS B CA 1
ATOM 16380 C C . HIS B 1 449 ? 24.167 -0.559 13.137 1.000 28.881 482 HIS B C 1
ATOM 16381 O O . HIS B 1 449 ? 23.704 0.269 12.369 1.000 29.359 482 HIS B O 1
ATOM 16396 N N . THR B 1 450 ? 24.791 -0.214 14.247 1.000 29.091 483 THR B N 1
ATOM 16397 C CA . THR B 1 450 ? 25.362 1.140 14.410 1.000 29.024 483 THR B CA 1
ATOM 16398 C C . THR B 1 450 ? 26.490 1.233 13.407 1.000 29.436 483 THR B C 1
ATOM 16399 O O . THR B 1 450 ? 27.084 0.160 13.078 1.000 29.835 483 THR B O 1
ATOM 16410 N N . SER B 1 451 ? 26.780 2.425 12.903 1.000 29.782 484 SER B N 1
ATOM 16411 C CA . SER B 1 451 ? 27.753 2.528 11.788 1.000 29.939 484 SER B CA 1
ATOM 16412 C C . SER B 1 451 ? 29.123 2.263 12.394 1.000 30.158 484 SER B C 1
ATOM 16413 O O . SER B 1 451 ? 29.870 1.383 11.897 1.000 30.366 484 SER B O 1
ATOM 16421 N N . GLY B 1 452 ? 29.398 2.957 13.492 1.000 30.518 485 GLY B N 1
ATOM 16422 C CA . GLY B 1 452 ? 30.681 2.861 14.208 1.000 30.471 485 GLY B CA 1
ATOM 16423 C C . GLY B 1 452 ? 30.640 1.870 15.360 1.000 30.117 485 GLY B C 1
ATOM 16424 O O . GLY B 1 452 ? 30.093 0.767 15.222 1.000 29.948 485 GLY B O 1
ATOM 16428 N N . CYS B 1 453 ? 31.292 2.218 16.459 1.000 30.064 486 CYS B N 1
ATOM 16429 C CA . CYS B 1 453 ? 31.400 1.276 17.590 1.000 30.102 486 CYS B CA 1
ATOM 16430 C C . CYS B 1 453 ? 30.147 1.428 18.465 1.000 29.812 486 CYS B C 1
ATOM 16431 O O . CYS B 1 453 ? 29.490 2.484 18.464 1.000 29.485 486 CYS B O 1
ATOM 16439 N N . ALA B 1 454 ? 29.771 0.346 19.119 1.000 29.552 487 ALA B N 1
ATOM 16440 C CA . ALA B 1 454 ? 28.546 0.296 19.928 1.000 29.411 487 ALA B CA 1
ATOM 16441 C C . ALA B 1 454 ? 28.686 1.266 21.110 1.000 29.158 487 ALA B C 1
ATOM 16442 O O . ALA B 1 454 ? 27.752 2.082 21.346 1.000 29.428 487 ALA B O 1
ATOM 16449 N N . ILE B 1 455 ? 29.790 1.170 21.851 1.000 28.923 488 ILE B N 1
ATOM 16450 C CA . ILE B 1 455 ? 29.972 1.915 23.131 1.000 28.467 488 ILE B CA 1
ATOM 16451 C C . ILE B 1 455 ? 31.347 2.547 23.163 1.000 28.263 488 ILE B C 1
ATOM 16452 O O . ILE B 1 455 ? 32.297 1.878 22.841 1.000 28.184 488 ILE B O 1
ATOM 16468 N N . LEU B 1 456 ? 31.414 3.787 23.593 1.000 28.308 489 LEU B N 1
ATOM 16469 C CA . LEU B 1 456 ? 32.691 4.499 23.693 1.000 29.179 489 LEU B CA 1
ATOM 16470 C C . LEU B 1 456 ? 32.801 5.200 25.058 1.000 30.285 489 LEU B C 1
ATOM 16471 O O . LEU B 1 456 ? 31.972 6.102 25.375 1.000 30.624 489 LEU B O 1
ATOM 16487 N N . LEU B 1 457 ? 33.834 4.849 25.833 1.000 31.718 490 LEU B N 1
ATOM 16488 C CA . LEU B 1 457 ? 34.219 5.581 27.071 1.000 32.471 490 LEU B CA 1
ATOM 16489 C C . LEU B 1 457 ? 35.455 6.360 26.702 1.000 33.536 490 LEU B C 1
ATOM 16490 O O . LEU B 1 457 ? 36.447 5.721 26.397 1.000 35.293 490 LEU B O 1
ATOM 16506 N N . CYS B 1 458 ? 35.397 7.676 26.680 1.000 35.094 491 CYS B N 1
ATOM 16507 C CA . CYS B 1 458 ? 36.513 8.488 26.114 1.000 36.578 491 CYS B CA 1
ATOM 16508 C C . CYS B 1 458 ? 36.684 9.766 26.904 1.000 37.385 491 CYS B C 1
ATOM 16509 O O . CYS B 1 458 ? 35.826 10.571 26.649 1.000 40.741 491 CYS B O 1
ATOM 16517 N N . GLY B 1 459 ? 37.709 10.153 27.611 1.000 35.747 492 GLY B N 1
ATOM 16518 C CA . GLY B 1 459 ? 37.766 11.560 28.038 1.000 35.803 492 GLY B CA 1
ATOM 16519 C C . GLY B 1 459 ? 38.824 12.317 27.265 1.000 35.792 492 GLY B C 1
ATOM 16520 O O . GLY B 1 459 ? 39.707 11.679 26.662 1.000 36.243 492 GLY B O 1
ATOM 16524 N N . ASP B 1 460 ? 38.751 13.636 27.261 1.000 35.881 493 ASP B N 1
ATOM 16525 C CA . ASP B 1 460 ? 39.737 14.459 26.533 1.000 36.939 493 ASP B CA 1
ATOM 16526 C C . ASP B 1 460 ? 39.790 15.856 27.149 1.000 36.760 493 ASP B C 1
ATOM 16527 O O . ASP B 1 460 ? 38.734 16.492 27.229 1.000 36.035 493 ASP B O 1
ATOM 16536 N N . SER B 1 461 ? 40.985 16.319 27.543 1.000 37.451 494 SER B N 1
ATOM 16537 C CA . SER B 1 461 ? 41.248 17.690 28.071 1.000 37.861 494 SER B CA 1
ATOM 16538 C C . SER B 1 461 ? 42.193 18.477 27.152 1.000 38.499 494 SER B C 1
ATOM 16539 O O . SER B 1 461 ? 42.975 19.325 27.631 1.000 37.446 494 SER B O 1
ATOM 16547 N N . ASN B 1 462 ? 42.113 18.216 25.854 1.000 40.454 495 ASN B N 1
ATOM 16548 C CA . ASN B 1 462 ? 43.044 18.842 24.889 1.000 42.165 495 ASN B CA 1
ATOM 16549 C C . ASN B 1 462 ? 42.275 19.335 23.665 1.000 42.210 495 ASN B C 1
ATOM 16550 O O . ASN B 1 462 ? 42.652 20.386 23.111 1.000 43.204 495 ASN B O 1
ATOM 16561 N N . GLY B 1 463 ? 41.266 18.604 23.215 1.000 41.660 496 GLY B N 1
ATOM 16562 C CA . GLY B 1 463 ? 40.530 19.009 22.008 1.000 41.845 496 GLY B CA 1
ATOM 16563 C C . GLY B 1 463 ? 39.095 19.364 22.300 1.000 40.591 496 GLY B C 1
ATOM 16564 O O . GLY B 1 463 ? 38.683 20.486 22.071 1.000 38.605 496 GLY B O 1
ATOM 16568 N N . TRP B 1 464 ? 38.349 18.399 22.759 1.000 41.839 497 TRP B N 1
ATOM 16569 C CA . TRP B 1 464 ? 36.905 18.607 22.958 1.000 43.524 497 TRP B CA 1
ATOM 16570 C C . TRP B 1 464 ? 36.585 18.947 24.403 1.000 40.339 497 TRP B C 1
ATOM 16571 O O . TRP B 1 464 ? 35.514 19.538 24.608 1.000 39.723 497 TRP B O 1
ATOM 16592 N N . TYR B 1 465 ? 37.518 18.729 25.322 1.000 37.625 498 TYR B N 1
ATOM 16593 C CA . TYR B 1 465 ? 37.406 19.197 26.721 1.000 36.701 498 TYR B CA 1
ATOM 16594 C C . TYR B 1 465 ? 36.137 18.616 27.343 1.000 36.588 498 TYR B C 1
ATOM 16595 O O . TYR B 1 465 ? 35.413 19.345 28.031 1.000 35.743 498 TYR B O 1
ATOM 16613 N N . GLU B 1 466 ? 35.901 17.320 27.122 1.000 36.418 499 GLU B N 1
ATOM 16614 C CA . GLU B 1 466 ? 34.739 16.595 27.680 1.000 35.541 499 GLU B CA 1
ATOM 16615 C C . GLU B 1 466 ? 35.208 15.589 28.714 1.000 34.736 499 GLU B C 1
ATOM 16616 O O . GLU B 1 466 ? 35.939 14.680 28.336 1.000 33.058 499 GLU B O 1
ATOM 16628 N N . THR B 1 467 ? 34.708 15.713 29.938 1.000 35.947 500 THR B N 1
ATOM 16629 C CA . THR B 1 467 ? 35.202 14.928 31.086 1.000 37.125 500 THR B CA 1
ATOM 16630 C C . THR B 1 467 ? 34.632 13.532 31.003 1.000 37.522 500 THR B C 1
ATOM 16631 O O . THR B 1 467 ? 33.552 13.347 30.411 1.000 36.412 500 THR B O 1
ATOM 16642 N N . GLY B 1 468 ? 35.336 12.619 31.650 1.000 38.652 501 GLY B N 1
ATOM 16643 C CA . GLY B 1 468 ? 34.777 11.282 31.830 1.000 40.547 501 GLY B CA 1
ATOM 16644 C C . GLY B 1 468 ? 35.775 10.242 32.259 1.000 41.895 501 GLY B C 1
ATOM 16645 O O . GLY B 1 468 ? 35.719 9.131 31.683 1.000 45.816 501 GLY B O 1
ATOM 16649 N N . SER B 1 469 ? 36.579 10.458 33.302 1.000 41.029 502 SER B N 1
ATOM 16650 C CA . SER B 1 469 ? 37.186 9.254 33.933 1.000 40.143 502 SER B CA 1
ATOM 16651 C C . SER B 1 469 ? 36.043 8.476 34.606 1.000 39.297 502 SER B C 1
ATOM 16652 O O . SER B 1 469 ? 35.382 9.023 35.503 1.000 39.472 502 SER B O 1
ATOM 16660 N N . CYS B 1 470 ? 35.732 7.293 34.070 1.000 38.357 503 CYS B N 1
ATOM 16661 C CA . CYS B 1 470 ? 34.737 6.320 34.589 1.000 37.218 503 CYS B CA 1
ATOM 16662 C C . CYS B 1 470 ? 35.301 5.542 35.772 1.000 35.784 503 CYS B C 1
ATOM 16663 O O . CYS B 1 470 ? 36.470 5.182 35.791 1.000 35.511 503 CYS B O 1
ATOM 16671 N N . ARG B 1 471 ? 34.448 5.223 36.722 1.000 35.250 504 ARG B N 1
ATOM 16672 C CA . ARG B 1 471 ? 34.885 4.484 37.929 1.000 34.237 504 ARG B CA 1
ATOM 16673 C C . ARG B 1 471 ? 33.984 3.302 38.220 1.000 34.109 504 ARG B C 1
ATOM 16674 O O . ARG B 1 471 ? 34.380 2.437 38.979 1.000 32.747 504 ARG B O 1
ATOM 16695 N N . ASP B 1 472 ? 32.849 3.217 37.548 1.000 35.684 505 ASP B N 1
ATOM 16696 C CA . ASP B 1 472 ? 31.856 2.209 37.940 1.000 36.979 505 ASP B CA 1
ATOM 16697 C C . ASP B 1 472 ? 30.836 2.065 36.832 1.000 36.846 505 ASP B C 1
ATOM 16698 O O . ASP B 1 472 ? 30.012 2.976 36.678 1.000 38.731 505 ASP B O 1
ATOM 16707 N N . ILE B 1 473 ? 30.919 0.969 36.089 1.000 36.045 506 ILE B N 1
ATOM 16708 C CA . ILE B 1 473 ? 30.106 0.821 34.863 1.000 35.539 506 ILE B CA 1
ATOM 16709 C C . ILE B 1 473 ? 29.957 -0.656 34.533 1.000 34.095 506 ILE B C 1
ATOM 16710 O O . ILE B 1 473 ? 30.949 -1.357 34.427 1.000 33.849 506 ILE B O 1
ATOM 16726 N N . THR B 1 474 ? 28.712 -1.097 34.452 1.000 32.639 507 THR B N 1
ATOM 16727 C CA . THR B 1 474 ? 28.370 -2.473 34.075 1.000 32.080 507 THR B CA 1
ATOM 16728 C C . THR B 1 474 ? 27.684 -2.425 32.727 1.000 31.174 507 THR B C 1
ATOM 16729 O O . THR B 1 474 ? 26.648 -1.753 32.626 1.000 32.175 507 THR B O 1
ATOM 16740 N N . ILE B 1 475 ? 28.277 -3.075 31.733 1.000 29.650 508 ILE B N 1
ATOM 16741 C CA . ILE B 1 475 ? 27.675 -3.285 30.398 1.000 28.676 508 ILE B CA 1
ATOM 16742 C C . ILE B 1 475 ? 27.293 -4.757 30.351 1.000 28.080 508 ILE B C 1
ATOM 16743 O O . ILE B 1 475 ? 28.197 -5.600 30.172 1.000 28.020 508 ILE B O 1
ATOM 16759 N N . ARG B 1 476 ? 26.014 -5.053 30.551 1.000 27.605 509 ARG B N 1
ATOM 16760 C CA . ARG B 1 476 ? 25.567 -6.453 30.722 1.000 27.757 509 ARG B CA 1
ATOM 16761 C C . ARG B 1 476 ? 24.301 -6.733 29.929 1.000 27.988 509 ARG B C 1
ATOM 16762 O O . ARG B 1 476 ? 23.476 -5.832 29.753 1.000 27.658 509 ARG B O 1
ATOM 16783 N N . ASP B 1 477 ? 24.176 -7.987 29.507 1.000 28.575 510 ASP B N 1
ATOM 16784 C CA . ASP B 1 477 ? 22.977 -8.535 28.823 1.000 29.062 510 ASP B CA 1
ATOM 16785 C C . ASP B 1 477 ? 22.595 -7.676 27.615 1.000 29.017 510 ASP B C 1
ATOM 16786 O O . ASP B 1 477 ? 21.410 -7.521 27.368 1.000 28.839 510 ASP B O 1
ATOM 16795 N N . ASN B 1 478 ? 23.571 -7.169 26.875 1.000 29.219 511 ASN B N 1
ATOM 16796 C CA . ASN B 1 478 ? 23.289 -6.407 25.640 1.000 29.616 511 ASN B CA 1
ATOM 16797 C C . ASN B 1 478 ? 23.472 -7.308 24.429 1.000 29.927 511 ASN B C 1
ATOM 16798 O O . ASN B 1 478 ? 24.016 -8.425 24.554 1.000 29.919 511 ASN B O 1
ATOM 16809 N N . LYS B 1 479 ? 22.982 -6.821 23.303 1.000 30.060 512 LYS B N 1
ATOM 16810 C CA . LYS B 1 479 ? 23.133 -7.531 22.033 1.000 31.047 512 LYS B CA 1
ATOM 16811 C C . LYS B 1 479 ? 23.747 -6.530 21.054 1.000 30.584 512 LYS B C 1
ATOM 16812 O O . LYS B 1 479 ? 23.262 -5.390 20.911 1.000 29.270 512 LYS B O 1
ATOM 16831 N N . PHE B 1 480 ? 24.882 -6.916 20.499 1.000 31.131 513 PHE B N 1
ATOM 16832 C CA . PHE B 1 480 ? 25.626 -6.071 19.544 1.000 31.134 513 PHE B CA 1
ATOM 16833 C C . PHE B 1 480 ? 25.672 -6.792 18.207 1.000 32.162 513 PHE B C 1
ATOM 16834 O O . PHE B 1 480 ? 26.388 -7.832 18.115 1.000 33.402 513 PHE B O 1
ATOM 16851 N N . VAL B 1 481 ? 24.959 -6.268 17.206 1.000 32.003 514 VAL B N 1
ATOM 16852 C CA . VAL B 1 481 ? 24.860 -6.958 15.895 1.000 32.534 514 VAL B CA 1
ATOM 16853 C C . VAL B 1 481 ? 25.577 -6.109 14.850 1.000 32.727 514 VAL B C 1
ATOM 16854 O O . VAL B 1 481 ? 25.233 -4.913 14.719 1.000 33.836 514 VAL B O 1
ATOM 16867 N N . ASN B 1 482 ? 26.569 -6.707 14.185 1.000 32.328 515 ASN B N 1
ATOM 16868 C CA . ASN B 1 482 ? 27.337 -6.117 13.054 1.000 31.903 515 ASN B CA 1
ATOM 16869 C C . ASN B 1 482 ? 27.550 -4.609 13.242 1.000 31.623 515 ASN B C 1
ATOM 16870 O O . ASN B 1 482 ? 27.235 -3.810 12.314 1.000 31.495 515 ASN B O 1
ATOM 16881 N N . ALA B 1 483 ? 28.143 -4.256 14.381 1.000 31.690 516 ALA B N 1
ATOM 16882 C CA . ALA B 1 483 ? 28.692 -2.916 14.633 1.000 31.796 516 ALA B CA 1
ATOM 16883 C C . ALA B 1 483 ? 30.015 -2.761 13.888 1.000 32.098 516 ALA B C 1
ATOM 16884 O O . ALA B 1 483 ? 30.724 -3.790 13.626 1.000 32.216 516 ALA B O 1
ATOM 16891 N N . LEU B 1 484 ? 30.354 -1.494 13.680 1.000 32.256 517 LEU B N 1
ATOM 16892 C CA . LEU B 1 484 ? 31.595 -1.041 13.031 1.000 33.369 517 LEU B CA 1
ATOM 16893 C C . LEU B 1 484 ? 31.611 -1.531 11.578 1.000 33.986 517 LEU B C 1
ATOM 16894 O O . LEU B 1 484 ? 32.487 -2.308 11.184 1.000 35.234 517 LEU B O 1
ATOM 16910 N N . THR B 1 485 ? 30.698 -1.042 10.766 1.000 33.438 518 THR B N 1
ATOM 16911 C CA . THR B 1 485 ? 30.804 -1.223 9.309 1.000 33.155 518 THR B CA 1
ATOM 16912 C C . THR B 1 485 ? 31.478 0.004 8.729 1.000 33.092 518 THR B C 1
ATOM 16913 O O . THR B 1 485 ? 31.740 -0.013 7.532 1.000 33.933 518 THR B O 1
ATOM 16924 N N . SER B 1 486 ? 31.722 1.034 9.524 1.000 32.604 519 SER B N 1
ATOM 16925 C CA . SER B 1 486 ? 32.321 2.283 9.017 1.000 33.276 519 SER B CA 1
ATOM 16926 C C . SER B 1 486 ? 33.215 2.870 10.097 1.000 34.266 519 SER B C 1
ATOM 16927 O O . SER B 1 486 ? 32.885 2.691 11.245 1.000 36.984 519 SER B O 1
ATOM 16935 N N . MET B 1 487 ? 34.278 3.572 9.730 1.000 34.924 520 MET B N 1
ATOM 16936 C CA . MET B 1 487 ? 35.264 4.149 10.674 1.000 35.037 520 MET B CA 1
ATOM 16937 C C . MET B 1 487 ? 34.904 5.600 10.964 1.000 35.021 520 MET B C 1
ATOM 16938 O O . MET B 1 487 ? 34.465 6.318 10.016 1.000 34.513 520 MET B O 1
ATOM 16952 N N . TYR B 1 488 ? 35.026 5.966 12.250 1.000 35.367 521 TYR B N 1
ATOM 16953 C CA . TYR B 1 488 ? 34.889 7.343 12.800 1.000 35.374 521 TYR B CA 1
ATOM 16954 C C . TYR B 1 488 ? 35.892 7.495 13.949 1.000 35.649 521 TYR B C 1
ATOM 16955 O O . TYR B 1 488 ? 36.468 6.486 14.442 1.000 35.153 521 TYR B O 1
ATOM 16973 N N . GLN B 1 489 ? 36.079 8.725 14.413 1.000 36.199 522 GLN B N 1
ATOM 16974 C CA . GLN B 1 489 ? 36.985 8.949 15.549 1.000 36.385 522 GLN B CA 1
ATOM 16975 C C . GLN B 1 489 ? 36.779 7.817 16.551 1.000 35.617 522 GLN B C 1
ATOM 16976 O O . GLN B 1 489 ? 35.650 7.517 16.855 1.000 35.722 522 GLN B O 1
ATOM 16990 N N . PHE B 1 490 ? 37.854 7.169 16.980 1.000 36.137 523 PHE B N 1
ATOM 16991 C CA . PHE B 1 490 ? 37.871 6.238 18.132 1.000 36.097 523 PHE B CA 1
ATOM 16992 C C . PHE B 1 490 ? 37.215 4.886 17.866 1.000 33.591 523 PHE B C 1
ATOM 16993 O O . PHE B 1 490 ? 37.120 4.113 18.789 1.000 32.300 523 PHE B O 1
ATOM 17010 N N . THR B 1 491 ? 36.801 4.568 16.655 1.000 32.109 524 THR B N 1
ATOM 17011 C CA . THR B 1 491 ? 36.066 3.302 16.426 1.000 31.265 524 THR B CA 1
ATOM 17012 C C . THR B 1 491 ? 37.043 2.147 16.205 1.000 30.770 524 THR B C 1
ATOM 17013 O O . THR B 1 491 ? 37.161 1.655 15.103 1.000 29.545 524 THR B O 1
ATOM 17024 N N . SER B 1 492 ? 37.632 1.669 17.288 1.000 31.237 525 SER B N 1
ATOM 17025 C CA . SER B 1 492 ? 38.707 0.645 17.267 1.000 31.729 525 SER B CA 1
ATOM 17026 C C . SER B 1 492 ? 38.162 -0.768 17.479 1.000 31.122 525 SER B C 1
ATOM 17027 O O . SER B 1 492 ? 38.845 -1.711 17.087 1.000 31.410 525 SER B O 1
ATOM 17035 N N . ALA B 1 493 ? 37.006 -0.903 18.123 1.000 30.337 526 ALA B N 1
ATOM 17036 C CA . ALA B 1 493 ? 36.356 -2.202 18.397 1.000 30.221 526 ALA B CA 1
ATOM 17037 C C . ALA B 1 493 ? 34.882 -1.997 18.727 1.000 29.487 526 ALA B C 1
ATOM 17038 O O . ALA B 1 493 ? 34.458 -0.858 18.969 1.000 28.867 526 ALA B O 1
ATOM 17045 N N . ILE B 1 494 ? 34.119 -3.071 18.745 1.000 29.319 527 ILE B N 1
ATOM 17046 C CA . ILE B 1 494 ? 32.680 -2.904 19.024 1.000 29.585 527 ILE B CA 1
ATOM 17047 C C . ILE B 1 494 ? 32.555 -2.097 20.311 1.000 29.719 527 ILE B C 1
ATOM 17048 O O . ILE B 1 494 ? 31.774 -1.129 20.317 1.000 29.936 527 ILE B O 1
ATOM 17064 N N . ILE B 1 495 ? 33.263 -2.502 21.370 1.000 29.450 528 ILE B N 1
ATOM 17065 C CA . ILE B 1 495 ? 33.396 -1.667 22.595 1.000 29.226 528 ILE B CA 1
ATOM 17066 C C . ILE B 1 495 ? 34.795 -1.056 22.586 1.000 29.507 528 ILE B C 1
ATOM 17067 O O . ILE B 1 495 ? 35.759 -1.810 22.712 1.000 29.750 528 ILE B O 1
ATOM 17083 N N . SER B 1 496 ? 34.871 0.265 22.561 1.000 29.583 529 SER B N 1
ATOM 17084 C CA . SER B 1 496 ? 36.143 1.014 22.549 1.000 30.123 529 SER B CA 1
ATOM 17085 C C . SER B 1 496 ? 36.301 1.814 23.831 1.000 29.810 529 SER B C 1
ATOM 17086 O O . SER B 1 496 ? 35.497 2.724 24.075 1.000 28.944 529 SER B O 1
ATOM 17094 N N . ILE B 1 497 ? 37.323 1.499 24.620 1.000 30.456 530 ILE B N 1
ATOM 17095 C CA . ILE B 1 497 ? 37.634 2.319 25.815 1.000 30.349 530 ILE B CA 1
ATOM 17096 C C . ILE B 1 497 ? 38.854 3.157 25.444 1.000 31.231 530 ILE B C 1
ATOM 17097 O O . ILE B 1 497 ? 39.974 2.644 25.489 1.000 31.527 530 ILE B O 1
ATOM 17113 N N . TYR B 1 498 ? 38.605 4.371 24.953 1.000 31.933 531 TYR B N 1
ATOM 17114 C CA . TYR B 1 498 ? 39.619 5.163 24.219 1.000 32.906 531 TYR B CA 1
ATOM 17115 C C . TYR B 1 498 ? 39.600 6.595 24.732 1.000 31.547 531 TYR B C 1
ATOM 17116 O O . TYR B 1 498 ? 39.062 7.493 24.115 1.000 31.915 531 TYR B O 1
ATOM 17134 N N . PRO B 1 499 ? 40.276 6.876 25.836 1.000 30.861 532 PRO B N 1
ATOM 17135 C CA . PRO B 1 499 ? 40.544 8.249 26.223 1.000 31.047 532 PRO B CA 1
ATOM 17136 C C . PRO B 1 499 ? 41.576 8.902 25.296 1.000 32.016 532 PRO B C 1
ATOM 17137 O O . PRO B 1 499 ? 42.494 8.234 24.848 1.000 31.897 532 PRO B O 1
ATOM 17148 N N . GLU B 1 500 ? 41.422 10.203 25.075 1.000 33.278 533 GLU B N 1
ATOM 17149 C CA . GLU B 1 500 ? 42.392 11.017 24.302 1.000 34.503 533 GLU B CA 1
ATOM 17150 C C . GLU B 1 500 ? 43.550 11.464 25.191 1.000 33.976 533 GLU B C 1
ATOM 17151 O O . GLU B 1 500 ? 43.442 12.542 25.890 1.000 33.381 533 GLU B O 1
ATOM 17163 N N . ILE B 1 501 ? 44.640 10.731 25.022 1.000 33.952 534 ILE B N 1
ATOM 17164 C CA . ILE B 1 501 ? 45.920 10.864 25.758 1.000 34.905 534 ILE B CA 1
ATOM 17165 C C . ILE B 1 501 ? 47.048 11.229 24.803 1.000 34.912 534 ILE B C 1
ATOM 17166 O O . ILE B 1 501 ? 47.628 10.327 24.204 1.000 33.603 534 ILE B O 1
ATOM 17182 N N . PRO B 1 502 ? 47.423 12.533 24.702 1.000 36.214 535 PRO B N 1
ATOM 17183 C CA . PRO B 1 502 ? 48.593 12.962 23.921 1.000 36.838 535 PRO B CA 1
ATOM 17184 C C . PRO B 1 502 ? 49.900 12.201 24.220 1.000 37.070 535 PRO B C 1
ATOM 17185 O O . PRO B 1 502 ? 50.549 11.833 23.268 1.000 36.704 535 PRO B O 1
ATOM 17196 N N . ASP B 1 503 ? 50.271 11.973 25.488 1.000 37.021 536 ASP B N 1
ATOM 17197 C CA . ASP B 1 503 ? 51.561 11.291 25.798 1.000 37.164 536 ASP B CA 1
ATOM 17198 C C . ASP B 1 503 ? 51.317 10.001 26.580 1.000 35.690 536 ASP B C 1
ATOM 17199 O O . ASP B 1 503 ? 51.504 9.990 27.758 1.000 35.856 536 ASP B O 1
ATOM 17208 N N . LEU B 1 504 ? 50.959 8.922 25.914 1.000 35.272 537 LEU B N 1
ATOM 17209 C CA . LEU B 1 504 ? 50.692 7.644 26.604 1.000 35.111 537 LEU B CA 1
ATOM 17210 C C . LEU B 1 504 ? 51.986 7.019 27.128 1.000 36.447 537 LEU B C 1
ATOM 17211 O O . LEU B 1 504 ? 51.880 6.318 28.157 1.000 36.414 537 LEU B O 1
ATOM 17227 N N . THR B 1 505 ? 53.150 7.136 26.478 1.000 37.593 538 THR B N 1
ATOM 17228 C CA . THR B 1 505 ? 54.265 6.271 26.958 1.000 38.831 538 THR B CA 1
ATOM 17229 C C . THR B 1 505 ? 54.720 6.732 28.346 1.000 38.587 538 THR B C 1
ATOM 17230 O O . THR B 1 505 ? 55.139 5.871 29.088 1.000 37.888 538 THR B O 1
ATOM 17241 N N . ASN B 1 506 ? 54.542 8.007 28.692 1.000 38.858 539 ASN B N 1
ATOM 17242 C CA . ASN B 1 506 ? 54.920 8.571 30.014 1.000 40.249 539 ASN B CA 1
ATOM 17243 C C . ASN B 1 506 ? 53.829 8.562 31.079 1.000 40.570 539 ASN B C 1
ATOM 17244 O O . ASN B 1 506 ? 54.108 9.083 32.207 1.000 41.412 539 ASN B O 1
ATOM 17255 N N . GLN B 1 507 ? 52.640 8.061 30.762 1.000 41.007 540 GLN B N 1
ATOM 17256 C CA . GLN B 1 507 ? 51.523 8.015 31.733 1.000 40.884 540 GLN B CA 1
ATOM 17257 C C . GLN B 1 507 ? 51.807 6.893 32.738 1.000 42.241 540 GLN B C 1
ATOM 17258 O O . GLN B 1 507 ? 52.187 5.789 32.293 1.000 40.657 540 GLN B O 1
ATOM 17272 N N . LYS B 1 508 ? 51.676 7.202 34.038 1.000 45.405 541 LYS B N 1
ATOM 17273 C CA . LYS B 1 508 ? 51.870 6.261 35.182 1.000 47.093 541 LYS B CA 1
ATOM 17274 C C . LYS B 1 508 ? 50.505 5.837 35.726 1.000 43.986 541 LYS B C 1
ATOM 17275 O O . LYS B 1 508 ? 50.393 4.694 36.178 1.000 44.237 541 LYS B O 1
ATOM 17294 N N . LYS B 1 509 ? 49.535 6.748 35.712 1.000 40.997 542 LYS B N 1
ATOM 17295 C CA . LYS B 1 509 ? 48.206 6.555 36.335 1.000 39.014 542 LYS B CA 1
ATOM 17296 C C . LYS B 1 509 ? 47.211 6.135 35.265 1.000 38.084 542 LYS B C 1
ATOM 17297 O O . LYS B 1 509 ? 47.183 6.751 34.175 1.000 38.055 542 LYS B O 1
ATOM 17316 N N . TYR B 1 510 ? 46.365 5.163 35.591 1.000 36.262 543 TYR B N 1
ATOM 17317 C CA . TYR B 1 510 ? 45.282 4.722 34.673 1.000 34.380 543 TYR B CA 1
ATOM 17318 C C . TYR B 1 510 ? 44.115 5.701 34.774 1.000 33.405 543 TYR B C 1
ATOM 17319 O O . TYR B 1 510 ? 43.733 6.089 35.902 1.000 33.253 543 TYR B O 1
ATOM 17337 N N . PHE B 1 511 ? 43.542 6.071 33.634 1.000 32.341 544 PHE B N 1
ATOM 17338 C CA . PHE B 1 511 ? 42.463 7.082 33.558 1.000 32.374 544 PHE B CA 1
ATOM 17339 C C . PHE B 1 511 ? 41.096 6.522 34.001 1.000 32.634 544 PHE B C 1
ATOM 17340 O O . PHE B 1 511 ? 40.386 7.159 34.830 1.000 33.173 544 PHE B O 1
ATOM 17357 N N . HIS B 1 512 ? 40.717 5.364 33.460 1.000 32.771 545 HIS B N 1
ATOM 17358 C CA . HIS B 1 512 ? 39.422 4.689 33.733 1.000 32.538 545 HIS B CA 1
ATOM 17359 C C . HIS B 1 512 ? 39.639 3.534 34.700 1.000 33.261 545 HIS B C 1
ATOM 17360 O O . HIS B 1 512 ? 40.699 2.875 34.632 1.000 33.987 545 HIS B O 1
ATOM 17375 N N . SER B 1 513 ? 38.645 3.252 35.530 1.000 33.554 546 SER B N 1
ATOM 17376 C CA . SER B 1 513 ? 38.686 2.077 36.426 1.000 33.690 546 SER B CA 1
ATOM 17377 C C . SER B 1 513 ? 37.278 1.493 36.604 1.000 34.313 546 SER B C 1
ATOM 17378 O O . SER B 1 513 ? 36.275 2.212 36.361 1.000 35.007 546 SER B O 1
ATOM 17386 N N . GLY B 1 514 ? 37.228 0.211 36.986 1.000 34.589 547 GLY B N 1
ATOM 17387 C CA . GLY B 1 514 ? 35.996 -0.457 37.429 1.000 34.164 547 GLY B CA 1
ATOM 17388 C C . GLY B 1 514 ? 35.031 -0.646 36.275 1.000 33.260 547 GLY B C 1
ATOM 17389 O O . GLY B 1 514 ? 33.848 -0.336 36.400 1.000 32.710 547 GLY B O 1
ATOM 17393 N N . ILE B 1 515 ? 35.517 -1.185 35.182 1.000 32.241 548 ILE B N 1
ATOM 17394 C CA . ILE B 1 515 ? 34.639 -1.451 34.031 1.000 32.053 548 ILE B CA 1
ATOM 17395 C C . ILE B 1 515 ? 34.298 -2.937 34.040 1.000 32.479 548 ILE B C 1
ATOM 17396 O O . ILE B 1 515 ? 35.195 -3.768 34.138 1.000 32.670 548 ILE B O 1
ATOM 17412 N N . ARG B 1 516 ? 33.011 -3.248 33.995 1.000 32.724 549 ARG B N 1
ATOM 17413 C CA . ARG B 1 516 ? 32.539 -4.647 33.950 1.000 33.126 549 ARG B CA 1
ATOM 17414 C C . ARG B 1 516 ? 31.739 -4.888 32.665 1.000 32.188 549 ARG B C 1
ATOM 17415 O O . ARG B 1 516 ? 30.748 -4.195 32.408 1.000 32.767 549 ARG B O 1
ATOM 17436 N N . ILE B 1 517 ? 32.137 -5.893 31.907 1.000 31.303 550 ILE B N 1
ATOM 17437 C CA . ILE B 1 517 ? 31.463 -6.271 30.647 1.000 30.911 550 ILE B CA 1
ATOM 17438 C C . ILE B 1 517 ? 31.058 -7.723 30.805 1.000 30.860 550 ILE B C 1
ATOM 17439 O O . ILE B 1 517 ? 31.915 -8.612 30.689 1.000 30.194 550 ILE B O 1
ATOM 17455 N N . LEU B 1 518 ? 29.787 -7.955 31.108 1.000 31.303 551 LEU B N 1
ATOM 17456 C CA . LEU B 1 518 ? 29.356 -9.327 31.489 1.000 32.051 551 LEU B CA 1
ATOM 17457 C C . LEU B 1 518 ? 28.123 -9.745 30.709 1.000 32.098 551 LEU B C 1
ATOM 17458 O O . LEU B 1 518 ? 27.190 -8.950 30.579 1.000 32.626 551 LEU B O 1
ATOM 17474 N N . ASN B 1 519 ? 28.138 -10.993 30.255 1.000 32.620 552 ASN B N 1
ATOM 17475 C CA . ASN B 1 519 ? 26.960 -11.713 29.704 1.000 33.030 552 ASN B CA 1
ATOM 17476 C C . ASN B 1 519 ? 26.371 -10.915 28.557 1.000 32.887 552 ASN B C 1
ATOM 17477 O O . ASN B 1 519 ? 25.201 -10.613 28.655 1.000 33.140 552 ASN B O 1
ATOM 17488 N N . ASN B 1 520 ? 27.189 -10.563 27.559 1.000 32.607 553 ASN B N 1
ATOM 17489 C CA . ASN B 1 520 ? 26.749 -9.873 26.332 1.000 32.518 553 ASN B CA 1
ATOM 17490 C C . ASN B 1 520 ? 26.831 -10.844 25.167 1.000 33.832 553 ASN B C 1
ATOM 17491 O O . ASN B 1 520 ? 27.490 -11.893 25.275 1.000 33.817 553 ASN B O 1
ATOM 17502 N N . GLN B 1 521 ? 26.139 -10.481 24.096 1.000 35.352 554 GLN B N 1
ATOM 17503 C CA . GLN B 1 521 ? 26.211 -11.211 22.823 1.000 37.083 554 GLN B CA 1
ATOM 17504 C C . GLN B 1 521 ? 26.736 -10.254 21.751 1.000 35.093 554 GLN B C 1
ATOM 17505 O O . GLN B 1 521 ? 26.206 -9.123 21.594 1.000 33.469 554 GLN B O 1
ATOM 17519 N N . PHE B 1 522 ? 27.813 -10.702 21.113 1.000 34.358 555 PHE B N 1
ATOM 17520 C CA . PHE B 1 522 ? 28.483 -10.013 19.996 1.000 34.148 555 PHE B CA 1
ATOM 17521 C C . PHE B 1 522 ? 28.298 -10.839 18.724 1.000 35.011 555 PHE B C 1
ATOM 17522 O O . PHE B 1 522 ? 28.891 -11.938 18.576 1.000 34.520 555 PHE B O 1
ATOM 17539 N N . ASP B 1 523 ? 27.420 -10.357 17.847 1.000 35.990 556 ASP B N 1
ATOM 17540 C CA . ASP B 1 523 ? 27.307 -10.920 16.483 1.000 36.532 556 ASP B CA 1
ATOM 17541 C C . ASP B 1 523 ? 28.139 -10.008 15.600 1.000 35.510 556 ASP B C 1
ATOM 17542 O O . ASP B 1 523 ? 27.843 -8.797 15.547 1.000 34.481 556 ASP B O 1
ATOM 17551 N N . THR B 1 524 ? 29.214 -10.562 15.037 1.000 35.661 557 THR B N 1
ATOM 17552 C CA . THR B 1 524 ? 30.188 -9.788 14.234 1.000 35.325 557 THR B CA 1
ATOM 17553 C C . THR B 1 524 ? 30.705 -10.646 13.081 1.000 34.927 557 THR B C 1
ATOM 17554 O O . THR B 1 524 ? 30.801 -11.888 13.212 1.000 35.061 557 THR B O 1
ATOM 17565 N N . PHE B 1 525 ? 31.086 -9.911 12.040 1.000 34.610 558 PHE B N 1
ATOM 17566 C CA . PHE B 1 525 ? 31.627 -10.338 10.729 1.000 34.185 558 PHE B CA 1
ATOM 17567 C C . PHE B 1 525 ? 33.137 -10.119 10.733 1.000 34.462 558 PHE B C 1
ATOM 17568 O O . PHE B 1 525 ? 33.845 -10.805 10.003 1.000 34.560 558 PHE B O 1
ATOM 17585 N N . ASP B 1 526 ? 33.587 -9.166 11.549 1.000 34.756 559 ASP B N 1
ATOM 17586 C CA . ASP B 1 526 ? 35.009 -8.758 11.705 1.000 35.018 559 ASP B CA 1
ATOM 17587 C C . ASP B 1 526 ? 35.587 -9.312 13.016 1.000 35.189 559 ASP B C 1
ATOM 17588 O O . ASP B 1 526 ? 34.931 -10.145 13.713 1.000 35.184 559 ASP B O 1
ATOM 17597 N N . GLN B 1 527 ? 36.759 -8.793 13.384 1.000 34.980 560 GLN B N 1
ATOM 17598 C CA . GLN B 1 527 ? 37.559 -9.285 14.532 1.000 34.650 560 GLN B CA 1
ATOM 17599 C C . GLN B 1 527 ? 37.410 -8.436 15.801 1.000 33.579 560 GLN B C 1
ATOM 17600 O O . GLN B 1 527 ? 37.109 -8.992 16.847 1.000 33.475 560 GLN B O 1
ATOM 17614 N N . PRO B 1 528 ? 37.678 -7.108 15.796 1.000 32.586 561 PRO B N 1
ATOM 17615 C CA . PRO B 1 528 ? 37.738 -6.314 17.030 1.000 31.671 561 PRO B CA 1
ATOM 17616 C C . PRO B 1 528 ? 36.471 -6.285 17.921 1.000 31.241 561 PRO B C 1
ATOM 17617 O O . PRO B 1 528 ? 35.429 -5.747 17.485 1.000 32.633 561 PRO B O 1
ATOM 17628 N N . ILE B 1 529 ? 36.583 -6.744 19.175 1.000 29.975 562 ILE B N 1
ATOM 17629 C CA . ILE B 1 529 ? 35.468 -6.861 20.159 1.000 29.315 562 ILE B CA 1
ATOM 17630 C C . ILE B 1 529 ? 35.655 -5.786 21.224 1.000 29.098 562 ILE B C 1
ATOM 17631 O O . ILE B 1 529 ? 34.696 -5.042 21.495 1.000 29.385 562 ILE B O 1
ATOM 17647 N N . LEU B 1 530 ? 36.841 -5.731 21.823 1.000 28.865 563 LEU B N 1
ATOM 17648 C CA . LEU B 1 530 ? 37.167 -4.792 22.911 1.000 28.619 563 LEU B CA 1
ATOM 17649 C C . LEU B 1 530 ? 38.538 -4.169 22.649 1.000 28.700 563 LEU B C 1
ATOM 17650 O O . LEU B 1 530 ? 39.503 -4.893 22.452 1.000 28.408 563 LEU B O 1
ATOM 17666 N N . TYR B 1 531 ? 38.584 -2.851 22.621 1.000 29.166 564 TYR B N 1
ATOM 17667 C CA . TYR B 1 531 ? 39.830 -2.070 22.667 1.000 30.473 564 TYR B CA 1
ATOM 17668 C C . TYR B 1 531 ? 39.865 -1.274 23.969 1.000 31.012 564 TYR B C 1
ATOM 17669 O O . TYR B 1 531 ? 38.873 -0.646 24.322 1.000 31.306 564 TYR B O 1
ATOM 17687 N N . ALA B 1 532 ? 40.974 -1.291 24.685 1.000 31.696 565 ALA B N 1
ATOM 17688 C CA . ALA B 1 532 ? 41.023 -0.672 26.023 1.000 31.876 565 ALA B CA 1
ATOM 17689 C C . ALA B 1 532 ? 42.359 0.028 26.238 1.000 32.331 565 ALA B C 1
ATOM 17690 O O . ALA B 1 532 ? 43.398 -0.646 26.183 1.000 32.289 565 ALA B O 1
ATOM 17697 N N . LYS B 1 533 ? 42.310 1.336 26.459 1.000 32.806 566 LYS B N 1
ATOM 17698 C CA . LYS B 1 533 ? 43.514 2.168 26.681 1.000 34.180 566 LYS B CA 1
ATOM 17699 C C . LYS B 1 533 ? 43.385 2.910 28.004 1.000 33.662 566 LYS B C 1
ATOM 17700 O O . LYS B 1 533 ? 42.398 3.618 28.158 1.000 33.763 566 LYS B O 1
ATOM 17719 N N . SER B 1 534 ? 44.335 2.699 28.913 1.000 33.336 567 SER B N 1
ATOM 17720 C CA . SER B 1 534 ? 44.472 3.404 30.212 1.000 33.542 567 SER B CA 1
ATOM 17721 C C . SER B 1 534 ? 43.351 2.984 31.182 1.000 34.056 567 SER B C 1
ATOM 17722 O O . SER B 1 534 ? 42.581 3.832 31.716 1.000 33.642 567 SER B O 1
ATOM 17730 N N . VAL B 1 535 ? 43.318 1.703 31.501 1.000 34.737 568 VAL B N 1
ATOM 17731 C CA . VAL B 1 535 ? 42.284 1.158 32.412 1.000 34.742 568 VAL B CA 1
ATOM 17732 C C . VAL B 1 535 ? 42.922 0.371 33.539 1.000 34.504 568 VAL B C 1
ATOM 17733 O O . VAL B 1 535 ? 43.735 -0.527 33.299 1.000 34.849 568 VAL B O 1
ATOM 17746 N N . ASP B 1 536 ? 42.469 0.652 34.732 1.000 34.639 569 ASP B N 1
ATOM 17747 C CA . ASP B 1 536 ? 42.774 -0.195 35.899 1.000 35.648 569 ASP B CA 1
ATOM 17748 C C . ASP B 1 536 ? 41.481 -0.866 36.359 1.000 35.003 569 ASP B C 1
ATOM 17749 O O . ASP B 1 536 ? 40.637 -0.167 36.951 1.000 34.212 569 ASP B O 1
ATOM 17758 N N . GLY B 1 537 ? 41.343 -2.172 36.115 1.000 34.708 570 GLY B N 1
ATOM 17759 C CA . GLY B 1 537 ? 40.119 -2.919 36.464 1.000 34.216 570 GLY B CA 1
ATOM 17760 C C . GLY B 1 537 ? 39.205 -3.055 35.272 1.000 33.604 570 GLY B C 1
ATOM 17761 O O . GLY B 1 537 ? 38.487 -2.097 34.945 1.000 34.418 570 GLY B O 1
ATOM 17765 N N . LEU B 1 538 ? 39.245 -4.205 34.615 1.000 32.849 571 LEU B N 1
ATOM 17766 C CA . LEU B 1 538 ? 38.466 -4.485 33.393 1.000 31.889 571 LEU B CA 1
ATOM 17767 C C . LEU B 1 538 ? 37.983 -5.928 33.476 1.000 31.892 571 LEU B C 1
ATOM 17768 O O . LEU B 1 538 ? 38.787 -6.847 33.339 1.000 32.116 571 LEU B O 1
ATOM 17784 N N . VAL B 1 539 ? 36.695 -6.120 33.721 1.000 31.752 572 VAL B N 1
ATOM 17785 C CA . VAL B 1 539 ? 36.100 -7.481 33.789 1.000 31.767 572 VAL B CA 1
ATOM 17786 C C . VAL B 1 539 ? 35.406 -7.784 32.465 1.000 31.427 572 VAL B C 1
ATOM 17787 O O . VAL B 1 539 ? 34.603 -6.967 32.000 1.000 31.306 572 VAL B O 1
ATOM 17800 N N . PHE B 1 540 ? 35.723 -8.924 31.879 1.000 31.367 573 PHE B N 1
ATOM 17801 C CA . PHE B 1 540 ? 35.100 -9.399 30.629 1.000 30.964 573 PHE B CA 1
ATOM 17802 C C . PHE B 1 540 ? 34.723 -10.848 30.858 1.000 31.191 573 PHE B C 1
ATOM 17803 O O . PHE B 1 540 ? 35.594 -11.700 30.783 1.000 31.295 573 PHE B O 1
ATOM 17820 N N . THR B 1 541 ? 33.472 -11.116 31.191 1.000 31.570 574 THR B N 1
ATOM 17821 C CA . THR B 1 541 ? 33.088 -12.494 31.588 1.000 32.692 574 THR B CA 1
ATOM 17822 C C . THR B 1 541 ? 31.720 -12.882 31.035 1.000 32.703 574 THR B C 1
ATOM 17823 O O . THR B 1 541 ? 30.839 -12.030 30.934 1.000 31.567 574 THR B O 1
ATOM 17834 N N . GLY B 1 542 ? 31.609 -14.174 30.752 1.000 34.039 575 GLY B N 1
ATOM 17835 C CA . GLY B 1 542 ? 30.384 -14.861 30.324 1.000 35.561 575 GLY B CA 1
ATOM 17836 C C . GLY B 1 542 ? 29.821 -14.296 29.024 1.000 36.724 575 GLY B C 1
ATOM 17837 O O . GLY B 1 542 ? 28.591 -14.359 28.852 1.000 37.700 575 GLY B O 1
ATOM 17841 N N . ASN B 1 543 ? 30.668 -13.748 28.150 1.000 36.651 576 ASN B N 1
ATOM 17842 C CA . ASN B 1 543 ? 30.219 -13.128 26.887 1.000 36.525 576 ASN B CA 1
ATOM 17843 C C . ASN B 1 543 ? 30.284 -14.153 25.765 1.000 38.246 576 ASN B C 1
ATOM 17844 O O . ASN B 1 543 ? 31.073 -15.082 25.847 1.000 39.086 576 ASN B O 1
ATOM 17855 N N . LYS B 1 544 ? 29.457 -13.940 24.751 1.000 39.644 577 LYS B N 1
ATOM 17856 C CA . LYS B 1 544 ? 29.254 -14.881 23.632 1.000 41.531 577 LYS B CA 1
ATOM 17857 C C . LYS B 1 544 ? 29.546 -14.145 22.336 1.000 40.209 577 LYS B C 1
ATOM 17858 O O . LYS B 1 544 ? 28.982 -13.070 22.091 1.000 38.179 577 LYS B O 1
ATOM 17877 N N . ILE B 1 545 ? 30.488 -14.672 21.580 1.000 40.015 578 ILE B N 1
ATOM 17878 C CA . ILE B 1 545 ? 30.835 -14.049 20.294 1.000 39.859 578 ILE B CA 1
ATOM 17879 C C . ILE B 1 545 ? 30.474 -15.048 19.211 1.000 40.506 578 ILE B C 1
ATOM 17880 O O . ILE B 1 545 ? 30.902 -16.224 19.278 1.000 39.469 578 ILE B O 1
ATOM 17896 N N . GLN B 1 546 ? 29.630 -14.554 18.311 1.000 41.889 579 GLN B N 1
ATOM 17897 C CA . GLN B 1 546 ? 29.065 -15.316 17.186 1.000 42.792 579 GLN B CA 1
ATOM 17898 C C . GLN B 1 546 ? 29.508 -14.646 15.883 1.000 41.216 579 GLN B C 1
ATOM 17899 O O . GLN B 1 546 ? 29.300 -13.422 15.702 1.000 40.956 579 GLN B O 1
ATOM 17913 N N . THR B 1 547 ? 30.168 -15.422 15.040 1.000 40.296 580 THR B N 1
ATOM 17914 C CA . THR B 1 547 ? 30.691 -14.938 13.742 1.000 40.290 580 THR B CA 1
ATOM 17915 C C . THR B 1 547 ? 29.565 -15.042 12.697 1.000 38.732 580 THR B C 1
ATOM 17916 O O . THR B 1 547 ? 28.762 -15.967 12.726 1.000 37.757 580 THR B O 1
ATOM 17927 N N . ASN B 1 548 ? 29.551 -14.114 11.765 1.000 38.318 581 ASN B N 1
ATOM 17928 C CA . ASN B 1 548 ? 28.702 -14.194 10.551 1.000 38.588 581 ASN B CA 1
ATOM 17929 C C . ASN B 1 548 ? 29.504 -13.637 9.365 1.000 38.874 581 ASN B C 1
ATOM 17930 O O . ASN B 1 548 ? 30.556 -13.054 9.609 1.000 37.612 581 ASN B O 1
ATOM 17941 N N . LYS B 1 549 ? 29.017 -13.745 8.127 1.000 40.384 582 LYS B N 1
ATOM 17942 C CA . LYS B 1 549 ? 29.725 -13.130 6.971 1.000 41.504 582 LYS B CA 1
ATOM 17943 C C . LYS B 1 549 ? 28.844 -12.143 6.210 1.000 40.625 582 LYS B C 1
ATOM 17944 O O . LYS B 1 549 ? 29.089 -11.997 5.007 1.000 40.751 582 LYS B O 1
ATOM 17963 N N . GLU B 1 550 ? 27.935 -11.431 6.876 1.000 40.263 583 GLU B N 1
ATOM 17964 C CA . GLU B 1 550 ? 26.996 -10.474 6.213 1.000 41.027 583 GLU B CA 1
ATOM 17965 C C . GLU B 1 550 ? 27.801 -9.369 5.524 1.000 38.960 583 GLU B C 1
ATOM 17966 O O . GLU B 1 550 ? 27.277 -8.725 4.610 1.000 38.297 583 GLU B O 1
ATOM 17978 N N . TYR B 1 551 ? 29.029 -9.152 5.964 1.000 37.488 584 TYR B N 1
ATOM 17979 C CA . TYR B 1 551 ? 29.975 -8.227 5.305 1.000 36.614 584 TYR B CA 1
ATOM 17980 C C . TYR B 1 551 ? 31.410 -8.748 5.420 1.000 36.384 584 TYR B C 1
ATOM 17981 O O . TYR B 1 551 ? 31.761 -9.509 6.326 1.000 35.492 584 TYR B O 1
ATOM 17999 N N . PRO B 1 552 ? 32.316 -8.285 4.541 1.000 36.121 585 PRO B N 1
ATOM 18000 C CA . PRO B 1 552 ? 33.729 -8.650 4.653 1.000 36.294 585 PRO B CA 1
ATOM 18001 C C . PRO B 1 552 ? 34.445 -8.040 5.874 1.000 35.430 585 PRO B C 1
ATOM 18002 O O . PRO B 1 552 ? 34.313 -6.840 6.158 1.000 34.095 585 PRO B O 1
ATOM 18013 N N . ALA B 1 553 ? 35.255 -8.851 6.556 1.000 35.640 586 ALA B N 1
ATOM 18014 C CA . ALA B 1 553 ? 36.192 -8.330 7.585 1.000 36.007 586 ALA B CA 1
ATOM 18015 C C . ALA B 1 553 ? 37.007 -7.201 6.949 1.000 36.012 586 ALA B C 1
ATOM 18016 O O . ALA B 1 553 ? 37.416 -7.380 5.805 1.000 36.613 586 ALA B O 1
ATOM 18023 N N . PHE B 1 554 ? 37.260 -6.082 7.616 1.000 35.854 587 PHE B N 1
ATOM 18024 C CA . PHE B 1 554 ? 38.143 -5.062 6.991 1.000 35.685 587 PHE B CA 1
ATOM 18025 C C . PHE B 1 554 ? 39.008 -4.261 7.983 1.000 36.154 587 PHE B C 1
ATOM 18026 O O . PHE B 1 554 ? 39.893 -3.517 7.511 1.000 36.803 587 PHE B O 1
ATOM 18043 N N . HIS B 1 555 ? 38.748 -4.355 9.289 1.000 35.694 588 HIS B N 1
ATOM 18044 C CA . HIS B 1 555 ? 39.255 -3.381 10.272 1.000 35.727 588 HIS B CA 1
ATOM 18045 C C . HIS B 1 555 ? 40.759 -3.562 10.381 1.000 36.593 588 HIS B C 1
ATOM 18046 O O . HIS B 1 555 ? 41.212 -4.733 10.462 1.000 36.252 588 HIS B O 1
ATOM 18061 N N . SER B 1 556 ? 41.490 -2.451 10.470 1.000 37.067 589 SER B N 1
ATOM 18062 C CA . SER B 1 556 ? 42.972 -2.483 10.540 1.000 37.985 589 SER B CA 1
ATOM 18063 C C . SER B 1 556 ? 43.391 -3.265 11.790 1.000 38.030 589 SER B C 1
ATOM 18064 O O . SER B 1 556 ? 44.395 -4.000 11.714 1.000 38.576 589 SER B O 1
ATOM 18072 N N . ASN B 1 557 ? 42.649 -3.112 12.886 1.000 36.490 590 ASN B N 1
ATOM 18073 C CA . ASN B 1 557 ? 42.854 -3.875 14.135 1.000 35.613 590 ASN B CA 1
ATOM 18074 C C . ASN B 1 557 ? 42.301 -5.284 13.921 1.000 35.351 590 ASN B C 1
ATOM 18075 O O . ASN B 1 557 ? 41.104 -5.407 13.955 1.000 36.177 590 ASN B O 1
ATOM 18086 N N . LYS B 1 558 ? 43.142 -6.298 13.719 1.000 34.985 591 LYS B N 1
ATOM 18087 C CA . LYS B 1 558 ? 42.702 -7.693 13.451 1.000 34.620 591 LYS B CA 1
ATOM 18088 C C . LYS B 1 558 ? 42.729 -8.520 14.743 1.000 33.857 591 LYS B C 1
ATOM 18089 O O . LYS B 1 558 ? 42.688 -9.762 14.676 1.000 33.652 591 LYS B O 1
ATOM 18108 N N . LYS B 1 559 ? 42.716 -7.865 15.901 1.000 32.881 592 LYS B N 1
ATOM 18109 C CA . LYS B 1 559 ? 42.757 -8.572 17.192 1.000 32.822 592 LYS B CA 1
ATOM 18110 C C . LYS B 1 559 ? 41.412 -8.458 17.897 1.000 32.334 592 LYS B C 1
ATOM 18111 O O . LYS B 1 559 ? 40.915 -7.321 18.092 1.000 32.429 592 LYS B O 1
ATOM 18130 N N . ARG B 1 560 ? 40.856 -9.577 18.347 1.000 32.116 593 ARG B N 1
ATOM 18131 C CA . ARG B 1 560 ? 39.604 -9.521 19.149 1.000 31.626 593 ARG B CA 1
ATOM 18132 C C . ARG B 1 560 ? 39.815 -8.590 20.359 1.000 31.656 593 ARG B C 1
ATOM 18133 O O . ARG B 1 560 ? 39.029 -7.642 20.588 1.000 30.883 593 ARG B O 1
ATOM 18154 N N . PHE B 1 561 ? 40.896 -8.790 21.098 1.000 32.369 594 PHE B N 1
ATOM 18155 C CA . PHE B 1 561 ? 41.193 -7.952 22.282 1.000 32.882 594 PHE B CA 1
ATOM 18156 C C . PHE B 1 561 ? 42.526 -7.224 22.080 1.000 33.331 594 PHE B C 1
ATOM 18157 O O . PHE B 1 561 ? 43.519 -7.836 21.695 1.000 33.859 594 PHE B O 1
ATOM 18174 N N . LEU B 1 562 ? 42.493 -5.915 22.270 1.000 33.457 595 LEU B N 1
ATOM 18175 C CA . LEU B 1 562 ? 43.656 -5.022 22.129 1.000 34.057 595 LEU B CA 1
ATOM 18176 C C . LEU B 1 562 ? 43.710 -4.148 23.383 1.000 34.121 595 LEU B C 1
ATOM 18177 O O . LEU B 1 562 ? 42.809 -3.325 23.573 1.000 33.784 595 LEU B O 1
ATOM 18193 N N . PHE B 1 563 ? 44.712 -4.346 24.233 1.000 34.657 596 PHE B N 1
ATOM 18194 C CA . PHE B 1 563 ? 44.884 -3.591 25.497 1.000 34.849 596 PHE B CA 1
ATOM 18195 C C . PHE B 1 563 ? 46.138 -2.728 25.433 1.000 34.627 596 PHE B C 1
ATOM 18196 O O . PHE B 1 563 ? 47.140 -3.277 25.090 1.000 35.237 596 PHE B O 1
ATOM 18213 N N . GLU B 1 564 ? 46.063 -1.452 25.785 1.000 35.001 597 GLU B N 1
ATOM 18214 C CA . GLU B 1 564 ? 47.227 -0.541 25.903 1.000 36.371 597 GLU B CA 1
ATOM 18215 C C . GLU B 1 564 ? 47.160 0.160 27.252 1.000 36.086 597 GLU B C 1
ATOM 18216 O O . GLU B 1 564 ? 46.284 1.036 27.376 1.000 35.324 597 GLU B O 1
ATOM 18228 N N . ARG B 1 565 ? 48.091 -0.143 28.163 1.000 36.506 598 ARG B N 1
ATOM 18229 C CA . ARG B 1 565 ? 48.204 0.466 29.525 1.000 36.067 598 ARG B CA 1
ATOM 18230 C C . ARG B 1 565 ? 46.977 0.051 30.306 1.000 34.710 598 ARG B C 1
ATOM 18231 O O . ARG B 1 565 ? 46.259 0.894 30.786 1.000 33.670 598 ARG B O 1
ATOM 18252 N N . VAL B 1 566 ? 46.800 -1.245 30.411 1.000 34.682 599 VAL B N 1
ATOM 18253 C CA . VAL B 1 566 ? 45.638 -1.869 31.078 1.000 34.762 599 VAL B CA 1
ATOM 18254 C C . VAL B 1 566 ? 46.166 -2.858 32.111 1.000 35.440 599 VAL B C 1
ATOM 18255 O O . VAL B 1 566 ? 46.823 -3.844 31.736 1.000 35.409 599 VAL B O 1
ATOM 18268 N N . ILE B 1 567 ? 45.818 -2.628 33.368 1.000 36.104 600 ILE B N 1
ATOM 18269 C CA . ILE B 1 567 ? 45.966 -3.672 34.420 1.000 37.147 600 ILE B CA 1
ATOM 18270 C C . ILE B 1 567 ? 44.577 -4.030 34.914 1.000 36.565 600 ILE B C 1
ATOM 18271 O O . ILE B 1 567 ? 43.625 -3.285 34.635 1.000 36.218 600 ILE B O 1
ATOM 18287 N N . GLY B 1 568 ? 44.533 -5.122 35.666 1.000 36.465 601 GLY B N 1
ATOM 18288 C CA . GLY B 1 568 ? 43.359 -5.511 36.455 1.000 36.050 601 GLY B CA 1
ATOM 18289 C C . GLY B 1 568 ? 42.373 -6.237 35.587 1.000 35.681 601 GLY B C 1
ATOM 18290 O O . GLY B 1 568 ? 41.168 -6.041 35.778 1.000 35.765 601 GLY B O 1
ATOM 18294 N N . VAL B 1 569 ? 42.858 -7.060 34.672 1.000 35.486 602 VAL B N 1
ATOM 18295 C CA . VAL B 1 569 ? 41.965 -7.735 33.706 1.000 35.387 602 VAL B CA 1
ATOM 18296 C C . VAL B 1 569 ? 41.532 -9.068 34.274 1.000 35.376 602 VAL B C 1
ATOM 18297 O O . VAL B 1 569 ? 42.405 -9.888 34.601 1.000 35.872 602 VAL B O 1
ATOM 18310 N N . ASP B 1 570 ? 40.229 -9.269 34.223 1.000 35.343 603 ASP B N 1
ATOM 18311 C CA . ASP B 1 570 ? 39.539 -10.500 34.638 1.000 35.845 603 ASP B CA 1
ATOM 18312 C C . ASP B 1 570 ? 38.746 -11.019 33.451 1.000 35.358 603 ASP B C 1
ATOM 18313 O O . ASP B 1 570 ? 37.851 -10.319 32.953 1.000 34.794 603 ASP B O 1
ATOM 18322 N N . PHE B 1 571 ? 39.064 -12.217 33.014 1.000 35.083 604 PHE B N 1
ATOM 18323 C CA . PHE B 1 571 ? 38.597 -12.686 31.701 1.000 34.614 604 PHE B CA 1
ATOM 18324 C C . PHE B 1 571 ? 38.304 -14.175 31.795 1.000 34.695 604 PHE B C 1
ATOM 18325 O O . PHE B 1 571 ? 39.238 -14.998 31.657 1.000 34.815 604 PHE B O 1
ATOM 18342 N N . SER B 1 572 ? 37.033 -14.509 31.964 1.000 34.472 605 SER B N 1
ATOM 18343 C CA . SER B 1 572 ? 36.601 -15.916 32.103 1.000 35.411 605 SER B CA 1
ATOM 18344 C C . SER B 1 572 ? 35.203 -16.146 31.512 1.000 36.018 605 SER B C 1
ATOM 18345 O O . SER B 1 572 ? 34.415 -15.185 31.350 1.000 34.489 605 SER B O 1
ATOM 18353 N N . ASP B 1 573 ? 34.953 -17.413 31.181 1.000 37.856 606 ASP B N 1
ATOM 18354 C CA . ASP B 1 573 ? 33.648 -17.950 30.736 1.000 38.584 606 ASP B CA 1
ATOM 18355 C C . ASP B 1 573 ? 33.249 -17.290 29.400 1.000 38.530 606 ASP B C 1
ATOM 18356 O O . ASP B 1 573 ? 32.045 -17.276 29.061 1.000 40.301 606 ASP B O 1
ATOM 18365 N N . ASN B 1 574 ? 34.190 -16.794 28.609 1.000 37.643 607 ASN B N 1
ATOM 18366 C CA . ASN B 1 574 ? 33.830 -16.230 27.291 1.000 36.963 607 ASN B CA 1
ATOM 18367 C C . ASN B 1 574 ? 33.918 -17.319 26.222 1.000 37.392 607 ASN B C 1
ATOM 18368 O O . ASN B 1 574 ? 34.631 -18.304 26.397 1.000 38.018 607 ASN B O 1
ATOM 18379 N N . LYS B 1 575 ? 33.186 -17.136 25.135 1.000 37.557 608 LYS B N 1
ATOM 18380 C CA . LYS B 1 575 ? 33.145 -18.108 24.021 1.000 37.977 608 LYS B CA 1
ATOM 18381 C C . LYS B 1 575 ? 33.148 -17.414 22.656 1.000 37.001 608 LYS B C 1
ATOM 18382 O O . LYS B 1 575 ? 32.653 -16.276 22.504 1.000 35.787 608 LYS B O 1
ATOM 18401 N N . VAL B 1 576 ? 33.698 -18.108 21.676 1.000 36.784 609 VAL B N 1
ATOM 18402 C CA . VAL B 1 576 ? 33.583 -17.695 20.262 1.000 36.825 609 VAL B CA 1
ATOM 18403 C C . VAL B 1 576 ? 33.034 -18.898 19.514 1.000 37.467 609 VAL B C 1
ATOM 18404 O O . VAL B 1 576 ? 33.653 -19.974 19.567 1.000 37.757 609 VAL B O 1
ATOM 18417 N N . ASP B 1 577 ? 31.841 -18.727 18.950 1.000 37.825 610 ASP B N 1
ATOM 18418 C CA . ASP B 1 577 ? 31.146 -19.765 18.150 1.000 38.179 610 ASP B CA 1
ATOM 18419 C C . ASP B 1 577 ? 31.042 -20.998 19.050 1.000 38.817 610 ASP B C 1
ATOM 18420 O O . ASP B 1 577 ? 31.249 -22.108 18.582 1.000 38.710 610 ASP B O 1
ATOM 18429 N N . GLY B 1 578 ? 30.760 -20.772 20.332 1.000 40.472 611 GLY B N 1
ATOM 18430 C CA . GLY B 1 578 ? 30.509 -21.825 21.339 1.000 42.891 611 GLY B CA 1
ATOM 18431 C C . GLY B 1 578 ? 31.768 -22.526 21.816 1.000 45.193 611 GLY B C 1
ATOM 18432 O O . GLY B 1 578 ? 31.649 -23.488 22.612 1.000 46.071 611 GLY B O 1
ATOM 18436 N N . LYS B 1 579 ? 32.943 -22.074 21.374 1.000 47.782 612 LYS B N 1
ATOM 18437 C CA . LYS B 1 579 ? 34.235 -22.598 21.879 1.000 50.016 612 LYS B CA 1
ATOM 18438 C C . LYS B 1 579 ? 34.801 -21.588 22.880 1.000 47.987 612 LYS B C 1
ATOM 18439 O O . LYS B 1 579 ? 34.722 -20.378 22.654 1.000 46.470 612 LYS B O 1
ATOM 18458 N N . PRO B 1 580 ? 35.346 -22.056 24.032 1.000 46.939 613 PRO B N 1
ATOM 18459 C CA . PRO B 1 580 ? 36.020 -21.179 24.991 1.000 46.050 613 PRO B CA 1
ATOM 18460 C C . PRO B 1 580 ? 37.251 -20.445 24.445 1.000 45.708 613 PRO B C 1
ATOM 18461 O O . PRO B 1 580 ? 37.962 -20.991 23.664 1.000 43.995 613 PRO B O 1
ATOM 18472 N N . ILE B 1 581 ? 37.410 -19.200 24.856 1.000 46.897 614 ILE B N 1
ATOM 18473 C CA . ILE B 1 581 ? 38.617 -18.379 24.606 1.000 49.871 614 ILE B CA 1
ATOM 18474 C C . ILE B 1 581 ? 39.151 -17.996 25.970 1.000 51.513 614 ILE B C 1
ATOM 18475 O O . ILE B 1 581 ? 38.491 -17.220 26.684 1.000 51.582 614 ILE B O 1
ATOM 18491 N N . GLU B 1 582 ? 40.320 -18.493 26.337 1.000 54.903 615 GLU B N 1
ATOM 18492 C CA . GLU B 1 582 ? 40.867 -18.246 27.688 1.000 55.080 615 GLU B CA 1
ATOM 18493 C C . GLU B 1 582 ? 42.177 -17.451 27.569 1.000 54.208 615 GLU B C 1
ATOM 18494 O O . GLU B 1 582 ? 42.862 -17.540 26.551 1.000 51.941 615 GLU B O 1
ATOM 18506 N N . MET B 1 583 ? 42.471 -16.641 28.589 1.000 54.750 616 MET B N 1
ATOM 18507 C CA . MET B 1 583 ? 43.748 -15.910 28.776 1.000 53.298 616 MET B CA 1
ATOM 18508 C C . MET B 1 583 ? 44.828 -16.932 29.104 1.000 56.859 616 MET B C 1
ATOM 18509 O O . MET B 1 583 ? 45.898 -16.872 28.518 1.000 57.992 616 MET B O 1
ATOM 18523 N N . LEU B 1 584 ? 44.557 -17.805 30.071 1.000 60.690 617 LEU B N 1
ATOM 18524 C CA . LEU B 1 584 ? 45.478 -18.893 30.485 1.000 62.396 617 LEU B CA 1
ATOM 18525 C C . LEU B 1 584 ? 45.102 -20.094 29.618 1.000 63.653 617 LEU B C 1
ATOM 18526 O O . LEU B 1 584 ? 44.010 -20.645 29.774 1.000 66.268 617 LEU B O 1
ATOM 18543 N N . SER C 1 1 ? 58.797 50.264 11.443 1.000 58.226 34 SER C N 1
ATOM 18544 C CA . SER C 1 1 ? 58.279 49.540 10.229 1.000 60.588 34 SER C CA 1
ATOM 18545 C C . SER C 1 1 ? 57.288 50.432 9.439 1.000 59.464 34 SER C C 1
ATOM 18546 O O . SER C 1 1 ? 57.713 51.106 8.489 1.000 56.651 34 SER C O 1
ATOM 18556 N N . GLU C 1 2 ? 56.011 50.438 9.840 1.000 57.047 35 GLU C N 1
ATOM 18557 C CA . GLU C 1 2 ? 54.977 51.415 9.420 1.000 54.223 35 GLU C CA 1
ATOM 18558 C C . GLU C 1 2 ? 55.179 52.682 10.241 1.000 49.749 35 GLU C C 1
ATOM 18559 O O . GLU C 1 2 ? 54.334 53.557 10.136 1.000 49.779 35 GLU C O 1
ATOM 18571 N N . PHE C 1 3 ? 56.268 52.773 11.014 1.000 45.414 36 PHE C N 1
ATOM 18572 C CA . PHE C 1 3 ? 56.628 53.903 11.902 1.000 41.905 36 PHE C CA 1
ATOM 18573 C C . PHE C 1 3 ? 57.980 54.477 11.501 1.000 39.261 36 PHE C C 1
ATOM 18574 O O . PHE C 1 3 ? 58.901 53.706 11.233 1.000 37.655 36 PHE C O 1
ATOM 18591 N N . ASN C 1 4 ? 58.127 55.789 11.512 1.000 37.982 37 ASN C N 1
ATOM 18592 C CA . ASN C 1 4 ? 59.453 56.374 11.225 1.000 37.986 37 ASN C CA 1
ATOM 18593 C C . ASN C 1 4 ? 60.380 56.023 12.386 1.000 37.632 37 ASN C C 1
ATOM 18594 O O . ASN C 1 4 ? 61.474 55.538 12.129 1.000 37.115 37 ASN C O 1
ATOM 18605 N N . VAL C 1 5 ? 59.905 56.219 13.612 1.000 39.012 38 VAL C N 1
ATOM 18606 C CA . VAL C 1 5 ? 60.588 55.823 14.881 1.000 39.407 38 VAL C CA 1
ATOM 18607 C C . VAL C 1 5 ? 59.644 54.929 15.673 1.000 39.776 38 VAL C C 1
ATOM 18608 O O . VAL C 1 5 ? 58.477 55.307 15.805 1.000 40.272 38 VAL C O 1
ATOM 18621 N N . LYS C 1 6 ? 60.124 53.832 16.241 1.000 40.125 39 LYS C N 1
ATOM 18622 C CA . LYS C 1 6 ? 59.339 53.062 17.243 1.000 40.893 39 LYS C CA 1
ATOM 18623 C C . LYS C 1 6 ? 59.668 53.580 18.640 1.000 39.107 39 LYS C C 1
ATOM 18624 O O . LYS C 1 6 ? 60.810 53.486 19.017 1.000 38.932 39 LYS C O 1
ATOM 18643 N N . ILE C 1 7 ? 58.712 54.125 19.374 1.000 37.473 40 ILE C N 1
ATOM 18644 C CA . ILE C 1 7 ? 59.005 54.743 20.695 1.000 36.305 40 ILE C CA 1
ATOM 18645 C C . ILE C 1 7 ? 58.498 53.802 21.786 1.000 36.090 40 ILE C C 1
ATOM 18646 O O . ILE C 1 7 ? 57.332 53.508 21.772 1.000 36.323 40 ILE C O 1
ATOM 18662 N N . TYR C 1 8 ? 59.357 53.314 22.681 1.000 35.749 41 TYR C N 1
ATOM 18663 C CA . TYR C 1 8 ? 58.924 52.455 23.803 1.000 35.462 41 TYR C CA 1
ATOM 18664 C C . TYR C 1 8 ? 58.892 53.325 25.052 1.000 36.419 41 TYR C C 1
ATOM 18665 O O . TYR C 1 8 ? 59.960 53.669 25.591 1.000 37.172 41 TYR C O 1
ATOM 18683 N N . LYS C 1 9 ? 57.695 53.746 25.458 1.000 37.286 42 LYS C N 1
ATOM 18684 C CA . LYS C 1 9 ? 57.506 54.347 26.792 1.000 37.229 42 LYS C CA 1
ATOM 18685 C C . LYS C 1 9 ? 57.719 53.208 27.795 1.000 37.488 42 LYS C C 1
ATOM 18686 O O . LYS C 1 9 ? 57.002 52.197 27.659 1.000 38.683 42 LYS C O 1
ATOM 18705 N N . LEU C 1 10 ? 58.662 53.320 28.736 1.000 35.736 43 LEU C N 1
ATOM 18706 C CA . LEU C 1 10 ? 59.124 52.109 29.451 1.000 34.748 43 LEU C CA 1
ATOM 18707 C C . LEU C 1 10 ? 57.990 51.604 30.350 1.000 34.599 43 LEU C C 1
ATOM 18708 O O . LEU C 1 10 ? 57.818 50.360 30.482 1.000 34.714 43 LEU C O 1
ATOM 18724 N N . SER C 1 11 ? 57.214 52.537 30.910 1.000 34.196 44 SER C N 1
ATOM 18725 C CA . SER C 1 11 ? 56.076 52.235 31.819 1.000 33.866 44 SER C CA 1
ATOM 18726 C C . SER C 1 11 ? 55.005 51.377 31.125 1.000 34.199 44 SER C C 1
ATOM 18727 O O . SER C 1 11 ? 54.291 50.636 31.796 1.000 34.726 44 SER C O 1
ATOM 18735 N N . ALA C 1 12 ? 54.872 51.431 29.813 1.000 34.019 45 ALA C N 1
ATOM 18736 C CA . ALA C 1 12 ? 53.929 50.548 29.112 1.000 34.129 45 ALA C CA 1
ATOM 18737 C C . ALA C 1 12 ? 54.497 49.126 29.069 1.000 34.094 45 ALA C C 1
ATOM 18738 O O . ALA C 1 12 ? 53.767 48.222 28.668 1.000 34.531 45 ALA C O 1
ATOM 18745 N N . TYR C 1 13 ? 55.764 48.922 29.429 1.000 34.072 46 TYR C N 1
ATOM 18746 C CA . TYR C 1 13 ? 56.455 47.612 29.286 1.000 34.221 46 TYR C CA 1
ATOM 18747 C C . TYR C 1 13 ? 56.946 47.174 30.667 1.000 34.719 46 TYR C C 1
ATOM 18748 O O . TYR C 1 13 ? 57.988 46.520 30.751 1.000 35.257 46 TYR C O 1
ATOM 18766 N N . GLY C 1 14 ? 56.217 47.548 31.721 1.000 34.924 47 GLY C N 1
ATOM 18767 C CA . GLY C 1 14 ? 56.434 47.007 33.074 1.000 35.338 47 GLY C CA 1
ATOM 18768 C C . GLY C 1 14 ? 57.609 47.653 33.789 1.000 35.753 47 GLY C C 1
ATOM 18769 O O . GLY C 1 14 ? 58.096 47.057 34.760 1.000 36.817 47 GLY C O 1
ATOM 18773 N N . ILE C 1 15 ? 58.048 48.840 33.372 1.000 35.440 48 ILE C N 1
ATOM 18774 C CA . ILE C 1 15 ? 59.228 49.495 33.997 1.000 35.270 48 ILE C CA 1
ATOM 18775 C C . ILE C 1 15 ? 58.907 50.931 34.403 1.000 35.005 48 ILE C C 1
ATOM 18776 O O . ILE C 1 15 ? 59.077 51.924 33.551 1.000 34.321 48 ILE C O 1
ATOM 18792 N N . LYS C 1 16 ? 58.600 51.035 35.701 1.000 34.919 49 LYS C N 1
ATOM 18793 C CA . LYS C 1 16 ? 57.962 52.233 36.299 1.000 35.047 49 LYS C CA 1
ATOM 18794 C C . LYS C 1 16 ? 58.953 52.942 37.194 1.000 33.585 49 LYS C C 1
ATOM 18795 O O . LYS C 1 16 ? 59.838 52.297 37.756 1.000 34.165 49 LYS C O 1
ATOM 18814 N N . PRO C 1 17 ? 58.828 54.279 37.351 1.000 32.208 50 PRO C N 1
ATOM 18815 C CA . PRO C 1 17 ? 59.677 55.034 38.267 1.000 32.027 50 PRO C CA 1
ATOM 18816 C C . PRO C 1 17 ? 59.216 54.936 39.728 1.000 31.697 50 PRO C C 1
ATOM 18817 O O . PRO C 1 17 ? 58.036 54.815 39.972 1.000 31.976 50 PRO C O 1
ATOM 18828 N N . ASN C 1 18 ? 60.152 55.013 40.667 1.000 30.872 51 ASN C N 1
ATOM 18829 C CA . ASN C 1 18 ? 59.846 55.155 42.109 1.000 30.913 51 ASN C CA 1
ATOM 18830 C C . ASN C 1 18 ? 59.269 53.836 42.619 1.000 31.202 51 ASN C C 1
ATOM 18831 O O . ASN C 1 18 ? 58.640 53.839 43.654 1.000 30.823 51 ASN C O 1
ATOM 18842 N N . SER C 1 19 ? 59.483 52.735 41.916 1.000 32.110 52 SER C N 1
ATOM 18843 C CA . SER C 1 19 ? 58.958 51.424 42.355 1.000 33.352 52 SER C CA 1
ATOM 18844 C C . SER C 1 19 ? 59.868 50.914 43.443 1.000 34.249 52 SER C C 1
ATOM 18845 O O . SER C 1 19 ? 59.460 50.038 44.183 1.000 35.684 52 SER C O 1
ATOM 18853 N N . GLY C 1 20 ? 61.101 51.398 43.459 1.000 34.945 53 GLY C N 1
ATOM 18854 C CA . GLY C 1 20 ? 62.158 50.832 44.316 1.000 35.638 53 GLY C CA 1
ATOM 18855 C C . GLY C 1 20 ? 62.522 49.398 43.966 1.000 36.564 53 GLY C C 1
ATOM 18856 O O . GLY C 1 20 ? 63.282 48.820 44.716 1.000 36.943 53 GLY C O 1
ATOM 18860 N N . LYS C 1 21 ? 62.047 48.824 42.867 1.000 38.072 54 LYS C N 1
ATOM 18861 C CA . LYS C 1 21 ? 62.462 47.446 42.491 1.000 39.830 54 LYS C CA 1
ATOM 18862 C C . LYS C 1 21 ? 63.686 47.476 41.579 1.000 40.230 54 LYS C C 1
ATOM 18863 O O . LYS C 1 21 ? 64.080 48.560 41.065 1.000 41.281 54 LYS C O 1
ATOM 18882 N N . ASN C 1 22 ? 64.268 46.296 41.407 1.000 40.363 55 ASN C N 1
ATOM 18883 C CA . ASN C 1 22 ? 65.507 46.102 40.618 1.000 39.427 55 ASN C CA 1
ATOM 18884 C C . ASN C 1 22 ? 65.129 46.252 39.149 1.000 37.720 55 ASN C C 1
ATOM 18885 O O . ASN C 1 22 ? 64.447 45.357 38.654 1.000 37.387 55 ASN C O 1
ATOM 18896 N N . THR C 1 23 ? 65.523 47.344 38.508 1.000 36.096 56 THR C N 1
ATOM 18897 C CA . THR C 1 23 ? 65.144 47.641 37.109 1.000 36.085 56 THR C CA 1
ATOM 18898 C C . THR C 1 23 ? 66.063 46.868 36.163 1.000 36.435 56 THR C C 1
ATOM 18899 O O . THR C 1 23 ? 65.766 46.829 34.975 1.000 37.687 56 THR C O 1
ATOM 18910 N N . THR C 1 24 ? 67.161 46.310 36.667 1.000 35.962 57 THR C N 1
ATOM 18911 C CA . THR C 1 24 ? 68.248 45.794 35.810 1.000 35.625 57 THR C CA 1
ATOM 18912 C C . THR C 1 24 ? 67.742 44.631 34.994 1.000 35.278 57 THR C C 1
ATOM 18913 O O . THR C 1 24 ? 67.886 44.677 33.788 1.000 35.893 57 THR C O 1
ATOM 18924 N N . PRO C 1 25 ? 67.182 43.562 35.594 1.000 35.452 58 PRO C N 1
ATOM 18925 C CA . PRO C 1 25 ? 66.846 42.353 34.835 1.000 35.876 58 PRO C CA 1
ATOM 18926 C C . PRO C 1 25 ? 65.744 42.595 33.790 1.000 36.337 58 PRO C C 1
ATOM 18927 O O . PRO C 1 25 ? 65.751 41.906 32.733 1.000 36.190 58 PRO C O 1
ATOM 18938 N N . LEU C 1 26 ? 64.886 43.590 34.087 1.000 36.435 59 LEU C N 1
ATOM 18939 C CA . LEU C 1 26 ? 63.727 44.030 33.259 1.000 36.506 59 LEU C CA 1
ATOM 18940 C C . LEU C 1 26 ? 64.212 44.779 32.011 1.000 36.940 59 LEU C C 1
ATOM 18941 O O . LEU C 1 26 ? 63.855 44.348 30.891 1.000 38.203 59 LEU C O 1
ATOM 18957 N N . LEU C 1 27 ? 64.984 45.859 32.182 1.000 36.379 60 LEU C N 1
ATOM 18958 C CA . LEU C 1 27 ? 65.459 46.679 31.046 1.000 35.307 60 LEU C CA 1
ATOM 18959 C C . LEU C 1 27 ? 66.350 45.830 30.161 1.000 35.539 60 LEU C C 1
ATOM 18960 O O . LEU C 1 27 ? 66.230 45.931 28.968 1.000 35.280 60 LEU C O 1
ATOM 18976 N N . THR C 1 28 ? 67.197 45.009 30.764 1.000 37.155 61 THR C N 1
ATOM 18977 C CA . THR C 1 28 ? 68.033 44.000 30.070 1.000 38.126 61 THR C CA 1
ATOM 18978 C C . THR C 1 28 ? 67.158 43.062 29.237 1.000 38.750 61 THR C C 1
ATOM 18979 O O . THR C 1 28 ? 67.417 42.955 28.064 1.000 39.341 61 THR C O 1
ATOM 18990 N N . SER C 1 29 ? 66.187 42.358 29.809 1.000 39.139 62 SER C N 1
ATOM 18991 C CA . SER C 1 29 ? 65.326 41.450 29.001 1.000 38.783 62 SER C CA 1
ATOM 18992 C C . SER C 1 29 ? 64.593 42.217 27.877 1.000 37.902 62 SER C C 1
ATOM 18993 O O . SER C 1 29 ? 64.497 41.665 26.745 1.000 36.779 62 SER C O 1
ATOM 19001 N N . LEU C 1 30 ? 64.138 43.442 28.158 1.000 37.441 63 LEU C N 1
ATOM 19002 C CA . LEU C 1 30 ? 63.330 44.253 27.211 1.000 38.367 63 LEU C CA 1
ATOM 19003 C C . LEU C 1 30 ? 64.178 44.720 26.012 1.000 39.608 63 LEU C C 1
ATOM 19004 O O . LEU C 1 30 ? 63.711 44.540 24.877 1.000 38.524 63 LEU C O 1
ATOM 19020 N N . LEU C 1 31 ? 65.341 45.350 26.249 1.000 41.694 64 LEU C N 1
ATOM 19021 C CA . LEU C 1 31 ? 66.285 45.761 25.174 1.000 42.675 64 LEU C CA 1
ATOM 19022 C C . LEU C 1 31 ? 66.684 44.542 24.347 1.000 43.721 64 LEU C C 1
ATOM 19023 O O . LEU C 1 31 ? 66.866 44.705 23.156 1.000 44.728 64 LEU C O 1
ATOM 19039 N N . LYS C 1 32 ? 66.891 43.383 24.960 1.000 44.626 65 LYS C N 1
ATOM 19040 C CA . LYS C 1 32 ? 67.284 42.183 24.201 1.000 46.311 65 LYS C CA 1
ATOM 19041 C C . LYS C 1 32 ? 66.189 41.869 23.178 1.000 48.047 65 LYS C C 1
ATOM 19042 O O . LYS C 1 32 ? 66.545 41.541 22.030 1.000 47.435 65 LYS C O 1
ATOM 19061 N N . GLU C 1 33 ? 64.920 41.941 23.593 1.000 48.411 66 GLU C N 1
ATOM 19062 C CA . GLU C 1 33 ? 63.771 41.680 22.694 1.000 48.520 66 GLU C CA 1
ATOM 19063 C C . GLU C 1 33 ? 63.648 42.778 21.624 1.000 47.556 66 GLU C C 1
ATOM 19064 O O . GLU C 1 33 ? 63.534 42.436 20.445 1.000 47.996 66 GLU C O 1
ATOM 19076 N N . ILE C 1 34 ? 63.685 44.057 21.991 1.000 46.315 67 ILE C N 1
ATOM 19077 C CA . ILE C 1 34 ? 63.554 45.182 21.017 1.000 45.822 67 ILE C CA 1
ATOM 19078 C C . ILE C 1 34 ? 64.637 45.024 19.950 1.000 47.704 67 ILE C C 1
ATOM 19079 O O . ILE C 1 34 ? 64.365 45.331 18.788 1.000 47.868 67 ILE C O 1
ATOM 19095 N N . LYS C 1 35 ? 65.839 44.602 20.350 1.000 49.511 68 LYS C N 1
ATOM 19096 C CA . LYS C 1 35 ? 66.965 44.408 19.417 1.000 50.658 68 LYS C CA 1
ATOM 19097 C C . LYS C 1 35 ? 66.660 43.228 18.496 1.000 51.479 68 LYS C C 1
ATOM 19098 O O . LYS C 1 35 ? 66.833 43.378 17.283 1.000 54.620 68 LYS C O 1
ATOM 19117 N N . SER C 1 36 ? 66.204 42.101 19.034 1.000 51.971 69 SER C N 1
ATOM 19118 C CA . SER C 1 36 ? 66.032 40.867 18.229 1.000 51.656 69 SER C CA 1
ATOM 19119 C C . SER C 1 36 ? 64.972 41.092 17.150 1.000 53.123 69 SER C C 1
ATOM 19120 O O . SER C 1 36 ? 64.893 40.238 16.281 1.000 51.955 69 SER C O 1
ATOM 19128 N N . LYS C 1 37 ? 64.199 42.176 17.240 1.000 55.280 70 LYS C N 1
ATOM 19129 C CA . LYS C 1 37 ? 63.079 42.480 16.337 1.000 58.532 70 LYS C CA 1
ATOM 19130 C C . LYS C 1 37 ? 63.261 43.817 15.655 1.000 60.505 70 LYS C C 1
ATOM 19131 O O . LYS C 1 37 ? 62.261 44.260 15.140 1.000 61.497 70 LYS C O 1
ATOM 19150 N N . THR C 1 38 ? 64.314 44.588 15.895 1.000 62.693 71 THR C N 1
ATOM 19151 C CA . THR C 1 38 ? 64.546 45.833 15.115 1.000 64.737 71 THR C CA 1
ATOM 19152 C C . THR C 1 38 ? 65.679 45.516 14.140 1.000 65.435 71 THR C C 1
ATOM 19153 O O . THR C 1 38 ? 66.721 44.940 14.541 1.000 67.382 71 THR C O 1
ATOM 19164 N N . SER C 1 39 ? 65.450 45.847 12.871 1.000 65.212 72 SER C N 1
ATOM 19165 C CA . SER C 1 39 ? 66.422 45.690 11.757 1.000 61.985 72 SER C CA 1
ATOM 19166 C C . SER C 1 39 ? 67.411 46.852 11.821 1.000 59.689 72 SER C C 1
ATOM 19167 O O . SER C 1 39 ? 67.304 47.669 12.755 1.000 57.100 72 SER C O 1
ATOM 19175 N N . ASP C 1 40 ? 68.312 46.987 10.863 1.000 60.346 73 ASP C N 1
ATOM 19176 C CA . ASP C 1 40 ? 69.377 47.989 11.073 1.000 63.104 73 ASP C CA 1
ATOM 19177 C C . ASP C 1 40 ? 68.861 49.386 10.792 1.000 61.901 73 ASP C C 1
ATOM 19178 O O . ASP C 1 40 ? 69.089 50.272 11.670 1.000 64.700 73 ASP C O 1
ATOM 19187 N N . LEU C 1 41 ? 68.255 49.600 9.632 1.000 59.578 74 LEU C N 1
ATOM 19188 C CA . LEU C 1 41 ? 67.762 50.940 9.226 1.000 60.472 74 LEU C CA 1
ATOM 19189 C C . LEU C 1 41 ? 66.695 51.432 10.227 1.000 57.828 74 LEU C C 1
ATOM 19190 O O . LEU C 1 41 ? 66.446 52.656 10.244 1.000 56.663 74 LEU C O 1
ATOM 19206 N N . ASP C 1 42 ? 66.149 50.511 11.051 1.000 53.105 75 ASP C N 1
ATOM 19207 C CA . ASP C 1 42 ? 65.064 50.776 12.022 1.000 49.064 75 ASP C CA 1
ATOM 19208 C C . ASP C 1 42 ? 65.568 51.723 13.107 1.000 46.227 75 ASP C C 1
ATOM 19209 O O . ASP C 1 42 ? 66.637 51.470 13.651 1.000 46.871 75 ASP C O 1
ATOM 19218 N N . LYS C 1 43 ? 64.812 52.781 13.397 1.000 44.141 76 LYS C N 1
ATOM 19219 C CA . LYS C 1 43 ? 65.115 53.759 14.473 1.000 42.067 76 LYS C CA 1
ATOM 19220 C C . LYS C 1 43 ? 64.258 53.419 15.707 1.000 40.568 76 LYS C C 1
ATOM 19221 O O . LYS C 1 43 ? 63.083 53.054 15.557 1.000 41.373 76 LYS C O 1
ATOM 19240 N N . VAL C 1 44 ? 64.880 53.463 16.889 1.000 38.057 77 VAL C N 1
ATOM 19241 C CA . VAL C 1 44 ? 64.306 53.046 18.200 1.000 36.525 77 VAL C CA 1
ATOM 19242 C C . VAL C 1 44 ? 64.466 54.206 19.167 1.000 35.391 77 VAL C C 1
ATOM 19243 O O . VAL C 1 44 ? 65.467 54.881 19.058 1.000 35.225 77 VAL C O 1
ATOM 19256 N N . ILE C 1 45 ? 63.506 54.427 20.057 1.000 34.835 78 ILE C N 1
ATOM 19257 C CA . ILE C 1 45 ? 63.654 55.318 21.252 1.000 34.230 78 ILE C CA 1
ATOM 19258 C C . ILE C 1 45 ? 63.195 54.515 22.476 1.000 33.619 78 ILE C C 1
ATOM 19259 O O . ILE C 1 45 ? 62.160 53.838 22.356 1.000 34.582 78 ILE C O 1
ATOM 19275 N N . ILE C 1 46 ? 63.959 54.555 23.574 1.000 32.639 79 ILE C N 1
ATOM 19276 C CA . ILE C 1 46 ? 63.595 53.996 24.908 1.000 32.740 79 ILE C CA 1
ATOM 19277 C C . ILE C 1 46 ? 63.309 55.188 25.839 1.000 33.042 79 ILE C C 1
ATOM 19278 O O . ILE C 1 46 ? 64.215 56.017 26.019 1.000 32.148 79 ILE C O 1
ATOM 19294 N N . GLN C 1 47 ? 62.084 55.298 26.386 1.000 34.132 80 GLN C N 1
ATOM 19295 C CA . GLN C 1 47 ? 61.666 56.511 27.144 1.000 35.050 80 GLN C CA 1
ATOM 19296 C C . GLN C 1 47 ? 61.321 56.222 28.611 1.000 34.833 80 GLN C C 1
ATOM 19297 O O . GLN C 1 47 ? 60.383 55.462 28.924 1.000 34.573 80 GLN C O 1
ATOM 19311 N N . PHE C 1 48 ? 62.112 56.878 29.463 1.000 35.898 81 PHE C N 1
ATOM 19312 C CA . PHE C 1 48 ? 62.028 56.912 30.951 1.000 37.213 81 PHE C CA 1
ATOM 19313 C C . PHE C 1 48 ? 61.159 58.115 31.356 1.000 38.248 81 PHE C C 1
ATOM 19314 O O . PHE C 1 48 ? 61.164 59.146 30.633 1.000 37.627 81 PHE C O 1
ATOM 19331 N N . GLU C 1 49 ? 60.461 58.012 32.491 1.000 40.120 82 GLU C N 1
ATOM 19332 C CA . GLU C 1 49 ? 59.588 59.095 33.016 1.000 41.651 82 GLU C CA 1
ATOM 19333 C C . GLU C 1 49 ? 60.293 59.801 34.176 1.000 40.835 82 GLU C C 1
ATOM 19334 O O . GLU C 1 49 ? 61.316 59.261 34.683 1.000 39.727 82 GLU C O 1
ATOM 19346 N N . LYS C 1 50 ? 59.733 60.945 34.577 1.000 42.064 83 LYS C N 1
ATOM 19347 C CA . LYS C 1 50 ? 60.059 61.645 35.846 1.000 44.721 83 LYS C CA 1
ATOM 19348 C C . LYS C 1 50 ? 60.074 60.637 36.983 1.000 42.380 83 LYS C C 1
ATOM 19349 O O . LYS C 1 50 ? 59.108 59.873 37.148 1.000 41.933 83 LYS C O 1
ATOM 19368 N N . GLY C 1 51 ? 61.180 60.644 37.711 1.000 40.924 84 GLY C N 1
ATOM 19369 C CA . GLY C 1 51 ? 61.364 59.834 38.918 1.000 40.443 84 GLY C CA 1
ATOM 19370 C C . GLY C 1 51 ? 62.614 58.980 38.870 1.000 39.021 84 GLY C C 1
ATOM 19371 O O . GLY C 1 51 ? 63.460 59.154 37.985 1.000 38.583 84 GLY C O 1
ATOM 19375 N N . ARG C 1 52 ? 62.661 58.028 39.777 1.000 37.656 85 ARG C N 1
ATOM 19376 C CA . ARG C 1 52 ? 63.872 57.284 40.122 1.000 36.431 85 ARG C CA 1
ATOM 19377 C C . ARG C 1 52 ? 63.735 55.823 39.717 1.000 34.494 85 ARG C C 1
ATOM 19378 O O . ARG C 1 52 ? 62.740 55.201 40.035 1.000 34.259 85 ARG C O 1
ATOM 19399 N N . TYR C 1 53 ? 64.748 55.298 39.058 1.000 33.436 86 TYR C N 1
ATOM 19400 C CA . TYR C 1 53 ? 64.841 53.868 38.684 1.000 33.019 86 TYR C CA 1
ATOM 19401 C C . TYR C 1 53 ? 66.095 53.341 39.384 1.000 32.231 86 TYR C C 1
ATOM 19402 O O . TYR C 1 53 ? 67.155 53.952 39.307 1.000 31.306 86 TYR C O 1
ATOM 19420 N N . ASP C 1 54 ? 65.964 52.259 40.125 1.000 32.425 87 ASP C N 1
ATOM 19421 C CA . ASP C 1 54 ? 67.120 51.702 40.857 1.000 32.604 87 ASP C CA 1
ATOM 19422 C C . ASP C 1 54 ? 67.574 50.466 40.102 1.000 31.958 87 ASP C C 1
ATOM 19423 O O . ASP C 1 54 ? 66.688 49.644 39.736 1.000 31.736 87 ASP C O 1
ATOM 19432 N N . PHE C 1 55 ? 68.893 50.343 39.929 1.000 31.512 88 PHE C N 1
ATOM 19433 C CA . PHE C 1 55 ? 69.558 49.186 39.284 1.000 31.307 88 PHE C CA 1
ATOM 19434 C C . PHE C 1 55 ? 70.488 48.551 40.285 1.000 31.406 88 PHE C C 1
ATOM 19435 O O . PHE C 1 55 ? 71.246 49.248 40.904 1.000 31.526 88 PHE C O 1
ATOM 19452 N N . TYR C 1 56 ? 70.458 47.244 40.370 1.000 32.298 89 TYR C N 1
ATOM 19453 C CA . TYR C 1 56 ? 71.363 46.480 41.254 1.000 33.114 89 TYR C CA 1
ATOM 19454 C C . TYR C 1 56 ? 72.172 45.511 40.405 1.000 33.239 89 TYR C C 1
ATOM 19455 O O . TYR C 1 56 ? 71.796 45.143 39.301 1.000 32.998 89 TYR C O 1
ATOM 19473 N N . PRO C 1 57 ? 73.281 44.993 40.933 1.000 33.729 90 PRO C N 1
ATOM 19474 C CA . PRO C 1 57 ? 74.032 43.954 40.242 1.000 34.182 90 PRO C CA 1
ATOM 19475 C C . PRO C 1 57 ? 73.197 42.762 39.768 1.000 35.232 90 PRO C C 1
ATOM 19476 O O . PRO C 1 57 ? 73.540 42.224 38.747 1.000 35.176 90 PRO C O 1
ATOM 19487 N N . GLU C 1 58 ? 72.127 42.386 40.477 1.000 36.171 91 GLU C N 1
ATOM 19488 C CA . GLU C 1 58 ? 71.423 41.118 40.151 1.000 37.123 91 GLU C CA 1
ATOM 19489 C C . GLU C 1 58 ? 70.762 41.269 38.803 1.000 36.139 91 GLU C C 1
ATOM 19490 O O . GLU C 1 58 ? 70.104 42.292 38.588 1.000 35.616 91 GLU C O 1
ATOM 19502 N N . GLY C 1 59 ? 71.000 40.280 37.945 1.000 35.637 92 GLY C N 1
ATOM 19503 C CA . GLY C 1 59 ? 70.396 40.173 36.606 1.000 35.466 92 GLY C CA 1
ATOM 19504 C C . GLY C 1 59 ? 71.065 41.086 35.587 1.000 35.080 92 GLY C C 1
ATOM 19505 O O . GLY C 1 59 ? 70.548 41.168 34.458 1.000 36.032 92 GLY C O 1
ATOM 19509 N N . ALA C 1 60 ? 72.156 41.769 35.957 1.000 34.512 93 ALA C N 1
ATOM 19510 C CA . ALA C 1 60 ? 72.994 42.567 35.038 1.000 33.920 93 ALA C CA 1
ATOM 19511 C C . ALA C 1 60 ? 73.770 41.627 34.138 1.000 34.035 93 ALA C C 1
ATOM 19512 O O . ALA C 1 60 ? 74.035 40.484 34.511 1.000 33.773 93 ALA C O 1
ATOM 19519 N N . ILE C 1 61 ? 74.152 42.130 32.984 1.000 34.861 94 ILE C N 1
ATOM 19520 C CA . ILE C 1 61 ? 75.036 41.351 32.088 1.000 35.781 94 ILE C CA 1
ATOM 19521 C C . ILE C 1 61 ? 76.442 41.426 32.673 1.000 37.168 94 ILE C C 1
ATOM 19522 O O . ILE C 1 61 ? 76.808 42.513 33.223 1.000 37.699 94 ILE C O 1
ATOM 19538 N N . LYS C 1 62 ? 77.192 40.319 32.563 1.000 38.667 95 LYS C N 1
ATOM 19539 C CA . LYS C 1 62 ? 78.644 40.295 32.878 1.000 39.752 95 LYS C CA 1
ATOM 19540 C C . LYS C 1 62 ? 79.465 40.309 31.594 1.000 39.176 95 LYS C C 1
ATOM 19541 O O . LYS C 1 62 ? 79.583 39.256 30.944 1.000 39.738 95 LYS C O 1
ATOM 19560 N N . ARG C 1 63 ? 80.024 41.478 31.275 1.000 38.369 96 ARG C N 1
ATOM 19561 C CA . ARG C 1 63 ? 80.938 41.664 30.114 1.000 38.404 96 ARG C CA 1
ATOM 19562 C C . ARG C 1 63 ? 82.410 41.781 30.579 1.000 38.081 96 ARG C C 1
ATOM 19563 O O . ARG C 1 63 ? 82.725 42.503 31.538 1.000 36.968 96 ARG C O 1
ATOM 19584 N N . GLU C 1 64 ? 83.298 41.119 29.851 1.000 37.907 97 GLU C N 1
ATOM 19585 C CA . GLU C 1 64 ? 84.744 41.345 29.936 1.000 37.213 97 GLU C CA 1
ATOM 19586 C C . GLU C 1 64 ? 85.069 42.557 29.061 1.000 35.878 97 GLU C C 1
ATOM 19587 O O . GLU C 1 64 ? 85.003 42.436 27.849 1.000 35.493 97 GLU C O 1
ATOM 19599 N N . TYR C 1 65 ? 85.345 43.713 29.653 1.000 34.309 98 TYR C N 1
ATOM 19600 C CA . TYR C 1 65 ? 85.680 44.931 28.874 1.000 32.792 98 TYR C CA 1
ATOM 19601 C C . TYR C 1 65 ? 87.092 45.375 29.235 1.000 31.665 98 TYR C C 1
ATOM 19602 O O . TYR C 1 65 ? 87.470 45.405 30.403 1.000 31.759 98 TYR C O 1
ATOM 19620 N N . TYR C 1 66 ? 87.808 45.841 28.231 1.000 30.569 99 TYR C N 1
ATOM 19621 C CA . TYR C 1 66 ? 89.101 46.505 28.415 1.000 29.726 99 TYR C CA 1
ATOM 19622 C C . TYR C 1 66 ? 88.852 47.974 28.202 1.000 28.629 99 TYR C C 1
ATOM 19623 O O . TYR C 1 66 ? 88.349 48.372 27.159 1.000 28.510 99 TYR C O 1
ATOM 19641 N N . ILE C 1 67 ? 89.169 48.747 29.219 1.000 27.690 100 ILE C N 1
ATOM 19642 C CA . ILE C 1 67 ? 88.788 50.175 29.264 1.000 27.004 100 ILE C CA 1
ATOM 19643 C C . ILE C 1 67 ? 90.048 50.998 29.429 1.000 26.464 100 ILE C C 1
ATOM 19644 O O . ILE C 1 67 ? 90.738 50.847 30.428 1.000 27.046 100 ILE C O 1
ATOM 19660 N N . SER C 1 68 ? 90.302 51.881 28.498 1.000 25.812 101 SER C N 1
ATOM 19661 C CA . SER C 1 68 ? 91.440 52.803 28.593 1.000 25.565 101 SER C CA 1
ATOM 19662 C C . SER C 1 68 ? 91.369 53.555 29.911 1.000 25.220 101 SER C C 1
ATOM 19663 O O . SER C 1 68 ? 90.293 54.004 30.267 1.000 24.710 101 SER C O 1
ATOM 19671 N N . ASN C 1 69 ? 92.527 53.657 30.560 1.000 25.507 102 ASN C N 1
ATOM 19672 C CA . ASN C 1 69 ? 92.857 54.574 31.683 1.000 25.810 102 ASN C CA 1
ATOM 19673 C C . ASN C 1 69 ? 92.081 54.160 32.936 1.000 26.031 102 ASN C C 1
ATOM 19674 O O . ASN C 1 69 ? 91.735 55.026 33.693 1.000 25.809 102 ASN C O 1
ATOM 19685 N N . HIS C 1 70 ? 91.852 52.864 33.124 1.000 26.624 103 HIS C N 1
ATOM 19686 C CA . HIS C 1 70 ? 91.059 52.280 34.236 1.000 27.005 103 HIS C CA 1
ATOM 19687 C C . HIS C 1 70 ? 91.678 50.940 34.680 1.000 28.142 103 HIS C C 1
ATOM 19688 O O . HIS C 1 70 ? 92.360 50.282 33.913 1.000 28.981 103 HIS C O 1
ATOM 19703 N N . ASP C 1 71 ? 91.417 50.509 35.899 1.000 29.269 104 ASP C N 1
ATOM 19704 C CA . ASP C 1 71 ? 91.733 49.128 36.335 1.000 30.676 104 ASP C CA 1
ATOM 19705 C C . ASP C 1 71 ? 91.046 48.125 35.396 1.000 31.469 104 ASP C C 1
ATOM 19706 O O . ASP C 1 71 ? 89.922 48.389 34.930 1.000 31.334 104 ASP C O 1
ATOM 19715 N N . GLN C 1 72 ? 91.700 47.001 35.147 1.000 32.624 105 GLN C N 1
ATOM 19716 C CA . GLN C 1 72 ? 91.187 45.955 34.234 1.000 33.719 105 GLN C CA 1
ATOM 19717 C C . GLN C 1 72 ? 90.705 44.791 35.081 1.000 34.720 105 GLN C C 1
ATOM 19718 O O . GLN C 1 72 ? 91.176 43.662 34.906 1.000 35.327 105 GLN C O 1
ATOM 19732 N N . ASP C 1 73 ? 89.780 45.065 35.974 1.000 35.985 106 ASP C N 1
ATOM 19733 C CA . ASP C 1 73 ? 89.182 44.007 36.815 1.000 37.906 106 ASP C CA 1
ATOM 19734 C C . ASP C 1 73 ? 88.046 43.413 36.009 1.000 38.020 106 ASP C C 1
ATOM 19735 O O . ASP C 1 73 ? 87.197 44.202 35.585 1.000 39.476 106 ASP C O 1
ATOM 19744 N N . ASN C 1 74 ? 88.022 42.103 35.769 1.000 38.533 107 ASN C N 1
ATOM 19745 C CA . ASN C 1 74 ? 86.916 41.520 34.962 1.000 39.028 107 ASN C CA 1
ATOM 19746 C C . ASN C 1 74 ? 86.277 40.357 35.724 1.000 39.513 107 ASN C C 1
ATOM 19747 O O . ASN C 1 74 ? 86.897 39.743 36.582 1.000 38.741 107 ASN C O 1
ATOM 19758 N N . PRO C 1 75 ? 84.988 40.037 35.456 1.000 39.877 108 PRO C N 1
ATOM 19759 C CA . PRO C 1 75 ? 84.181 40.772 34.474 1.000 38.778 108 PRO C CA 1
ATOM 19760 C C . PRO C 1 75 ? 83.711 42.132 35.034 1.000 37.773 108 PRO C C 1
ATOM 19761 O O . PRO C 1 75 ? 83.967 42.427 36.184 1.000 37.968 108 PRO C O 1
ATOM 19772 N N . LYS C 1 76 ? 83.084 42.965 34.209 1.000 36.649 109 LYS C N 1
ATOM 19773 C CA . LYS C 1 76 ? 82.388 44.175 34.691 1.000 35.825 109 LYS C CA 1
ATOM 19774 C C . LYS C 1 76 ? 80.916 43.821 34.817 1.000 35.533 109 LYS C C 1
ATOM 19775 O O . LYS C 1 76 ? 80.420 43.056 33.992 1.000 36.464 109 LYS C O 1
ATOM 19794 N N . THR C 1 77 ? 80.276 44.371 35.838 1.000 35.085 110 THR C N 1
ATOM 19795 C CA . THR C 1 77 ? 78.821 44.284 36.120 1.000 33.921 110 THR C CA 1
ATOM 19796 C C . THR C 1 77 ? 78.160 45.488 35.441 1.000 33.374 110 THR C C 1
ATOM 19797 O O . THR C 1 77 ? 78.327 46.639 35.884 1.000 32.704 110 THR C O 1
ATOM 19808 N N . VAL C 1 78 ? 77.463 45.213 34.352 1.000 33.589 111 VAL C N 1
ATOM 19809 C CA . VAL C 1 78 ? 76.978 46.255 33.421 1.000 33.244 111 VAL C CA 1
ATOM 19810 C C . VAL C 1 78 ? 75.474 46.383 33.593 1.000 33.366 111 VAL C C 1
ATOM 19811 O O . VAL C 1 78 ? 74.738 45.396 33.355 1.000 33.610 111 VAL C O 1
ATOM 19824 N N . GLY C 1 79 ? 75.067 47.596 33.953 1.000 33.493 112 GLY C N 1
ATOM 19825 C CA . GLY C 1 79 ? 73.666 47.963 34.218 1.000 33.867 112 GLY C CA 1
ATOM 19826 C C . GLY C 1 79 ? 72.859 47.988 32.942 1.000 33.296 112 GLY C C 1
ATOM 19827 O O . GLY C 1 79 ? 71.904 47.247 32.827 1.000 33.343 112 GLY C O 1
ATOM 19831 N N . ILE C 1 80 ? 73.245 48.843 32.021 1.000 32.733 113 ILE C N 1
ATOM 19832 C CA . ILE C 1 80 ? 72.575 48.934 30.701 1.000 32.697 113 ILE C CA 1
ATOM 19833 C C . ILE C 1 80 ? 73.603 48.723 29.585 1.000 32.714 113 ILE C C 1
ATOM 19834 O O . ILE C 1 80 ? 74.442 49.627 29.345 1.000 31.735 113 ILE C O 1
ATOM 19850 N N . GLY C 1 81 ? 73.477 47.602 28.879 1.000 33.219 114 GLY C N 1
ATOM 19851 C CA . GLY C 1 81 ? 74.367 47.232 27.759 1.000 33.623 114 GLY C CA 1
ATOM 19852 C C . GLY C 1 81 ? 73.735 47.506 26.403 1.000 33.374 114 GLY C C 1
ATOM 19853 O O . GLY C 1 81 ? 72.901 46.673 25.931 1.000 33.175 114 GLY C O 1
ATOM 19857 N N . ILE C 1 82 ? 74.123 48.623 25.788 1.000 32.607 115 ILE C N 1
ATOM 19858 C CA . ILE C 1 82 ? 73.771 48.935 24.378 1.000 32.631 115 ILE C CA 1
ATOM 19859 C C . ILE C 1 82 ? 74.906 48.353 23.537 1.000 32.718 115 ILE C C 1
ATOM 19860 O O . ILE C 1 82 ? 75.913 49.023 23.401 1.000 32.666 115 ILE C O 1
ATOM 19876 N N . GLU C 1 83 ? 74.753 47.144 23.009 1.000 33.058 116 GLU C N 1
ATOM 19877 C CA . GLU C 1 83 ? 75.829 46.432 22.265 1.000 33.538 116 GLU C CA 1
ATOM 19878 C C . GLU C 1 83 ? 75.403 46.114 20.819 1.000 33.799 116 GLU C C 1
ATOM 19879 O O . GLU C 1 83 ? 74.518 45.252 20.632 1.000 33.327 116 GLU C O 1
ATOM 19891 N N . LYS C 1 84 ? 76.056 46.712 19.816 1.000 34.405 117 LYS C N 1
ATOM 19892 C CA . LYS C 1 84 ? 75.804 46.387 18.396 1.000 35.198 117 LYS C CA 1
ATOM 19893 C C . LYS C 1 84 ? 74.333 46.666 18.107 1.000 34.782 117 LYS C C 1
ATOM 19894 O O . LYS C 1 84 ? 73.608 45.768 17.627 1.000 34.356 117 LYS C O 1
ATOM 19913 N N . PHE C 1 85 ? 73.922 47.869 18.464 1.000 34.652 118 PHE C N 1
ATOM 19914 C CA . PHE C 1 85 ? 72.519 48.316 18.475 1.000 35.158 118 PHE C CA 1
ATOM 19915 C C . PHE C 1 85 ? 72.513 49.748 17.965 1.000 34.730 118 PHE C C 1
ATOM 19916 O O . PHE C 1 85 ? 73.000 50.610 18.699 1.000 34.232 118 PHE C O 1
ATOM 19933 N N . ASN C 1 86 ? 71.971 50.011 16.775 1.000 34.449 119 ASN C N 1
ATOM 19934 C CA . ASN C 1 86 ? 72.131 51.354 16.178 1.000 34.083 119 ASN C CA 1
ATOM 19935 C C . ASN C 1 86 ? 70.809 52.099 16.115 1.000 33.204 119 ASN C C 1
ATOM 19936 O O . ASN C 1 86 ? 69.737 51.474 16.222 1.000 32.691 119 ASN C O 1
ATOM 19947 N N . ASN C 1 87 ? 70.961 53.417 16.021 1.000 32.713 120 ASN C N 1
ATOM 19948 C CA . ASN C 1 87 ? 69.889 54.404 15.786 1.000 33.012 120 ASN C CA 1
ATOM 19949 C C . ASN C 1 87 ? 68.955 54.410 16.976 1.000 32.906 120 ASN C C 1
ATOM 19950 O O . ASN C 1 87 ? 67.747 54.508 16.793 1.000 34.132 120 ASN C O 1
ATOM 19961 N N . ILE C 1 88 ? 69.524 54.293 18.155 1.000 32.459 121 ILE C N 1
ATOM 19962 C CA . ILE C 1 88 ? 68.754 54.075 19.401 1.000 31.978 121 ILE C CA 1
ATOM 19963 C C . ILE C 1 88 ? 69.007 55.302 20.264 1.000 31.575 121 ILE C C 1
ATOM 19964 O O . ILE C 1 88 ? 70.139 55.750 20.344 1.000 30.630 121 ILE C O 1
ATOM 19980 N N . THR C 1 89 ? 67.952 55.865 20.821 1.000 31.934 122 THR C N 1
ATOM 19981 C CA . THR C 1 89 ? 68.039 57.040 21.710 1.000 32.255 122 THR C CA 1
ATOM 19982 C C . THR C 1 89 ? 67.475 56.628 23.060 1.000 32.242 122 THR C C 1
ATOM 19983 O O . THR C 1 89 ? 66.386 56.103 23.051 1.000 33.549 122 THR C O 1
ATOM 19994 N N . LEU C 1 90 ? 68.205 56.808 24.152 1.000 32.023 123 LEU C N 1
ATOM 19995 C CA . LEU C 1 90 ? 67.661 56.686 25.522 1.000 32.182 123 LEU C CA 1
ATOM 19996 C C . LEU C 1 90 ? 67.333 58.089 25.998 1.000 32.552 123 LEU C C 1
ATOM 19997 O O . LEU C 1 90 ? 68.212 58.929 26.068 1.000 32.024 123 LEU C O 1
ATOM 20013 N N . ILE C 1 91 ? 66.083 58.330 26.313 1.000 33.701 124 ILE C N 1
ATOM 20014 C CA . ILE C 1 91 ? 65.671 59.677 26.744 1.000 34.872 124 ILE C CA 1
ATOM 20015 C C . ILE C 1 91 ? 64.966 59.539 28.086 1.000 37.082 124 ILE C C 1
ATOM 20016 O O . ILE C 1 91 ? 64.369 58.480 28.383 1.000 36.884 124 ILE C O 1
ATOM 20032 N N . GLY C 1 92 ? 65.103 60.572 28.905 1.000 39.960 125 GLY C N 1
ATOM 20033 C CA . GLY C 1 92 ? 64.418 60.666 30.194 1.000 42.653 125 GLY C CA 1
ATOM 20034 C C . GLY C 1 92 ? 63.724 62.005 30.295 1.000 46.026 125 GLY C C 1
ATOM 20035 O O . GLY C 1 92 ? 63.759 62.810 29.348 1.000 46.697 125 GLY C O 1
ATOM 20039 N N . LYS C 1 93 ? 63.093 62.250 31.416 1.000 51.222 126 LYS C N 1
ATOM 20040 C CA . LYS C 1 93 ? 62.359 63.511 31.657 1.000 55.749 126 LYS C CA 1
ATOM 20041 C C . LYS C 1 93 ? 62.658 63.904 33.108 1.000 56.071 126 LYS C C 1
ATOM 20042 O O . LYS C 1 93 ? 61.878 63.481 34.008 1.000 57.564 126 LYS C O 1
ATOM 20061 N N . GLY C 1 94 ? 63.792 64.574 33.359 1.000 54.795 127 GLY C N 1
ATOM 20062 C CA . GLY C 1 94 ? 64.413 64.619 34.703 1.000 53.591 127 GLY C CA 1
ATOM 20063 C C . GLY C 1 94 ? 64.438 63.230 35.349 1.000 51.259 127 GLY C C 1
ATOM 20064 O O . GLY C 1 94 ? 63.796 63.014 36.416 1.000 53.043 127 GLY C O 1
ATOM 20068 N N . THR C 1 95 ? 65.120 62.280 34.713 1.000 44.808 128 THR C N 1
ATOM 20069 C CA . THR C 1 95 ? 65.125 60.872 35.159 1.000 41.771 128 THR C CA 1
ATOM 20070 C C . THR C 1 95 ? 66.378 60.667 35.984 1.000 40.224 128 THR C C 1
ATOM 20071 O O . THR C 1 95 ? 67.429 61.260 35.647 1.000 40.281 128 THR C O 1
ATOM 20082 N N . ASP C 1 96 ? 66.234 59.911 37.067 1.000 38.729 129 ASP C N 1
ATOM 20083 C CA . ASP C 1 96 ? 67.346 59.595 37.991 1.000 37.464 129 ASP C CA 1
ATOM 20084 C C . ASP C 1 96 ? 67.592 58.100 37.942 1.000 36.292 129 ASP C C 1
ATOM 20085 O O . ASP C 1 96 ? 66.799 57.393 38.561 1.000 35.414 129 ASP C O 1
ATOM 20094 N N . LEU C 1 97 ? 68.647 57.678 37.238 1.000 35.244 130 LEU C N 1
ATOM 20095 C CA . LEU C 1 97 ? 69.060 56.255 37.215 1.000 35.466 130 LEU C CA 1
ATOM 20096 C C . LEU C 1 97 ? 70.010 56.072 38.374 1.000 35.750 130 LEU C C 1
ATOM 20097 O O . LEU C 1 97 ? 71.042 56.744 38.388 1.000 36.307 130 LEU C O 1
ATOM 20113 N N . MET C 1 98 ? 69.618 55.262 39.349 1.000 36.921 131 MET C N 1
ATOM 20114 C CA . MET C 1 98 ? 70.341 55.147 40.645 1.000 36.491 131 MET C CA 1
ATOM 20115 C C . MET C 1 98 ? 70.953 53.754 40.695 1.000 34.686 131 MET C C 1
ATOM 20116 O O . MET C 1 98 ? 70.190 52.768 40.531 1.000 34.020 131 MET C O 1
ATOM 20130 N N . PHE C 1 99 ? 72.273 53.664 40.837 1.000 32.757 132 PHE C N 1
ATOM 20131 C CA . PHE C 1 99 ? 72.929 52.342 40.816 1.000 32.512 132 PHE C CA 1
ATOM 20132 C C . PHE C 1 99 ? 73.365 51.944 42.215 1.000 33.513 132 PHE C C 1
ATOM 20133 O O . PHE C 1 99 ? 73.588 52.768 43.108 1.000 33.562 132 PHE C O 1
ATOM 20150 N N . HIS C 1 100 ? 73.493 50.644 42.377 1.000 34.593 133 HIS C N 1
ATOM 20151 C CA . HIS C 1 100 ? 73.881 50.033 43.656 1.000 35.959 133 HIS C CA 1
ATOM 20152 C C . HIS C 1 100 ? 75.089 49.136 43.415 1.000 36.824 133 HIS C C 1
ATOM 20153 O O . HIS C 1 100 ? 75.133 48.460 42.385 1.000 37.004 133 HIS C O 1
ATOM 20168 N N . GLY C 1 101 ? 76.027 49.124 44.351 1.000 38.655 134 GLY C N 1
ATOM 20169 C CA . GLY C 1 101 ? 77.133 48.156 44.336 1.000 40.289 134 GLY C CA 1
ATOM 20170 C C . GLY C 1 101 ? 78.295 48.617 43.472 1.000 40.774 134 GLY C C 1
ATOM 20171 O O . GLY C 1 101 ? 78.531 49.839 43.357 1.000 40.276 134 GLY C O 1
ATOM 20175 N N . ARG C 1 102 ? 79.033 47.661 42.926 1.000 41.727 135 ARG C N 1
ATOM 20176 C CA . ARG C 1 102 ? 80.086 47.942 41.927 1.000 42.900 135 ARG C CA 1
ATOM 20177 C C . ARG C 1 102 ? 79.534 47.623 40.555 1.000 44.342 135 ARG C C 1
ATOM 20178 O O . ARG C 1 102 ? 79.412 46.422 40.240 1.000 47.761 135 ARG C O 1
ATOM 20199 N N . MET C 1 103 ? 79.195 48.665 39.802 1.000 43.929 136 MET C N 1
ATOM 20200 C CA . MET C 1 103 ? 78.552 48.500 38.484 1.000 42.896 136 MET C CA 1
ATOM 20201 C C . MET C 1 103 ? 79.186 49.449 37.470 1.000 40.629 136 MET C C 1
ATOM 20202 O O . MET C 1 103 ? 79.687 50.528 37.861 1.000 40.410 136 MET C O 1
ATOM 20216 N N . LEU C 1 104 ? 79.113 49.043 36.212 1.000 38.236 137 LEU C N 1
ATOM 20217 C CA . LEU C 1 104 ? 79.245 49.926 35.044 1.000 37.841 137 LEU C CA 1
ATOM 20218 C C . LEU C 1 104 ? 77.846 50.409 34.654 1.000 36.612 137 LEU C C 1
ATOM 20219 O O . LEU C 1 104 ? 77.087 49.639 34.066 1.000 37.380 137 LEU C O 1
ATOM 20235 N N . PRO C 1 105 ? 77.415 51.648 34.994 1.000 34.223 138 PRO C N 1
ATOM 20236 C CA . PRO C 1 105 ? 76.080 52.123 34.625 1.000 33.534 138 PRO C CA 1
ATOM 20237 C C . PRO C 1 105 ? 75.686 51.822 33.173 1.000 32.662 138 PRO C C 1
ATOM 20238 O O . PRO C 1 105 ? 74.928 50.893 32.985 1.000 32.176 138 PRO C O 1
ATOM 20249 N N . LEU C 1 106 ? 76.279 52.535 32.210 1.000 31.972 139 LEU C N 1
ATOM 20250 C CA . LEU C 1 106 ? 75.878 52.543 30.783 1.000 31.595 139 LEU C CA 1
ATOM 20251 C C . LEU C 1 106 ? 77.090 52.214 29.900 1.000 31.020 139 LEU C C 1
ATOM 20252 O O . LEU C 1 106 ? 78.104 52.930 29.982 1.000 30.486 139 LEU C O 1
ATOM 20268 N N . ALA C 1 107 ? 76.968 51.175 29.071 1.000 30.527 140 ALA C N 1
ATOM 20269 C CA . ALA C 1 107 ? 78.008 50.714 28.133 1.000 30.190 140 ALA C CA 1
ATOM 20270 C C . ALA C 1 107 ? 77.483 50.778 26.706 1.000 30.452 140 ALA C C 1
ATOM 20271 O O . ALA C 1 107 ? 76.496 50.058 26.406 1.000 31.540 140 ALA C O 1
ATOM 20278 N N . LEU C 1 108 ? 78.140 51.569 25.850 1.000 30.307 141 LEU C N 1
ATOM 20279 C CA . LEU C 1 108 ? 77.822 51.689 24.396 1.000 30.342 141 LEU C CA 1
ATOM 20280 C C . LEU C 1 108 ? 78.956 51.064 23.585 1.000 29.950 141 LEU C C 1
ATOM 20281 O O . LEU C 1 108 ? 79.966 51.708 23.412 1.000 29.560 141 LEU C O 1
ATOM 20297 N N . ILE C 1 109 ? 78.734 49.867 23.075 1.000 30.145 142 ILE C N 1
ATOM 20298 C CA . ILE C 1 109 ? 79.759 48.987 22.457 1.000 30.649 142 ILE C CA 1
ATOM 20299 C C . ILE C 1 109 ? 79.427 48.817 20.973 1.000 31.013 142 ILE C C 1
ATOM 20300 O O . ILE C 1 109 ? 78.451 48.121 20.683 1.000 30.804 142 ILE C O 1
ATOM 20316 N N . GLU C 1 110 ? 80.271 49.301 20.061 1.000 31.712 143 GLU C N 1
ATOM 20317 C CA . GLU C 1 110 ? 80.222 48.878 18.632 1.000 32.410 143 GLU C CA 1
ATOM 20318 C C . GLU C 1 110 ? 78.834 49.265 18.117 1.000 32.305 143 GLU C C 1
ATOM 20319 O O . GLU C 1 110 ? 78.144 48.403 17.530 1.000 33.286 143 GLU C O 1
ATOM 20331 N N . SER C 1 111 ? 78.418 50.488 18.427 1.000 31.287 144 SER C N 1
ATOM 20332 C CA . SER C 1 111 ? 77.081 51.014 18.077 1.000 30.851 144 SER C CA 1
ATOM 20333 C C . SER C 1 111 ? 77.247 52.370 17.393 1.000 30.621 144 SER C C 1
ATOM 20334 O O . SER C 1 111 ? 78.075 53.176 17.798 1.000 29.504 144 SER C O 1
ATOM 20342 N N . SER C 1 112 ? 76.445 52.612 16.366 1.000 31.836 145 SER C N 1
ATOM 20343 C CA . SER C 1 112 ? 76.408 53.917 15.661 1.000 31.536 145 SER C CA 1
ATOM 20344 C C . SER C 1 112 ? 75.073 54.623 15.834 1.000 30.629 145 SER C C 1
ATOM 20345 O O . SER C 1 112 ? 74.049 53.949 16.015 1.000 29.699 145 SER C O 1
ATOM 20353 N N . ASN C 1 113 ? 75.159 55.954 15.807 1.000 30.700 146 ASN C N 1
ATOM 20354 C CA . ASN C 1 113 ? 74.017 56.895 15.919 1.000 31.600 146 ASN C CA 1
ATOM 20355 C C . ASN C 1 113 ? 73.220 56.601 17.177 1.000 32.109 146 ASN C C 1
ATOM 20356 O O . ASN C 1 113 ? 72.026 56.351 17.045 1.000 31.806 146 ASN C O 1
ATOM 20367 N N . VAL C 1 114 ? 73.901 56.622 18.325 1.000 32.648 147 VAL C N 1
ATOM 20368 C CA . VAL C 1 114 ? 73.299 56.445 19.663 1.000 32.882 147 VAL C CA 1
ATOM 20369 C C . VAL C 1 114 ? 73.254 57.808 20.335 1.000 32.959 147 VAL C C 1
ATOM 20370 O O . VAL C 1 114 ? 74.291 58.463 20.449 1.000 32.908 147 VAL C O 1
ATOM 20383 N N . LYS C 1 115 ? 72.074 58.208 20.770 1.000 33.483 148 LYS C N 1
ATOM 20384 C CA . LYS C 1 115 ? 71.874 59.499 21.455 1.000 34.286 148 LYS C CA 1
ATOM 20385 C C . LYS C 1 115 ? 71.381 59.193 22.872 1.000 33.235 148 LYS C C 1
ATOM 20386 O O . LYS C 1 115 ? 70.587 58.279 22.996 1.000 33.580 148 LYS C O 1
ATOM 20405 N N . ILE C 1 116 ? 71.908 59.861 23.895 1.000 32.249 149 ILE C N 1
ATOM 20406 C CA . ILE C 1 116 ? 71.491 59.717 25.316 1.000 31.535 149 ILE C CA 1
ATOM 20407 C C . ILE C 1 116 ? 71.086 61.101 25.784 1.000 32.546 149 ILE C C 1
ATOM 20408 O O . ILE C 1 116 ? 71.891 62.019 25.624 1.000 31.663 149 ILE C O 1
ATOM 20424 N N . LYS C 1 117 ? 69.880 61.258 26.332 1.000 35.105 150 LYS C N 1
ATOM 20425 C CA . LYS C 1 117 ? 69.256 62.596 26.512 1.000 37.217 150 LYS C CA 1
ATOM 20426 C C . LYS C 1 117 ? 68.467 62.716 27.824 1.000 38.565 150 LYS C C 1
ATOM 20427 O O . LYS C 1 117 ? 67.758 61.756 28.203 1.000 37.351 150 LYS C O 1
ATOM 20446 N N . ASP C 1 118 ? 68.582 63.875 28.487 1.000 40.826 151 ASP C N 1
ATOM 20447 C CA . ASP C 1 118 ? 67.784 64.283 29.676 1.000 41.705 151 ASP C CA 1
ATOM 20448 C C . ASP C 1 118 ? 67.758 63.175 30.735 1.000 41.322 151 ASP C C 1
ATOM 20449 O O . ASP C 1 118 ? 66.679 62.960 31.286 1.000 41.198 151 ASP C O 1
ATOM 20458 N N . LEU C 1 119 ? 68.917 62.578 31.070 1.000 41.657 152 LEU C N 1
ATOM 20459 C CA . LEU C 1 119 ? 69.079 61.442 32.029 1.000 41.806 152 LEU C CA 1
ATOM 20460 C C . LEU C 1 119 ? 70.100 61.865 33.066 1.000 40.388 152 LEU C C 1
ATOM 20461 O O . LEU C 1 119 ? 70.895 62.745 32.775 1.000 39.557 152 LEU C O 1
ATOM 20477 N N . ASN C 1 120 ? 70.067 61.259 34.238 1.000 40.270 153 ASN C N 1
ATOM 20478 C CA . ASN C 1 120 ? 71.102 61.510 35.275 1.000 39.255 153 ASN C CA 1
ATOM 20479 C C . ASN C 1 120 ? 71.552 60.181 35.823 1.000 37.453 153 ASN C C 1
ATOM 20480 O O . ASN C 1 120 ? 70.688 59.353 36.144 1.000 38.475 153 ASN C O 1
ATOM 20491 N N . ILE C 1 121 ? 72.851 59.997 35.942 1.000 35.564 154 ILE C N 1
ATOM 20492 C CA . ILE C 1 121 ? 73.416 58.751 36.530 1.000 34.562 154 ILE C CA 1
ATOM 20493 C C . ILE C 1 121 ? 74.064 59.051 37.894 1.000 33.944 154 ILE C C 1
ATOM 20494 O O . ILE C 1 121 ? 74.865 60.006 38.001 1.000 32.667 154 ILE C O 1
ATOM 20510 N N . ASP C 1 122 ? 73.705 58.261 38.910 1.000 33.838 155 ASP C N 1
ATOM 20511 C CA . ASP C 1 122 ? 74.289 58.376 40.268 1.000 34.216 155 ASP C CA 1
ATOM 20512 C C . ASP C 1 122 ? 74.315 56.994 40.927 1.000 33.804 155 ASP C C 1
ATOM 20513 O O . ASP C 1 122 ? 73.585 56.072 40.484 1.000 33.672 155 ASP C O 1
ATOM 20522 N N . PHE C 1 123 ? 75.157 56.838 41.943 1.000 33.792 156 PHE C N 1
ATOM 20523 C CA . PHE C 1 123 ? 75.087 55.677 42.864 1.000 34.613 156 PHE C CA 1
ATOM 20524 C C . PHE C 1 123 ? 74.535 56.165 44.194 1.000 34.937 156 PHE C C 1
ATOM 20525 O O . PHE C 1 123 ? 74.853 57.323 44.573 1.000 34.401 156 PHE C O 1
ATOM 20542 N N . GLU C 1 124 ? 73.761 55.297 44.866 1.000 35.988 157 GLU C N 1
ATOM 20543 C CA . GLU C 1 124 ? 73.184 55.609 46.212 1.000 37.309 157 GLU C CA 1
ATOM 20544 C C . GLU C 1 124 ? 74.338 55.653 47.204 1.000 36.011 157 GLU C C 1
ATOM 20545 O O . GLU C 1 124 ? 74.366 56.612 47.991 1.000 34.016 157 GLU C O 1
ATOM 20557 N N . LYS C 1 125 ? 75.230 54.657 47.126 1.000 36.410 158 LYS C N 1
ATOM 20558 C CA . LYS C 1 125 ? 76.398 54.575 48.041 1.000 37.382 158 LYS C CA 1
ATOM 20559 C C . LYS C 1 125 ? 77.720 54.693 47.271 1.000 35.213 158 LYS C C 1
ATOM 20560 O O . LYS C 1 125 ? 78.344 53.672 46.937 1.000 34.314 158 LYS C O 1
ATOM 20579 N N . PRO C 1 126 ? 78.179 55.950 47.016 1.000 33.613 159 PRO C N 1
ATOM 20580 C CA . PRO C 1 126 ? 79.515 56.200 46.477 1.000 33.817 159 PRO C CA 1
ATOM 20581 C C . PRO C 1 126 ? 80.632 55.527 47.306 1.000 34.208 159 PRO C C 1
ATOM 20582 O O . PRO C 1 126 ? 80.583 55.517 48.534 1.000 34.948 159 PRO C O 1
ATOM 20593 N N . GLN C 1 127 ? 81.596 54.931 46.612 1.000 34.175 160 GLN C N 1
ATOM 20594 C CA . GLN C 1 127 ? 82.796 54.323 47.225 1.000 34.288 160 GLN C CA 1
ATOM 20595 C C . GLN C 1 127 ? 83.592 55.440 47.890 1.000 34.193 160 GLN C C 1
ATOM 20596 O O . GLN C 1 127 ? 84.251 55.185 48.923 1.000 34.727 160 GLN C O 1
ATOM 20610 N N . ILE C 1 128 ? 83.531 56.645 47.332 1.000 32.804 161 ILE C N 1
ATOM 20611 C CA . ILE C 1 128 ? 84.071 57.830 48.036 1.000 32.107 161 ILE C CA 1
ATOM 20612 C C . ILE C 1 128 ? 83.261 58.051 49.314 1.000 32.245 161 ILE C C 1
ATOM 20613 O O . ILE C 1 128 ? 81.998 58.008 49.244 1.000 33.260 161 ILE C O 1
ATOM 20629 N N . THR C 1 129 ? 83.979 58.325 50.406 1.000 31.386 162 THR C N 1
ATOM 20630 C CA . THR C 1 129 ? 83.428 58.558 51.748 1.000 31.203 162 THR C CA 1
ATOM 20631 C C . THR C 1 129 ? 83.543 60.033 52.124 1.000 30.572 162 THR C C 1
ATOM 20632 O O . THR C 1 129 ? 84.654 60.515 52.329 1.000 30.763 162 THR C O 1
ATOM 20643 N N . GLN C 1 130 ? 82.411 60.697 52.291 1.000 29.854 163 GLN C N 1
ATOM 20644 C CA . GLN C 1 130 ? 82.400 62.104 52.722 1.000 29.475 163 GLN C CA 1
ATOM 20645 C C . GLN C 1 130 ? 82.386 62.142 54.255 1.000 29.656 163 GLN C C 1
ATOM 20646 O O . GLN C 1 130 ? 81.629 61.362 54.869 1.000 29.589 163 GLN C O 1
ATOM 20660 N N . VAL C 1 131 ? 83.209 63.015 54.836 1.000 29.488 164 VAL C N 1
ATOM 20661 C CA . VAL C 1 131 ? 83.347 63.175 56.309 1.000 29.872 164 VAL C CA 1
ATOM 20662 C C . VAL C 1 131 ? 83.548 64.654 56.620 1.000 29.993 164 VAL C C 1
ATOM 20663 O O . VAL C 1 131 ? 83.979 65.391 55.746 1.000 30.063 164 VAL C O 1
ATOM 20676 N N . LYS C 1 132 ? 83.241 65.056 57.843 1.000 30.375 165 LYS C N 1
ATOM 20677 C CA . LYS C 1 132 ? 83.354 66.463 58.239 1.000 30.790 165 LYS C CA 1
ATOM 20678 C C . LYS C 1 132 ? 84.203 66.525 59.490 1.000 30.754 165 LYS C C 1
ATOM 20679 O O . LYS C 1 132 ? 83.971 65.753 60.413 1.000 30.479 165 LYS C O 1
ATOM 20698 N N . ILE C 1 133 ? 85.168 67.423 59.481 1.000 30.971 166 ILE C N 1
ATOM 20699 C CA . ILE C 1 133 ? 86.050 67.635 60.649 1.000 31.421 166 ILE C CA 1
ATOM 20700 C C . ILE C 1 133 ? 85.201 68.267 61.734 1.000 32.115 166 ILE C C 1
ATOM 20701 O O . ILE C 1 133 ? 84.590 69.322 61.493 1.000 32.819 166 ILE C O 1
ATOM 20717 N N . ILE C 1 134 ? 85.173 67.607 62.884 1.000 32.384 167 ILE C N 1
ATOM 20718 C CA . ILE C 1 134 ? 84.420 68.032 64.090 1.000 32.641 167 ILE C CA 1
ATOM 20719 C C . ILE C 1 134 ? 85.411 68.721 65.025 1.000 32.486 167 ILE C C 1
ATOM 20720 O O . ILE C 1 134 ? 85.164 69.856 65.447 1.000 31.850 167 ILE C O 1
ATOM 20736 N N . SER C 1 135 ? 86.474 67.994 65.361 1.000 32.504 168 SER C N 1
ATOM 20737 C CA . SER C 1 135 ? 87.535 68.502 66.253 1.000 32.956 168 SER C CA 1
ATOM 20738 C C . SER C 1 135 ? 88.900 68.056 65.728 1.000 32.273 168 SER C C 1
ATOM 20739 O O . SER C 1 135 ? 89.047 66.915 65.249 1.000 31.723 168 SER C O 1
ATOM 20747 N N . ASN C 1 136 ? 89.829 68.998 65.744 1.000 32.498 169 ASN C N 1
ATOM 20748 C CA . ASN C 1 136 ? 91.243 68.769 65.356 1.000 32.636 169 ASN C CA 1
ATOM 20749 C C . ASN C 1 136 ? 92.125 69.331 66.459 1.000 32.860 169 ASN C C 1
ATOM 20750 O O . ASN C 1 136 ? 92.156 70.575 66.615 1.000 32.512 169 ASN C O 1
ATOM 20761 N N . ASP C 1 137 ? 92.747 68.405 67.199 1.000 33.492 170 ASP C N 1
ATOM 20762 C CA . ASP C 1 137 ? 93.767 68.651 68.252 1.000 34.109 170 ASP C CA 1
ATOM 20763 C C . ASP C 1 137 ? 95.155 68.534 67.600 1.000 33.960 170 ASP C C 1
ATOM 20764 O O . ASP C 1 137 ? 95.686 67.381 67.424 1.000 33.546 170 ASP C O 1
ATOM 20773 N N . THR C 1 138 ? 95.717 69.676 67.223 1.000 33.917 171 THR C N 1
ATOM 20774 C CA . THR C 1 138 ? 96.923 69.714 66.355 1.000 33.890 171 THR C CA 1
ATOM 20775 C C . THR C 1 138 ? 98.101 69.107 67.148 1.000 34.469 171 THR C C 1
ATOM 20776 O O . THR C 1 138 ? 98.821 68.254 66.615 1.000 34.789 171 THR C O 1
ATOM 20787 N N . THR C 1 139 ? 98.232 69.455 68.416 1.000 34.794 172 THR C N 1
ATOM 20788 C CA . THR C 1 139 ? 99.248 68.932 69.356 1.000 34.892 172 THR C CA 1
ATOM 20789 C C . THR C 1 139 ? 99.229 67.396 69.446 1.000 34.770 172 THR C C 1
ATOM 20790 O O . THR C 1 139 ? 100.265 66.758 69.246 1.000 34.383 172 THR C O 1
ATOM 20801 N N . ALA C 1 140 ? 98.089 66.787 69.755 1.000 34.985 173 ALA C N 1
ATOM 20802 C CA . ALA C 1 140 ? 98.051 65.333 70.025 1.000 35.504 173 ALA C CA 1
ATOM 20803 C C . ALA C 1 140 ? 97.911 64.584 68.710 1.000 35.923 173 ALA C C 1
ATOM 20804 O O . ALA C 1 140 ? 98.067 63.349 68.698 1.000 36.673 173 ALA C O 1
ATOM 20811 N N . GLY C 1 141 ? 97.546 65.307 67.652 1.000 36.071 174 GLY C N 1
ATOM 20812 C CA . GLY C 1 141 ? 97.119 64.677 66.398 1.000 35.783 174 GLY C CA 1
ATOM 20813 C C . GLY C 1 141 ? 95.913 63.788 66.600 1.000 35.812 174 GLY C C 1
ATOM 20814 O O . GLY C 1 141 ? 95.939 62.628 66.163 1.000 35.337 174 GLY C O 1
ATOM 20818 N N . ASN C 1 142 ? 94.876 64.325 67.236 1.000 36.793 175 ASN C N 1
ATOM 20819 C CA . ASN C 1 142 ? 93.554 63.651 67.300 1.000 36.906 175 ASN C CA 1
ATOM 20820 C C . ASN C 1 142 ? 92.567 64.446 66.455 1.000 36.437 175 ASN C C 1
ATOM 20821 O O . ASN C 1 142 ? 92.417 65.674 66.668 1.000 36.184 175 ASN C O 1
ATOM 20832 N N . ILE C 1 143 ? 91.949 63.752 65.502 1.000 35.874 176 ILE C N 1
ATOM 20833 C CA . ILE C 1 143 ? 90.870 64.331 64.665 1.000 34.905 176 ILE C CA 1
ATOM 20834 C C . ILE C 1 143 ? 89.609 63.507 64.880 1.000 34.445 176 ILE C C 1
ATOM 20835 O O . ILE C 1 143 ? 89.661 62.272 64.777 1.000 34.525 176 ILE C O 1
ATOM 20851 N N . VAL C 1 144 ? 88.519 64.179 65.189 1.000 34.073 177 VAL C N 1
ATOM 20852 C CA . VAL C 1 144 ? 87.203 63.512 65.198 1.000 34.167 177 VAL C CA 1
ATOM 20853 C C . VAL C 1 144 ? 86.486 63.951 63.921 1.000 34.048 177 VAL C C 1
ATOM 20854 O O . VAL C 1 144 ? 86.396 65.174 63.657 1.000 33.924 177 VAL C O 1
ATOM 20867 N N . PHE C 1 145 ? 86.017 62.985 63.124 1.000 33.801 178 PHE C N 1
ATOM 20868 C CA . PHE C 1 145 ? 85.331 63.290 61.849 1.000 32.992 178 PHE C CA 1
ATOM 20869 C C . PHE C 1 145 ? 83.947 62.693 61.936 1.000 33.393 178 PHE C C 1
ATOM 20870 O O . PHE C 1 145 ? 83.786 61.686 62.612 1.000 33.960 178 PHE C O 1
ATOM 20887 N N . GLU C 1 146 ? 83.002 63.353 61.272 1.000 33.742 179 GLU C N 1
ATOM 20888 C CA . GLU C 1 146 ? 81.588 62.943 61.194 1.000 34.131 179 GLU C CA 1
ATOM 20889 C C . GLU C 1 146 ? 81.363 62.368 59.807 1.000 33.524 179 GLU C C 1
ATOM 20890 O O . GLU C 1 146 ? 81.537 63.115 58.836 1.000 32.633 179 GLU C O 1
ATOM 20902 N N . THR C 1 147 ? 80.962 61.109 59.729 1.000 33.715 180 THR C N 1
ATOM 20903 C CA . THR C 1 147 ? 80.521 60.518 58.453 1.000 33.561 180 THR C CA 1
ATOM 20904 C C . THR C 1 147 ? 79.226 61.247 58.070 1.000 34.483 180 THR C C 1
ATOM 20905 O O . THR C 1 147 ? 78.421 61.573 58.954 1.000 37.086 180 THR C O 1
ATOM 20916 N N . ALA C 1 148 ? 79.055 61.534 56.797 1.000 33.938 181 ALA C N 1
ATOM 20917 C CA . ALA C 1 148 ? 77.801 62.057 56.243 1.000 33.944 181 ALA C CA 1
ATOM 20918 C C . ALA C 1 148 ? 76.662 61.029 56.367 1.000 33.616 181 ALA C C 1
ATOM 20919 O O . ALA C 1 148 ? 76.890 59.820 56.561 1.000 33.262 181 ALA C O 1
ATOM 20926 N N . PRO C 1 149 ? 75.391 61.515 56.304 1.000 33.365 182 PRO C N 1
ATOM 20927 C CA . PRO C 1 149 ? 74.216 60.716 56.685 1.000 33.355 182 PRO C CA 1
ATOM 20928 C C . PRO C 1 149 ? 74.068 59.402 55.896 1.000 33.324 182 PRO C C 1
ATOM 20929 O O . PRO C 1 149 ? 73.610 58.414 56.439 1.000 32.890 182 PRO C O 1
ATOM 20940 N N . TRP C 1 150 ? 74.477 59.427 54.627 1.000 33.523 183 TRP C N 1
ATOM 20941 C CA . TRP C 1 150 ? 74.224 58.343 53.643 1.000 33.930 183 TRP C CA 1
ATOM 20942 C C . TRP C 1 150 ? 75.288 57.265 53.765 1.000 35.136 183 TRP C C 1
ATOM 20943 O O . TRP C 1 150 ? 75.195 56.279 52.998 1.000 35.874 183 TRP C O 1
ATOM 20964 N N . VAL C 1 151 ? 76.293 57.488 54.604 1.000 36.283 184 VAL C N 1
ATOM 20965 C CA . VAL C 1 151 ? 77.516 56.645 54.635 1.000 36.902 184 VAL C CA 1
ATOM 20966 C C . VAL C 1 151 ? 77.277 55.508 55.590 1.000 37.787 184 VAL C C 1
ATOM 20967 O O . VAL C 1 151 ? 77.055 55.809 56.779 1.000 37.662 184 VAL C O 1
ATOM 20980 N N . LYS C 1 152 ? 77.454 54.287 55.105 1.000 39.445 185 LYS C N 1
ATOM 20981 C CA . LYS C 1 152 ? 77.472 53.089 55.960 1.000 42.154 185 LYS C CA 1
ATOM 20982 C C . LYS C 1 152 ? 78.885 52.561 56.095 1.000 40.628 185 LYS C C 1
ATOM 20983 O O . LYS C 1 152 ? 79.336 51.992 55.133 1.000 40.292 185 LYS C O 1
ATOM 21002 N N . TYR C 1 153 ? 79.489 52.675 57.272 1.000 40.564 186 TYR C N 1
ATOM 21003 C CA . TYR C 1 153 ? 80.888 52.254 57.528 1.000 40.756 186 TYR C CA 1
ATOM 21004 C C . TYR C 1 153 ? 80.934 51.009 58.404 1.000 41.772 186 TYR C C 1
ATOM 21005 O O . TYR C 1 153 ? 79.918 50.565 58.920 1.000 42.988 186 TYR C O 1
ATOM 21023 N N . LYS C 1 154 ? 82.127 50.469 58.537 1.000 44.021 187 LYS C N 1
ATOM 21024 C CA . LYS C 1 154 ? 82.414 49.317 59.407 1.000 47.028 187 LYS C CA 1
ATOM 21025 C C . LYS C 1 154 ? 83.834 49.513 59.907 1.000 46.903 187 LYS C C 1
ATOM 21026 O O . LYS C 1 154 ? 84.711 49.692 59.055 1.000 45.575 187 LYS C O 1
ATOM 21045 N N . LEU C 1 155 ? 84.044 49.453 61.222 1.000 46.530 188 LEU C N 1
ATOM 21046 C CA . LEU C 1 155 ? 85.408 49.365 61.777 1.000 46.251 188 LEU C CA 1
ATOM 21047 C C . LEU C 1 155 ? 85.784 47.881 61.942 1.000 48.503 188 LEU C C 1
ATOM 21048 O O . LEU C 1 155 ? 84.950 47.104 62.416 1.000 48.402 188 LEU C O 1
ATOM 21064 N N . LYS C 1 156 ? 86.967 47.476 61.472 1.000 51.766 189 LYS C N 1
ATOM 21065 C CA . LYS C 1 156 ? 87.562 46.164 61.809 1.000 54.752 189 LYS C CA 1
ATOM 21066 C C . LYS C 1 156 ? 89.001 46.432 62.171 1.000 53.804 189 LYS C C 1
ATOM 21067 O O . LYS C 1 156 ? 89.615 47.220 61.434 1.000 53.064 189 LYS C O 1
ATOM 21086 N N . ASP C 1 157 ? 89.468 45.851 63.286 1.000 53.740 190 ASP C N 1
ATOM 21087 C CA . ASP C 1 157 ? 90.857 46.003 63.767 1.000 52.536 190 ASP C CA 1
ATOM 21088 C C . ASP C 1 157 ? 91.257 47.481 63.646 1.000 48.888 190 ASP C C 1
ATOM 21089 O O . ASP C 1 157 ? 92.328 47.793 63.077 1.000 48.250 190 ASP C O 1
ATOM 21098 N N . SER C 1 158 ? 90.417 48.362 64.189 1.000 45.598 191 SER C N 1
ATOM 21099 C CA . SER C 1 158 ? 90.668 49.821 64.283 1.000 44.031 191 SER C CA 1
ATOM 21100 C C . SER C 1 158 ? 90.949 50.440 62.908 1.000 42.027 191 SER C C 1
ATOM 21101 O O . SER C 1 158 ? 91.648 51.461 62.823 1.000 41.353 191 SER C O 1
ATOM 21109 N N . THR C 1 159 ? 90.375 49.843 61.877 1.000 40.292 192 THR C N 1
ATOM 21110 C CA . THR C 1 159 ? 90.520 50.308 60.487 1.000 38.927 192 THR C CA 1
ATOM 21111 C C . THR C 1 159 ? 89.132 50.706 59.977 1.000 37.920 192 THR C C 1
ATOM 21112 O O . THR C 1 159 ? 88.177 49.945 60.170 1.000 37.718 192 THR C O 1
ATOM 21123 N N . PHE C 1 160 ? 89.044 51.855 59.339 1.000 36.859 193 PHE C N 1
ATOM 21124 C CA . PHE C 1 160 ? 87.770 52.392 58.840 1.000 36.811 193 PHE C CA 1
ATOM 21125 C C . PHE C 1 160 ? 87.510 51.896 57.429 1.000 36.695 193 PHE C C 1
ATOM 21126 O O . PHE C 1 160 ? 88.215 52.272 56.509 1.000 37.157 193 PHE C O 1
ATOM 21143 N N . TYR C 1 161 ? 86.444 51.151 57.254 1.000 36.819 194 TYR C N 1
ATOM 21144 C CA . TYR C 1 161 ? 85.975 50.685 55.935 1.000 36.206 194 TYR C CA 1
ATOM 21145 C C . TYR C 1 161 ? 84.701 51.452 55.547 1.000 35.723 194 TYR C C 1
ATOM 21146 O O . TYR C 1 161 ? 83.806 51.645 56.373 1.000 35.693 194 TYR C O 1
ATOM 21164 N N . ASN C 1 162 ? 84.593 51.853 54.286 1.000 35.804 195 ASN C N 1
ATOM 21165 C CA . ASN C 1 162 ? 83.310 52.310 53.702 1.000 34.921 195 ASN C CA 1
ATOM 21166 C C . ASN C 1 162 ? 82.654 51.105 53.034 1.000 34.543 195 ASN C C 1
ATOM 21167 O O . ASN C 1 162 ? 83.392 50.225 52.543 1.000 33.959 195 ASN C O 1
ATOM 21178 N N . THR C 1 163 ? 81.331 51.040 53.067 1.000 34.435 196 THR C N 1
ATOM 21179 C CA . THR C 1 163 ? 80.607 49.870 52.535 1.000 35.449 196 THR C CA 1
ATOM 21180 C C . THR C 1 163 ? 79.435 50.298 51.631 1.000 36.377 196 THR C C 1
ATOM 21181 O O . THR C 1 163 ? 78.863 51.440 51.728 1.000 35.973 196 THR C O 1
ATOM 21192 N N . GLY C 1 164 ? 79.153 49.367 50.731 1.000 36.928 197 GLY C N 1
ATOM 21193 C CA . GLY C 1 164 ? 77.945 49.304 49.929 1.000 38.710 197 GLY C CA 1
ATOM 21194 C C . GLY C 1 164 ? 77.589 47.858 49.626 1.000 41.157 197 GLY C C 1
ATOM 21195 O O . GLY C 1 164 ? 78.085 46.954 50.322 1.000 41.628 197 GLY C O 1
ATOM 21199 N N . GLU C 1 165 ? 76.716 47.668 48.626 1.000 43.879 198 GLU C N 1
ATOM 21200 C CA . GLU C 1 165 ? 76.076 46.375 48.276 1.000 44.955 198 GLU C CA 1
ATOM 21201 C C . GLU C 1 165 ? 77.213 45.507 47.715 1.000 43.136 198 GLU C C 1
ATOM 21202 O O . GLU C 1 165 ? 77.744 45.857 46.678 1.000 42.942 198 GLU C O 1
ATOM 21214 N N . GLY C 1 166 ? 77.659 44.491 48.453 1.000 41.334 199 GLY C N 1
ATOM 21215 C CA . GLY C 1 166 ? 78.685 43.537 47.993 1.000 40.463 199 GLY C CA 1
ATOM 21216 C C . GLY C 1 166 ? 80.100 44.131 47.932 1.000 40.239 199 GLY C C 1
ATOM 21217 O O . GLY C 1 166 ? 80.991 43.495 47.322 1.000 37.956 199 GLY C O 1
ATOM 21221 N N . TRP C 1 167 ? 80.336 45.301 48.536 1.000 40.157 200 TRP C N 1
ATOM 21222 C CA . TRP C 1 167 ? 81.688 45.912 48.564 1.000 39.498 200 TRP C CA 1
ATOM 21223 C C . TRP C 1 167 ? 81.991 46.528 49.923 1.000 40.397 200 TRP C C 1
ATOM 21224 O O . TRP C 1 167 ? 81.050 46.867 50.687 1.000 39.621 200 TRP C O 1
ATOM 21245 N N . GLU C 1 168 ? 83.290 46.618 50.207 1.000 42.111 201 GLU C N 1
ATOM 21246 C CA . GLU C 1 168 ? 83.880 47.129 51.467 1.000 42.840 201 GLU C CA 1
ATOM 21247 C C . GLU C 1 168 ? 85.276 47.642 51.121 1.000 41.390 201 GLU C C 1
ATOM 21248 O O . GLU C 1 168 ? 86.073 46.828 50.665 1.000 39.963 201 GLU C O 1
ATOM 21260 N N . MET C 1 169 ? 85.541 48.938 51.271 1.000 40.557 202 MET C N 1
ATOM 21261 C CA . MET C 1 169 ? 86.807 49.534 50.780 1.000 40.849 202 MET C CA 1
ATOM 21262 C C . MET C 1 169 ? 87.385 50.495 51.826 1.000 39.440 202 MET C C 1
ATOM 21263 O O . MET C 1 169 ? 86.693 51.440 52.242 1.000 38.142 202 MET C O 1
ATOM 21277 N N . GLN C 1 170 ? 88.643 50.278 52.204 1.000 38.181 203 GLN C N 1
ATOM 21278 C CA . GLN C 1 170 ? 89.357 51.181 53.126 1.000 36.911 203 GLN C CA 1
ATOM 21279 C C . GLN C 1 170 ? 89.957 52.342 52.349 1.000 34.706 203 GLN C C 1
ATOM 21280 O O . GLN C 1 170 ? 90.865 52.145 51.557 1.000 33.358 203 GLN C O 1
ATOM 21294 N N . PRO C 1 171 ? 89.504 53.580 52.613 1.000 33.467 204 PRO C N 1
ATOM 21295 C CA . PRO C 1 171 ? 90.125 54.769 52.045 1.000 32.799 204 PRO C CA 1
ATOM 21296 C C . PRO C 1 171 ? 91.563 54.981 52.515 1.000 32.486 204 PRO C C 1
ATOM 21297 O O . PRO C 1 171 ? 91.848 54.672 53.647 1.000 33.179 204 PRO C O 1
ATOM 21308 N N . THR C 1 172 ? 92.403 55.492 51.611 1.000 31.835 205 THR C N 1
ATOM 21309 C CA . THR C 1 172 ? 93.869 55.629 51.773 1.000 31.394 205 THR C CA 1
ATOM 21310 C C . THR C 1 172 ? 94.291 57.065 51.459 1.000 31.102 205 THR C C 1
ATOM 21311 O O . THR C 1 172 ? 95.318 57.456 51.910 1.000 31.574 205 THR C O 1
ATOM 21322 N N . SER C 1 173 ? 93.526 57.864 50.746 1.000 31.095 206 SER C N 1
ATOM 21323 C CA . SER C 1 173 ? 93.882 59.295 50.573 1.000 31.044 206 SER C CA 1
ATOM 21324 C C . SER C 1 173 ? 92.613 60.144 50.590 1.000 30.603 206 SER C C 1
ATOM 21325 O O . SER C 1 173 ? 91.495 59.581 50.695 1.000 30.750 206 SER C O 1
ATOM 21333 N N . GLY C 1 174 ? 92.749 61.453 50.447 1.000 29.710 207 GLY C N 1
ATOM 21334 C CA . GLY C 1 174 ? 91.535 62.244 50.259 1.000 29.114 207 GLY C CA 1
ATOM 21335 C C . GLY C 1 174 ? 91.801 63.605 49.705 1.000 28.833 207 GLY C C 1
ATOM 21336 O O . GLY C 1 174 ? 92.959 64.001 49.551 1.000 28.964 207 GLY C O 1
ATOM 21340 N N . ILE C 1 175 ? 90.714 64.291 49.435 1.000 28.856 208 ILE C N 1
ATOM 21341 C CA . ILE C 1 175 ? 90.712 65.708 49.007 1.000 29.449 208 ILE C CA 1
ATOM 21342 C C . ILE C 1 175 ? 89.934 66.464 50.064 1.000 29.590 208 ILE C C 1
ATOM 21343 O O . ILE C 1 175 ? 88.806 66.043 50.386 1.000 29.682 208 ILE C O 1
ATOM 21359 N N . ALA C 1 176 ? 90.516 67.536 50.584 1.000 29.798 209 ALA C N 1
ATOM 21360 C CA . ALA C 1 176 ? 89.809 68.373 51.571 1.000 29.941 209 ALA C CA 1
ATOM 21361 C C . ALA C 1 176 ? 89.223 69.613 50.898 1.000 30.235 209 ALA C C 1
ATOM 21362 O O . ALA C 1 176 ? 89.897 70.229 50.020 1.000 30.759 209 ALA C O 1
ATOM 21369 N N . PHE C 1 177 ? 88.025 69.988 51.330 1.000 29.905 210 PHE C N 1
ATOM 21370 C CA . PHE C 1 177 ? 87.282 71.116 50.757 1.000 29.515 210 PHE C CA 1
ATOM 21371 C C . PHE C 1 177 ? 86.972 72.122 51.851 1.000 30.596 210 PHE C C 1
ATOM 21372 O O . PHE C 1 177 ? 86.530 71.704 52.934 1.000 30.440 210 PHE C O 1
ATOM 21389 N N . GLU C 1 178 ? 87.092 73.400 51.500 1.000 32.051 211 GLU C N 1
ATOM 21390 C CA . GLU C 1 178 ? 86.516 74.541 52.243 1.000 33.635 211 GLU C CA 1
ATOM 21391 C C . GLU C 1 178 ? 85.021 74.290 52.493 1.000 34.278 211 GLU C C 1
ATOM 21392 O O . GLU C 1 178 ? 84.249 73.940 51.591 1.000 34.229 211 GLU C O 1
ATOM 21404 N N . ASN C 1 179 ? 84.561 74.530 53.705 1.000 35.443 212 ASN C N 1
ATOM 21405 C CA . ASN C 1 179 ? 83.104 74.545 53.978 1.000 35.358 212 ASN C CA 1
ATOM 21406 C C . ASN C 1 179 ? 82.477 75.666 53.148 1.000 35.425 212 ASN C C 1
ATOM 21407 O O . ASN C 1 179 ? 83.046 76.768 53.079 1.000 36.198 212 ASN C O 1
ATOM 21418 N N . GLY C 1 180 ? 81.314 75.435 52.572 1.000 35.545 213 GLY C N 1
ATOM 21419 C CA . GLY C 1 180 ? 80.572 76.530 51.914 1.000 36.141 213 GLY C CA 1
ATOM 21420 C C . GLY C 1 180 ? 81.030 76.689 50.474 1.000 36.571 213 GLY C C 1
ATOM 21421 O O . GLY C 1 180 ? 80.371 76.117 49.581 1.000 37.080 213 GLY C O 1
ATOM 21425 N N . THR C 1 181 ? 82.166 77.357 50.245 1.000 36.352 214 THR C N 1
ATOM 21426 C CA . THR C 1 181 ? 82.697 77.608 48.873 1.000 35.464 214 THR C CA 1
ATOM 21427 C C . THR C 1 181 ? 82.791 76.289 48.095 1.000 33.952 214 THR C C 1
ATOM 21428 O O . THR C 1 181 ? 82.568 76.311 46.902 1.000 32.925 214 THR C O 1
ATOM 21439 N N . LYS C 1 182 ? 83.095 75.190 48.777 1.000 33.464 215 LYS C N 1
ATOM 21440 C CA . LYS C 1 182 ? 83.362 73.852 48.181 1.000 33.275 215 LYS C CA 1
ATOM 21441 C C . LYS C 1 182 ? 84.664 73.873 47.393 1.000 33.011 215 LYS C C 1
ATOM 21442 O O . LYS C 1 182 ? 84.888 72.888 46.643 1.000 32.901 215 LYS C O 1
ATOM 21461 N N . HIS C 1 183 ? 85.496 74.922 47.558 1.000 33.090 216 HIS C N 1
ATOM 21462 C CA . HIS C 1 183 ? 86.854 75.011 46.943 1.000 32.524 216 HIS C CA 1
ATOM 21463 C C . HIS C 1 183 ? 87.730 73.914 47.547 1.000 32.328 216 HIS C C 1
ATOM 21464 O O . HIS C 1 183 ? 87.401 73.432 48.616 1.000 33.469 216 HIS C O 1
ATOM 21479 N N . ILE C 1 184 ? 88.828 73.535 46.924 1.000 32.359 217 ILE C N 1
ATOM 21480 C CA . ILE C 1 184 ? 89.798 72.615 47.592 1.000 32.339 217 ILE C CA 1
ATOM 21481 C C . ILE C 1 184 ? 90.790 73.455 48.404 1.000 33.481 217 ILE C C 1
ATOM 21482 O O . ILE C 1 184 ? 91.336 74.502 47.875 1.000 34.550 217 ILE C O 1
ATOM 21498 N N . ILE C 1 185 ? 91.015 73.033 49.651 1.000 33.668 218 ILE C N 1
ATOM 21499 C CA . ILE C 1 185 ? 91.783 73.900 50.581 1.000 33.884 218 ILE C CA 1
ATOM 21500 C C . ILE C 1 185 ? 93.224 74.089 50.056 1.000 33.446 218 ILE C C 1
ATOM 21501 O O . ILE C 1 185 ? 93.857 73.148 49.485 1.000 32.714 218 ILE C O 1
ATOM 21517 N N . PHE C 1 186 ? 93.658 75.341 50.189 1.000 32.602 219 PHE C N 1
ATOM 21518 C CA . PHE C 1 186 ? 94.933 75.903 49.693 1.000 31.869 219 PHE C CA 1
ATOM 21519 C C . PHE C 1 186 ? 96.118 75.006 50.088 1.000 31.533 219 PHE C C 1
ATOM 21520 O O . PHE C 1 186 ? 96.203 74.588 51.197 1.000 31.880 219 PHE C O 1
ATOM 21537 N N . ASN C 1 187 ? 96.964 74.638 49.132 1.000 30.975 220 ASN C N 1
ATOM 21538 C CA . ASN C 1 187 ? 98.188 73.828 49.347 1.000 30.620 220 ASN C CA 1
ATOM 21539 C C . ASN C 1 187 ? 97.813 72.501 49.983 1.000 30.156 220 ASN C C 1
ATOM 21540 O O . ASN C 1 187 ? 98.490 72.103 50.898 1.000 29.578 220 ASN C O 1
ATOM 21551 N N . SER C 1 188 ? 96.755 71.847 49.533 1.000 30.297 221 SER C N 1
ATOM 21552 C CA . SER C 1 188 ? 96.376 70.554 50.152 1.000 30.628 221 SER C CA 1
ATOM 21553 C C . SER C 1 188 ? 96.792 69.442 49.207 1.000 30.319 221 SER C C 1
ATOM 21554 O O . SER C 1 188 ? 97.649 68.638 49.556 1.000 30.241 221 SER C O 1
ATOM 21562 N N . GLY C 1 189 ? 96.202 69.472 48.023 1.000 30.120 222 GLY C N 1
ATOM 21563 C CA . GLY C 1 189 ? 96.183 68.354 47.080 1.000 30.083 222 GLY C CA 1
ATOM 21564 C C . GLY C 1 189 ? 95.785 67.076 47.765 1.000 30.612 222 GLY C C 1
ATOM 21565 O O . GLY C 1 189 ? 94.935 67.072 48.692 1.000 30.861 222 GLY C O 1
ATOM 21569 N N . ASP C 1 190 ? 96.359 66.004 47.264 1.000 31.741 223 ASP C N 1
ATOM 21570 C CA . ASP C 1 190 ? 96.214 64.673 47.871 1.000 33.009 223 ASP C CA 1
ATOM 21571 C C . ASP C 1 190 ? 96.863 64.716 49.238 1.000 33.537 223 ASP C C 1
ATOM 21572 O O . ASP C 1 190 ? 98.052 65.036 49.311 1.000 34.268 223 ASP C O 1
ATOM 21581 N N . ILE C 1 191 ? 96.113 64.284 50.246 1.000 33.362 224 ILE C N 1
ATOM 21582 C CA . ILE C 1 191 ? 96.565 64.254 51.656 1.000 32.421 224 ILE C CA 1
ATOM 21583 C C . ILE C 1 191 ? 96.325 62.836 52.168 1.000 32.495 224 ILE C C 1
ATOM 21584 O O . ILE C 1 191 ? 95.539 62.075 51.536 1.000 32.998 224 ILE C O 1
ATOM 21600 N N . GLY C 1 192 ? 97.025 62.473 53.233 1.000 32.356 225 GLY C N 1
ATOM 21601 C CA . GLY C 1 192 ? 96.804 61.196 53.905 1.000 32.387 225 GLY C CA 1
ATOM 21602 C C . GLY C 1 192 ? 95.550 61.346 54.713 1.000 32.520 225 GLY C C 1
ATOM 21603 O O . GLY C 1 192 ? 95.172 62.502 55.046 1.000 31.862 225 GLY C O 1
ATOM 21607 N N . VAL C 1 193 ? 94.921 60.227 55.026 1.000 33.159 226 VAL C N 1
ATOM 21608 C CA . VAL C 1 193 ? 93.689 60.232 55.857 1.000 33.819 226 VAL C CA 1
ATOM 21609 C C . VAL C 1 193 ? 93.821 59.238 57.018 1.000 34.995 226 VAL C C 1
ATOM 21610 O O . VAL C 1 193 ? 94.512 58.224 56.895 1.0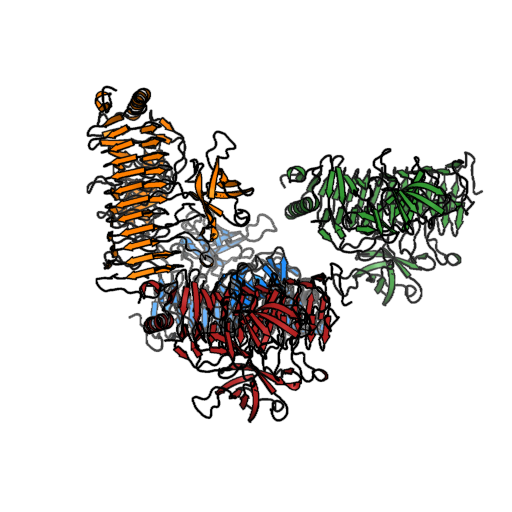00 34.930 226 VAL C O 1
ATOM 21623 N N . GLY C 1 194 ? 93.134 59.521 58.116 1.000 36.253 227 GLY C N 1
ATOM 21624 C CA . GLY C 1 194 ? 93.280 58.746 59.358 1.000 37.034 227 GLY C CA 1
ATOM 21625 C C . GLY C 1 194 ? 92.278 57.627 59.359 1.000 37.217 227 GLY C C 1
ATOM 21626 O O . GLY C 1 194 ? 91.256 57.738 60.030 1.000 38.468 227 GLY C O 1
ATOM 21630 N N . THR C 1 195 ? 92.523 56.597 58.586 1.000 36.801 228 THR C N 1
ATOM 21631 C CA . THR C 1 195 ? 91.558 55.497 58.491 1.000 37.657 228 THR C CA 1
ATOM 21632 C C . THR C 1 195 ? 92.134 54.311 59.223 1.000 38.906 228 THR C C 1
ATOM 21633 O O . THR C 1 195 ? 91.415 53.302 59.366 1.000 38.941 228 THR C O 1
ATOM 21644 N N . LYS C 1 196 ? 93.376 54.450 59.676 1.000 40.845 229 LYS C N 1
ATOM 21645 C CA . LYS C 1 196 ? 93.996 53.427 60.545 1.000 43.393 229 LYS C CA 1
ATOM 21646 C C . LYS C 1 196 ? 94.068 53.973 61.971 1.000 43.761 229 LYS C C 1
ATOM 21647 O O . LYS C 1 196 ? 93.995 55.220 62.153 1.000 43.689 229 LYS C O 1
ATOM 21666 N N . SER C 1 197 ? 94.147 53.081 62.959 1.000 43.970 230 SER C N 1
ATOM 21667 C CA . SER C 1 197 ? 94.092 53.514 64.369 1.000 43.762 230 SER C CA 1
ATOM 21668 C C . SER C 1 197 ? 92.857 54.426 64.533 1.000 42.694 230 SER C C 1
ATOM 21669 O O . SER C 1 197 ? 93.011 55.687 64.647 1.000 43.309 230 SER C O 1
ATOM 21677 N N . VAL C 1 198 ? 91.661 53.825 64.494 1.000 40.465 231 VAL C N 1
ATOM 21678 C CA . VAL C 1 198 ? 90.385 54.557 64.679 1.000 39.288 231 VAL C CA 1
ATOM 21679 C C . VAL C 1 198 ? 89.560 53.770 65.667 1.000 38.508 231 VAL C C 1
ATOM 21680 O O . VAL C 1 198 ? 89.825 52.602 65.916 1.000 37.726 231 VAL C O 1
ATOM 21693 N N . SER C 1 199 ? 88.569 54.462 66.196 1.000 38.416 232 SER C N 1
ATOM 21694 C CA . SER C 1 199 ? 87.608 53.939 67.195 1.000 38.570 232 SER C CA 1
ATOM 21695 C C . SER C 1 199 ? 86.381 54.861 67.177 1.000 38.779 232 SER C C 1
ATOM 21696 O O . SER C 1 199 ? 86.528 56.123 66.987 1.000 38.448 232 SER C O 1
ATOM 21704 N N . GLU C 1 200 ? 85.210 54.252 67.386 1.000 38.651 233 GLU C N 1
ATOM 21705 C CA . GLU C 1 200 ? 83.910 54.952 67.355 1.000 38.132 233 GLU C CA 1
ATOM 21706 C C . GLU C 1 200 ? 83.672 55.662 68.692 1.000 38.109 233 GLU C C 1
ATOM 21707 O O . GLU C 1 200 ? 83.675 55.007 69.715 1.000 37.598 233 GLU C O 1
ATOM 21719 N N . VAL C 1 201 ? 83.464 56.971 68.620 1.000 38.417 234 VAL C N 1
ATOM 21720 C CA . VAL C 1 201 ? 83.048 57.887 69.718 1.000 39.338 234 VAL C CA 1
ATOM 21721 C C . VAL C 1 201 ? 81.555 57.667 69.992 1.000 39.942 234 VAL C C 1
ATOM 21722 O O . VAL C 1 201 ? 81.152 57.425 71.154 1.000 41.646 234 VAL C O 1
ATOM 21735 N N . SER C 1 202 ? 80.774 57.798 68.924 1.000 39.602 235 SER C N 1
ATOM 21736 C CA . SER C 1 202 ? 79.296 57.787 68.850 1.000 39.366 235 SER C CA 1
ATOM 21737 C C . SER C 1 202 ? 78.945 57.528 67.390 1.000 38.445 235 SER C C 1
ATOM 21738 O O . SER C 1 202 ? 79.793 57.706 66.515 1.000 37.188 235 SER C O 1
ATOM 21746 N N . PRO C 1 203 ? 77.732 57.033 67.060 1.000 38.178 236 PRO C N 1
ATOM 21747 C CA . PRO C 1 203 ? 77.452 56.636 65.670 1.000 37.419 236 PRO C CA 1
ATOM 21748 C C . PRO C 1 203 ? 77.753 57.764 64.661 1.000 36.200 236 PRO C C 1
ATOM 21749 O O . PRO C 1 203 ? 77.302 58.889 64.844 1.000 35.067 236 PRO C O 1
ATOM 21760 N N . GLY C 1 204 ? 78.588 57.451 63.667 1.000 35.857 237 GLY C N 1
ATOM 21761 C CA . GLY C 1 204 ? 79.041 58.411 62.641 1.000 35.968 237 GLY C CA 1
ATOM 21762 C C . GLY C 1 204 ? 79.997 59.498 63.164 1.000 36.660 237 GLY C C 1
ATOM 21763 O O . GLY C 1 204 ? 80.183 60.510 62.469 1.000 36.844 237 GLY C O 1
ATOM 21767 N N . LYS C 1 205 ? 80.599 59.300 64.336 1.000 37.206 238 LYS C N 1
ATOM 21768 C CA . LYS C 1 205 ? 81.695 60.148 64.850 1.000 37.443 238 LYS C CA 1
ATOM 21769 C C . LYS C 1 205 ? 82.870 59.232 65.118 1.000 37.724 238 LYS C C 1
ATOM 21770 O O . LYS C 1 205 ? 82.738 58.347 65.976 1.000 36.997 238 LYS C O 1
ATOM 21789 N N . ILE C 1 206 ? 83.953 59.416 64.367 1.000 38.402 239 ILE C N 1
ATOM 21790 C CA . ILE C 1 206 ? 85.099 58.478 64.397 1.000 38.755 239 ILE C CA 1
ATOM 21791 C C . ILE C 1 206 ? 86.286 59.278 64.881 1.000 40.001 239 ILE C C 1
ATOM 21792 O O . ILE C 1 206 ? 86.432 60.436 64.471 1.000 39.901 239 ILE C O 1
ATOM 21808 N N . MET C 1 207 ? 87.042 58.673 65.781 1.000 41.604 240 MET C N 1
ATOM 21809 C CA . MET C 1 207 ? 88.238 59.291 66.368 1.000 42.995 240 MET C CA 1
ATOM 21810 C C . MET C 1 207 ? 89.445 58.679 65.665 1.000 41.883 240 MET C C 1
ATOM 21811 O O . MET C 1 207 ? 89.596 57.422 65.687 1.000 40.502 240 MET C O 1
ATOM 21825 N N . ALA C 1 208 ? 90.263 59.549 65.083 1.000 42.342 241 ALA C N 1
ATOM 21826 C CA . ALA C 1 208 ? 91.519 59.185 64.401 1.000 42.587 241 ALA C CA 1
ATOM 21827 C C . ALA C 1 208 ? 92.655 59.570 65.317 1.000 43.275 241 ALA C C 1
ATOM 21828 O O . ALA C 1 208 ? 92.838 60.794 65.501 1.000 42.942 241 ALA C O 1
ATOM 21835 N N . HIS C 1 209 ? 93.349 58.576 65.879 1.000 44.730 242 HIS C N 1
ATOM 21836 C CA . HIS C 1 209 ? 94.291 58.793 67.010 1.000 46.332 242 HIS C CA 1
ATOM 21837 C C . HIS C 1 209 ? 95.643 59.354 66.527 1.000 46.992 242 HIS C C 1
ATOM 21838 O O . HIS C 1 209 ? 96.357 60.009 67.357 1.000 50.211 242 HIS C O 1
ATOM 21853 N N . HIS C 1 210 ? 96.037 59.118 65.276 1.000 45.746 243 HIS C N 1
ATOM 21854 C CA . HIS C 1 210 ? 97.389 59.530 64.811 1.000 45.583 243 HIS C CA 1
ATOM 21855 C C . HIS C 1 210 ? 97.244 60.322 63.52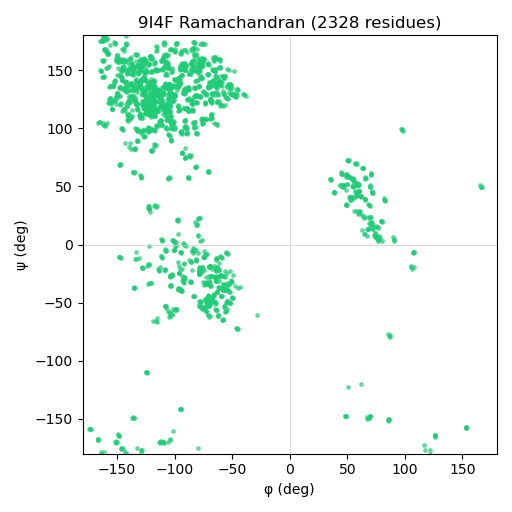7 1.000 43.956 243 HIS C C 1
ATOM 21856 O O . HIS C 1 210 ? 97.822 59.908 62.564 1.000 45.244 243 HIS C O 1
ATOM 21871 N N . TRP C 1 211 ? 96.483 61.408 63.509 1.000 42.126 244 TRP C N 1
ATOM 21872 C CA . TRP C 1 211 ? 96.272 62.168 62.251 1.000 40.189 244 TRP C CA 1
ATOM 21873 C C . TRP C 1 211 ? 96.668 63.625 62.477 1.000 39.707 244 TRP C C 1
ATOM 21874 O O . TRP C 1 211 ? 96.029 64.314 63.269 1.000 38.809 244 TRP C O 1
ATOM 21895 N N . LYS C 1 212 ? 97.726 64.092 61.830 1.000 40.059 245 LYS C N 1
ATOM 21896 C CA . LYS C 1 212 ? 98.270 65.432 62.194 1.000 40.347 245 LYS C CA 1
ATOM 21897 C C . LYS C 1 212 ? 98.228 66.312 60.971 1.000 39.234 245 LYS C C 1
ATOM 21898 O O . LYS C 1 212 ? 99.016 66.072 60.073 1.000 40.561 245 LYS C O 1
ATOM 21917 N N . ASN C 1 213 ? 97.377 67.318 60.978 1.000 37.992 246 ASN C N 1
ATOM 21918 C CA . ASN C 1 213 ? 97.266 68.211 59.813 1.000 37.216 246 ASN C CA 1
ATOM 21919 C C . ASN C 1 213 ? 96.608 69.500 60.277 1.000 38.071 246 ASN C C 1
ATOM 21920 O O . ASN C 1 213 ? 95.389 69.500 60.450 1.000 39.048 246 ASN C O 1
ATOM 21931 N N . LYS C 1 214 ? 97.395 70.550 60.456 1.000 39.217 247 LYS C N 1
ATOM 21932 C CA . LYS C 1 214 ? 96.947 71.895 60.905 1.000 41.194 247 LYS C CA 1
ATOM 21933 C C . LYS C 1 214 ? 95.922 72.500 59.937 1.000 40.391 247 LYS C C 1
ATOM 21934 O O . LYS C 1 214 ? 95.292 73.509 60.288 1.000 40.461 247 LYS C O 1
ATOM 21953 N N . LYS C 1 215 ? 95.734 71.902 58.779 1.000 40.298 248 LYS C N 1
ATOM 21954 C CA . LYS C 1 215 ? 94.962 72.532 57.686 1.000 39.997 248 LYS C CA 1
ATOM 21955 C C . LYS C 1 215 ? 93.494 72.142 57.755 1.000 37.978 248 LYS C C 1
ATOM 21956 O O . LYS C 1 215 ? 92.654 72.964 57.347 1.000 37.703 248 LYS C O 1
ATOM 21975 N N . LEU C 1 216 ? 93.249 70.919 58.217 1.000 36.227 249 LEU C N 1
ATOM 21976 C CA . LEU C 1 216 ? 91.908 70.337 58.391 1.000 35.351 249 LEU C CA 1
ATOM 21977 C C . LEU C 1 216 ? 91.202 71.031 59.563 1.000 34.866 249 LEU C C 1
ATOM 21978 O O . LEU C 1 216 ? 90.871 70.349 60.533 1.000 35.037 249 LEU C O 1
ATOM 21994 N N . VAL C 1 217 ? 90.948 72.337 59.460 1.000 34.074 250 VAL C N 1
ATOM 21995 C CA . VAL C 1 217 ? 90.230 73.120 60.510 1.000 34.038 250 VAL C CA 1
ATOM 21996 C C . VAL C 1 217 ? 88.832 72.527 60.672 1.000 33.668 250 VAL C C 1
ATOM 21997 O O . VAL C 1 217 ? 88.313 71.932 59.733 1.000 33.427 250 VAL C O 1
ATOM 22010 N N . PRO C 1 218 ? 88.196 72.633 61.861 1.000 33.938 251 PRO C N 1
ATOM 22011 C CA . PRO C 1 218 ? 86.783 72.263 62.026 1.000 33.882 251 PRO C CA 1
ATOM 22012 C C . PRO C 1 218 ? 85.942 72.838 60.881 1.000 33.164 251 PRO C C 1
ATOM 22013 O O . PRO C 1 218 ? 86.145 73.971 60.500 1.000 33.127 251 PRO C O 1
ATOM 22024 N N . GLY C 1 219 ? 85.082 72.006 60.314 1.000 32.807 252 GLY C N 1
ATOM 22025 C CA . GLY C 1 219 ? 84.176 72.391 59.219 1.000 32.417 252 GLY C CA 1
ATOM 22026 C C . GLY C 1 219 ? 84.639 71.814 57.896 1.000 31.670 252 GLY C C 1
ATOM 22027 O O . GLY C 1 219 ? 83.855 71.715 56.950 1.000 32.342 252 GLY C O 1
ATOM 22031 N N . THR C 1 220 ? 85.901 71.463 57.807 1.000 30.680 253 THR C N 1
ATOM 22032 C CA . THR C 1 220 ? 86.496 70.989 56.556 1.000 29.784 253 THR C CA 1
ATOM 22033 C C . THR C 1 220 ? 85.818 69.675 56.209 1.000 29.671 253 THR C C 1
ATOM 22034 O O . THR C 1 220 ? 85.579 68.854 57.100 1.000 29.379 253 THR C O 1
ATOM 22045 N N . VAL C 1 221 ? 85.482 69.537 54.931 1.000 30.006 254 VAL C N 1
ATOM 22046 C CA . VAL C 1 221 ? 84.802 68.336 54.399 1.000 29.979 254 VAL C CA 1
ATOM 22047 C C . VAL C 1 221 ? 85.842 67.566 53.624 1.000 29.424 254 VAL C C 1
ATOM 22048 O O . VAL C 1 221 ? 86.529 68.158 52.815 1.000 28.830 254 VAL C O 1
ATOM 22061 N N . ILE C 1 222 ? 85.862 66.272 53.821 1.000 29.360 255 ILE C N 1
ATOM 22062 C CA . ILE C 1 222 ? 86.939 65.475 53.230 1.000 29.351 255 ILE C CA 1
ATOM 22063 C C . ILE C 1 222 ? 86.306 64.337 52.460 1.000 29.239 255 ILE C C 1
ATOM 22064 O O . ILE C 1 222 ? 85.462 63.627 53.014 1.000 28.327 255 ILE C O 1
ATOM 22080 N N . ALA C 1 223 ? 86.760 64.201 51.224 1.000 29.391 256 ALA C N 1
ATOM 22081 C CA . ALA C 1 223 ? 86.420 63.087 50.342 1.000 29.696 256 ALA C CA 1
ATOM 22082 C C . ALA C 1 223 ? 87.505 62.031 50.471 1.000 30.468 256 ALA C C 1
ATOM 22083 O O . ALA C 1 223 ? 88.541 62.124 49.842 1.000 30.741 256 ALA C O 1
ATOM 22090 N N . MET C 1 224 ? 87.248 61.054 51.300 1.000 31.889 257 MET C N 1
ATOM 22091 C CA . MET C 1 224 ? 88.180 59.936 51.499 1.000 33.499 257 MET C CA 1
ATOM 22092 C C . MET C 1 224 ? 87.985 58.887 50.408 1.000 34.420 257 MET C C 1
ATOM 22093 O O . MET C 1 224 ? 86.867 58.409 50.202 1.000 33.225 257 MET C O 1
ATOM 22107 N N . ARG C 1 225 ? 89.093 58.408 49.859 1.000 36.486 258 ARG C N 1
ATOM 22108 C CA . ARG C 1 225 ? 89.033 57.497 48.697 1.000 38.042 258 ARG C CA 1
ATOM 22109 C C . ARG C 1 225 ? 90.235 56.573 48.645 1.000 38.038 258 ARG C C 1
ATOM 22110 O O . ARG C 1 225 ? 91.187 56.740 49.413 1.000 37.700 258 ARG C O 1
ATOM 22131 N N . SER C 1 226 ? 90.175 55.653 47.696 1.000 37.968 259 SER C N 1
ATOM 22132 C CA . SER C 1 226 ? 91.333 54.833 47.302 1.000 38.219 259 SER C CA 1
ATOM 22133 C C . SER C 1 226 ? 91.724 55.215 45.885 1.000 38.879 259 SER C C 1
ATOM 22134 O O . SER C 1 226 ? 91.174 56.192 45.347 1.000 39.385 259 SER C O 1
ATOM 22142 N N . TRP C 1 227 ? 92.608 54.444 45.285 1.000 39.589 260 TRP C N 1
ATOM 22143 C CA . TRP C 1 227 ? 93.107 54.779 43.938 1.000 40.490 260 TRP C CA 1
ATOM 22144 C C . TRP C 1 227 ? 92.366 53.913 42.926 1.000 39.766 260 TRP C C 1
ATOM 22145 O O . TRP C 1 227 ? 92.686 53.991 41.724 1.000 41.129 260 TRP C O 1
ATOM 22166 N N . GLN C 1 228 ? 91.416 53.117 43.409 1.000 38.716 261 GLN C N 1
ATOM 22167 C CA . GLN C 1 228 ? 90.682 52.142 42.567 1.000 38.714 261 GLN C CA 1
ATOM 22168 C C . GLN C 1 228 ? 89.724 52.867 41.601 1.000 36.627 261 GLN C C 1
ATOM 22169 O O . GLN C 1 228 ? 89.014 53.826 41.989 1.000 34.609 261 GLN C O 1
ATOM 22183 N N . ARG C 1 229 ? 89.720 52.421 40.347 1.000 35.300 262 ARG C N 1
ATOM 22184 C CA . ARG C 1 229 ? 88.848 53.003 39.315 1.000 33.336 262 ARG C CA 1
ATOM 22185 C C . ARG C 1 229 ? 88.468 51.887 38.368 1.000 32.818 262 ARG C C 1
ATOM 22186 O O . ARG C 1 229 ? 88.948 51.904 37.254 1.000 32.292 262 ARG C O 1
ATOM 22207 N N . PRO C 1 230 ? 87.649 50.882 38.767 1.000 32.794 263 PRO C N 1
ATOM 22208 C CA . PRO C 1 230 ? 87.344 49.747 37.893 1.000 32.914 263 PRO C CA 1
ATOM 22209 C C . PRO C 1 230 ? 86.297 49.997 36.789 1.000 32.841 263 PRO C C 1
ATOM 22210 O O . PRO C 1 230 ? 86.322 49.278 35.804 1.000 34.380 263 PRO C O 1
ATOM 22221 N N . ALA C 1 231 ? 85.426 51.012 36.894 1.000 31.767 264 ALA C N 1
ATOM 22222 C CA . ALA C 1 231 ? 84.395 51.235 35.848 1.000 30.746 264 ALA C CA 1
ATOM 22223 C C . ALA C 1 231 ? 83.967 52.696 35.756 1.000 29.227 264 ALA C C 1
ATOM 22224 O O . ALA C 1 231 ? 83.718 53.387 36.736 1.000 29.681 264 ALA C O 1
ATOM 22231 N N . PRO C 1 232 ? 83.804 53.211 34.539 1.000 27.636 265 PRO C N 1
ATOM 22232 C CA . PRO C 1 232 ? 83.347 54.578 34.369 1.000 27.201 265 PRO C CA 1
ATOM 22233 C C . PRO C 1 232 ? 81.826 54.575 34.474 1.000 26.913 265 PRO C C 1
ATOM 22234 O O . PRO C 1 232 ? 81.231 53.475 34.479 1.000 26.340 265 PRO C O 1
ATOM 22245 N N . GLY C 1 233 ? 81.262 55.783 34.455 1.000 26.734 266 GLY C N 1
ATOM 22246 C CA . GLY C 1 233 ? 79.800 55.986 34.457 1.000 26.888 266 GLY C CA 1
ATOM 22247 C C . GLY C 1 233 ? 79.193 55.608 33.117 1.000 26.890 266 GLY C C 1
ATOM 22248 O O . GLY C 1 233 ? 78.223 54.825 33.089 1.000 27.095 266 GLY C O 1
ATOM 22252 N N . ILE C 1 234 ? 79.733 56.179 32.051 1.000 26.325 267 ILE C N 1
ATOM 22253 C CA . ILE C 1 234 ? 79.393 55.825 30.658 1.000 26.478 267 ILE C CA 1
ATOM 22254 C C . ILE C 1 234 ? 80.697 55.422 29.947 1.000 26.863 267 ILE C C 1
ATOM 22255 O O . ILE C 1 234 ? 81.639 56.273 29.820 1.000 26.283 267 ILE C O 1
ATOM 22271 N N . PHE C 1 235 ? 80.737 54.182 29.470 1.000 26.760 268 PHE C N 1
ATOM 22272 C CA . PHE C 1 235 ? 81.865 53.614 28.720 1.000 26.768 268 PHE C CA 1
ATOM 22273 C C . PHE C 1 235 ? 81.430 53.547 27.283 1.000 27.167 268 PHE C C 1
ATOM 22274 O O . PHE C 1 235 ? 80.390 52.971 27.090 1.000 28.141 268 PHE C O 1
ATOM 22291 N N . VAL C 1 236 ? 82.187 54.085 26.333 1.000 27.260 269 VAL C N 1
ATOM 22292 C CA . VAL C 1 236 ? 81.820 54.036 24.882 1.000 27.039 269 VAL C CA 1
ATOM 22293 C C . VAL C 1 236 ? 83.017 53.446 24.140 1.000 26.620 269 VAL C C 1
ATOM 22294 O O . VAL C 1 236 ? 84.124 53.992 24.269 1.000 26.052 269 VAL C O 1
ATOM 22307 N N . HIS C 1 237 ? 82.813 52.349 23.419 1.000 26.736 270 HIS C N 1
ATOM 22308 C CA . HIS C 1 237 ? 83.893 51.632 22.703 1.000 27.308 270 HIS C CA 1
ATOM 22309 C C . HIS C 1 237 ? 83.456 51.429 21.256 1.000 27.453 270 HIS C C 1
ATOM 22310 O O . HIS C 1 237 ? 82.398 50.846 21.036 1.000 27.844 270 HIS C O 1
ATOM 22325 N N . LYS C 1 238 ? 84.235 51.938 20.300 1.000 27.618 271 LYS C N 1
ATOM 22326 C CA . LYS C 1 238 ? 84.051 51.689 18.839 1.000 27.338 271 LYS C CA 1
ATOM 22327 C C . LYS C 1 238 ? 82.687 52.212 18.400 1.000 27.470 271 LYS C C 1
ATOM 22328 O O . LYS C 1 238 ? 82.004 51.549 17.610 1.000 27.373 271 LYS C O 1
ATOM 22347 N N . GLY C 1 239 ? 82.323 53.380 18.908 1.000 28.022 272 GLY C N 1
ATOM 22348 C CA . GLY C 1 239 ? 81.107 54.090 18.477 1.000 28.846 272 GLY C CA 1
ATOM 22349 C C . GLY C 1 239 ? 81.390 54.900 17.242 1.000 29.330 272 GLY C C 1
ATOM 22350 O O . GLY C 1 239 ? 82.545 55.263 17.053 1.000 30.167 272 GLY C O 1
ATOM 22354 N N . LYS C 1 240 ? 80.369 55.138 16.437 1.000 30.531 273 LYS C N 1
ATOM 22355 C CA . LYS C 1 240 ? 80.338 56.236 15.441 1.000 31.318 273 LYS C CA 1
ATOM 22356 C C . LYS C 1 240 ? 79.097 57.086 15.742 1.000 30.788 273 LYS C C 1
ATOM 22357 O O . LYS C 1 240 ? 78.055 56.506 16.059 1.000 30.161 273 LYS C O 1
ATOM 22376 N N . ASN C 1 241 ? 79.264 58.412 15.742 1.000 30.807 274 ASN C N 1
ATOM 22377 C CA . ASN C 1 241 ? 78.182 59.426 15.901 1.000 31.257 274 ASN C CA 1
ATOM 22378 C C . ASN C 1 241 ? 77.411 59.216 17.203 1.000 30.051 274 ASN C C 1
ATOM 22379 O O . ASN C 1 241 ? 76.226 58.877 17.153 1.000 29.992 274 ASN C O 1
ATOM 22390 N N . ILE C 1 242 ? 78.065 59.490 18.319 1.000 28.796 275 ILE C N 1
ATOM 22391 C CA . ILE C 1 242 ? 77.485 59.322 19.664 1.000 27.956 275 ILE C CA 1
ATOM 22392 C C . ILE C 1 242 ? 77.152 60.721 20.181 1.000 27.972 275 ILE C C 1
ATOM 22393 O O . ILE C 1 242 ? 77.941 61.654 19.945 1.000 27.566 275 ILE C O 1
ATOM 22409 N N . SER C 1 243 ? 75.986 60.860 20.816 1.000 28.275 276 SER C N 1
ATOM 22410 C CA . SER C 1 243 ? 75.444 62.148 21.297 1.000 28.924 276 SER C CA 1
ATOM 22411 C C . SER C 1 243 ? 75.034 62.030 22.757 1.000 29.265 276 SER C C 1
ATOM 22412 O O . SER C 1 243 ? 74.457 61.003 23.124 1.000 29.186 276 SER C O 1
ATOM 22420 N N . PHE C 1 244 ? 75.285 63.079 23.529 1.000 29.704 277 PHE C N 1
ATOM 22421 C CA . PHE C 1 244 ? 74.863 63.211 24.934 1.000 30.051 277 PHE C CA 1
ATOM 22422 C C . PHE C 1 244 ? 74.248 64.601 25.004 1.000 32.034 277 PHE C C 1
ATOM 22423 O O . PHE C 1 244 ? 74.927 65.599 24.695 1.000 32.072 277 PHE C O 1
ATOM 22440 N N . GLU C 1 245 ? 72.969 64.683 25.306 1.000 34.972 278 GLU C N 1
ATOM 22441 C CA . GLU C 1 245 ? 72.353 66.011 25.470 1.000 38.351 278 GLU C CA 1
ATOM 22442 C C . GLU C 1 245 ? 71.719 66.069 26.860 1.000 38.769 278 GLU C C 1
ATOM 22443 O O . GLU C 1 245 ? 70.856 65.230 27.169 1.000 40.706 278 GLU C O 1
ATOM 22455 N N . ASN C 1 246 ? 72.159 67.043 27.666 1.000 37.342 279 ASN C N 1
ATOM 22456 C CA . ASN C 1 246 ? 71.670 67.257 29.042 1.000 35.934 279 ASN C CA 1
ATOM 22457 C C . ASN C 1 246 ? 71.709 65.919 29.785 1.000 34.276 279 ASN C C 1
ATOM 22458 O O . ASN C 1 246 ? 70.675 65.446 30.184 1.000 34.782 279 ASN C O 1
ATOM 22469 N N . VAL C 1 247 ? 72.882 65.325 29.912 1.000 33.744 280 VAL C N 1
ATOM 22470 C CA . VAL C 1 247 ? 73.144 64.108 30.724 1.000 33.754 280 VAL C CA 1
ATOM 22471 C C . VAL C 1 247 ? 74.161 64.472 31.805 1.000 34.279 280 VAL C C 1
ATOM 22472 O O . VAL C 1 247 ? 75.235 65.022 31.475 1.000 34.906 280 VAL C O 1
ATOM 22485 N N . LYS C 1 248 ? 73.852 64.150 33.056 1.000 34.332 281 LYS C N 1
ATOM 22486 C CA . LYS C 1 248 ? 74.750 64.426 34.196 1.000 34.548 281 LYS C CA 1
ATOM 22487 C C . LYS C 1 248 ? 75.164 63.083 34.779 1.000 32.972 281 LYS C C 1
ATOM 22488 O O . LYS C 1 248 ? 74.298 62.230 34.979 1.000 33.271 281 LYS C O 1
ATOM 22507 N N . VAL C 1 249 ? 76.457 62.907 35.000 1.000 31.922 282 VAL C N 1
ATOM 22508 C CA . VAL C 1 249 ? 76.956 61.808 35.861 1.000 31.363 282 VAL C CA 1
ATOM 22509 C C . VAL C 1 249 ? 77.400 62.424 37.202 1.000 30.826 282 VAL C C 1
ATOM 22510 O O . VAL C 1 249 ? 78.306 63.297 37.263 1.000 31.012 282 VAL C O 1
ATOM 22523 N N . HIS C 1 250 ? 76.732 62.023 38.269 1.000 29.575 283 HIS C N 1
ATOM 22524 C CA . HIS C 1 250 ? 76.983 62.606 39.595 1.000 28.944 283 HIS C CA 1
ATOM 22525 C C . HIS C 1 250 ? 78.039 61.778 40.295 1.000 28.283 283 HIS C C 1
ATOM 22526 O O . HIS C 1 250 ? 78.797 62.371 41.082 1.000 29.217 283 HIS C O 1
ATOM 22541 N N . TYR C 1 251 ? 78.170 60.489 40.030 1.000 27.191 284 TYR C N 1
ATOM 22542 C CA . TYR C 1 251 ? 79.341 59.791 40.598 1.000 27.012 284 TYR C CA 1
ATOM 22543 C C . TYR C 1 251 ? 79.522 58.477 39.898 1.000 26.944 284 TYR C C 1
ATOM 22544 O O . TYR C 1 251 ? 78.540 57.906 39.531 1.000 26.847 284 TYR C O 1
ATOM 22562 N N . ALA C 1 252 ? 80.755 58.005 39.798 1.000 27.543 285 ALA C N 1
ATOM 22563 C CA . ALA C 1 252 ? 81.029 56.612 39.386 1.000 28.215 285 ALA C CA 1
ATOM 22564 C C . ALA C 1 252 ? 82.412 56.190 39.850 1.000 28.350 285 ALA C C 1
ATOM 22565 O O . ALA C 1 252 ? 83.221 57.094 40.138 1.000 28.183 285 ALA C O 1
ATOM 22572 N N . GLU C 1 253 ? 82.678 54.882 39.843 1.000 28.810 286 GLU C N 1
ATOM 22573 C CA . GLU C 1 253 ? 83.908 54.364 40.470 1.000 29.703 286 GLU C CA 1
ATOM 22574 C C . GLU C 1 253 ? 85.018 54.389 39.416 1.000 29.749 286 GLU C C 1
ATOM 22575 O O . GLU C 1 253 ? 85.655 53.344 39.109 1.000 30.330 286 GLU C O 1
ATOM 22587 N N . GLY C 1 254 ? 85.269 55.569 38.874 1.000 28.910 287 GLY C N 1
ATOM 22588 C CA . GLY C 1 254 ? 85.988 55.675 37.606 1.000 28.417 287 GLY C CA 1
ATOM 22589 C C . GLY C 1 254 ? 85.570 56.946 36.941 1.000 27.747 287 GLY C C 1
ATOM 22590 O O . GLY C 1 254 ? 85.125 57.864 37.639 1.000 28.074 287 GLY C O 1
ATOM 22594 N N . MET C 1 255 ? 85.726 57.028 35.644 1.000 27.204 288 MET C N 1
ATOM 22595 C CA . MET C 1 255 ? 85.534 58.324 34.995 1.000 26.975 288 MET C CA 1
ATOM 22596 C C . MET C 1 255 ? 84.043 58.487 34.681 1.000 26.739 288 MET C C 1
ATOM 22597 O O . MET C 1 255 ? 83.287 57.484 34.610 1.000 26.399 288 MET C O 1
ATOM 22611 N N . GLY C 1 256 ? 83.609 59.729 34.548 1.000 26.579 289 GLY C N 1
ATOM 22612 C CA . GLY C 1 256 ? 82.216 59.991 34.176 1.000 26.577 289 GLY C CA 1
ATOM 22613 C C . GLY C 1 256 ? 81.902 59.342 32.848 1.000 26.696 289 GLY C C 1
ATOM 22614 O O . GLY C 1 256 ? 81.040 58.427 32.811 1.000 26.930 289 GLY C O 1
ATOM 22618 N N . LEU C 1 257 ? 82.573 59.824 31.799 1.000 26.762 290 LEU C N 1
ATOM 22619 C CA . LEU C 1 257 ? 82.443 59.363 30.393 1.000 26.711 290 LEU C CA 1
ATOM 22620 C C . LEU C 1 257 ? 83.828 58.957 29.914 1.000 26.943 290 LEU C C 1
ATOM 22621 O O . LEU C 1 257 ? 84.727 59.829 29.901 1.000 26.973 290 LEU C O 1
ATOM 22637 N N . LEU C 1 258 ? 84.005 57.688 29.578 1.000 27.037 291 LEU C N 1
ATOM 22638 C CA . LEU C 1 258 ? 85.243 57.237 28.928 1.000 26.985 291 LEU C CA 1
ATOM 22639 C C . LEU C 1 258 ? 84.876 56.715 27.560 1.000 27.005 291 LEU C C 1
ATOM 22640 O O . LEU C 1 258 ? 84.250 55.647 27.520 1.000 26.786 291 LEU C O 1
ATOM 22656 N N . ALA C 1 259 ? 85.365 57.386 26.522 1.000 27.277 292 ALA C N 1
ATOM 22657 C CA . ALA C 1 259 ? 85.129 57.035 25.098 1.000 27.593 292 ALA C CA 1
ATOM 22658 C C . ALA C 1 259 ? 86.461 56.654 24.450 1.000 27.909 292 ALA C C 1
ATOM 22659 O O . ALA C 1 259 ? 87.424 57.442 24.593 1.000 27.166 292 ALA C O 1
ATOM 22666 N N . GLN C 1 260 ? 86.521 55.500 23.779 1.000 28.408 293 GLN C N 1
ATOM 22667 C CA . GLN C 1 260 ? 87.768 55.035 23.124 1.000 28.897 293 GLN C CA 1
ATOM 22668 C C . GLN C 1 260 ? 87.473 54.442 21.749 1.000 29.682 293 GLN C C 1
ATOM 22669 O O . GLN C 1 260 ? 86.420 53.798 21.600 1.000 29.888 293 GLN C O 1
ATOM 22683 N N . LEU C 1 261 ? 88.390 54.595 20.786 1.000 30.458 294 LEU C N 1
ATOM 22684 C CA . LEU C 1 261 ? 88.221 54.030 19.415 1.000 30.666 294 LEU C CA 1
ATOM 22685 C C . LEU C 1 261 ? 86.866 54.438 18.843 1.000 30.013 294 LEU C C 1
ATOM 22686 O O . LEU C 1 261 ? 86.204 53.607 18.201 1.000 29.582 294 LEU C O 1
ATOM 22702 N N . THR C 1 262 ? 86.471 55.676 19.068 1.000 29.811 295 THR C N 1
ATOM 22703 C CA . THR C 1 262 ? 85.116 56.126 18.713 1.000 30.713 295 THR C CA 1
ATOM 22704 C C . THR C 1 262 ? 85.246 57.289 17.742 1.000 31.818 295 THR C C 1
ATOM 22705 O O . THR C 1 262 ? 86.081 58.177 17.972 1.000 31.061 295 THR C O 1
ATOM 22716 N N . GLU C 1 263 ? 84.427 57.300 16.707 1.000 33.807 296 GLU C N 1
ATOM 22717 C CA . GLU C 1 263 ? 84.638 58.285 15.647 1.000 36.110 296 GLU C CA 1
ATOM 22718 C C . GLU C 1 263 ? 83.876 59.613 15.711 1.000 37.777 296 GLU C C 1
ATOM 22719 O O . GLU C 1 263 ? 84.454 60.537 15.211 1.000 44.094 296 GLU C O 1
ATOM 22731 N N . ASN C 1 264 ? 82.817 59.935 16.330 1.000 36.940 297 ASN C N 1
ATOM 22732 C CA . ASN C 1 264 ? 82.439 61.374 16.395 1.000 36.916 297 ASN C CA 1
ATOM 22733 C C . ASN C 1 264 ? 81.638 61.456 17.670 1.000 35.817 297 ASN C C 1
ATOM 22734 O O . ASN C 1 264 ? 80.884 60.497 17.942 1.000 35.334 297 ASN C O 1
ATOM 22745 N N . ILE C 1 265 ? 81.809 62.504 18.445 1.000 34.529 298 ILE C N 1
ATOM 22746 C CA . ILE C 1 265 ? 81.170 62.549 19.778 1.000 34.135 298 ILE C CA 1
ATOM 22747 C C . ILE C 1 265 ? 80.633 63.959 19.982 1.000 34.099 298 ILE C C 1
ATOM 22748 O O . ILE C 1 265 ? 81.420 64.924 19.885 1.000 35.177 298 ILE C O 1
ATOM 22764 N N . TYR C 1 266 ? 79.341 64.060 20.233 1.000 32.798 299 TYR C N 1
ATOM 22765 C CA . TYR C 1 266 ? 78.667 65.359 20.328 1.000 32.599 299 TYR C CA 1
ATOM 22766 C C . TYR C 1 266 ? 78.058 65.442 21.715 1.000 31.778 299 TYR C C 1
ATOM 22767 O O . TYR C 1 266 ? 77.341 64.517 22.113 1.000 31.665 299 TYR C O 1
ATOM 22785 N N . MET C 1 267 ? 78.374 66.507 22.446 1.000 31.121 300 MET C N 1
ATOM 22786 C CA . MET C 1 267 ? 77.959 66.681 23.865 1.000 30.095 300 MET C CA 1
ATOM 22787 C C . MET C 1 267 ? 77.501 68.116 24.082 1.000 29.188 300 MET C C 1
ATOM 22788 O O . MET C 1 267 ? 78.343 69.045 24.009 1.000 28.574 300 MET C O 1
ATOM 22802 N N . ASP C 1 268 ? 76.205 68.294 24.299 1.000 28.530 301 ASP C N 1
ATOM 22803 C CA . ASP C 1 268 ? 75.648 69.601 24.704 1.000 28.473 301 ASP C CA 1
ATOM 22804 C C . ASP C 1 268 ? 74.992 69.411 26.064 1.000 28.517 301 ASP C C 1
ATOM 22805 O O . ASP C 1 268 ? 74.175 68.517 26.187 1.000 28.693 301 ASP C O 1
ATOM 22814 N N . GLY C 1 269 ? 75.373 70.186 27.075 1.000 28.757 302 GLY C N 1
ATOM 22815 C CA . GLY C 1 269 ? 74.802 70.108 28.439 1.000 29.089 302 GLY C CA 1
ATOM 22816 C C . GLY C 1 269 ? 75.269 68.891 29.246 1.000 29.185 302 GLY C C 1
ATOM 22817 O O . GLY C 1 269 ? 74.641 68.586 30.264 1.000 29.252 302 GLY C O 1
ATOM 22821 N N . PHE C 1 270 ? 76.338 68.199 28.829 1.000 29.080 303 PHE C N 1
ATOM 22822 C CA . PHE C 1 270 ? 76.937 67.109 29.618 1.000 28.683 303 PHE C CA 1
ATOM 22823 C C . PHE C 1 270 ? 77.385 67.757 30.922 1.000 29.402 303 PHE C C 1
ATOM 22824 O O . PHE C 1 270 ? 77.923 68.876 30.905 1.000 29.496 303 PHE C O 1
ATOM 22841 N N . GLY C 1 271 ? 77.149 67.084 32.031 1.000 29.928 304 GLY C N 1
ATOM 22842 C CA . GLY C 1 271 ? 77.660 67.554 33.322 1.000 30.201 304 GLY C CA 1
ATOM 22843 C C . GLY C 1 271 ? 78.284 66.409 34.075 1.000 29.619 304 GLY C C 1
ATOM 22844 O O . GLY C 1 271 ? 77.763 65.279 33.996 1.000 29.653 304 GLY C O 1
ATOM 22848 N N . VAL C 1 272 ? 79.379 66.666 34.767 1.000 29.080 305 VAL C N 1
ATOM 22849 C CA . VAL C 1 272 ? 79.751 65.783 35.899 1.000 28.555 305 VAL C CA 1
ATOM 22850 C C . VAL C 1 272 ? 79.775 66.690 37.096 1.000 28.325 305 VAL C C 1
ATOM 22851 O O . VAL C 1 272 ? 80.698 67.459 37.227 1.000 27.671 305 VAL C O 1
ATOM 22864 N N . CYS C 1 273 ? 78.718 66.682 37.870 1.000 29.164 306 CYS C N 1
ATOM 22865 C CA . CYS C 1 273 ? 78.533 67.804 38.803 1.000 29.860 306 CYS C CA 1
ATOM 22866 C C . CYS C 1 273 ? 77.603 67.414 39.925 1.000 29.319 306 CYS C C 1
ATOM 22867 O O . CYS C 1 273 ? 77.096 66.285 39.924 1.000 29.009 306 CYS C O 1
ATOM 22875 N N . LEU C 1 274 ? 77.430 68.359 40.832 1.000 29.442 307 LEU C N 1
ATOM 22876 C CA . LEU C 1 274 ? 76.480 68.260 41.962 1.000 29.870 307 LEU C CA 1
ATOM 22877 C C . LEU C 1 274 ? 75.098 68.650 41.472 1.000 30.694 307 LEU C C 1
ATOM 22878 O O . LEU C 1 274 ? 74.981 69.308 40.404 1.000 32.347 307 LEU C O 1
ATOM 22894 N N . ARG C 1 275 ? 74.090 68.278 42.251 1.000 30.931 308 ARG C N 1
ATOM 22895 C CA . ARG C 1 275 ? 72.675 68.530 41.920 1.000 30.781 308 ARG C CA 1
ATOM 22896 C C . ARG C 1 275 ? 72.293 69.943 42.324 1.000 32.100 308 ARG C C 1
ATOM 22897 O O . ARG C 1 275 ? 71.139 70.175 42.445 1.000 33.463 308 ARG C O 1
ATOM 22918 N N . GLY C 1 276 ? 73.218 70.867 42.524 1.000 33.890 309 GLY C N 1
ATOM 22919 C CA . GLY C 1 276 ? 72.840 72.270 42.800 1.000 35.022 309 GLY C CA 1
ATOM 22920 C C . GLY C 1 276 ? 73.398 72.750 44.121 1.000 36.263 309 GLY C C 1
ATOM 22921 O O . GLY C 1 276 ? 74.087 71.970 44.817 1.000 35.678 309 GLY C O 1
ATOM 22925 N N . LYS C 1 277 ? 73.105 74.004 44.455 1.000 38.651 310 LYS C N 1
ATOM 22926 C CA . LYS C 1 277 ? 73.527 74.672 45.718 1.000 40.756 310 LYS C CA 1
ATOM 22927 C C . LYS C 1 277 ? 73.205 73.805 46.938 1.000 39.448 310 LYS C C 1
ATOM 22928 O O . LYS C 1 277 ? 73.878 73.939 47.930 1.000 38.649 310 LYS C O 1
ATOM 22947 N N . ASN C 1 278 ? 72.207 72.941 46.869 1.000 39.352 311 ASN C N 1
ATOM 22948 C CA . ASN C 1 278 ? 71.730 72.205 48.063 1.000 38.610 311 ASN C CA 1
ATOM 22949 C C . ASN C 1 278 ? 72.262 70.778 48.060 1.000 37.090 311 ASN C C 1
ATOM 22950 O O . ASN C 1 278 ? 71.891 70.019 48.956 1.000 37.040 311 ASN C O 1
ATOM 22961 N N . ASP C 1 279 ? 73.104 70.391 47.113 1.000 35.767 312 ASP C N 1
ATOM 22962 C CA . ASP C 1 279 ? 73.634 69.010 47.154 1.000 34.753 312 ASP C CA 1
ATOM 22963 C C . ASP C 1 279 ? 74.445 68.924 48.449 1.000 33.832 312 ASP C C 1
ATOM 22964 O O . ASP C 1 279 ? 75.330 69.738 48.700 1.000 33.317 312 ASP C O 1
ATOM 22973 N N . PRO C 1 280 ? 74.127 67.977 49.357 1.000 33.506 313 PRO C N 1
ATOM 22974 C CA . PRO C 1 280 ? 74.940 67.788 50.561 1.000 32.880 313 PRO C CA 1
ATOM 22975 C C . PRO C 1 280 ? 76.358 67.327 50.181 1.000 31.622 313 PRO C C 1
ATOM 22976 O O . PRO C 1 280 ? 77.230 67.481 50.983 1.000 30.958 313 PRO C O 1
ATOM 22987 N N . ARG C 1 281 ? 76.547 66.745 48.991 1.000 30.833 314 ARG C N 1
ATOM 22988 C CA . ARG C 1 281 ? 77.854 66.169 48.558 1.000 29.787 314 ARG C CA 1
ATOM 22989 C C . ARG C 1 281 ? 78.768 67.297 48.115 1.000 29.151 314 ARG C C 1
ATOM 22990 O O . ARG C 1 281 ? 78.244 68.313 47.647 1.000 28.881 314 ARG C O 1
ATOM 23011 N N . TYR C 1 282 ? 80.076 67.090 48.247 1.000 28.893 315 TYR C N 1
ATOM 23012 C CA . TYR C 1 282 ? 81.135 68.042 47.813 1.000 28.605 315 TYR C CA 1
ATOM 23013 C C . TYR C 1 282 ? 81.935 67.470 46.618 1.000 27.929 315 TYR C C 1
ATOM 23014 O O . TYR C 1 282 ? 82.711 68.171 45.931 1.000 27.426 315 TYR C O 1
ATOM 23032 N N . PHE C 1 283 ? 81.703 66.197 46.329 1.000 27.696 316 PHE C N 1
ATOM 23033 C CA . PHE C 1 283 ? 82.548 65.367 45.445 1.000 27.662 316 PHE C CA 1
ATOM 23034 C C . PHE C 1 283 ? 81.711 64.803 44.286 1.000 27.459 316 PHE C C 1
ATOM 23035 O O . PHE C 1 283 ? 80.490 64.670 44.485 1.000 28.391 316 PHE C O 1
ATOM 23052 N N . THR C 1 284 ? 82.324 64.470 43.148 1.000 26.507 317 THR C N 1
ATOM 23053 C CA . THR C 1 284 ? 81.618 63.775 42.043 1.000 26.678 317 THR C CA 1
ATOM 23054 C C . THR C 1 284 ? 82.341 62.497 41.683 1.000 26.703 317 THR C C 1
ATOM 23055 O O . THR C 1 284 ? 82.262 61.542 42.442 1.000 26.827 317 THR C O 1
ATOM 23066 N N . THR C 1 285 ? 82.970 62.464 40.526 1.000 26.754 318 THR C N 1
ATOM 23067 C CA . THR C 1 285 ? 83.537 61.195 40.035 1.000 27.019 318 THR C CA 1
ATOM 23068 C C . THR C 1 285 ? 84.856 60.875 40.736 1.000 27.009 318 THR C C 1
ATOM 23069 O O . THR C 1 285 ? 85.651 61.770 41.028 1.000 26.804 318 THR C O 1
ATOM 23080 N N . GLN C 1 286 ? 85.105 59.591 40.864 1.000 27.330 319 GLN C N 1
ATOM 23081 C CA . GLN C 1 286 ? 86.347 59.056 41.435 1.000 28.046 319 GLN C CA 1
ATOM 23082 C C . GLN C 1 286 ? 87.526 59.302 40.480 1.000 28.173 319 GLN C C 1
ATOM 23083 O O . GLN C 1 286 ? 88.711 59.270 40.942 1.000 27.672 319 GLN C O 1
ATOM 23097 N N . ALA C 1 287 ? 87.277 59.569 39.198 1.000 27.999 320 ALA C N 1
ATOM 23098 C CA . ALA C 1 287 ? 88.370 59.950 38.284 1.000 28.009 320 ALA C CA 1
ATOM 23099 C C . ALA C 1 287 ? 87.936 61.128 37.411 1.000 28.200 320 ALA C C 1
ATOM 23100 O O . ALA C 1 287 ? 87.162 61.984 37.894 1.000 28.324 320 ALA C O 1
ATOM 23107 N N . ASP C 1 288 ? 88.456 61.187 36.183 1.000 28.578 321 ASP C N 1
ATOM 23108 C CA . ASP C 1 288 ? 88.193 62.261 35.201 1.000 28.440 321 ASP C CA 1
ATOM 23109 C C . ASP C 1 288 ? 86.707 62.369 34.921 1.000 28.362 321 ASP C C 1
ATOM 23110 O O . ASP C 1 288 ? 86.076 61.300 34.799 1.000 29.324 321 ASP C O 1
ATOM 23119 N N . ALA C 1 289 ? 86.204 63.587 34.693 1.000 27.618 322 ALA C N 1
ATOM 23120 C CA . ALA C 1 289 ? 84.800 63.765 34.269 1.000 27.062 322 ALA C CA 1
ATOM 23121 C C . ALA C 1 289 ? 84.591 63.075 32.914 1.000 26.844 322 ALA C C 1
ATOM 23122 O O . ALA C 1 289 ? 83.789 62.134 32.861 1.000 26.749 322 ALA C O 1
ATOM 23129 N N . THR C 1 290 ? 85.315 63.529 31.880 1.000 26.939 323 THR C N 1
ATOM 23130 C CA . THR C 1 290 ? 85.222 63.084 30.459 1.000 26.624 323 THR C CA 1
ATOM 23131 C C . THR C 1 290 ? 86.629 62.765 29.973 1.000 26.563 323 THR C C 1
ATOM 23132 O O . THR C 1 290 ? 87.559 63.538 30.232 1.000 26.017 323 THR C O 1
ATOM 23143 N N . HIS C 1 291 ? 86.746 61.673 29.244 1.000 26.911 324 HIS C N 1
ATOM 23144 C CA . HIS C 1 291 ? 88.048 61.157 28.795 1.000 27.422 324 HIS C CA 1
ATOM 23145 C C . HIS C 1 291 ? 87.888 60.477 27.440 1.000 27.693 324 HIS C C 1
ATOM 23146 O O . HIS C 1 291 ? 86.953 59.668 27.266 1.000 27.563 324 HIS C O 1
ATOM 23161 N N . PHE C 1 292 ? 88.812 60.757 26.531 1.000 28.231 325 PHE C N 1
ATOM 23162 C CA . PHE C 1 292 ? 88.747 60.313 25.114 1.000 28.433 325 PHE C CA 1
ATOM 23163 C C . PHE C 1 292 ? 90.086 59.759 24.638 1.000 28.192 325 PHE C C 1
ATOM 23164 O O . PHE C 1 292 ? 91.011 60.525 24.252 1.000 27.870 325 PHE C O 1
ATOM 23181 N N . SER C 1 293 ? 90.163 58.442 24.623 1.000 28.098 326 SER C N 1
ATOM 23182 C CA . SER C 1 293 ? 91.418 57.717 24.370 1.000 28.423 326 SER C CA 1
ATOM 23183 C C . SER C 1 293 ? 91.351 57.153 22.955 1.000 28.121 326 SER C C 1
ATOM 23184 O O . SER C 1 293 ? 90.585 56.226 22.717 1.000 27.612 326 SER C O 1
ATOM 23192 N N . GLY C 1 294 ? 92.107 57.720 22.029 1.000 28.316 327 GLY C N 1
ATOM 23193 C CA . GLY C 1 294 ? 92.251 57.098 20.693 1.000 29.107 327 GLY C CA 1
ATOM 23194 C C . GLY C 1 294 ? 90.971 57.215 19.859 1.000 29.176 327 GLY C C 1
ATOM 23195 O O . GLY C 1 294 ? 90.560 56.250 19.170 1.000 28.761 327 GLY C O 1
ATOM 23199 N N . CYS C 1 295 ? 90.395 58.401 19.902 1.000 29.051 328 CYS C N 1
ATOM 23200 C CA . CYS C 1 295 ? 89.177 58.731 19.177 1.000 29.714 328 CYS C CA 1
ATOM 23201 C C . CYS C 1 295 ? 89.556 59.469 17.894 1.000 30.144 328 CYS C C 1
ATOM 23202 O O . CYS C 1 295 ? 90.758 59.790 17.669 1.000 30.015 328 CYS C O 1
ATOM 23210 N N . LYS C 1 296 ? 88.569 59.708 17.043 1.000 30.335 329 LYS C N 1
ATOM 23211 C CA . LYS C 1 296 ? 88.829 60.463 15.809 1.000 30.292 329 LYS C CA 1
ATOM 23212 C C . LYS C 1 296 ? 87.550 61.162 15.438 1.000 29.659 329 LYS C C 1
ATOM 23213 O O . LYS C 1 296 ? 86.649 61.204 16.255 1.000 29.506 329 LYS C O 1
ATOM 23232 N N . GLY C 1 297 ? 87.529 61.729 14.257 1.000 29.451 330 GLY C N 1
ATOM 23233 C CA . GLY C 1 297 ? 86.404 62.560 13.865 1.000 29.669 330 GLY C CA 1
ATOM 23234 C C . GLY C 1 297 ? 86.429 63.801 14.704 1.000 29.665 330 GLY C C 1
ATOM 23235 O O . GLY C 1 297 ? 87.493 64.277 15.078 1.000 28.473 330 GLY C O 1
ATOM 23239 N N . GLU C 1 298 ? 85.244 64.314 14.951 1.000 31.364 331 GLU C N 1
ATOM 23240 C CA . GLU C 1 298 ? 85.043 65.607 15.605 1.000 32.074 331 GLU C CA 1
ATOM 23241 C C . GLU C 1 298 ? 84.491 65.295 16.991 1.000 30.737 331 GLU C C 1
ATOM 23242 O O . GLU C 1 298 ? 83.577 64.495 17.113 1.000 30.605 331 GLU C O 1
ATOM 23254 N N . ILE C 1 299 ? 85.102 65.906 17.987 1.000 29.640 332 ILE C N 1
ATOM 23255 C CA . ILE C 1 299 ? 84.575 65.952 19.367 1.000 28.761 332 ILE C CA 1
ATOM 23256 C C . ILE C 1 299 ? 84.105 67.365 19.686 1.000 28.176 332 ILE C C 1
ATOM 23257 O O . ILE C 1 299 ? 84.939 68.295 19.783 1.000 27.548 332 ILE C O 1
ATOM 23273 N N . VAL C 1 300 ? 82.809 67.495 19.906 1.000 27.921 333 VAL C N 1
ATOM 23274 C CA . VAL C 1 300 ? 82.225 68.741 20.453 1.000 28.053 333 VAL C CA 1
ATOM 23275 C C . VAL C 1 300 ? 81.831 68.473 21.898 1.000 27.739 333 VAL C C 1
ATOM 23276 O O . VAL C 1 300 ? 81.066 67.535 22.107 1.000 27.676 333 VAL C O 1
ATOM 23289 N N . SER C 1 301 ? 82.394 69.231 22.849 1.000 27.552 334 SER C N 1
ATOM 23290 C CA . SER C 1 301 ? 81.963 69.267 24.275 1.000 27.511 334 SER C CA 1
ATOM 23291 C C . SER C 1 301 ? 81.591 70.709 24.637 1.000 27.378 334 SER C C 1
ATOM 23292 O O . SER C 1 301 ? 82.526 71.495 24.917 1.000 26.973 334 SER C O 1
ATOM 23300 N N . LYS C 1 302 ? 80.298 71.061 24.603 1.000 27.393 335 LYS C N 1
ATOM 23301 C CA . LYS C 1 302 ? 79.881 72.448 24.932 1.000 27.759 335 LYS C CA 1
ATOM 23302 C C . LYS C 1 302 ? 78.792 72.512 26.009 1.000 27.500 335 LYS C C 1
ATOM 23303 O O . LYS C 1 302 ? 78.122 71.490 26.326 1.000 26.554 335 LYS C O 1
ATOM 23322 N N . ASN C 1 303 ? 78.740 73.714 26.593 1.000 27.855 336 ASN C N 1
ATOM 23323 C CA . ASN C 1 303 ? 77.771 74.167 27.615 1.000 28.410 336 ASN C CA 1
ATOM 23324 C C . ASN C 1 303 ? 77.644 73.103 28.720 1.000 29.000 336 ASN C C 1
ATOM 23325 O O . ASN C 1 303 ? 76.495 72.704 29.027 1.000 29.792 336 ASN C O 1
ATOM 23336 N N . GLY C 1 304 ? 78.765 72.629 29.276 1.000 28.874 337 GLY C N 1
ATOM 23337 C CA . GLY C 1 304 ? 78.741 71.578 30.299 1.000 28.702 337 GLY C CA 1
ATOM 23338 C C . GLY C 1 304 ? 79.137 72.141 31.641 1.000 29.355 337 GLY C C 1
ATOM 23339 O O . GLY C 1 304 ? 79.814 73.172 31.675 1.000 30.303 337 GLY C O 1
ATOM 23343 N N . LEU C 1 305 ? 78.779 71.458 32.725 1.000 29.431 338 LEU C N 1
ATOM 23344 C CA . LEU C 1 305 ? 79.227 71.826 34.092 1.000 29.068 338 LEU C CA 1
ATOM 23345 C C . LEU C 1 305 ? 80.039 70.657 34.656 1.000 28.771 338 LEU C C 1
ATOM 23346 O O . LEU C 1 305 ? 79.495 69.508 34.743 1.000 27.885 338 LEU C O 1
ATOM 23362 N N . TYR C 1 306 ? 81.288 70.938 35.032 1.000 28.501 339 TYR C N 1
ATOM 23363 C CA . TYR C 1 306 ? 82.129 69.923 35.695 1.000 28.246 339 TYR C CA 1
ATOM 23364 C C . TYR C 1 306 ? 82.580 70.439 37.047 1.000 28.628 339 TYR C C 1
ATOM 23365 O O . TYR C 1 306 ? 83.245 71.471 37.100 1.000 29.320 339 TYR C O 1
ATOM 23383 N N . GLU C 1 307 ? 82.235 69.731 38.120 1.000 28.753 340 GLU C N 1
ATOM 23384 C CA . GLU C 1 307 ? 82.628 70.200 39.467 1.000 28.882 340 GLU C CA 1
ATOM 23385 C C . GLU C 1 307 ? 82.950 69.030 40.398 1.000 28.622 340 GLU C C 1
ATOM 23386 O O . GLU C 1 307 ? 82.324 67.965 40.358 1.000 27.982 340 GLU C O 1
ATOM 23398 N N . GLY C 1 308 ? 83.976 69.256 41.189 1.000 29.060 341 GLY C N 1
ATOM 23399 C CA . GLY C 1 308 ? 84.290 68.417 42.344 1.000 29.875 341 GLY C CA 1
ATOM 23400 C C . GLY C 1 308 ? 84.792 67.062 41.944 1.000 29.785 341 GLY C C 1
ATOM 23401 O O . GLY C 1 308 ? 84.688 66.156 42.757 1.000 30.600 341 GLY C O 1
ATOM 23405 N N . MET C 1 309 ? 85.333 66.907 40.755 1.000 29.823 342 MET C N 1
ATOM 23406 C CA . MET C 1 309 ? 85.788 65.564 40.350 1.000 30.336 342 MET C CA 1
ATOM 23407 C C . MET C 1 309 ? 87.129 65.318 41.028 1.000 30.598 342 MET C C 1
ATOM 23408 O O . MET C 1 309 ? 87.874 66.280 41.274 1.000 30.168 342 MET C O 1
ATOM 23422 N N . MET C 1 310 ? 87.448 64.044 41.207 1.000 31.232 343 MET C N 1
ATOM 23423 C CA . MET C 1 310 ? 88.769 63.583 41.673 1.000 32.348 343 MET C CA 1
ATOM 23424 C C . MET C 1 310 ? 89.798 63.599 40.541 1.000 32.457 343 MET C C 1
ATOM 23425 O O . MET C 1 310 ? 90.809 62.883 40.667 1.000 32.807 343 MET C O 1
ATOM 23439 N N . ASP C 1 311 ? 89.589 64.389 39.492 1.000 33.121 344 ASP C N 1
ATOM 23440 C CA . ASP C 1 311 ? 90.582 64.522 38.398 1.000 33.847 344 ASP C CA 1
ATOM 23441 C C . ASP C 1 311 ? 90.154 65.605 37.405 1.000 34.109 344 ASP C C 1
ATOM 23442 O O . ASP C 1 311 ? 89.397 66.518 37.756 1.000 33.789 344 ASP C O 1
ATOM 23451 N N . ASP C 1 312 ? 90.672 65.552 36.196 1.000 35.025 345 ASP C N 1
ATOM 23452 C CA . ASP C 1 312 ? 90.420 66.620 35.212 1.000 36.588 345 ASP C CA 1
ATOM 23453 C C . ASP C 1 312 ? 89.001 66.505 34.642 1.000 35.989 345 ASP C C 1
ATOM 23454 O O . ASP C 1 312 ? 88.363 65.431 34.676 1.000 35.986 345 ASP C O 1
ATOM 23463 N N . ALA C 1 313 ? 88.531 67.612 34.095 1.000 35.204 346 ALA C N 1
ATOM 23464 C CA . ALA C 1 313 ? 87.227 67.680 33.420 1.000 35.147 346 ALA C CA 1
ATOM 23465 C C . ALA C 1 313 ? 87.313 66.951 32.068 1.000 34.886 346 ALA C C 1
ATOM 23466 O O . ALA C 1 313 ? 86.429 66.155 31.731 1.000 34.240 346 ALA C O 1
ATOM 23473 N N . ILE C 1 314 ? 88.356 67.204 31.284 1.000 34.166 347 ILE C N 1
ATOM 23474 C CA . ILE C 1 314 ? 88.499 66.508 29.982 1.000 32.473 347 ILE C CA 1
ATOM 23475 C C . ILE C 1 314 ? 89.957 66.113 29.815 1.000 31.921 347 ILE C C 1
ATOM 23476 O O . ILE C 1 314 ? 90.853 66.874 30.205 1.000 31.104 347 ILE C O 1
ATOM 23492 N N . ASN C 1 315 ? 90.172 64.919 29.311 1.000 32.084 348 ASN C N 1
ATOM 23493 C CA . ASN C 1 315 ? 91.520 64.509 28.883 1.000 32.728 348 ASN C CA 1
ATOM 23494 C C . ASN C 1 315 ? 91.389 63.850 27.513 1.000 32.208 348 ASN C C 1
ATOM 23495 O O . ASN C 1 315 ? 90.681 62.838 27.432 1.000 32.191 348 ASN C O 1
ATOM 23506 N N . ILE C 1 316 ? 92.061 64.378 26.491 1.000 32.027 349 ILE C N 1
ATOM 23507 C CA . ILE C 1 316 ? 91.945 63.897 25.086 1.000 31.911 349 ILE C CA 1
ATOM 23508 C C . ILE C 1 316 ? 93.308 63.437 24.612 1.000 31.771 349 ILE C C 1
ATOM 23509 O O . ILE C 1 316 ? 94.198 64.284 24.467 1.000 33.287 349 ILE C O 1
ATOM 23525 N N . HIS C 1 317 ? 93.507 62.163 24.349 1.000 30.794 350 HIS C N 1
ATOM 23526 C CA . HIS C 1 317 ? 94.898 61.698 24.141 1.000 30.372 350 HIS C CA 1
ATOM 23527 C C . HIS C 1 317 ? 94.887 60.375 23.381 1.000 30.283 350 HIS C C 1
ATOM 23528 O O . HIS C 1 317 ? 93.830 59.722 23.351 1.000 29.719 350 HIS C O 1
ATOM 23543 N N . GLY C 1 318 ? 96.052 59.968 22.864 1.000 30.362 351 GLY C N 1
ATOM 23544 C CA . GLY C 1 318 ? 96.254 58.610 22.332 1.000 30.071 351 GLY C CA 1
ATOM 23545 C C . GLY C 1 318 ? 97.158 57.777 23.224 1.000 29.958 351 GLY C C 1
ATOM 23546 O O . GLY C 1 318 ? 97.498 58.212 24.298 1.000 29.761 351 GLY C O 1
ATOM 23550 N N . THR C 1 319 ? 97.554 56.613 22.741 1.000 29.899 352 THR C N 1
ATOM 23551 C CA . THR C 1 319 ? 98.507 55.701 23.397 1.000 30.149 352 THR C CA 1
ATOM 23552 C C . THR C 1 319 ? 99.717 55.492 22.473 1.000 30.567 352 THR C C 1
ATOM 23553 O O . THR C 1 319 ? 99.510 55.078 21.325 1.000 30.651 352 THR C O 1
ATOM 23564 N N . TYR C 1 320 ? 100.931 55.814 22.931 1.000 30.713 353 TYR C N 1
ATOM 23565 C CA . TYR C 1 320 ? 102.202 55.388 22.278 1.000 31.140 353 TYR C CA 1
ATOM 23566 C C . TYR C 1 320 ? 102.390 53.897 22.575 1.000 32.198 353 TYR C C 1
ATOM 23567 O O . TYR C 1 320 ? 102.392 53.525 23.739 1.000 33.498 353 TYR C O 1
ATOM 23585 N N . LEU C 1 321 ? 102.505 53.035 21.579 1.000 33.072 354 LEU C N 1
ATOM 23586 C CA . LEU C 1 321 ? 103.045 51.678 21.842 1.000 33.828 354 LEU C CA 1
ATOM 23587 C C . LEU C 1 321 ? 104.566 51.813 21.960 1.000 34.787 354 LEU C C 1
ATOM 23588 O O . LEU C 1 321 ? 105.154 52.722 21.340 1.000 34.918 354 LEU C O 1
ATOM 23604 N N . LYS C 1 322 ? 105.202 50.908 22.685 1.000 35.612 355 LYS C N 1
ATOM 23605 C CA . LYS C 1 322 ? 106.674 50.844 22.635 1.000 36.573 355 LYS C CA 1
ATOM 23606 C C . LYS C 1 322 ? 107.114 49.655 21.785 1.000 36.946 355 LYS C C 1
ATOM 23607 O O . LYS C 1 322 ? 106.624 48.533 21.988 1.000 36.902 355 LYS C O 1
ATOM 23626 N N . ILE C 1 323 ? 108.019 49.909 20.853 1.000 37.340 356 ILE C N 1
ATOM 23627 C CA . ILE C 1 323 ? 108.595 48.848 19.997 1.000 38.586 356 ILE C CA 1
ATOM 23628 C C . ILE C 1 323 ? 109.471 47.958 20.844 1.000 39.760 356 ILE C C 1
ATOM 23629 O O . ILE C 1 323 ? 110.393 48.483 21.447 1.000 40.722 356 ILE C O 1
ATOM 23645 N N . THR C 1 324 ? 109.242 46.658 20.844 1.000 41.283 357 THR C N 1
ATOM 23646 C CA . THR C 1 324 ? 110.053 45.754 21.694 1.000 43.392 357 THR C CA 1
ATOM 23647 C C . THR C 1 324 ? 110.993 44.926 20.844 1.000 45.168 357 THR C C 1
ATOM 23648 O O . THR C 1 324 ? 111.973 44.442 21.386 1.000 46.035 357 THR C O 1
ATOM 23659 N N . LYS C 1 325 ? 110.707 44.772 19.566 1.000 47.277 358 LYS C N 1
ATOM 23660 C CA . LYS C 1 325 ? 111.500 43.857 18.714 1.000 48.901 358 LYS C CA 1
ATOM 23661 C C . LYS C 1 325 ? 111.334 44.320 17.265 1.000 48.635 358 LYS C C 1
ATOM 23662 O O . LYS C 1 325 ? 110.226 44.701 16.916 1.000 48.990 358 LYS C O 1
ATOM 23681 N N . LYS C 1 326 ? 112.394 44.383 16.469 1.000 48.787 359 LYS C N 1
ATOM 23682 C CA . LYS C 1 326 ? 112.284 44.619 15.005 1.000 48.591 359 LYS C CA 1
ATOM 23683 C C . LYS C 1 326 ? 112.550 43.280 14.338 1.000 48.876 359 LYS C C 1
ATOM 23684 O O . LYS C 1 326 ? 113.650 42.747 14.539 1.000 50.131 359 LYS C O 1
ATOM 23703 N N . LEU C 1 327 ? 111.576 42.741 13.620 1.000 48.437 360 LEU C N 1
ATOM 23704 C CA . LEU C 1 327 ? 111.738 41.405 13.014 1.000 49.277 360 LEU C CA 1
ATOM 23705 C C . LEU C 1 327 ? 112.425 41.520 11.645 1.000 50.201 360 LEU C C 1
ATOM 23706 O O . LEU C 1 327 ? 113.153 40.577 11.316 1.000 50.351 360 LEU C O 1
ATOM 23722 N N . ASP C 1 328 ? 112.201 42.616 10.895 1.000 50.892 361 ASP C N 1
ATOM 23723 C CA . ASP C 1 328 ? 112.803 42.914 9.562 1.000 52.191 361 ASP C CA 1
ATOM 23724 C C . ASP C 1 328 ? 112.565 44.390 9.188 1.000 52.871 361 ASP C C 1
ATOM 23725 O O . ASP C 1 328 ? 112.134 45.161 10.037 1.000 54.238 361 ASP C O 1
ATOM 23734 N N . ASP C 1 329 ? 112.812 44.773 7.939 1.000 53.807 362 ASP C N 1
ATOM 23735 C CA . ASP C 1 329 ? 112.782 46.186 7.474 1.000 53.863 362 ASP C CA 1
ATOM 23736 C C . ASP C 1 329 ? 111.386 46.804 7.603 1.000 51.212 362 ASP C C 1
ATOM 23737 O O . ASP C 1 329 ? 111.275 48.037 7.550 1.000 49.306 362 ASP C O 1
ATOM 23746 N N . HIS C 1 330 ? 110.359 45.965 7.694 1.000 49.990 363 HIS C N 1
ATOM 23747 C CA . HIS C 1 330 ? 108.942 46.351 7.510 1.000 49.218 363 HIS C CA 1
ATOM 23748 C C . HIS C 1 330 ? 108.115 45.982 8.753 1.000 48.653 363 HIS C C 1
ATOM 23749 O O . HIS C 1 330 ? 107.002 46.522 8.918 1.000 46.971 363 HIS C O 1
ATOM 23764 N N . THR C 1 331 ? 108.633 45.109 9.619 1.000 48.908 364 THR C N 1
ATOM 23765 C CA . THR C 1 331 ? 107.805 44.450 10.653 1.000 48.025 364 THR C CA 1
ATOM 23766 C C . THR C 1 331 ? 108.409 44.680 12.037 1.000 47.255 364 THR C C 1
ATOM 23767 O O . THR C 1 331 ? 109.587 44.371 12.261 1.000 47.588 364 THR C O 1
ATOM 23778 N N . VAL C 1 332 ? 107.601 45.150 12.966 1.000 46.191 365 VAL C N 1
ATOM 23779 C CA . VAL C 1 332 ? 108.043 45.268 14.374 1.000 45.457 365 VAL C CA 1
ATOM 23780 C C . VAL C 1 332 ? 107.007 44.576 15.266 1.000 44.548 365 VAL C C 1
ATOM 23781 O O . VAL C 1 332 ? 105.882 44.341 14.813 1.000 44.170 365 VAL C O 1
ATOM 23794 N N . ILE C 1 333 ? 107.421 44.178 16.469 1.000 44.548 366 ILE C N 1
ATOM 23795 C CA . ILE C 1 333 ? 106.502 43.846 17.591 1.000 43.863 366 ILE C CA 1
ATOM 23796 C C . ILE C 1 333 ? 106.477 45.069 18.524 1.000 42.423 366 ILE C C 1
ATOM 23797 O O . ILE C 1 333 ? 107.539 45.621 18.839 1.000 42.518 366 ILE C O 1
ATOM 23813 N N . ALA C 1 334 ? 105.280 45.536 18.861 1.000 40.882 367 ALA C N 1
ATOM 23814 C CA . ALA C 1 334 ? 105.041 46.714 19.722 1.000 40.070 367 ALA C CA 1
ATOM 23815 C C . ALA C 1 334 ? 104.020 46.380 20.817 1.000 39.518 367 ALA C C 1
ATOM 23816 O O . ALA C 1 334 ? 103.105 45.544 20.623 1.000 38.029 367 ALA C O 1
ATOM 23823 N N . ASN C 1 335 ? 104.174 47.050 21.951 1.000 39.644 368 ASN C N 1
ATOM 23824 C CA . ASN C 1 335 ? 103.567 46.590 23.214 1.000 40.409 368 ASN C CA 1
ATOM 23825 C C . ASN C 1 335 ? 102.853 47.756 23.887 1.000 39.970 368 ASN C C 1
ATOM 23826 O O . ASN C 1 335 ? 103.311 48.904 23.728 1.000 40.697 368 ASN C O 1
ATOM 23837 N N . TYR C 1 336 ? 101.768 47.434 24.598 1.000 39.007 369 TYR C N 1
ATOM 23838 C CA . TYR C 1 336 ? 101.048 48.355 25.514 1.000 37.905 369 TYR C CA 1
ATOM 23839 C C . TYR C 1 336 ? 101.870 48.336 26.792 1.000 37.535 369 TYR C C 1
ATOM 23840 O O . TYR C 1 336 ? 102.198 47.228 27.253 1.000 37.601 369 TYR C O 1
ATOM 23858 N N . MET C 1 337 ? 102.235 49.494 27.323 1.000 37.694 370 MET C N 1
ATOM 23859 C CA . MET C 1 337 ? 103.250 49.511 28.411 1.000 37.893 370 MET C CA 1
ATOM 23860 C C . MET C 1 337 ? 102.628 49.747 29.801 1.000 38.444 370 MET C C 1
ATOM 23861 O O . MET C 1 337 ? 103.183 49.253 30.779 1.000 37.786 370 MET C O 1
ATOM 23875 N N . HIS C 1 338 ? 101.486 50.416 29.898 1.000 39.392 371 HIS C N 1
ATOM 23876 C CA . HIS C 1 338 ? 100.916 50.892 31.176 1.000 40.541 371 HIS C CA 1
ATOM 23877 C C . HIS C 1 338 ? 99.896 49.880 31.697 1.000 42.005 371 HIS C C 1
ATOM 23878 O O . HIS C 1 338 ? 99.286 49.190 30.861 1.000 42.000 371 HIS C O 1
ATOM 23893 N N . GLU C 1 339 ? 99.706 49.761 33.013 1.000 43.514 372 GLU C N 1
ATOM 23894 C CA . GLU C 1 339 ? 98.797 48.703 33.545 1.000 45.540 372 GLU C CA 1
ATOM 23895 C C . GLU C 1 339 ? 97.326 49.082 33.358 1.000 42.856 372 GLU C C 1
ATOM 23896 O O . GLU C 1 339 ? 96.480 48.184 33.359 1.000 41.732 372 GLU C O 1
ATOM 23908 N N . GLN C 1 340 ? 97.045 50.362 33.159 1.000 41.328 373 GLN C N 1
ATOM 23909 C CA . GLN C 1 340 ? 95.663 50.881 33.040 1.000 39.006 373 GLN C CA 1
ATOM 23910 C C . GLN C 1 340 ? 95.261 51.113 31.581 1.000 37.395 373 GLN C C 1
ATOM 23911 O O . GLN C 1 340 ? 94.109 51.418 31.389 1.000 38.079 373 GLN C O 1
ATOM 23925 N N . SER C 1 341 ? 96.107 50.953 30.569 1.000 35.861 374 SER C N 1
ATOM 23926 C CA . SER C 1 341 ? 95.627 51.056 29.166 1.000 35.019 374 SER C CA 1
ATOM 23927 C C . SER C 1 341 ? 96.159 49.880 28.357 1.000 35.149 374 SER C C 1
ATOM 23928 O O . SER C 1 341 ? 97.268 50.007 27.791 1.000 35.943 374 SER C O 1
ATOM 23936 N N . TYR C 1 342 ? 95.426 48.769 28.334 1.000 34.681 375 TYR C N 1
ATOM 23937 C CA . TYR C 1 342 ? 95.744 47.605 27.474 1.000 35.291 375 TYR C CA 1
ATOM 23938 C C . TYR C 1 342 ? 94.441 46.912 27.114 1.000 35.162 375 TYR C C 1
ATOM 23939 O O . TYR C 1 342 ? 93.478 47.225 27.780 1.000 34.871 375 TYR C O 1
ATOM 23957 N N . GLY C 1 343 ? 94.412 46.060 26.082 1.000 35.839 376 GLY C N 1
ATOM 23958 C CA . GLY C 1 343 ? 93.369 45.020 25.911 1.000 36.066 376 GLY C CA 1
ATOM 23959 C C . GLY C 1 343 ? 92.376 45.326 24.801 1.000 35.401 376 GLY C C 1
ATOM 23960 O O . GLY C 1 343 ? 91.535 44.455 24.463 1.000 34.645 376 GLY C O 1
ATOM 23964 N N . PHE C 1 344 ? 92.504 46.526 24.258 1.000 35.046 377 PHE C N 1
ATOM 23965 C CA . PHE C 1 344 ? 91.734 47.036 23.120 1.000 35.678 377 PHE C CA 1
ATOM 23966 C C . PHE C 1 344 ? 92.662 47.333 21.929 1.000 37.415 377 PHE C C 1
ATOM 23967 O O . PHE C 1 344 ? 93.861 47.588 22.085 1.000 38.414 377 PHE C O 1
ATOM 23984 N N . ASP C 1 345 ? 92.100 47.331 20.731 1.000 38.454 378 ASP C N 1
ATOM 23985 C CA . ASP C 1 345 ? 92.843 47.595 19.482 1.000 39.318 378 ASP C CA 1
ATOM 23986 C C . ASP C 1 345 ? 93.445 48.987 19.491 1.000 39.209 378 ASP C C 1
ATOM 23987 O O . ASP C 1 345 ? 92.972 49.849 20.238 1.000 38.668 378 ASP C O 1
ATOM 23996 N N . TRP C 1 346 ? 94.456 49.153 18.648 1.000 39.903 379 TRP C N 1
ATOM 23997 C CA . TRP C 1 346 ? 95.307 50.359 18.582 1.000 39.451 379 TRP C CA 1
ATOM 23998 C C . TRP C 1 346 ? 95.244 50.927 17.172 1.000 39.775 379 TRP C C 1
ATOM 23999 O O . TRP C 1 346 ? 95.374 52.164 17.061 1.000 39.517 379 TRP C O 1
ATOM 24020 N N . GLY C 1 347 ? 95.119 50.066 16.149 1.000 39.428 380 GLY C N 1
ATOM 24021 C CA . GLY C 1 347 ? 95.092 50.566 14.768 1.000 40.427 380 GLY C CA 1
ATOM 24022 C C . GLY C 1 347 ? 94.534 49.602 13.743 1.000 41.853 380 GLY C C 1
ATOM 24023 O O . GLY C 1 347 ? 94.239 48.440 14.051 1.000 41.589 380 GLY C O 1
ATOM 24027 N N . ASN C 1 348 ? 94.433 50.098 12.515 1.000 44.450 381 ASN C N 1
ATOM 24028 C CA . ASN C 1 348 ? 93.900 49.345 11.351 1.000 45.641 381 ASN C CA 1
ATOM 24029 C C . ASN C 1 348 ? 94.748 49.619 10.124 1.000 44.574 381 ASN C C 1
ATOM 24030 O O . ASN C 1 348 ? 95.382 50.690 10.053 1.000 42.529 381 ASN C O 1
ATOM 24041 N N . ILE C 1 349 ? 94.642 48.705 9.163 1.000 45.244 382 ILE C N 1
ATOM 24042 C CA . ILE C 1 349 ? 95.260 48.822 7.820 1.000 45.382 382 ILE C CA 1
ATOM 24043 C C . ILE C 1 349 ? 94.998 50.229 7.285 1.000 44.744 382 ILE C C 1
ATOM 24044 O O . ILE C 1 349 ? 93.857 50.694 7.363 1.000 45.353 382 ILE C O 1
ATOM 24060 N N . ARG C 1 350 ? 96.061 50.892 6.848 1.000 44.518 383 ARG C N 1
ATOM 24061 C CA . ARG C 1 350 ? 96.040 52.204 6.157 1.000 44.168 383 ARG C CA 1
ATOM 24062 C C . ARG C 1 350 ? 96.144 53.324 7.187 1.000 41.988 383 ARG C C 1
ATOM 24063 O O . ARG C 1 350 ? 96.117 54.488 6.778 1.000 42.520 383 ARG C O 1
ATOM 24084 N N . ASP C 1 351 ? 96.310 53.014 8.467 1.000 39.893 384 ASP C N 1
ATOM 24085 C CA . ASP C 1 351 ? 96.488 54.080 9.473 1.000 38.156 384 ASP C CA 1
ATOM 24086 C C . ASP C 1 351 ? 97.865 54.721 9.238 1.000 36.002 384 ASP C C 1
ATOM 24087 O O . ASP C 1 351 ? 98.856 54.000 8.991 1.000 35.388 384 ASP C O 1
ATOM 24096 N N . THR C 1 352 ? 97.916 56.048 9.290 1.000 34.092 385 THR C N 1
ATOM 24097 C CA . THR C 1 352 ? 99.166 56.841 9.344 1.000 33.426 385 THR C CA 1
ATOM 24098 C C . THR C 1 352 ? 99.791 56.673 10.748 1.000 33.503 385 THR C C 1
ATOM 24099 O O . THR C 1 352 ? 99.096 56.905 11.759 1.000 33.425 385 THR C O 1
ATOM 24110 N N . VAL C 1 353 ? 101.077 56.332 10.820 1.000 33.482 386 VAL C N 1
ATOM 24111 C CA . VAL C 1 353 ? 101.856 56.215 12.086 1.000 33.131 386 VAL C CA 1
ATOM 24112 C C . VAL C 1 353 ? 103.098 57.104 11.966 1.000 33.676 386 VAL C C 1
ATOM 24113 O O . VAL C 1 353 ? 103.571 57.313 10.840 1.000 34.522 386 VAL C O 1
ATOM 24126 N N . GLN C 1 354 ? 103.587 57.664 13.074 1.000 33.895 387 GLN C N 1
ATOM 24127 C CA . GLN C 1 354 ? 104.937 58.288 13.139 1.000 33.565 387 GLN C CA 1
ATOM 24128 C C . GLN C 1 354 ? 105.678 57.616 14.293 1.000 33.769 387 GLN C C 1
ATOM 24129 O O . GLN C 1 354 ? 105.003 56.973 15.144 1.000 33.101 387 GLN C O 1
ATOM 24143 N N . PHE C 1 355 ? 107.015 57.692 14.273 1.000 34.694 388 PHE C N 1
ATOM 24144 C CA . PHE C 1 355 ? 107.862 57.112 15.349 1.000 34.863 388 PHE C CA 1
ATOM 24145 C C . PHE C 1 355 ? 108.535 58.207 16.168 1.000 35.387 388 PHE C C 1
ATOM 24146 O O . PHE C 1 355 ? 108.820 59.327 15.627 1.000 35.667 388 PHE C O 1
ATOM 24163 N N . ILE C 1 356 ? 108.780 57.853 17.438 1.000 35.542 389 ILE C N 1
ATOM 24164 C CA . ILE C 1 356 ? 109.332 58.773 18.467 1.000 35.518 389 ILE C CA 1
ATOM 24165 C C . ILE C 1 356 ? 110.521 58.138 19.197 1.000 35.910 389 ILE C C 1
ATOM 24166 O O . ILE C 1 356 ? 110.472 56.953 19.637 1.000 35.824 389 ILE C O 1
ATOM 24182 N N . GLN C 1 357 ? 111.549 58.970 19.346 1.000 35.906 390 GLN C N 1
ATOM 24183 C CA . GLN C 1 357 ? 112.759 58.701 20.141 1.000 35.855 390 GLN C CA 1
ATOM 24184 C C . GLN C 1 357 ? 112.407 59.012 21.588 1.000 35.424 390 GLN C C 1
ATOM 24185 O O . GLN C 1 357 ? 112.464 60.190 21.996 1.000 35.085 390 GLN C O 1
ATOM 24199 N N . SER C 1 358 ? 112.033 57.977 22.317 1.000 35.151 391 SER C N 1
ATOM 24200 C CA . SER C 1 358 ? 111.403 58.133 23.639 1.000 35.135 391 SER C CA 1
ATOM 24201 C C . SER C 1 358 ? 112.290 59.015 24.524 1.000 35.916 391 SER C C 1
ATOM 24202 O O . SER C 1 358 ? 111.748 59.827 25.285 1.000 36.417 391 SER C O 1
ATOM 24210 N N . LYS C 1 359 ? 113.607 58.869 24.461 1.000 36.642 392 LYS C N 1
ATOM 24211 C CA . LYS C 1 359 ? 114.447 59.458 25.516 1.000 37.015 392 LYS C CA 1
ATOM 24212 C C . LYS C 1 359 ? 114.501 60.992 25.362 1.000 36.070 392 LYS C C 1
ATOM 24213 O O . LYS C 1 359 ? 114.557 61.691 26.395 1.000 35.937 392 LYS C O 1
ATOM 24232 N N . THR C 1 360 ? 114.475 61.535 24.148 1.000 35.975 393 THR C N 1
ATOM 24233 C CA . THR C 1 360 ? 114.554 63.003 23.930 1.000 35.899 393 THR C CA 1
ATOM 24234 C C . THR C 1 360 ? 113.219 63.531 23.410 1.000 36.030 393 THR C C 1
ATOM 24235 O O . THR C 1 360 ? 113.155 64.741 23.093 1.000 36.782 393 THR C O 1
ATOM 24246 N N . MET C 1 361 ? 112.203 62.665 23.301 1.000 35.870 394 MET C N 1
ATOM 24247 C CA . MET C 1 361 ? 110.855 63.019 22.765 1.000 35.729 394 MET C CA 1
ATOM 24248 C C . MET C 1 361 ? 111.015 63.713 21.382 1.000 36.614 394 MET C C 1
ATOM 24249 O O . MET C 1 361 ? 110.558 64.878 21.121 1.000 36.039 394 MET C O 1
ATOM 24263 N N . GLU C 1 362 ? 111.654 62.982 20.478 1.000 37.250 395 GLU C N 1
ATOM 24264 C CA . GLU C 1 362 ? 111.918 63.500 19.134 1.000 39.012 395 GLU C CA 1
ATOM 24265 C C . GLU C 1 362 ? 111.261 62.585 18.130 1.000 40.802 395 GLU C C 1
ATOM 24266 O O . GLU C 1 362 ? 111.456 61.360 18.184 1.000 40.789 395 GLU C O 1
ATOM 24278 N N . LEU C 1 363 ? 110.527 63.220 17.247 1.000 42.935 396 LEU C N 1
ATOM 24279 C CA . LEU C 1 363 ? 109.847 62.539 16.131 1.000 44.726 396 LEU C CA 1
ATOM 24280 C C . LEU C 1 363 ? 110.831 62.313 14.985 1.000 44.974 396 LEU C C 1
ATOM 24281 O O . LEU C 1 363 ? 111.647 63.215 14.676 1.000 44.056 396 LEU C O 1
ATOM 24297 N N . TRP C 1 364 ? 110.711 61.149 14.357 1.000 45.334 397 TRP C N 1
ATOM 24298 C CA . TRP C 1 364 ? 111.199 60.951 12.976 1.000 46.227 397 TRP C CA 1
ATOM 24299 C C . TRP C 1 364 ? 110.140 61.464 11.981 1.000 46.685 397 TRP C C 1
ATOM 24300 O O . TRP C 1 364 ? 108.922 61.022 12.065 1.000 48.056 397 TRP C O 1
ATOM 24321 N N . ASP C 1 365 ? 110.597 62.326 11.067 1.000 45.252 398 ASP C N 1
ATOM 24322 C CA . ASP C 1 365 ? 109.798 63.027 10.025 1.000 44.787 398 ASP C CA 1
ATOM 24323 C C . ASP C 1 365 ? 109.165 61.977 9.107 1.000 44.382 398 ASP C C 1
ATOM 24324 O O . ASP C 1 365 ? 108.025 62.201 8.621 1.000 43.343 398 ASP C O 1
ATOM 24333 N N . ALA C 1 366 ? 109.864 60.851 8.935 1.000 43.733 399 ALA C N 1
ATOM 24334 C CA . ALA C 1 366 ? 109.405 59.697 8.126 1.000 43.316 399 ALA C CA 1
ATOM 24335 C C . ALA C 1 366 ? 108.168 59.076 8.780 1.000 41.653 399 ALA C C 1
ATOM 24336 O O . ALA C 1 366 ? 108.289 58.389 9.824 1.000 43.726 399 ALA C O 1
ATOM 24343 N N . LYS C 1 367 ? 107.017 59.336 8.199 1.000 39.433 400 LYS C N 1
ATOM 24344 C CA . LYS C 1 367 ? 105.766 58.657 8.561 1.000 38.764 400 LYS C CA 1
ATOM 24345 C C . LYS C 1 367 ? 105.651 57.332 7.829 1.000 38.992 400 LYS C C 1
ATOM 24346 O O . LYS C 1 367 ? 106.432 57.054 6.908 1.000 40.679 400 LYS C O 1
ATOM 24365 N N . ASN C 1 368 ? 104.685 56.535 8.247 1.000 38.071 401 ASN C N 1
ATOM 24366 C CA . ASN C 1 368 ? 104.507 55.196 7.671 1.000 37.570 401 ASN C CA 1
ATOM 24367 C C . ASN C 1 368 ? 103.018 54.896 7.675 1.000 36.801 401 ASN C C 1
ATOM 24368 O O . ASN C 1 368 ? 102.220 55.781 7.986 1.000 35.203 401 ASN C O 1
ATOM 24379 N N . THR C 1 369 ? 102.683 53.693 7.259 1.000 37.346 402 THR C N 1
ATOM 24380 C CA . THR C 1 369 ? 101.308 53.289 6.959 1.000 37.455 402 THR C CA 1
ATOM 24381 C C . THR C 1 369 ? 101.209 51.845 7.402 1.000 37.538 402 THR C C 1
ATOM 24382 O O . THR C 1 369 ? 102.111 51.071 7.099 1.000 37.246 402 THR C O 1
ATOM 24393 N N . ILE C 1 370 ? 100.160 51.503 8.121 1.000 37.662 403 ILE C N 1
ATOM 24394 C CA . ILE C 1 370 ? 100.062 50.108 8.600 1.000 38.196 403 ILE C CA 1
ATOM 24395 C C . ILE C 1 370 ? 99.600 49.264 7.430 1.000 39.201 403 ILE C C 1
ATOM 24396 O O . ILE C 1 370 ? 98.575 49.582 6.830 1.000 40.157 403 ILE C O 1
ATOM 24412 N N . ALA C 1 371 ? 100.325 48.205 7.142 1.000 40.354 404 ALA C N 1
ATOM 24413 C CA . ALA C 1 371 ? 99.987 47.277 6.047 1.000 42.236 404 ALA C CA 1
ATOM 24414 C C . ALA C 1 371 ? 99.226 46.092 6.642 1.000 43.090 404 ALA C C 1
ATOM 24415 O O . ALA C 1 371 ? 98.233 45.607 6.046 1.000 44.105 404 ALA C O 1
ATOM 24422 N N . SER C 1 372 ? 99.674 45.674 7.813 1.000 43.267 405 SER C N 1
ATOM 24423 C CA . SER C 1 372 ? 99.144 44.499 8.532 1.000 43.798 405 SER C CA 1
ATOM 24424 C C . SER C 1 372 ? 99.242 44.818 10.018 1.000 44.300 405 SER C C 1
ATOM 24425 O O . SER C 1 372 ? 100.167 45.555 10.413 1.000 44.436 405 SER C O 1
ATOM 24433 N N . ILE C 1 373 ? 98.259 44.385 10.803 1.000 44.795 406 ILE C N 1
ATOM 24434 C CA . ILE C 1 373 ? 98.356 44.506 12.276 1.000 45.668 406 ILE C CA 1
ATOM 24435 C C . ILE C 1 373 ? 97.561 43.379 12.906 1.000 48.644 406 ILE C C 1
ATOM 24436 O O . ILE C 1 373 ? 96.395 43.228 12.580 1.000 50.835 406 ILE C O 1
ATOM 24452 N N . LYS C 1 374 ? 98.219 42.608 13.756 1.000 51.484 407 LYS C N 1
ATOM 24453 C CA . LYS C 1 374 ? 97.590 41.462 14.428 1.000 53.305 407 LYS C CA 1
ATOM 24454 C C . LYS C 1 374 ? 97.995 41.479 15.895 1.000 52.266 407 LYS C C 1
ATOM 24455 O O . LYS C 1 374 ? 99.168 41.551 16.211 1.000 52.768 407 LYS C O 1
ATOM 24474 N N . PRO C 1 375 ? 97.066 41.404 16.863 1.000 50.701 408 PRO C N 1
ATOM 24475 C CA . PRO C 1 375 ? 97.486 41.152 18.233 1.000 49.273 408 PRO C CA 1
ATOM 24476 C C . PRO C 1 375 ? 98.128 39.763 18.345 1.000 47.887 408 PRO C C 1
ATOM 24477 O O . PRO C 1 375 ? 97.774 38.890 17.593 1.000 45.931 408 PRO C O 1
ATOM 24488 N N . ILE C 1 376 ? 99.054 39.608 19.290 1.000 46.955 409 ILE C N 1
ATOM 24489 C CA . ILE C 1 376 ? 99.743 38.320 19.569 1.000 48.037 409 ILE C CA 1
ATOM 24490 C C . ILE C 1 376 ? 99.146 37.735 20.849 1.000 47.729 409 ILE C C 1
ATOM 24491 O O . ILE C 1 376 ? 99.215 38.375 21.897 1.000 45.775 409 ILE C O 1
ATOM 24507 N N . LEU C 1 377 ? 98.584 36.539 20.723 1.000 50.289 410 LEU C N 1
ATOM 24508 C CA . LEU C 1 377 ? 97.582 35.956 21.640 1.000 51.805 410 LEU C CA 1
ATOM 24509 C C . LEU C 1 377 ? 97.720 34.435 21.577 1.000 53.873 410 LEU C C 1
ATOM 24510 O O . LEU C 1 377 ? 97.557 33.887 20.462 1.000 54.580 410 LEU C O 1
ATOM 24526 N N . ARG C 1 378 ? 97.890 33.759 22.721 1.000 56.323 411 ARG C N 1
ATOM 24527 C CA . ARG C 1 378 ? 97.904 32.265 22.780 1.000 59.939 411 ARG C CA 1
ATOM 24528 C C . ARG C 1 378 ? 96.462 31.752 22.619 1.000 61.955 411 ARG C C 1
ATOM 24529 O O . ARG C 1 378 ? 96.255 30.695 22.013 1.000 62.004 411 ARG C O 1
ATOM 24550 N N . ASN C 1 379 ? 95.502 32.496 23.155 1.000 65.127 412 ASN C N 1
ATOM 24551 C CA . ASN C 1 379 ? 94.060 32.161 23.151 1.000 66.729 412 ASN C CA 1
ATOM 24552 C C . ASN C 1 379 ? 93.282 33.404 22.706 1.000 66.060 412 ASN C C 1
ATOM 24553 O O . ASN C 1 379 ? 93.641 34.522 23.138 1.000 63.639 412 ASN C O 1
ATOM 24564 N N . SER C 1 380 ? 92.247 33.220 21.889 1.000 67.090 413 SER C N 1
ATOM 24565 C CA . SER C 1 380 ? 91.319 34.308 21.489 1.000 67.586 413 SER C CA 1
ATOM 24566 C C . SER C 1 380 ? 90.919 35.137 22.721 1.000 67.274 413 SER C C 1
ATOM 24567 O O . SER C 1 380 ? 90.716 36.360 22.560 1.000 65.319 413 SER C O 1
ATOM 24575 N N . THR C 1 381 ? 90.727 34.496 23.877 1.000 66.800 414 THR C N 1
ATOM 24576 C CA . THR C 1 381 ? 90.207 35.151 25.105 1.000 65.090 414 THR C CA 1
ATOM 24577 C C . THR C 1 381 ? 91.295 35.952 25.826 1.000 64.106 414 THR C C 1
ATOM 24578 O O . THR C 1 381 ? 90.891 36.895 26.519 1.000 64.283 414 THR C O 1
ATOM 24589 N N . ASP C 1 382 ? 92.590 35.643 25.638 1.000 62.224 415 ASP C N 1
ATOM 24590 C CA . ASP C 1 382 ? 93.714 36.430 26.231 1.000 60.396 415 ASP C CA 1
ATOM 24591 C C . ASP C 1 382 ? 93.542 37.900 25.866 1.000 54.780 415 ASP C C 1
ATOM 24592 O O . ASP C 1 382 ? 92.952 38.226 24.831 1.000 53.093 415 ASP C O 1
ATOM 24601 N N . PRO C 1 383 ? 94.019 38.822 26.718 1.000 50.070 416 PRO C N 1
ATOM 24602 C CA . PRO C 1 383 ? 93.875 40.239 26.434 1.000 48.213 416 PRO C CA 1
ATOM 24603 C C . PRO C 1 383 ? 94.994 40.755 25.530 1.000 47.284 416 PRO C C 1
ATOM 24604 O O . PRO C 1 383 ? 96.108 40.244 25.534 1.000 46.916 416 PRO C O 1
ATOM 24615 N N . ILE C 1 384 ? 94.671 41.795 24.787 1.000 46.183 417 ILE C N 1
ATOM 24616 C CA . ILE C 1 384 ? 95.616 42.367 23.798 1.000 46.752 417 ILE C CA 1
ATOM 24617 C C . ILE C 1 384 ? 96.662 43.182 24.553 1.000 47.038 417 ILE C C 1
ATOM 24618 O O . ILE C 1 384 ? 96.304 44.268 25.052 1.000 47.823 417 ILE C O 1
ATOM 24634 N N . LYS C 1 385 ? 97.902 42.691 24.626 1.000 46.470 418 LYS C N 1
ATOM 24635 C CA . LYS C 1 385 ? 99.013 43.444 25.271 1.000 46.335 418 LYS C CA 1
ATOM 24636 C C . LYS C 1 385 ? 100.054 43.845 24.211 1.000 44.903 418 LYS C C 1
ATOM 24637 O O . LYS C 1 385 ? 100.779 44.838 24.444 1.000 42.903 418 LYS C O 1
ATOM 24656 N N . GLU C 1 386 ? 100.071 43.134 23.079 1.000 44.482 419 GLU C N 1
ATOM 24657 C CA . GLU C 1 386 ? 101.218 43.015 22.141 1.000 45.158 419 GLU C CA 1
ATOM 24658 C C . GLU C 1 386 ? 100.725 42.858 20.696 1.000 43.908 419 GLU C C 1
ATOM 24659 O O . GLU C 1 386 ? 100.060 41.875 20.400 1.000 43.183 419 GLU C O 1
ATOM 24671 N N . PHE C 1 387 ? 101.105 43.754 19.796 1.000 43.794 420 PHE C N 1
ATOM 24672 C CA . PHE C 1 387 ? 100.818 43.615 18.345 1.000 44.075 420 PHE C CA 1
ATOM 24673 C C . PHE C 1 387 ? 102.065 43.251 17.515 1.000 45.268 420 PHE C C 1
ATOM 24674 O O . PHE C 1 387 ? 103.185 43.554 17.863 1.000 44.818 420 PHE C O 1
ATOM 24691 N N . ARG C 1 388 ? 101.849 42.628 16.368 1.000 47.875 421 ARG C N 1
ATOM 24692 C CA . ARG C 1 388 ? 102.801 42.584 15.239 1.000 49.222 421 ARG C CA 1
ATOM 24693 C C . ARG C 1 388 ? 102.329 43.539 14.150 1.000 47.220 421 ARG C C 1
ATOM 24694 O O . ARG C 1 388 ? 101.368 43.189 13.475 1.000 46.695 421 ARG C O 1
ATOM 24715 N N . ILE C 1 389 ? 103.009 44.668 13.965 1.000 45.979 422 ILE C N 1
ATOM 24716 C CA . ILE C 1 389 ? 102.637 45.696 12.950 1.000 45.818 422 ILE C CA 1
ATOM 24717 C C . ILE C 1 389 ? 103.575 45.619 11.745 1.000 46.874 422 ILE C C 1
ATOM 24718 O O . ILE C 1 389 ? 104.803 45.639 11.955 1.000 48.440 422 ILE C O 1
ATOM 24734 N N . GLU C 1 390 ? 103.027 45.583 10.527 1.000 47.225 423 GLU C N 1
ATOM 24735 C CA . GLU C 1 390 ? 103.814 45.665 9.272 1.000 47.496 423 GLU C CA 1
ATOM 24736 C C . GLU C 1 390 ? 103.541 46.993 8.576 1.000 45.552 423 GLU C C 1
ATOM 24737 O O . GLU C 1 390 ? 102.379 47.397 8.484 1.000 44.072 423 GLU C O 1
ATOM 24749 N N . PHE C 1 391 ? 104.586 47.649 8.106 1.000 44.838 424 PHE C N 1
ATOM 24750 C CA . PHE C 1 391 ? 104.444 48.983 7.490 1.000 45.353 424 PHE C CA 1
ATOM 24751 C C . PHE C 1 391 ? 104.594 48.825 5.969 1.000 47.558 424 PHE C C 1
ATOM 24752 O O . PHE C 1 391 ? 105.227 47.871 5.519 1.000 48.635 424 PHE C O 1
ATOM 24769 N N . THR C 1 392 ? 103.970 49.710 5.181 1.000 48.282 425 THR C N 1
ATOM 24770 C CA . THR C 1 392 ? 104.067 49.671 3.698 1.000 48.677 425 THR C CA 1
ATOM 24771 C C . THR C 1 392 ? 105.484 50.086 3.289 1.000 49.448 425 THR C C 1
ATOM 24772 O O . THR C 1 392 ? 106.064 49.366 2.473 1.000 50.547 425 THR C O 1
ATOM 24783 N N . LYS C 1 393 ? 106.038 51.143 3.887 1.000 49.741 426 LYS C N 1
ATOM 24784 C CA . LYS C 1 393 ? 107.416 51.636 3.636 1.000 50.670 426 LYS C CA 1
ATOM 24785 C C . LYS C 1 393 ? 108.411 50.963 4.589 1.000 51.691 426 LYS C C 1
ATOM 24786 O O . LYS C 1 393 ? 108.016 50.538 5.690 1.000 50.424 426 LYS C O 1
ATOM 24805 N N . ALA C 1 394 ? 109.676 50.867 4.163 1.000 53.050 427 ALA C N 1
ATOM 24806 C CA . ALA C 1 394 ? 110.745 50.193 4.934 1.000 52.010 427 ALA C CA 1
ATOM 24807 C C . ALA C 1 394 ? 111.272 51.211 5.935 1.000 51.003 427 ALA C C 1
ATOM 24808 O O . ALA C 1 394 ? 111.218 52.400 5.600 1.000 49.890 427 ALA C O 1
ATOM 24815 N N . LEU C 1 395 ? 111.729 50.742 7.097 1.000 50.091 428 LEU C N 1
ATOM 24816 C CA . LEU C 1 395 ? 112.151 51.577 8.239 1.000 49.207 428 LEU C CA 1
ATOM 24817 C C . LEU C 1 395 ? 113.646 51.844 8.127 1.000 49.173 428 LEU C C 1
ATOM 24818 O O . LEU C 1 395 ? 114.431 50.889 7.919 1.000 48.312 428 LEU C O 1
ATOM 24834 N N . ASP C 1 396 ? 114.025 53.098 8.319 1.000 48.309 429 ASP C N 1
ATOM 24835 C CA . ASP C 1 396 ? 115.441 53.503 8.356 1.000 48.422 429 ASP C CA 1
ATOM 24836 C C . ASP C 1 396 ? 116.077 52.691 9.481 1.000 50.527 429 ASP C C 1
ATOM 24837 O O . ASP C 1 396 ? 115.478 52.548 10.536 1.000 55.335 429 ASP C O 1
ATOM 24846 N N . PRO C 1 397 ? 117.222 51.996 9.295 1.000 51.828 430 PRO C N 1
ATOM 24847 C CA . PRO C 1 397 ? 117.794 51.166 10.370 1.000 51.580 430 PRO C CA 1
ATOM 24848 C C . PRO C 1 397 ? 118.031 51.859 11.720 1.000 50.461 430 PRO C C 1
ATOM 24849 O O . PRO C 1 397 ? 118.292 51.166 12.691 1.000 50.378 430 PRO C O 1
ATOM 24860 N N . VAL C 1 398 ? 117.853 53.182 11.765 1.000 50.613 431 VAL C N 1
ATOM 24861 C CA . VAL C 1 398 ? 117.937 53.992 13.017 1.000 51.397 431 VAL C CA 1
ATOM 24862 C C . VAL C 1 398 ? 116.747 53.647 13.914 1.000 50.871 431 VAL C C 1
ATOM 24863 O O . VAL C 1 398 ? 116.807 53.896 15.148 1.000 51.072 431 VAL C O 1
ATOM 24876 N N . ILE C 1 399 ? 115.713 53.066 13.320 1.000 49.566 432 ILE C N 1
ATOM 24877 C CA . ILE C 1 399 ? 114.513 52.616 14.066 1.000 49.473 432 ILE C CA 1
ATOM 24878 C C . ILE C 1 399 ? 114.718 51.148 14.411 1.000 49.942 432 ILE C C 1
ATOM 24879 O O . ILE C 1 399 ? 114.207 50.257 13.725 1.000 49.360 432 ILE C O 1
ATOM 24895 N N . ASP C 1 400 ? 115.501 50.947 15.460 1.000 50.340 433 ASP C N 1
ATOM 24896 C CA . ASP C 1 400 ? 115.759 49.615 16.042 1.000 50.766 433 ASP C CA 1
ATOM 24897 C C . ASP C 1 400 ? 115.629 49.755 17.557 1.000 48.833 433 ASP C C 1
ATOM 24898 O O . ASP C 1 400 ? 116.342 50.544 18.170 1.000 47.290 433 ASP C O 1
ATOM 24907 N N . PRO C 1 401 ? 114.740 48.961 18.198 1.000 48.248 434 PRO C N 1
ATOM 24908 C CA . PRO C 1 401 ? 114.549 48.985 19.650 1.000 48.113 434 PRO C CA 1
ATOM 24909 C C . PRO C 1 401 ? 115.846 48.705 20.430 1.000 49.110 434 PRO C C 1
ATOM 24910 O O . PRO C 1 401 ? 115.961 49.140 21.551 1.000 49.341 434 PRO C O 1
ATOM 24921 N N . SER C 1 402 ? 116.789 47.962 19.843 1.000 49.291 435 SER C N 1
ATOM 24922 C CA . SER C 1 402 ? 118.064 47.610 20.516 1.000 48.409 435 SER C CA 1
ATOM 24923 C C . SER C 1 402 ? 119.075 48.753 20.349 1.000 47.031 435 SER C C 1
ATOM 24924 O O . SER C 1 402 ? 120.145 48.660 20.935 1.000 46.980 435 SER C O 1
ATOM 24932 N N . LYS C 1 403 ? 118.751 49.825 19.632 1.000 45.583 436 LYS C N 1
ATOM 24933 C CA . LYS C 1 403 ? 119.604 51.041 19.654 1.000 44.863 436 LYS C CA 1
ATOM 24934 C C . LYS C 1 403 ? 119.092 52.025 20.689 1.000 43.196 436 LYS C C 1
ATOM 24935 O O . LYS C 1 403 ? 119.932 52.643 21.325 1.000 42.996 436 LYS C O 1
ATOM 24954 N N . GLN C 1 404 ? 117.778 52.188 20.850 1.000 41.076 437 GLN C N 1
ATOM 24955 C CA . GLN C 1 404 ? 117.252 53.128 21.872 1.000 39.027 437 GLN C CA 1
ATOM 24956 C C . GLN C 1 404 ? 115.799 52.805 22.166 1.000 38.763 437 GLN C C 1
ATOM 24957 O O . GLN C 1 404 ? 115.243 51.871 21.583 1.000 38.661 437 GLN C O 1
ATOM 24971 N N . ASP C 1 405 ? 115.185 53.586 23.032 1.000 38.417 438 ASP C N 1
ATOM 24972 C CA . ASP C 1 405 ? 113.758 53.378 23.341 1.000 37.358 438 ASP C CA 1
ATOM 24973 C C . ASP C 1 405 ? 112.945 54.093 22.270 1.000 36.403 438 ASP C C 1
ATOM 24974 O O . ASP C 1 405 ? 113.146 55.296 22.134 1.000 35.189 438 ASP C O 1
ATOM 24983 N N . ILE C 1 406 ? 112.106 53.349 21.536 1.000 37.230 439 ILE C N 1
ATOM 24984 C CA . ILE C 1 406 ? 111.284 53.883 20.406 1.000 37.645 439 ILE C CA 1
ATOM 24985 C C . ILE C 1 406 ? 109.783 53.630 20.643 1.000 37.147 439 ILE C C 1
ATOM 24986 O O . ILE C 1 406 ? 109.377 52.494 20.995 1.000 37.783 439 ILE C O 1
ATOM 25002 N N . GLY C 1 407 ? 108.977 54.669 20.398 1.000 36.300 440 GLY C N 1
ATOM 25003 C CA . GLY C 1 407 ? 107.512 54.622 20.513 1.000 35.397 440 GLY C CA 1
ATOM 25004 C C . GLY C 1 407 ? 106.841 54.951 19.175 1.000 35.924 440 GLY C C 1
ATOM 25005 O O . GLY C 1 407 ? 107.506 55.583 18.299 1.000 35.520 440 GLY C O 1
ATOM 25009 N N . ILE C 1 408 ? 105.564 54.547 19.031 1.000 35.991 441 ILE C N 1
ATOM 25010 C CA . ILE C 1 408 ? 104.701 54.713 17.825 1.000 36.187 441 ILE C CA 1
ATOM 25011 C C . ILE C 1 408 ? 103.422 55.468 18.217 1.000 36.621 441 ILE C C 1
ATOM 25012 O O . ILE C 1 408 ? 102.730 54.999 19.141 1.000 36.987 441 ILE C O 1
ATOM 25028 N N . GLU C 1 409 ? 103.110 56.571 17.544 1.000 36.210 442 GLU C N 1
ATOM 25029 C CA . GLU C 1 409 ? 101.853 57.327 17.729 1.000 36.495 442 GLU C CA 1
ATOM 25030 C C . GLU C 1 409 ? 101.003 56.996 16.506 1.000 36.617 442 GLU C C 1
ATOM 25031 O O . GLU C 1 409 ? 101.581 57.001 15.393 1.000 37.572 442 GLU C O 1
ATOM 25043 N N . ASN C 1 410 ? 99.714 56.680 16.687 1.000 35.222 443 ASN C N 1
ATOM 25044 C CA . ASN C 1 410 ? 98.779 56.474 15.544 1.000 33.542 443 ASN C CA 1
ATOM 25045 C C . ASN C 1 410 ? 98.120 57.811 15.208 1.000 32.274 443 ASN C C 1
ATOM 25046 O O . ASN C 1 410 ? 97.191 58.233 15.904 1.000 32.137 443 ASN C O 1
ATOM 25057 N N . LEU C 1 411 ? 98.587 58.467 14.170 1.000 31.478 444 LEU C N 1
ATOM 25058 C CA . LEU C 1 411 ? 98.101 59.809 13.794 1.000 31.302 444 LEU C CA 1
ATOM 25059 C C . LEU C 1 411 ? 96.699 59.728 13.173 1.000 31.204 444 LEU C C 1
ATOM 25060 O O . LEU C 1 411 ? 96.108 60.771 12.940 1.000 30.450 444 LEU C O 1
ATOM 25076 N N . SER C 1 412 ? 96.170 58.539 12.893 1.000 31.933 445 SER C N 1
ATOM 25077 C CA . SER C 1 412 ? 94.833 58.378 12.257 1.000 32.235 445 SER C CA 1
ATOM 25078 C C . SER C 1 412 ? 93.746 58.461 13.329 1.000 32.442 445 SER C C 1
ATOM 25079 O O . SER C 1 412 ? 92.730 59.138 13.112 1.000 31.534 445 SER C O 1
ATOM 25087 N N . TRP C 1 413 ? 93.967 57.793 14.453 1.000 32.928 446 TRP C N 1
ATOM 25088 C CA . TRP C 1 413 ? 93.053 57.878 15.605 1.000 33.140 446 TRP C CA 1
ATOM 25089 C C . TRP C 1 413 ? 93.360 59.127 16.417 1.000 32.554 446 TRP C C 1
ATOM 25090 O O . TRP C 1 413 ? 93.797 58.976 17.536 1.000 33.465 446 TRP C O 1
ATOM 25111 N N . THR C 1 414 ? 93.136 60.314 15.874 1.000 31.887 447 THR C N 1
ATOM 25112 C CA . THR C 1 414 ? 93.341 61.595 16.589 1.000 30.976 447 THR C CA 1
ATOM 25113 C C . THR C 1 414 ? 92.112 62.441 16.304 1.000 30.413 447 THR C C 1
ATOM 25114 O O . THR C 1 414 ? 91.747 62.627 15.153 1.000 30.730 447 THR C O 1
ATOM 25125 N N . PRO C 1 415 ? 91.385 62.943 17.306 1.000 29.587 448 PRO C N 1
ATOM 25126 C CA . PRO C 1 415 ? 90.192 63.738 17.015 1.000 29.196 448 PRO C CA 1
ATOM 25127 C C . PRO C 1 415 ? 90.459 65.236 16.929 1.000 28.805 448 PRO C C 1
ATOM 25128 O O . PRO C 1 415 ? 91.370 65.713 17.549 1.000 28.862 448 PRO C O 1
ATOM 25139 N N . SER C 1 416 ? 89.624 65.940 16.185 1.000 28.480 449 SER C N 1
ATOM 25140 C CA . SER C 1 416 ? 89.573 67.416 16.248 1.000 28.107 449 SER C CA 1
ATOM 25141 C C . SER C 1 416 ? 88.650 67.800 17.413 1.000 27.663 449 SER C C 1
ATOM 25142 O O . SER C 1 416 ? 87.812 66.966 17.807 1.000 27.835 449 SER C O 1
ATOM 25150 N N . VAL C 1 417 ? 88.771 69.008 17.955 1.000 27.037 450 VAL C N 1
ATOM 25151 C CA . VAL C 1 417 ? 88.130 69.284 19.260 1.000 26.864 450 VAL C CA 1
ATOM 25152 C C . VAL C 1 417 ? 87.534 70.681 19.292 1.000 26.932 450 VAL C C 1
ATOM 25153 O O . VAL C 1 417 ? 88.244 71.640 18.942 1.000 27.654 450 VAL C O 1
ATOM 25166 N N . VAL C 1 418 ? 86.289 70.763 19.751 1.000 26.420 451 VAL C N 1
ATOM 25167 C CA . VAL C 1 418 ? 85.649 72.033 20.164 1.000 26.186 451 VAL C CA 1
ATOM 25168 C C . VAL C 1 418 ? 85.236 71.842 21.624 1.000 25.954 451 VAL C C 1
ATOM 25169 O O . VAL C 1 418 ? 84.480 70.923 21.957 1.000 25.651 451 VAL C O 1
ATOM 25182 N N . PHE C 1 419 ? 85.804 72.653 22.492 1.000 26.003 452 PHE C N 1
ATOM 25183 C CA . PHE C 1 419 ? 85.525 72.590 23.939 1.000 26.194 452 PHE C CA 1
ATOM 25184 C C . PHE C 1 419 ? 85.130 74.002 24.320 1.000 26.734 452 PHE C C 1
ATOM 25185 O O . PHE C 1 419 ? 86.046 74.804 24.570 1.000 26.963 452 PHE C O 1
ATOM 25202 N N . THR C 1 420 ? 83.831 74.309 24.290 1.000 26.834 453 THR C N 1
ATOM 25203 C CA . THR C 1 420 ? 83.383 75.709 24.465 1.000 26.894 453 THR C CA 1
ATOM 25204 C C . THR C 1 420 ? 82.257 75.838 25.489 1.000 26.798 453 THR C C 1
ATOM 25205 O O . THR C 1 420 ? 81.482 74.875 25.683 1.000 26.201 453 THR C O 1
ATOM 25216 N N . GLY C 1 421 ? 82.195 77.050 26.057 1.000 27.037 454 GLY C N 1
ATOM 25217 C CA . GLY C 1 421 ? 81.198 77.501 27.044 1.000 27.300 454 GLY C CA 1
ATOM 25218 C C . GLY C 1 421 ? 80.992 76.540 28.216 1.000 26.956 454 GLY C C 1
ATOM 25219 O O . GLY C 1 421 ? 79.858 76.431 28.662 1.000 26.846 454 GLY C O 1
ATOM 25223 N N . ASN C 1 422 ? 82.025 75.834 28.679 1.000 26.505 455 ASN C N 1
ATOM 25224 C CA . ASN C 1 422 ? 81.877 74.901 29.814 1.000 26.287 455 ASN C CA 1
ATOM 25225 C C . ASN C 1 422 ? 82.281 75.633 31.103 1.000 26.746 455 ASN C C 1
ATOM 25226 O O . ASN C 1 422 ? 82.909 76.707 31.037 1.000 26.633 455 ASN C O 1
ATOM 25237 N N . THR C 1 423 ? 81.920 75.072 32.257 1.000 26.973 456 THR C N 1
ATOM 25238 C CA . THR C 1 423 ? 82.342 75.592 33.577 1.000 27.182 456 THR C CA 1
ATOM 25239 C C . THR C 1 423 ? 83.066 74.474 34.301 1.000 27.034 456 THR C C 1
ATOM 25240 O O . THR C 1 423 ? 82.454 73.384 34.488 1.000 27.007 456 THR C O 1
ATOM 25251 N N . ILE C 1 424 ? 84.336 74.713 34.620 1.000 27.329 457 ILE C N 1
ATOM 25252 C CA . ILE C 1 424 ? 85.104 73.740 35.447 1.000 27.518 457 ILE C CA 1
ATOM 25253 C C . ILE C 1 424 ? 85.492 74.374 36.786 1.000 27.626 457 ILE C C 1
ATOM 25254 O O . ILE C 1 424 ? 86.023 75.527 36.854 1.000 27.289 457 ILE C O 1
ATOM 25270 N N . ARG C 1 425 ? 85.229 73.634 37.848 1.000 27.958 458 ARG C N 1
ATOM 25271 C CA . ARG C 1 425 ? 85.505 74.206 39.175 1.000 28.654 458 ARG C CA 1
ATOM 25272 C C . ARG C 1 425 ? 85.704 73.133 40.229 1.000 28.876 458 ARG C C 1
ATOM 25273 O O . ARG C 1 425 ? 85.141 72.024 40.101 1.000 29.351 458 ARG C O 1
ATOM 25294 N N . ASN C 1 426 ? 86.473 73.536 41.236 1.000 29.005 459 ASN C N 1
ATOM 25295 C CA . ASN C 1 426 ? 86.566 72.857 42.549 1.000 28.985 459 ASN C CA 1
ATOM 25296 C C . ASN C 1 426 ? 86.940 71.398 42.290 1.000 29.665 459 ASN C C 1
ATOM 25297 O O . ASN C 1 426 ? 86.229 70.526 42.798 1.000 29.057 459 ASN C O 1
ATOM 25308 N N . ASN C 1 427 ? 87.973 71.135 41.474 1.000 30.415 460 ASN C N 1
ATOM 25309 C CA . ASN C 1 427 ? 88.312 69.742 41.095 1.000 30.795 460 ASN C CA 1
ATOM 25310 C C . ASN C 1 427 ? 89.769 69.491 41.354 1.000 31.811 460 ASN C C 1
ATOM 25311 O O . ASN C 1 427 ? 90.565 70.422 41.285 1.000 32.522 460 ASN C O 1
ATOM 25322 N N . ARG C 1 428 ? 90.086 68.228 41.579 1.000 33.310 461 ARG C N 1
ATOM 25323 C CA . ARG C 1 428 ? 91.472 67.786 41.846 1.000 34.359 461 ARG C CA 1
ATOM 25324 C C . ARG C 1 428 ? 92.251 67.775 40.544 1.000 35.408 461 ARG C C 1
ATOM 25325 O O . ARG C 1 428 ? 91.665 67.521 39.508 1.000 35.810 461 ARG C O 1
ATOM 25346 N N . ALA C 1 429 ? 93.551 67.930 40.642 1.000 37.556 462 ALA C N 1
ATOM 25347 C CA . ALA C 1 429 ? 94.488 67.843 39.505 1.000 39.735 462 ALA C CA 1
ATOM 25348 C C . ALA C 1 429 ? 94.246 69.073 38.617 1.000 41.811 462 ALA C C 1
ATOM 25349 O O . ALA C 1 429 ? 93.728 70.110 39.103 1.000 44.354 462 ALA C O 1
ATOM 25356 N N . ARG C 1 430 ? 94.422 68.915 37.323 1.000 42.326 463 ARG C N 1
ATOM 25357 C CA . ARG C 1 430 ? 94.265 69.994 36.320 1.000 41.713 463 ARG C CA 1
ATOM 25358 C C . ARG C 1 430 ? 92.804 70.135 35.882 1.000 38.986 463 ARG C C 1
ATOM 25359 O O . ARG C 1 430 ? 91.993 69.262 36.173 1.000 39.597 463 ARG C O 1
ATOM 25380 N N . GLY C 1 431 ? 92.487 71.217 35.175 1.000 35.817 464 GLY C N 1
ATOM 25381 C CA . GLY C 1 431 ? 91.162 71.448 34.581 1.000 34.295 464 GLY C CA 1
ATOM 25382 C C . GLY C 1 431 ? 90.955 70.592 33.346 1.000 32.871 464 GLY C C 1
ATOM 25383 O O . GLY C 1 431 ? 89.935 69.886 33.269 1.000 32.611 464 GLY C O 1
ATOM 25387 N N . ALA C 1 432 ? 91.881 70.671 32.395 1.000 31.692 465 ALA C N 1
ATOM 25388 C CA . ALA C 1 432 ? 91.699 70.160 31.023 1.000 30.836 465 ALA C CA 1
ATOM 25389 C C . ALA C 1 432 ? 93.036 69.729 30.442 1.000 30.132 465 ALA C C 1
ATOM 25390 O O . ALA C 1 432 ? 93.982 70.506 30.545 1.000 29.576 465 ALA C O 1
ATOM 25397 N N . LEU C 1 433 ? 93.095 68.527 29.879 1.000 29.830 466 LEU C N 1
ATOM 25398 C CA . LEU C 1 433 ? 94.291 68.014 29.174 1.000 29.835 466 LEU C CA 1
ATOM 25399 C C . LEU C 1 433 ? 93.946 67.878 27.710 1.000 29.693 466 LEU C C 1
ATOM 25400 O O . LEU C 1 433 ? 92.987 67.148 27.415 1.000 30.058 466 LEU C O 1
ATOM 25416 N N . PHE C 1 434 ? 94.757 68.457 26.834 1.000 29.753 467 PHE C N 1
ATOM 25417 C CA . PHE C 1 434 ? 94.629 68.303 25.363 1.000 29.269 467 PHE C CA 1
ATOM 25418 C C . PHE C 1 434 ? 95.937 67.792 24.779 1.000 28.986 467 PHE C C 1
ATOM 25419 O O . PHE C 1 434 ? 96.957 68.436 24.966 1.000 28.628 467 PHE C O 1
ATOM 25436 N N . SER C 1 435 ? 95.873 66.694 24.043 1.000 29.753 468 SER C N 1
ATOM 25437 C CA . SER C 1 435 ? 97.036 66.059 23.391 1.000 30.741 468 SER C CA 1
ATOM 25438 C C . SER C 1 435 ? 96.651 65.664 21.973 1.000 31.238 468 SER C C 1
ATOM 25439 O O . SER C 1 435 ? 96.623 64.449 21.655 1.000 32.747 468 SER C O 1
ATOM 25447 N N . THR C 1 436 ? 96.313 66.607 21.114 1.000 30.679 469 THR C N 1
ATOM 25448 C CA . THR C 1 436 ? 95.958 66.132 19.761 1.000 30.604 469 THR C CA 1
ATOM 25449 C C . THR C 1 436 ? 96.591 67.020 18.706 1.000 29.718 469 THR C C 1
ATOM 25450 O O . THR C 1 436 ? 96.550 68.252 18.753 1.000 29.471 469 THR C O 1
ATOM 25461 N N . PRO C 1 437 ? 97.187 66.359 17.703 1.000 29.005 470 PRO C N 1
ATOM 25462 C CA . PRO C 1 437 ? 97.753 67.072 16.555 1.000 29.112 470 PRO C CA 1
ATOM 25463 C C . PRO C 1 437 ? 96.669 67.817 15.761 1.000 28.965 470 PRO C C 1
ATOM 25464 O O . PRO C 1 437 ? 96.999 68.781 15.102 1.000 28.789 470 PRO C O 1
ATOM 25475 N N . LYS C 1 438 ? 95.403 67.394 15.912 1.000 28.826 471 LYS C N 1
ATOM 25476 C CA . LYS C 1 438 ? 94.275 67.896 15.099 1.000 29.125 471 LYS C CA 1
ATOM 25477 C C . LYS C 1 438 ? 93.852 69.260 15.617 1.000 28.612 471 LYS C C 1
ATOM 25478 O O . LYS C 1 438 ? 94.187 69.643 16.729 1.000 28.994 471 LYS C O 1
ATOM 25497 N N . PRO C 1 439 ? 93.149 70.063 14.807 1.000 28.190 472 PRO C N 1
ATOM 25498 C CA . PRO C 1 439 ? 92.739 71.388 15.233 1.000 28.054 472 PRO C CA 1
ATOM 25499 C C . PRO C 1 439 ? 91.866 71.342 16.486 1.000 27.550 472 PRO C C 1
ATOM 25500 O O . PRO C 1 439 ? 91.027 70.486 16.616 1.000 27.277 472 PRO C O 1
ATOM 25511 N N . THR C 1 440 ? 92.097 72.286 17.387 1.000 27.234 473 THR C N 1
ATOM 25512 C CA . THR C 1 440 ? 91.502 72.262 18.736 1.000 26.716 473 THR C CA 1
ATOM 25513 C C . THR C 1 440 ? 91.105 73.689 19.105 1.000 26.479 473 THR C C 1
ATOM 25514 O O . THR C 1 440 ? 91.971 74.584 19.049 1.000 26.324 473 THR C O 1
ATOM 25525 N N . LEU C 1 441 ? 89.834 73.896 19.441 1.000 26.200 474 LEU C N 1
ATOM 25526 C CA . LEU C 1 441 ? 89.359 75.186 19.967 1.000 26.114 474 LEU C CA 1
ATOM 25527 C C . LEU C 1 441 ? 88.928 75.015 21.432 1.000 26.252 474 LEU C C 1
ATOM 25528 O O . LEU C 1 441 ? 88.149 74.099 21.730 1.000 26.104 474 LEU C O 1
ATOM 25544 N N . VAL C 1 442 ? 89.451 75.863 22.318 1.000 26.548 475 VAL C N 1
ATOM 25545 C CA . VAL C 1 442 ? 89.172 75.869 23.780 1.000 26.561 475 VAL C CA 1
ATOM 25546 C C . VAL C 1 442 ? 88.744 77.305 24.071 1.000 27.266 475 VAL C C 1
ATOM 25547 O O . VAL C 1 442 ? 89.619 78.180 24.112 1.000 27.261 475 VAL C O 1
ATOM 25560 N N . ALA C 1 443 ? 87.435 77.564 24.142 1.000 28.226 476 ALA C N 1
ATOM 25561 C CA . ALA C 1 443 ? 86.912 78.950 24.099 1.000 29.366 476 ALA C CA 1
ATOM 25562 C C . ALA C 1 443 ? 85.680 79.152 24.977 1.000 30.295 476 ALA C C 1
ATOM 25563 O O . ALA C 1 443 ? 84.907 78.219 25.197 1.000 30.427 476 ALA C O 1
ATOM 25570 N N . ASN C 1 444 ? 85.532 80.389 25.462 1.000 31.337 477 ASN C N 1
ATOM 25571 C CA . ASN C 1 444 ? 84.504 80.831 26.446 1.000 31.590 477 ASN C CA 1
ATOM 25572 C C . ASN C 1 444 ? 84.255 79.789 27.502 1.000 30.287 477 ASN C C 1
ATOM 25573 O O . ASN C 1 444 ? 83.098 79.601 27.802 1.000 30.176 477 ASN C O 1
ATOM 25584 N N . ASN C 1 445 ? 85.304 79.187 28.058 1.000 29.213 478 ASN C N 1
ATOM 25585 C CA . ASN C 1 445 ? 85.175 78.349 29.268 1.000 28.379 478 ASN C CA 1
ATOM 25586 C C . ASN C 1 445 ? 85.475 79.184 30.512 1.000 28.330 478 ASN C C 1
ATOM 25587 O O . ASN C 1 445 ? 86.221 80.172 30.412 1.000 28.455 478 ASN C O 1
ATOM 25598 N N . LEU C 1 446 ? 84.883 78.780 31.639 1.000 28.351 479 LEU C N 1
ATOM 25599 C CA . LEU C 1 446 ? 85.164 79.289 33.017 1.000 28.271 479 LEU C CA 1
ATOM 25600 C C . LEU C 1 446 ? 85.873 78.201 33.822 1.000 27.625 479 LEU C C 1
ATOM 25601 O O . LEU C 1 446 ? 85.290 77.111 34.102 1.000 27.096 479 LEU C O 1
ATOM 25617 N N . PHE C 1 447 ? 87.095 78.524 34.197 1.000 27.458 480 PHE C N 1
ATOM 25618 C CA . PHE C 1 447 ? 87.918 77.716 35.116 1.000 27.263 480 PHE C CA 1
ATOM 25619 C C . PHE C 1 447 ? 87.914 78.394 36.492 1.000 28.394 480 PHE C C 1
ATOM 25620 O O . PHE C 1 447 ? 88.813 79.245 36.763 1.000 28.520 480 PHE C O 1
ATOM 25637 N N . ASP C 1 448 ? 86.939 78.032 37.338 1.000 29.546 481 ASP C N 1
ATOM 25638 C CA . ASP C 1 448 ? 86.659 78.742 38.621 1.000 30.640 481 ASP C CA 1
ATOM 25639 C C . ASP C 1 448 ? 87.230 77.902 39.756 1.000 30.668 481 ASP C C 1
ATOM 25640 O O . ASP C 1 448 ? 86.582 76.922 40.143 1.000 30.911 481 ASP C O 1
ATOM 25649 N N . HIS C 1 449 ? 88.403 78.270 40.255 1.000 31.164 482 HIS C N 1
ATOM 25650 C CA . HIS C 1 449 ? 89.070 77.565 41.375 1.000 31.428 482 HIS C CA 1
ATOM 25651 C C . HIS C 1 449 ? 89.224 76.081 41.045 1.000 31.284 482 HIS C C 1
ATOM 25652 O O . HIS C 1 449 ? 88.756 75.252 41.818 1.000 31.015 482 HIS C O 1
ATOM 25667 N N . THR C 1 450 ? 89.861 75.746 39.937 1.000 31.660 483 THR C N 1
ATOM 25668 C CA . THR C 1 450 ? 90.427 74.392 39.771 1.000 32.050 483 THR C CA 1
ATOM 25669 C C . THR C 1 450 ? 91.556 74.293 40.780 1.000 32.649 483 THR C C 1
ATOM 25670 O O . THR C 1 450 ? 92.148 75.367 41.136 1.000 33.136 483 THR C O 1
ATOM 25681 N N . SER C 1 451 ? 91.847 73.092 41.269 1.000 32.574 484 SER C N 1
ATOM 25682 C CA . SER C 1 451 ? 92.819 72.987 42.377 1.000 32.622 484 SER C CA 1
ATOM 25683 C C . SER C 1 451 ? 94.188 73.254 41.765 1.000 33.011 484 SER C C 1
ATOM 25684 O O . SER C 1 451 ? 94.948 74.122 42.276 1.000 34.922 484 SER C O 1
ATOM 25692 N N . GLY C 1 452 ? 94.463 72.569 40.662 1.000 32.687 485 GLY C N 1
ATOM 25693 C CA . GLY C 1 452 ? 95.755 72.652 39.962 1.000 32.643 485 GLY C CA 1
ATOM 25694 C C . GLY C 1 452 ? 95.726 73.648 38.815 1.000 32.117 485 GLY C C 1
ATOM 25695 O O . GLY C 1 452 ? 95.155 74.753 38.949 1.000 31.684 485 GLY C O 1
ATOM 25699 N N . CYS C 1 453 ? 96.394 73.302 37.720 1.000 31.408 486 CYS C N 1
ATOM 25700 C CA . CYS C 1 453 ? 96.492 74.236 36.590 1.000 31.090 486 CYS C CA 1
ATOM 25701 C C . CYS C 1 453 ? 95.240 74.092 35.720 1.000 30.537 486 CYS C C 1
ATOM 25702 O O . CYS C 1 453 ? 94.576 73.045 35.719 1.000 30.412 486 CYS C O 1
ATOM 25710 N N . ALA C 1 454 ? 94.870 75.180 35.066 1.000 29.503 487 ALA C N 1
ATOM 25711 C CA . ALA C 1 454 ? 93.662 75.225 34.244 1.000 29.063 487 ALA C CA 1
ATOM 25712 C C . ALA C 1 454 ? 93.806 74.245 33.067 1.000 28.654 487 ALA C C 1
ATOM 25713 O O . ALA C 1 454 ? 92.866 73.433 32.827 1.000 28.906 487 ALA C O 1
ATOM 25720 N N . ILE C 1 455 ? 94.920 74.320 32.334 1.000 28.064 488 ILE C N 1
ATOM 25721 C CA . ILE C 1 455 ? 95.097 73.577 31.059 1.000 27.375 488 ILE C CA 1
ATOM 25722 C C . ILE C 1 455 ? 96.468 72.944 31.035 1.000 26.831 488 ILE C C 1
ATOM 25723 O O . ILE C 1 455 ? 97.420 73.616 31.336 1.000 26.568 488 ILE C O 1
ATOM 25739 N N . LEU C 1 456 ? 96.537 71.708 30.597 1.000 26.812 489 LEU C N 1
ATOM 25740 C CA . LEU C 1 456 ? 97.820 70.998 30.480 1.000 27.429 489 LEU C CA 1
ATOM 25741 C C . LEU C 1 456 ? 97.928 70.312 29.100 1.000 28.686 489 LEU C C 1
ATOM 25742 O O . LEU C 1 456 ? 97.094 69.431 28.770 1.000 28.260 489 LEU C O 1
ATOM 25758 N N . LEU C 1 457 ? 98.970 70.668 28.333 1.000 30.175 490 LEU C N 1
ATOM 25759 C CA . LEU C 1 457 ? 99.366 69.948 27.100 1.000 30.989 490 LEU C CA 1
ATOM 25760 C C . LEU C 1 457 ? 100.600 69.163 27.461 1.000 31.792 490 LEU C C 1
ATOM 25761 O O . LEU C 1 457 ? 101.585 69.796 27.773 1.000 34.157 490 LEU C O 1
ATOM 25777 N N . CYS C 1 458 ? 100.556 67.849 27.477 1.000 32.954 491 CYS C N 1
ATOM 25778 C CA . CYS C 1 458 ? 101.676 67.036 28.021 1.000 33.935 491 CYS C CA 1
ATOM 25779 C C . CYS C 1 458 ? 101.839 65.742 27.267 1.000 33.974 491 CYS C C 1
ATOM 25780 O O . CYS C 1 458 ? 100.999 64.939 27.562 1.000 35.491 491 CYS C O 1
ATOM 25788 N N . GLY C 1 459 ? 102.844 65.354 26.533 1.000 33.088 492 GLY C N 1
ATOM 25789 C CA . GLY C 1 459 ? 102.911 63.944 26.112 1.000 33.401 492 GLY C CA 1
ATOM 25790 C C . GLY C 1 459 ? 103.973 63.182 26.879 1.000 33.688 492 GLY C C 1
ATOM 25791 O O . GLY C 1 459 ? 104.850 63.820 27.487 1.000 34.674 492 GLY C O 1
ATOM 25795 N N . ASP C 1 460 ? 103.921 61.863 26.857 1.000 33.359 493 ASP C N 1
ATOM 25796 C CA . ASP C 1 460 ? 104.904 61.035 27.587 1.000 33.772 493 ASP C CA 1
ATOM 25797 C C . ASP C 1 460 ? 104.961 59.646 26.953 1.000 33.981 493 ASP C C 1
ATOM 25798 O O . ASP C 1 460 ? 103.909 59.005 26.860 1.000 33.589 493 ASP C O 1
ATOM 25807 N N . SER C 1 461 ? 106.156 59.193 26.547 1.000 34.701 494 SER C N 1
ATOM 25808 C CA . SER C 1 461 ? 106.419 57.822 26.019 1.000 34.759 494 SER C CA 1
ATOM 25809 C C . SER C 1 461 ? 107.365 57.032 26.937 1.000 35.370 494 SER C C 1
ATOM 25810 O O . SER C 1 461 ? 108.146 56.192 26.455 1.000 34.664 494 SER C O 1
ATOM 25818 N N . ASN C 1 462 ? 107.274 57.270 28.240 1.000 36.521 495 ASN C N 1
ATOM 25819 C CA . ASN C 1 462 ? 108.197 56.631 29.209 1.000 37.743 495 ASN C CA 1
ATOM 25820 C C . ASN C 1 462 ? 107.414 56.105 30.406 1.000 38.089 495 ASN C C 1
ATOM 25821 O O . ASN C 1 462 ? 107.790 55.047 30.932 1.000 37.865 495 ASN C O 1
ATOM 25832 N N . GLY C 1 463 ? 106.391 56.817 30.855 1.000 39.104 496 GLY C N 1
ATOM 25833 C CA . GLY C 1 463 ? 105.648 56.373 32.044 1.000 40.331 496 GLY C CA 1
ATOM 25834 C C . GLY C 1 463 ? 104.199 56.087 31.760 1.000 41.042 496 GLY C C 1
ATOM 25835 O O . GLY C 1 463 ? 103.783 54.931 31.859 1.000 40.301 496 GLY C O 1
ATOM 25839 N N . TRP C 1 464 ? 103.454 57.127 31.407 1.000 43.338 497 TRP C N 1
ATOM 25840 C CA . TRP C 1 464 ? 101.997 57.022 31.159 1.000 44.724 497 TRP C CA 1
ATOM 25841 C C . TRP C 1 464 ? 101.721 56.577 29.709 1.000 42.158 497 TRP C C 1
ATOM 25842 O O . TRP C 1 464 ? 100.658 55.978 29.502 1.000 41.453 497 TRP C O 1
ATOM 25863 N N . TYR C 1 465 ? 102.665 56.772 28.784 1.000 39.420 498 TYR C N 1
ATOM 25864 C CA . TYR C 1 465 ? 102.562 56.298 27.383 1.000 37.589 498 TYR C CA 1
ATOM 25865 C C . TYR C 1 465 ? 101.300 56.895 26.755 1.000 35.919 498 TYR C C 1
ATOM 25866 O O . TYR C 1 465 ? 100.597 56.181 26.059 1.000 34.568 498 TYR C O 1
ATOM 25884 N N . GLU C 1 466 ? 101.077 58.190 26.969 1.000 34.983 499 GLU C N 1
ATOM 25885 C CA . GLU C 1 466 ? 99.920 58.931 26.429 1.000 34.936 499 GLU C CA 1
ATOM 25886 C C . GLU C 1 466 ? 100.391 59.934 25.392 1.000 34.039 499 GLU C C 1
ATOM 25887 O O . GLU C 1 466 ? 101.114 60.829 25.773 1.000 33.284 499 GLU C O 1
ATOM 25899 N N . THR C 1 467 ? 99.889 59.826 24.167 1.000 34.660 500 THR C N 1
ATOM 25900 C CA . THR C 1 467 ? 100.390 60.623 23.024 1.000 35.553 500 THR C CA 1
ATOM 25901 C C . THR C 1 467 ? 99.819 62.019 23.123 1.000 35.491 500 THR C C 1
ATOM 25902 O O . THR C 1 467 ? 98.749 62.206 23.712 1.000 33.748 500 THR C O 1
ATOM 25913 N N . GLY C 1 468 ? 100.526 62.934 22.485 1.000 37.157 501 GLY C N 1
ATOM 25914 C CA . GLY C 1 468 ? 99.968 64.277 22.308 1.000 38.745 501 GLY C CA 1
ATOM 25915 C C . GLY C 1 468 ? 100.960 65.319 21.854 1.000 38.815 501 GLY C C 1
ATOM 25916 O O . GLY C 1 468 ? 100.917 66.423 22.424 1.000 39.778 501 GLY C O 1
ATOM 25920 N N . SER C 1 469 ? 101.760 65.097 20.814 1.000 38.076 502 SER C N 1
ATOM 25921 C CA . SER C 1 469 ? 102.376 66.295 20.189 1.000 38.338 502 SER C CA 1
ATOM 25922 C C . SER C 1 469 ? 101.240 67.090 19.515 1.000 38.160 502 SER C C 1
ATOM 25923 O O . SER C 1 469 ? 100.608 66.567 18.591 1.000 39.414 502 SER C O 1
ATOM 25931 N N . CYS C 1 470 ? 100.928 68.269 20.059 1.000 36.698 503 CYS C N 1
ATOM 25932 C CA . CYS C 1 470 ? 99.930 69.254 19.559 1.000 35.642 503 CYS C CA 1
ATOM 25933 C C . CYS C 1 470 ? 100.473 70.051 18.377 1.000 35.188 503 CYS C C 1
ATOM 25934 O O . CYS C 1 470 ? 101.632 70.422 18.375 1.000 35.770 503 CYS C O 1
ATOM 25942 N N . ARG C 1 471 ? 99.627 70.368 17.419 1.000 35.234 504 ARG C N 1
ATOM 25943 C CA . ARG C 1 471 ? 100.093 71.126 16.234 1.000 35.434 504 ARG C CA 1
ATOM 25944 C C . ARG C 1 471 ? 99.143 72.270 15.912 1.000 35.647 504 ARG C C 1
ATOM 25945 O O . ARG C 1 471 ? 99.477 73.084 15.040 1.000 37.118 504 ARG C O 1
ATOM 25966 N N . ASP C 1 472 ? 98.020 72.376 16.596 1.000 35.139 505 ASP C N 1
ATOM 25967 C CA . ASP C 1 472 ? 97.036 73.401 16.204 1.000 35.136 505 ASP C CA 1
ATOM 25968 C C . ASP C 1 472 ? 95.999 73.560 17.300 1.000 33.940 505 ASP C C 1
ATOM 25969 O O . ASP C 1 472 ? 95.153 72.663 17.447 1.000 33.246 505 ASP C O 1
ATOM 25978 N N . ILE C 1 473 ? 96.099 74.640 18.064 1.000 32.643 506 ILE C N 1
ATOM 25979 C CA . ILE C 1 473 ? 95.280 74.781 19.289 1.000 31.801 506 ILE C CA 1
ATOM 25980 C C . ILE C 1 473 ? 95.127 76.251 19.632 1.000 30.433 506 ILE C C 1
ATOM 25981 O O . ILE C 1 473 ? 96.129 76.948 19.767 1.000 30.957 506 ILE C O 1
ATOM 25997 N N . THR C 1 474 ? 93.882 76.693 19.693 1.000 28.831 507 THR C N 1
ATOM 25998 C CA . THR C 1 474 ? 93.542 78.064 20.088 1.000 28.283 507 THR C CA 1
ATOM 25999 C C . THR C 1 474 ? 92.838 78.013 21.439 1.000 27.276 507 THR C C 1
ATOM 26000 O O . THR C 1 474 ? 91.816 77.327 21.557 1.000 26.724 507 THR C O 1
ATOM 26011 N N . ILE C 1 475 ? 93.428 78.665 22.428 1.000 26.503 508 ILE C N 1
ATOM 26012 C CA . ILE C 1 475 ? 92.847 78.872 23.768 1.000 26.177 508 ILE C CA 1
ATOM 26013 C C . ILE C 1 475 ? 92.456 80.337 23.819 1.000 26.355 508 ILE C C 1
ATOM 26014 O O . ILE C 1 475 ? 93.369 81.177 24.007 1.000 26.374 508 ILE C O 1
ATOM 26030 N N . ARG C 1 476 ? 91.172 80.631 23.616 1.000 26.555 509 ARG C N 1
ATOM 26031 C CA . ARG C 1 476 ? 90.725 82.035 23.449 1.000 27.248 509 ARG C CA 1
ATOM 26032 C C . ARG C 1 476 ? 89.459 82.319 24.240 1.000 27.798 509 ARG C C 1
ATOM 26033 O O . ARG C 1 476 ? 88.626 81.415 24.408 1.000 27.782 509 ARG C O 1
ATOM 26054 N N . ASP C 1 477 ? 89.348 83.571 24.684 1.000 28.528 510 ASP C N 1
ATOM 26055 C CA . ASP C 1 477 ? 88.151 84.119 25.372 1.000 29.074 510 ASP C CA 1
ATOM 26056 C C . ASP C 1 477 ? 87.753 83.241 26.565 1.000 28.843 510 ASP C C 1
ATOM 26057 O O . ASP C 1 477 ? 86.567 83.066 26.800 1.000 28.713 510 ASP C O 1
ATOM 26066 N N . ASN C 1 478 ? 88.723 82.734 27.307 1.000 28.995 511 ASN C N 1
ATOM 26067 C CA . ASN C 1 478 ? 88.438 81.959 28.535 1.000 29.320 511 ASN C CA 1
ATOM 26068 C C . ASN C 1 478 ? 88.641 82.850 29.745 1.000 29.826 511 ASN C C 1
ATOM 26069 O O . ASN C 1 478 ? 89.193 83.966 29.629 1.000 29.626 511 ASN C O 1
ATOM 26080 N N . LYS C 1 479 ? 88.154 82.357 30.866 1.000 30.500 512 LYS C N 1
ATOM 26081 C CA . LYS C 1 479 ? 88.300 83.066 32.141 1.000 31.685 512 LYS C CA 1
ATOM 26082 C C . LYS C 1 479 ? 88.900 82.059 33.116 1.000 30.922 512 LYS C C 1
ATOM 26083 O O . LYS C 1 479 ? 88.403 80.925 33.255 1.000 30.536 512 LYS C O 1
ATOM 26102 N N . PHE C 1 480 ? 90.032 82.430 33.679 1.000 30.903 513 PHE C N 1
ATOM 26103 C CA . PHE C 1 480 ? 90.754 81.579 34.643 1.000 30.283 513 PHE C CA 1
ATOM 26104 C C . PHE C 1 480 ? 90.798 82.306 35.983 1.000 30.918 513 PHE C C 1
ATOM 26105 O O . PHE C 1 480 ? 91.521 83.330 36.082 1.000 31.115 513 PHE C O 1
ATOM 26122 N N . VAL C 1 481 ? 90.076 81.790 36.972 1.000 31.135 514 VAL C N 1
ATOM 26123 C CA . VAL C 1 481 ? 89.976 82.469 38.290 1.000 32.201 514 VAL C CA 1
ATOM 26124 C C . VAL C 1 481 ? 90.676 81.615 39.344 1.000 32.540 514 VAL C C 1
ATOM 26125 O O . VAL C 1 481 ? 90.324 80.429 39.481 1.000 32.581 514 VAL C O 1
ATOM 26138 N N . ASN C 1 482 ? 91.669 82.206 40.014 1.000 33.191 515 ASN C N 1
ATOM 26139 C CA . ASN C 1 482 ? 92.428 81.616 41.155 1.000 32.800 515 ASN C CA 1
ATOM 26140 C C . ASN C 1 482 ? 92.640 80.112 40.978 1.000 32.097 515 ASN C C 1
ATOM 26141 O O . ASN C 1 482 ? 92.315 79.313 41.892 1.000 31.736 515 ASN C O 1
ATOM 26152 N N . ALA C 1 483 ? 93.250 79.771 39.854 1.000 32.556 516 ALA C N 1
ATOM 26153 C CA . ALA C 1 483 ? 93.790 78.431 39.578 1.000 32.764 516 ALA C CA 1
ATOM 26154 C C . ALA C 1 483 ? 95.107 78.265 40.313 1.000 32.464 516 ALA C C 1
ATOM 26155 O O . ALA C 1 483 ? 95.799 79.274 40.568 1.000 32.815 516 ALA C O 1
ATOM 26162 N N . LEU C 1 484 ? 95.447 76.998 40.515 1.000 32.357 517 LEU C N 1
ATOM 26163 C CA . LEU C 1 484 ? 96.689 76.533 41.156 1.000 33.378 517 LEU C CA 1
ATOM 26164 C C . LEU C 1 484 ? 96.695 77.024 42.610 1.000 34.342 517 LEU C C 1
ATOM 26165 O O . LEU C 1 484 ? 97.572 77.807 43.009 1.000 36.938 517 LEU C O 1
ATOM 26181 N N . THR C 1 485 ? 95.785 76.538 43.421 1.000 34.241 518 THR C N 1
ATOM 26182 C CA . THR C 1 485 ? 95.894 76.715 44.879 1.000 33.789 518 THR C CA 1
ATOM 26183 C C . THR C 1 485 ? 96.577 75.484 45.452 1.000 33.479 518 THR C C 1
ATOM 26184 O O . THR C 1 485 ? 96.863 75.499 46.644 1.000 34.187 518 THR C O 1
ATOM 26195 N N . SER C 1 486 ? 96.821 74.458 44.657 1.000 32.964 519 SER C N 1
ATOM 26196 C CA . SER C 1 486 ? 97.423 73.210 45.160 1.000 33.410 519 SER C CA 1
ATOM 26197 C C . SER C 1 486 ? 98.294 72.622 44.063 1.000 33.460 519 SER C C 1
ATOM 26198 O O . SER C 1 486 ? 97.962 72.803 42.910 1.000 34.232 519 SER C O 1
ATOM 26206 N N . MET C 1 487 ? 99.350 71.918 44.424 1.000 33.670 520 MET C N 1
ATOM 26207 C CA . MET C 1 487 ? 100.332 71.350 43.469 1.000 34.167 520 MET C CA 1
ATOM 26208 C C . MET C 1 487 ? 99.965 69.900 43.187 1.000 33.575 520 MET C C 1
ATOM 26209 O O . MET C 1 487 ? 99.525 69.208 44.124 1.000 33.917 520 MET C O 1
ATOM 26223 N N . TYR C 1 488 ? 100.099 69.514 41.914 1.000 33.267 521 TYR C N 1
ATOM 26224 C CA . TYR C 1 488 ? 99.961 68.135 41.360 1.000 32.261 521 TYR C CA 1
ATOM 26225 C C . TYR C 1 488 ? 100.993 67.987 40.230 1.000 32.517 521 TYR C C 1
ATOM 26226 O O . TYR C 1 488 ? 101.575 68.995 39.737 1.000 31.397 521 TYR C O 1
ATOM 26244 N N . GLN C 1 489 ? 101.217 66.756 39.793 1.000 32.886 522 GLN C N 1
ATOM 26245 C CA . GLN C 1 489 ? 102.108 66.529 38.642 1.000 33.589 522 GLN C CA 1
ATOM 26246 C C . GLN C 1 489 ? 101.888 67.652 37.625 1.000 33.274 522 GLN C C 1
ATOM 26247 O O . GLN C 1 489 ? 100.740 67.947 37.312 1.000 33.428 522 GLN C O 1
ATOM 26261 N N . PHE C 1 490 ? 102.969 68.301 37.197 1.000 33.994 523 PHE C N 1
ATOM 26262 C CA . PHE C 1 490 ? 102.979 69.232 36.050 1.000 34.846 523 PHE C CA 1
ATOM 26263 C C . PHE C 1 490 ? 102.307 70.581 36.312 1.000 33.064 523 PHE C C 1
ATOM 26264 O O . PHE C 1 490 ? 102.187 71.360 35.390 1.000 31.630 523 PHE C O 1
ATOM 26281 N N . THR C 1 491 ? 101.923 70.905 37.529 1.000 32.525 524 THR C N 1
ATOM 26282 C CA . THR C 1 491 ? 101.173 72.168 37.757 1.000 31.858 524 THR C CA 1
ATOM 26283 C C . THR C 1 491 ? 102.140 73.327 37.965 1.000 30.980 524 THR C C 1
ATOM 26284 O O . THR C 1 491 ? 102.241 73.826 39.065 1.000 29.813 524 THR C O 1
ATOM 26295 N N . SER C 1 492 ? 102.736 73.793 36.874 1.000 30.893 525 SER C N 1
ATOM 26296 C CA . SER C 1 492 ? 103.815 74.810 36.898 1.000 31.507 525 SER C CA 1
ATOM 26297 C C . SER C 1 492 ? 103.275 76.226 36.672 1.000 31.320 525 SER C C 1
ATOM 26298 O O . SER C 1 492 ? 103.970 77.180 37.073 1.000 31.674 525 SER C O 1
ATOM 26306 N N . ALA C 1 493 ? 102.120 76.367 36.025 1.000 30.808 526 ALA C N 1
ATOM 26307 C CA . ALA C 1 493 ? 101.477 77.679 35.769 1.000 30.432 526 ALA C CA 1
ATOM 26308 C C . ALA C 1 493 ? 99.993 77.483 35.457 1.000 29.686 526 ALA C C 1
ATOM 26309 O O . ALA C 1 493 ? 99.563 76.342 35.218 1.000 28.992 526 ALA C O 1
ATOM 26316 N N . ILE C 1 494 ? 99.229 78.557 35.443 1.000 29.438 527 ILE C N 1
ATOM 26317 C CA . ILE C 1 494 ? 97.790 78.384 35.174 1.000 29.710 527 ILE C CA 1
ATOM 26318 C C . ILE C 1 494 ? 97.664 77.592 33.866 1.000 30.283 527 ILE C C 1
ATOM 26319 O O . ILE C 1 494 ? 96.889 76.630 33.850 1.000 30.950 527 ILE C O 1
ATOM 26335 N N . ILE C 1 495 ? 98.373 77.992 32.806 1.000 29.829 528 ILE C N 1
ATOM 26336 C CA . ILE C 1 495 ? 98.507 77.159 31.587 1.000 29.583 528 ILE C CA 1
ATOM 26337 C C . ILE C 1 495 ? 99.914 76.560 31.589 1.000 29.730 528 ILE C C 1
ATOM 26338 O O . ILE C 1 495 ? 100.879 77.319 31.450 1.000 29.514 528 ILE C O 1
ATOM 26354 N N . SER C 1 496 ? 99.997 75.239 31.616 1.000 29.769 529 SER C N 1
ATOM 26355 C CA . SER C 1 496 ? 101.267 74.483 31.639 1.000 30.158 529 SER C CA 1
ATOM 26356 C C . SER C 1 496 ? 101.430 73.701 30.344 1.000 30.490 529 SER C C 1
ATOM 26357 O O . SER C 1 496 ? 100.586 72.816 30.069 1.000 31.065 529 SER C O 1
ATOM 26365 N N . ILE C 1 497 ? 102.470 73.999 29.570 1.000 30.281 530 ILE C N 1
ATOM 26366 C CA . ILE C 1 497 ? 102.778 73.173 28.379 1.000 30.023 530 ILE C CA 1
ATOM 26367 C C . ILE C 1 497 ? 103.988 72.329 28.754 1.000 30.668 530 ILE C C 1
ATOM 26368 O O . ILE C 1 497 ? 105.113 72.844 28.721 1.000 31.358 530 ILE C O 1
ATOM 26384 N N . TYR C 1 498 ? 103.737 71.110 29.222 1.000 31.324 531 TYR C N 1
ATOM 26385 C CA . TYR C 1 498 ? 104.748 70.309 29.957 1.000 33.013 531 TYR C CA 1
ATOM 26386 C C . TYR C 1 498 ? 104.734 68.878 29.442 1.000 31.813 531 TYR C C 1
ATOM 26387 O O . TYR C 1 498 ? 104.210 67.968 30.054 1.000 31.276 531 TYR C O 1
ATOM 26405 N N . PRO C 1 499 ? 105.417 68.618 28.329 1.000 31.346 532 PRO C N 1
ATOM 26406 C CA . PRO C 1 499 ? 105.695 67.246 27.928 1.000 31.618 532 PRO C CA 1
ATOM 26407 C C . PRO C 1 499 ? 106.736 66.594 28.839 1.000 32.281 532 PRO C C 1
ATOM 26408 O O . PRO C 1 499 ? 107.648 67.259 29.275 1.000 31.690 532 PRO C O 1
ATOM 26419 N N . GLU C 1 500 ? 106.587 65.289 29.050 1.000 33.305 533 GLU C N 1
ATOM 26420 C CA . GLU C 1 500 ? 107.557 64.465 29.814 1.000 34.027 533 GLU C CA 1
ATOM 26421 C C . GLU C 1 500 ? 108.708 64.029 28.922 1.000 32.982 533 GLU C C 1
ATOM 26422 O O . GLU C 1 500 ? 108.599 62.947 28.244 1.000 31.784 533 GLU C O 1
ATOM 26434 N N . ILE C 1 501 ? 109.801 64.759 29.124 1.000 32.840 534 ILE C N 1
ATOM 26435 C CA . ILE C 1 501 ? 111.087 64.641 28.400 1.000 33.056 534 ILE C CA 1
ATOM 26436 C C . ILE C 1 501 ? 112.210 64.260 29.356 1.000 32.960 534 ILE C C 1
ATOM 26437 O O . ILE C 1 501 ? 112.790 65.160 29.967 1.000 32.151 534 ILE C O 1
ATOM 26453 N N . PRO C 1 502 ? 112.592 62.955 29.439 1.000 33.453 535 PRO C N 1
ATOM 26454 C CA . PRO C 1 502 ? 113.778 62.515 30.205 1.000 33.966 535 PRO C CA 1
ATOM 26455 C C . PRO C 1 502 ? 115.075 63.290 29.922 1.000 34.070 535 PRO C C 1
ATOM 26456 O O . PRO C 1 502 ? 115.718 63.627 30.860 1.000 33.398 535 PRO C O 1
ATOM 26467 N N . ASP C 1 503 ? 115.437 63.544 28.663 1.000 35.048 536 ASP C N 1
ATOM 26468 C CA . ASP C 1 503 ? 116.726 64.220 28.342 1.000 36.142 536 ASP C CA 1
ATOM 26469 C C . ASP C 1 503 ? 116.470 65.513 27.569 1.000 35.598 536 ASP C C 1
ATOM 26470 O O . ASP C 1 503 ? 116.644 65.541 26.362 1.000 35.796 536 ASP C O 1
ATOM 26479 N N . LEU C 1 504 ? 116.119 66.586 28.255 1.000 35.689 537 LEU C N 1
ATOM 26480 C CA . LEU C 1 504 ? 115.856 67.864 27.560 1.000 35.997 537 LEU C CA 1
ATOM 26481 C C . LEU C 1 504 ? 117.154 68.496 27.023 1.000 37.828 537 LEU C C 1
ATOM 26482 O O . LEU C 1 504 ? 117.037 69.186 25.988 1.000 38.402 537 LEU C O 1
ATOM 26498 N N . THR C 1 505 ? 118.329 68.376 27.655 1.000 38.232 538 THR C N 1
ATOM 26499 C CA . THR C 1 505 ? 119.439 69.246 27.156 1.000 38.871 538 THR C CA 1
ATOM 26500 C C . THR C 1 505 ? 119.882 68.800 25.759 1.000 38.198 538 THR C C 1
ATOM 26501 O O . THR C 1 505 ? 120.280 69.667 24.998 1.000 37.279 538 THR C O 1
ATOM 26512 N N . ASN C 1 506 ? 119.710 67.524 25.416 1.000 37.757 539 ASN C N 1
ATOM 26513 C CA . ASN C 1 506 ? 120.083 66.972 24.085 1.000 37.379 539 ASN C CA 1
ATOM 26514 C C . ASN C 1 506 ? 118.977 66.986 23.032 1.000 37.453 539 ASN C C 1
ATOM 26515 O O . ASN C 1 506 ? 119.261 66.492 21.902 1.000 38.029 539 ASN C O 1
ATOM 26526 N N . GLN C 1 507 ? 117.786 67.475 23.366 1.000 37.418 540 GLN C N 1
ATOM 26527 C CA . GLN C 1 507 ? 116.669 67.529 22.404 1.000 37.104 540 GLN C CA 1
ATOM 26528 C C . GLN C 1 507 ? 116.955 68.654 21.404 1.000 37.849 540 GLN C C 1
ATOM 26529 O O . GLN C 1 507 ? 117.344 69.767 21.850 1.000 37.252 540 GLN C O 1
ATOM 26543 N N . LYS C 1 508 ? 116.832 68.343 20.101 1.000 39.479 541 LYS C N 1
ATOM 26544 C CA . LYS C 1 508 ? 117.027 69.295 18.970 1.000 40.973 541 LYS C CA 1
ATOM 26545 C C . LYS C 1 508 ? 115.672 69.717 18.422 1.000 39.467 541 LYS C C 1
ATOM 26546 O O . LYS C 1 508 ? 115.567 70.870 17.987 1.000 39.016 541 LYS C O 1
ATOM 26565 N N . LYS C 1 509 ? 114.713 68.786 18.429 1.000 38.270 542 LYS C N 1
ATOM 26566 C CA . LYS C 1 509 ? 113.384 68.953 17.809 1.000 37.270 542 LYS C CA 1
ATOM 26567 C C . LYS C 1 509 ? 112.383 69.386 18.870 1.000 35.928 542 LYS C C 1
ATOM 26568 O O . LYS C 1 509 ? 112.351 68.765 19.949 1.000 35.325 542 LYS C O 1
ATOM 26587 N N . TYR C 1 510 ? 111.540 70.363 18.538 1.000 34.457 543 TYR C N 1
ATOM 26588 C CA . TYR C 1 510 ? 110.442 70.797 19.434 1.000 32.771 543 TYR C CA 1
ATOM 26589 C C . TYR C 1 510 ? 109.282 69.811 19.336 1.000 31.958 543 TYR C C 1
ATOM 26590 O O . TYR C 1 510 ? 108.910 69.421 18.241 1.000 31.994 543 TYR C O 1
ATOM 26608 N N . PHE C 1 511 ? 108.703 69.449 20.472 1.000 31.613 544 PHE C N 1
ATOM 26609 C CA . PHE C 1 511 ? 107.617 68.443 20.552 1.000 31.284 544 PHE C CA 1
ATOM 26610 C C . PHE C 1 511 ? 106.257 69.013 20.121 1.000 31.209 544 PHE C C 1
ATOM 26611 O O . PHE C 1 511 ? 105.544 68.384 19.304 1.000 31.991 544 PHE C O 1
ATOM 26628 N N . HIS C 1 512 ? 105.883 70.166 20.670 1.000 31.014 545 HIS C N 1
ATOM 26629 C CA . HIS C 1 512 ? 104.597 70.857 20.397 1.000 30.745 545 HIS C CA 1
ATOM 26630 C C . HIS C 1 512 ? 104.818 72.023 19.446 1.000 30.422 545 HIS C C 1
ATOM 26631 O O . HIS C 1 512 ? 105.868 72.659 19.502 1.000 30.899 545 HIS C O 1
ATOM 26646 N N . SER C 1 513 ? 103.817 72.343 18.652 1.000 30.547 546 SER C N 1
ATOM 26647 C CA . SER C 1 513 ? 103.867 73.525 17.767 1.000 30.900 546 SER C CA 1
ATOM 26648 C C . SER C 1 513 ? 102.468 74.111 17.588 1.000 30.548 546 SER C C 1
ATOM 26649 O O . SER C 1 513 ? 101.466 73.395 17.786 1.000 30.211 546 SER C O 1
ATOM 26657 N N . GLY C 1 514 ? 102.429 75.393 17.231 1.000 30.641 547 GLY C N 1
ATOM 26658 C CA . GLY C 1 514 ? 101.214 76.083 16.768 1.000 30.951 547 GLY C CA 1
ATOM 26659 C C . GLY C 1 514 ? 100.241 76.253 17.913 1.000 31.296 547 GLY C C 1
ATOM 26660 O O . GLY C 1 514 ? 99.043 75.912 17.797 1.000 31.669 547 GLY C O 1
ATOM 26664 N N . ILE C 1 515 ? 100.720 76.782 19.017 1.000 30.904 548 ILE C N 1
ATOM 26665 C CA . ILE C 1 515 ? 99.841 77.020 20.172 1.000 30.319 548 ILE C CA 1
ATOM 26666 C C . ILE C 1 515 ? 99.495 78.502 20.183 1.000 30.589 548 ILE C C 1
ATOM 26667 O O . ILE C 1 515 ? 100.404 79.340 20.103 1.000 30.433 548 ILE C O 1
ATOM 26683 N N . ARG C 1 516 ? 98.205 78.811 20.229 1.000 31.049 549 ARG C N 1
ATOM 26684 C CA . ARG C 1 516 ? 97.739 80.220 20.268 1.000 31.633 549 ARG C CA 1
ATOM 26685 C C . ARG C 1 516 ? 96.909 80.475 21.530 1.000 30.983 549 ARG C C 1
ATOM 26686 O O . ARG C 1 516 ? 95.914 79.787 21.766 1.000 31.721 549 ARG C O 1
ATOM 26707 N N . ILE C 1 517 ? 97.303 81.469 22.308 1.000 30.059 550 ILE C N 1
ATOM 26708 C CA . ILE C 1 517 ? 96.627 81.834 23.570 1.000 29.070 550 ILE C CA 1
ATOM 26709 C C . ILE C 1 517 ? 96.225 83.292 23.412 1.000 28.919 550 ILE C C 1
ATOM 26710 O O . ILE C 1 517 ? 97.092 84.183 23.538 1.000 28.515 550 ILE C O 1
ATOM 26726 N N . LEU C 1 518 ? 94.957 83.528 23.099 1.000 28.943 551 LEU C N 1
ATOM 26727 C CA . LEU C 1 518 ? 94.535 84.905 22.737 1.000 29.710 551 LEU C CA 1
ATOM 26728 C C . LEU C 1 518 ? 93.291 85.323 23.514 1.000 29.679 551 LEU C C 1
ATOM 26729 O O . LEU C 1 518 ? 92.349 84.536 23.622 1.000 29.310 551 LEU C O 1
ATOM 26745 N N . ASN C 1 519 ? 93.313 86.568 23.981 1.000 30.305 552 ASN C N 1
ATOM 26746 C CA . ASN C 1 519 ? 92.137 87.285 24.530 1.000 31.105 552 ASN C CA 1
ATOM 26747 C C . ASN C 1 519 ? 91.541 86.490 25.686 1.000 30.940 552 ASN C C 1
ATOM 26748 O O . ASN C 1 519 ? 90.365 86.198 25.604 1.000 30.801 552 ASN C O 1
ATOM 26759 N N . ASN C 1 520 ? 92.357 86.125 26.674 1.000 30.687 553 ASN C N 1
ATOM 26760 C CA . ASN C 1 520 ? 91.925 85.419 27.892 1.000 30.779 553 ASN C CA 1
ATOM 26761 C C . ASN C 1 520 ? 92.030 86.371 29.069 1.000 32.315 553 ASN C C 1
ATOM 26762 O O . ASN C 1 520 ? 92.696 87.400 28.983 1.000 32.206 553 ASN C O 1
ATOM 26773 N N . GLN C 1 521 ? 91.333 86.007 30.126 1.000 34.407 554 GLN C N 1
ATOM 26774 C CA . GLN C 1 521 ? 91.400 86.732 31.402 1.000 36.767 554 GLN C CA 1
ATOM 26775 C C . GLN C 1 521 ? 91.912 85.762 32.468 1.000 35.845 554 GLN C C 1
ATOM 26776 O O . GLN C 1 521 ? 91.386 84.631 32.613 1.000 35.387 554 GLN C O 1
ATOM 26790 N N . PHE C 1 522 ? 92.964 86.215 33.128 1.000 35.631 555 PHE C N 1
ATOM 26791 C CA . PHE C 1 522 ? 93.633 85.528 34.253 1.000 35.794 555 PHE C CA 1
ATOM 26792 C C . PHE C 1 522 ? 93.400 86.364 35.507 1.000 36.586 555 PHE C C 1
ATOM 26793 O O . PHE C 1 522 ? 93.992 87.466 35.661 1.000 36.197 555 PHE C O 1
ATOM 26810 N N . ASP C 1 523 ? 92.522 85.867 36.371 1.000 38.096 556 ASP C N 1
ATOM 26811 C CA . ASP C 1 523 ? 92.409 86.406 37.741 1.000 39.577 556 ASP C CA 1
ATOM 26812 C C . ASP C 1 523 ? 93.280 85.498 38.603 1.000 38.156 556 ASP C C 1
ATOM 26813 O O . ASP C 1 523 ? 93.008 84.261 38.640 1.000 37.277 556 ASP C O 1
ATOM 26822 N N . THR C 1 524 ? 94.344 86.072 39.176 1.000 37.010 557 THR C N 1
ATOM 26823 C CA . THR C 1 524 ? 95.314 85.300 39.980 1.000 36.555 557 THR C CA 1
ATOM 26824 C C . THR C 1 524 ? 95.823 86.166 41.130 1.000 36.930 557 THR C C 1
ATOM 26825 O O . THR C 1 524 ? 95.900 87.416 40.997 1.000 36.399 557 THR C O 1
ATOM 26836 N N . PHE C 1 525 ? 96.207 85.434 42.180 1.000 36.376 558 PHE C N 1
ATOM 26837 C CA . PHE C 1 525 ? 96.767 85.880 43.468 1.000 35.509 558 PHE C CA 1
ATOM 26838 C C . PHE C 1 525 ? 98.280 85.657 43.450 1.000 35.958 558 PHE C C 1
ATOM 26839 O O . PHE C 1 525 ? 98.997 86.349 44.174 1.000 36.876 558 PHE C O 1
ATOM 26856 N N . ASP C 1 526 ? 98.728 84.692 42.640 1.000 35.590 559 ASP C N 1
ATOM 26857 C CA . ASP C 1 526 ? 100.136 84.256 42.478 1.000 35.401 559 ASP C CA 1
ATOM 26858 C C . ASP C 1 526 ? 100.716 84.794 41.163 1.000 34.804 559 ASP C C 1
ATOM 26859 O O . ASP C 1 526 ? 100.071 85.638 40.481 1.000 34.146 559 ASP C O 1
ATOM 26868 N N . GLN C 1 527 ? 101.884 84.269 40.788 1.000 34.384 560 GLN C N 1
ATOM 26869 C CA . GLN C 1 527 ? 102.699 84.768 39.650 1.000 34.212 560 GLN C CA 1
ATOM 26870 C C . GLN C 1 527 ? 102.556 83.914 38.377 1.000 33.131 560 GLN C C 1
ATOM 26871 O O . GLN C 1 527 ? 102.268 84.468 37.328 1.000 32.409 560 GLN C O 1
ATOM 26885 N N . PRO C 1 528 ? 102.807 82.583 38.382 1.000 32.335 561 PRO C N 1
ATOM 26886 C CA . PRO C 1 528 ? 102.873 81.794 37.147 1.000 31.625 561 PRO C CA 1
ATOM 26887 C C . PRO C 1 528 ? 101.603 81.767 36.263 1.000 31.833 561 PRO C C 1
ATOM 26888 O O . PRO C 1 528 ? 100.546 81.241 36.696 1.000 33.588 561 PRO C O 1
ATOM 26899 N N . ILE C 1 529 ? 101.716 82.231 35.008 1.000 30.921 562 ILE C N 1
ATOM 26900 C CA . ILE C 1 529 ? 100.596 82.342 34.021 1.000 29.896 562 ILE C CA 1
ATOM 26901 C C . ILE C 1 529 ? 100.785 81.265 32.955 1.000 28.841 562 ILE C C 1
ATOM 26902 O O . ILE C 1 529 ? 99.828 80.520 32.696 1.000 28.281 562 ILE C O 1
ATOM 26918 N N . LEU C 1 530 ? 101.976 81.220 32.358 1.000 28.227 563 LEU C N 1
ATOM 26919 C CA . LEU C 1 530 ? 102.310 80.293 31.259 1.000 27.885 563 LEU C CA 1
ATOM 26920 C C . LEU C 1 530 ? 103.677 79.657 31.525 1.000 27.836 563 LEU C C 1
ATOM 26921 O O . LEU C 1 530 ? 104.646 80.384 31.728 1.000 28.242 563 LEU C O 1
ATOM 26937 N N . TYR C 1 531 ? 103.724 78.336 31.537 1.000 27.794 564 TYR C N 1
ATOM 26938 C CA . TYR C 1 531 ? 104.970 77.555 31.517 1.000 28.537 564 TYR C CA 1
ATOM 26939 C C . TYR C 1 531 ? 105.009 76.762 30.226 1.000 29.005 564 TYR C C 1
ATOM 26940 O O . TYR C 1 531 ? 104.007 76.145 29.878 1.000 29.349 564 TYR C O 1
ATOM 26958 N N . ALA C 1 532 ? 106.134 76.769 29.516 1.000 29.672 565 ALA C N 1
ATOM 26959 C CA . ALA C 1 532 ? 106.170 76.178 28.164 1.000 29.749 565 ALA C CA 1
ATOM 26960 C C . ALA C 1 532 ? 107.492 75.479 27.913 1.000 29.622 565 ALA C C 1
ATOM 26961 O O . ALA C 1 532 ? 108.509 76.153 27.932 1.000 29.750 565 ALA C O 1
ATOM 26968 N N . LYS C 1 533 ? 107.439 74.172 27.689 1.000 29.500 566 LYS C N 1
ATOM 26969 C CA . LYS C 1 533 ? 108.634 73.331 27.468 1.000 30.046 566 LYS C CA 1
ATOM 26970 C C . LYS C 1 533 ? 108.480 72.599 26.131 1.000 29.976 566 LYS C C 1
ATOM 26971 O O . LYS C 1 533 ? 107.482 71.904 25.963 1.000 29.224 566 LYS C O 1
ATOM 26990 N N . SER C 1 534 ? 109.433 72.813 25.223 1.000 30.220 567 SER C N 1
ATOM 26991 C CA . SER C 1 534 ? 109.596 72.115 23.923 1.000 30.106 567 SER C CA 1
ATOM 26992 C C . SER C 1 534 ? 108.492 72.537 22.940 1.000 30.416 567 SER C C 1
ATOM 26993 O O . SER C 1 534 ? 107.746 71.699 22.398 1.000 29.797 567 SER C O 1
ATOM 27001 N N . VAL C 1 535 ? 108.455 73.825 22.647 1.000 31.183 568 VAL C N 1
ATOM 27002 C CA . VAL C 1 535 ? 107.437 74.384 21.734 1.000 31.822 568 VAL C CA 1
ATOM 27003 C C . VAL C 1 535 ? 108.088 75.181 20.623 1.000 32.062 568 VAL C C 1
ATOM 27004 O O . VAL C 1 535 ? 108.887 76.084 20.884 1.000 32.110 568 VAL C O 1
ATOM 27017 N N . ASP C 1 536 ? 107.642 74.913 19.420 1.000 32.786 569 ASP C N 1
ATOM 27018 C CA . ASP C 1 536 ? 107.960 75.760 18.254 1.000 33.919 569 ASP C CA 1
ATOM 27019 C C . ASP C 1 536 ? 106.689 76.459 17.794 1.000 33.452 569 ASP C C 1
ATOM 27020 O O . ASP C 1 536 ? 105.838 75.764 17.207 1.000 34.291 569 ASP C O 1
ATOM 27029 N N . GLY C 1 537 ? 106.564 77.765 18.054 1.000 32.649 570 GLY C N 1
ATOM 27030 C CA . GLY C 1 537 ? 105.345 78.525 17.718 1.000 31.918 570 GLY C CA 1
ATOM 27031 C C . GLY C 1 537 ? 104.416 78.647 18.918 1.000 30.948 570 GLY C C 1
ATOM 27032 O O . GLY C 1 537 ? 103.689 77.694 19.224 1.000 30.173 570 GLY C O 1
ATOM 27036 N N . LEU C 1 538 ? 104.462 79.789 19.593 1.000 30.244 571 LEU C N 1
ATOM 27037 C CA . LEU C 1 538 ? 103.689 80.055 20.813 1.000 29.496 571 LEU C CA 1
ATOM 27038 C C . LEU C 1 538 ? 103.193 81.498 20.760 1.000 29.593 571 LEU C C 1
ATOM 27039 O O . LEU C 1 538 ? 104.003 82.416 20.891 1.000 29.770 571 LEU C O 1
ATOM 27055 N N . VAL C 1 539 ? 101.895 81.688 20.552 1.000 29.369 572 VAL C N 1
ATOM 27056 C CA . VAL C 1 539 ? 101.303 83.049 20.477 1.000 29.406 572 VAL C CA 1
ATOM 27057 C C . VAL C 1 539 ? 100.603 83.342 21.790 1.000 28.781 572 VAL C C 1
ATOM 27058 O O . VAL C 1 539 ? 99.784 82.533 22.232 1.000 28.417 572 VAL C O 1
ATOM 27071 N N . PHE C 1 540 ? 100.924 84.481 22.380 1.000 28.560 573 PHE C N 1
ATOM 27072 C CA . PHE C 1 540 ? 100.289 84.956 23.619 1.000 28.111 573 PHE C CA 1
ATOM 27073 C C . PHE C 1 540 ? 99.919 86.408 23.395 1.000 28.357 573 PHE C C 1
ATOM 27074 O O . PHE C 1 540 ? 100.781 87.253 23.472 1.000 28.298 573 PHE C O 1
ATOM 27091 N N . THR C 1 541 ? 98.671 86.687 23.067 1.000 28.720 574 THR C N 1
ATOM 27092 C CA . THR C 1 541 ? 98.287 88.071 22.669 1.000 29.365 574 THR C CA 1
ATOM 27093 C C . THR C 1 541 ? 96.911 88.452 23.213 1.000 29.629 574 THR C C 1
ATOM 27094 O O . THR C 1 541 ? 96.026 87.598 23.312 1.000 28.667 574 THR C O 1
ATOM 27105 N N . GLY C 1 542 ? 96.801 89.743 23.510 1.000 30.674 575 GLY C N 1
ATOM 27106 C CA . GLY C 1 542 ? 95.569 90.427 23.931 1.000 31.431 575 GLY C CA 1
ATOM 27107 C C . GLY C 1 542 ? 95.001 89.859 25.219 1.000 31.974 575 GLY C C 1
ATOM 27108 O O . GLY C 1 542 ? 93.770 89.929 25.379 1.000 32.287 575 GLY C O 1
ATOM 27112 N N . ASN C 1 543 ? 95.848 89.308 26.097 1.000 32.121 576 ASN C N 1
ATOM 27113 C CA . ASN C 1 543 ? 95.390 88.686 27.355 1.000 32.343 576 ASN C CA 1
ATOM 27114 C C . ASN C 1 543 ? 95.437 89.718 28.482 1.000 34.026 576 ASN C C 1
ATOM 27115 O O . ASN C 1 543 ? 96.233 90.663 28.408 1.000 34.734 576 ASN C O 1
ATOM 27126 N N . LYS C 1 544 ? 94.622 89.483 29.498 1.000 35.376 577 LYS C N 1
ATOM 27127 C CA . LYS C 1 544 ? 94.425 90.400 30.633 1.000 37.803 577 LYS C CA 1
ATOM 27128 C C . LYS C 1 544 ? 94.745 89.648 31.916 1.000 36.830 577 LYS C C 1
ATOM 27129 O O . LYS C 1 544 ? 94.166 88.584 32.159 1.000 36.221 577 LYS C O 1
ATOM 27148 N N . ILE C 1 545 ? 95.672 90.192 32.682 1.000 36.526 578 ILE C N 1
ATOM 27149 C CA . ILE C 1 545 ? 96.002 89.572 33.978 1.000 35.812 578 ILE C CA 1
ATOM 27150 C C . ILE C 1 545 ? 95.625 90.564 35.055 1.000 35.945 578 ILE C C 1
ATOM 27151 O O . ILE C 1 545 ? 96.049 91.741 34.991 1.000 34.921 578 ILE C O 1
ATOM 27167 N N . GLN C 1 546 ? 94.763 90.065 35.932 1.000 37.150 579 GLN C N 1
ATOM 27168 C CA . GLN C 1 546 ? 94.159 90.838 37.029 1.000 39.652 579 GLN C CA 1
ATOM 27169 C C . GLN C 1 546 ? 94.570 90.178 38.354 1.000 39.407 579 GLN C C 1
ATOM 27170 O O . GLN C 1 546 ? 94.368 88.939 38.536 1.000 39.523 579 GLN C O 1
ATOM 27184 N N . THR C 1 547 ? 95.217 90.963 39.213 1.000 38.729 580 THR C N 1
ATOM 27185 C CA . THR C 1 547 ? 95.762 90.457 40.487 1.000 38.888 580 THR C CA 1
ATOM 27186 C C . THR C 1 547 ? 94.648 90.550 41.542 1.000 38.324 580 THR C C 1
ATOM 27187 O O . THR C 1 547 ? 93.832 91.485 41.529 1.000 37.233 580 THR C O 1
ATOM 27198 N N . ASN C 1 548 ? 94.640 89.611 42.465 1.000 38.743 581 ASN C N 1
ATOM 27199 C CA . ASN C 1 548 ? 93.775 89.683 43.671 1.000 39.712 581 ASN C CA 1
ATOM 27200 C C . ASN C 1 548 ? 94.579 89.125 44.865 1.000 40.363 581 ASN C C 1
ATOM 27201 O O . ASN C 1 548 ? 95.652 88.556 44.634 1.000 39.327 581 ASN C O 1
ATOM 27212 N N . LYS C 1 549 ? 94.077 89.221 46.098 1.000 41.836 582 LYS C N 1
ATOM 27213 C CA . LYS C 1 549 ? 94.788 88.652 47.268 1.000 43.321 582 LYS C CA 1
ATOM 27214 C C . LYS C 1 549 ? 93.929 87.638 48.023 1.000 42.771 582 LYS C C 1
ATOM 27215 O O . LYS C 1 549 ? 94.161 87.475 49.233 1.000 41.887 582 LYS C O 1
ATOM 27234 N N . GLU C 1 550 ? 93.031 86.925 47.345 1.000 42.901 583 GLU C N 1
ATOM 27235 C CA . GLU C 1 550 ? 92.084 85.976 48.003 1.000 43.877 583 GLU C CA 1
ATOM 27236 C C . GLU C 1 550 ? 92.884 84.848 48.657 1.000 41.324 583 GLU C C 1
ATOM 27237 O O . GLU C 1 550 ? 92.341 84.143 49.493 1.000 40.215 583 GLU C O 1
ATOM 27249 N N . TYR C 1 551 ? 94.124 84.657 48.245 1.000 40.033 584 TYR C N 1
ATOM 27250 C CA . TYR C 1 551 ? 95.070 83.713 48.875 1.000 38.806 584 TYR C CA 1
ATOM 27251 C C . TYR C 1 551 ? 96.503 84.240 48.756 1.000 38.286 584 TYR C C 1
ATOM 27252 O O . TYR C 1 551 ? 96.859 85.029 47.874 1.000 37.427 584 TYR C O 1
ATOM 27270 N N . PRO C 1 552 ? 97.417 83.751 49.608 1.000 37.476 585 PRO C N 1
ATOM 27271 C CA . PRO C 1 552 ? 98.829 84.124 49.491 1.000 36.934 585 PRO C CA 1
ATOM 27272 C C . PRO C 1 552 ? 99.535 83.528 48.262 1.000 35.329 585 PRO C C 1
ATOM 27273 O O . PRO C 1 552 ? 99.417 82.346 47.998 1.000 34.281 585 PRO C O 1
ATOM 27284 N N . ALA C 1 553 ? 100.341 84.334 47.576 1.000 35.059 586 ALA C N 1
ATOM 27285 C CA . ALA C 1 553 ? 101.293 83.804 46.564 1.000 34.935 586 ALA C CA 1
ATOM 27286 C C . ALA C 1 553 ? 102.117 82.678 47.211 1.000 34.636 586 ALA C C 1
ATOM 27287 O O . ALA C 1 553 ? 102.522 82.859 48.358 1.000 35.007 586 ALA C O 1
ATOM 27294 N N . PHE C 1 554 ? 102.379 81.556 46.550 1.000 34.035 587 PHE C N 1
ATOM 27295 C CA . PHE C 1 554 ? 103.260 80.531 47.172 1.000 33.451 587 PHE C CA 1
ATOM 27296 C C . PHE C 1 554 ? 104.117 79.710 46.181 1.000 32.924 587 PHE C C 1
ATOM 27297 O O . PHE C 1 554 ? 104.972 78.930 46.636 1.000 32.496 587 PHE C O 1
ATOM 27314 N N . HIS C 1 555 ? 103.861 79.799 44.881 1.000 32.616 588 HIS C N 1
ATOM 27315 C CA . HIS C 1 555 ? 104.377 78.823 43.896 1.000 32.649 588 HIS C CA 1
ATOM 27316 C C . HIS C 1 555 ? 105.893 78.989 43.786 1.000 33.116 588 HIS C C 1
ATOM 27317 O O . HIS C 1 555 ? 106.358 80.153 43.715 1.000 32.416 588 HIS C O 1
ATOM 27332 N N . SER C 1 556 ? 106.622 77.878 43.685 1.000 33.510 589 SER C N 1
ATOM 27333 C CA . SER C 1 556 ? 108.103 77.920 43.614 1.000 34.496 589 SER C CA 1
ATOM 27334 C C . SER C 1 556 ? 108.523 78.694 42.359 1.000 35.596 589 SER C C 1
ATOM 27335 O O . SER C 1 556 ? 109.528 79.446 42.440 1.000 37.115 589 SER C O 1
ATOM 27343 N N . ASN C 1 557 ? 107.780 78.545 41.259 1.000 34.586 590 ASN C N 1
ATOM 27344 C CA . ASN C 1 557 ? 107.988 79.316 40.017 1.000 33.576 590 ASN C CA 1
ATOM 27345 C C . ASN C 1 557 ? 107.441 80.726 40.243 1.000 33.892 590 ASN C C 1
ATOM 27346 O O . ASN C 1 557 ? 106.227 80.854 40.216 1.000 34.731 590 ASN C O 1
ATOM 27357 N N . LYS C 1 558 ? 108.288 81.740 40.447 1.000 33.736 591 LYS C N 1
ATOM 27358 C CA . LYS C 1 558 ? 107.835 83.132 40.727 1.000 34.068 591 LYS C CA 1
ATOM 27359 C C . LYS C 1 558 ? 107.864 83.981 39.453 1.000 33.556 591 LYS C C 1
ATOM 27360 O O . LYS C 1 558 ? 107.850 85.226 39.525 1.000 33.223 591 LYS C O 1
ATOM 27379 N N . LYS C 1 559 ? 107.837 83.336 38.297 1.000 33.470 592 LYS C N 1
ATOM 27380 C CA . LYS C 1 559 ? 107.889 84.055 37.000 1.000 33.635 592 LYS C CA 1
ATOM 27381 C C . LYS C 1 559 ? 106.537 83.945 36.297 1.000 33.017 592 LYS C C 1
ATOM 27382 O O . LYS C 1 559 ? 106.038 82.812 36.102 1.000 32.200 592 LYS C O 1
ATOM 27401 N N . ARG C 1 560 ? 105.982 85.064 35.853 1.000 33.255 593 ARG C N 1
ATOM 27402 C CA . ARG C 1 560 ? 104.744 85.015 35.033 1.000 33.486 593 ARG C CA 1
ATOM 27403 C C . ARG C 1 560 ? 104.965 84.083 33.818 1.000 33.839 593 ARG C C 1
ATOM 27404 O O . ARG C 1 560 ? 104.156 83.155 33.567 1.000 32.760 593 ARG C O 1
ATOM 27425 N N . PHE C 1 561 ? 106.064 84.259 33.099 1.000 35.201 594 PHE C N 1
ATOM 27426 C CA . PHE C 1 561 ? 106.374 83.426 31.917 1.000 35.655 594 PHE C CA 1
ATOM 27427 C C . PHE C 1 561 ? 107.709 82.702 32.138 1.000 36.289 594 PHE C C 1
ATOM 27428 O O . PHE C 1 561 ? 108.752 83.320 32.474 1.000 36.943 594 PHE C O 1
ATOM 27445 N N . LEU C 1 562 ? 107.666 81.391 31.960 1.000 36.536 595 LEU C N 1
ATOM 27446 C CA . LEU C 1 562 ? 108.824 80.494 32.067 1.000 37.174 595 LEU C CA 1
ATOM 27447 C C . LEU C 1 562 ? 108.863 79.636 30.805 1.000 38.883 595 LEU C C 1
ATOM 27448 O O . LEU C 1 562 ? 107.952 78.807 30.620 1.000 39.809 595 LEU C O 1
ATOM 27464 N N . PHE C 1 563 ? 109.845 79.849 29.932 1.000 40.393 596 PHE C N 1
ATOM 27465 C CA . PHE C 1 563 ? 109.991 79.102 28.656 1.000 39.725 596 PHE C CA 1
ATOM 27466 C C . PHE C 1 563 ? 111.261 78.255 28.698 1.000 41.071 596 PHE C C 1
ATOM 27467 O O . PHE C 1 563 ? 112.293 78.820 29.018 1.000 44.038 596 PHE C O 1
ATOM 27484 N N . GLU C 1 564 ? 111.185 76.972 28.363 1.000 42.323 597 GLU C N 1
ATOM 27485 C CA . GLU C 1 564 ? 112.350 76.073 28.249 1.000 44.081 597 GLU C CA 1
ATOM 27486 C C . GLU C 1 564 ? 112.274 75.351 26.914 1.000 42.890 597 GLU C C 1
ATOM 27487 O O . GLU C 1 564 ? 111.402 74.468 26.795 1.000 42.264 597 GLU C O 1
ATOM 27499 N N . ARG C 1 565 ? 113.214 75.648 26.008 1.000 41.871 598 ARG C N 1
ATOM 27500 C CA . ARG C 1 565 ? 113.331 75.028 24.655 1.000 39.850 598 ARG C CA 1
ATOM 27501 C C . ARG C 1 565 ? 112.111 75.469 23.874 1.000 37.998 598 ARG C C 1
ATOM 27502 O O . ARG C 1 565 ? 111.378 74.636 23.387 1.000 38.130 598 ARG C O 1
ATOM 27523 N N . VAL C 1 566 ? 111.952 76.774 23.766 1.000 36.719 599 VAL C N 1
ATOM 27524 C CA . VAL C 1 566 ? 110.792 77.412 23.104 1.000 35.918 599 VAL C CA 1
ATOM 27525 C C . VAL C 1 566 ? 111.326 78.401 22.084 1.000 35.697 599 VAL C C 1
ATOM 27526 O O . VAL C 1 566 ? 111.993 79.379 22.472 1.000 34.678 599 VAL C O 1
ATOM 27539 N N . ILE C 1 567 ? 110.967 78.175 20.823 1.000 35.871 600 ILE C N 1
ATOM 27540 C CA . ILE C 1 567 ? 111.143 79.210 19.771 1.000 36.313 600 ILE C CA 1
ATOM 27541 C C . ILE C 1 567 ? 109.771 79.589 19.261 1.000 35.388 600 ILE C C 1
ATOM 27542 O O . ILE C 1 567 ? 108.806 78.850 19.529 1.000 35.184 600 ILE C O 1
ATOM 27558 N N . GLY C 1 568 ? 109.745 80.695 18.520 1.000 34.704 601 GLY C N 1
ATOM 27559 C CA . GLY C 1 568 ? 108.581 81.121 17.740 1.000 33.849 601 GLY C CA 1
ATOM 27560 C C . GLY C 1 568 ? 107.591 81.834 18.619 1.000 33.197 601 GLY C C 1
ATOM 27561 O O . GLY C 1 568 ? 106.378 81.632 18.445 1.000 32.599 601 GLY C O 1
ATOM 27565 N N . VAL C 1 569 ? 108.079 82.660 19.525 1.000 32.810 602 VAL C N 1
ATOM 27566 C CA . VAL C 1 569 ? 107.181 83.308 20.506 1.000 32.934 602 VAL C CA 1
ATOM 27567 C C . VAL C 1 569 ? 106.744 84.643 19.958 1.000 33.132 602 VAL C C 1
ATOM 27568 O O . VAL C 1 569 ? 107.630 85.463 19.636 1.000 33.291 602 VAL C O 1
ATOM 27581 N N . ASP C 1 570 ? 105.427 84.842 20.007 1.000 33.044 603 ASP C N 1
ATOM 27582 C CA . ASP C 1 570 ? 104.735 86.078 19.599 1.000 32.951 603 ASP C CA 1
ATOM 27583 C C . ASP C 1 570 ? 103.933 86.582 20.785 1.000 32.456 603 ASP C C 1
ATOM 27584 O O . ASP C 1 570 ? 103.053 85.872 21.289 1.000 32.521 603 ASP C O 1
ATOM 27593 N N . PHE C 1 571 ? 104.224 87.783 21.226 1.000 32.086 604 PHE C N 1
ATOM 27594 C CA . PHE C 1 571 ? 103.774 88.242 22.547 1.000 31.520 604 PHE C CA 1
ATOM 27595 C C . PHE C 1 571 ? 103.501 89.733 22.461 1.000 31.782 604 PHE C C 1
ATOM 27596 O O . PHE C 1 571 ? 104.453 90.538 22.585 1.000 31.876 604 PHE C O 1
ATOM 27613 N N . SER C 1 572 ? 102.228 90.087 22.323 1.000 31.865 605 SER C N 1
ATOM 27614 C CA . SER C 1 572 ? 101.804 91.495 22.195 1.000 32.540 605 SER C CA 1
ATOM 27615 C C . SER C 1 572 ? 100.411 91.720 22.787 1.000 32.942 605 SER C C 1
ATOM 27616 O O . SER C 1 572 ? 99.615 90.756 22.931 1.000 31.893 605 SER C O 1
ATOM 27624 N N . ASP C 1 573 ? 100.162 92.986 23.117 1.000 34.582 606 ASP C N 1
ATOM 27625 C CA . ASP C 1 573 ? 98.850 93.516 23.571 1.000 35.328 606 ASP C CA 1
ATOM 27626 C C . ASP C 1 573 ? 98.438 92.840 24.894 1.000 34.846 606 ASP C C 1
ATOM 27627 O O . ASP C 1 573 ? 97.233 92.834 25.222 1.000 35.709 606 ASP C O 1
ATOM 27636 N N . ASN C 1 574 ? 99.380 92.344 25.688 1.000 34.176 607 ASN C N 1
ATOM 27637 C CA . ASN C 1 574 ? 99.029 91.775 27.005 1.000 33.662 607 ASN C CA 1
ATOM 27638 C C . ASN C 1 574 ? 99.119 92.864 28.071 1.000 34.589 607 ASN C C 1
ATOM 27639 O O . ASN C 1 574 ? 99.854 93.852 27.899 1.000 34.623 607 ASN C O 1
ATOM 27650 N N . LYS C 1 575 ? 98.362 92.688 29.150 1.000 35.520 608 LYS C N 1
ATOM 27651 C CA . LYS C 1 575 ? 98.349 93.651 30.281 1.000 36.247 608 LYS C CA 1
ATOM 27652 C C . LYS C 1 575 ? 98.344 92.944 31.639 1.000 34.983 608 LYS C C 1
ATOM 27653 O O . LYS C 1 575 ? 97.843 91.804 31.782 1.000 33.763 608 LYS C O 1
ATOM 27672 N N . VAL C 1 576 ? 98.875 93.632 32.628 1.000 35.037 609 VAL C N 1
ATOM 27673 C CA . VAL C 1 576 ? 98.742 93.212 34.044 1.000 34.820 609 VAL C CA 1
ATOM 27674 C C . VAL C 1 576 ? 98.196 94.414 34.793 1.000 35.174 609 VAL C C 1
ATOM 27675 O O . VAL C 1 576 ? 98.830 95.480 34.746 1.000 35.134 609 VAL C O 1
ATOM 27688 N N . ASP C 1 577 ? 97.002 94.252 35.349 1.000 35.483 610 ASP C N 1
ATOM 27689 C CA . ASP C 1 577 ? 96.300 95.299 36.125 1.000 36.430 610 ASP C CA 1
ATOM 27690 C C . ASP C 1 577 ? 96.254 96.553 35.244 1.000 37.456 610 ASP C C 1
ATOM 27691 O O . ASP C 1 577 ? 96.474 97.646 35.726 1.000 36.777 610 ASP C O 1
ATOM 27700 N N . GLY C 1 578 ? 95.984 96.347 33.956 1.000 39.430 611 GLY C N 1
ATOM 27701 C CA . GLY C 1 578 ? 95.764 97.412 32.960 1.000 41.772 611 GLY C CA 1
ATOM 27702 C C . GLY C 1 578 ? 97.047 98.078 32.490 1.000 43.931 611 GLY C C 1
ATOM 27703 O O . GLY C 1 578 ? 96.954 99.056 31.703 1.000 43.135 611 GLY C O 1
ATOM 27707 N N . LYS C 1 579 ? 98.206 97.596 32.954 1.000 45.833 612 LYS C N 1
ATOM 27708 C CA . LYS C 1 579 ? 99.515 98.098 32.472 1.000 47.337 612 LYS C CA 1
ATOM 27709 C C . LYS C 1 579 ? 100.078 97.097 31.461 1.000 45.828 612 LYS C C 1
ATOM 27710 O O . LYS C 1 579 ? 99.974 95.889 31.675 1.000 45.547 612 LYS C O 1
ATOM 27729 N N . PRO C 1 580 ? 100.626 97.572 30.312 1.000 45.362 613 PRO C N 1
ATOM 27730 C CA . PRO C 1 580 ? 101.274 96.707 29.323 1.000 44.276 613 PRO C CA 1
ATOM 27731 C C . PRO C 1 580 ? 102.503 95.967 29.849 1.000 43.827 613 PRO C C 1
ATOM 27732 O O . PRO C 1 580 ? 103.234 96.506 30.605 1.000 43.821 613 PRO C O 1
ATOM 27743 N N . ILE C 1 581 ? 102.650 94.717 29.456 1.000 44.672 614 ILE C N 1
ATOM 27744 C CA . ILE C 1 581 ? 103.854 93.888 29.711 1.000 46.568 614 ILE C CA 1
ATOM 27745 C C . ILE C 1 581 ? 104.389 93.504 28.340 1.000 48.283 614 ILE C C 1
ATOM 27746 O O . ILE C 1 581 ? 103.720 92.735 27.618 1.000 48.790 614 ILE C O 1
ATOM 27762 N N . GLU C 1 582 ? 105.552 94.015 27.966 1.000 49.843 615 GLU C N 1
ATOM 27763 C CA . GLU C 1 582 ? 106.110 93.735 26.627 1.000 50.760 615 GLU C CA 1
ATOM 27764 C C . GLU C 1 582 ? 107.430 92.963 26.779 1.000 49.891 615 GLU C C 1
ATOM 27765 O O . GLU C 1 582 ? 108.093 93.078 27.806 1.000 50.260 615 GLU C O 1
ATOM 27777 N N . MET C 1 583 ? 107.751 92.137 25.787 1.000 50.146 616 MET C N 1
ATOM 27778 C CA . MET C 1 583 ? 109.023 91.395 25.644 1.000 50.296 616 MET C CA 1
ATOM 27779 C C . MET C 1 583 ? 110.133 92.398 25.342 1.000 54.399 616 MET C C 1
ATOM 27780 O O . MET C 1 583 ? 111.178 92.328 25.989 1.000 56.267 616 MET C O 1
ATOM 27794 N N . LEU C 1 584 ? 109.924 93.270 24.359 1.000 57.411 617 LEU C N 1
ATOM 27795 C CA . LEU C 1 584 ? 110.880 94.364 24.061 1.000 60.628 617 LEU C CA 1
ATOM 27796 C C . LEU C 1 584 ? 110.388 95.542 24.892 1.000 62.945 617 LEU C C 1
ATOM 27797 O O . LEU C 1 584 ? 109.338 96.105 24.609 1.000 67.345 617 LEU C O 1
ATOM 27814 N N . SER D 1 1 ? 47.071 -14.547 21.529 1.000 51.489 34 SER D N 1
ATOM 27815 C CA . SER D 1 1 ? 46.543 -15.216 20.283 1.000 53.390 34 SER D CA 1
ATOM 27816 C C . SER D 1 1 ? 45.494 -14.333 19.569 1.000 50.433 34 SER D C 1
ATOM 27817 O O . SER D 1 1 ? 45.895 -13.621 18.620 1.000 49.060 34 SER D O 1
ATOM 27827 N N . GLU D 1 2 ? 44.232 -14.354 20.034 1.000 47.978 35 GLU D N 1
ATOM 27828 C CA . GLU D 1 2 ? 43.193 -13.350 19.708 1.000 46.752 35 GLU D CA 1
ATOM 27829 C C . GLU D 1 2 ? 43.468 -12.072 20.500 1.000 44.292 35 GLU D C 1
ATOM 27830 O O . GLU D 1 2 ? 42.666 -11.146 20.362 1.000 44.490 35 GLU D O 1
ATOM 27842 N N . PHE D 1 3 ? 44.571 -12.025 21.256 1.000 41.788 36 PHE D N 1
ATOM 27843 C CA . PHE D 1 3 ? 44.966 -10.916 22.154 1.000 39.255 36 PHE D CA 1
ATOM 27844 C C . PHE D 1 3 ? 46.314 -10.335 21.731 1.000 37.434 36 PHE D C 1
ATOM 27845 O O . PHE D 1 3 ? 47.223 -11.117 21.442 1.000 36.642 36 PHE D O 1
ATOM 27862 N N . ASN D 1 4 ? 46.472 -9.022 21.752 1.000 36.090 37 ASN D N 1
ATOM 27863 C CA . ASN D 1 4 ? 47.802 -8.432 21.481 1.000 35.461 37 ASN D CA 1
ATOM 27864 C C . ASN D 1 4 ? 48.724 -8.815 22.636 1.000 35.259 37 ASN D C 1
ATOM 27865 O O . ASN D 1 4 ? 49.806 -9.325 22.374 1.000 34.609 37 ASN D O 1
ATOM 27876 N N . VAL D 1 5 ? 48.263 -8.624 23.868 1.000 36.474 38 VAL D N 1
ATOM 27877 C CA . VAL D 1 5 ? 48.962 -9.016 25.131 1.000 37.028 38 VAL D CA 1
ATOM 27878 C C . VAL D 1 5 ? 48.016 -9.898 25.936 1.000 37.377 38 VAL D C 1
ATOM 27879 O O . VAL D 1 5 ? 46.865 -9.521 26.066 1.000 37.561 38 VAL D O 1
ATOM 27892 N N . LYS D 1 6 ? 48.496 -10.988 26.518 1.000 38.193 39 LYS D N 1
ATOM 27893 C CA . LYS D 1 6 ? 47.714 -11.748 27.522 1.000 39.367 39 LYS D CA 1
ATOM 27894 C C . LYS D 1 6 ? 48.037 -11.213 28.915 1.000 38.131 39 LYS D C 1
ATOM 27895 O O . LYS D 1 6 ? 49.184 -11.293 29.297 1.000 37.663 39 LYS D O 1
ATOM 27914 N N . ILE D 1 7 ? 47.072 -10.670 29.641 1.000 36.964 40 ILE D N 1
ATOM 27915 C CA . ILE D 1 7 ? 47.368 -10.041 30.958 1.000 36.178 40 ILE D CA 1
ATOM 27916 C C . ILE D 1 7 ? 46.850 -10.969 32.054 1.000 36.162 40 ILE D C 1
ATOM 27917 O O . ILE D 1 7 ? 45.676 -11.257 32.043 1.000 37.427 40 ILE D O 1
ATOM 27933 N N . TYR D 1 8 ? 47.698 -11.460 32.950 1.000 35.436 41 TYR D N 1
ATOM 27934 C CA . TYR D 1 8 ? 47.249 -12.291 34.086 1.000 35.109 41 TYR D CA 1
ATOM 27935 C C . TYR D 1 8 ? 47.236 -11.391 35.327 1.000 36.487 41 TYR D C 1
ATOM 27936 O O . TYR D 1 8 ? 48.306 -11.035 35.867 1.000 35.889 41 TYR D O 1
ATOM 27954 N N . LYS D 1 9 ? 46.047 -10.937 35.725 1.000 38.418 42 LYS D N 1
ATOM 27955 C CA . LYS D 1 9 ? 45.852 -10.321 37.057 1.000 38.898 42 LYS D CA 1
ATOM 27956 C C . LYS D 1 9 ? 46.045 -11.449 38.075 1.000 39.743 42 LYS D C 1
ATOM 27957 O O . LYS D 1 9 ? 45.318 -12.456 37.953 1.000 40.344 42 LYS D O 1
ATOM 27976 N N . LEU D 1 10 ? 46.992 -11.335 39.014 1.000 39.121 43 LEU D N 1
ATOM 27977 C CA . LEU D 1 10 ? 47.458 -12.547 39.734 1.000 37.948 43 LEU D CA 1
ATOM 27978 C C . LEU D 1 10 ? 46.331 -13.038 40.648 1.000 37.014 43 LEU D C 1
ATOM 27979 O O . LEU D 1 10 ? 46.149 -14.285 40.773 1.000 37.180 43 LEU D O 1
ATOM 27995 N N . SER D 1 11 ? 45.570 -12.090 41.212 1.000 35.219 44 SER D N 1
ATOM 27996 C CA . SER D 1 11 ? 44.441 -12.376 42.130 1.000 34.431 44 SER D CA 1
ATOM 27997 C C . SER D 1 11 ? 43.358 -13.249 41.458 1.000 34.471 44 SER D C 1
ATOM 27998 O O . SER D 1 11 ? 42.643 -13.988 42.148 1.000 34.059 44 SER D O 1
ATOM 28006 N N . ALA D 1 12 ? 43.209 -13.194 40.140 1.000 33.927 45 ALA D N 1
ATOM 28007 C CA . ALA D 1 12 ? 42.247 -14.061 39.452 1.000 33.773 45 ALA D CA 1
ATOM 28008 C C . ALA D 1 12 ? 42.797 -15.491 39.404 1.000 33.407 45 ALA D C 1
ATOM 28009 O O . ALA D 1 12 ? 42.043 -16.389 39.007 1.000 33.953 45 ALA D O 1
ATOM 28016 N N . TYR D 1 13 ? 44.067 -15.709 39.760 1.000 32.539 46 TYR D N 1
ATOM 28017 C CA . TYR D 1 13 ? 44.745 -17.024 39.599 1.000 31.967 46 TYR D CA 1
ATOM 28018 C C . TYR D 1 13 ? 45.249 -17.464 40.972 1.000 31.910 46 TYR D C 1
ATOM 28019 O O . TYR D 1 13 ? 46.309 -18.114 41.041 1.000 32.917 46 TYR D O 1
ATOM 28037 N N . GLY D 1 14 ? 44.542 -17.087 42.038 1.000 31.346 47 GLY D N 1
ATOM 28038 C CA . GLY D 1 14 ? 44.795 -17.639 43.379 1.000 31.298 47 GLY D CA 1
ATOM 28039 C C . GLY D 1 14 ? 45.971 -16.990 44.085 1.000 31.095 47 GLY D C 1
ATOM 28040 O O . GLY D 1 14 ? 46.468 -17.587 45.052 1.000 30.974 47 GLY D O 1
ATOM 28044 N N . ILE D 1 15 ? 46.393 -15.798 43.666 1.000 30.848 48 ILE D N 1
ATOM 28045 C CA . ILE D 1 15 ? 47.578 -15.136 44.274 1.000 30.941 48 ILE D CA 1
ATOM 28046 C C . ILE D 1 15 ? 47.257 -13.699 44.670 1.000 31.165 48 ILE D C 1
ATOM 28047 O O . ILE D 1 15 ? 47.450 -12.713 43.811 1.000 30.732 48 ILE D O 1
ATOM 28063 N N . LYS D 1 16 ? 46.913 -13.579 45.957 1.000 31.139 49 LYS D N 1
ATOM 28064 C CA . LYS D 1 16 ? 46.305 -12.359 46.525 1.000 31.618 49 LYS D CA 1
ATOM 28065 C C . LYS D 1 16 ? 47.310 -11.644 47.413 1.000 30.739 49 LYS D C 1
ATOM 28066 O O . LYS D 1 16 ? 48.199 -12.278 47.979 1.000 31.265 49 LYS D O 1
ATOM 28085 N N . PRO D 1 17 ? 47.186 -10.310 47.578 1.000 29.883 50 PRO D N 1
ATOM 28086 C CA . PRO D 1 17 ? 48.011 -9.552 48.511 1.000 29.716 50 PRO D CA 1
ATOM 28087 C C . PRO D 1 17 ? 47.526 -9.662 49.970 1.000 29.973 50 PRO D C 1
ATOM 28088 O O . PRO D 1 17 ? 46.348 -9.787 50.215 1.000 30.415 50 PRO D O 1
ATOM 28099 N N . ASN D 1 18 ? 48.448 -9.575 50.918 1.000 29.873 51 ASN D N 1
ATOM 28100 C CA . ASN D 1 18 ? 48.143 -9.424 52.360 1.000 29.783 51 ASN D CA 1
ATOM 28101 C C . ASN D 1 18 ? 47.559 -10.733 52.883 1.000 30.458 51 ASN D C 1
ATOM 28102 O O . ASN D 1 18 ? 46.948 -10.717 53.926 1.000 30.633 51 ASN D O 1
ATOM 28113 N N . SER D 1 19 ? 47.751 -11.839 52.186 1.000 31.500 52 SER D N 1
ATOM 28114 C CA . SER D 1 19 ? 47.211 -13.143 52.617 1.000 33.032 52 SER D CA 1
ATOM 28115 C C . SER D 1 19 ? 48.105 -13.676 53.712 1.000 34.516 52 SER D C 1
ATOM 28116 O O . SER D 1 19 ? 47.704 -14.571 54.429 1.000 35.664 52 SER D O 1
ATOM 28124 N N . GLY D 1 20 ? 49.338 -13.196 53.754 1.000 36.202 53 GLY D N 1
ATOM 28125 C CA . GLY D 1 20 ? 50.385 -13.771 54.615 1.000 36.778 53 GLY D CA 1
ATOM 28126 C C . GLY D 1 20 ? 50.769 -15.188 54.214 1.000 37.921 53 GLY D C 1
ATOM 28127 O O . GLY D 1 20 ? 51.547 -15.780 54.961 1.000 38.300 53 GLY D O 1
ATOM 28131 N N . LYS D 1 21 ? 50.318 -15.724 53.080 1.000 38.597 54 LYS D N 1
ATOM 28132 C CA . LYS D 1 21 ? 50.739 -17.092 52.684 1.000 39.852 54 LYS D CA 1
ATOM 28133 C C . LYS D 1 21 ? 51.997 -17.051 51.818 1.000 38.472 54 LYS D C 1
ATOM 28134 O O . LYS D 1 21 ? 52.412 -15.963 51.326 1.000 38.103 54 LYS D O 1
ATOM 28153 N N . ASN D 1 22 ? 52.579 -18.234 51.656 1.000 36.993 55 ASN D N 1
ATOM 28154 C CA . ASN D 1 22 ? 53.831 -18.423 50.903 1.000 36.169 55 ASN D CA 1
ATOM 28155 C C . ASN D 1 22 ? 53.464 -18.294 49.437 1.000 35.428 55 ASN D C 1
ATOM 28156 O O . ASN D 1 22 ? 52.792 -19.198 48.949 1.000 35.852 55 ASN D O 1
ATOM 28167 N N . THR D 1 23 ? 53.858 -17.205 48.781 1.000 34.460 56 THR D N 1
ATOM 28168 C CA . THR D 1 23 ? 53.483 -16.920 47.377 1.000 33.634 56 THR D CA 1
ATOM 28169 C C . THR D 1 23 ? 54.413 -17.695 46.446 1.000 33.832 56 THR D C 1
ATOM 28170 O O . THR D 1 23 ? 54.105 -17.754 45.257 1.000 35.006 56 THR D O 1
ATOM 28181 N N . THR D 1 24 ? 55.517 -18.240 46.964 1.000 33.075 57 THR D N 1
ATOM 28182 C CA . THR D 1 24 ? 56.603 -18.776 46.127 1.000 32.672 57 THR D CA 1
ATOM 28183 C C . THR D 1 24 ? 56.090 -19.946 45.313 1.000 32.894 57 THR D C 1
ATOM 28184 O O . THR D 1 24 ? 56.238 -19.921 44.101 1.000 32.962 57 THR D O 1
ATOM 28195 N N . PRO D 1 25 ? 55.525 -21.008 45.923 1.000 33.499 58 PRO D N 1
ATOM 28196 C CA . PRO D 1 25 ? 55.188 -22.223 45.174 1.000 34.299 58 PRO D CA 1
ATOM 28197 C C . PRO D 1 25 ? 54.081 -21.995 44.129 1.000 35.320 58 PRO D C 1
ATOM 28198 O O . PRO D 1 25 ? 54.070 -22.699 43.087 1.000 35.731 58 PRO D O 1
ATOM 28209 N N . LEU D 1 26 ? 53.223 -20.996 44.409 1.000 35.700 59 LEU D N 1
ATOM 28210 C CA . LEU D 1 26 ? 52.061 -20.576 43.570 1.000 35.751 59 LEU D CA 1
ATOM 28211 C C . LEU D 1 26 ? 52.550 -19.837 42.321 1.000 35.822 59 LEU D C 1
ATOM 28212 O O . LEU D 1 26 ? 52.192 -20.266 41.211 1.000 38.453 59 LEU D O 1
ATOM 28228 N N . LEU D 1 27 ? 53.325 -18.761 42.474 1.000 34.880 60 LEU D N 1
ATOM 28229 C CA . LEU D 1 27 ? 53.804 -17.963 41.325 1.000 33.768 60 LEU D CA 1
ATOM 28230 C C . LEU D 1 27 ? 54.701 -18.831 40.460 1.000 34.179 60 LEU D C 1
ATOM 28231 O O . LEU D 1 27 ? 54.580 -18.752 39.282 1.000 34.564 60 LEU D O 1
ATOM 28247 N N . THR D 1 28 ? 55.545 -19.646 41.068 1.000 35.347 61 THR D N 1
ATOM 28248 C CA . THR D 1 28 ? 56.370 -20.671 40.392 1.000 36.137 61 THR D CA 1
ATOM 28249 C C . THR D 1 28 ? 55.484 -21.621 39.581 1.000 37.339 61 THR D C 1
ATOM 28250 O O . THR D 1 28 ? 55.751 -21.768 38.399 1.000 39.236 61 THR D O 1
ATOM 28261 N N . SER D 1 29 ? 54.504 -22.304 40.162 1.000 37.307 62 SER D N 1
ATOM 28262 C CA . SER D 1 29 ? 53.625 -23.207 39.371 1.000 37.571 62 SER D CA 1
ATOM 28263 C C . SER D 1 29 ? 52.915 -22.452 38.225 1.000 37.368 62 SER D C 1
ATOM 28264 O O . SER D 1 29 ? 52.824 -23.023 37.083 1.000 36.794 62 SER D O 1
ATOM 28272 N N . LEU D 1 30 ? 52.476 -21.215 38.487 1.000 37.166 63 LEU D N 1
ATOM 28273 C CA . LEU D 1 30 ? 51.670 -20.417 37.530 1.000 38.286 63 LEU D CA 1
ATOM 28274 C C . LEU D 1 30 ? 52.525 -19.974 36.333 1.000 39.723 63 LEU D C 1
ATOM 28275 O O . LEU D 1 30 ? 52.067 -20.175 35.189 1.000 39.785 63 LEU D O 1
ATOM 28291 N N . LEU D 1 31 ? 53.689 -19.349 36.573 1.000 42.099 64 LEU D N 1
ATOM 28292 C CA . LEU D 1 31 ? 54.651 -18.954 35.507 1.000 43.764 64 LEU D CA 1
ATOM 28293 C C . LEU D 1 31 ? 55.051 -20.182 34.702 1.000 45.085 64 LEU D C 1
ATOM 28294 O O . LEU D 1 31 ? 55.265 -20.017 33.528 1.000 46.208 64 LEU D O 1
ATOM 28310 N N . LYS D 1 32 ? 55.237 -21.346 35.315 1.000 47.214 65 LYS D N 1
ATOM 28311 C CA . LYS D 1 32 ? 55.625 -22.560 34.556 1.000 49.915 65 LYS D CA 1
ATOM 28312 C C . LYS D 1 32 ? 54.553 -22.844 33.511 1.000 50.210 65 LYS D C 1
ATOM 28313 O O . LYS D 1 32 ? 54.934 -23.159 32.373 1.000 48.445 65 LYS D O 1
ATOM 28332 N N . GLU D 1 33 ? 53.278 -22.756 33.903 1.000 49.960 66 GLU D N 1
ATOM 28333 C CA . GLU D 1 33 ? 52.150 -23.014 32.988 1.000 50.166 66 GLU D CA 1
ATOM 28334 C C . GLU D 1 33 ? 52.069 -21.907 31.909 1.000 49.727 66 GLU D C 1
ATOM 28335 O O . GLU D 1 33 ? 51.966 -22.236 30.693 1.000 50.180 66 GLU D O 1
ATOM 28347 N N . ILE D 1 34 ? 52.106 -20.633 32.293 1.000 47.257 67 ILE D N 1
ATOM 28348 C CA . ILE D 1 34 ? 52.017 -19.506 31.318 1.000 46.243 67 ILE D CA 1
ATOM 28349 C C . ILE D 1 34 ? 53.119 -19.660 30.268 1.000 46.864 67 ILE D C 1
ATOM 28350 O O . ILE D 1 34 ? 52.886 -19.339 29.101 1.000 46.683 67 ILE D O 1
ATOM 28366 N N . LYS D 1 35 ? 54.298 -20.089 30.700 1.000 48.558 68 LYS D N 1
ATOM 28367 C CA . LYS D 1 35 ? 55.453 -20.271 29.806 1.000 49.964 68 LYS D CA 1
ATOM 28368 C C . LYS D 1 35 ? 55.181 -21.450 28.873 1.000 50.583 68 LYS D C 1
ATOM 28369 O O . LYS D 1 35 ? 55.450 -21.319 27.694 1.000 54.327 68 LYS D O 1
ATOM 28388 N N . SER D 1 36 ? 54.695 -22.576 29.388 1.000 50.034 69 SER D N 1
ATOM 28389 C CA . SER D 1 36 ? 54.543 -23.813 28.582 1.000 49.511 69 SER D CA 1
ATOM 28390 C C . SER D 1 36 ? 53.542 -23.576 27.456 1.000 50.766 69 SER D C 1
ATOM 28391 O O . SER D 1 36 ? 53.473 -24.445 26.593 1.000 50.575 69 SER D O 1
ATOM 28399 N N . LYS D 1 37 ? 52.796 -22.465 27.483 1.000 52.191 70 LYS D N 1
ATOM 28400 C CA . LYS D 1 37 ? 51.837 -22.096 26.408 1.000 54.255 70 LYS D CA 1
ATOM 28401 C C . LYS D 1 37 ? 52.444 -20.966 25.553 1.000 57.452 70 LYS D C 1
ATOM 28402 O O . LYS D 1 37 ? 52.717 -21.149 24.331 1.000 58.763 70 LYS D O 1
ATOM 28421 N N . THR D 1 38 ? 52.775 -19.844 26.164 1.000 60.507 71 THR D N 1
ATOM 28422 C CA . THR D 1 38 ? 53.269 -18.648 25.433 1.000 62.447 71 THR D CA 1
ATOM 28423 C C . THR D 1 38 ? 54.589 -18.982 24.705 1.000 65.006 71 THR D C 1
ATOM 28424 O O . THR D 1 38 ? 55.457 -19.688 25.286 1.000 67.161 71 THR D O 1
ATOM 28435 N N . SER D 1 39 ? 54.769 -18.487 23.479 1.000 64.796 72 SER D N 1
ATOM 28436 C CA . SER D 1 39 ? 55.966 -18.774 22.654 1.000 63.523 72 SER D CA 1
ATOM 28437 C C . SER D 1 39 ? 56.190 -17.668 21.630 1.000 63.049 72 SER D C 1
ATOM 28438 O O . SER D 1 39 ? 55.318 -16.852 21.404 1.000 64.923 72 SER D O 1
ATOM 28446 N N . ASP D 1 40 ? 57.316 -17.723 20.945 1.000 63.677 73 ASP D N 1
ATOM 28447 C CA . ASP D 1 40 ? 57.615 -16.767 19.856 1.000 65.542 73 ASP D CA 1
ATOM 28448 C C . ASP D 1 40 ? 57.407 -15.327 20.337 1.000 61.611 73 ASP D C 1
ATOM 28449 O O . ASP D 1 40 ? 57.959 -14.920 21.367 1.000 59.982 73 ASP D O 1
ATOM 28458 N N . LEU D 1 41 ? 56.532 -14.635 19.630 1.000 59.647 74 LEU D N 1
ATOM 28459 C CA . LEU D 1 41 ? 56.273 -13.184 19.770 1.000 57.761 74 LEU D CA 1
ATOM 28460 C C . LEU D 1 41 ? 55.052 -13.003 20.667 1.000 53.621 74 LEU D C 1
ATOM 28461 O O . LEU D 1 41 ? 54.615 -11.820 20.787 1.000 53.341 74 LEU D O 1
ATOM 28477 N N . ASP D 1 42 ? 54.552 -14.086 21.300 1.000 48.931 75 ASP D N 1
ATOM 28478 C CA . ASP D 1 42 ? 53.488 -14.017 22.347 1.000 45.924 75 ASP D CA 1
ATOM 28479 C C . ASP D 1 42 ? 53.944 -13.090 23.477 1.000 42.580 75 ASP D C 1
ATOM 28480 O O . ASP D 1 42 ? 55.026 -13.307 24.018 1.000 42.684 75 ASP D O 1
ATOM 28489 N N . LYS D 1 43 ? 53.190 -12.023 23.725 1.000 40.374 76 LYS D N 1
ATOM 28490 C CA . LYS D 1 43 ? 53.483 -11.018 24.781 1.000 38.284 76 LYS D CA 1
ATOM 28491 C C . LYS D 1 43 ? 52.634 -11.338 26.021 1.000 36.643 76 LYS D C 1
ATOM 28492 O O . LYS D 1 43 ? 51.476 -11.728 25.865 1.000 36.788 76 LYS D O 1
ATOM 28511 N N . VAL D 1 44 ? 53.255 -11.280 27.199 1.000 34.984 77 VAL D N 1
ATOM 28512 C CA . VAL D 1 44 ? 52.682 -11.711 28.508 1.000 35.062 77 VAL D CA 1
ATOM 28513 C C . VAL D 1 44 ? 52.831 -10.550 29.482 1.000 34.489 77 VAL D C 1
ATOM 28514 O O . VAL D 1 44 ? 53.846 -9.886 29.389 1.000 35.303 77 VAL D O 1
ATOM 28527 N N . ILE D 1 45 ? 51.861 -10.331 30.364 1.000 33.433 78 ILE D N 1
ATOM 28528 C CA . ILE D 1 45 ? 52.002 -9.430 31.545 1.000 32.750 78 ILE D CA 1
ATOM 28529 C C . ILE D 1 45 ? 51.534 -10.225 32.769 1.000 32.512 78 ILE D C 1
ATOM 28530 O O . ILE D 1 45 ? 50.504 -10.924 32.646 1.000 33.052 78 ILE D O 1
ATOM 28546 N N . ILE D 1 46 ? 52.295 -10.166 33.867 1.000 31.902 79 ILE D N 1
ATOM 28547 C CA . ILE D 1 46 ? 51.945 -10.710 35.208 1.000 32.094 79 ILE D CA 1
ATOM 28548 C C . ILE D 1 46 ? 51.660 -9.510 36.123 1.000 32.170 79 ILE D C 1
ATOM 28549 O O . ILE D 1 46 ? 52.578 -8.677 36.303 1.000 30.873 79 ILE D O 1
ATOM 28565 N N . GLN D 1 47 ? 50.426 -9.397 36.665 1.000 33.060 80 GLN D N 1
ATOM 28566 C CA . GLN D 1 47 ? 50.006 -8.177 37.404 1.000 33.309 80 GLN D CA 1
ATOM 28567 C C . GLN D 1 47 ? 49.661 -8.462 38.870 1.000 33.916 80 GLN D C 1
ATOM 28568 O O . GLN D 1 47 ? 48.729 -9.217 39.188 1.000 34.073 80 GLN D O 1
ATOM 28582 N N . PHE D 1 48 ? 50.453 -7.797 39.718 1.000 35.443 81 PHE D N 1
ATOM 28583 C CA . PHE D 1 48 ? 50.370 -7.740 41.201 1.000 36.754 81 PHE D CA 1
ATOM 28584 C C . PHE D 1 48 ? 49.501 -6.540 41.598 1.000 38.887 81 PHE D C 1
ATOM 28585 O O . PHE D 1 48 ? 49.491 -5.528 40.872 1.000 40.125 81 PHE D O 1
ATOM 28602 N N . GLU D 1 49 ? 48.809 -6.632 42.734 1.000 41.239 82 GLU D N 1
ATOM 28603 C CA . GLU D 1 49 ? 47.921 -5.557 43.252 1.000 43.076 82 GLU D CA 1
ATOM 28604 C C . GLU D 1 49 ? 48.617 -4.826 44.396 1.000 42.227 82 GLU D C 1
ATOM 28605 O O . GLU D 1 49 ? 49.645 -5.345 44.911 1.000 42.086 82 GLU D O 1
ATOM 28617 N N . LYS D 1 50 ? 48.032 -3.692 44.781 1.000 41.881 83 LYS D N 1
ATOM 28618 C CA . LYS D 1 50 ? 48.347 -2.965 46.035 1.000 42.573 83 LYS D CA 1
ATOM 28619 C C . LYS D 1 50 ? 48.373 -3.960 47.184 1.000 41.899 83 LYS D C 1
ATOM 28620 O O . LYS D 1 50 ? 47.411 -4.729 47.357 1.000 41.872 83 LYS D O 1
ATOM 28639 N N . GLY D 1 51 ? 49.482 -3.940 47.922 1.000 41.463 84 GLY D N 1
ATOM 28640 C CA . GLY D 1 51 ? 49.658 -4.732 49.145 1.000 40.507 84 GLY D CA 1
ATOM 28641 C C . GLY D 1 51 ? 50.909 -5.584 49.109 1.000 39.367 84 GLY D C 1
ATOM 28642 O O . GLY D 1 51 ? 51.744 -5.423 48.220 1.000 40.394 84 GLY D O 1
ATOM 28646 N N . ARG D 1 52 ? 50.959 -6.544 50.008 1.000 38.256 85 ARG D N 1
ATOM 28647 C CA . ARG D 1 52 ? 52.174 -7.285 50.365 1.000 37.156 85 ARG D CA 1
ATOM 28648 C C . ARG D 1 52 ? 52.037 -8.749 49.958 1.000 35.247 85 ARG D C 1
ATOM 28649 O O . ARG D 1 52 ? 51.043 -9.379 50.270 1.000 34.860 85 ARG D O 1
ATOM 28670 N N . TYR D 1 53 ? 53.059 -9.278 49.313 1.000 33.718 86 TYR D N 1
ATOM 28671 C CA . TYR D 1 53 ? 53.163 -10.709 48.940 1.000 32.764 86 TYR D CA 1
ATOM 28672 C C . TYR D 1 53 ? 54.416 -11.233 49.647 1.000 32.044 86 TYR D C 1
ATOM 28673 O O . TYR D 1 53 ? 55.471 -10.623 49.571 1.000 31.162 86 TYR D O 1
ATOM 28691 N N . ASP D 1 54 ? 54.288 -12.315 50.388 1.000 32.609 87 ASP D N 1
ATOM 28692 C CA . ASP D 1 54 ? 55.439 -12.854 51.142 1.000 33.367 87 ASP D CA 1
ATOM 28693 C C . ASP D 1 54 ? 55.908 -14.083 50.387 1.000 32.859 87 ASP D C 1
ATOM 28694 O O . ASP D 1 54 ? 55.022 -14.902 50.010 1.000 32.972 87 ASP D O 1
ATOM 28703 N N . PHE D 1 55 ? 57.232 -14.198 50.226 1.000 32.448 88 PHE D N 1
ATOM 28704 C CA . PHE D 1 55 ? 57.901 -15.354 49.590 1.000 32.690 88 PHE D CA 1
ATOM 28705 C C . PHE D 1 55 ? 58.823 -15.985 50.599 1.000 32.921 88 PHE D C 1
ATOM 28706 O O . PHE D 1 55 ? 59.575 -15.274 51.230 1.000 33.403 88 PHE D O 1
ATOM 28723 N N . TYR D 1 56 ? 58.792 -17.297 50.684 1.000 33.802 89 TYR D N 1
ATOM 28724 C CA . TYR D 1 56 ? 59.684 -18.056 51.590 1.000 34.783 89 TYR D CA 1
ATOM 28725 C C . TYR D 1 56 ? 60.503 -19.031 50.759 1.000 35.150 89 TYR D C 1
ATOM 28726 O O . TYR D 1 56 ? 60.133 -19.405 49.659 1.000 34.858 89 TYR D O 1
ATOM 28744 N N . PRO D 1 57 ? 61.610 -19.544 51.305 1.000 36.006 90 PRO D N 1
ATOM 28745 C CA . PRO D 1 57 ? 62.358 -20.592 50.624 1.000 37.137 90 PRO D CA 1
ATOM 28746 C C . PRO D 1 57 ? 61.515 -21.796 50.175 1.000 39.393 90 PRO D C 1
ATOM 28747 O O . PRO D 1 57 ? 61.865 -22.356 49.158 1.000 40.601 90 PRO D O 1
ATOM 28758 N N . GLU D 1 58 ? 60.434 -22.155 50.878 1.000 40.620 91 GLU D N 1
ATOM 28759 C CA . GLU D 1 58 ? 59.721 -23.423 50.552 1.000 41.695 91 GLU D CA 1
ATOM 28760 C C . GLU D 1 58 ? 59.074 -23.282 49.191 1.000 41.067 91 GLU D C 1
ATOM 28761 O O . GLU D 1 58 ? 58.418 -22.266 48.956 1.000 42.114 91 GLU D O 1
ATOM 28773 N N . GLY D 1 59 ? 59.305 -24.268 48.334 1.000 40.536 92 GLY D N 1
ATOM 28774 C CA . GLY D 1 59 ? 58.709 -24.377 46.990 1.000 39.752 92 GLY D CA 1
ATOM 28775 C C . GLY D 1 59 ? 59.416 -23.501 45.969 1.000 39.425 92 GLY D C 1
ATOM 28776 O O . GLY D 1 59 ? 58.925 -23.472 44.809 1.000 39.165 92 GLY D O 1
ATOM 28780 N N . ALA D 1 60 ? 60.499 -22.806 46.355 1.000 38.919 93 ALA D N 1
ATOM 28781 C CA . ALA D 1 60 ? 61.338 -21.997 45.446 1.000 39.122 93 ALA D CA 1
ATOM 28782 C C . ALA D 1 60 ? 62.124 -22.932 44.546 1.000 40.087 93 ALA D C 1
ATOM 28783 O O . ALA D 1 60 ? 62.418 -24.073 44.950 1.000 41.235 93 ALA D O 1
ATOM 28790 N N . ILE D 1 61 ? 62.507 -22.436 43.385 1.000 40.429 94 ILE D N 1
ATOM 28791 C CA . ILE D 1 61 ? 63.396 -23.220 42.501 1.000 41.244 94 ILE D CA 1
ATOM 28792 C C . ILE D 1 61 ? 64.800 -23.121 43.085 1.000 41.595 94 ILE D C 1
ATOM 28793 O O . ILE D 1 61 ? 65.154 -22.040 43.622 1.000 41.474 94 ILE D O 1
ATOM 28809 N N . LYS D 1 62 ? 65.559 -24.217 43.001 1.000 42.509 95 LYS D N 1
ATOM 28810 C CA . LYS D 1 62 ? 67.012 -24.247 43.330 1.000 42.812 95 LYS D CA 1
ATOM 28811 C C . LYS D 1 62 ? 67.822 -24.246 42.033 1.000 42.000 95 LYS D C 1
ATOM 28812 O O . LYS D 1 62 ? 67.945 -25.308 41.377 1.000 42.393 95 LYS D O 1
ATOM 28831 N N . ARG D 1 63 ? 68.369 -23.081 41.678 1.000 41.285 96 ARG D N 1
ATOM 28832 C CA . ARG D 1 63 ? 69.278 -22.916 40.514 1.000 41.623 96 ARG D CA 1
ATOM 28833 C C . ARG D 1 63 ? 70.751 -22.785 40.960 1.000 41.156 96 ARG D C 1
ATOM 28834 O O . ARG D 1 63 ? 71.070 -22.066 41.923 1.000 40.399 96 ARG D O 1
ATOM 28855 N N . GLU D 1 64 ? 71.632 -23.452 40.232 1.000 40.936 97 GLU D N 1
ATOM 28856 C CA . GLU D 1 64 ? 73.083 -23.245 40.336 1.000 40.062 97 GLU D CA 1
ATOM 28857 C C . GLU D 1 64 ? 73.432 -22.047 39.455 1.000 38.451 97 GLU D C 1
ATOM 28858 O O . GLU D 1 64 ? 73.385 -22.174 38.238 1.000 38.308 97 GLU D O 1
ATOM 28870 N N . TYR D 1 65 ? 73.702 -20.891 40.040 1.000 36.942 98 TYR D N 1
ATOM 28871 C CA . TYR D 1 65 ? 74.026 -19.672 39.260 1.000 35.805 98 TYR D CA 1
ATOM 28872 C C . TYR D 1 65 ? 75.428 -19.219 39.619 1.000 34.755 98 TYR D C 1
ATOM 28873 O O . TYR D 1 65 ? 75.797 -19.170 40.802 1.000 35.517 98 TYR D O 1
ATOM 28891 N N . TYR D 1 66 ? 76.144 -18.772 38.605 1.000 33.508 99 TYR D N 1
ATOM 28892 C CA . TYR D 1 66 ? 77.442 -18.106 38.791 1.000 32.875 99 TYR D CA 1
ATOM 28893 C C . TYR D 1 66 ? 77.201 -16.634 38.568 1.000 31.648 99 TYR D C 1
ATOM 28894 O O . TYR D 1 66 ? 76.713 -16.239 37.523 1.000 31.025 99 TYR D O 1
ATOM 28912 N N . ILE D 1 67 ? 77.506 -15.858 39.588 1.000 31.165 100 ILE D N 1
ATOM 28913 C CA . ILE D 1 67 ? 77.122 -14.428 39.624 1.000 30.392 100 ILE D CA 1
ATOM 28914 C C . ILE D 1 67 ? 78.384 -13.605 39.800 1.000 29.693 100 ILE D C 1
ATOM 28915 O O . ILE D 1 67 ? 79.062 -13.743 40.813 1.000 29.411 100 ILE D O 1
ATOM 28931 N N . SER D 1 68 ? 78.648 -12.738 38.849 1.000 29.246 101 SER D N 1
ATOM 28932 C CA . SER D 1 68 ? 79.787 -11.815 38.939 1.000 29.007 101 SER D CA 1
ATOM 28933 C C . SER D 1 68 ? 79.707 -11.042 40.250 1.000 28.401 101 SER D C 1
ATOM 28934 O O . SER D 1 68 ? 78.629 -10.588 40.599 1.000 28.264 101 SER D O 1
ATOM 28942 N N . ASN D 1 69 ? 80.852 -10.926 40.902 1.000 28.216 102 ASN D N 1
ATOM 28943 C CA . ASN D 1 69 ? 81.179 -9.995 42.006 1.000 28.484 102 ASN D CA 1
ATOM 28944 C C . ASN D 1 69 ? 80.420 -10.399 43.261 1.000 28.495 102 ASN D C 1
ATOM 28945 O O . ASN D 1 69 ? 80.078 -9.517 44.011 1.000 28.285 102 ASN D O 1
ATOM 28956 N N . HIS D 1 70 ? 80.192 -11.695 43.462 1.000 29.037 103 HIS D N 1
ATOM 28957 C CA . HIS D 1 70 ? 79.400 -12.265 44.584 1.000 29.473 103 HIS D CA 1
ATOM 28958 C C . HIS D 1 70 ? 80.024 -13.600 45.047 1.000 30.350 103 HIS D C 1
ATOM 28959 O O . HIS D 1 70 ? 80.717 -14.269 44.283 1.000 31.678 103 HIS D O 1
ATOM 28974 N N . ASP D 1 71 ? 79.748 -14.032 46.263 1.000 30.525 104 ASP D N 1
ATOM 28975 C CA . ASP D 1 71 ? 80.080 -15.402 46.714 1.000 31.326 104 ASP D CA 1
ATOM 28976 C C . ASP D 1 71 ? 79.388 -16.412 45.795 1.000 31.660 104 ASP D C 1
ATOM 28977 O O . ASP D 1 71 ? 78.265 -16.151 45.316 1.000 31.102 104 ASP D O 1
ATOM 28986 N N . GLN D 1 72 ? 80.046 -17.538 45.554 1.000 32.538 105 GLN D N 1
ATOM 28987 C CA . GLN D 1 72 ? 79.537 -18.596 44.658 1.000 33.321 105 GLN D CA 1
ATOM 28988 C C . GLN D 1 72 ? 79.042 -19.748 45.515 1.000 34.272 105 GLN D C 1
ATOM 28989 O O . GLN D 1 72 ? 79.505 -20.873 45.361 1.000 34.505 105 GLN D O 1
ATOM 29003 N N . ASP D 1 73 ? 78.104 -19.458 46.391 1.000 35.854 106 ASP D N 1
ATOM 29004 C CA . ASP D 1 73 ? 77.484 -20.501 47.239 1.000 38.006 106 ASP D CA 1
ATOM 29005 C C . ASP D 1 73 ? 76.352 -21.110 46.424 1.000 39.249 106 ASP D C 1
ATOM 29006 O O . ASP D 1 73 ? 75.508 -20.330 45.978 1.000 41.074 106 ASP D O 1
ATOM 29015 N N . ASN D 1 74 ? 76.318 -22.421 46.209 1.000 40.407 107 ASN D N 1
ATOM 29016 C CA . ASN D 1 74 ? 75.218 -23.017 45.394 1.000 40.794 107 ASN D CA 1
ATOM 29017 C C . ASN D 1 74 ? 74.589 -24.180 46.154 1.000 40.056 107 ASN D C 1
ATOM 29018 O O . ASN D 1 74 ? 75.207 -24.782 47.018 1.000 39.039 107 ASN D O 1
ATOM 29029 N N . PRO D 1 75 ? 73.305 -24.505 45.885 1.000 40.327 108 PRO D N 1
ATOM 29030 C CA . PRO D 1 75 ? 72.499 -23.778 44.895 1.000 39.282 108 PRO D CA 1
ATOM 29031 C C . PRO D 1 75 ? 72.023 -22.415 45.438 1.000 37.515 108 PRO D C 1
ATOM 29032 O O . PRO D 1 75 ? 72.257 -22.125 46.583 1.000 37.071 108 PRO D O 1
ATOM 29043 N N . LYS D 1 76 ? 71.415 -21.586 44.595 1.000 35.775 109 LYS D N 1
ATOM 29044 C CA . LYS D 1 76 ? 70.723 -20.372 45.063 1.000 34.790 109 LYS D CA 1
ATOM 29045 C C . LYS D 1 76 ? 69.247 -20.708 45.181 1.000 34.074 109 LYS D C 1
ATOM 29046 O O . LYS D 1 76 ? 68.752 -21.480 44.366 1.000 33.536 109 LYS D O 1
ATOM 29065 N N . THR D 1 77 ? 68.608 -20.147 46.207 1.000 33.597 110 THR D N 1
ATOM 29066 C CA . THR D 1 77 ? 67.158 -20.232 46.498 1.000 32.417 110 THR D CA 1
ATOM 29067 C C . THR D 1 77 ? 66.499 -19.031 45.811 1.000 31.794 110 THR D C 1
ATOM 29068 O O . THR D 1 77 ? 66.663 -17.886 46.242 1.000 30.780 110 THR D O 1
ATOM 29079 N N . VAL D 1 78 ? 65.801 -19.322 44.733 1.000 32.174 111 VAL D N 1
ATOM 29080 C CA . VAL D 1 78 ? 65.316 -18.295 43.789 1.000 32.455 111 VAL D CA 1
ATOM 29081 C C . VAL D 1 78 ? 63.808 -18.169 43.967 1.000 32.284 111 VAL D C 1
ATOM 29082 O O . VAL D 1 78 ? 63.072 -19.163 43.745 1.000 32.985 111 VAL D O 1
ATOM 29095 N N . GLY D 1 79 ? 63.401 -16.953 44.307 1.000 31.545 112 GLY D N 1
ATOM 29096 C CA . GLY D 1 79 ? 62.001 -16.594 44.557 1.000 31.315 112 GLY D CA 1
ATOM 29097 C C . GLY D 1 79 ? 61.202 -16.581 43.272 1.000 30.679 112 GLY D C 1
ATOM 29098 O O . GLY D 1 79 ? 60.244 -17.353 43.136 1.000 30.101 112 GLY D O 1
ATOM 29102 N N . ILE D 1 80 ? 61.597 -15.726 42.354 1.000 30.333 113 ILE D N 1
ATOM 29103 C CA . ILE D 1 80 ? 60.950 -15.655 41.023 1.000 30.695 113 ILE D CA 1
ATOM 29104 C C . ILE D 1 80 ? 61.985 -15.886 39.916 1.000 31.045 113 ILE D C 1
ATOM 29105 O O . ILE D 1 80 ? 62.820 -14.983 39.677 1.000 30.206 113 ILE D O 1
ATOM 29121 N N . GLY D 1 81 ? 61.871 -17.019 39.222 1.000 31.736 114 GLY D N 1
ATOM 29122 C CA . GLY D 1 81 ? 62.765 -17.395 38.106 1.000 32.443 114 GLY D CA 1
ATOM 29123 C C . GLY D 1 81 ? 62.138 -17.147 36.743 1.000 32.977 114 GLY D C 1
ATOM 29124 O O . GLY D 1 81 ? 61.344 -18.003 36.279 1.000 33.448 114 GLY D O 1
ATOM 29128 N N . ILE D 1 82 ? 62.498 -16.031 36.113 1.000 33.141 115 ILE D N 1
ATOM 29129 C CA . ILE D 1 82 ? 62.144 -15.734 34.696 1.000 33.504 115 ILE D CA 1
ATOM 29130 C C . ILE D 1 82 ? 63.276 -16.309 33.854 1.000 33.317 115 ILE D C 1
ATOM 29131 O O . ILE D 1 82 ? 64.263 -15.634 33.714 1.000 32.523 115 ILE D O 1
ATOM 29147 N N . GLU D 1 83 ? 63.115 -17.518 33.324 1.000 34.243 116 GLU D N 1
ATOM 29148 C CA . GLU D 1 83 ? 64.182 -18.241 32.579 1.000 34.822 116 GLU D CA 1
ATOM 29149 C C . GLU D 1 83 ? 63.778 -18.561 31.130 1.000 34.699 116 GLU D C 1
ATOM 29150 O O . GLU D 1 83 ? 62.924 -19.408 30.943 1.000 33.775 116 GLU D O 1
ATOM 29162 N N . LYS D 1 84 ? 64.436 -17.965 30.130 1.000 35.468 117 LYS D N 1
ATOM 29163 C CA . LYS D 1 84 ? 64.203 -18.289 28.702 1.000 36.204 117 LYS D CA 1
ATOM 29164 C C . LYS D 1 84 ? 62.735 -18.017 28.403 1.000 36.057 117 LYS D C 1
ATOM 29165 O O . LYS D 1 84 ? 62.036 -18.902 27.897 1.000 36.370 117 LYS D O 1
ATOM 29184 N N . PHE D 1 85 ? 62.310 -16.818 28.755 1.000 35.217 118 PHE D N 1
ATOM 29185 C CA . PHE D 1 85 ? 60.903 -16.381 28.765 1.000 35.287 118 PHE D CA 1
ATOM 29186 C C . PHE D 1 85 ? 60.901 -14.951 28.251 1.000 34.502 118 PHE D C 1
ATOM 29187 O O . PHE D 1 85 ? 61.389 -14.081 28.972 1.000 33.824 118 PHE D O 1
ATOM 29204 N N . ASN D 1 86 ? 60.353 -14.701 27.064 1.000 34.501 119 ASN D N 1
ATOM 29205 C CA . ASN D 1 86 ? 60.503 -13.362 26.446 1.000 33.713 119 ASN D CA 1
ATOM 29206 C C . ASN D 1 86 ? 59.181 -12.619 26.396 1.000 33.063 119 ASN D C 1
ATOM 29207 O O . ASN D 1 86 ? 58.134 -13.243 26.519 1.000 33.021 119 ASN D O 1
ATOM 29218 N N . ASN D 1 87 ? 59.327 -11.301 26.304 1.000 32.829 120 ASN D N 1
ATOM 29219 C CA . ASN D 1 87 ? 58.253 -10.315 26.079 1.000 33.536 120 ASN D CA 1
ATOM 29220 C C . ASN D 1 87 ? 57.323 -10.322 27.268 1.000 33.921 120 ASN D C 1
ATOM 29221 O O . ASN D 1 87 ? 56.113 -10.222 27.093 1.000 34.988 120 ASN D O 1
ATOM 29232 N N . ILE D 1 88 ? 57.901 -10.451 28.444 1.000 34.499 121 ILE D N 1
ATOM 29233 C CA . ILE D 1 88 ? 57.132 -10.653 29.690 1.000 34.584 121 ILE D CA 1
ATOM 29234 C C . ILE D 1 88 ? 57.374 -9.416 30.546 1.000 34.452 121 ILE D C 1
ATOM 29235 O O . ILE D 1 88 ? 58.490 -8.958 30.609 1.000 33.481 121 ILE D O 1
ATOM 29251 N N . THR D 1 89 ? 56.307 -8.860 31.094 1.000 35.176 122 THR D N 1
ATOM 29252 C CA . THR D 1 89 ? 56.364 -7.676 31.978 1.000 35.104 122 THR D CA 1
ATOM 29253 C C . THR D 1 89 ? 55.820 -8.100 33.333 1.000 34.556 122 THR D C 1
ATOM 29254 O O . THR D 1 89 ? 54.737 -8.638 33.323 1.000 36.198 122 THR D O 1
ATOM 29265 N N . LEU D 1 90 ? 56.553 -7.890 34.422 1.000 33.605 123 LEU D N 1
ATOM 29266 C CA . LEU D 1 90 ? 56.013 -7.983 35.796 1.000 32.934 123 LEU D CA 1
ATOM 29267 C C . LEU D 1 90 ? 55.675 -6.574 36.238 1.000 33.263 123 LEU D C 1
ATOM 29268 O O . LEU D 1 90 ? 56.550 -5.729 36.308 1.000 32.435 123 LEU D O 1
ATOM 29284 N N . ILE D 1 91 ? 54.420 -6.329 36.534 1.000 35.020 124 ILE D N 1
ATOM 29285 C CA . ILE D 1 91 ? 54.003 -4.984 36.965 1.000 36.719 124 ILE D CA 1
ATOM 29286 C C . ILE D 1 91 ? 53.292 -5.119 38.304 1.000 39.345 124 ILE D C 1
ATOM 29287 O O . ILE D 1 91 ? 52.697 -6.187 38.609 1.000 37.902 124 ILE D O 1
ATOM 29303 N N . GLY D 1 92 ? 53.424 -4.073 39.118 1.000 43.852 125 GLY D N 1
ATOM 29304 C CA . GLY D 1 92 ? 52.730 -3.976 40.407 1.000 46.449 125 GLY D CA 1
ATOM 29305 C C . GLY D 1 92 ? 52.004 -2.653 40.490 1.000 49.658 125 GLY D C 1
ATOM 29306 O O . GLY D 1 92 ? 52.006 -1.872 39.518 1.000 50.602 125 GLY D O 1
ATOM 29310 N N . LYS D 1 93 ? 51.385 -2.404 41.617 1.000 53.237 126 LYS D N 1
ATOM 29311 C CA . LYS D 1 93 ? 50.622 -1.163 41.844 1.000 57.156 126 LYS D CA 1
ATOM 29312 C C . LYS D 1 93 ? 50.886 -0.812 43.301 1.000 58.005 126 LYS D C 1
ATOM 29313 O O . LYS D 1 93 ? 50.135 -1.363 44.160 1.000 65.019 126 LYS D O 1
ATOM 29332 N N . GLY D 1 94 ? 51.964 -0.079 43.588 1.000 56.814 127 GLY D N 1
ATOM 29333 C CA . GLY D 1 94 ? 52.555 -0.020 44.945 1.000 56.656 127 GLY D CA 1
ATOM 29334 C C . GLY D 1 94 ? 52.645 -1.406 45.587 1.000 55.007 127 GLY D C 1
ATOM 29335 O O . GLY D 1 94 ? 51.961 -1.675 46.629 1.000 56.542 127 GLY D O 1
ATOM 29339 N N . THR D 1 95 ? 53.388 -2.317 44.955 1.000 50.171 128 THR D N 1
ATOM 29340 C CA . THR D 1 95 ? 53.440 -3.733 45.380 1.000 45.297 128 THR D CA 1
ATOM 29341 C C . THR D 1 95 ? 54.677 -3.899 46.240 1.000 41.813 128 THR D C 1
ATOM 29342 O O . THR D 1 95 ? 55.712 -3.280 45.949 1.000 39.908 128 THR D O 1
ATOM 29353 N N . ASP D 1 96 ? 54.533 -4.677 47.299 1.000 40.009 129 ASP D N 1
ATOM 29354 C CA . ASP D 1 96 ? 55.627 -5.003 48.240 1.000 37.982 129 ASP D CA 1
ATOM 29355 C C . ASP D 1 96 ? 55.873 -6.491 48.161 1.000 36.226 129 ASP D C 1
ATOM 29356 O O . ASP D 1 96 ? 55.092 -7.187 48.781 1.000 35.213 129 ASP D O 1
ATOM 29365 N N . LEU D 1 97 ? 56.920 -6.919 47.449 1.000 35.651 130 LEU D N 1
ATOM 29366 C CA . LEU D 1 97 ? 57.367 -8.332 47.451 1.000 36.270 130 LEU D CA 1
ATOM 29367 C C . LEU D 1 97 ? 58.312 -8.485 48.639 1.000 36.447 130 LEU D C 1
ATOM 29368 O O . LEU D 1 97 ? 59.346 -7.801 48.666 1.000 35.625 130 LEU D O 1
ATOM 29384 N N . MET D 1 98 ? 57.918 -9.280 49.624 1.000 37.284 131 MET D N 1
ATOM 29385 C CA . MET D 1 98 ? 58.635 -9.386 50.911 1.000 38.283 131 MET D CA 1
ATOM 29386 C C . MET D 1 98 ? 59.259 -10.772 50.985 1.000 36.120 131 MET D C 1
ATOM 29387 O O . MET D 1 98 ? 58.502 -11.768 50.834 1.000 34.518 131 MET D O 1
ATOM 29401 N N . PHE D 1 99 ? 60.582 -10.850 51.138 1.000 34.045 132 PHE D N 1
ATOM 29402 C CA . PHE D 1 99 ? 61.252 -12.168 51.123 1.000 33.478 132 PHE D CA 1
ATOM 29403 C C . PHE D 1 99 ? 61.692 -12.561 52.519 1.000 34.042 132 PHE D C 1
ATOM 29404 O O . PHE D 1 99 ? 61.916 -11.725 53.399 1.000 33.894 132 PHE D O 1
ATOM 29421 N N . HIS D 1 100 ? 61.817 -13.859 52.683 1.000 35.502 133 HIS D N 1
ATOM 29422 C CA . HIS D 1 100 ? 62.217 -14.460 53.962 1.000 37.400 133 HIS D CA 1
ATOM 29423 C C . HIS D 1 100 ? 63.440 -15.354 53.730 1.000 38.624 133 HIS D C 1
ATOM 29424 O O . HIS D 1 100 ? 63.499 -16.045 52.714 1.000 39.185 133 HIS D O 1
ATOM 29439 N N . GLY D 1 101 ? 64.379 -15.346 54.666 1.000 40.031 134 GLY D N 1
ATOM 29440 C CA . GLY D 1 101 ? 65.485 -16.318 54.687 1.000 40.305 134 GLY D CA 1
ATOM 29441 C C . GLY D 1 101 ? 66.650 -15.856 53.836 1.000 40.080 134 GLY D C 1
ATOM 29442 O O . GLY D 1 101 ? 66.877 -14.632 53.717 1.000 38.819 134 GLY D O 1
ATOM 29446 N N . ARG D 1 102 ? 67.401 -16.811 53.297 1.000 40.700 135 ARG D N 1
ATOM 29447 C CA . ARG D 1 102 ? 68.441 -16.520 52.279 1.000 40.351 135 ARG D CA 1
ATOM 29448 C C . ARG D 1 102 ? 67.880 -16.865 50.909 1.000 39.888 135 ARG D C 1
ATOM 29449 O O . ARG D 1 102 ? 67.754 -18.073 50.601 1.000 40.648 135 ARG D O 1
ATOM 29470 N N . MET D 1 103 ? 67.531 -15.831 50.148 1.000 38.525 136 MET D N 1
ATOM 29471 C CA . MET D 1 103 ? 66.892 -16.007 48.828 1.000 37.493 136 MET D CA 1
ATOM 29472 C C . MET D 1 103 ? 67.524 -15.061 47.809 1.000 35.333 136 MET D C 1
ATOM 29473 O O . MET D 1 103 ? 68.022 -13.980 48.191 1.000 33.942 136 MET D O 1
ATOM 29487 N N . LEU D 1 104 ? 67.460 -15.483 46.551 1.000 33.997 137 LEU D N 1
ATOM 29488 C CA . LEU D 1 104 ? 67.597 -14.613 45.369 1.000 33.004 137 LEU D CA 1
ATOM 29489 C C . LEU D 1 104 ? 66.200 -14.135 44.962 1.000 32.166 137 LEU D C 1
ATOM 29490 O O . LEU D 1 104 ? 65.433 -14.914 44.402 1.000 31.757 137 LEU D O 1
ATOM 29506 N N . PRO D 1 105 ? 65.772 -12.890 45.279 1.000 31.097 138 PRO D N 1
ATOM 29507 C CA . PRO D 1 105 ? 64.423 -12.425 44.925 1.000 30.600 138 PRO D CA 1
ATOM 29508 C C . PRO D 1 105 ? 64.029 -12.734 43.481 1.000 30.327 138 PRO D C 1
ATOM 29509 O O . PRO D 1 105 ? 63.270 -13.665 43.305 1.000 30.663 138 PRO D O 1
ATOM 29520 N N . LEU D 1 106 ? 64.622 -12.030 42.508 1.000 29.944 139 LEU D N 1
ATOM 29521 C CA . LEU D 1 106 ? 64.236 -12.050 41.077 1.000 29.563 139 LEU D CA 1
ATOM 29522 C C . LEU D 1 106 ? 65.455 -12.389 40.204 1.000 29.068 139 LEU D C 1
ATOM 29523 O O . LEU D 1 106 ? 66.458 -11.682 40.282 1.000 28.068 139 LEU D O 1
ATOM 29539 N N . ALA D 1 107 ? 65.336 -13.432 39.387 1.000 29.063 140 ALA D N 1
ATOM 29540 C CA . ALA D 1 107 ? 66.370 -13.909 38.451 1.000 29.154 140 ALA D CA 1
ATOM 29541 C C . ALA D 1 107 ? 65.833 -13.847 37.014 1.000 29.616 140 ALA D C 1
ATOM 29542 O O . ALA D 1 107 ? 64.849 -14.565 36.719 1.000 30.057 140 ALA D O 1
ATOM 29549 N N . LEU D 1 108 ? 66.495 -13.074 36.144 1.000 29.606 141 LEU D N 1
ATOM 29550 C CA . LEU D 1 108 ? 66.179 -12.960 34.699 1.000 29.899 141 LEU D CA 1
ATOM 29551 C C . LEU D 1 108 ? 67.311 -13.592 33.896 1.000 30.268 141 LEU D C 1
ATOM 29552 O O . LEU D 1 108 ? 68.329 -12.954 33.723 1.000 30.557 141 LEU D O 1
ATOM 29568 N N . ILE D 1 109 ? 67.083 -14.790 33.383 1.000 30.695 142 ILE D N 1
ATOM 29569 C CA . ILE D 1 109 ? 68.101 -15.677 32.770 1.000 31.540 142 ILE D CA 1
ATOM 29570 C C . ILE D 1 109 ? 67.784 -15.845 31.285 1.000 32.153 142 ILE D C 1
ATOM 29571 O O . ILE D 1 109 ? 66.817 -16.541 30.999 1.000 31.815 142 ILE D O 1
ATOM 29587 N N . GLU D 1 110 ? 68.640 -15.364 30.375 1.000 32.907 143 GLU D N 1
ATOM 29588 C CA . GLU D 1 110 ? 68.614 -15.798 28.946 1.000 33.478 143 GLU D CA 1
ATOM 29589 C C . GLU D 1 110 ? 67.234 -15.435 28.406 1.000 33.258 143 GLU D C 1
ATOM 29590 O O . GLU D 1 110 ? 66.567 -16.298 27.822 1.000 33.270 143 GLU D O 1
ATOM 29602 N N . SER D 1 111 ? 66.803 -14.214 28.700 1.000 32.824 144 SER D N 1
ATOM 29603 C CA . SER D 1 111 ? 65.460 -13.702 28.345 1.000 32.701 144 SER D CA 1
ATOM 29604 C C . SER D 1 111 ? 65.625 -12.353 27.655 1.000 32.817 144 SER D C 1
ATOM 29605 O O . SER D 1 111 ? 66.471 -11.543 28.055 1.000 32.938 144 SER D O 1
ATOM 29613 N N . SER D 1 112 ? 64.810 -12.109 26.640 1.000 33.341 145 SER D N 1
ATOM 29614 C CA . SER D 1 112 ? 64.781 -10.807 25.939 1.000 32.768 145 SER D CA 1
ATOM 29615 C C . SER D 1 112 ? 63.449 -10.100 26.125 1.000 31.673 145 SER D C 1
ATOM 29616 O O . SER D 1 112 ? 62.419 -10.772 26.306 1.000 30.843 145 SER D O 1
ATOM 29624 N N . ASN D 1 113 ? 63.536 -8.772 26.091 1.000 31.494 146 ASN D N 1
ATOM 29625 C CA . ASN D 1 113 ? 62.394 -7.830 26.174 1.000 32.232 146 ASN D CA 1
ATOM 29626 C C . ASN D 1 113 ? 61.587 -8.106 27.431 1.000 32.514 146 ASN D C 1
ATOM 29627 O O . ASN D 1 113 ? 60.385 -8.357 27.304 1.000 32.232 146 ASN D O 1
ATOM 29638 N N . VAL D 1 114 ? 62.261 -8.067 28.578 1.000 32.469 147 VAL D N 1
ATOM 29639 C CA . VAL D 1 114 ? 61.658 -8.246 29.917 1.000 31.998 147 VAL D CA 1
ATOM 29640 C C . VAL D 1 114 ? 61.608 -6.875 30.569 1.000 32.436 147 VAL D C 1
ATOM 29641 O O . VAL D 1 114 ? 62.656 -6.214 30.654 1.000 31.759 147 VAL D O 1
ATOM 29654 N N . LYS D 1 115 ? 60.422 -6.477 31.007 1.000 33.827 148 LYS D N 1
ATOM 29655 C CA . LYS D 1 115 ? 60.208 -5.185 31.676 1.000 34.912 148 LYS D CA 1
ATOM 29656 C C . LYS D 1 115 ? 59.715 -5.490 33.090 1.000 33.891 148 LYS D C 1
ATOM 29657 O O . LYS D 1 115 ? 58.919 -6.409 33.226 1.000 32.883 148 LYS D O 1
ATOM 29676 N N . ILE D 1 116 ? 60.234 -4.789 34.103 1.000 33.787 149 ILE D N 1
ATOM 29677 C CA . ILE D 1 116 ? 59.826 -4.917 35.526 1.000 33.761 149 ILE D CA 1
ATOM 29678 C C . ILE D 1 116 ? 59.398 -3.536 35.983 1.000 35.161 149 ILE D C 1
ATOM 29679 O O . ILE D 1 116 ? 60.198 -2.621 35.804 1.000 33.821 149 ILE D O 1
ATOM 29695 N N . LYS D 1 117 ? 58.193 -3.388 36.550 1.000 38.567 150 LYS D N 1
ATOM 29696 C CA . LYS D 1 117 ? 57.576 -2.048 36.729 1.000 41.261 150 LYS D CA 1
ATOM 29697 C C . LYS D 1 117 ? 56.794 -1.922 38.039 1.000 42.179 150 LYS D C 1
ATOM 29698 O O . LYS D 1 117 ? 56.078 -2.870 38.395 1.000 40.308 150 LYS D O 1
ATOM 29717 N N . ASP D 1 118 ? 56.897 -0.755 38.694 1.000 44.460 151 ASP D N 1
ATOM 29718 C CA . ASP D 1 118 ? 56.065 -0.327 39.856 1.000 44.682 151 ASP D CA 1
ATOM 29719 C C . ASP D 1 118 ? 56.016 -1.425 40.924 1.000 43.414 151 ASP D C 1
ATOM 29720 O O . ASP D 1 118 ? 54.933 -1.746 41.379 1.000 42.060 151 ASP D O 1
ATOM 29729 N N . LEU D 1 119 ? 57.165 -1.928 41.354 1.000 42.629 152 LEU D N 1
ATOM 29730 C CA . LEU D 1 119 ? 57.253 -3.081 42.280 1.000 41.531 152 LEU D CA 1
ATOM 29731 C C . LEU D 1 119 ? 58.408 -2.824 43.225 1.000 39.764 152 LEU D C 1
ATOM 29732 O O . LEU D 1 119 ? 59.337 -2.132 42.801 1.000 41.128 152 LEU D O 1
ATOM 29748 N N . ASN D 1 120 ? 58.340 -3.318 44.454 1.000 39.066 153 ASN D N 1
ATOM 29749 C CA . ASN D 1 120 ? 59.389 -3.057 45.476 1.000 37.147 153 ASN D CA 1
ATOM 29750 C C . ASN D 1 120 ? 59.844 -4.374 46.067 1.000 35.689 153 ASN D C 1
ATOM 29751 O O . ASN D 1 120 ? 58.982 -5.190 46.386 1.000 35.129 153 ASN D O 1
ATOM 29762 N N . ILE D 1 121 ? 61.150 -4.575 46.163 1.000 34.636 154 ILE D N 1
ATOM 29763 C CA . ILE D 1 121 ? 61.709 -5.817 46.760 1.000 34.001 154 ILE D CA 1
ATOM 29764 C C . ILE D 1 121 ? 62.376 -5.508 48.114 1.000 33.259 154 ILE D C 1
ATOM 29765 O O . ILE D 1 121 ? 63.182 -4.574 48.199 1.000 31.841 154 ILE D O 1
ATOM 29781 N N . ASP D 1 122 ? 62.051 -6.303 49.133 1.000 33.244 155 ASP D N 1
ATOM 29782 C CA . ASP D 1 122 ? 62.612 -6.149 50.492 1.000 33.948 155 ASP D CA 1
ATOM 29783 C C . ASP D 1 122 ? 62.633 -7.521 51.173 1.000 34.762 155 ASP D C 1
ATOM 29784 O O . ASP D 1 122 ? 61.892 -8.447 50.745 1.000 35.395 155 ASP D O 1
ATOM 29793 N N . PHE D 1 123 ? 63.475 -7.666 52.194 1.000 34.995 156 PHE D N 1
ATOM 29794 C CA . PHE D 1 123 ? 63.410 -8.811 53.131 1.000 35.013 156 PHE D CA 1
ATOM 29795 C C . PHE D 1 123 ? 62.867 -8.302 54.458 1.000 35.169 156 PHE D C 1
ATOM 29796 O O . PHE D 1 123 ? 63.177 -7.143 54.829 1.000 33.118 156 PHE D O 1
ATOM 29813 N N . GLU D 1 124 ? 62.113 -9.170 55.144 1.000 37.375 157 GLU D N 1
ATOM 29814 C CA . GLU D 1 124 ? 61.539 -8.858 56.485 1.000 39.647 157 GLU D CA 1
ATOM 29815 C C . GLU D 1 124 ? 62.693 -8.787 57.469 1.000 38.375 157 GLU D C 1
ATOM 29816 O O . GLU D 1 124 ? 62.700 -7.820 58.273 1.000 36.962 157 GLU D O 1
ATOM 29828 N N . LYS D 1 125 ? 63.597 -9.777 57.396 1.000 37.895 158 LYS D N 1
ATOM 29829 C CA . LYS D 1 125 ? 64.749 -9.846 58.327 1.000 38.346 158 LYS D CA 1
ATOM 29830 C C . LYS D 1 125 ? 66.069 -9.730 57.569 1.000 35.480 158 LYS D C 1
ATOM 29831 O O . LYS D 1 125 ? 66.701 -10.753 57.269 1.000 34.212 158 LYS D O 1
ATOM 29850 N N . PRO D 1 126 ? 66.525 -8.474 57.308 1.000 33.756 159 PRO D N 1
ATOM 29851 C CA . PRO D 1 126 ? 67.869 -8.222 56.771 1.000 33.521 159 PRO D CA 1
ATOM 29852 C C . PRO D 1 126 ? 68.981 -8.889 57.609 1.000 33.293 159 PRO D C 1
ATOM 29853 O O . PRO D 1 126 ? 68.928 -8.889 58.841 1.000 32.234 159 PRO D O 1
ATOM 29864 N N . GLN D 1 127 ? 69.944 -9.495 56.913 1.000 33.589 160 GLN D N 1
ATOM 29865 C CA . GLN D 1 127 ? 71.143 -10.103 57.527 1.000 33.514 160 GLN D CA 1
ATOM 29866 C C . GLN D 1 127 ? 71.934 -8.981 58.181 1.000 33.134 160 GLN D C 1
ATOM 29867 O O . GLN D 1 127 ? 72.598 -9.224 59.206 1.000 34.578 160 GLN D O 1
ATOM 29881 N N . ILE D 1 128 ? 71.876 -7.785 57.622 1.000 31.928 161 ILE D N 1
ATOM 29882 C CA . ILE D 1 128 ? 72.421 -6.596 58.324 1.000 31.799 161 ILE D CA 1
ATOM 29883 C C . ILE D 1 128 ? 71.615 -6.352 59.590 1.000 32.240 161 ILE D C 1
ATOM 29884 O O . ILE D 1 128 ? 70.365 -6.400 59.519 1.000 33.846 161 ILE D O 1
ATOM 29900 N N . THR D 1 129 ? 72.331 -6.065 60.680 1.000 32.486 162 THR D N 1
ATOM 29901 C CA . THR D 1 129 ? 71.788 -5.821 62.038 1.000 32.491 162 THR D CA 1
ATOM 29902 C C . THR D 1 129 ? 71.907 -4.348 62.404 1.000 32.182 162 THR D C 1
ATOM 29903 O O . THR D 1 129 ? 73.007 -3.869 62.600 1.000 32.035 162 THR D O 1
ATOM 29914 N N . GLN D 1 130 ? 70.776 -3.674 62.548 1.000 32.227 163 GLN D N 1
ATOM 29915 C CA . GLN D 1 130 ? 70.748 -2.261 62.967 1.000 32.056 163 GLN D CA 1
ATOM 29916 C C . GLN D 1 130 ? 70.730 -2.228 64.499 1.000 32.424 163 GLN D C 1
ATOM 29917 O O . GLN D 1 130 ? 69.953 -3.011 65.124 1.000 32.761 163 GLN D O 1
ATOM 29931 N N . VAL D 1 131 ? 71.563 -1.360 65.077 1.000 31.836 164 VAL D N 1
ATOM 29932 C CA . VAL D 1 131 ? 71.681 -1.186 66.546 1.000 31.672 164 VAL D CA 1
ATOM 29933 C C . VAL D 1 131 ? 71.880 0.298 66.838 1.000 31.442 164 VAL D C 1
ATOM 29934 O O . VAL D 1 131 ? 72.314 1.034 65.963 1.000 31.275 164 VAL D O 1
ATOM 29947 N N . LYS D 1 132 ? 71.549 0.703 68.049 1.000 31.794 165 LYS D N 1
ATOM 29948 C CA . LYS D 1 132 ? 71.662 2.110 68.434 1.000 32.246 165 LYS D CA 1
ATOM 29949 C C . LYS D 1 132 ? 72.499 2.187 69.697 1.000 31.762 165 LYS D C 1
ATOM 29950 O O . LYS D 1 132 ? 72.260 1.424 70.629 1.000 31.000 165 LYS D O 1
ATOM 29969 N N . ILE D 1 133 ? 73.470 3.081 69.680 1.000 31.449 166 ILE D N 1
ATOM 29970 C CA . ILE D 1 133 ? 74.340 3.297 70.851 1.000 31.533 166 ILE D CA 1
ATOM 29971 C C . ILE D 1 133 ? 73.476 3.936 71.934 1.000 32.098 166 ILE D C 1
ATOM 29972 O O . ILE D 1 133 ? 72.862 4.991 71.686 1.000 32.448 166 ILE D O 1
ATOM 29988 N N . ILE D 1 134 ? 73.450 3.290 73.090 1.000 32.385 167 ILE D N 1
ATOM 29989 C CA . ILE D 1 134 ? 72.690 3.713 74.296 1.000 32.845 167 ILE D CA 1
ATOM 29990 C C . ILE D 1 134 ? 73.662 4.416 75.231 1.000 32.697 167 ILE D C 1
ATOM 29991 O O . ILE D 1 134 ? 73.409 5.541 75.651 1.000 31.945 167 ILE D O 1
ATOM 30007 N N . SER D 1 135 ? 74.723 3.702 75.557 1.000 33.278 168 SER D N 1
ATOM 30008 C CA . SER D 1 135 ? 75.775 4.181 76.483 1.000 34.277 168 SER D CA 1
ATOM 30009 C C . SER D 1 135 ? 77.147 3.752 75.961 1.000 33.879 168 SER D C 1
ATOM 30010 O O . SER D 1 135 ? 77.299 2.617 75.467 1.000 33.294 168 SER D O 1
ATOM 30018 N N . ASN D 1 136 ? 78.063 4.705 75.964 1.000 34.286 169 ASN D N 1
ATOM 30019 C CA . ASN D 1 136 ? 79.474 4.478 75.585 1.000 34.709 169 ASN D CA 1
ATOM 30020 C C . ASN D 1 136 ? 80.352 5.041 76.702 1.000 35.626 169 ASN D C 1
ATOM 30021 O O . ASN D 1 136 ? 80.360 6.281 76.888 1.000 35.633 169 ASN D O 1
ATOM 30032 N N . ASP D 1 137 ? 80.986 4.127 77.447 1.000 36.428 170 ASP D N 1
ATOM 30033 C CA . ASP D 1 137 ? 82.023 4.387 78.481 1.000 37.064 170 ASP D CA 1
ATOM 30034 C C . ASP D 1 137 ? 83.403 4.258 77.801 1.000 37.367 170 ASP D C 1
ATOM 30035 O O . ASP D 1 137 ? 83.941 3.122 77.638 1.000 37.078 170 ASP D O 1
ATOM 30044 N N . THR D 1 138 ? 83.965 5.394 77.410 1.000 37.614 171 THR D N 1
ATOM 30045 C CA . THR D 1 138 ? 85.160 5.440 76.536 1.000 37.906 171 THR D CA 1
ATOM 30046 C C . THR D 1 138 ? 86.345 4.845 77.328 1.000 39.201 171 THR D C 1
ATOM 30047 O O . THR D 1 138 ? 87.085 3.985 76.796 1.000 39.974 171 THR D O 1
ATOM 30058 N N . THR D 1 139 ? 86.491 5.216 78.589 1.000 39.487 172 THR D N 1
ATOM 30059 C CA . THR D 1 139 ? 87.536 4.718 79.512 1.000 39.731 172 THR D CA 1
ATOM 30060 C C . THR D 1 139 ? 87.521 3.184 79.652 1.000 40.118 172 THR D C 1
ATOM 30061 O O . THR D 1 139 ? 88.572 2.553 79.479 1.000 39.291 172 THR D O 1
ATOM 30072 N N . ALA D 1 140 ? 86.382 2.571 79.957 1.000 40.451 173 ALA D N 1
ATOM 30073 C CA . ALA D 1 140 ? 86.359 1.117 80.237 1.000 40.867 173 ALA D CA 1
ATOM 30074 C C . ALA D 1 140 ? 86.186 0.354 78.927 1.000 40.729 173 ALA D C 1
ATOM 30075 O O . ALA D 1 140 ? 86.368 -0.872 78.902 1.000 40.690 173 ALA D O 1
ATOM 30082 N N . GLY D 1 141 ? 85.819 1.067 77.867 1.000 40.434 174 GLY D N 1
ATOM 30083 C CA . GLY D 1 141 ? 85.393 0.436 76.617 1.000 40.034 174 GLY D CA 1
ATOM 30084 C C . GLY D 1 141 ? 84.183 -0.455 76.830 1.000 40.317 174 GLY D C 1
ATOM 30085 O O . GLY D 1 141 ? 84.209 -1.621 76.395 1.000 40.852 174 GLY D O 1
ATOM 30089 N N . ASN D 1 142 ? 83.147 0.081 77.463 1.000 40.711 175 ASN D N 1
ATOM 30090 C CA . ASN D 1 142 ? 81.835 -0.609 77.551 1.000 40.790 175 ASN D CA 1
ATOM 30091 C C . ASN D 1 142 ? 80.818 0.169 76.726 1.000 39.556 175 ASN D C 1
ATOM 30092 O O . ASN D 1 142 ? 80.656 1.395 76.934 1.000 39.704 175 ASN D O 1
ATOM 30103 N N . ILE D 1 143 ? 80.195 -0.532 75.787 1.000 37.960 176 ILE D N 1
ATOM 30104 C CA . ILE D 1 143 ? 79.136 0.040 74.927 1.000 36.553 176 ILE D CA 1
ATOM 30105 C C . ILE D 1 143 ? 77.879 -0.784 75.130 1.000 36.105 176 ILE D C 1
ATOM 30106 O O . ILE D 1 143 ? 77.946 -2.023 75.020 1.000 36.061 176 ILE D O 1
ATOM 30122 N N . VAL D 1 144 ? 76.781 -0.107 75.434 1.000 35.359 177 VAL D N 1
ATOM 30123 C CA . VAL D 1 144 ? 75.467 -0.783 75.439 1.000 35.261 177 VAL D CA 1
ATOM 30124 C C . VAL D 1 144 ? 74.757 -0.362 74.151 1.000 34.937 177 VAL D C 1
ATOM 30125 O O . VAL D 1 144 ? 74.654 0.857 73.892 1.000 34.849 177 VAL D O 1
ATOM 30138 N N . PHE D 1 145 ? 74.309 -1.332 73.348 1.000 34.430 178 PHE D N 1
ATOM 30139 C CA . PHE D 1 145 ? 73.624 -1.030 72.072 1.000 33.844 178 PHE D CA 1
ATOM 30140 C C . PHE D 1 145 ? 72.238 -1.628 72.163 1.000 34.741 178 PHE D C 1
ATOM 30141 O O . PHE D 1 145 ? 72.068 -2.640 72.849 1.000 35.546 178 PHE D O 1
ATOM 30158 N N . GLU D 1 146 ? 71.297 -0.969 71.493 1.000 35.249 179 GLU D N 1
ATOM 30159 C CA . GLU D 1 146 ? 69.882 -1.372 71.422 1.000 35.524 179 GLU D CA 1
ATOM 30160 C C . GLU D 1 146 ? 69.667 -1.965 70.039 1.000 34.276 179 GLU D C 1
ATOM 30161 O O . GLU D 1 146 ? 69.865 -1.240 69.053 1.000 33.545 179 GLU D O 1
ATOM 30173 N N . THR D 1 147 ? 69.245 -3.222 69.977 1.000 33.349 180 THR D N 1
ATOM 30174 C CA . THR D 1 147 ? 68.816 -3.831 68.714 1.000 32.464 180 THR D CA 1
ATOM 30175 C C . THR D 1 147 ? 67.538 -3.088 68.320 1.000 32.734 180 THR D C 1
ATOM 30176 O O . THR D 1 147 ? 66.748 -2.719 69.181 1.000 33.338 180 THR D O 1
ATOM 30187 N N . ALA D 1 148 ? 67.370 -2.830 67.042 1.000 32.645 181 ALA D N 1
ATOM 30188 C CA . ALA D 1 148 ? 66.124 -2.290 66.481 1.000 32.655 181 ALA D CA 1
ATOM 30189 C C . ALA D 1 148 ? 64.983 -3.314 66.615 1.000 32.528 181 ALA D C 1
ATOM 30190 O O . ALA D 1 148 ? 65.209 -4.521 66.824 1.000 32.262 181 ALA D O 1
ATOM 30197 N N . PRO D 1 149 ? 63.710 -2.831 66.548 1.000 32.579 182 PRO D N 1
ATOM 30198 C CA . PRO D 1 149 ? 62.538 -3.634 66.941 1.000 32.816 182 PRO D CA 1
ATOM 30199 C C . PRO D 1 149 ? 62.398 -4.958 66.169 1.000 33.024 182 PRO D C 1
ATOM 30200 O O . PRO D 1 149 ? 61.963 -5.947 66.749 1.000 32.656 182 PRO D O 1
ATOM 30211 N N . TRP D 1 150 ? 62.807 -4.944 64.896 1.000 33.245 183 TRP D N 1
ATOM 30212 C CA . TRP D 1 150 ? 62.562 -6.040 63.922 1.000 33.648 183 TRP D CA 1
ATOM 30213 C C . TRP D 1 150 ? 63.618 -7.122 64.068 1.000 35.256 183 TRP D C 1
ATOM 30214 O O . TRP D 1 150 ? 63.386 -8.208 63.501 1.000 35.977 183 TRP D O 1
ATOM 30235 N N . VAL D 1 151 ? 64.641 -6.871 64.880 1.000 36.443 184 VAL D N 1
ATOM 30236 C CA . VAL D 1 151 ? 65.862 -7.712 64.921 1.000 37.410 184 VAL D CA 1
ATOM 30237 C C . VAL D 1 151 ? 65.641 -8.836 65.911 1.000 38.257 184 VAL D C 1
ATOM 30238 O O . VAL D 1 151 ? 65.385 -8.530 67.081 1.000 38.162 184 VAL D O 1
ATOM 30251 N N . LYS D 1 152 ? 65.833 -10.060 65.457 1.000 39.523 185 LYS D N 1
ATOM 30252 C CA . LYS D 1 152 ? 65.830 -11.239 66.345 1.000 41.779 185 LYS D CA 1
ATOM 30253 C C . LYS D 1 152 ? 67.241 -11.778 66.442 1.000 40.866 185 LYS D C 1
ATOM 30254 O O . LYS D 1 152 ? 67.690 -12.354 65.464 1.000 40.529 185 LYS D O 1
ATOM 30273 N N . TYR D 1 153 ? 67.861 -11.671 67.611 1.000 40.230 186 TYR D N 1
ATOM 30274 C CA . TYR D 1 153 ? 69.252 -12.122 67.858 1.000 39.575 186 TYR D CA 1
ATOM 30275 C C . TYR D 1 153 ? 69.279 -13.369 68.741 1.000 40.463 186 TYR D C 1
ATOM 30276 O O . TYR D 1 153 ? 68.279 -13.834 69.232 1.000 39.858 186 TYR D O 1
ATOM 30294 N N . LYS D 1 154 ? 70.472 -13.898 68.900 1.000 43.396 187 LYS D N 1
ATOM 30295 C CA . LYS D 1 154 ? 70.764 -15.032 69.788 1.000 45.905 187 LYS D CA 1
ATOM 30296 C C . LYS D 1 154 ? 72.183 -14.820 70.284 1.000 45.668 187 LYS D C 1
ATOM 30297 O O . LYS D 1 154 ? 73.068 -14.620 69.422 1.000 44.951 187 LYS D O 1
ATOM 30316 N N . LEU D 1 155 ? 72.403 -14.864 71.601 1.000 44.657 188 LEU D N 1
ATOM 30317 C CA . LEU D 1 155 ? 73.779 -14.943 72.139 1.000 44.290 188 LEU D CA 1
ATOM 30318 C C . LEU D 1 155 ? 74.182 -16.422 72.307 1.000 45.956 188 LEU D C 1
ATOM 30319 O O . LEU D 1 155 ? 73.381 -17.200 72.798 1.000 45.371 188 LEU D O 1
ATOM 30335 N N . LYS D 1 156 ? 75.360 -16.811 71.815 1.000 48.918 189 LYS D N 1
ATOM 30336 C CA . LYS D 1 156 ? 75.963 -18.130 72.097 1.000 51.496 189 LYS D CA 1
ATOM 30337 C C . LYS D 1 156 ? 77.404 -17.861 72.474 1.000 50.715 189 LYS D C 1
ATOM 30338 O O . LYS D 1 156 ? 78.012 -17.062 71.746 1.000 52.349 189 LYS D O 1
ATOM 30357 N N . ASP D 1 157 ? 77.884 -18.437 73.579 1.000 48.804 190 ASP D N 1
ATOM 30358 C CA . ASP D 1 157 ? 79.285 -18.274 74.026 1.000 47.781 190 ASP D CA 1
ATOM 30359 C C . ASP D 1 157 ? 79.678 -16.795 73.939 1.000 44.785 190 ASP D C 1
ATOM 30360 O O . ASP D 1 157 ? 80.742 -16.482 73.365 1.000 44.135 190 ASP D O 1
ATOM 30369 N N . SER D 1 158 ? 78.841 -15.921 74.494 1.000 42.565 191 SER D N 1
ATOM 30370 C CA . SER D 1 158 ? 79.094 -14.455 74.605 1.000 42.044 191 SER D CA 1
ATOM 30371 C C . SER D 1 158 ? 79.339 -13.837 73.220 1.000 41.661 191 SER D C 1
ATOM 30372 O O . SER D 1 158 ? 80.047 -12.813 73.108 1.000 41.716 191 SER D O 1
ATOM 30380 N N . THR D 1 159 ? 78.744 -14.434 72.194 1.000 41.303 192 THR D N 1
ATOM 30381 C CA . THR D 1 159 ? 78.888 -13.977 70.797 1.000 40.489 192 THR D CA 1
ATOM 30382 C C . THR D 1 159 ? 77.500 -13.593 70.293 1.000 39.765 192 THR D C 1
ATOM 30383 O O . THR D 1 159 ? 76.552 -14.363 70.495 1.000 39.309 192 THR D O 1
ATOM 30394 N N . PHE D 1 160 ? 77.405 -12.444 69.645 1.000 38.902 193 PHE D N 1
ATOM 30395 C CA . PHE D 1 160 ? 76.122 -11.906 69.165 1.000 38.269 193 PHE D CA 1
ATOM 30396 C C . PHE D 1 160 ? 75.851 -12.419 67.764 1.000 38.240 193 PHE D C 1
ATOM 30397 O O . PHE D 1 160 ? 76.560 -12.050 66.837 1.000 37.937 193 PHE D O 1
ATOM 30414 N N . TYR D 1 161 ? 74.783 -13.175 67.607 1.000 38.899 194 TYR D N 1
ATOM 30415 C CA . TYR D 1 161 ? 74.321 -13.665 66.292 1.000 38.949 194 TYR D CA 1
ATOM 30416 C C . TYR D 1 161 ? 73.043 -12.918 65.884 1.000 38.163 194 TYR D C 1
ATOM 30417 O O . TYR D 1 161 ? 72.144 -12.747 66.711 1.000 38.692 194 TYR D O 1
ATOM 30435 N N . ASN D 1 162 ? 72.940 -12.521 64.618 1.000 36.346 195 ASN D N 1
ATOM 30436 C CA . ASN D 1 162 ? 71.657 -12.065 64.042 1.000 34.758 195 ASN D CA 1
ATOM 30437 C C . ASN D 1 162 ? 71.000 -13.271 63.387 1.000 35.032 195 ASN D C 1
ATOM 30438 O O . ASN D 1 162 ? 71.724 -14.150 62.906 1.000 35.029 195 ASN D O 1
ATOM 30449 N N . THR D 1 163 ? 69.680 -13.333 63.427 1.000 35.723 196 THR D N 1
ATOM 30450 C CA . THR D 1 163 ? 68.945 -14.504 62.899 1.000 36.634 196 THR D CA 1
ATOM 30451 C C . THR D 1 163 ? 67.778 -14.077 61.991 1.000 37.799 196 THR D C 1
ATOM 30452 O O . THR D 1 163 ? 67.216 -12.937 62.082 1.000 37.092 196 THR D O 1
ATOM 30463 N N . GLY D 1 164 ? 67.487 -15.016 61.097 1.000 38.982 197 GLY D N 1
ATOM 30464 C CA . GLY D 1 164 ? 66.284 -15.082 60.278 1.000 39.922 197 GLY D CA 1
ATOM 30465 C C . GLY D 1 164 ? 65.927 -16.529 59.987 1.000 41.926 197 GLY D C 1
ATOM 30466 O O . GLY D 1 164 ? 66.446 -17.431 60.698 1.000 43.061 197 GLY D O 1
ATOM 30470 N N . GLU D 1 165 ? 65.051 -16.734 58.990 1.000 43.003 198 GLU D N 1
ATOM 30471 C CA . GLU D 1 165 ? 64.419 -18.035 58.654 1.000 43.358 198 GLU D CA 1
ATOM 30472 C C . GLU D 1 165 ? 65.558 -18.914 58.127 1.000 41.530 198 GLU D C 1
ATOM 30473 O O . GLU D 1 165 ? 66.113 -18.574 57.093 1.000 41.104 198 GLU D O 1
ATOM 30485 N N . GLY D 1 166 ? 65.982 -19.921 58.894 1.000 39.786 199 GLY D N 1
ATOM 30486 C CA . GLY D 1 166 ? 67.006 -20.888 58.474 1.000 39.305 199 GLY D CA 1
ATOM 30487 C C . GLY D 1 166 ? 68.418 -20.297 58.420 1.000 39.432 199 GLY D C 1
ATOM 30488 O O . GLY D 1 166 ? 69.314 -20.964 57.852 1.000 37.809 199 GLY D O 1
ATOM 30492 N N . TRP D 1 167 ? 68.657 -19.106 58.984 1.000 40.177 200 TRP D N 1
ATOM 30493 C CA . TRP D 1 167 ? 70.015 -18.501 59.005 1.000 40.732 200 TRP D CA 1
ATOM 30494 C C . TRP D 1 167 ? 70.318 -17.867 60.355 1.000 41.532 200 TRP D C 1
ATOM 30495 O O . TRP D 1 167 ? 69.384 -17.552 61.127 1.000 40.386 200 TRP D O 1
ATOM 30516 N N . GLU D 1 168 ? 71.617 -17.766 60.628 1.000 44.363 201 GLU D N 1
ATOM 30517 C CA . GLU D 1 168 ? 72.225 -17.245 61.876 1.000 45.387 201 GLU D CA 1
ATOM 30518 C C . GLU D 1 168 ? 73.620 -16.733 61.507 1.000 43.084 201 GLU D C 1
ATOM 30519 O O . GLU D 1 168 ? 74.400 -17.539 61.049 1.000 41.864 201 GLU D O 1
ATOM 30531 N N . MET D 1 169 ? 73.891 -15.441 61.646 1.000 41.819 202 MET D N 1
ATOM 30532 C CA . MET D 1 169 ? 75.149 -14.840 61.134 1.000 41.849 202 MET D CA 1
ATOM 30533 C C . MET D 1 169 ? 75.734 -13.872 62.169 1.000 40.218 202 MET D C 1
ATOM 30534 O O . MET D 1 169 ? 75.042 -12.934 62.591 1.000 39.696 202 MET D O 1
ATOM 30548 N N . GLN D 1 170 ? 76.996 -14.082 62.540 1.000 38.251 203 GLN D N 1
ATOM 30549 C CA . GLN D 1 170 ? 77.705 -13.180 63.465 1.000 36.373 203 GLN D CA 1
ATOM 30550 C C . GLN D 1 170 ? 78.302 -12.021 62.683 1.000 34.971 203 GLN D C 1
ATOM 30551 O O . GLN D 1 170 ? 79.219 -12.221 61.883 1.000 34.263 203 GLN D O 1
ATOM 30565 N N . PRO D 1 171 ? 77.853 -10.777 62.951 1.000 33.561 204 PRO D N 1
ATOM 30566 C CA . PRO D 1 171 ? 78.468 -9.596 62.361 1.000 32.962 204 PRO D CA 1
ATOM 30567 C C . PRO D 1 171 ? 79.914 -9.388 62.809 1.000 32.836 204 PRO D C 1
ATOM 30568 O O . PRO D 1 171 ? 80.200 -9.692 63.936 1.000 33.973 204 PRO D O 1
ATOM 30579 N N . THR D 1 172 ? 80.756 -8.892 61.903 1.000 32.230 205 THR D N 1
ATOM 30580 C CA . THR D 1 172 ? 82.221 -8.737 62.069 1.000 31.876 205 THR D CA 1
ATOM 30581 C C . THR D 1 172 ? 82.639 -7.304 61.740 1.000 31.300 205 THR D C 1
ATOM 30582 O O . THR D 1 172 ? 83.670 -6.906 62.193 1.000 31.186 205 THR D O 1
ATOM 30593 N N . SER D 1 173 ? 81.871 -6.516 61.007 1.000 31.180 206 SER D N 1
ATOM 30594 C CA . SER D 1 173 ? 82.210 -5.084 60.829 1.000 31.257 206 SER D CA 1
ATOM 30595 C C . SER D 1 173 ? 80.944 -4.245 60.840 1.000 30.983 206 SER D C 1
ATOM 30596 O O . SER D 1 173 ? 79.835 -4.815 60.944 1.000 31.437 206 SER D O 1
ATOM 30604 N N . GLY D 1 174 ? 81.071 -2.937 60.691 1.000 30.530 207 GLY D N 1
ATOM 30605 C CA . GLY D 1 174 ? 79.852 -2.163 60.458 1.000 30.484 207 GLY D CA 1
ATOM 30606 C C . GLY D 1 174 ? 80.122 -0.805 59.898 1.000 30.751 207 GLY D C 1
ATOM 30607 O O . GLY D 1 174 ? 81.294 -0.413 59.725 1.000 30.888 207 GLY D O 1
ATOM 30611 N N . ILE D 1 175 ? 79.021 -0.116 59.637 1.000 30.803 208 ILE D N 1
ATOM 30612 C CA . ILE D 1 175 ? 79.014 1.298 59.192 1.000 31.204 208 ILE D CA 1
ATOM 30613 C C . ILE D 1 175 ? 78.247 2.058 60.242 1.000 31.369 208 ILE D C 1
ATOM 30614 O O . ILE D 1 175 ? 77.143 1.631 60.574 1.000 31.348 208 ILE D O 1
ATOM 30630 N N . ALA D 1 176 ? 78.812 3.141 60.755 1.000 32.504 209 ALA D N 1
ATOM 30631 C CA . ALA D 1 176 ? 78.096 3.976 61.752 1.000 33.004 209 ALA D CA 1
ATOM 30632 C C . ALA D 1 176 ? 77.495 5.206 61.067 1.000 33.691 209 ALA D C 1
ATOM 30633 O O . ALA D 1 176 ? 78.152 5.813 60.189 1.000 34.195 209 ALA D O 1
ATOM 30640 N N . PHE D 1 177 ? 76.289 5.574 61.478 1.000 33.753 210 PHE D N 1
ATOM 30641 C CA . PHE D 1 177 ? 75.541 6.700 60.899 1.000 33.367 210 PHE D CA 1
ATOM 30642 C C . PHE D 1 177 ? 75.240 7.720 61.988 1.000 34.412 210 PHE D C 1
ATOM 30643 O O . PHE D 1 177 ? 74.834 7.318 63.093 1.000 33.844 210 PHE D O 1
ATOM 30660 N N . GLU D 1 178 ? 75.311 8.985 61.594 1.000 36.074 211 GLU D N 1
ATOM 30661 C CA . GLU D 1 178 ? 74.778 10.141 62.346 1.000 37.935 211 GLU D CA 1
ATOM 30662 C C . GLU D 1 178 ? 73.269 9.928 62.566 1.000 38.627 211 GLU D C 1
ATOM 30663 O O . GLU D 1 178 ? 72.485 9.710 61.597 1.000 39.554 211 GLU D O 1
ATOM 30675 N N . ASN D 1 179 ? 72.813 10.125 63.792 1.000 39.709 212 ASN D N 1
ATOM 30676 C CA . ASN D 1 179 ? 71.364 10.161 64.075 1.000 40.051 212 ASN D CA 1
ATOM 30677 C C . ASN D 1 179 ? 70.734 11.304 63.260 1.000 39.523 212 ASN D C 1
ATOM 30678 O O . ASN D 1 179 ? 71.331 12.414 63.175 1.000 39.842 212 ASN D O 1
ATOM 30689 N N . GLY D 1 180 ? 69.554 11.086 62.697 1.000 38.444 213 GLY D N 1
ATOM 30690 C CA . GLY D 1 180 ? 68.841 12.189 62.027 1.000 38.253 213 GLY D CA 1
ATOM 30691 C C . GLY D 1 180 ? 69.307 12.327 60.582 1.000 38.073 213 GLY D C 1
ATOM 30692 O O . GLY D 1 180 ? 68.621 11.775 59.677 1.000 38.206 213 GLY D O 1
ATOM 30696 N N . THR D 1 181 ? 70.470 12.953 60.356 1.000 36.945 214 THR D N 1
ATOM 30697 C CA . THR D 1 181 ? 70.999 13.196 58.983 1.000 35.630 214 THR D CA 1
ATOM 30698 C C . THR D 1 181 ? 71.071 11.865 58.219 1.000 34.277 214 THR D C 1
ATOM 30699 O O . THR D 1 181 ? 70.841 11.882 57.017 1.000 33.646 214 THR D O 1
ATOM 30710 N N . LYS D 1 182 ? 71.351 10.760 58.921 1.000 33.587 215 LYS D N 1
ATOM 30711 C CA . LYS D 1 182 ? 71.623 9.428 58.316 1.000 33.407 215 LYS D CA 1
ATOM 30712 C C . LYS D 1 182 ? 72.934 9.442 57.523 1.000 33.245 215 LYS D C 1
ATOM 30713 O O . LYS D 1 182 ? 73.166 8.455 56.794 1.000 32.368 215 LYS D O 1
ATOM 30732 N N . HIS D 1 183 ? 73.771 10.480 57.683 1.000 33.470 216 HIS D N 1
ATOM 30733 C CA . HIS D 1 183 ? 75.122 10.568 57.057 1.000 33.250 216 HIS D CA 1
ATOM 30734 C C . HIS D 1 183 ? 76.000 9.487 57.687 1.000 33.600 216 HIS D C 1
ATOM 30735 O O . HIS D 1 183 ? 75.662 9.005 58.752 1.000 34.995 216 HIS D O 1
ATOM 30750 N N . ILE D 1 184 ? 77.100 9.098 57.067 1.000 33.889 217 ILE D N 1
ATOM 30751 C CA . ILE D 1 184 ? 78.060 8.176 57.743 1.000 34.175 217 ILE D CA 1
ATOM 30752 C C . ILE D 1 184 ? 79.056 9.008 58.549 1.000 34.540 217 ILE D C 1
ATOM 30753 O O . ILE D 1 184 ? 79.597 10.033 58.053 1.000 35.490 217 ILE D O 1
ATOM 30769 N N . ILE D 1 185 ? 79.279 8.577 59.785 1.000 34.383 218 ILE D N 1
ATOM 30770 C CA . ILE D 1 185 ? 80.105 9.287 60.793 1.000 34.741 218 ILE D CA 1
ATOM 30771 C C . ILE D 1 185 ? 81.486 9.612 60.203 1.000 34.204 218 ILE D C 1
ATOM 30772 O O . ILE D 1 185 ? 82.126 8.710 59.607 1.000 33.274 218 ILE D O 1
ATOM 30788 N N . PHE D 1 186 ? 81.893 10.864 60.370 1.000 34.159 219 PHE D N 1
ATOM 30789 C CA . PHE D 1 186 ? 83.144 11.448 59.844 1.000 34.795 219 PHE D CA 1
ATOM 30790 C C . PHE D 1 186 ? 84.355 10.575 60.233 1.000 34.774 219 PHE D C 1
ATOM 30791 O O . PHE D 1 186 ? 84.443 10.165 61.351 1.000 35.328 219 PHE D O 1
ATOM 30808 N N . ASN D 1 187 ? 85.204 10.208 59.277 1.000 34.093 220 ASN D N 1
ATOM 30809 C CA . ASN D 1 187 ? 86.430 9.406 59.511 1.000 33.859 220 ASN D CA 1
ATOM 30810 C C . ASN D 1 187 ? 86.068 8.085 60.158 1.000 32.675 220 ASN D C 1
ATOM 30811 O O . ASN D 1 187 ? 86.744 7.704 61.072 1.000 32.515 220 ASN D O 1
ATOM 30822 N N . SER D 1 188 ? 85.018 7.418 59.713 1.000 32.211 221 SER D N 1
ATOM 30823 C CA . SER D 1 188 ? 84.645 6.131 60.335 1.000 32.166 221 SER D CA 1
ATOM 30824 C C . SER D 1 188 ? 85.065 5.033 59.381 1.000 31.956 221 SER D C 1
ATOM 30825 O O . SER D 1 188 ? 85.944 4.224 59.725 1.000 32.525 221 SER D O 1
ATOM 30833 N N . GLY D 1 189 ? 84.460 5.055 58.205 1.000 31.394 222 GLY D N 1
ATOM 30834 C CA . GLY D 1 189 ? 84.451 3.928 57.274 1.000 31.338 222 GLY D CA 1
ATOM 30835 C C . GLY D 1 189 ? 84.076 2.646 57.956 1.000 31.643 222 GLY D C 1
ATOM 30836 O O . GLY D 1 189 ? 83.248 2.635 58.884 1.000 32.470 222 GLY D O 1
ATOM 30840 N N . ASP D 1 190 ? 84.660 1.579 57.460 1.000 32.302 223 ASP D N 1
ATOM 30841 C CA . ASP D 1 190 ? 84.568 0.247 58.083 1.000 32.985 223 ASP D CA 1
ATOM 30842 C C . ASP D 1 190 ? 85.194 0.328 59.462 1.000 33.039 223 ASP D C 1
ATOM 30843 O O . ASP D 1 190 ? 86.275 0.889 59.607 1.000 33.637 223 ASP D O 1
ATOM 30852 N N . ILE D 1 191 ? 84.451 -0.135 60.453 1.000 32.923 224 ILE D N 1
ATOM 30853 C CA . ILE D 1 191 ? 84.876 -0.143 61.876 1.000 32.179 224 ILE D CA 1
ATOM 30854 C C . ILE D 1 191 ? 84.618 -1.539 62.412 1.000 31.576 224 ILE D C 1
ATOM 30855 O O . ILE D 1 191 ? 83.844 -2.292 61.806 1.000 31.011 224 ILE D O 1
ATOM 30871 N N . GLY D 1 192 ? 85.331 -1.892 63.471 1.000 31.816 225 GLY D N 1
ATOM 30872 C CA . GLY D 1 192 ? 85.133 -3.163 64.162 1.000 32.146 225 GLY D CA 1
ATOM 30873 C C . GLY D 1 192 ? 83.893 -2.993 64.989 1.000 32.664 225 GLY D C 1
ATOM 30874 O O . GLY D 1 192 ? 83.537 -1.829 65.338 1.000 32.007 225 GLY D O 1
ATOM 30878 N N . VAL D 1 193 ? 83.247 -4.104 65.299 1.000 33.589 226 VAL D N 1
ATOM 30879 C CA . VAL D 1 193 ? 82.000 -4.087 66.109 1.000 34.275 226 VAL D CA 1
ATOM 30880 C C . VAL D 1 193 ? 82.128 -5.066 67.283 1.000 35.739 226 VAL D C 1
ATOM 30881 O O . VAL D 1 193 ? 82.840 -6.087 67.180 1.000 36.437 226 VAL D O 1
ATOM 30894 N N . GLY D 1 194 ? 81.438 -4.766 68.375 1.000 36.395 227 GLY D N 1
ATOM 30895 C CA . GLY D 1 194 ? 81.572 -5.531 69.617 1.000 36.962 227 GLY D CA 1
ATOM 30896 C C . GLY D 1 194 ? 80.568 -6.652 69.616 1.000 37.380 227 GLY D C 1
ATOM 30897 O O . GLY D 1 194 ? 79.547 -6.545 70.269 1.000 38.275 227 GLY D O 1
ATOM 30901 N N . THR D 1 195 ? 80.820 -7.689 68.855 1.000 37.192 228 THR D N 1
ATOM 30902 C CA . THR D 1 195 ? 79.876 -8.805 68.764 1.000 37.155 228 THR D CA 1
ATOM 30903 C C . THR D 1 195 ? 80.480 -9.987 69.493 1.000 38.157 228 THR D C 1
ATOM 30904 O O . THR D 1 195 ? 79.789 -11.012 69.645 1.000 37.342 228 THR D O 1
ATOM 30915 N N . LYS D 1 196 ? 81.722 -9.817 69.938 1.000 39.493 229 LYS D N 1
ATOM 30916 C CA . LYS D 1 196 ? 82.416 -10.826 70.766 1.000 41.092 229 LYS D CA 1
ATOM 30917 C C . LYS D 1 196 ? 82.463 -10.301 72.195 1.000 42.008 229 LYS D C 1
ATOM 30918 O O . LYS D 1 196 ? 82.374 -9.034 72.375 1.000 43.189 229 LYS D O 1
ATOM 30937 N N . SER D 1 197 ? 82.544 -11.194 73.184 1.000 41.932 230 SER D N 1
ATOM 30938 C CA . SER D 1 197 ? 82.485 -10.730 74.586 1.000 42.074 230 SER D CA 1
ATOM 30939 C C . SER D 1 197 ? 81.238 -9.823 74.752 1.000 40.958 230 SER D C 1
ATOM 30940 O O . SER D 1 197 ? 81.382 -8.558 74.839 1.000 41.178 230 SER D O 1
ATOM 30948 N N . VAL D 1 198 ? 80.045 -10.425 74.744 1.000 39.344 231 VAL D N 1
ATOM 30949 C CA . VAL D 1 198 ? 78.763 -9.697 74.938 1.000 38.638 231 VAL D CA 1
ATOM 30950 C C . VAL D 1 198 ? 77.929 -10.473 75.930 1.000 38.197 231 VAL D C 1
ATOM 30951 O O . VAL D 1 198 ? 78.202 -11.643 76.176 1.000 37.797 231 VAL D O 1
ATOM 30964 N N . SER D 1 199 ? 76.931 -9.784 76.458 1.000 38.077 232 SER D N 1
ATOM 30965 C CA . SER D 1 199 ? 75.960 -10.316 77.447 1.000 38.481 232 SER D CA 1
ATOM 30966 C C . SER D 1 199 ? 74.720 -9.408 77.444 1.000 38.129 232 SER D C 1
ATOM 30967 O O . SER D 1 199 ? 74.855 -8.158 77.262 1.000 36.843 232 SER D O 1
ATOM 30975 N N . GLU D 1 200 ? 73.555 -10.027 77.629 1.000 38.430 233 GLU D N 1
ATOM 30976 C CA . GLU D 1 200 ? 72.237 -9.360 77.592 1.000 38.541 233 GLU D CA 1
ATOM 30977 C C . GLU D 1 200 ? 71.968 -8.662 78.931 1.000 39.402 233 GLU D C 1
ATOM 30978 O O . GLU D 1 200 ? 71.985 -9.318 79.976 1.000 39.191 233 GLU D O 1
ATOM 30990 N N . VAL D 1 201 ? 71.739 -7.355 78.866 1.000 40.189 234 VAL D N 1
ATOM 30991 C CA . VAL D 1 201 ? 71.317 -6.450 79.975 1.000 40.835 234 VAL D CA 1
ATOM 30992 C C . VAL D 1 201 ? 69.828 -6.686 80.238 1.000 41.459 234 VAL D C 1
ATOM 30993 O O . VAL D 1 201 ? 69.421 -6.972 81.393 1.000 41.883 234 VAL D O 1
ATOM 31006 N N . SER D 1 202 ? 69.056 -6.535 79.164 1.000 41.770 235 SER D N 1
ATOM 31007 C CA . SER D 1 202 ? 67.576 -6.569 79.077 1.000 41.754 235 SER D CA 1
ATOM 31008 C C . SER D 1 202 ? 67.235 -6.818 77.610 1.000 40.195 235 SER D C 1
ATOM 31009 O O . SER D 1 202 ? 68.079 -6.616 76.740 1.000 39.087 235 SER D O 1
ATOM 31017 N N . PRO D 1 203 ? 66.033 -7.324 77.269 1.000 39.483 236 PRO D N 1
ATOM 31018 C CA . PRO D 1 203 ? 65.772 -7.720 75.882 1.000 38.453 236 PRO D CA 1
ATOM 31019 C C . PRO D 1 203 ? 66.041 -6.575 74.882 1.000 37.490 236 PRO D C 1
ATOM 31020 O O . PRO D 1 203 ? 65.581 -5.470 75.061 1.000 36.001 236 PRO D O 1
ATOM 31031 N N . GLY D 1 204 ? 66.883 -6.870 73.890 1.000 37.447 237 GLY D N 1
ATOM 31032 C CA . GLY D 1 204 ? 67.347 -5.914 72.870 1.000 37.298 237 GLY D CA 1
ATOM 31033 C C . GLY D 1 204 ? 68.283 -4.824 73.406 1.000 38.016 237 GLY D C 1
ATOM 31034 O O . GLY D 1 204 ? 68.470 -3.814 72.703 1.000 38.031 237 GLY D O 1
ATOM 31038 N N . LYS D 1 205 ? 68.884 -5.023 74.579 1.000 38.458 238 LYS D N 1
ATOM 31039 C CA . LYS D 1 205 ? 69.988 -4.177 75.092 1.000 38.903 238 LYS D CA 1
ATOM 31040 C C . LYS D 1 205 ? 71.168 -5.094 75.355 1.000 38.415 238 LYS D C 1
ATOM 31041 O O . LYS D 1 205 ? 71.042 -5.972 76.223 1.000 37.548 238 LYS D O 1
ATOM 31060 N N . ILE D 1 206 ? 72.243 -4.918 74.600 1.000 38.769 239 ILE D N 1
ATOM 31061 C CA . ILE D 1 206 ? 73.398 -5.841 74.651 1.000 39.432 239 ILE D CA 1
ATOM 31062 C C . ILE D 1 206 ? 74.592 -5.035 75.116 1.000 40.172 239 ILE D C 1
ATOM 31063 O O . ILE D 1 206 ? 74.746 -3.880 74.682 1.000 38.310 239 ILE D O 1
ATOM 31079 N N . MET D 1 207 ? 75.346 -5.630 76.028 1.000 41.994 240 MET D N 1
ATOM 31080 C CA . MET D 1 207 ? 76.544 -5.010 76.594 1.000 44.082 240 MET D CA 1
ATOM 31081 C C . MET D 1 207 ? 77.763 -5.612 75.897 1.000 42.929 240 MET D C 1
ATOM 31082 O O . MET D 1 207 ? 77.931 -6.856 75.924 1.000 42.574 240 MET D O 1
ATOM 31096 N N . ALA D 1 208 ? 78.578 -4.736 75.323 1.000 42.028 241 ALA D N 1
ATOM 31097 C CA . ALA D 1 208 ? 79.842 -5.091 74.659 1.000 42.000 241 ALA D CA 1
ATOM 31098 C C . ALA D 1 208 ? 80.968 -4.695 75.585 1.000 42.605 241 ALA D C 1
ATOM 31099 O O . ALA D 1 208 ? 81.137 -3.481 75.781 1.000 43.054 241 ALA D O 1
ATOM 31106 N N . HIS D 1 209 ? 81.673 -5.679 76.145 1.000 43.366 242 HIS D N 1
ATOM 31107 C CA . HIS D 1 209 ? 82.622 -5.471 77.276 1.000 43.994 242 HIS D CA 1
ATOM 31108 C C . HIS D 1 209 ? 83.971 -4.900 76.789 1.000 45.009 242 HIS D C 1
ATOM 31109 O O . HIS D 1 209 ? 84.688 -4.240 77.610 1.000 45.254 242 HIS D O 1
ATOM 31124 N N . HIS D 1 210 ? 84.349 -5.131 75.526 1.000 44.792 243 HIS D N 1
ATOM 31125 C CA . HIS D 1 210 ? 85.685 -4.716 75.035 1.000 45.127 243 HIS D CA 1
ATOM 31126 C C . HIS D 1 210 ? 85.502 -3.935 73.753 1.000 43.634 243 HIS D C 1
ATOM 31127 O O . HIS D 1 210 ? 86.037 -4.373 72.753 1.000 45.331 243 HIS D O 1
ATOM 31142 N N . TRP D 1 211 ? 84.758 -2.840 73.756 1.000 41.815 244 TRP D N 1
ATOM 31143 C CA . TRP D 1 211 ? 84.540 -2.089 72.495 1.000 40.470 244 TRP D CA 1
ATOM 31144 C C . TRP D 1 211 ? 84.948 -0.636 72.714 1.000 39.439 244 TRP D C 1
ATOM 31145 O O . TRP D 1 211 ? 84.293 0.059 73.500 1.000 38.599 244 TRP D O 1
ATOM 31166 N N . LYS D 1 212 ? 86.008 -0.174 72.063 1.000 38.731 245 LYS D N 1
ATOM 31167 C CA . LYS D 1 212 ? 86.517 1.179 72.407 1.000 38.766 245 LYS D CA 1
ATOM 31168 C C . LYS D 1 212 ? 86.478 2.035 71.167 1.000 37.731 245 LYS D C 1
ATOM 31169 O O . LYS D 1 212 ? 87.296 1.810 70.287 1.000 37.732 245 LYS D O 1
ATOM 31188 N N . ASN D 1 213 ? 85.608 3.027 71.160 1.000 36.765 246 ASN D N 1
ATOM 31189 C CA . ASN D 1 213 ? 85.531 3.932 70.012 1.000 35.638 246 ASN D CA 1
ATOM 31190 C C . ASN D 1 213 ? 84.865 5.210 70.491 1.000 36.012 246 ASN D C 1
ATOM 31191 O O . ASN D 1 213 ? 83.645 5.196 70.671 1.000 35.118 246 ASN D O 1
ATOM 31202 N N . LYS D 1 214 ? 85.659 6.262 70.670 1.000 37.294 247 LYS D N 1
ATOM 31203 C CA . LYS D 1 214 ? 85.187 7.593 71.131 1.000 39.005 247 LYS D CA 1
ATOM 31204 C C . LYS D 1 214 ? 84.166 8.199 70.165 1.000 38.596 247 LYS D C 1
ATOM 31205 O O . LYS D 1 214 ? 83.533 9.210 70.529 1.000 39.291 247 LYS D O 1
ATOM 31224 N N . LYS D 1 215 ? 83.984 7.606 68.997 1.000 37.965 248 LYS D N 1
ATOM 31225 C CA . LYS D 1 215 ? 83.214 8.246 67.920 1.000 37.336 248 LYS D CA 1
ATOM 31226 C C . LYS D 1 215 ? 81.760 7.828 67.954 1.000 35.797 248 LYS D C 1
ATOM 31227 O O . LYS D 1 215 ? 80.913 8.646 67.533 1.000 36.464 248 LYS D O 1
ATOM 31246 N N . LEU D 1 216 ? 81.519 6.605 68.417 1.000 33.876 249 LEU D N 1
ATOM 31247 C CA . LEU D 1 216 ? 80.175 6.024 68.587 1.000 32.958 249 LEU D CA 1
ATOM 31248 C C . LEU D 1 216 ? 79.460 6.722 69.753 1.000 33.531 249 LEU D C 1
ATOM 31249 O O . LEU D 1 216 ? 79.122 6.053 70.730 1.000 33.978 249 LEU D O 1
ATOM 31265 N N . VAL D 1 217 ? 79.215 8.024 69.649 1.000 33.890 250 VAL D N 1
ATOM 31266 C CA . VAL D 1 217 ? 78.491 8.813 70.689 1.000 34.600 250 VAL D CA 1
ATOM 31267 C C . VAL D 1 217 ? 77.086 8.231 70.841 1.000 34.445 250 VAL D C 1
ATOM 31268 O O . VAL D 1 217 ? 76.575 7.622 69.903 1.000 33.448 250 VAL D O 1
ATOM 31281 N N . PRO D 1 218 ? 76.441 8.362 72.028 1.000 35.698 251 PRO D N 1
ATOM 31282 C CA . PRO D 1 218 ? 75.028 7.976 72.200 1.000 36.265 251 PRO D CA 1
ATOM 31283 C C . PRO D 1 218 ? 74.172 8.523 71.049 1.000 36.359 251 PRO D C 1
ATOM 31284 O O . PRO D 1 218 ? 74.295 9.673 70.706 1.000 37.055 251 PRO D O 1
ATOM 31295 N N . GLY D 1 219 ? 73.347 7.665 70.465 1.000 36.258 252 GLY D N 1
ATOM 31296 C CA . GLY D 1 219 ? 72.438 8.038 69.368 1.000 36.380 252 GLY D CA 1
ATOM 31297 C C . GLY D 1 219 ? 72.914 7.459 68.046 1.000 36.351 252 GLY D C 1
ATOM 31298 O O . GLY D 1 219 ? 72.148 7.368 67.075 1.000 35.605 252 GLY D O 1
ATOM 31302 N N . THR D 1 220 ? 74.180 7.094 67.979 1.000 36.578 253 THR D N 1
ATOM 31303 C CA . THR D 1 220 ? 74.785 6.632 66.718 1.000 35.648 253 THR D CA 1
ATOM 31304 C C . THR D 1 220 ? 74.115 5.314 66.373 1.000 35.327 253 THR D C 1
ATOM 31305 O O . THR D 1 220 ? 73.871 4.487 67.277 1.000 34.543 253 THR D O 1
ATOM 31316 N N . VAL D 1 221 ? 73.795 5.174 65.088 1.000 35.934 254 VAL D N 1
ATOM 31317 C CA . VAL D 1 221 ? 73.106 3.971 64.558 1.000 35.382 254 VAL D CA 1
ATOM 31318 C C . VAL D 1 221 ? 74.132 3.186 63.793 1.000 34.450 254 VAL D C 1
ATOM 31319 O O . VAL D 1 221 ? 74.815 3.774 62.987 1.000 34.576 254 VAL D O 1
ATOM 31332 N N . ILE D 1 222 ? 74.173 1.896 64.008 1.000 33.820 255 ILE D N 1
ATOM 31333 C CA . ILE D 1 222 ? 75.268 1.106 63.431 1.000 33.229 255 ILE D CA 1
ATOM 31334 C C . ILE D 1 222 ? 74.655 -0.052 62.679 1.000 33.588 255 ILE D C 1
ATOM 31335 O O . ILE D 1 222 ? 73.823 -0.767 63.260 1.000 32.699 255 ILE D O 1
ATOM 31351 N N . ALA D 1 223 ? 75.092 -0.190 61.429 1.000 33.807 256 ALA D N 1
ATOM 31352 C CA . ALA D 1 223 ? 74.755 -1.312 60.551 1.000 33.962 256 ALA D CA 1
ATOM 31353 C C . ALA D 1 223 ? 75.841 -2.369 60.678 1.000 35.120 256 ALA D C 1
ATOM 31354 O O . ALA D 1 223 ? 76.876 -2.281 60.040 1.000 34.315 256 ALA D O 1
ATOM 31361 N N . MET D 1 224 ? 75.600 -3.336 61.530 1.000 37.013 257 MET D N 1
ATOM 31362 C CA . MET D 1 224 ? 76.532 -4.448 61.739 1.000 38.275 257 MET D CA 1
ATOM 31363 C C . MET D 1 224 ? 76.332 -5.511 60.665 1.000 37.608 257 MET D C 1
ATOM 31364 O O . MET D 1 224 ? 75.222 -6.006 60.486 1.000 36.344 257 MET D O 1
ATOM 31378 N N . ARG D 1 225 ? 77.434 -5.992 60.119 1.000 37.902 258 ARG D N 1
ATOM 31379 C CA . ARG D 1 225 ? 77.373 -6.914 58.970 1.000 38.693 258 ARG D CA 1
ATOM 31380 C C . ARG D 1 225 ? 78.570 -7.842 58.931 1.000 38.250 258 ARG D C 1
ATOM 31381 O O . ARG D 1 225 ? 79.519 -7.664 59.693 1.000 39.055 258 ARG D O 1
ATOM 31402 N N . SER D 1 226 ? 78.502 -8.781 58.008 1.000 38.072 259 SER D N 1
ATOM 31403 C CA . SER D 1 226 ? 79.668 -9.595 57.617 1.000 38.584 259 SER D CA 1
ATOM 31404 C C . SER D 1 226 ? 80.049 -9.223 56.188 1.000 38.904 259 SER D C 1
ATOM 31405 O O . SER D 1 226 ? 79.502 -8.249 55.634 1.000 39.417 259 SER D O 1
ATOM 31413 N N . TRP D 1 227 ? 80.930 -9.995 55.591 1.000 38.842 260 TRP D N 1
ATOM 31414 C CA . TRP D 1 227 ? 81.437 -9.671 54.245 1.000 39.067 260 TRP D CA 1
ATOM 31415 C C . TRP D 1 227 ? 80.719 -10.562 53.242 1.000 37.561 260 TRP D C 1
ATOM 31416 O O . TRP D 1 227 ? 81.068 -10.522 52.047 1.000 37.133 260 TRP D O 1
ATOM 31437 N N . GLN D 1 228 ? 79.767 -11.355 53.732 1.000 36.830 261 GLN D N 1
A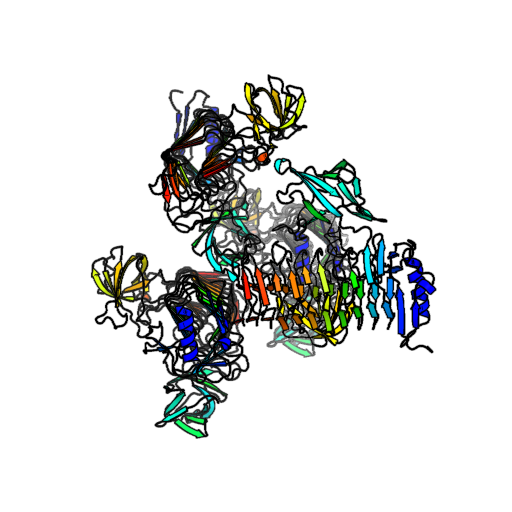TOM 31438 C CA . GLN D 1 228 ? 79.029 -12.337 52.899 1.000 36.472 261 GLN D CA 1
ATOM 31439 C C . GLN D 1 228 ? 78.078 -11.612 51.927 1.000 35.742 261 GLN D C 1
ATOM 31440 O O . GLN D 1 228 ? 77.374 -10.640 52.299 1.000 34.752 261 GLN D O 1
ATOM 31454 N N . ARG D 1 229 ? 78.073 -12.063 50.675 1.000 35.367 262 ARG D N 1
ATOM 31455 C CA . ARG D 1 229 ? 77.195 -11.483 49.642 1.000 33.838 262 ARG D CA 1
ATOM 31456 C C . ARG D 1 229 ? 76.814 -12.603 48.700 1.000 33.263 262 ARG D C 1
ATOM 31457 O O . ARG D 1 229 ? 77.297 -12.599 47.590 1.000 33.228 262 ARG D O 1
ATOM 31478 N N . PRO D 1 230 ? 75.998 -13.606 49.101 1.000 33.068 263 PRO D N 1
ATOM 31479 C CA . PRO D 1 230 ? 75.701 -14.746 48.225 1.000 32.724 263 PRO D CA 1
ATOM 31480 C C . PRO D 1 230 ? 74.650 -14.512 47.118 1.000 31.833 263 PRO D C 1
ATOM 31481 O O . PRO D 1 230 ? 74.665 -15.242 46.148 1.000 31.864 263 PRO D O 1
ATOM 31492 N N . ALA D 1 231 ? 73.789 -13.496 47.212 1.000 30.766 264 ALA D N 1
ATOM 31493 C CA . ALA D 1 231 ? 72.739 -13.293 46.180 1.000 30.320 264 ALA D CA 1
ATOM 31494 C C . ALA D 1 231 ? 72.298 -11.838 46.074 1.000 29.323 264 ALA D C 1
ATOM 31495 O O . ALA D 1 231 ? 72.042 -11.143 47.052 1.000 30.374 264 ALA D O 1
ATOM 31502 N N . PRO D 1 232 ? 72.139 -11.330 44.853 1.000 27.710 265 PRO D N 1
ATOM 31503 C CA . PRO D 1 232 ? 71.693 -9.964 44.670 1.000 27.027 265 PRO D CA 1
ATOM 31504 C C . PRO D 1 232 ? 70.180 -9.960 44.763 1.000 26.520 265 PRO D C 1
ATOM 31505 O O . PRO D 1 232 ? 69.590 -11.064 44.757 1.000 26.397 265 PRO D O 1
ATOM 31516 N N . GLY D 1 233 ? 69.614 -8.755 44.735 1.000 26.170 266 GLY D N 1
ATOM 31517 C CA . GLY D 1 233 ? 68.151 -8.554 44.726 1.000 26.288 266 GLY D CA 1
ATOM 31518 C C . GLY D 1 233 ? 67.541 -8.956 43.395 1.000 26.200 266 GLY D C 1
ATOM 31519 O O . GLY D 1 233 ? 66.572 -9.729 43.383 1.000 26.347 266 GLY D O 1
ATOM 31523 N N . ILE D 1 234 ? 68.085 -8.402 42.319 1.000 25.892 267 ILE D N 1
ATOM 31524 C CA . ILE D 1 234 ? 67.747 -8.769 40.922 1.000 26.097 267 ILE D CA 1
ATOM 31525 C C . ILE D 1 234 ? 69.043 -9.179 40.214 1.000 26.158 267 ILE D C 1
ATOM 31526 O O . ILE D 1 234 ? 69.973 -8.337 40.077 1.000 25.716 267 ILE D O 1
ATOM 31542 N N . PHE D 1 235 ? 69.094 -10.423 39.769 1.000 26.344 268 PHE D N 1
ATOM 31543 C CA . PHE D 1 235 ? 70.212 -11.007 39.017 1.000 26.760 268 PHE D CA 1
ATOM 31544 C C . PHE D 1 235 ? 69.776 -11.092 37.574 1.000 26.988 268 PHE D C 1
ATOM 31545 O O . PHE D 1 235 ? 68.754 -11.680 37.379 1.000 27.877 268 PHE D O 1
ATOM 31562 N N . VAL D 1 236 ? 70.527 -10.554 36.617 1.000 26.776 269 VAL D N 1
ATOM 31563 C CA . VAL D 1 236 ? 70.160 -10.617 35.170 1.000 26.404 269 VAL D CA 1
ATOM 31564 C C . VAL D 1 236 ? 71.360 -11.215 34.435 1.000 26.160 269 VAL D C 1
ATOM 31565 O O . VAL D 1 236 ? 72.471 -10.663 34.564 1.000 26.025 269 VAL D O 1
ATOM 31578 N N . HIS D 1 237 ? 71.165 -12.324 33.734 1.000 26.033 270 HIS D N 1
ATOM 31579 C CA . HIS D 1 237 ? 72.255 -13.029 33.015 1.000 26.452 270 HIS D CA 1
ATOM 31580 C C . HIS D 1 237 ? 71.824 -13.244 31.564 1.000 26.897 270 HIS D C 1
ATOM 31581 O O . HIS D 1 237 ? 70.779 -13.832 31.336 1.000 27.174 270 HIS D O 1
ATOM 31596 N N . LYS D 1 238 ? 72.595 -12.727 30.614 1.000 27.584 271 LYS D N 1
ATOM 31597 C CA . LYS D 1 238 ? 72.438 -12.985 29.159 1.000 28.088 271 LYS D CA 1
ATOM 31598 C C . LYS D 1 238 ? 71.072 -12.470 28.711 1.000 28.557 271 LYS D C 1
ATOM 31599 O O . LYS D 1 238 ? 70.393 -13.143 27.913 1.000 28.875 271 LYS D O 1
ATOM 31618 N N . GLY D 1 239 ? 70.690 -11.302 29.214 1.000 29.061 272 GLY D N 1
ATOM 31619 C CA . GLY D 1 239 ? 69.478 -10.604 28.769 1.000 29.803 272 GLY D CA 1
ATOM 31620 C C . GLY D 1 239 ? 69.771 -9.815 27.521 1.000 30.632 272 GLY D C 1
ATOM 31621 O O . GLY D 1 239 ? 70.949 -9.457 27.302 1.000 30.746 272 GLY D O 1
ATOM 31625 N N . LYS D 1 240 ? 68.742 -9.589 26.717 1.000 32.341 273 LYS D N 1
ATOM 31626 C CA . LYS D 1 240 ? 68.716 -8.509 25.705 1.000 33.664 273 LYS D CA 1
ATOM 31627 C C . LYS D 1 240 ? 67.474 -7.654 25.979 1.000 33.372 273 LYS D C 1
ATOM 31628 O O . LYS D 1 240 ? 66.432 -8.222 26.300 1.000 33.217 273 LYS D O 1
ATOM 31647 N N . ASN D 1 241 ? 67.637 -6.327 25.955 1.000 33.392 274 ASN D N 1
ATOM 31648 C CA . ASN D 1 241 ? 66.558 -5.307 26.085 1.000 33.253 274 ASN D CA 1
ATOM 31649 C C . ASN D 1 241 ? 65.799 -5.483 27.397 1.000 31.814 274 ASN D C 1
ATOM 31650 O O . ASN D 1 241 ? 64.604 -5.824 27.354 1.000 31.484 274 ASN D O 1
ATOM 31661 N N . ILE D 1 242 ? 66.464 -5.195 28.511 1.000 30.236 275 ILE D N 1
ATOM 31662 C CA . ILE D 1 242 ? 65.885 -5.341 29.864 1.000 29.043 275 ILE D CA 1
ATOM 31663 C C . ILE D 1 242 ? 65.524 -3.948 30.374 1.000 28.833 275 ILE D C 1
ATOM 31664 O O . ILE D 1 242 ? 66.309 -3.030 30.151 1.000 28.059 275 ILE D O 1
ATOM 31680 N N . SER D 1 243 ? 64.346 -3.814 30.997 1.000 29.179 276 SER D N 1
ATOM 31681 C CA . SER D 1 243 ? 63.780 -2.526 31.462 1.000 29.813 276 SER D CA 1
ATOM 31682 C C . SER D 1 243 ? 63.356 -2.627 32.923 1.000 29.930 276 SER D C 1
ATOM 31683 O O . SER D 1 243 ? 62.775 -3.649 33.294 1.000 29.816 276 SER D O 1
ATOM 31691 N N . PHE D 1 244 ? 63.598 -1.568 33.692 1.000 30.101 277 PHE D N 1
ATOM 31692 C CA . PHE D 1 244 ? 63.181 -1.437 35.098 1.000 30.534 277 PHE D CA 1
ATOM 31693 C C . PHE D 1 244 ? 62.562 -0.054 35.174 1.000 32.426 277 PHE D C 1
ATOM 31694 O O . PHE D 1 244 ? 63.246 0.938 34.865 1.000 32.728 277 PHE D O 1
ATOM 31711 N N . GLU D 1 245 ? 61.283 0.033 35.491 1.000 35.477 278 GLU D N 1
ATOM 31712 C CA . GLU D 1 245 ? 60.664 1.364 35.664 1.000 38.140 278 GLU D CA 1
ATOM 31713 C C . GLU D 1 245 ? 60.038 1.423 37.054 1.000 37.064 278 GLU D C 1
ATOM 31714 O O . GLU D 1 245 ? 59.179 0.584 37.368 1.000 37.129 278 GLU D O 1
ATOM 31726 N N . ASN D 1 246 ? 60.472 2.401 37.846 1.000 36.161 279 ASN D N 1
ATOM 31727 C CA . ASN D 1 246 ? 59.994 2.625 39.229 1.000 35.611 279 ASN D CA 1
ATOM 31728 C C . ASN D 1 246 ? 60.032 1.289 39.988 1.000 34.420 279 ASN D C 1
ATOM 31729 O O . ASN D 1 246 ? 58.987 0.805 40.395 1.000 35.114 279 ASN D O 1
ATOM 31740 N N . VAL D 1 247 ? 61.203 0.688 40.098 1.000 33.592 280 VAL D N 1
ATOM 31741 C CA . VAL D 1 247 ? 61.465 -0.530 40.909 1.000 33.461 280 VAL D CA 1
ATOM 31742 C C . VAL D 1 247 ? 62.483 -0.169 41.990 1.000 34.219 280 VAL D C 1
ATOM 31743 O O . VAL D 1 247 ? 63.561 0.388 41.655 1.000 35.633 280 VAL D O 1
ATOM 31756 N N . LYS D 1 248 ? 62.177 -0.492 43.238 1.000 34.273 281 LYS D N 1
ATOM 31757 C CA . LYS D 1 248 ? 63.062 -0.188 44.384 1.000 34.380 281 LYS D CA 1
ATOM 31758 C C . LYS D 1 248 ? 63.483 -1.524 44.967 1.000 32.945 281 LYS D C 1
ATOM 31759 O O . LYS D 1 248 ? 62.604 -2.379 45.174 1.000 32.775 281 LYS D O 1
ATOM 31778 N N . VAL D 1 249 ? 64.780 -1.690 45.187 1.000 31.931 282 VAL D N 1
ATOM 31779 C CA . VAL D 1 249 ? 65.281 -2.783 46.053 1.000 31.522 282 VAL D CA 1
ATOM 31780 C C . VAL D 1 249 ? 65.723 -2.156 47.384 1.000 31.185 282 VAL D C 1
ATOM 31781 O O . VAL D 1 249 ? 66.642 -1.285 47.435 1.000 31.449 282 VAL D O 1
ATOM 31794 N N . HIS D 1 250 ? 65.051 -2.549 48.453 1.000 30.449 283 HIS D N 1
ATOM 31795 C CA . HIS D 1 250 ? 65.295 -1.947 49.772 1.000 29.849 283 HIS D CA 1
ATOM 31796 C C . HIS D 1 250 ? 66.346 -2.757 50.497 1.000 29.531 283 HIS D C 1
ATOM 31797 O O . HIS D 1 250 ? 67.086 -2.149 51.293 1.000 30.585 283 HIS D O 1
ATOM 31812 N N . TYR D 1 251 ? 66.493 -4.045 50.237 1.000 28.831 284 TYR D N 1
ATOM 31813 C CA . TYR D 1 251 ? 67.664 -4.722 50.837 1.000 28.959 284 TYR D CA 1
ATOM 31814 C C . TYR D 1 251 ? 67.874 -6.034 50.129 1.000 29.296 284 TYR D C 1
ATOM 31815 O O . TYR D 1 251 ? 66.888 -6.630 49.743 1.000 28.988 284 TYR D O 1
ATOM 31833 N N . ALA D 1 252 ? 69.121 -6.486 50.041 1.000 29.994 285 ALA D N 1
ATOM 31834 C CA . ALA D 1 252 ? 69.393 -7.878 49.636 1.000 30.906 285 ALA D CA 1
ATOM 31835 C C . ALA D 1 252 ? 70.757 -8.310 50.124 1.000 31.259 285 ALA D C 1
ATOM 31836 O O . ALA D 1 252 ? 71.565 -7.416 50.417 1.000 31.107 285 ALA D O 1
ATOM 31843 N N . GLU D 1 253 ? 71.012 -9.618 50.125 1.000 32.194 286 GLU D N 1
ATOM 31844 C CA . GLU D 1 253 ? 72.244 -10.138 50.760 1.000 33.566 286 GLU D CA 1
ATOM 31845 C C . GLU D 1 253 ? 73.363 -10.114 49.708 1.000 33.066 286 GLU D C 1
ATOM 31846 O O . GLU D 1 253 ? 73.994 -11.151 49.404 1.000 33.661 286 GLU D O 1
ATOM 31858 N N . GLY D 1 254 ? 73.621 -8.943 49.162 1.000 31.678 287 GLY D N 1
ATOM 31859 C CA . GLY D 1 254 ? 74.339 -8.845 47.894 1.000 30.824 287 GLY D CA 1
ATOM 31860 C C . GLY D 1 254 ? 73.921 -7.576 47.217 1.000 30.255 287 GLY D C 1
ATOM 31861 O O . GLY D 1 254 ? 73.472 -6.648 47.901 1.000 30.659 287 GLY D O 1
ATOM 31865 N N . MET D 1 255 ? 74.074 -7.503 45.915 1.000 29.505 288 MET D N 1
ATOM 31866 C CA . MET D 1 255 ? 73.877 -6.213 45.253 1.000 29.088 288 MET D CA 1
ATOM 31867 C C . MET D 1 255 ? 72.390 -6.048 44.937 1.000 28.422 288 MET D C 1
ATOM 31868 O O . MET D 1 255 ? 71.645 -7.051 44.870 1.000 28.755 288 MET D O 1
ATOM 31882 N N . GLY D 1 256 ? 71.955 -4.808 44.792 1.000 27.791 289 GLY D N 1
ATOM 31883 C CA . GLY D 1 256 ? 70.560 -4.545 44.421 1.000 27.711 289 GLY D CA 1
ATOM 31884 C C . GLY D 1 256 ? 70.236 -5.215 43.101 1.000 27.824 289 GLY D C 1
ATOM 31885 O O . GLY D 1 256 ? 69.363 -6.137 43.067 1.000 28.046 289 GLY D O 1
ATOM 31889 N N . LEU D 1 257 ? 70.910 -4.751 42.046 1.000 27.517 290 LEU D N 1
ATOM 31890 C CA . LEU D 1 257 ? 70.776 -5.227 40.645 1.000 27.184 290 LEU D CA 1
ATOM 31891 C C . LEU D 1 257 ? 72.168 -5.645 40.177 1.000 26.993 290 LEU D C 1
ATOM 31892 O O . LEU D 1 257 ? 73.073 -4.775 40.170 1.000 26.625 290 LEU D O 1
ATOM 31908 N N . LEU D 1 258 ? 72.342 -6.916 39.854 1.000 26.646 291 LEU D N 1
ATOM 31909 C CA . LEU D 1 258 ? 73.576 -7.368 39.211 1.000 26.895 291 LEU D CA 1
ATOM 31910 C C . LEU D 1 258 ? 73.208 -7.904 37.840 1.000 27.029 291 LEU D C 1
ATOM 31911 O O . LEU D 1 258 ? 72.602 -8.986 37.804 1.000 26.926 291 LEU D O 1
ATOM 31927 N N . ALA D 1 259 ? 73.680 -7.231 36.793 1.000 27.258 292 ALA D N 1
ATOM 31928 C CA . ALA D 1 259 ? 73.445 -7.591 35.372 1.000 27.356 292 ALA D CA 1
ATOM 31929 C C . ALA D 1 259 ? 74.775 -7.969 34.721 1.000 27.230 292 ALA D C 1
ATOM 31930 O O . ALA D 1 259 ? 75.731 -7.181 34.849 1.000 26.882 292 ALA D O 1
ATOM 31937 N N . GLN D 1 260 ? 74.845 -9.136 34.082 1.000 27.352 293 GLN D N 1
ATOM 31938 C CA . GLN D 1 260 ? 76.095 -9.603 33.444 1.000 27.782 293 GLN D CA 1
ATOM 31939 C C . GLN D 1 260 ? 75.809 -10.198 32.063 1.000 28.261 293 GLN D C 1
ATOM 31940 O O . GLN D 1 260 ? 74.768 -10.844 31.918 1.000 28.522 293 GLN D O 1
ATOM 31954 N N . LEU D 1 261 ? 76.731 -10.036 31.101 1.000 28.326 294 LEU D N 1
ATOM 31955 C CA . LEU D 1 261 ? 76.598 -10.621 29.743 1.000 28.618 294 LEU D CA 1
ATOM 31956 C C . LEU D 1 261 ? 75.240 -10.226 29.155 1.000 28.642 294 LEU D C 1
ATOM 31957 O O . LEU D 1 261 ? 74.589 -11.065 28.525 1.000 28.226 294 LEU D O 1
ATOM 31973 N N . THR D 1 262 ? 74.825 -8.989 29.357 1.000 28.862 295 THR D N 1
ATOM 31974 C CA . THR D 1 262 ? 73.471 -8.547 28.989 1.000 29.945 295 THR D CA 1
ATOM 31975 C C . THR D 1 262 ? 73.587 -7.388 28.007 1.000 31.565 295 THR D C 1
ATOM 31976 O O . THR D 1 262 ? 74.419 -6.490 28.228 1.000 30.836 295 THR D O 1
ATOM 31987 N N . GLU D 1 263 ? 72.762 -7.380 26.968 1.000 34.143 296 GLU D N 1
ATOM 31988 C CA . GLU D 1 263 ? 72.994 -6.411 25.888 1.000 36.741 296 GLU D CA 1
ATOM 31989 C C . GLU D 1 263 ? 72.243 -5.078 25.908 1.000 37.275 296 GLU D C 1
ATOM 31990 O O . GLU D 1 263 ? 72.825 -4.177 25.396 1.000 42.037 296 GLU D O 1
ATOM 32002 N N . ASN D 1 264 ? 71.181 -4.727 26.492 1.000 36.576 297 ASN D N 1
ATOM 32003 C CA . ASN D 1 264 ? 70.829 -3.281 26.551 1.000 37.500 297 ASN D CA 1
ATOM 32004 C C . ASN D 1 264 ? 69.994 -3.189 27.809 1.000 36.578 297 ASN D C 1
ATOM 32005 O O . ASN D 1 264 ? 69.232 -4.138 28.082 1.000 35.936 297 ASN D O 1
ATOM 32016 N N . ILE D 1 265 ? 70.143 -2.142 28.585 1.000 35.718 298 ILE D N 1
ATOM 32017 C CA . ILE D 1 265 ? 69.490 -2.095 29.913 1.000 35.610 298 ILE D CA 1
ATOM 32018 C C . ILE D 1 265 ? 68.959 -0.686 30.116 1.000 34.535 298 ILE D C 1
ATOM 32019 O O . ILE D 1 265 ? 69.739 0.273 30.024 1.000 34.052 298 ILE D O 1
ATOM 32035 N N . TYR D 1 266 ? 67.670 -0.590 30.371 1.000 33.501 299 TYR D N 1
ATOM 32036 C CA . TYR D 1 266 ? 66.983 0.700 30.475 1.000 33.313 299 TYR D CA 1
ATOM 32037 C C . TYR D 1 266 ? 66.381 0.780 31.871 1.000 32.265 299 TYR D C 1
ATOM 32038 O O . TYR D 1 266 ? 65.669 -0.143 32.279 1.000 31.977 299 TYR D O 1
ATOM 32056 N N . MET D 1 267 ? 66.686 1.848 32.596 1.000 31.613 300 MET D N 1
ATOM 32057 C CA . MET D 1 267 ? 66.280 2.029 34.013 1.000 30.877 300 MET D CA 1
ATOM 32058 C C . MET D 1 267 ? 65.817 3.462 34.236 1.000 29.773 300 MET D C 1
ATOM 32059 O O . MET D 1 267 ? 66.662 4.380 34.190 1.000 28.794 300 MET D O 1
ATOM 32073 N N . ASP D 1 268 ? 64.509 3.639 34.445 1.000 29.054 301 ASP D N 1
ATOM 32074 C CA . ASP D 1 268 ? 63.941 4.943 34.850 1.000 28.540 301 ASP D CA 1
ATOM 32075 C C . ASP D 1 268 ? 63.294 4.752 36.207 1.000 28.028 301 ASP D C 1
ATOM 32076 O O . ASP D 1 268 ? 62.482 3.863 36.329 1.000 27.828 301 ASP D O 1
ATOM 32085 N N . GLY D 1 269 ? 63.688 5.528 37.214 1.000 28.025 302 GLY D N 1
ATOM 32086 C CA . GLY D 1 269 ? 63.121 5.461 38.580 1.000 27.991 302 GLY D CA 1
ATOM 32087 C C . GLY D 1 269 ? 63.589 4.255 39.391 1.000 27.900 302 GLY D C 1
ATOM 32088 O O . GLY D 1 269 ? 62.960 3.964 40.411 1.000 28.089 302 GLY D O 1
ATOM 32092 N N . PHE D 1 270 ? 64.659 3.566 38.984 1.000 27.833 303 PHE D N 1
ATOM 32093 C CA . PHE D 1 270 ? 65.255 2.479 39.784 1.000 27.750 303 PHE D CA 1
ATOM 32094 C C . PHE D 1 270 ? 65.692 3.135 41.086 1.000 29.063 303 PHE D C 1
ATOM 32095 O O . PHE D 1 270 ? 66.228 4.264 41.060 1.000 29.993 303 PHE D O 1
ATOM 32112 N N . GLY D 1 271 ? 65.452 2.470 42.205 1.000 29.521 304 GLY D N 1
ATOM 32113 C CA . GLY D 1 271 ? 65.942 2.961 43.498 1.000 29.702 304 GLY D CA 1
ATOM 32114 C C . GLY D 1 271 ? 66.578 1.828 44.252 1.000 29.788 304 GLY D C 1
ATOM 32115 O O . GLY D 1 271 ? 66.067 0.702 44.178 1.000 29.766 304 GLY D O 1
ATOM 32119 N N . VAL D 1 272 ? 67.686 2.084 44.930 1.000 30.413 305 VAL D N 1
ATOM 32120 C CA . VAL D 1 272 ? 68.073 1.212 46.073 1.000 30.418 305 VAL D CA 1
ATOM 32121 C C . VAL D 1 272 ? 68.096 2.122 47.270 1.000 30.523 305 VAL D C 1
ATOM 32122 O O . VAL D 1 272 ? 69.020 2.904 47.388 1.000 30.350 305 VAL D O 1
ATOM 32135 N N . CYS D 1 273 ? 67.034 2.115 48.037 1.000 31.091 306 CYS D N 1
ATOM 32136 C CA . CYS D 1 273 ? 66.843 3.243 48.952 1.000 31.830 306 CYS D CA 1
ATOM 32137 C C . CYS D 1 273 ? 65.909 2.845 50.074 1.000 31.531 306 CYS D C 1
ATOM 32138 O O . CYS D 1 273 ? 65.395 1.711 50.065 1.000 31.247 306 CYS D O 1
ATOM 32146 N N . LEU D 1 274 ? 65.726 3.796 50.983 1.000 31.639 307 LEU D N 1
ATOM 32147 C CA . LEU D 1 274 ? 64.769 3.700 52.100 1.000 31.871 307 LEU D CA 1
ATOM 32148 C C . LEU D 1 274 ? 63.388 4.068 51.588 1.000 32.544 307 LEU D C 1
ATOM 32149 O O . LEU D 1 274 ? 63.261 4.701 50.481 1.000 33.414 307 LEU D O 1
ATOM 32165 N N . ARG D 1 275 ? 62.386 3.717 52.385 1.000 32.780 308 ARG D N 1
ATOM 32166 C CA . ARG D 1 275 ? 60.967 3.963 52.058 1.000 32.417 308 ARG D CA 1
ATOM 32167 C C . ARG D 1 275 ? 60.598 5.400 52.378 1.000 33.702 308 ARG D C 1
ATOM 32168 O O . ARG D 1 275 ? 59.444 5.645 52.436 1.000 34.839 308 ARG D O 1
ATOM 32189 N N . GLY D 1 276 ? 61.543 6.311 52.563 1.000 35.439 309 GLY D N 1
ATOM 32190 C CA . GLY D 1 276 ? 61.225 7.730 52.767 1.000 37.728 309 GLY D CA 1
ATOM 32191 C C . GLY D 1 276 ? 61.649 8.222 54.138 1.000 39.852 309 GLY D C 1
ATOM 32192 O O . GLY D 1 276 ? 62.322 7.477 54.865 1.000 40.142 309 GLY D O 1
ATOM 32196 N N . LYS D 1 277 ? 61.255 9.449 54.450 1.000 43.167 310 LYS D N 1
ATOM 32197 C CA . LYS D 1 277 ? 61.658 10.193 55.675 1.000 46.409 310 LYS D CA 1
ATOM 32198 C C . LYS D 1 277 ? 61.344 9.354 56.916 1.000 44.518 310 LYS D C 1
ATOM 32199 O O . LYS D 1 277 ? 61.962 9.578 57.939 1.000 43.895 310 LYS D O 1
ATOM 32218 N N . ASN D 1 278 ? 60.397 8.430 56.841 1.000 43.199 311 ASN D N 1
ATOM 32219 C CA . ASN D 1 278 ? 59.915 7.724 58.047 1.000 42.519 311 ASN D CA 1
ATOM 32220 C C . ASN D 1 278 ? 60.566 6.348 58.156 1.000 40.778 311 ASN D C 1
ATOM 32221 O O . ASN D 1 278 ? 60.276 5.658 59.132 1.000 41.591 311 ASN D O 1
ATOM 32232 N N . ASP D 1 279 ? 61.409 5.941 57.211 1.000 38.792 312 ASP D N 1
ATOM 32233 C CA . ASP D 1 279 ? 61.944 4.564 57.279 1.000 36.831 312 ASP D CA 1
ATOM 32234 C C . ASP D 1 279 ? 62.751 4.492 58.575 1.000 34.825 312 ASP D C 1
ATOM 32235 O O . ASP D 1 279 ? 63.631 5.310 58.805 1.000 33.855 312 ASP D O 1
ATOM 32244 N N . PRO D 1 280 ? 62.419 3.563 59.502 1.000 33.510 313 PRO D N 1
ATOM 32245 C CA . PRO D 1 280 ? 63.227 3.372 60.701 1.000 32.802 313 PRO D CA 1
ATOM 32246 C C . PRO D 1 280 ? 64.648 2.912 60.338 1.000 31.851 313 PRO D C 1
ATOM 32247 O O . PRO D 1 280 ? 65.512 3.071 61.140 1.000 31.625 313 PRO D O 1
ATOM 32258 N N . ARG D 1 281 ? 64.849 2.326 59.152 1.000 31.028 314 ARG D N 1
ATOM 32259 C CA . ARG D 1 281 ? 66.155 1.725 58.760 1.000 30.154 314 ARG D CA 1
ATOM 32260 C C . ARG D 1 281 ? 67.070 2.840 58.300 1.000 29.485 314 ARG D C 1
ATOM 32261 O O . ARG D 1 281 ? 66.541 3.862 57.800 1.000 29.405 314 ARG D O 1
ATOM 32282 N N . TYR D 1 282 ? 68.380 2.637 58.444 1.000 28.830 315 TYR D N 1
ATOM 32283 C CA . TYR D 1 282 ? 69.425 3.592 57.981 1.000 28.516 315 TYR D CA 1
ATOM 32284 C C . TYR D 1 282 ? 70.219 2.992 56.795 1.000 27.635 315 TYR D C 1
ATOM 32285 O O . TYR D 1 282 ? 70.990 3.681 56.112 1.000 27.056 315 TYR D O 1
ATOM 32303 N N . PHE D 1 283 ? 69.995 1.712 56.530 1.000 27.266 316 PHE D N 1
ATOM 32304 C CA . PHE D 1 283 ? 70.845 0.879 55.657 1.000 27.306 316 PHE D CA 1
ATOM 32305 C C . PHE D 1 283 ? 70.002 0.284 54.515 1.000 27.411 316 PHE D C 1
ATOM 32306 O O . PHE D 1 283 ? 68.772 0.122 54.716 1.000 28.241 316 PHE D O 1
ATOM 32323 N N . THR D 1 284 ? 70.617 -0.048 53.374 1.000 26.738 317 THR D N 1
ATOM 32324 C CA . THR D 1 284 ? 69.915 -0.737 52.264 1.000 26.809 317 THR D CA 1
ATOM 32325 C C . THR D 1 284 ? 70.641 -2.011 51.903 1.000 26.973 317 THR D C 1
ATOM 32326 O O . THR D 1 284 ? 70.574 -2.959 52.700 1.000 27.257 317 THR D O 1
ATOM 32337 N N . THR D 1 285 ? 71.269 -2.051 50.749 1.000 27.048 318 THR D N 1
ATOM 32338 C CA . THR D 1 285 ? 71.835 -3.323 50.274 1.000 27.888 318 THR D CA 1
ATOM 32339 C C . THR D 1 285 ? 73.160 -3.625 50.974 1.000 27.875 318 THR D C 1
ATOM 32340 O O . THR D 1 285 ? 73.954 -2.723 51.247 1.000 27.907 318 THR D O 1
ATOM 32351 N N . GLN D 1 286 ? 73.416 -4.906 51.120 1.000 28.105 319 GLN D N 1
ATOM 32352 C CA . GLN D 1 286 ? 74.665 -5.426 51.692 1.000 29.127 319 GLN D CA 1
ATOM 32353 C C . GLN D 1 286 ? 75.842 -5.180 50.733 1.000 29.384 319 GLN D C 1
ATOM 32354 O O . GLN D 1 286 ? 77.007 -5.213 51.183 1.000 29.730 319 GLN D O 1
ATOM 32368 N N . ALA D 1 287 ? 75.601 -4.921 49.461 1.000 29.607 320 ALA D N 1
ATOM 32369 C CA . ALA D 1 287 ? 76.692 -4.554 48.542 1.000 30.404 320 ALA D CA 1
ATOM 32370 C C . ALA D 1 287 ? 76.264 -3.391 47.644 1.000 30.547 320 ALA D C 1
ATOM 32371 O O . ALA D 1 287 ? 75.479 -2.532 48.125 1.000 30.853 320 ALA D O 1
ATOM 32378 N N . ASP D 1 288 ? 76.801 -3.349 46.413 1.000 30.189 321 ASP D N 1
ATOM 32379 C CA . ASP D 1 288 ? 76.540 -2.276 45.421 1.000 29.720 321 ASP D CA 1
ATOM 32380 C C . ASP D 1 288 ? 75.053 -2.174 45.125 1.000 29.491 321 ASP D C 1
ATOM 32381 O O . ASP D 1 288 ? 74.415 -3.236 45.023 1.000 30.135 321 ASP D O 1
ATOM 32390 N N . ALA D 1 289 ? 74.546 -0.963 44.889 1.000 28.632 322 ALA D N 1
ATOM 32391 C CA . ALA D 1 289 ? 73.136 -0.785 44.480 1.000 28.143 322 ALA D CA 1
ATOM 32392 C C . ALA D 1 289 ? 72.926 -1.483 43.130 1.000 28.055 322 ALA D C 1
ATOM 32393 O O . ALA D 1 289 ? 72.115 -2.425 43.091 1.000 28.482 322 ALA D O 1
ATOM 32400 N N . THR D 1 290 ? 73.652 -1.039 42.088 1.000 27.391 323 THR D N 1
ATOM 32401 C CA . THR D 1 290 ? 73.546 -1.494 40.673 1.000 26.492 323 THR D CA 1
ATOM 32402 C C . THR D 1 290 ? 74.957 -1.814 40.186 1.000 26.162 323 THR D C 1
ATOM 32403 O O . THR D 1 290 ? 75.887 -1.039 40.441 1.000 25.621 323 THR D O 1
ATOM 32414 N N . HIS D 1 291 ? 75.077 -2.913 39.469 1.000 26.011 324 HIS D N 1
ATOM 32415 C CA . HIS D 1 291 ? 76.373 -3.435 39.039 1.000 26.318 324 HIS D CA 1
ATOM 32416 C C . HIS D 1 291 ? 76.205 -4.115 37.682 1.000 26.689 324 HIS D C 1
ATOM 32417 O O . HIS D 1 291 ? 75.273 -4.927 37.508 1.000 26.714 324 HIS D O 1
ATOM 32432 N N . PHE D 1 292 ? 77.137 -3.846 36.771 1.000 27.000 325 PHE D N 1
ATOM 32433 C CA . PHE D 1 292 ? 77.085 -4.302 35.365 1.000 27.206 325 PHE D CA 1
ATOM 32434 C C . PHE D 1 292 ? 78.414 -4.886 34.941 1.000 27.345 325 PHE D C 1
ATOM 32435 O O . PHE D 1 292 ? 79.336 -4.132 34.562 1.000 28.254 325 PHE D O 1
ATOM 32452 N N . SER D 1 293 ? 78.482 -6.203 34.957 1.000 27.381 326 SER D N 1
ATOM 32453 C CA . SER D 1 293 ? 79.725 -6.943 34.693 1.000 27.888 326 SER D CA 1
ATOM 32454 C C . SER D 1 293 ? 79.673 -7.497 33.264 1.000 28.543 326 SER D C 1
ATOM 32455 O O . SER D 1 293 ? 78.915 -8.408 33.009 1.000 28.828 326 SER D O 1
ATOM 32463 N N . GLY D 1 294 ? 80.422 -6.926 32.338 1.000 29.424 327 GLY D N 1
ATOM 32464 C CA . GLY D 1 294 ? 80.583 -7.522 30.995 1.000 30.307 327 GLY D CA 1
ATOM 32465 C C . GLY D 1 294 ? 79.309 -7.403 30.168 1.000 30.868 327 GLY D C 1
ATOM 32466 O O . GLY D 1 294 ? 78.891 -8.387 29.480 1.000 31.243 327 GLY D O 1
ATOM 32470 N N . CYS D 1 295 ? 78.738 -6.210 30.193 1.000 30.662 328 CYS D N 1
ATOM 32471 C CA . CYS D 1 295 ? 77.515 -5.913 29.446 1.000 31.351 328 CYS D CA 1
ATOM 32472 C C . CYS D 1 295 ? 77.893 -5.210 28.141 1.000 32.237 328 CYS D C 1
ATOM 32473 O O . CYS D 1 295 ? 79.096 -4.884 27.924 1.000 32.852 328 CYS D O 1
ATOM 32481 N N . LYS D 1 296 ? 76.917 -4.990 27.270 1.000 32.120 329 LYS D N 1
ATOM 32482 C CA . LYS D 1 296 ? 77.196 -4.232 26.039 1.000 32.211 329 LYS D CA 1
ATOM 32483 C C . LYS D 1 296 ? 75.920 -3.533 25.650 1.000 31.993 329 LYS D C 1
ATOM 32484 O O . LYS D 1 296 ? 75.018 -3.489 26.455 1.000 32.040 329 LYS D O 1
ATOM 32503 N N . GLY D 1 297 ? 75.892 -2.987 24.458 1.000 31.952 330 GLY D N 1
ATOM 32504 C CA . GLY D 1 297 ? 74.768 -2.151 24.069 1.000 32.255 330 GLY D CA 1
ATOM 32505 C C . GLY D 1 297 ? 74.792 -0.901 24.900 1.000 32.189 330 GLY D C 1
ATOM 32506 O O . GLY D 1 297 ? 75.854 -0.428 25.289 1.000 31.806 330 GLY D O 1
ATOM 32510 N N . GLU D 1 298 ? 73.618 -0.375 25.136 1.000 33.902 331 GLU D N 1
ATOM 32511 C CA . GLU D 1 298 ? 73.421 0.929 25.778 1.000 34.905 331 GLU D CA 1
ATOM 32512 C C . GLU D 1 298 ? 72.837 0.630 27.149 1.000 33.716 331 GLU D C 1
ATOM 32513 O O . GLU D 1 298 ? 71.898 -0.152 27.259 1.000 33.951 331 GLU D O 1
ATOM 32525 N N . ILE D 1 299 ? 73.445 1.221 28.159 1.000 32.172 332 ILE D N 1
ATOM 32526 C CA . ILE D 1 299 ? 72.888 1.288 29.524 1.000 30.748 332 ILE D CA 1
ATOM 32527 C C . ILE D 1 299 ? 72.423 2.712 29.823 1.000 29.874 332 ILE D C 1
ATOM 32528 O O . ILE D 1 299 ? 73.256 3.644 29.913 1.000 29.119 332 ILE D O 1
ATOM 32544 N N . VAL D 1 300 ? 71.123 2.854 30.024 1.000 29.145 333 VAL D N 1
ATOM 32545 C CA . VAL D 1 300 ? 70.536 4.099 30.576 1.000 28.766 333 VAL D CA 1
ATOM 32546 C C . VAL D 1 300 ? 70.138 3.840 32.026 1.000 27.870 333 VAL D C 1
ATOM 32547 O O . VAL D 1 300 ? 69.385 2.891 32.241 1.000 27.722 333 VAL D O 1
ATOM 32560 N N . SER D 1 301 ? 70.689 4.614 32.966 1.000 27.552 334 SER D N 1
ATOM 32561 C CA . SER D 1 301 ? 70.265 4.647 34.397 1.000 27.513 334 SER D CA 1
ATOM 32562 C C . SER D 1 301 ? 69.899 6.088 34.759 1.000 27.349 334 SER D C 1
ATOM 32563 O O . SER D 1 301 ? 70.828 6.875 35.027 1.000 26.746 334 SER D O 1
ATOM 32571 N N . LYS D 1 302 ? 68.607 6.433 34.742 1.000 27.752 335 LYS D N 1
ATOM 32572 C CA . LYS D 1 302 ? 68.180 7.822 35.054 1.000 28.320 335 LYS D CA 1
ATOM 32573 C C . LYS D 1 302 ? 67.091 7.883 36.134 1.000 28.122 335 LYS D C 1
ATOM 32574 O O . LYS D 1 302 ? 66.421 6.854 36.461 1.000 27.517 335 LYS D O 1
ATOM 32593 N N . ASN D 1 303 ? 67.033 9.084 36.717 1.000 28.286 336 ASN D N 1
ATOM 32594 C CA . ASN D 1 303 ? 66.067 9.534 37.744 1.000 28.456 336 ASN D CA 1
ATOM 32595 C C . ASN D 1 303 ? 65.941 8.471 38.837 1.000 28.437 336 ASN D C 1
ATOM 32596 O O . ASN D 1 303 ? 64.794 8.068 39.136 1.000 29.000 336 ASN D O 1
ATOM 32607 N N . GLY D 1 304 ? 67.056 8.011 39.395 1.000 28.061 337 GLY D N 1
ATOM 32608 C CA . GLY D 1 304 ? 67.027 6.973 40.431 1.000 27.935 337 GLY D CA 1
ATOM 32609 C C . GLY D 1 304 ? 67.418 7.554 41.769 1.000 28.157 337 GLY D C 1
ATOM 32610 O O . GLY D 1 304 ? 68.084 8.588 41.797 1.000 28.513 337 GLY D O 1
ATOM 32614 N N . LEU D 1 305 ? 67.064 6.870 42.853 1.000 28.144 338 LEU D N 1
ATOM 32615 C CA . LEU D 1 305 ? 67.523 7.239 44.212 1.000 28.104 338 LEU D CA 1
ATOM 32616 C C . LEU D 1 305 ? 68.343 6.077 44.781 1.000 27.895 338 LEU D C 1
ATOM 32617 O O . LEU D 1 305 ? 67.803 4.930 44.877 1.000 27.388 338 LEU D O 1
ATOM 32633 N N . TYR D 1 306 ? 69.591 6.363 45.159 1.000 27.676 339 TYR D N 1
ATOM 32634 C CA . TYR D 1 306 ? 70.423 5.359 45.839 1.000 27.786 339 TYR D CA 1
ATOM 32635 C C . TYR D 1 306 ? 70.867 5.891 47.192 1.000 28.253 339 TYR D C 1
ATOM 32636 O O . TYR D 1 306 ? 71.529 6.926 47.235 1.000 28.663 339 TYR D O 1
ATOM 32654 N N . GLU D 1 307 ? 70.529 5.190 48.272 1.000 28.438 340 GLU D N 1
ATOM 32655 C CA . GLU D 1 307 ? 70.920 5.667 49.615 1.000 28.759 340 GLU D CA 1
ATOM 32656 C C . GLU D 1 307 ? 71.240 4.506 50.557 1.000 28.708 340 GLU D C 1
ATOM 32657 O O . GLU D 1 307 ? 70.612 3.443 50.529 1.000 28.252 340 GLU D O 1
ATOM 32669 N N . GLY D 1 308 ? 72.256 4.742 51.365 1.000 29.260 341 GLY D N 1
ATOM 32670 C CA . GLY D 1 308 ? 72.566 3.918 52.536 1.000 29.650 341 GLY D CA 1
ATOM 32671 C C . GLY D 1 308 ? 73.074 2.559 52.144 1.000 29.789 341 GLY D C 1
ATOM 32672 O O . GLY D 1 308 ? 72.975 1.666 52.965 1.000 29.908 341 GLY D O 1
ATOM 32676 N N . MET D 1 309 ? 73.627 2.400 50.950 1.000 30.184 342 MET D N 1
ATOM 32677 C CA . MET D 1 309 ? 74.073 1.058 50.553 1.000 30.886 342 MET D CA 1
ATOM 32678 C C . MET D 1 309 ? 75.421 0.827 51.207 1.000 31.533 342 MET D C 1
ATOM 32679 O O . MET D 1 309 ? 76.206 1.784 51.325 1.000 31.419 342 MET D O 1
ATOM 32693 N N . MET D 1 310 ? 75.742 -0.446 51.410 1.000 32.431 343 MET D N 1
ATOM 32694 C CA . MET D 1 310 ? 77.062 -0.897 51.892 1.000 33.483 343 MET D CA 1
ATOM 32695 C C . MET D 1 310 ? 78.105 -0.893 50.770 1.000 34.501 343 MET D C 1
ATOM 32696 O O . MET D 1 310 ? 79.125 -1.619 50.915 1.000 34.651 343 MET D O 1
ATOM 32710 N N . ASP D 1 311 ? 77.897 -0.105 49.714 1.000 35.528 344 ASP D N 1
ATOM 32711 C CA . ASP D 1 311 ? 78.900 0.018 48.633 1.000 36.637 344 ASP D CA 1
ATOM 32712 C C . ASP D 1 311 ? 78.469 1.090 47.628 1.000 37.311 344 ASP D C 1
ATOM 32713 O O . ASP D 1 311 ? 77.685 1.997 47.979 1.000 37.248 344 ASP D O 1
ATOM 32722 N N . ASP D 1 312 ? 78.993 1.031 46.416 1.000 37.264 345 ASP D N 1
ATOM 32723 C CA . ASP D 1 312 ? 78.735 2.089 45.422 1.000 37.623 345 ASP D CA 1
ATOM 32724 C C . ASP D 1 312 ? 77.317 1.968 44.852 1.000 35.227 345 ASP D C 1
ATOM 32725 O O . ASP D 1 312 ? 76.688 0.894 44.897 1.000 34.247 345 ASP D O 1
ATOM 32734 N N . ALA D 1 313 ? 76.851 3.066 44.288 1.000 33.619 346 ALA D N 1
ATOM 32735 C CA . ALA D 1 313 ? 75.549 3.121 43.605 1.000 33.918 346 ALA D CA 1
ATOM 32736 C C . ALA D 1 313 ? 75.640 2.386 42.260 1.000 33.647 346 ALA D C 1
ATOM 32737 O O . ALA D 1 313 ? 74.767 1.579 41.927 1.000 33.522 346 ALA D O 1
ATOM 32744 N N . ILE D 1 314 ? 76.678 2.641 41.475 1.000 32.991 347 ILE D N 1
ATOM 32745 C CA . ILE D 1 314 ? 76.828 1.939 40.180 1.000 31.610 347 ILE D CA 1
ATOM 32746 C C . ILE D 1 314 ? 78.285 1.544 40.017 1.000 30.689 347 ILE D C 1
ATOM 32747 O O . ILE D 1 314 ? 79.169 2.304 40.398 1.000 29.982 347 ILE D O 1
ATOM 32763 N N . ASN D 1 315 ? 78.499 0.339 39.533 1.000 30.587 348 ASN D N 1
ATOM 32764 C CA . ASN D 1 315 ? 79.844 -0.083 39.119 1.000 31.257 348 ASN D CA 1
ATOM 32765 C C . ASN D 1 315 ? 79.708 -0.762 37.762 1.000 31.739 348 ASN D C 1
ATOM 32766 O O . ASN D 1 315 ? 78.993 -1.763 37.688 1.000 31.929 348 ASN D O 1
ATOM 32777 N N . ILE D 1 316 ? 80.382 -0.246 36.731 1.000 31.846 349 ILE D N 1
ATOM 32778 C CA . ILE D 1 316 ? 80.271 -0.743 35.332 1.000 31.557 349 ILE D CA 1
ATOM 32779 C C . ILE D 1 316 ? 81.640 -1.211 34.877 1.000 31.916 349 ILE D C 1
ATOM 32780 O O . ILE D 1 316 ? 82.529 -0.361 34.731 1.000 31.950 349 ILE D O 1
ATOM 32796 N N . HIS D 1 317 ? 81.838 -2.491 34.638 1.000 32.259 350 HIS D N 1
ATOM 32797 C CA . HIS D 1 317 ? 83.226 -2.963 34.436 1.000 33.175 350 HIS D CA 1
ATOM 32798 C C . HIS D 1 317 ? 83.218 -4.294 33.690 1.000 33.410 350 HIS D C 1
ATOM 32799 O O . HIS D 1 317 ? 82.160 -4.948 33.681 1.000 33.783 350 HIS D O 1
ATOM 32814 N N . GLY D 1 318 ? 84.382 -4.716 33.184 1.000 33.003 351 GLY D N 1
ATOM 32815 C CA . GLY D 1 318 ? 84.581 -6.077 32.665 1.000 32.164 351 GLY D CA 1
ATOM 32816 C C . GLY D 1 318 ? 85.488 -6.896 33.567 1.000 31.589 351 GLY D C 1
ATOM 32817 O O . GLY D 1 318 ? 85.819 -6.458 34.635 1.000 30.890 351 GLY D O 1
ATOM 32821 N N . THR D 1 319 ? 85.900 -8.057 33.086 1.000 31.271 352 THR D N 1
ATOM 32822 C CA . THR D 1 319 ? 86.848 -8.972 33.741 1.000 31.014 352 THR D CA 1
ATOM 32823 C C . THR D 1 319 ? 88.054 -9.188 32.817 1.000 31.080 352 THR D C 1
ATOM 32824 O O . THR D 1 319 ? 87.852 -9.610 31.685 1.000 31.087 352 THR D O 1
ATOM 32835 N N . TYR D 1 320 ? 89.271 -8.859 33.269 1.000 31.512 353 TYR D N 1
ATOM 32836 C CA . TYR D 1 320 ? 90.550 -9.278 32.628 1.000 31.748 353 TYR D CA 1
ATOM 32837 C C . TYR D 1 320 ? 90.748 -10.768 32.944 1.000 33.098 353 TYR D C 1
ATOM 32838 O O . TYR D 1 320 ? 90.752 -11.141 34.113 1.000 33.205 353 TYR D O 1
ATOM 32856 N N . LEU D 1 321 ? 90.864 -11.638 31.947 1.000 34.549 354 LEU D N 1
ATOM 32857 C CA . LEU D 1 321 ? 91.408 -12.993 32.214 1.000 35.159 354 LEU D CA 1
ATOM 32858 C C . LEU D 1 321 ? 92.925 -12.844 32.321 1.000 35.735 354 LEU D C 1
ATOM 32859 O O . LEU D 1 321 ? 93.514 -11.935 31.689 1.000 34.761 354 LEU D O 1
ATOM 32875 N N . LYS D 1 322 ? 93.559 -13.747 33.051 1.000 36.528 355 LYS D N 1
ATOM 32876 C CA . LYS D 1 322 ? 95.032 -13.801 33.017 1.000 36.953 355 LYS D CA 1
ATOM 32877 C C . LYS D 1 322 ? 95.474 -14.990 32.177 1.000 36.470 355 LYS D C 1
ATOM 32878 O O . LYS D 1 322 ? 94.987 -16.117 32.402 1.000 36.430 355 LYS D O 1
ATOM 32897 N N . ILE D 1 323 ? 96.384 -14.739 31.247 1.000 35.870 356 ILE D N 1
ATOM 32898 C CA . ILE D 1 323 ? 96.963 -15.804 30.400 1.000 36.417 356 ILE D CA 1
ATOM 32899 C C . ILE D 1 323 ? 97.832 -16.682 31.267 1.000 37.177 356 ILE D C 1
ATOM 32900 O O . ILE D 1 323 ? 98.748 -16.149 31.879 1.000 36.995 356 ILE D O 1
ATOM 32916 N N . THR D 1 324 ? 97.602 -17.984 31.279 1.000 38.571 357 THR D N 1
ATOM 32917 C CA . THR D 1 324 ? 98.412 -18.871 32.141 1.000 40.348 357 THR D CA 1
ATOM 32918 C C . THR D 1 324 ? 99.360 -19.702 31.294 1.000 41.733 357 THR D C 1
ATOM 32919 O O . THR D 1 324 ? 100.351 -20.176 31.845 1.000 42.343 357 THR D O 1
ATOM 32930 N N . LYS D 1 325 ? 99.063 -19.885 30.019 1.000 42.680 358 LYS D N 1
ATOM 32931 C CA . LYS D 1 325 ? 99.862 -20.803 29.187 1.000 44.111 358 LYS D CA 1
ATOM 32932 C C . LYS D 1 325 ? 99.702 -20.371 27.727 1.000 43.636 358 LYS D C 1
ATOM 32933 O O . LYS D 1 325 ? 98.594 -19.994 27.373 1.000 44.363 358 LYS D O 1
ATOM 32952 N N . LYS D 1 326 ? 100.768 -20.323 26.931 1.000 42.788 359 LYS D N 1
ATOM 32953 C CA . LYS D 1 326 ? 100.655 -20.104 25.467 1.000 42.103 359 LYS D CA 1
ATOM 32954 C C . LYS D 1 326 ? 100.916 -21.453 24.821 1.000 42.244 359 LYS D C 1
ATOM 32955 O O . LYS D 1 326 ? 102.011 -21.977 25.014 1.000 42.263 359 LYS D O 1
ATOM 32974 N N . LEU D 1 327 ? 99.933 -22.005 24.118 1.000 42.010 360 LEU D N 1
ATOM 32975 C CA . LEU D 1 327 ? 100.091 -23.350 23.530 1.000 42.586 360 LEU D CA 1
ATOM 32976 C C . LEU D 1 327 ? 100.750 -23.249 22.152 1.000 43.215 360 LEU D C 1
ATOM 32977 O O . LEU D 1 327 ? 101.477 -24.191 21.835 1.000 44.193 360 LEU D O 1
ATOM 32993 N N . ASP D 1 328 ? 100.523 -22.158 21.394 1.000 43.474 361 ASP D N 1
ATOM 32994 C CA . ASP D 1 328 ? 101.139 -21.864 20.065 1.000 44.547 361 ASP D CA 1
ATOM 32995 C C . ASP D 1 328 ? 100.906 -20.393 19.676 1.000 44.736 361 ASP D C 1
ATOM 32996 O O . ASP D 1 328 ? 100.472 -19.618 20.514 1.000 44.242 361 ASP D O 1
ATOM 33005 N N . ASP D 1 329 ? 101.164 -20.021 18.421 1.000 45.609 362 ASP D N 1
ATOM 33006 C CA . ASP D 1 329 ? 101.133 -18.612 17.942 1.000 45.468 362 ASP D CA 1
ATOM 33007 C C . ASP D 1 329 ? 99.742 -17.985 18.066 1.000 44.185 362 ASP D C 1
ATOM 33008 O O . ASP D 1 329 ? 99.640 -16.759 17.987 1.000 42.350 362 ASP D O 1
ATOM 33017 N N . HIS D 1 330 ? 98.715 -18.823 18.168 1.000 44.738 363 HIS D N 1
ATOM 33018 C CA . HIS D 1 330 ? 97.296 -18.457 17.964 1.000 44.612 363 HIS D CA 1
ATOM 33019 C C . HIS D 1 330 ? 96.464 -18.820 19.206 1.000 43.499 363 HIS D C 1
ATOM 33020 O O . HIS D 1 330 ? 95.340 -18.293 19.361 1.000 42.164 363 HIS D O 1
ATOM 33035 N N . THR D 1 331 ? 96.975 -19.691 20.070 1.000 43.468 364 THR D N 1
ATOM 33036 C CA . THR D 1 331 ? 96.155 -20.339 21.114 1.000 43.080 364 THR D CA 1
ATOM 33037 C C . THR D 1 331 ? 96.758 -20.084 22.499 1.000 43.725 364 THR D C 1
ATOM 33038 O O . THR D 1 331 ? 97.944 -20.390 22.739 1.000 43.859 364 THR D O 1
ATOM 33049 N N . VAL D 1 332 ? 95.942 -19.593 23.415 1.000 43.634 365 VAL D N 1
ATOM 33050 C CA . VAL D 1 332 ? 96.390 -19.458 24.820 1.000 43.870 365 VAL D CA 1
ATOM 33051 C C . VAL D 1 332 ? 95.368 -20.150 25.721 1.000 43.744 365 VAL D C 1
ATOM 33052 O O . VAL D 1 332 ? 94.243 -20.398 25.262 1.000 44.423 365 VAL D O 1
ATOM 33065 N N . ILE D 1 333 ? 95.793 -20.531 26.926 1.000 43.728 366 ILE D N 1
ATOM 33066 C CA . ILE D 1 333 ? 94.879 -20.843 28.058 1.000 43.204 366 ILE D CA 1
ATOM 33067 C C . ILE D 1 333 ? 94.855 -19.603 28.965 1.000 42.715 366 ILE D C 1
ATOM 33068 O O . ILE D 1 333 ? 95.921 -19.040 29.267 1.000 43.245 366 ILE D O 1
ATOM 33084 N N . ALA D 1 334 ? 93.656 -19.138 29.299 1.000 41.873 367 ALA D N 1
ATOM 33085 C CA . ALA D 1 334 ? 93.417 -17.955 30.149 1.000 41.204 367 ALA D CA 1
ATOM 33086 C C . ALA D 1 334 ? 92.399 -18.286 31.241 1.000 41.238 367 ALA D C 1
ATOM 33087 O O . ALA D 1 334 ? 91.487 -19.130 31.041 1.000 41.668 367 ALA D O 1
ATOM 33094 N N . ASN D 1 335 ? 92.541 -17.608 32.373 1.000 40.739 368 ASN D N 1
ATOM 33095 C CA . ASN D 1 335 ? 91.921 -18.065 33.631 1.000 40.917 368 ASN D CA 1
ATOM 33096 C C . ASN D 1 335 ? 91.211 -16.899 34.298 1.000 40.306 368 ASN D C 1
ATOM 33097 O O . ASN D 1 335 ? 91.665 -15.746 34.123 1.000 39.800 368 ASN D O 1
ATOM 33108 N N . TYR D 1 336 ? 90.121 -17.221 35.010 1.000 40.120 369 TYR D N 1
ATOM 33109 C CA . TYR D 1 336 ? 89.387 -16.290 35.908 1.000 38.646 369 TYR D CA 1
ATOM 33110 C C . TYR D 1 336 ? 90.192 -16.269 37.195 1.000 38.082 369 TYR D C 1
ATOM 33111 O O . TYR D 1 336 ? 90.488 -17.376 37.688 1.000 37.743 369 TYR D O 1
ATOM 33129 N N . MET D 1 337 ? 90.562 -15.088 37.690 1.000 37.699 370 MET D N 1
ATOM 33130 C CA . MET D 1 337 ? 91.571 -15.043 38.773 1.000 37.607 370 MET D CA 1
ATOM 33131 C C . MET D 1 337 ? 90.959 -14.796 40.163 1.000 37.972 370 MET D C 1
ATOM 33132 O O . MET D 1 337 ? 91.527 -15.269 41.139 1.000 38.801 370 MET D O 1
ATOM 33146 N N . HIS D 1 338 ? 89.821 -14.139 40.266 1.000 38.937 371 HIS D N 1
ATOM 33147 C CA . HIS D 1 338 ? 89.249 -13.669 41.550 1.000 40.475 371 HIS D CA 1
ATOM 33148 C C . HIS D 1 338 ? 88.235 -14.688 42.082 1.000 41.620 371 HIS D C 1
ATOM 33149 O O . HIS D 1 338 ? 87.637 -15.391 41.257 1.000 41.915 371 HIS D O 1
ATOM 33164 N N . GLU D 1 339 ? 88.041 -14.794 43.399 1.000 42.084 372 GLU D N 1
ATOM 33165 C CA . GLU D 1 339 ? 87.130 -15.833 43.956 1.000 42.918 372 GLU D CA 1
ATOM 33166 C C . GLU D 1 339 ? 85.661 -15.462 43.722 1.000 40.984 372 GLU D C 1
ATOM 33167 O O . GLU D 1 339 ? 84.809 -16.360 43.732 1.000 40.130 372 GLU D O 1
ATOM 33179 N N . GLN D 1 340 ? 85.382 -14.183 43.511 1.000 39.859 373 GLN D N 1
ATOM 33180 C CA . GLN D 1 340 ? 84.004 -13.674 43.399 1.000 39.385 373 GLN D CA 1
ATOM 33181 C C . GLN D 1 340 ? 83.599 -13.458 41.937 1.000 38.161 373 GLN D C 1
ATOM 33182 O O . GLN D 1 340 ? 82.449 -13.161 41.746 1.000 39.922 373 GLN D O 1
ATOM 33196 N N . SER D 1 341 ? 84.445 -13.622 40.926 1.000 37.027 374 SER D N 1
ATOM 33197 C CA . SER D 1 341 ? 83.963 -13.547 39.525 1.000 36.082 374 SER D CA 1
ATOM 33198 C C . SER D 1 341 ? 84.505 -14.732 38.735 1.000 36.586 374 SER D C 1
ATOM 33199 O O . SER D 1 341 ? 85.624 -14.605 38.171 1.000 37.488 374 SER D O 1
ATOM 33207 N N . TYR D 1 342 ? 83.775 -15.843 38.719 1.000 36.255 375 TYR D N 1
ATOM 33208 C CA . TYR D 1 342 ? 84.101 -17.018 37.868 1.000 36.907 375 TYR D CA 1
ATOM 33209 C C . TYR D 1 342 ? 82.792 -17.721 37.510 1.000 37.428 375 TYR D C 1
ATOM 33210 O O . TYR D 1 342 ? 81.824 -17.411 38.180 1.000 37.749 375 TYR D O 1
ATOM 33228 N N . GLY D 1 343 ? 82.764 -18.595 36.493 1.000 38.125 376 GLY D N 1
ATOM 33229 C CA . GLY D 1 343 ? 81.735 -19.655 36.344 1.000 38.059 376 GLY D CA 1
ATOM 33230 C C . GLY D 1 343 ? 80.756 -19.362 35.221 1.000 37.549 376 GLY D C 1
ATOM 33231 O O . GLY D 1 343 ? 79.913 -20.249 34.878 1.000 37.528 376 GLY D O 1
ATOM 33235 N N . PHE D 1 344 ? 80.901 -18.165 34.662 1.000 35.861 377 PHE D N 1
ATOM 33236 C CA . PHE D 1 344 ? 80.131 -17.663 33.520 1.000 35.419 377 PHE D CA 1
ATOM 33237 C C . PHE D 1 344 ? 81.068 -17.382 32.337 1.000 36.370 377 PHE D C 1
ATOM 33238 O O . PHE D 1 344 ? 82.246 -17.117 32.486 1.000 37.289 377 PHE D O 1
ATOM 33255 N N . ASP D 1 345 ? 80.510 -17.398 31.139 1.000 37.041 378 ASP D N 1
ATOM 33256 C CA . ASP D 1 345 ? 81.234 -17.149 29.877 1.000 37.310 378 ASP D CA 1
ATOM 33257 C C . ASP D 1 345 ? 81.840 -15.756 29.879 1.000 37.188 378 ASP D C 1
ATOM 33258 O O . ASP D 1 345 ? 81.362 -14.872 30.621 1.000 35.575 378 ASP D O 1
ATOM 33267 N N . TRP D 1 346 ? 82.864 -15.603 29.029 1.000 38.194 379 TRP D N 1
ATOM 33268 C CA . TRP D 1 346 ? 83.710 -14.391 28.959 1.000 37.694 379 TRP D CA 1
ATOM 33269 C C . TRP D 1 346 ? 83.627 -13.799 27.563 1.000 38.224 379 TRP D C 1
ATOM 33270 O O . TRP D 1 346 ? 83.760 -12.561 27.450 1.000 37.528 379 TRP D O 1
ATOM 33291 N N . GLY D 1 347 ? 83.468 -14.649 26.547 1.000 39.000 380 GLY D N 1
ATOM 33292 C CA . GLY D 1 347 ? 83.461 -14.163 25.156 1.000 39.613 380 GLY D CA 1
ATOM 33293 C C . GLY D 1 347 ? 82.893 -15.139 24.141 1.000 40.241 380 GLY D C 1
ATOM 33294 O O . GLY D 1 347 ? 82.601 -16.304 24.455 1.000 40.296 380 GLY D O 1
ATOM 33298 N N . ASN D 1 348 ? 82.794 -14.659 22.914 1.000 41.169 381 ASN D N 1
ATOM 33299 C CA . ASN D 1 348 ? 82.274 -15.431 21.766 1.000 42.138 381 ASN D CA 1
ATOM 33300 C C . ASN D 1 348 ? 83.129 -15.156 20.541 1.000 42.507 381 ASN D C 1
ATOM 33301 O O . ASN D 1 348 ? 83.748 -14.085 20.458 1.000 42.789 381 ASN D O 1
ATOM 33312 N N . ILE D 1 349 ? 83.045 -16.080 19.591 1.000 42.779 382 ILE D N 1
ATOM 33313 C CA . ILE D 1 349 ? 83.685 -15.978 18.258 1.000 41.576 382 ILE D CA 1
ATOM 33314 C C . ILE D 1 349 ? 83.396 -14.587 17.698 1.000 40.865 382 ILE D C 1
ATOM 33315 O O . ILE D 1 349 ? 82.252 -14.144 17.730 1.000 40.390 382 ILE D O 1
ATOM 33331 N N . ARG D 1 350 ? 84.448 -13.910 17.278 1.000 41.815 383 ARG D N 1
ATOM 33332 C CA . ARG D 1 350 ? 84.419 -12.598 16.581 1.000 42.535 383 ARG D CA 1
ATOM 33333 C C . ARG D 1 350 ? 84.479 -11.467 17.605 1.000 39.785 383 ARG D C 1
ATOM 33334 O O . ARG D 1 350 ? 84.403 -10.307 17.224 1.000 39.572 383 ARG D O 1
ATOM 33355 N N . ASP D 1 351 ? 84.675 -11.771 18.873 1.000 37.636 384 ASP D N 1
ATOM 33356 C CA . ASP D 1 351 ? 84.859 -10.693 19.867 1.000 36.292 384 ASP D CA 1
ATOM 33357 C C . ASP D 1 351 ? 86.231 -10.053 19.610 1.000 34.955 384 ASP D C 1
ATOM 33358 O O . ASP D 1 351 ? 87.219 -10.773 19.364 1.000 34.967 384 ASP D O 1
ATOM 33367 N N . THR D 1 352 ? 86.285 -8.726 19.643 1.000 33.776 385 THR D N 1
ATOM 33368 C CA . THR D 1 352 ? 87.535 -7.930 19.673 1.000 33.372 385 THR D CA 1
ATOM 33369 C C . THR D 1 352 ? 88.166 -8.067 21.071 1.000 32.884 385 THR D C 1
ATOM 33370 O O . THR D 1 352 ? 87.465 -7.825 22.100 1.000 32.780 385 THR D O 1
ATOM 33381 N N . VAL D 1 353 ? 89.457 -8.414 21.125 1.000 32.332 386 VAL D N 1
ATOM 33382 C CA . VAL D 1 353 ? 90.234 -8.522 22.390 1.000 31.670 386 VAL D CA 1
ATOM 33383 C C . VAL D 1 353 ? 91.472 -7.627 22.263 1.000 31.593 386 VAL D C 1
ATOM 33384 O O . VAL D 1 353 ? 91.948 -7.418 21.137 1.000 30.868 386 VAL D O 1
ATOM 33397 N N . GLN D 1 354 ? 91.947 -7.064 23.379 1.000 31.539 387 GLN D N 1
ATOM 33398 C CA . GLN D 1 354 ? 93.286 -6.421 23.460 1.000 31.319 387 GLN D CA 1
ATOM 33399 C C . GLN D 1 354 ? 94.029 -7.097 24.609 1.000 30.846 387 GLN D C 1
ATOM 33400 O O . GLN D 1 354 ? 93.356 -7.732 25.453 1.000 30.995 387 GLN D O 1
ATOM 33414 N N . PHE D 1 355 ? 95.361 -7.023 24.601 1.000 30.730 388 PHE D N 1
ATOM 33415 C CA . PHE D 1 355 ? 96.213 -7.596 25.676 1.000 30.383 388 PHE D CA 1
ATOM 33416 C C . PHE D 1 355 ? 96.880 -6.492 26.482 1.000 30.438 388 PHE D C 1
ATOM 33417 O O . PHE D 1 355 ? 97.160 -5.388 25.942 1.000 30.512 388 PHE D O 1
ATOM 33434 N N . ILE D 1 356 ? 97.110 -6.823 27.761 1.000 30.816 389 ILE D N 1
ATOM 33435 C CA . ILE D 1 356 ? 97.668 -5.898 28.785 1.000 30.889 389 ILE D CA 1
ATOM 33436 C C . ILE D 1 356 ? 98.865 -6.522 29.509 1.000 31.875 389 ILE D C 1
ATOM 33437 O O . ILE D 1 356 ? 98.820 -7.715 29.949 1.000 31.894 389 ILE D O 1
ATOM 33453 N N . GLN D 1 357 ? 99.888 -5.680 29.645 1.000 32.511 390 GLN D N 1
ATOM 33454 C CA . GLN D 1 357 ? 101.093 -5.933 30.445 1.000 33.230 390 GLN D CA 1
ATOM 33455 C C . GLN D 1 357 ? 100.735 -5.628 31.890 1.000 33.422 390 GLN D C 1
ATOM 33456 O O . GLN D 1 357 ? 100.799 -4.455 32.302 1.000 33.333 390 GLN D O 1
ATOM 33470 N N . SER D 1 358 ? 100.373 -6.670 32.618 1.000 33.667 391 SER D N 1
ATOM 33471 C CA . SER D 1 358 ? 99.780 -6.528 33.958 1.000 33.888 391 SER D CA 1
ATOM 33472 C C . SER D 1 358 ? 100.675 -5.635 34.822 1.000 34.222 391 SER D C 1
ATOM 33473 O O . SER D 1 358 ? 100.139 -4.794 35.560 1.000 35.275 391 SER D O 1
ATOM 33481 N N . LYS D 1 359 ? 101.982 -5.773 34.742 1.000 34.781 392 LYS D N 1
ATOM 33482 C CA . LYS D 1 359 ? 102.815 -5.184 35.800 1.000 36.070 392 LYS D CA 1
ATOM 33483 C C . LYS D 1 359 ? 102.866 -3.647 35.662 1.000 35.987 392 LYS D C 1
ATOM 33484 O O . LYS D 1 359 ? 102.902 -2.944 36.714 1.000 36.806 392 LYS D O 1
ATOM 33503 N N . THR D 1 360 ? 102.844 -3.112 34.446 1.000 36.058 393 THR D N 1
ATOM 33504 C CA . THR D 1 360 ? 102.915 -1.645 34.225 1.000 36.037 393 THR D CA 1
ATOM 33505 C C . THR D 1 360 ? 101.576 -1.124 33.697 1.000 36.457 393 THR D C 1
ATOM 33506 O O . THR D 1 360 ? 101.511 0.078 33.376 1.000 38.636 393 THR D O 1
ATOM 33517 N N . MET D 1 361 ? 100.561 -1.986 33.596 1.000 35.075 394 MET D N 1
ATOM 33518 C CA . MET D 1 361 ? 99.220 -1.638 33.061 1.000 34.481 394 MET D CA 1
ATOM 33519 C C . MET D 1 361 ? 99.361 -0.939 31.684 1.000 35.217 394 MET D C 1
ATOM 33520 O O . MET D 1 361 ? 98.900 0.213 31.427 1.000 35.374 394 MET D O 1
ATOM 33534 N N . GLU D 1 362 ? 99.985 -1.660 30.774 1.000 35.903 395 GLU D N 1
ATOM 33535 C CA . GLU D 1 362 ? 100.239 -1.142 29.423 1.000 36.617 395 GLU D CA 1
ATOM 33536 C C . GLU D 1 362 ? 99.568 -2.077 28.442 1.000 37.335 395 GLU D C 1
ATOM 33537 O O . GLU D 1 362 ? 99.773 -3.302 28.494 1.000 36.863 395 GLU D O 1
ATOM 33549 N N . LEU D 1 363 ? 98.814 -1.463 27.560 1.000 38.513 396 LEU D N 1
ATOM 33550 C CA . LEU D 1 363 ? 98.153 -2.157 26.441 1.000 39.101 396 LEU D CA 1
ATOM 33551 C C . LEU D 1 363 ? 99.144 -2.372 25.311 1.000 38.796 396 LEU D C 1
ATOM 33552 O O . LEU D 1 363 ? 99.950 -1.472 25.031 1.000 38.018 396 LEU D O 1
ATOM 33568 N N . TRP D 1 364 ? 99.044 -3.533 24.682 1.000 39.630 397 TRP D N 1
ATOM 33569 C CA . TRP D 1 364 ? 99.537 -3.723 23.303 1.000 40.860 397 TRP D CA 1
ATOM 33570 C C . TRP D 1 364 ? 98.470 -3.216 22.310 1.000 40.783 397 TRP D C 1
ATOM 33571 O O . TRP D 1 364 ? 97.231 -3.671 22.406 1.000 40.583 397 TRP D O 1
ATOM 33592 N N . ASP D 1 365 ? 98.918 -2.344 21.382 1.000 39.429 398 ASP D N 1
ATOM 33593 C CA . ASP D 1 365 ? 98.069 -1.700 20.347 1.000 39.066 398 ASP D CA 1
ATOM 33594 C C . ASP D 1 365 ? 97.495 -2.774 19.429 1.000 39.065 398 ASP D C 1
ATOM 33595 O O . ASP D 1 365 ? 96.379 -2.578 18.912 1.000 38.560 398 ASP D O 1
ATOM 33604 N N . ALA D 1 366 ? 98.209 -3.885 19.293 1.000 40.246 399 ALA D N 1
ATOM 33605 C CA . ALA D 1 366 ? 97.785 -5.073 18.509 1.000 42.307 399 ALA D CA 1
ATOM 33606 C C . ALA D 1 366 ? 96.528 -5.684 19.133 1.000 42.368 399 ALA D C 1
ATOM 33607 O O . ALA D 1 366 ? 96.600 -6.344 20.203 1.000 46.362 399 ALA D O 1
ATOM 33614 N N . LYS D 1 367 ? 95.397 -5.441 18.509 1.000 41.645 400 LYS D N 1
ATOM 33615 C CA . LYS D 1 367 ? 94.136 -6.109 18.848 1.000 41.753 400 LYS D CA 1
ATOM 33616 C C . LYS D 1 367 ? 94.045 -7.455 18.150 1.000 41.315 400 LYS D C 1
ATOM 33617 O O . LYS D 1 367 ? 94.875 -7.760 17.268 1.000 42.367 400 LYS D O 1
ATOM 33636 N N . ASN D 1 368 ? 93.072 -8.240 18.567 1.000 40.240 401 ASN D N 1
ATOM 33637 C CA . ASN D 1 368 ? 92.890 -9.583 18.000 1.000 40.475 401 ASN D CA 1
ATOM 33638 C C . ASN D 1 368 ? 91.397 -9.873 17.984 1.000 40.452 401 ASN D C 1
ATOM 33639 O O . ASN D 1 368 ? 90.591 -8.971 18.286 1.000 38.539 401 ASN D O 1
ATOM 33650 N N . THR D 1 369 ? 91.061 -11.087 17.588 1.000 41.509 402 THR D N 1
ATOM 33651 C CA . THR D 1 369 ? 89.679 -11.503 17.326 1.000 42.033 402 THR D CA 1
ATOM 33652 C C . THR D 1 369 ? 89.583 -12.941 17.790 1.000 41.412 402 THR D C 1
ATOM 33653 O O . THR D 1 369 ? 90.481 -13.721 17.488 1.000 41.735 402 THR D O 1
ATOM 33664 N N . ILE D 1 370 ? 88.540 -13.278 18.514 1.000 40.567 403 ILE D N 1
ATOM 33665 C CA . ILE D 1 370 ? 88.435 -14.668 19.001 1.000 41.257 403 ILE D CA 1
ATOM 33666 C C . ILE D 1 370 ? 87.966 -15.530 17.847 1.000 41.537 403 ILE D C 1
ATOM 33667 O O . ILE D 1 370 ? 86.963 -15.225 17.258 1.000 41.697 403 ILE D O 1
ATOM 33683 N N . ALA D 1 371 ? 88.681 -16.594 17.571 1.000 43.149 404 ALA D N 1
ATOM 33684 C CA . ALA D 1 371 ? 88.354 -17.547 16.489 1.000 45.045 404 ALA D CA 1
ATOM 33685 C C . ALA D 1 371 ? 87.589 -18.721 17.091 1.000 45.571 404 ALA D C 1
ATOM 33686 O O . ALA D 1 371 ? 86.651 -19.233 16.460 1.000 47.937 404 ALA D O 1
ATOM 33693 N N . SER D 1 372 ? 87.985 -19.112 18.289 1.000 44.754 405 SER D N 1
ATOM 33694 C CA . SER D 1 372 ? 87.447 -20.277 19.021 1.000 44.467 405 SER D CA 1
ATOM 33695 C C . SER D 1 372 ? 87.573 -19.943 20.500 1.000 44.156 405 SER D C 1
ATOM 33696 O O . SER D 1 372 ? 88.512 -19.203 20.873 1.000 43.757 405 SER D O 1
ATOM 33704 N N . ILE D 1 373 ? 86.628 -20.392 21.311 1.000 44.584 406 ILE D N 1
ATOM 33705 C CA . ILE D 1 373 ? 86.744 -20.247 22.787 1.000 45.273 406 ILE D CA 1
ATOM 33706 C C . ILE D 1 373 ? 85.913 -21.345 23.436 1.000 45.630 406 ILE D C 1
ATOM 33707 O O . ILE D 1 373 ? 84.712 -21.448 23.145 1.000 46.667 406 ILE D O 1
ATOM 33723 N N . LYS D 1 374 ? 86.553 -22.151 24.260 1.000 45.453 407 LYS D N 1
ATOM 33724 C CA . LYS D 1 374 ? 85.889 -23.305 24.892 1.000 47.359 407 LYS D CA 1
ATOM 33725 C C . LYS D 1 374 ? 86.377 -23.387 26.341 1.000 48.239 407 LYS D C 1
ATOM 33726 O O . LYS D 1 374 ? 87.565 -23.325 26.613 1.000 49.174 407 LYS D O 1
ATOM 33745 N N . PRO D 1 375 ? 85.489 -23.462 27.351 1.000 47.912 408 PRO D N 1
ATOM 33746 C CA . PRO D 1 375 ? 85.957 -23.666 28.714 1.000 47.398 408 PRO D CA 1
ATOM 33747 C C . PRO D 1 375 ? 86.625 -25.042 28.857 1.000 47.670 408 PRO D C 1
ATOM 33748 O O . PRO D 1 375 ? 86.217 -25.955 28.177 1.000 47.269 408 PRO D O 1
ATOM 33759 N N . ILE D 1 376 ? 87.623 -25.152 29.732 1.000 47.701 409 ILE D N 1
ATOM 33760 C CA . ILE D 1 376 ? 88.342 -26.425 30.002 1.000 50.295 409 ILE D CA 1
ATOM 33761 C C . ILE D 1 376 ? 87.891 -26.936 31.362 1.000 52.986 409 ILE D C 1
ATOM 33762 O O . ILE D 1 376 ? 88.038 -26.203 32.373 1.000 52.606 409 ILE D O 1
ATOM 33778 N N . LEU D 1 377 ? 87.342 -28.147 31.388 1.000 57.583 410 LEU D N 1
ATOM 33779 C CA . LEU D 1 377 ? 86.734 -28.729 32.609 1.000 60.872 410 LEU D CA 1
ATOM 33780 C C . LEU D 1 377 ? 87.082 -30.212 32.723 1.000 66.001 410 LEU D C 1
ATOM 33781 O O . LEU D 1 377 ? 86.753 -30.936 31.776 1.000 67.222 410 LEU D O 1
ATOM 33797 N N . ARG D 1 378 ? 87.626 -30.661 33.859 1.000 72.885 411 ARG D N 1
ATOM 33798 C CA . ARG D 1 378 ? 87.891 -32.095 34.132 1.000 79.954 411 ARG D CA 1
ATOM 33799 C C . ARG D 1 378 ? 86.595 -32.846 34.437 1.000 82.787 411 ARG D C 1
ATOM 33800 O O . ARG D 1 378 ? 86.693 -34.055 34.651 1.000 80.466 411 ARG D O 1
ATOM 33821 N N . ASN D 1 379 ? 85.457 -32.164 34.538 1.000 85.104 412 ASN D N 1
ATOM 33822 C CA . ASN D 1 379 ? 84.137 -32.782 34.841 1.000 85.685 412 ASN D CA 1
ATOM 33823 C C . ASN D 1 379 ? 83.060 -31.919 34.191 1.000 85.608 412 ASN D C 1
ATOM 33824 O O . ASN D 1 379 ? 83.093 -30.713 34.447 1.000 91.289 412 ASN D O 1
ATOM 33835 N N . SER D 1 380 ? 82.143 -32.467 33.395 1.000 83.159 413 SER D N 1
ATOM 33836 C CA . SER D 1 380 ? 81.099 -31.643 32.722 1.000 81.732 413 SER D CA 1
ATOM 33837 C C . SER D 1 380 ? 80.452 -30.681 33.737 1.000 78.197 413 SER D C 1
ATOM 33838 O O . SER D 1 380 ? 80.093 -29.557 33.338 1.000 74.417 413 SER D O 1
ATOM 33846 N N . THR D 1 381 ? 80.284 -31.116 34.987 1.000 74.773 414 THR D N 1
ATOM 33847 C CA . THR D 1 381 ? 79.555 -30.361 36.040 1.000 70.593 414 THR D CA 1
ATOM 33848 C C . THR D 1 381 ? 80.414 -29.245 36.643 1.000 64.663 414 THR D C 1
ATOM 33849 O O . THR D 1 381 ? 79.803 -28.305 37.148 1.000 60.623 414 THR D O 1
ATOM 33860 N N . ASP D 1 382 ? 81.748 -29.323 36.569 1.000 62.506 415 ASP D N 1
ATOM 33861 C CA . ASP D 1 382 ? 82.671 -28.255 37.040 1.000 60.608 415 ASP D CA 1
ATOM 33862 C C . ASP D 1 382 ? 82.228 -26.896 36.508 1.000 56.072 415 ASP D C 1
ATOM 33863 O O . ASP D 1 382 ? 81.635 -26.782 35.440 1.000 54.791 415 ASP D O 1
ATOM 33872 N N . PRO D 1 383 ? 82.493 -25.835 37.280 1.000 52.443 416 PRO D N 1
ATOM 33873 C CA . PRO D 1 383 ? 82.234 -24.476 36.834 1.000 50.537 416 PRO D CA 1
ATOM 33874 C C . PRO D 1 383 ? 83.365 -23.927 35.964 1.000 49.514 416 PRO D C 1
ATOM 33875 O O . PRO D 1 383 ? 84.500 -24.381 36.045 1.000 48.857 416 PRO D O 1
ATOM 33886 N N . ILE D 1 384 ? 83.039 -22.908 35.193 1.000 48.133 417 ILE D N 1
ATOM 33887 C CA . ILE D 1 384 ? 83.996 -22.321 34.224 1.000 47.889 417 ILE D CA 1
ATOM 33888 C C . ILE D 1 384 ? 85.035 -21.482 34.980 1.000 46.595 417 ILE D C 1
ATOM 33889 O O . ILE D 1 384 ? 84.673 -20.387 35.461 1.000 45.753 417 ILE D O 1
ATOM 33905 N N . LYS D 1 385 ? 86.275 -21.969 35.077 1.000 45.263 418 LYS D N 1
ATOM 33906 C CA . LYS D 1 385 ? 87.381 -21.212 35.724 1.000 44.904 418 LYS D CA 1
ATOM 33907 C C . LYS D 1 385 ? 88.436 -20.827 34.675 1.000 43.013 418 LYS D C 1
ATOM 33908 O O . LYS D 1 385 ? 89.140 -19.820 34.894 1.000 41.582 418 LYS D O 1
ATOM 33927 N N . GLU D 1 386 ? 88.477 -21.558 33.557 1.000 42.824 419 GLU D N 1
ATOM 33928 C CA . GLU D 1 386 ? 89.623 -21.663 32.621 1.000 42.896 419 GLU D CA 1
ATOM 33929 C C . GLU D 1 386 ? 89.138 -21.847 31.178 1.000 42.241 419 GLU D C 1
ATOM 33930 O O . GLU D 1 386 ? 88.501 -22.856 30.889 1.000 41.691 419 GLU D O 1
ATOM 33942 N N . PHE D 1 387 ? 89.513 -20.963 30.262 1.000 42.465 420 PHE D N 1
ATOM 33943 C CA . PHE D 1 387 ? 89.219 -21.133 28.810 1.000 42.724 420 PHE D CA 1
ATOM 33944 C C . PHE D 1 387 ? 90.456 -21.494 27.970 1.000 43.586 420 PHE D C 1
ATOM 33945 O O . PHE D 1 387 ? 91.568 -21.149 28.306 1.000 42.236 420 PHE D O 1
ATOM 33962 N N . ARG D 1 388 ? 90.221 -22.109 26.822 1.000 47.650 421 ARG D N 1
ATOM 33963 C CA . ARG D 1 388 ? 91.180 -22.173 25.693 1.000 50.235 421 ARG D CA 1
ATOM 33964 C C . ARG D 1 388 ? 90.710 -21.241 24.585 1.000 47.673 421 ARG D C 1
ATOM 33965 O O . ARG D 1 388 ? 89.740 -21.596 23.922 1.000 47.526 421 ARG D O 1
ATOM 33986 N N . ILE D 1 389 ? 91.385 -20.115 24.388 1.000 45.998 422 ILE D N 1
ATOM 33987 C CA . ILE D 1 389 ? 91.005 -19.088 23.377 1.000 45.946 422 ILE D CA 1
ATOM 33988 C C . ILE D 1 389 ? 91.932 -19.185 22.159 1.000 47.668 422 ILE D C 1
ATOM 33989 O O . ILE D 1 389 ? 93.155 -19.159 22.373 1.000 48.914 422 ILE D O 1
ATOM 34005 N N . GLU D 1 390 ? 91.371 -19.218 20.945 1.000 49.623 423 GLU D N 1
ATOM 34006 C CA . GLU D 1 390 ? 92.142 -19.132 19.675 1.000 51.355 423 GLU D CA 1
ATOM 34007 C C . GLU D 1 390 ? 91.886 -17.794 19.002 1.000 48.944 423 GLU D C 1
ATOM 34008 O O . GLU D 1 390 ? 90.732 -17.379 18.919 1.000 47.327 423 GLU D O 1
ATOM 34020 N N . PHE D 1 391 ? 92.936 -17.161 18.519 1.000 48.049 424 PHE D N 1
ATOM 34021 C CA . PHE D 1 391 ? 92.798 -15.829 17.896 1.000 48.858 424 PHE D CA 1
ATOM 34022 C C . PHE D 1 391 ? 92.947 -15.997 16.379 1.000 50.370 424 PHE D C 1
ATOM 34023 O O . PHE D 1 391 ? 93.589 -16.962 15.943 1.000 52.058 424 PHE D O 1
ATOM 34040 N N . THR D 1 392 ? 92.323 -15.117 15.585 1.000 50.066 425 THR D N 1
ATOM 34041 C CA . THR D 1 392 ? 92.430 -15.171 14.101 1.000 50.726 425 THR D CA 1
ATOM 34042 C C . THR D 1 392 ? 93.852 -14.765 13.695 1.000 51.795 425 THR D C 1
ATOM 34043 O O . THR D 1 392 ? 94.431 -15.475 12.887 1.000 54.089 425 THR D O 1
ATOM 34054 N N . LYS D 1 393 ? 94.410 -13.710 14.292 1.000 51.483 426 LYS D N 1
ATOM 34055 C CA . LYS D 1 393 ? 95.782 -13.194 14.038 1.000 51.173 426 LYS D CA 1
ATOM 34056 C C . LYS D 1 393 ? 96.781 -13.862 14.998 1.000 50.730 426 LYS D C 1
ATOM 34057 O O . LYS D 1 393 ? 96.383 -14.286 16.101 1.000 49.635 426 LYS D O 1
ATOM 34076 N N . ALA D 1 394 ? 98.047 -13.952 14.586 1.000 49.386 427 ALA D N 1
ATOM 34077 C CA . ALA D 1 394 ? 99.112 -14.621 15.361 1.000 48.159 427 ALA D CA 1
ATOM 34078 C C . ALA D 1 394 ? 99.637 -13.592 16.342 1.000 47.766 427 ALA D C 1
ATOM 34079 O O . ALA D 1 394 ? 99.573 -12.400 15.986 1.000 46.373 427 ALA D O 1
ATOM 34086 N N . LEU D 1 395 ? 100.109 -14.053 17.509 1.000 47.480 428 LEU D N 1
ATOM 34087 C CA . LEU D 1 395 ? 100.521 -13.204 18.647 1.000 46.251 428 LEU D CA 1
ATOM 34088 C C . LEU D 1 395 ? 102.006 -12.907 18.529 1.000 46.928 428 LEU D C 1
ATOM 34089 O O . LEU D 1 395 ? 102.794 -13.845 18.329 1.000 47.723 428 LEU D O 1
ATOM 34105 N N . ASP D 1 396 ? 102.376 -11.650 18.703 1.000 46.829 429 ASP D N 1
ATOM 34106 C CA . ASP D 1 396 ? 103.790 -11.231 18.751 1.000 47.757 429 ASP D CA 1
ATOM 34107 C C . ASP D 1 396 ? 104.435 -12.033 19.884 1.000 49.676 429 ASP D C 1
ATOM 34108 O O . ASP D 1 396 ? 103.841 -12.177 20.937 1.000 51.709 429 ASP D O 1
ATOM 34117 N N . PRO D 1 397 ? 105.588 -12.714 19.705 1.000 51.470 430 PRO D N 1
ATOM 34118 C CA . PRO D 1 397 ? 106.155 -13.543 20.782 1.000 52.206 430 PRO D CA 1
ATOM 34119 C C . PRO D 1 397 ? 106.399 -12.841 22.127 1.000 53.303 430 PRO D C 1
ATOM 34120 O O . PRO D 1 397 ? 106.662 -13.519 23.099 1.000 53.516 430 PRO D O 1
ATOM 34131 N N . VAL D 1 398 ? 106.217 -11.516 22.169 1.000 55.372 431 VAL D N 1
ATOM 34132 C CA . VAL D 1 398 ? 106.298 -10.705 23.425 1.000 55.658 431 VAL D CA 1
ATOM 34133 C C . VAL D 1 398 ? 105.102 -11.045 24.316 1.000 54.674 431 VAL D C 1
ATOM 34134 O O . VAL D 1 398 ? 105.160 -10.795 25.547 1.000 55.234 431 VAL D O 1
ATOM 34147 N N . ILE D 1 399 ? 104.069 -11.628 23.715 1.000 51.482 432 ILE D N 1
ATOM 34148 C CA . ILE D 1 399 ? 102.865 -12.088 24.449 1.000 49.248 432 ILE D CA 1
ATOM 34149 C C . ILE D 1 399 ? 103.081 -13.557 24.795 1.000 48.470 432 ILE D C 1
ATOM 34150 O O . ILE D 1 399 ? 102.568 -14.450 24.133 1.000 46.865 432 ILE D O 1
ATOM 34166 N N . ASP D 1 400 ? 103.875 -13.755 25.832 1.000 49.533 433 ASP D N 1
ATOM 34167 C CA . ASP D 1 400 ? 104.136 -15.084 26.421 1.000 51.206 433 ASP D CA 1
ATOM 34168 C C . ASP D 1 400 ? 104.018 -14.939 27.934 1.000 49.499 433 ASP D C 1
ATOM 34169 O O . ASP D 1 400 ? 104.735 -14.154 28.532 1.000 47.737 433 ASP D O 1
ATOM 34178 N N . PRO D 1 401 ? 103.125 -15.725 28.582 1.000 50.046 434 PRO D N 1
ATOM 34179 C CA . PRO D 1 401 ? 102.938 -15.690 30.035 1.000 49.832 434 PRO D CA 1
ATOM 34180 C C . PRO D 1 401 ? 104.236 -15.977 30.809 1.000 50.165 434 PRO D C 1
ATOM 34181 O O . PRO D 1 401 ? 104.354 -15.533 31.926 1.000 49.103 434 PRO D O 1
ATOM 34192 N N . SER D 1 402 ? 105.170 -16.729 30.212 1.000 50.140 435 SER D N 1
ATOM 34193 C CA . SER D 1 402 ? 106.439 -17.098 30.878 1.000 50.319 435 SER D CA 1
ATOM 34194 C C . SER D 1 402 ? 107.459 -15.962 30.729 1.000 49.358 435 SER D C 1
ATOM 34195 O O . SER D 1 402 ? 108.517 -16.052 31.358 1.000 49.689 435 SER D O 1
ATOM 34203 N N . LYS D 1 403 ? 107.147 -14.890 30.001 1.000 47.594 436 LYS D N 1
ATOM 34204 C CA . LYS D 1 403 ? 108.009 -13.682 30.011 1.000 46.093 436 LYS D CA 1
ATOM 34205 C C . LYS D 1 403 ? 107.509 -12.694 31.050 1.000 44.607 436 LYS D C 1
ATOM 34206 O O . LYS D 1 403 ? 108.371 -12.086 31.687 1.000 44.516 436 LYS D O 1
ATOM 34225 N N . GLN D 1 404 ? 106.193 -12.516 31.203 1.000 42.238 437 GLN D N 1
ATOM 34226 C CA . GLN D 1 404 ? 105.662 -11.559 32.200 1.000 40.542 437 GLN D CA 1
ATOM 34227 C C . GLN D 1 404 ? 104.190 -11.827 32.457 1.000 39.632 437 GLN D C 1
ATOM 34228 O O . GLN D 1 404 ? 103.625 -12.769 31.878 1.000 40.099 437 GLN D O 1
ATOM 34242 N N . ASP D 1 405 ? 103.589 -11.021 33.315 1.000 38.255 438 ASP D N 1
ATOM 34243 C CA . ASP D 1 405 ? 102.171 -11.236 33.641 1.000 37.518 438 ASP D CA 1
ATOM 34244 C C . ASP D 1 405 ? 101.339 -10.533 32.574 1.000 36.332 438 ASP D C 1
ATOM 34245 O O . ASP D 1 405 ? 101.564 -9.315 32.405 1.000 35.437 438 ASP D O 1
ATOM 34254 N N . ILE D 1 406 ? 100.482 -11.299 31.880 1.000 36.149 439 ILE D N 1
ATOM 34255 C CA . ILE D 1 406 ? 99.656 -10.786 30.750 1.000 36.385 439 ILE D CA 1
ATOM 34256 C C . ILE D 1 406 ? 98.154 -11.028 31.009 1.000 35.978 439 ILE D C 1
ATOM 34257 O O . ILE D 1 406 ? 97.743 -12.151 31.390 1.000 35.698 439 ILE D O 1
ATOM 34273 N N . GLY D 1 407 ? 97.347 -9.998 30.728 1.000 35.415 440 GLY D N 1
ATOM 34274 C CA . GLY D 1 407 ? 95.881 -10.048 30.840 1.000 34.636 440 GLY D CA 1
ATOM 34275 C C . GLY D 1 407 ? 95.214 -9.728 29.508 1.000 34.967 440 GLY D C 1
ATOM 34276 O O . GLY D 1 407 ? 95.880 -9.106 28.648 1.000 34.214 440 GLY D O 1
ATOM 34280 N N . ILE D 1 408 ? 93.936 -10.123 29.364 1.000 35.265 441 ILE D N 1
ATOM 34281 C CA . ILE D 1 408 ? 93.077 -9.963 28.157 1.000 35.238 441 ILE D CA 1
ATOM 34282 C C . ILE D 1 408 ? 91.802 -9.205 28.553 1.000 36.453 441 ILE D C 1
ATOM 34283 O O . ILE D 1 408 ? 91.091 -9.681 29.493 1.000 36.568 441 ILE D O 1
ATOM 34299 N N . GLU D 1 409 ? 91.501 -8.093 27.875 1.000 36.739 442 GLU D N 1
ATOM 34300 C CA . GLU D 1 409 ? 90.224 -7.351 28.047 1.000 37.288 442 GLU D CA 1
ATOM 34301 C C . GLU D 1 409 ? 89.367 -7.718 26.831 1.000 36.749 442 GLU D C 1
ATOM 34302 O O . GLU D 1 409 ? 89.931 -7.753 25.721 1.000 38.198 442 GLU D O 1
ATOM 34314 N N . ASN D 1 410 ? 88.086 -8.035 27.024 1.000 35.187 443 ASN D N 1
ATOM 34315 C CA . ASN D 1 410 ? 87.129 -8.240 25.909 1.000 34.029 443 ASN D CA 1
ATOM 34316 C C . ASN D 1 410 ? 86.475 -6.902 25.566 1.000 32.494 443 ASN D C 1
ATOM 34317 O O . ASN D 1 410 ? 85.554 -6.471 26.242 1.000 32.015 443 ASN D O 1
ATOM 34328 N N . LEU D 1 411 ? 86.944 -6.261 24.523 1.000 32.371 444 LEU D N 1
ATOM 34329 C CA . LEU D 1 411 ? 86.457 -4.922 24.130 1.000 32.464 444 LEU D CA 1
ATOM 34330 C C . LEU D 1 411 ? 85.054 -5.008 23.516 1.000 31.906 444 LEU D C 1
ATOM 34331 O O . LEU D 1 411 ? 84.481 -3.975 23.265 1.000 30.850 444 LEU D O 1
ATOM 34347 N N . SER D 1 412 ? 84.532 -6.198 23.238 1.000 32.507 445 SER D N 1
ATOM 34348 C CA . SER D 1 412 ? 83.208 -6.366 22.583 1.000 33.039 445 SER D CA 1
ATOM 34349 C C . SER D 1 412 ? 82.107 -6.274 23.640 1.000 33.582 445 SER D C 1
ATOM 34350 O O . SER D 1 412 ? 81.104 -5.584 23.396 1.000 32.662 445 SER D O 1
ATOM 34358 N N . TRP D 1 413 ? 82.311 -6.937 24.773 1.000 33.888 446 TRP D N 1
ATOM 34359 C CA . TRP D 1 413 ? 81.397 -6.823 25.919 1.000 33.732 446 TRP D CA 1
ATOM 34360 C C . TRP D 1 413 ? 81.714 -5.565 26.711 1.000 32.776 446 TRP D C 1
ATOM 34361 O O . TRP D 1 413 ? 82.158 -5.700 27.820 1.000 33.512 446 TRP D O 1
ATOM 34382 N N . THR D 1 414 ? 81.494 -4.384 26.166 1.000 32.075 447 THR D N 1
ATOM 34383 C CA . THR D 1 414 ? 81.697 -3.095 26.867 1.000 31.103 447 THR D CA 1
ATOM 34384 C C . THR D 1 414 ? 80.469 -2.251 26.560 1.000 30.719 447 THR D C 1
ATOM 34385 O O . THR D 1 414 ? 80.117 -2.068 25.392 1.000 30.770 447 THR D O 1
ATOM 34396 N N . PRO D 1 415 ? 79.734 -1.741 27.558 1.000 30.261 448 PRO D N 1
ATOM 34397 C CA . PRO D 1 415 ? 78.543 -0.949 27.250 1.000 30.033 448 PRO D CA 1
ATOM 34398 C C . PRO D 1 415 ? 78.818 0.550 27.149 1.000 29.406 448 PRO D C 1
ATOM 34399 O O . PRO D 1 415 ? 79.721 1.030 27.769 1.000 29.292 448 PRO D O 1
ATOM 34410 N N . SER D 1 416 ? 77.990 1.249 26.399 1.000 29.135 449 SER D N 1
ATOM 34411 C CA . SER D 1 416 ? 77.937 2.725 26.454 1.000 28.882 449 SER D CA 1
ATOM 34412 C C . SER D 1 416 ? 76.996 3.107 27.609 1.000 28.675 449 SER D C 1
ATOM 34413 O O . SER D 1 416 ? 76.154 2.258 28.020 1.000 28.357 449 SER D O 1
ATOM 34421 N N . VAL D 1 417 ? 77.116 4.321 28.148 1.000 28.008 450 VAL D N 1
ATOM 34422 C CA . VAL D 1 417 ? 76.464 4.599 29.445 1.000 27.414 450 VAL D CA 1
ATOM 34423 C C . VAL D 1 417 ? 75.900 6.004 29.458 1.000 27.376 450 VAL D C 1
ATOM 34424 O O . VAL D 1 417 ? 76.638 6.946 29.147 1.000 27.095 450 VAL D O 1
ATOM 34437 N N . VAL D 1 418 ? 74.636 6.102 29.887 1.000 27.201 451 VAL D N 1
ATOM 34438 C CA . VAL D 1 418 ? 74.012 7.377 30.308 1.000 26.788 451 VAL D CA 1
ATOM 34439 C C . VAL D 1 418 ? 73.578 7.186 31.760 1.000 26.423 451 VAL D C 1
ATOM 34440 O O . VAL D 1 418 ? 72.815 6.274 32.084 1.000 26.261 451 VAL D O 1
ATOM 34453 N N . PHE D 1 419 ? 74.144 7.992 32.634 1.000 26.366 452 PHE D N 1
ATOM 34454 C CA . PHE D 1 419 ? 73.841 7.953 34.075 1.000 26.307 452 PHE D CA 1
ATOM 34455 C C . PHE D 1 419 ? 73.456 9.365 34.440 1.000 26.825 452 PHE D C 1
ATOM 34456 O O . PHE D 1 419 ? 74.355 10.161 34.680 1.000 26.783 452 PHE D O 1
ATOM 34473 N N . THR D 1 420 ? 72.162 9.675 34.410 1.000 27.621 453 THR D N 1
ATOM 34474 C CA . THR D 1 420 ? 71.704 11.079 34.577 1.000 27.875 453 THR D CA 1
ATOM 34475 C C . THR D 1 420 ? 70.572 11.210 35.592 1.000 27.704 453 THR D C 1
ATOM 34476 O O . THR D 1 420 ? 69.796 10.249 35.784 1.000 27.422 453 THR D O 1
ATOM 34487 N N . GLY D 1 421 ? 70.508 12.419 36.160 1.000 27.909 454 GLY D N 1
ATOM 34488 C CA . GLY D 1 421 ? 69.495 12.879 37.127 1.000 27.943 454 GLY D CA 1
ATOM 34489 C C . GLY D 1 421 ? 69.278 11.926 38.294 1.000 27.716 454 GLY D C 1
ATOM 34490 O O . GLY D 1 421 ? 68.153 11.820 38.734 1.000 27.719 454 GLY D O 1
ATOM 34494 N N . ASN D 1 422 ? 70.301 11.224 38.773 1.000 27.850 455 ASN D N 1
ATOM 34495 C CA . ASN D 1 422 ? 70.157 10.304 39.924 1.000 27.746 455 ASN D CA 1
ATOM 34496 C C . ASN D 1 422 ? 70.547 11.059 41.208 1.000 28.355 455 ASN D C 1
ATOM 34497 O O . ASN D 1 422 ? 71.181 12.138 41.133 1.000 28.506 455 ASN D O 1
ATOM 34508 N N . THR D 1 423 ? 70.176 10.517 42.368 1.000 28.565 456 THR D N 1
ATOM 34509 C CA . THR D 1 423 ? 70.624 11.030 43.678 1.000 28.901 456 THR D CA 1
ATOM 34510 C C . THR D 1 423 ? 71.351 9.907 44.404 1.000 29.354 456 THR D C 1
ATOM 34511 O O . THR D 1 423 ? 70.742 8.816 44.601 1.000 29.525 456 THR D O 1
ATOM 34522 N N . ILE D 1 424 ? 72.618 10.144 44.733 1.000 30.269 457 ILE D N 1
ATOM 34523 C CA . ILE D 1 424 ? 73.379 9.177 45.573 1.000 31.100 457 ILE D CA 1
ATOM 34524 C C . ILE D 1 424 ? 73.757 9.818 46.911 1.000 31.420 457 ILE D C 1
ATOM 34525 O O . ILE D 1 424 ? 74.301 10.969 46.967 1.000 31.325 457 ILE D O 1
ATOM 34541 N N . ARG D 1 425 ? 73.500 9.075 47.978 1.000 31.401 458 ARG D N 1
ATOM 34542 C CA . ARG D 1 425 ? 73.770 9.666 49.297 1.000 31.947 458 ARG D CA 1
ATOM 34543 C C . ARG D 1 425 ? 73.959 8.611 50.370 1.000 32.028 458 ARG D C 1
ATOM 34544 O O . ARG D 1 425 ? 73.396 7.506 50.260 1.000 31.479 458 ARG D O 1
ATOM 34565 N N . ASN D 1 426 ? 74.734 9.028 51.370 1.000 32.373 459 ASN D N 1
ATOM 34566 C CA . ASN D 1 426 ? 74.849 8.368 52.683 1.000 32.516 459 ASN D CA 1
ATOM 34567 C C . ASN D 1 426 ? 75.230 6.906 52.430 1.000 33.230 459 ASN D C 1
ATOM 34568 O O . ASN D 1 426 ? 74.531 6.021 52.957 1.000 32.776 459 ASN D O 1
ATOM 34579 N N . ASN D 1 427 ? 76.264 6.649 51.616 1.000 33.631 460 ASN D N 1
ATOM 34580 C CA . ASN D 1 427 ? 76.601 5.253 51.249 1.000 34.200 460 ASN D CA 1
ATOM 34581 C C . ASN D 1 427 ? 78.057 5.003 51.515 1.000 35.252 460 ASN D C 1
ATOM 34582 O O . ASN D 1 427 ? 78.847 5.927 51.450 1.000 36.621 460 ASN D O 1
ATOM 34593 N N . ARG D 1 428 ? 78.379 3.747 51.749 1.000 37.485 461 ARG D N 1
ATOM 34594 C CA . ARG D 1 428 ? 79.763 3.316 52.036 1.000 39.223 461 ARG D CA 1
ATOM 34595 C C . ARG D 1 428 ? 80.555 3.299 50.741 1.000 41.400 461 ARG D C 1
ATOM 34596 O O . ARG D 1 428 ? 79.972 3.020 49.706 1.000 42.121 461 ARG D O 1
ATOM 34617 N N . ALA D 1 429 ? 81.860 3.471 50.847 1.000 44.489 462 ALA D N 1
ATOM 34618 C CA . ALA D 1 429 ? 82.806 3.368 49.722 1.000 47.087 462 ALA D CA 1
ATOM 34619 C C . ALA D 1 429 ? 82.553 4.563 48.792 1.000 49.900 462 ALA D C 1
ATOM 34620 O O . ALA D 1 429 ? 81.982 5.609 49.227 1.000 54.484 462 ALA D O 1
ATOM 34627 N N . ARG D 1 430 ? 82.770 4.359 47.501 1.000 48.883 463 ARG D N 1
ATOM 34628 C CA . ARG D 1 430 ? 82.607 5.403 46.462 1.000 46.956 463 ARG D CA 1
ATOM 34629 C C . ARG D 1 430 ? 81.133 5.584 46.069 1.000 42.999 463 ARG D C 1
ATOM 34630 O O . ARG D 1 430 ? 80.304 4.761 46.440 1.000 42.067 463 ARG D O 1
ATOM 34651 N N . GLY D 1 431 ? 80.831 6.647 45.336 1.000 39.881 464 GLY D N 1
ATOM 34652 C CA . GLY D 1 431 ? 79.501 6.878 44.739 1.000 37.975 464 GLY D CA 1
ATOM 34653 C C . GLY D 1 431 ? 79.287 6.032 43.496 1.000 35.488 464 GLY D C 1
ATOM 34654 O O . GLY D 1 431 ? 78.267 5.331 43.425 1.000 35.745 464 GLY D O 1
ATOM 34658 N N . ALA D 1 432 ? 80.206 6.110 42.548 1.000 33.553 465 ALA D N 1
ATOM 34659 C CA . ALA D 1 432 ? 80.023 5.604 41.170 1.000 32.956 465 ALA D CA 1
ATOM 34660 C C . ALA D 1 432 ? 81.362 5.157 40.589 1.000 32.348 465 ALA D C 1
ATOM 34661 O O . ALA D 1 432 ? 82.306 5.921 40.671 1.000 32.400 465 ALA D O 1
ATOM 34668 N N . LEU D 1 433 ? 81.430 3.948 40.058 1.000 32.122 466 LEU D N 1
ATOM 34669 C CA . LEU D 1 433 ? 82.622 3.419 39.369 1.000 32.894 466 LEU D CA 1
ATOM 34670 C C . LEU D 1 433 ? 82.283 3.264 37.909 1.000 33.300 466 LEU D C 1
ATOM 34671 O O . LEU D 1 433 ? 81.327 2.525 37.625 1.000 33.518 466 LEU D O 1
ATOM 34687 N N . PHE D 1 434 ? 83.098 3.848 37.028 1.000 33.709 467 PHE D N 1
ATOM 34688 C CA . PHE D 1 434 ? 82.957 3.682 35.558 1.000 33.012 467 PHE D CA 1
ATOM 34689 C C . PHE D 1 434 ? 84.257 3.163 34.987 1.000 33.264 467 PHE D C 1
ATOM 34690 O O . PHE D 1 434 ? 85.298 3.799 35.195 1.000 33.683 467 PHE D O 1
ATOM 34707 N N . SER D 1 435 ? 84.174 2.045 34.287 1.000 34.501 468 SER D N 1
ATOM 34708 C CA . SER D 1 435 ? 85.348 1.408 33.661 1.000 37.235 468 SER D CA 1
ATOM 34709 C C . SER D 1 435 ? 84.983 1.007 32.236 1.000 38.548 468 SER D C 1
ATOM 34710 O O . SER D 1 435 ? 84.964 -0.217 31.924 1.000 41.322 468 SER D O 1
ATOM 34718 N N . THR D 1 436 ? 84.645 1.955 31.377 1.000 37.457 469 THR D N 1
ATOM 34719 C CA . THR D 1 436 ? 84.259 1.479 30.032 1.000 36.657 469 THR D CA 1
ATOM 34720 C C . THR D 1 436 ? 84.906 2.358 28.976 1.000 35.682 469 THR D C 1
ATOM 34721 O O . THR D 1 436 ? 84.878 3.603 29.024 1.000 36.988 469 THR D O 1
ATOM 34732 N N . PRO D 1 437 ? 85.501 1.689 27.976 1.000 33.702 470 PRO D N 1
ATOM 34733 C CA . PRO D 1 437 ? 86.080 2.397 26.834 1.000 33.121 470 PRO D CA 1
ATOM 34734 C C . PRO D 1 437 ? 84.994 3.139 26.032 1.000 32.156 470 PRO D C 1
ATOM 34735 O O . PRO D 1 437 ? 85.309 4.080 25.348 1.000 31.610 470 PRO D O 1
ATOM 34746 N N . LYS D 1 438 ? 83.731 2.712 26.171 1.000 31.354 471 LYS D N 1
ATOM 34747 C CA . LYS D 1 438 ? 82.621 3.215 25.319 1.000 31.402 471 LYS D CA 1
ATOM 34748 C C . LYS D 1 438 ? 82.175 4.575 25.844 1.000 30.758 471 LYS D C 1
ATOM 34749 O O . LYS D 1 438 ? 82.489 4.946 26.972 1.000 30.853 471 LYS D O 1
ATOM 34768 N N . PRO D 1 439 ? 81.481 5.381 25.027 1.000 30.307 472 PRO D N 1
ATOM 34769 C CA . PRO D 1 439 ? 81.103 6.721 25.447 1.000 30.004 472 PRO D CA 1
ATOM 34770 C C . PRO D 1 439 ? 80.206 6.689 26.680 1.000 29.299 472 PRO D C 1
ATOM 34771 O O . PRO D 1 439 ? 79.344 5.847 26.790 1.000 29.303 472 PRO D O 1
ATOM 34782 N N . THR D 1 440 ? 80.451 7.623 27.588 1.000 28.769 473 THR D N 1
ATOM 34783 C CA . THR D 1 440 ? 79.861 7.601 28.948 1.000 27.537 473 THR D CA 1
ATOM 34784 C C . THR D 1 440 ? 79.473 9.021 29.319 1.000 27.115 473 THR D C 1
ATOM 34785 O O . THR D 1 440 ? 80.327 9.905 29.265 1.000 26.671 473 THR D O 1
ATOM 34796 N N . LEU D 1 441 ? 78.199 9.228 29.625 1.000 27.046 474 LEU D N 1
ATOM 34797 C CA . LEU D 1 441 ? 77.703 10.528 30.114 1.000 26.962 474 LEU D CA 1
ATOM 34798 C C . LEU D 1 441 ? 77.248 10.377 31.570 1.000 26.798 474 LEU D C 1
ATOM 34799 O O . LEU D 1 441 ? 76.485 9.453 31.868 1.000 26.551 474 LEU D O 1
ATOM 34815 N N . VAL D 1 442 ? 77.758 11.237 32.448 1.000 27.057 475 VAL D N 1
ATOM 34816 C CA . VAL D 1 442 ? 77.484 11.238 33.915 1.000 26.976 475 VAL D CA 1
ATOM 34817 C C . VAL D 1 442 ? 77.061 12.671 34.205 1.000 27.067 475 VAL D C 1
ATOM 34818 O O . VAL D 1 442 ? 77.933 13.549 34.245 1.000 26.808 475 VAL D O 1
ATOM 34831 N N . ALA D 1 443 ? 75.755 12.929 34.274 1.000 27.629 476 ALA D N 1
ATOM 34832 C CA . ALA D 1 443 ? 75.227 14.314 34.227 1.000 28.321 476 ALA D CA 1
ATOM 34833 C C . ALA D 1 443 ? 73.994 14.510 35.108 1.000 28.584 476 ALA D C 1
ATOM 34834 O O . ALA D 1 443 ? 73.221 13.581 35.322 1.000 27.535 476 ALA D O 1
ATOM 34841 N N . ASN D 1 444 ? 73.844 15.744 35.581 1.000 29.939 477 ASN D N 1
ATOM 34842 C CA . ASN D 1 444 ? 72.816 16.192 36.562 1.000 30.853 477 ASN D CA 1
ATOM 34843 C C . ASN D 1 444 ? 72.562 15.158 37.628 1.000 29.852 477 ASN D C 1
ATOM 34844 O O . ASN D 1 444 ? 71.408 14.968 37.926 1.000 29.605 477 ASN D O 1
ATOM 34855 N N . ASN D 1 445 ? 73.608 14.566 38.186 1.000 29.251 478 ASN D N 1
ATOM 34856 C CA . ASN D 1 445 ? 73.477 13.728 39.392 1.000 28.830 478 ASN D CA 1
ATOM 34857 C C . ASN D 1 445 ? 73.780 14.578 40.627 1.000 29.099 478 ASN D C 1
ATOM 34858 O O . ASN D 1 445 ? 74.530 15.579 40.529 1.000 29.101 478 ASN D O 1
ATOM 34869 N N . LEU D 1 446 ? 73.170 14.186 41.755 1.000 29.118 479 LEU D N 1
ATOM 34870 C CA . LEU D 1 446 ? 73.455 14.715 43.118 1.000 29.233 479 LEU D CA 1
ATOM 34871 C C . LEU D 1 446 ? 74.163 13.626 43.924 1.000 29.072 479 LEU D C 1
ATOM 34872 O O . LEU D 1 446 ? 73.588 12.532 44.193 1.000 28.862 479 LEU D O 1
ATOM 34888 N N . PHE D 1 447 ? 75.390 13.952 44.303 1.000 29.388 480 PHE D N 1
ATOM 34889 C CA . PHE D 1 447 ? 76.208 13.153 45.235 1.000 29.131 480 PHE D CA 1
ATOM 34890 C C . PHE D 1 447 ? 76.190 13.842 46.601 1.000 30.248 480 PHE D C 1
ATOM 34891 O O . PHE D 1 447 ? 77.081 14.704 46.876 1.000 30.957 480 PHE D O 1
ATOM 34908 N N . ASP D 1 448 ? 75.199 13.485 47.436 1.000 30.949 481 ASP D N 1
ATOM 34909 C CA . ASP D 1 448 ? 74.912 14.201 48.708 1.000 31.765 481 ASP D CA 1
ATOM 34910 C C . ASP D 1 448 ? 75.488 13.365 49.844 1.000 32.527 481 ASP D C 1
ATOM 34911 O O . ASP D 1 448 ? 74.850 12.384 50.235 1.000 33.040 481 ASP D O 1
ATOM 34920 N N . HIS D 1 449 ? 76.659 13.744 50.341 1.000 33.370 482 HIS D N 1
ATOM 34921 C CA . HIS D 1 449 ? 77.336 13.054 51.461 1.000 34.037 482 HIS D CA 1
ATOM 34922 C C . HIS D 1 449 ? 77.497 11.569 51.143 1.000 33.796 482 HIS D C 1
ATOM 34923 O O . HIS D 1 449 ? 77.036 10.749 51.918 1.000 34.109 482 HIS D O 1
ATOM 34938 N N . THR D 1 450 ? 78.128 11.225 50.039 1.000 34.132 483 THR D N 1
ATOM 34939 C CA . THR D 1 450 ? 78.710 9.877 49.893 1.000 34.547 483 THR D CA 1
ATOM 34940 C C . THR D 1 450 ? 79.836 9.793 50.909 1.000 34.986 483 THR D C 1
ATOM 34941 O O . THR D 1 450 ? 80.433 10.876 51.234 1.000 36.356 483 THR D O 1
ATOM 34952 N N . SER D 1 451 ? 80.127 8.601 51.427 1.000 34.315 484 SER D N 1
ATOM 34953 C CA . SER D 1 451 ? 81.096 8.503 52.537 1.000 33.342 484 SER D CA 1
ATOM 34954 C C . SER D 1 451 ? 82.474 8.774 51.922 1.000 33.881 484 SER D C 1
ATOM 34955 O O . SER D 1 451 ? 83.234 9.654 52.412 1.000 34.879 484 SER D O 1
ATOM 34963 N N . GLY D 1 452 ? 82.759 8.070 50.832 1.000 33.698 485 GLY D N 1
ATOM 34964 C CA . GLY D 1 452 ? 84.054 8.143 50.130 1.000 33.351 485 GLY D CA 1
ATOM 34965 C C . GLY D 1 452 ? 84.040 9.129 48.975 1.000 32.925 485 GLY D C 1
ATOM 34966 O O . GLY D 1 452 ? 83.468 10.244 49.098 1.000 33.211 485 GLY D O 1
ATOM 34970 N N . CYS D 1 453 ? 84.698 8.770 47.887 1.000 32.203 486 CYS D N 1
ATOM 34971 C CA . CYS D 1 453 ? 84.797 9.700 46.749 1.000 32.431 486 CYS D CA 1
ATOM 34972 C C . CYS D 1 453 ? 83.541 9.552 45.880 1.000 32.068 486 CYS D C 1
ATOM 34973 O O . CYS D 1 453 ? 82.872 8.497 45.900 1.000 31.890 486 CYS D O 1
ATOM 34981 N N . ALA D 1 454 ? 83.174 10.629 45.214 1.000 31.598 487 ALA D N 1
ATOM 34982 C CA . ALA D 1 454 ? 81.962 10.657 44.398 1.000 31.954 487 ALA D CA 1
ATOM 34983 C C . ALA D 1 454 ? 82.117 9.679 43.221 1.000 32.067 487 ALA D C 1
ATOM 34984 O O . ALA D 1 454 ? 81.175 8.869 42.979 1.000 31.884 487 ALA D O 1
ATOM 34991 N N . ILE D 1 455 ? 83.236 9.747 42.492 1.000 31.876 488 ILE D N 1
ATOM 34992 C CA . ILE D 1 455 ? 83.411 8.998 41.216 1.000 31.295 488 ILE D CA 1
ATOM 34993 C C . ILE D 1 455 ? 84.783 8.362 41.193 1.000 30.951 488 ILE D C 1
ATOM 34994 O O . ILE D 1 455 ? 85.736 9.046 41.473 1.000 30.812 488 ILE D O 1
ATOM 35010 N N . LEU D 1 456 ? 84.855 7.119 40.771 1.000 31.127 489 LEU D N 1
ATOM 35011 C CA . LEU D 1 456 ? 86.142 6.413 40.669 1.000 32.210 489 LEU D CA 1
ATOM 35012 C C . LEU D 1 456 ? 86.266 5.694 39.312 1.000 33.346 489 LEU D C 1
ATOM 35013 O O . LEU D 1 456 ? 85.443 4.793 38.995 1.000 33.498 489 LEU D O 1
ATOM 35029 N N . LEU D 1 457 ? 87.299 6.056 38.538 1.000 33.987 490 LEU D N 1
ATOM 35030 C CA . LEU D 1 457 ? 87.704 5.327 37.319 1.000 34.142 490 LEU D CA 1
ATOM 35031 C C . LEU D 1 457 ? 88.943 4.551 37.700 1.000 34.361 490 LEU D C 1
ATOM 35032 O O . LEU D 1 457 ? 89.927 5.179 38.017 1.000 36.172 490 LEU D O 1
ATOM 35048 N N . CYS D 1 458 ? 88.907 3.239 37.707 1.000 34.889 491 CYS D N 1
ATOM 35049 C CA . CYS D 1 458 ? 90.005 2.419 38.296 1.000 34.905 491 CYS D CA 1
ATOM 35050 C C . CYS D 1 458 ? 90.195 1.152 37.494 1.000 34.925 491 CYS D C 1
ATOM 35051 O O . CYS D 1 458 ? 89.326 0.382 37.690 1.000 37.125 491 CYS D O 1
ATOM 35059 N N . GLY D 1 459 ? 91.216 0.741 36.801 1.000 33.981 492 GLY D N 1
ATOM 35060 C CA . GLY D 1 459 ? 91.275 -0.681 36.405 1.000 34.146 492 GLY D CA 1
ATOM 35061 C C . GLY D 1 459 ? 92.320 -1.441 37.196 1.000 33.693 492 GLY D C 1
ATOM 35062 O O . GLY D 1 459 ? 93.182 -0.805 37.793 1.000 33.875 492 GLY D O 1
ATOM 35066 N N . ASP D 1 460 ? 92.263 -2.759 37.186 1.000 33.396 493 ASP D N 1
ATOM 35067 C CA . ASP D 1 460 ? 93.251 -3.581 37.917 1.000 34.321 493 ASP D CA 1
ATOM 35068 C C . ASP D 1 460 ? 93.324 -4.971 37.279 1.000 34.620 493 ASP D C 1
ATOM 35069 O O . ASP D 1 460 ? 92.264 -5.610 37.183 1.000 34.683 493 ASP D O 1
ATOM 35078 N N . SER D 1 461 ? 94.527 -5.427 36.893 1.000 34.883 494 SER D N 1
ATOM 35079 C CA . SER D 1 461 ? 94.791 -6.786 36.346 1.000 34.811 494 SER D CA 1
ATOM 35080 C C . SER D 1 461 ? 95.752 -7.567 37.248 1.000 34.776 494 SER D C 1
ATOM 35081 O O . SER D 1 461 ? 96.526 -8.412 36.761 1.000 33.885 494 SER D O 1
ATOM 35089 N N . ASN D 1 462 ? 95.671 -7.332 38.547 1.000 35.735 495 ASN D N 1
ATOM 35090 C CA . ASN D 1 462 ? 96.602 -7.994 39.493 1.000 37.010 495 ASN D CA 1
ATOM 35091 C C . ASN D 1 462 ? 95.821 -8.510 40.696 1.000 37.733 495 ASN D C 1
ATOM 35092 O O . ASN D 1 462 ? 96.207 -9.576 41.211 1.000 38.630 495 ASN D O 1
ATOM 35103 N N . GLY D 1 463 ? 94.801 -7.789 41.157 1.000 37.734 496 GLY D N 1
ATOM 35104 C CA . GLY D 1 463 ? 94.072 -8.227 42.349 1.000 38.291 496 GLY D CA 1
ATOM 35105 C C . GLY D 1 463 ? 92.638 -8.574 42.049 1.000 38.612 496 GLY D C 1
ATOM 35106 O O . GLY D 1 463 ? 92.238 -9.734 42.218 1.000 36.995 496 GLY D O 1
ATOM 35110 N N . TRP D 1 464 ? 91.869 -7.559 41.682 1.000 40.599 497 TRP D N 1
ATOM 35111 C CA . TRP D 1 464 ? 90.419 -7.737 41.471 1.000 41.524 497 TRP D CA 1
ATOM 35112 C C . TRP D 1 464 ? 90.110 -8.074 40.011 1.000 40.659 497 TRP D C 1
ATOM 35113 O O . TRP D 1 464 ? 89.027 -8.653 39.789 1.000 40.735 497 TRP D O 1
ATOM 35134 N N . TYR D 1 465 ? 91.050 -7.858 39.088 1.000 38.151 498 TYR D N 1
ATOM 35135 C CA . TYR D 1 465 ? 90.936 -8.303 37.685 1.000 37.183 498 TYR D CA 1
ATOM 35136 C C . TYR D 1 465 ? 89.669 -7.719 37.070 1.000 36.166 498 TYR D C 1
ATOM 35137 O O . TYR D 1 465 ? 88.959 -8.441 36.379 1.000 34.892 498 TYR D O 1
ATOM 35155 N N . GLU D 1 466 ? 89.437 -6.429 37.297 1.000 36.150 499 GLU D N 1
ATOM 35156 C CA . GLU D 1 466 ? 88.267 -5.706 36.755 1.000 37.307 499 GLU D CA 1
ATOM 35157 C C . GLU D 1 466 ? 88.722 -4.699 35.721 1.000 36.693 499 GLU D C 1
ATOM 35158 O O . GLU D 1 466 ? 89.454 -3.794 36.100 1.000 36.105 499 GLU D O 1
ATOM 35170 N N . THR D 1 467 ? 88.214 -4.819 34.500 1.000 37.833 500 THR D N 1
ATOM 35171 C CA . THR D 1 467 ? 88.710 -4.037 33.356 1.000 39.304 500 THR D CA 1
ATOM 35172 C C . THR D 1 467 ? 88.129 -2.644 33.448 1.000 39.305 500 THR D C 1
ATOM 35173 O O . THR D 1 467 ? 87.064 -2.456 34.043 1.000 38.499 500 THR D O 1
ATOM 35184 N N . GLY D 1 468 ? 88.829 -1.733 32.802 1.000 40.698 501 GLY D N 1
ATOM 35185 C CA . GLY D 1 468 ? 88.275 -0.395 32.635 1.000 42.798 501 GLY D CA 1
ATOM 35186 C C . GLY D 1 468 ? 89.271 0.638 32.191 1.000 44.844 501 GLY D C 1
ATOM 35187 O O . GLY D 1 468 ? 89.210 1.749 32.741 1.000 47.660 501 GLY D O 1
ATOM 35191 N N . SER D 1 469 ? 90.072 0.401 31.152 1.000 43.574 502 SER D N 1
ATOM 35192 C CA . SER D 1 469 ? 90.701 1.576 30.501 1.000 42.528 502 SER D CA 1
ATOM 35193 C C . SER D 1 469 ? 89.560 2.369 29.821 1.000 41.286 502 SER D C 1
ATOM 35194 O O . SER D 1 469 ? 88.902 1.832 28.937 1.000 41.687 502 SER D O 1
ATOM 35202 N N . CYS D 1 470 ? 89.272 3.564 30.329 1.000 38.877 503 CYS D N 1
ATOM 35203 C CA . CYS D 1 470 ? 88.281 4.533 29.818 1.000 37.360 503 CYS D CA 1
ATOM 35204 C C . CYS D 1 470 ? 88.851 5.301 28.632 1.000 36.829 503 CYS D C 1
ATOM 35205 O O . CYS D 1 470 ? 90.050 5.572 28.555 1.000 37.573 503 CYS D O 1
ATOM 35213 N N . ARG D 1 471 ? 87.992 5.662 27.704 1.000 37.443 504 ARG D N 1
ATOM 35214 C CA . ARG D 1 471 ? 88.438 6.412 26.514 1.000 37.159 504 ARG D CA 1
ATOM 35215 C C . ARG D 1 471 ? 87.522 7.589 26.207 1.000 36.874 504 ARG D C 1
ATOM 35216 O O . ARG D 1 471 ? 87.981 8.508 25.497 1.000 35.983 504 ARG D O 1
ATOM 35237 N N . ASP D 1 472 ? 86.360 7.645 26.832 1.000 36.714 505 ASP D N 1
ATOM 35238 C CA . ASP D 1 472 ? 85.397 8.678 26.418 1.000 36.634 505 ASP D CA 1
ATOM 35239 C C . ASP D 1 472 ? 84.346 8.864 27.499 1.000 35.839 505 ASP D C 1
ATOM 35240 O O . ASP D 1 472 ? 83.511 7.965 27.660 1.000 35.836 505 ASP D O 1
ATOM 35249 N N . ILE D 1 473 ? 84.447 9.951 28.254 1.000 34.461 506 ILE D N 1
ATOM 35250 C CA . ILE D 1 473 ? 83.635 10.114 29.476 1.000 33.336 506 ILE D CA 1
ATOM 35251 C C . ILE D 1 473 ? 83.471 11.596 29.791 1.000 31.871 506 ILE D C 1
ATOM 35252 O O . ILE D 1 473 ? 84.460 12.290 29.948 1.000 31.384 506 ILE D O 1
ATOM 35268 N N . THR D 1 474 ? 82.223 12.039 29.842 1.000 30.671 507 THR D N 1
ATOM 35269 C CA . THR D 1 474 ? 81.874 13.413 30.221 1.000 30.315 507 THR D CA 1
ATOM 35270 C C . THR D 1 474 ? 81.160 13.371 31.567 1.000 29.930 507 THR D C 1
ATOM 35271 O O . THR D 1 474 ? 80.131 12.694 31.680 1.000 29.948 507 THR D O 1
ATOM 35282 N N . ILE D 1 475 ? 81.749 14.021 32.565 1.000 29.279 508 ILE D N 1
ATOM 35283 C CA . ILE D 1 475 ? 81.163 14.218 33.906 1.000 28.550 508 ILE D CA 1
ATOM 35284 C C . ILE D 1 475 ? 80.787 15.692 33.956 1.000 28.611 508 ILE D C 1
ATOM 35285 O O . ILE D 1 475 ? 81.708 16.537 34.143 1.000 28.384 508 ILE D O 1
ATOM 35301 N N . ARG D 1 476 ? 79.507 15.993 33.755 1.000 28.841 509 ARG D N 1
ATOM 35302 C CA . ARG D 1 476 ? 79.069 17.396 33.594 1.000 29.648 509 ARG D CA 1
ATOM 35303 C C . ARG D 1 476 ? 77.793 17.676 34.372 1.000 30.689 509 ARG D C 1
ATOM 35304 O O . ARG D 1 476 ? 76.953 16.768 34.540 1.000 30.354 509 ARG D O 1
ATOM 35325 N N . ASP D 1 477 ? 77.668 18.928 34.798 1.000 32.237 510 ASP D N 1
ATOM 35326 C CA . ASP D 1 477 ? 76.466 19.469 35.483 1.000 33.419 510 ASP D CA 1
ATOM 35327 C C . ASP D 1 477 ? 76.071 18.603 36.681 1.000 32.886 510 ASP D C 1
ATOM 35328 O O . ASP D 1 477 ? 74.886 18.434 36.921 1.000 32.923 510 ASP D O 1
ATOM 35337 N N . ASN D 1 478 ? 77.043 18.102 37.421 1.000 32.883 511 ASN D N 1
ATOM 35338 C CA . ASN D 1 478 ? 76.754 17.347 38.658 1.000 33.090 511 ASN D CA 1
ATOM 35339 C C . ASN D 1 478 ? 76.942 18.262 39.861 1.000 33.251 511 ASN D C 1
ATOM 35340 O O . ASN D 1 478 ? 77.500 19.372 39.740 1.000 33.173 511 ASN D O 1
ATOM 35351 N N . LYS D 1 479 ? 76.430 17.792 40.981 1.000 33.456 512 LYS D N 1
ATOM 35352 C CA . LYS D 1 479 ? 76.572 18.509 42.248 1.000 34.523 512 LYS D CA 1
ATOM 35353 C C . LYS D 1 479 ? 77.164 17.510 43.242 1.000 33.968 512 LYS D C 1
ATOM 35354 O O . LYS D 1 479 ? 76.678 16.371 43.381 1.000 33.362 512 LYS D O 1
ATOM 35373 N N . PHE D 1 480 ? 78.294 17.892 43.810 1.000 34.041 513 PHE D N 1
ATOM 35374 C CA . PHE D 1 480 ? 79.015 17.054 44.780 1.000 33.651 513 PHE D CA 1
ATOM 35375 C C . PHE D 1 480 ? 79.030 17.800 46.109 1.000 34.808 513 PHE D C 1
ATOM 35376 O O . PHE D 1 480 ? 79.740 18.836 46.206 1.000 36.710 513 PHE D O 1
ATOM 35393 N N . VAL D 1 481 ? 78.310 17.279 47.103 1.000 34.721 514 VAL D N 1
ATOM 35394 C CA . VAL D 1 481 ? 78.205 17.946 48.424 1.000 34.874 514 VAL D CA 1
ATOM 35395 C C . VAL D 1 481 ? 78.930 17.093 49.459 1.000 35.002 514 VAL D C 1
ATOM 35396 O O . VAL D 1 481 ? 78.596 15.901 49.580 1.000 34.652 514 VAL D O 1
ATOM 35409 N N . ASN D 1 482 ? 79.922 17.700 50.122 1.000 35.780 515 ASN D N 1
ATOM 35410 C CA . ASN D 1 482 ? 80.705 17.117 51.249 1.000 35.839 515 ASN D CA 1
ATOM 35411 C C . ASN D 1 482 ? 80.924 15.611 51.061 1.000 35.368 515 ASN D C 1
ATOM 35412 O O . ASN D 1 482 ? 80.598 14.807 51.987 1.000 34.716 515 ASN D O 1
ATOM 35423 N N . ALA D 1 483 ? 81.524 15.268 49.917 1.000 35.255 516 ALA D N 1
ATOM 35424 C CA . ALA D 1 483 ? 82.079 13.932 49.653 1.000 34.776 516 ALA D CA 1
ATOM 35425 C C . ALA D 1 483 ? 83.399 13.782 50.391 1.000 34.522 516 ALA D C 1
ATOM 35426 O O . ALA D 1 483 ? 84.089 14.808 50.643 1.000 34.599 516 ALA D O 1
ATOM 35433 N N . LEU D 1 484 ? 83.740 12.515 50.612 1.000 34.186 517 LEU D N 1
ATOM 35434 C CA . LEU D 1 484 ? 84.979 12.068 51.271 1.000 34.955 517 LEU D CA 1
ATOM 35435 C C . LEU D 1 484 ? 84.982 12.568 52.719 1.000 35.496 517 LEU D C 1
ATOM 35436 O O . LEU D 1 484 ? 85.860 13.346 53.114 1.000 36.777 517 LEU D O 1
ATOM 35452 N N . THR D 1 485 ? 84.065 12.079 53.527 1.000 34.997 518 THR D N 1
ATOM 35453 C CA . THR D 1 485 ? 84.153 12.274 54.982 1.000 34.618 518 THR D CA 1
ATOM 35454 C C . THR D 1 485 ? 84.821 11.046 55.5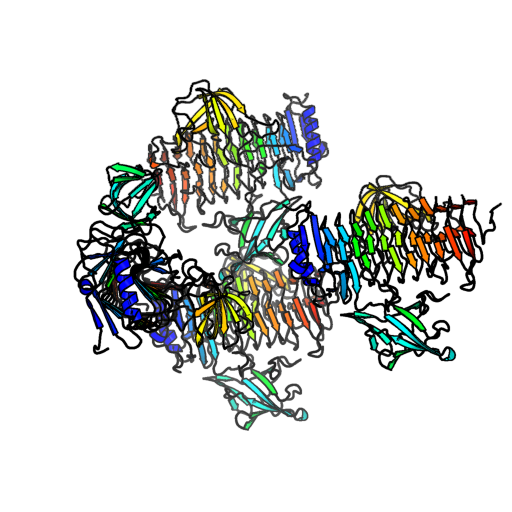85 1.000 34.457 518 THR D C 1
ATOM 35455 O O . THR D 1 485 ? 85.091 11.064 56.799 1.000 35.327 518 THR D O 1
ATOM 35466 N N . SER D 1 486 ? 85.075 10.014 54.798 1.000 33.426 519 SER D N 1
ATOM 35467 C CA . SER D 1 486 ? 85.686 8.777 55.320 1.000 33.595 519 SER D CA 1
ATOM 35468 C C . SER D 1 486 ? 86.580 8.195 54.233 1.000 33.916 519 SER D C 1
ATOM 35469 O O . SER D 1 486 ? 86.250 8.352 53.084 1.000 34.838 519 SER D O 1
ATOM 35477 N N . MET D 1 487 ? 87.641 7.507 54.607 1.000 34.049 520 MET D N 1
ATOM 35478 C CA . MET D 1 487 ? 88.622 6.914 53.678 1.000 34.262 520 MET D CA 1
ATOM 35479 C C . MET D 1 487 ? 88.255 5.459 53.416 1.000 34.024 520 MET D C 1
ATOM 35480 O O . MET D 1 487 ? 87.813 4.772 54.369 1.000 34.500 520 MET D O 1
ATOM 35494 N N . TYR D 1 488 ? 88.400 5.056 52.149 1.000 33.928 521 TYR D N 1
ATOM 35495 C CA . TYR D 1 488 ? 88.265 3.670 51.625 1.000 33.505 521 TYR D CA 1
ATOM 35496 C C . TYR D 1 488 ? 89.288 3.502 50.492 1.000 33.858 521 TYR D C 1
ATOM 35497 O O . TYR D 1 488 ? 89.860 4.499 49.978 1.000 33.513 521 TYR D O 1
ATOM 35515 N N . GLN D 1 489 ? 89.499 2.268 50.061 1.000 34.291 522 GLN D N 1
ATOM 35516 C CA . GLN D 1 489 ? 90.406 2.027 48.930 1.000 35.251 522 GLN D CA 1
ATOM 35517 C C . GLN D 1 489 ? 90.187 3.136 47.900 1.000 35.047 522 GLN D C 1
ATOM 35518 O O . GLN D 1 489 ? 89.044 3.430 47.582 1.000 35.027 522 GLN D O 1
ATOM 35532 N N . PHE D 1 490 ? 91.267 3.772 47.457 1.000 35.755 523 PHE D N 1
ATOM 35533 C CA . PHE D 1 490 ? 91.289 4.680 46.291 1.000 35.859 523 PHE D CA 1
ATOM 35534 C C . PHE D 1 490 ? 90.644 6.042 46.545 1.000 34.029 523 PHE D C 1
ATOM 35535 O O . PHE D 1 490 ? 90.526 6.808 45.596 1.000 32.689 523 PHE D O 1
ATOM 35552 N N . THR D 1 491 ? 90.254 6.381 47.761 1.000 32.972 524 THR D N 1
ATOM 35553 C CA . THR D 1 491 ? 89.493 7.644 47.950 1.000 32.647 524 THR D CA 1
ATOM 35554 C C . THR D 1 491 ? 90.451 8.815 48.144 1.000 31.978 524 THR D C 1
ATOM 35555 O O . THR D 1 491 ? 90.544 9.328 49.252 1.000 31.699 524 THR D O 1
ATOM 35566 N N . SER D 1 492 ? 91.039 9.278 47.051 1.000 31.565 525 SER D N 1
ATOM 35567 C CA . SER D 1 492 ? 92.118 10.297 47.081 1.000 31.683 525 SER D CA 1
ATOM 35568 C C . SER D 1 492 ? 91.574 11.713 46.850 1.000 31.626 525 SER D C 1
ATOM 35569 O O . SER D 1 492 ? 92.267 12.664 47.249 1.000 31.787 525 SER D O 1
ATOM 35577 N N . ALA D 1 493 ? 90.422 11.851 46.194 1.000 31.468 526 ALA D N 1
ATOM 35578 C CA . ALA D 1 493 ? 89.782 13.158 45.917 1.000 31.507 526 ALA D CA 1
ATOM 35579 C C . ALA D 1 493 ? 88.301 12.950 45.584 1.000 31.787 526 ALA D C 1
ATOM 35580 O O . ALA D 1 493 ? 87.871 11.800 45.353 1.000 31.508 526 ALA D O 1
ATOM 35587 N N . ILE D 1 494 ? 87.532 14.024 45.549 1.000 31.977 527 ILE D N 1
ATOM 35588 C CA . ILE D 1 494 ? 86.094 13.856 45.259 1.000 32.191 527 ILE D CA 1
ATOM 35589 C C . ILE D 1 494 ? 85.975 13.037 43.975 1.000 31.895 527 ILE D C 1
ATOM 35590 O O . ILE D 1 494 ? 85.195 12.068 43.970 1.000 31.682 527 ILE D O 1
ATOM 35606 N N . ILE D 1 495 ? 86.694 13.430 42.926 1.000 31.439 528 ILE D N 1
ATOM 35607 C CA . ILE D 1 495 ? 86.834 12.584 41.711 1.000 31.605 528 ILE D CA 1
ATOM 35608 C C . ILE D 1 495 ? 88.237 11.986 41.727 1.000 31.508 528 ILE D C 1
ATOM 35609 O O . ILE D 1 495 ? 89.199 12.748 41.582 1.000 31.382 528 ILE D O 1
ATOM 35625 N N . SER D 1 496 ? 88.318 10.661 41.782 1.000 31.140 529 SER D N 1
ATOM 35626 C CA . SER D 1 496 ? 89.583 9.903 41.818 1.000 30.819 529 SER D CA 1
ATOM 35627 C C . SER D 1 496 ? 89.744 9.114 40.520 1.000 30.702 529 SER D C 1
ATOM 35628 O O . SER D 1 496 ? 88.903 8.226 40.243 1.000 30.524 529 SER D O 1
ATOM 35636 N N . ILE D 1 497 ? 90.794 9.399 39.758 1.000 30.174 530 ILE D N 1
ATOM 35637 C CA . ILE D 1 497 ? 91.112 8.555 38.587 1.000 29.608 530 ILE D CA 1
ATOM 35638 C C . ILE D 1 497 ? 92.322 7.724 38.999 1.000 30.084 530 ILE D C 1
ATOM 35639 O O . ILE D 1 497 ? 93.445 8.230 38.947 1.000 30.570 530 ILE D O 1
ATOM 35655 N N . TYR D 1 498 ? 92.081 6.512 39.485 1.000 30.554 531 TYR D N 1
ATOM 35656 C CA . TYR D 1 498 ? 93.110 5.720 40.207 1.000 31.668 531 TYR D CA 1
ATOM 35657 C C . TYR D 1 498 ? 93.103 4.286 39.701 1.000 30.660 531 TYR D C 1
ATOM 35658 O O . TYR D 1 498 ? 92.554 3.378 40.305 1.000 30.847 531 TYR D O 1
ATOM 35676 N N . PRO D 1 499 ? 93.768 4.007 38.592 1.000 30.197 532 PRO D N 1
ATOM 35677 C CA . PRO D 1 499 ? 94.039 2.629 38.208 1.000 30.358 532 PRO D CA 1
ATOM 35678 C C . PRO D 1 499 ? 95.086 1.978 39.114 1.000 30.551 532 PRO D C 1
ATOM 35679 O O . PRO D 1 499 ? 95.995 2.656 39.537 1.000 30.370 532 PRO D O 1
ATOM 35690 N N . GLU D 1 500 ? 94.936 0.680 39.350 1.000 31.246 533 GLU D N 1
ATOM 35691 C CA . GLU D 1 500 ? 95.911 -0.141 40.115 1.000 32.027 533 GLU D CA 1
ATOM 35692 C C . GLU D 1 500 ? 97.054 -0.602 39.219 1.000 31.690 533 GLU D C 1
ATOM 35693 O O . GLU D 1 500 ? 96.946 -1.696 38.542 1.000 31.329 533 GLU D O 1
ATOM 35705 N N . ILE D 1 501 ? 98.147 0.132 39.369 1.000 31.640 534 ILE D N 1
ATOM 35706 C CA . ILE D 1 501 ? 99.432 0.003 38.651 1.000 31.812 534 ILE D CA 1
ATOM 35707 C C . ILE D 1 501 ? 100.552 -0.353 39.624 1.000 32.144 534 ILE D C 1
ATOM 35708 O O . ILE D 1 501 ? 101.130 0.550 40.230 1.000 31.111 534 ILE D O 1
ATOM 35724 N N . PRO D 1 502 ? 100.923 -1.657 39.745 1.000 33.138 535 PRO D N 1
ATOM 35725 C CA . PRO D 1 502 ? 102.092 -2.080 40.532 1.000 33.814 535 PRO D CA 1
ATOM 35726 C C . PRO D 1 502 ? 103.401 -1.326 40.230 1.000 34.496 535 PRO D C 1
ATOM 35727 O O . PRO D 1 502 ? 104.054 -0.986 41.170 1.000 34.616 535 PRO D O 1
ATOM 35738 N N . ASP D 1 503 ? 103.773 -1.092 38.967 1.000 34.899 536 ASP D N 1
ATOM 35739 C CA . ASP D 1 503 ? 105.070 -0.427 38.661 1.000 35.797 536 ASP D CA 1
ATOM 35740 C C . ASP D 1 503 ? 104.818 0.865 37.876 1.000 35.514 536 ASP D C 1
ATOM 35741 O O . ASP D 1 503 ? 104.997 0.879 36.651 1.000 35.039 536 ASP D O 1
ATOM 35750 N N . LEU D 1 504 ? 104.473 1.951 38.561 1.000 35.239 537 LEU D N 1
ATOM 35751 C CA . LEU D 1 504 ? 104.194 3.221 37.852 1.000 34.990 537 LEU D CA 1
ATOM 35752 C C . LEU D 1 504 ? 105.489 3.833 37.308 1.000 35.806 537 LEU D C 1
ATOM 35753 O O . LEU D 1 504 ? 105.377 4.535 36.270 1.000 35.839 537 LEU D O 1
ATOM 35769 N N . THR D 1 505 ? 106.659 3.702 37.948 1.000 35.569 538 THR D N 1
ATOM 35770 C CA . THR D 1 505 ? 107.762 4.587 37.485 1.000 36.096 538 THR D CA 1
ATOM 35771 C C . THR D 1 505 ? 108.221 4.140 36.105 1.000 35.357 538 THR D C 1
ATOM 35772 O O . THR D 1 505 ? 108.615 5.017 35.373 1.000 34.908 538 THR D O 1
ATOM 35783 N N . ASN D 1 506 ? 108.059 2.866 35.757 1.000 35.523 539 ASN D N 1
ATOM 35784 C CA . ASN D 1 506 ? 108.437 2.320 34.422 1.000 36.427 539 ASN D CA 1
ATOM 35785 C C . ASN D 1 506 ? 107.351 2.348 33.343 1.000 36.585 539 ASN D C 1
ATOM 35786 O O . ASN D 1 506 ? 107.624 1.835 32.235 1.000 36.955 539 ASN D O 1
ATOM 35797 N N . GLN D 1 507 ? 106.155 2.830 33.660 1.000 36.975 540 GLN D N 1
ATOM 35798 C CA . GLN D 1 507 ? 105.032 2.857 32.693 1.000 36.859 540 GLN D CA 1
ATOM 35799 C C . GLN D 1 507 ? 105.293 3.984 31.695 1.000 37.931 540 GLN D C 1
ATOM 35800 O O . GLN D 1 507 ? 105.679 5.099 32.137 1.000 38.116 540 GLN D O 1
ATOM 35814 N N . LYS D 1 508 ? 105.158 3.670 30.395 1.000 38.671 541 LYS D N 1
ATOM 35815 C CA . LYS D 1 508 ? 105.366 4.612 29.251 1.000 40.190 541 LYS D CA 1
ATOM 35816 C C . LYS D 1 508 ? 104.019 5.031 28.691 1.000 37.905 541 LYS D C 1
ATOM 35817 O O . LYS D 1 508 ? 103.914 6.163 28.228 1.000 37.632 541 LYS D O 1
ATOM 35836 N N . LYS D 1 509 ? 103.064 4.109 28.706 1.000 36.093 542 LYS D N 1
ATOM 35837 C CA . LYS D 1 509 ? 101.727 4.277 28.095 1.000 34.996 542 LYS D CA 1
ATOM 35838 C C . LYS D 1 509 ? 100.729 4.717 29.158 1.000 33.696 542 LYS D C 1
ATOM 35839 O O . LYS D 1 509 ? 100.691 4.109 30.226 1.000 33.142 542 LYS D O 1
ATOM 35858 N N . TYR D 1 510 ? 99.890 5.688 28.827 1.000 32.725 543 TYR D N 1
ATOM 35859 C CA . TYR D 1 510 ? 98.795 6.124 29.718 1.000 31.888 543 TYR D CA 1
ATOM 35860 C C . TYR D 1 510 ? 97.628 5.139 29.622 1.000 31.502 543 TYR D C 1
ATOM 35861 O O . TYR D 1 510 ? 97.239 4.757 28.516 1.000 31.377 543 TYR D O 1
ATOM 35879 N N . PHE D 1 511 ? 97.049 4.779 30.766 1.000 31.394 544 PHE D N 1
ATOM 35880 C CA . PHE D 1 511 ? 95.981 3.760 30.857 1.000 31.343 544 PHE D CA 1
ATOM 35881 C C . PHE D 1 511 ? 94.612 4.320 30.435 1.000 32.188 544 PHE D C 1
ATOM 35882 O O . PHE D 1 511 ? 93.870 3.659 29.663 1.000 33.400 544 PHE D O 1
ATOM 35899 N N . HIS D 1 512 ? 94.239 5.485 30.967 1.000 32.712 545 HIS D N 1
ATOM 35900 C CA . HIS D 1 512 ? 92.942 6.164 30.693 1.000 33.026 545 HIS D CA 1
ATOM 35901 C C . HIS D 1 512 ? 93.148 7.315 29.712 1.000 33.934 545 HIS D C 1
ATOM 35902 O O . HIS D 1 512 ? 94.216 7.955 29.728 1.000 35.569 545 HIS D O 1
ATOM 35917 N N . SER D 1 513 ? 92.131 7.633 28.941 1.000 34.651 546 SER D N 1
ATOM 35918 C CA . SER D 1 513 ? 92.161 8.786 28.019 1.000 35.839 546 SER D CA 1
ATOM 35919 C C . SER D 1 513 ? 90.768 9.376 27.860 1.000 35.526 546 SER D C 1
ATOM 35920 O O . SER D 1 513 ? 89.769 8.667 28.096 1.000 35.715 546 SER D O 1
ATOM 35928 N N . GLY D 1 514 ? 90.721 10.651 27.472 1.000 35.388 547 GLY D N 1
ATOM 35929 C CA . GLY D 1 514 ? 89.495 11.316 26.999 1.000 34.875 547 GLY D CA 1
ATOM 35930 C C . GLY D 1 514 ? 88.524 11.514 28.152 1.000 33.814 547 GLY D C 1
ATOM 35931 O O . GLY D 1 514 ? 87.318 11.194 28.057 1.000 33.370 547 GLY D O 1
ATOM 35935 N N . ILE D 1 515 ? 89.017 12.074 29.231 1.000 32.664 548 ILE D N 1
ATOM 35936 C CA . ILE D 1 515 ? 88.147 12.366 30.375 1.000 32.115 548 ILE D CA 1
ATOM 35937 C C . ILE D 1 515 ? 87.821 13.850 30.331 1.000 32.369 548 ILE D C 1
ATOM 35938 O O . ILE D 1 515 ? 88.735 14.673 30.232 1.000 31.444 548 ILE D O 1
ATOM 35954 N N . ARG D 1 516 ? 86.526 14.169 30.348 1.000 32.827 549 ARG D N 1
ATOM 35955 C CA . ARG D 1 516 ? 86.058 15.575 30.366 1.000 32.942 549 ARG D CA 1
ATOM 35956 C C . ARG D 1 516 ? 85.235 15.829 31.636 1.000 31.924 549 ARG D C 1
ATOM 35957 O O . ARG D 1 516 ? 84.247 15.138 31.890 1.000 31.752 549 ARG D O 1
ATOM 35978 N N . ILE D 1 517 ? 85.632 16.821 32.411 1.000 31.530 550 ILE D N 1
ATOM 35979 C CA . ILE D 1 517 ? 84.962 17.194 33.678 1.000 31.097 550 ILE D CA 1
ATOM 35980 C C . ILE D 1 517 ? 84.563 18.652 33.514 1.000 31.396 550 ILE D C 1
ATOM 35981 O O . ILE D 1 517 ? 85.432 19.542 33.633 1.000 30.884 550 ILE D O 1
ATOM 35997 N N . LEU D 1 518 ? 83.296 18.895 33.202 1.000 32.260 551 LEU D N 1
ATOM 35998 C CA . LEU D 1 518 ? 82.870 20.274 32.834 1.000 33.177 551 LEU D CA 1
ATOM 35999 C C . LEU D 1 518 ? 81.625 20.691 33.611 1.000 33.225 551 LEU D C 1
ATOM 36000 O O . LEU D 1 518 ? 80.685 19.896 33.738 1.000 32.707 551 LEU D O 1
ATOM 36016 N N . ASN D 1 519 ? 81.648 21.938 34.074 1.000 34.171 552 ASN D N 1
ATOM 36017 C CA . ASN D 1 519 ? 80.481 22.655 34.636 1.000 35.472 552 ASN D CA 1
ATOM 36018 C C . ASN D 1 519 ? 79.877 21.853 35.779 1.000 35.319 552 ASN D C 1
ATOM 36019 O O . ASN D 1 519 ? 78.691 21.558 35.697 1.000 35.700 552 ASN D O 1
ATOM 36030 N N . ASN D 1 520 ? 80.696 21.492 36.772 1.000 34.816 553 ASN D N 1
ATOM 36031 C CA . ASN D 1 520 ? 80.254 20.800 37.995 1.000 34.266 553 ASN D CA 1
ATOM 36032 C C . ASN D 1 520 ? 80.348 21.772 39.155 1.000 35.789 553 ASN D C 1
ATOM 36033 O O . ASN D 1 520 ? 81.001 22.820 39.044 1.000 35.280 553 ASN D O 1
ATOM 36044 N N . GLN D 1 521 ? 79.645 21.414 40.215 1.000 38.387 554 GLN D N 1
ATOM 36045 C CA . GLN D 1 521 ? 79.703 22.155 41.484 1.000 41.103 554 GLN D CA 1
ATOM 36046 C C . GLN D 1 521 ? 80.208 21.193 42.557 1.000 39.543 554 GLN D C 1
ATOM 36047 O O . GLN D 1 521 ? 79.670 20.072 42.719 1.000 37.974 554 GLN D O 1
ATOM 36061 N N . PHE D 1 522 ? 81.269 21.644 43.213 1.000 39.243 555 PHE D N 1
ATOM 36062 C CA . PHE D 1 522 ? 81.931 20.967 44.348 1.000 38.573 555 PHE D CA 1
ATOM 36063 C C . PHE D 1 522 ? 81.709 21.822 45.590 1.000 38.834 555 PHE D C 1
ATOM 36064 O O . PHE D 1 522 ? 82.294 22.929 45.725 1.000 38.467 555 PHE D O 1
ATOM 36081 N N . ASP D 1 523 ? 80.812 21.359 46.456 1.000 40.546 556 ASP D N 1
ATOM 36082 C CA . ASP D 1 523 ? 80.696 21.928 47.819 1.000 41.176 556 ASP D CA 1
ATOM 36083 C C . ASP D 1 523 ? 81.531 21.008 48.702 1.000 39.032 556 ASP D C 1
ATOM 36084 O O . ASP D 1 523 ? 81.233 19.781 48.762 1.000 37.059 556 ASP D O 1
ATOM 36093 N N . THR D 1 524 ? 82.603 21.569 49.262 1.000 38.535 557 THR D N 1
ATOM 36094 C CA . THR D 1 524 ? 83.579 20.794 50.057 1.000 39.044 557 THR D CA 1
ATOM 36095 C C . THR D 1 524 ? 84.105 21.663 51.200 1.000 38.163 557 THR D C 1
ATOM 36096 O O . THR D 1 524 ? 84.184 22.909 51.060 1.000 37.816 557 THR D O 1
ATOM 36107 N N . PHE D 1 525 ? 84.516 20.948 52.244 1.000 36.637 558 PHE D N 1
ATOM 36108 C CA . PHE D 1 525 ? 85.077 21.424 53.528 1.000 35.585 558 PHE D CA 1
ATOM 36109 C C . PHE D 1 525 ? 86.586 21.209 53.523 1.000 35.447 558 PHE D C 1
ATOM 36110 O O . PHE D 1 525 ? 87.309 21.913 54.204 1.000 34.864 558 PHE D O 1
ATOM 36127 N N . ASP D 1 526 ? 87.030 20.229 52.737 1.000 35.926 559 ASP D N 1
ATOM 36128 C CA . ASP D 1 526 ? 88.454 19.794 52.624 1.000 35.797 559 ASP D CA 1
ATOM 36129 C C . ASP D 1 526 ? 89.077 20.378 51.350 1.000 35.536 559 ASP D C 1
ATOM 36130 O O . ASP D 1 526 ? 88.579 21.406 50.865 1.000 36.031 559 ASP D O 1
ATOM 36139 N N . GLN D 1 527 ? 90.171 19.780 50.892 1.000 34.957 560 GLN D N 1
ATOM 36140 C CA . GLN D 1 527 ? 90.976 20.277 49.745 1.000 34.882 560 GLN D CA 1
ATOM 36141 C C . GLN D 1 527 ? 90.816 19.408 48.491 1.000 33.791 560 GLN D C 1
ATOM 36142 O O . GLN D 1 527 ? 90.543 19.949 47.433 1.000 33.571 560 GLN D O 1
ATOM 36156 N N . PRO D 1 528 ? 91.044 18.076 48.524 1.000 33.008 561 PRO D N 1
ATOM 36157 C CA . PRO D 1 528 ? 91.130 17.267 47.301 1.000 32.653 561 PRO D CA 1
ATOM 36158 C C . PRO D 1 528 ? 89.874 17.234 46.390 1.000 32.985 561 PRO D C 1
ATOM 36159 O O . PRO D 1 528 ? 88.827 16.711 46.804 1.000 33.981 561 PRO D O 1
ATOM 36170 N N . ILE D 1 529 ? 90.006 17.691 45.135 1.000 32.380 562 ILE D N 1
ATOM 36171 C CA . ILE D 1 529 ? 88.900 17.799 44.132 1.000 31.765 562 ILE D CA 1
ATOM 36172 C C . ILE D 1 529 ? 89.099 16.718 43.068 1.000 31.083 562 ILE D C 1
ATOM 36173 O O . ILE D 1 529 ? 88.147 15.955 42.803 1.000 31.015 562 ILE D O 1
ATOM 36189 N N . LEU D 1 530 ? 90.295 16.672 42.481 1.000 30.362 563 LEU D N 1
ATOM 36190 C CA . LEU D 1 530 ? 90.634 15.727 41.403 1.000 29.846 563 LEU D CA 1
ATOM 36191 C C . LEU D 1 530 ? 92.000 15.092 41.685 1.000 29.471 563 LEU D C 1
ATOM 36192 O O . LEU D 1 530 ? 92.956 15.805 41.900 1.000 29.403 563 LEU D O 1
ATOM 36208 N N . TYR D 1 531 ? 92.049 13.773 41.710 1.000 29.067 564 TYR D N 1
ATOM 36209 C CA . TYR D 1 531 ? 93.283 12.977 41.701 1.000 29.239 564 TYR D CA 1
ATOM 36210 C C . TYR D 1 531 ? 93.321 12.181 40.404 1.000 29.512 564 TYR D C 1
ATOM 36211 O O . TYR D 1 531 ? 92.320 11.562 40.045 1.000 29.467 564 TYR D O 1
ATOM 36229 N N . ALA D 1 532 ? 94.452 12.171 39.705 1.000 29.899 565 ALA D N 1
ATOM 36230 C CA . ALA D 1 532 ? 94.512 11.540 38.380 1.000 30.014 565 ALA D CA 1
ATOM 36231 C C . ALA D 1 532 ? 95.844 10.833 38.196 1.000 30.737 565 ALA D C 1
ATOM 36232 O O . ALA D 1 532 ? 96.879 11.493 38.267 1.000 31.292 565 ALA D O 1
ATOM 36239 N N . LYS D 1 533 ? 95.788 9.531 37.952 1.000 31.396 566 LYS D N 1
ATOM 36240 C CA . LYS D 1 533 ? 96.984 8.698 37.720 1.000 32.967 566 LYS D CA 1
ATOM 36241 C C . LYS D 1 533 ? 96.853 7.962 36.391 1.000 32.293 566 LYS D C 1
ATOM 36242 O O . LYS D 1 533 ? 95.864 7.264 36.220 1.000 31.866 566 LYS D O 1
ATOM 36261 N N . SER D 1 534 ? 97.812 8.180 35.485 1.000 31.909 567 SER D N 1
ATOM 36262 C CA . SER D 1 534 ? 97.971 7.482 34.184 1.000 31.286 567 SER D CA 1
ATOM 36263 C C . SER D 1 534 ? 96.868 7.901 33.205 1.000 31.174 567 SER D C 1
ATOM 36264 O O . SER D 1 534 ? 96.124 7.053 32.649 1.000 31.093 567 SER D O 1
ATOM 36272 N N . VAL D 1 535 ? 96.815 9.188 32.915 1.000 31.358 568 VAL D N 1
ATOM 36273 C CA . VAL D 1 535 ? 95.785 9.723 31.998 1.000 31.953 568 VAL D CA 1
ATOM 36274 C C . VAL D 1 535 ? 96.421 10.514 30.875 1.000 32.188 568 VAL D C 1
ATOM 36275 O O . VAL D 1 535 ? 97.214 11.435 31.142 1.000 32.260 568 VAL D O 1
ATOM 36288 N N . ASP D 1 536 ? 95.976 10.218 29.668 1.000 32.458 569 ASP D N 1
ATOM 36289 C CA . ASP D 1 536 ? 96.285 11.068 28.507 1.000 33.293 569 ASP D CA 1
ATOM 36290 C C . ASP D 1 536 ? 95.005 11.740 28.035 1.000 32.306 569 ASP D C 1
ATOM 36291 O O . ASP D 1 536 ? 94.154 11.036 27.462 1.000 31.896 569 ASP D O 1
ATOM 36300 N N . GLY D 1 537 ? 94.865 13.046 28.277 1.000 31.889 570 GLY D N 1
ATOM 36301 C CA . GLY D 1 537 ? 93.642 13.792 27.906 1.000 31.625 570 GLY D CA 1
ATOM 36302 C C . GLY D 1 537 ? 92.707 13.940 29.087 1.000 31.046 570 GLY D C 1
ATOM 36303 O O . GLY D 1 537 ? 91.989 12.974 29.432 1.000 29.821 570 GLY D O 1
ATOM 36307 N N . LEU D 1 538 ? 92.772 15.101 29.734 1.000 31.010 571 LEU D N 1
ATOM 36308 C CA . LEU D 1 538 ? 92.016 15.387 30.966 1.000 30.603 571 LEU D CA 1
ATOM 36309 C C . LEU D 1 538 ? 91.526 16.832 30.884 1.000 30.826 571 LEU D C 1
ATOM 36310 O O . LEU D 1 538 ? 92.335 17.751 31.012 1.000 30.743 571 LEU D O 1
ATOM 36326 N N . VAL D 1 539 ? 90.232 17.024 30.651 1.000 30.791 572 VAL D N 1
ATOM 36327 C CA . VAL D 1 539 ? 89.635 18.386 30.573 1.000 30.900 572 VAL D CA 1
ATOM 36328 C C . VAL D 1 539 ? 88.938 18.695 31.889 1.000 30.462 572 VAL D C 1
ATOM 36329 O O . VAL D 1 539 ? 88.117 17.891 32.334 1.000 30.146 572 VAL D O 1
ATOM 36342 N N . PHE D 1 540 ? 89.264 19.838 32.469 1.000 30.355 573 PHE D N 1
ATOM 36343 C CA . PHE D 1 540 ? 88.635 20.326 33.707 1.000 30.154 573 PHE D CA 1
ATOM 36344 C C . PHE D 1 540 ? 88.265 21.774 33.473 1.000 30.649 573 PHE D C 1
ATOM 36345 O O . PHE D 1 540 ? 89.132 22.619 33.552 1.000 30.806 573 PHE D O 1
ATOM 36362 N N . THR D 1 541 ? 87.018 22.051 33.139 1.000 31.424 574 THR D N 1
ATOM 36363 C CA . THR D 1 541 ? 86.630 23.430 32.732 1.000 32.130 574 THR D CA 1
ATOM 36364 C C . THR D 1 541 ? 85.255 23.812 33.275 1.000 32.670 574 THR D C 1
ATOM 36365 O O . THR D 1 541 ? 84.365 22.959 33.379 1.000 31.662 574 THR D O 1
ATOM 36376 N N . GLY D 1 542 ? 85.144 25.101 33.567 1.000 34.048 575 GLY D N 1
ATOM 36377 C CA . GLY D 1 542 ? 83.915 25.784 34.000 1.000 35.016 575 GLY D CA 1
ATOM 36378 C C . GLY D 1 542 ? 83.352 25.222 35.293 1.000 35.603 575 GLY D C 1
ATOM 36379 O O . GLY D 1 542 ? 82.134 25.289 35.463 1.000 36.472 575 GLY D O 1
ATOM 36383 N N . ASN D 1 543 ? 84.192 24.669 36.161 1.000 35.854 576 ASN D N 1
ATOM 36384 C CA . ASN D 1 543 ? 83.739 24.051 37.431 1.000 35.771 576 ASN D CA 1
ATOM 36385 C C . ASN D 1 543 ? 83.816 25.072 38.559 1.000 36.788 576 ASN D C 1
ATOM 36386 O O . ASN D 1 543 ? 84.619 25.995 38.493 1.000 37.062 576 ASN D O 1
ATOM 36397 N N . LYS D 1 544 ? 82.996 24.855 39.570 1.000 37.967 577 LYS D N 1
ATOM 36398 C CA . LYS D 1 544 ? 82.787 25.799 40.686 1.000 39.470 577 LYS D CA 1
ATOM 36399 C C . LYS D 1 544 ? 83.075 25.058 41.978 1.000 38.088 577 LYS D C 1
ATOM 36400 O O . LYS D 1 544 ? 82.505 23.987 42.216 1.000 36.366 577 LYS D O 1
ATOM 36419 N N . ILE D 1 545 ? 84.001 25.606 42.746 1.000 38.385 578 ILE D N 1
ATOM 36420 C CA . ILE D 1 545 ? 84.330 24.999 44.044 1.000 37.497 578 ILE D CA 1
ATOM 36421 C C . ILE D 1 545 ? 83.948 26.011 45.100 1.000 38.065 578 ILE D C 1
ATOM 36422 O O . ILE D 1 545 ? 84.407 27.178 45.028 1.000 36.733 578 ILE D O 1
ATOM 36438 N N . GLN D 1 546 ? 83.078 25.533 45.991 1.000 39.210 579 GLN D N 1
ATOM 36439 C CA . GLN D 1 546 ? 82.493 26.320 47.083 1.000 40.561 579 GLN D CA 1
ATOM 36440 C C . GLN D 1 546 ? 82.892 25.659 48.400 1.000 40.489 579 GLN D C 1
ATOM 36441 O O . GLN D 1 546 ? 82.658 24.431 48.588 1.000 40.707 579 GLN D O 1
ATOM 36455 N N . THR D 1 547 ? 83.544 26.445 49.261 1.000 39.829 580 THR D N 1
ATOM 36456 C CA . THR D 1 547 ? 84.085 25.946 50.539 1.000 39.222 580 THR D CA 1
ATOM 36457 C C . THR D 1 547 ? 82.971 26.063 51.576 1.000 38.555 580 THR D C 1
ATOM 36458 O O . THR D 1 547 ? 82.173 27.008 51.542 1.000 38.258 580 THR D O 1
ATOM 36469 N N . ASN D 1 548 ? 82.961 25.136 52.517 1.000 38.635 581 ASN D N 1
ATOM 36470 C CA . ASN D 1 548 ? 82.096 25.223 53.716 1.000 39.194 581 ASN D CA 1
ATOM 36471 C C . ASN D 1 548 ? 82.894 24.676 54.906 1.000 40.223 581 ASN D C 1
ATOM 36472 O O . ASN D 1 548 ? 83.955 24.116 54.689 1.000 39.128 581 ASN D O 1
ATOM 36483 N N . LYS D 1 549 ? 82.393 24.783 56.136 1.000 42.873 582 LYS D N 1
ATOM 36484 C CA . LYS D 1 549 ? 83.099 24.243 57.325 1.000 44.256 582 LYS D CA 1
ATOM 36485 C C . LYS D 1 549 ? 82.257 23.218 58.084 1.000 43.669 582 LYS D C 1
ATOM 36486 O O . LYS D 1 549 ? 82.517 23.075 59.295 1.000 43.215 582 LYS D O 1
ATOM 36505 N N . GLU D 1 550 ? 81.344 22.502 57.414 1.000 43.753 583 GLU D N 1
ATOM 36506 C CA . GLU D 1 550 ? 80.394 21.565 58.082 1.000 44.188 583 GLU D CA 1
ATOM 36507 C C . GLU D 1 550 ? 81.184 20.446 58.757 1.000 41.790 583 GLU D C 1
ATOM 36508 O O . GLU D 1 550 ? 80.669 19.797 59.675 1.000 41.532 583 GLU D O 1
ATOM 36520 N N . TYR D 1 551 ? 82.405 20.225 58.310 1.000 39.671 584 TYR D N 1
ATOM 36521 C CA . TYR D 1 551 ? 83.335 19.280 58.956 1.000 38.613 584 TYR D CA 1
ATOM 36522 C C . TYR D 1 551 ? 84.766 19.794 58.861 1.000 38.700 584 TYR D C 1
ATOM 36523 O O . TYR D 1 551 ? 85.140 20.572 57.978 1.000 38.041 584 TYR D O 1
ATOM 36541 N N . PRO D 1 552 ? 85.653 19.308 59.740 1.000 39.100 585 PRO D N 1
ATOM 36542 C CA . PRO D 1 552 ? 87.073 19.668 59.644 1.000 38.783 585 PRO D CA 1
ATOM 36543 C C . PRO D 1 552 ? 87.784 19.067 58.420 1.000 37.357 585 PRO D C 1
ATOM 36544 O O . PRO D 1 552 ? 87.655 17.878 58.141 1.000 36.542 585 PRO D O 1
ATOM 36555 N N . ALA D 1 553 ? 88.604 19.866 57.749 1.000 37.276 586 ALA D N 1
ATOM 36556 C CA . ALA D 1 553 ? 89.543 19.339 56.727 1.000 37.487 586 ALA D CA 1
ATOM 36557 C C . ALA D 1 553 ? 90.342 18.207 57.370 1.000 36.702 586 ALA D C 1
ATOM 36558 O O . ALA D 1 553 ? 90.747 18.383 58.520 1.000 38.475 586 ALA D O 1
ATOM 36565 N N . PHE D 1 554 ? 90.599 17.089 56.705 1.000 35.757 587 PHE D N 1
ATOM 36566 C CA . PHE D 1 554 ? 91.479 16.067 57.333 1.000 34.649 587 PHE D CA 1
ATOM 36567 C C . PHE D 1 554 ? 92.345 15.260 56.350 1.000 33.652 587 PHE D C 1
ATOM 36568 O O . PHE D 1 554 ? 93.205 14.500 56.820 1.000 33.308 587 PHE D O 1
ATOM 36585 N N . HIS D 1 555 ? 92.106 15.361 55.048 1.000 32.918 588 HIS D N 1
ATOM 36586 C CA . HIS D 1 555 ? 92.611 14.378 54.064 1.000 32.479 588 HIS D CA 1
ATOM 36587 C C . HIS D 1 555 ? 94.112 14.536 53.968 1.000 32.348 588 HIS D C 1
ATOM 36588 O O . HIS D 1 555 ? 94.574 15.693 53.895 1.000 31.761 588 HIS D O 1
ATOM 36603 N N . SER D 1 556 ? 94.833 13.418 53.892 1.000 32.677 589 SER D N 1
ATOM 36604 C CA . SER D 1 556 ? 96.321 13.467 53.837 1.000 33.141 589 SER D CA 1
ATOM 36605 C C . SER D 1 556 ? 96.761 14.218 52.575 1.000 33.372 589 SER D C 1
ATOM 36606 O O . SER D 1 556 ? 97.750 14.966 52.647 1.000 34.507 589 SER D O 1
ATOM 36614 N N . ASN D 1 557 ? 96.038 14.054 51.476 1.000 32.592 590 ASN D N 1
ATOM 36615 C CA . ASN D 1 557 ? 96.258 14.824 50.233 1.000 32.495 590 ASN D CA 1
ATOM 36616 C C . ASN D 1 557 ? 95.695 16.235 50.429 1.000 32.695 590 ASN D C 1
ATOM 36617 O O . ASN D 1 557 ? 94.506 16.366 50.379 1.000 32.552 590 ASN D O 1
ATOM 36628 N N . LYS D 1 558 ? 96.534 17.249 50.638 1.000 33.242 591 LYS D N 1
ATOM 36629 C CA . LYS D 1 558 ? 96.113 18.648 50.886 1.000 33.858 591 LYS D CA 1
ATOM 36630 C C . LYS D 1 558 ? 96.177 19.463 49.586 1.000 34.509 591 LYS D C 1
ATOM 36631 O O . LYS D 1 558 ? 96.184 20.714 49.636 1.000 34.423 591 LYS D O 1
ATOM 36650 N N . LYS D 1 559 ? 96.133 18.798 48.438 1.000 34.786 592 LYS D N 1
ATOM 36651 C CA . LYS D 1 559 ? 96.180 19.495 47.133 1.000 35.590 592 LYS D CA 1
ATOM 36652 C C . LYS D 1 559 ? 94.818 19.381 46.451 1.000 34.737 592 LYS D C 1
ATOM 36653 O O . LYS D 1 559 ? 94.327 18.249 46.251 1.000 34.417 592 LYS D O 1
ATOM 36672 N N . ARG D 1 560 ? 94.262 20.499 45.998 1.000 34.629 593 ARG D N 1
ATOM 36673 C CA . ARG D 1 560 ? 93.036 20.451 45.161 1.000 34.281 593 ARG D CA 1
ATOM 36674 C C . ARG D 1 560 ? 93.261 19.514 43.957 1.000 34.502 593 ARG D C 1
ATOM 36675 O O . ARG D 1 560 ? 92.457 18.593 43.724 1.000 33.875 593 ARG D O 1
ATOM 36696 N N . PHE D 1 561 ? 94.357 19.684 43.233 1.000 35.336 594 PHE D N 1
ATOM 36697 C CA . PHE D 1 561 ? 94.661 18.843 42.057 1.000 35.535 594 PHE D CA 1
ATOM 36698 C C . PHE D 1 561 ? 95.992 18.118 42.258 1.000 36.598 594 PHE D C 1
ATOM 36699 O O . PHE D 1 561 ? 97.014 18.744 42.539 1.000 38.513 594 PHE D O 1
ATOM 36716 N N . LEU D 1 562 ? 95.959 16.804 42.111 1.000 37.036 595 LEU D N 1
ATOM 36717 C CA . LEU D 1 562 ? 97.124 15.907 42.269 1.000 37.282 595 LEU D CA 1
ATOM 36718 C C . LEU D 1 562 ? 97.183 15.017 41.027 1.000 37.976 595 LEU D C 1
ATOM 36719 O O . LEU D 1 562 ? 96.267 14.203 40.820 1.000 38.102 595 LEU D O 1
ATOM 36735 N N . PHE D 1 563 ? 98.190 15.220 40.182 1.000 38.281 596 PHE D N 1
ATOM 36736 C CA . PHE D 1 563 ? 98.365 14.464 38.924 1.000 37.640 596 PHE D CA 1
ATOM 36737 C C . PHE D 1 563 ? 99.627 13.606 39.015 1.000 36.800 596 PHE D C 1
ATOM 36738 O O . PHE D 1 563 ? 100.633 14.142 39.382 1.000 36.567 596 PHE D O 1
ATOM 36755 N N . GLU D 1 564 ? 99.551 12.333 38.649 1.000 36.785 597 GLU D N 1
ATOM 36756 C CA . GLU D 1 564 ? 100.700 11.407 38.536 1.000 37.367 597 GLU D CA 1
ATOM 36757 C C . GLU D 1 564 ? 100.636 10.709 37.185 1.000 37.125 597 GLU D C 1
ATOM 36758 O O . GLU D 1 564 ? 99.758 9.840 37.046 1.000 36.294 597 GLU D O 1
ATOM 36770 N N . ARG D 1 565 ? 101.577 11.009 36.286 1.000 37.470 598 ARG D N 1
ATOM 36771 C CA . ARG D 1 565 ? 101.696 10.415 34.924 1.000 37.418 598 ARG D CA 1
ATOM 36772 C C . ARG D 1 565 ? 100.469 10.844 34.135 1.000 36.375 598 ARG D C 1
ATOM 36773 O O . ARG D 1 565 ? 99.745 10.006 33.649 1.000 36.030 598 ARG D O 1
ATOM 36794 N N . VAL D 1 566 ? 100.302 12.146 34.035 1.000 35.920 599 VAL D N 1
ATOM 36795 C CA . VAL D 1 566 ? 99.146 12.774 33.371 1.000 36.056 599 VAL D CA 1
ATOM 36796 C C . VAL D 1 566 ? 99.673 13.758 32.335 1.000 37.449 599 VAL D C 1
ATOM 36797 O O . VAL D 1 566 ? 100.336 14.746 32.716 1.000 36.334 599 VAL D O 1
ATOM 36810 N N . ILE D 1 567 ? 99.316 13.523 31.075 1.000 39.167 600 ILE D N 1
ATOM 36811 C CA . ILE D 1 567 ? 99.460 14.558 30.024 1.000 40.900 600 ILE D CA 1
ATOM 36812 C C . ILE D 1 567 ? 98.070 14.915 29.524 1.000 40.022 600 ILE D C 1
ATOM 36813 O O . ILE D 1 567 ? 97.112 14.182 29.803 1.000 39.732 600 ILE D O 1
ATOM 36829 N N . GLY D 1 568 ? 98.040 15.976 28.719 1.000 39.751 601 GLY D N 1
ATOM 36830 C CA . GLY D 1 568 ? 96.893 16.361 27.895 1.000 38.997 601 GLY D CA 1
ATOM 36831 C C . GLY D 1 568 ? 95.896 17.127 28.722 1.000 38.446 601 GLY D C 1
ATOM 36832 O O . GLY D 1 568 ? 94.684 16.924 28.548 1.000 37.515 601 GLY D O 1
ATOM 36836 N N . VAL D 1 569 ? 96.388 17.974 29.615 1.000 38.108 602 VAL D N 1
ATOM 36837 C CA . VAL D 1 569 ? 95.501 18.639 30.594 1.000 38.175 602 VAL D CA 1
ATOM 36838 C C . VAL D 1 569 ? 95.066 19.966 30.022 1.000 37.898 602 VAL D C 1
ATOM 36839 O O . VAL D 1 569 ? 95.957 20.779 29.683 1.000 37.805 602 VAL D O 1
ATOM 36852 N N . ASP D 1 570 ? 93.753 20.172 30.085 1.000 37.233 603 ASP D N 1
ATOM 36853 C CA . ASP D 1 570 ? 93.065 21.411 29.686 1.000 37.510 603 ASP D CA 1
ATOM 36854 C C . ASP D 1 570 ? 92.291 21.921 30.887 1.000 36.819 603 ASP D C 1
ATOM 36855 O O . ASP D 1 570 ? 91.399 21.219 31.384 1.000 36.844 603 ASP D O 1
ATOM 36864 N N . PHE D 1 571 ? 92.597 23.127 31.315 1.000 36.177 604 PHE D N 1
ATOM 36865 C CA . PHE D 1 571 ? 92.127 23.613 32.616 1.000 35.447 604 PHE D CA 1
ATOM 36866 C C . PHE D 1 571 ? 91.853 25.101 32.514 1.000 35.910 604 PHE D C 1
ATOM 36867 O O . PHE D 1 571 ? 92.794 25.923 32.636 1.000 35.750 604 PHE D O 1
ATOM 36884 N N . SER D 1 572 ? 90.581 25.446 32.357 1.000 36.530 605 SER D N 1
ATOM 36885 C CA . SER D 1 572 ? 90.147 26.855 32.221 1.000 37.766 605 SER D CA 1
ATOM 36886 C C . SER D 1 572 ? 88.753 27.075 32.820 1.000 38.804 605 SER D C 1
ATOM 36887 O O . SER D 1 572 ? 87.957 26.106 32.972 1.000 38.178 605 SER D O 1
ATOM 36895 N N . ASP D 1 573 ? 88.499 28.337 33.165 1.000 40.639 606 ASP D N 1
ATOM 36896 C CA . ASP D 1 573 ? 87.176 28.859 33.604 1.000 41.012 606 ASP D CA 1
ATOM 36897 C C . ASP D 1 573 ? 86.777 28.197 34.943 1.000 39.847 606 ASP D C 1
ATOM 36898 O O . ASP D 1 573 ? 85.591 28.175 35.288 1.000 39.833 606 ASP D O 1
ATOM 36907 N N . ASN D 1 574 ? 87.719 27.702 35.727 1.000 38.957 607 ASN D N 1
ATOM 36908 C CA . ASN D 1 574 ? 87.384 27.131 37.053 1.000 38.332 607 ASN D CA 1
ATOM 36909 C C . ASN D 1 574 ? 87.489 28.214 38.124 1.000 39.333 607 ASN D C 1
ATOM 36910 O O . ASN D 1 574 ? 88.214 29.197 37.938 1.000 40.766 607 ASN D O 1
ATOM 36921 N N . LYS D 1 575 ? 86.750 28.044 39.210 1.000 39.723 608 LYS D N 1
ATOM 36922 C CA . LYS D 1 575 ? 86.716 29.029 40.312 1.000 40.710 608 LYS D CA 1
ATOM 36923 C C . LYS D 1 575 ? 86.702 28.340 41.679 1.000 39.689 608 LYS D C 1
ATOM 36924 O O . LYS D 1 575 ? 86.199 27.201 41.841 1.000 38.144 608 LYS D O 1
ATOM 36943 N N . VAL D 1 576 ? 87.237 29.045 42.660 1.000 39.767 609 VAL D N 1
ATOM 36944 C CA . VAL D 1 576 ? 87.106 28.645 44.079 1.000 39.661 609 VAL D CA 1
ATOM 36945 C C . VAL D 1 576 ? 86.540 29.851 44.809 1.000 40.521 609 VAL D C 1
ATOM 36946 O O . VAL D 1 576 ? 87.149 30.933 44.738 1.000 40.471 609 VAL D O 1
ATOM 36959 N N . ASP D 1 577 ? 85.349 29.672 45.368 1.000 41.239 610 ASP D N 1
ATOM 36960 C CA . ASP D 1 577 ? 84.624 30.714 46.127 1.000 42.867 610 ASP D CA 1
ATOM 36961 C C . ASP D 1 577 ? 84.521 31.938 45.214 1.000 43.803 610 ASP D C 1
ATOM 36962 O O . ASP D 1 577 ? 84.705 33.046 45.677 1.000 42.898 610 ASP D O 1
ATOM 36971 N N . GLY D 1 578 ? 84.249 31.696 43.933 1.000 45.730 611 GLY D N 1
ATOM 36972 C CA . GLY D 1 578 ? 84.008 32.739 42.916 1.000 48.512 611 GLY D CA 1
ATOM 36973 C C . GLY D 1 578 ? 85.277 33.423 42.426 1.000 51.330 611 GLY D C 1
ATOM 36974 O O . GLY D 1 578 ? 85.168 34.389 41.623 1.000 51.351 611 GLY D O 1
ATOM 36978 N N . LYS D 1 579 ? 86.448 32.988 42.893 1.000 53.423 612 LYS D N 1
ATOM 36979 C CA . LYS D 1 579 ? 87.741 33.535 42.413 1.000 55.055 612 LYS D CA 1
ATOM 36980 C C . LYS D 1 579 ? 88.356 32.523 41.440 1.000 53.717 612 LYS D C 1
ATOM 36981 O O . LYS D 1 579 ? 88.294 31.316 41.682 1.000 53.558 612 LYS D O 1
ATOM 37000 N N . PRO D 1 580 ? 88.896 32.978 40.282 1.000 52.903 613 PRO D N 1
ATOM 37001 C CA . PRO D 1 580 ? 89.560 32.090 39.326 1.000 52.223 613 PRO D CA 1
ATOM 37002 C C . PRO D 1 580 ? 90.808 31.384 39.851 1.000 50.959 613 PRO D C 1
ATOM 37003 O O . PRO D 1 580 ? 91.517 31.947 40.587 1.000 50.762 613 PRO D O 1
ATOM 37014 N N . ILE D 1 581 ? 90.979 30.131 39.479 1.000 51.788 614 ILE D N 1
ATOM 37015 C CA . ILE D 1 581 ? 92.196 29.322 39.751 1.000 53.297 614 ILE D CA 1
ATOM 37016 C C . ILE D 1 581 ? 92.756 28.917 38.394 1.000 54.690 614 ILE D C 1
ATOM 37017 O O . ILE D 1 581 ? 92.101 28.118 37.697 1.000 54.591 614 ILE D O 1
ATOM 37033 N N . GLU D 1 582 ? 93.913 29.439 38.010 1.000 55.285 615 GLU D N 1
ATOM 37034 C CA . GLU D 1 582 ? 94.469 29.156 36.673 1.000 55.355 615 GLU D CA 1
ATOM 37035 C C . GLU D 1 582 ? 95.796 28.401 36.803 1.000 54.017 615 GLU D C 1
ATOM 37036 O O . GLU D 1 582 ? 96.477 28.542 37.811 1.000 53.895 615 GLU D O 1
ATOM 37048 N N . MET D 1 583 ? 96.108 27.576 35.802 1.000 52.280 616 MET D N 1
ATOM 37049 C CA . MET D 1 583 ? 97.374 26.822 35.660 1.000 50.078 616 MET D CA 1
ATOM 37050 C C . MET D 1 583 ? 98.468 27.824 35.309 1.000 51.491 616 MET D C 1
ATOM 37051 O O . MET D 1 583 ? 99.528 27.790 35.918 1.000 50.881 616 MET D O 1
ATOM 37065 N N . LEU D 1 584 ? 98.214 28.650 34.299 1.000 53.134 617 LEU D N 1
ATOM 37066 C CA . LEU D 1 584 ? 99.153 29.709 33.873 1.000 55.031 617 LEU D CA 1
ATOM 37067 C C . LEU D 1 584 ? 98.678 30.938 34.628 1.000 57.068 617 LEU D C 1
ATOM 37068 O O . LEU D 1 584 ? 97.539 31.415 34.319 1.000 58.640 617 LEU D O 1
#

Foldseek 3Di:
DVDQEAEDAVVVQVFAAPPPDACQQRLVVVVVVVQVPADQNYAYEYEAEPHEGEHELPNFDFCQDAFFPAFRDGGAREREEQEQPENYEYEYACYEYEYFDAHQYAEAYQYENYAYYNYEYYYLFAQWWKWFWADADQVQRKTKIFTDPSWDWDDDQQFIWTDTDVDIHGFFWKFKADAQVLATFFACFIGGDQRHNWDDPDVRIIMRRHHHDPRSPGGIMITTHHLHQHHERYEYELYENYYYEQYEYFEHSHEPYGHENYEEYYYHAYEQDAPDSPRPDSAGYAEEHEEYELYAHAYEHAPYEYHRYQYAPYAFWYFWWKFDFAPFQFKTKTFRDASRHWQDDRDDFFFKKWKAQQQQRDTDPDIWTWHDKDADDPDPPDGRGMIMTGTPDTHDVVPGCVVGIMIMDRLRSFYEYEHELYEYGNYHDEHYEAAGQHAYEAEQYEAANDQAAHYEHEAHCPYSRIHGQYAHYENAHYEHAAHHSYDDPQRQANYGHYYDHNDNVPHPAQRHEHYAYEHYEAEHQEAAHYEHARYEAYEHALYEYEHDNPDHHDHPNRHNYHYHNYDRYHYYNYDYNNHDDDPD/DVDQEAECAVVVQVFAAPPPDACQQRLVVVVVVVQVPADDSHAYEYEAEPHEGEHELPNFDFCQDAFFPAFRDGGAREREDQEQGENYEYEYACYEYEYFDAHQDAEAYQYENYAYYNYEYYYLFAQWWKWFWADADQVQRKTKIFTDPSWDWDDDQQFIWTDTDVDIHGFFWKFKADAQVLATFFACFIGGDQRHNWDDPDVRIIMRRHHHDPRSHGGIMITTHHLHQHHERYEYELYENYYYEQYEQFEHSHEPYGHENYEEYYYHAYEQDAPDSPRPDSAGYAEEHEEYELAAHAYEHAPYEYHRYQYAPYAFWYFWWKFDFAPFQFKTKTFRDASRHFQDDRDDFQFKKWKAQQQQRDTDPDIWTWHDKDFDDPDPPDGRGMIITGTPDTHDVVPGCVVGIMIMDRLRSFYEYDHELYEYGNYHDEHYEAAGQHAYEAAQYEAANDQAAHYEHEAHCDYSRIHGQYAHYENAHYEHAAHHSYDDPQRQANYGHYYDHNDNVPHPAARHEHYAYEHYEAEHQEAAHYEHERYEAYEHALYEYEHDNPDHHDHPNRHNYHYHNYHRYHYYNYDYNNHDDDPD/DVDQEAECAVVVQVFAAPPPDACQLRLVVVVVVVQVPADQSYAYEYEAEPHEGEHELPNFDFCQDAFFPAFRDGGAREREEQEQPENYEYEYACYEYEYFDAHQDAEAYQYENYAYYNYEYYYLFAQWWKWFFADADQVQRKTKIFTDPSWDWDDDQQFIWTDTDVDIHGFFWKFKADAQVLATFFACFIGGDQRHNWDDPDVRIIMRRHHHDPRRPGGIMITTHHLHQHYERYEYELYENYYYEQYEYFEHSHEPYGHENYEEYYYHAYEQDAPDSPRPDSAGYAEEHEEYELYAHAYEHAPYEYHRYQYAPYAFWYFWWWFDFAPFQFKTKTFRDASRHWQDDRDDFQFKKWKAQQQQRDTDPDIWTWHDKDFDDPDPPDGRGMIITGTPDTHDVVPGCVVGIMIMDRLRSFYEYDHELYEYGNYHDEHYEAAGQHAYEAEQYEAANDQAAHYEHEAHCDYSRIHGQYAHYENAHYEHAAHHSYDDPQRQANYGHYYDHNDNVPHPAARHEHYAYEHYEAEYQEAAHYEHERYEAYEHAQYEYEHDNPDHHDHPNRHNYHYHNYHRYHYYNYDYNNHDDDPD/DVDLEAECAVVVQVFAAPPPDACQQRLVVVVVVVQVPADDSHAYEYEAEPHEGEHELPNFDFCQDAFFPAFRDGGARERAEQEQHENYEYEYACYEYEYFDAHADAEAYQYENYAYYNYEYYYLFAQWWKWFWADADQVQRKTKIFTPPSWDWDDDQQFIWTDTDVDIHGFFWKWKADAQVLATFFACFIGGDQRHNWDDPDVRIIMRRHHHDPRSPGGIMITTHHLHQHHERYEHELYENYYYEQYEQFEHSHEPYGHENYEEYYYHAYEQDAPDSPRPDSAGYAEEHYEYELYAHAYEHAPYEYHRYQYAPYAFWYFWWWFDFAPFQFKTKTFRDASRHFQDDRDDFQFKKWKAQQQQRDTDPDIWTWHDKDADDPDPPDGRGMIITGTPDTHDVVPGCVVGIMIMDRLRSFYEYDHELYEYGNYHDEHYEAAGQHAYEAAAYEAANDQAAHYEHEAHCPYSRIHGQYAHYERAHYEHAAHHSYDDPQRQANYGHYYDHNDNVPHPAARHEHYAYEHYEAEYQEAAHYEHERYEAYEHAQYEYEHDNPDHHDHPNRHNYHYHNYYRYHYYNYDYNNHDDDPD

Radius of gyration: 47.05 Å; Cα contacts (8 Å, |Δi|>4): 7304; chains: 4; bounding box: 131×131×120 Å

B-factor: mean 37.43, std 8.36, range [6.04, 109.39]

Nearest PDB structures (foldseek):
  8pvs-assembly2_B  TM=9.264E-01  e=1.353E-54  Akkermansia muciniphila
  7jw4-assembly1_A-2  TM=8.941E-01  e=6.010E-44  Pseudoalteromonas distincta
  7jw4-assembly2_B  TM=8.967E-01  e=1.532E-42  Pseudoalteromonas distincta
  8yk1-assembly3_C  TM=8.496E-01  e=3.486E-43  Bifidobacterium bifidum JCM 1254
  8yk2-assembly1_B  TM=8.603E-01  e=4.920E-41  Bifidobacterium bifidum JCM 1254

Solvent-accessible surface area: 86514 Å² total; per-residue (Å²): 100,160,116,134,30,56,114,32,102,0,19,68,113,58,4,130,33,104,60,52,143,34,6,0,49,84,2,39,70,25,10,155,94,8,83,89,146,21,65,100,166,35,108,2,41,0,34,0,35,142,18,85,2,8,0,60,43,118,48,17,35,128,86,116,17,40,0,0,13,0,32,28,80,51,86,8,19,0,1,4,23,0,33,134,10,38,36,0,25,2,35,4,111,47,0,35,1,15,1,5,1,83,5,0,0,2,0,1,15,78,2,30,72,1,63,0,53,37,2,25,0,6,1,66,30,4,4,3,0,12,1,87,1,18,9,15,14,55,54,41,0,42,0,9,0,55,12,14,129,51,15,122,50,92,50,84,148,60,6,0,50,4,28,18,58,94,14,75,12,43,0,75,8,0,0,0,0,44,96,52,73,32,24,4,18,35,56,21,3,60,23,54,23,7,3,125,36,3,48,74,10,3,105,13,18,0,38,0,68,148,12,138,38,163,95,0,84,66,19,2,6,0,1,0,8,8,135,74,41,17,9,0,0,0,2,1,30,79,4,95,57,2,22,1,61,71,0,57,0,9,0,0,4,0,2,0,0,0,1,0,12,0,53,39,2,89,0,39,20,0,0,0,0,17,104,40,213,145,16,83,21,26,0,0,0,7,0,4,0,0,2,0,2,11,0,51,30,94,0,20,0,57,82,6,48,1,12,2,0,1,14,2,0,0,7,0,6,11,15,0,0,44,2,62,106,39,73,69,81,69,1,1,26,0,22,12,83,59,120,44,10,28,11,11,46,12,9,69,93,190,11,48,0,13,2,0,33,2,119,18,1,13,22,32,113,64,102,8,38,0,34,33,34,133,42,66,72,234,94,112,121,56,43,27,77,55,2,87,0,54,5,78,126,63,11,70,90,69,4,36,27,100,138,58,68,0,0,0,2,10,29,32,33,7,5,27,3,45,0,29,29,2,31,0,68,10,0,31,4,30,0,0,15,0,8,2,21,74,75,6,64,0,6,95,3,59,0,38,18,0,2,0,0,0,0,1,0,7,0,0,2,56,36,64,24,27,4,0,1,0,82,45,1,20,0,81,59,5,86,0,29,5,1,6,6,0,89,31,105,18,6,20,0,1,0,0,0,54,0,49,9,74,22,37,104,62,5,154,77,60,2,0,27,22,0,72,0,28,64,4,62,0,23,2,19,12,68,4,0,0,8,0,16,0,0,59,21,1,37,1,24,4,0,111,2,84,61,48,196,99,27,86,66,56,9,92,22,149,135,40,44,55,68,68,65,26,82,45,53,76,29,52,90,1,65,24,61,50,142,92,46,104,112,212,102,164,115,132,28,58,112,30,103,0,21,67,115,57,5,129,35,104,51,48,133,35,5,0,51,77,2,39,69,28,10,160,96,8,80,91,148,20,58,120,146,38,98,1,40,0,40,0,36,144,18,85,2,8,0,60,36,114,49,20,33,126,85,104,16,39,0,0,15,0,32,28,79,51,82,7,19,0,1,4,23,0,35,133,9,62,37,1,22,1,35,5,126,55,0,34,2,15,1,5,0,83,6,1,0,2,0,1,15,79,2,30,73,2,71,0,52,33,1,30,0,6,1,68,39,4,3,2,0,11,1,84,2,60,53,28,68,62,85,49,0,41,0,20,0,55,14,14,125,54,14,120,44,103,51,105,140,59,9,0,56,4,10,19,57,93,15,72,13,47,0,75,8,0,0,0,0,45,96,53,74,30,26,4,18,39,53,20,3,59,22,55,22,8,3,132,37,3,50,88,88,44,122,13,58,0,51,0,67,150,12,140,37,171,98,0,85,87,21,4,5,0,1,0,8,8,134,74,39,17,7,0,0,0,2,1,31,80,4,98,55,1,23,2,54,64,0,54,0,7,0,0,5,0,1,0,0,0,1,0,12,0,49,38,3,94,0,39,16,0,0,0,0,16,104,39,209,144,17,83,23,25,1,0,0,6,0,4,0,0,1,0,2,10,0,50,29,93,0,20,1,56,85,6,47,1,11,1,0,1,14,1,0,0,7,0,6,11,14,0,0,44,3,63,112,44,65,75,87,67,3,0,27,0,21,12,83,58,118,43,11,28,11,12,44,12,8,71,93,189,11,48,0,12,2,0,34,1,118,17,1,14,20,34,113,65,105,9,40,1,31,23,27,132,51,61,68,229,83,114,114,55,43,28,81,54,2,95,0,57,3,80,141,61,11,72,89,72,5,34,27,102,136,56,69,0,0,0,1,10,30,33,34,8,5,26,2,47,0,28,31,2,30,0,69,10,0,30,4,31,0,0,14,0,9,2,19,74,74,6,62,0,6,92,4,60,0,38,16,0,1,0,0,0,0,1,0,8,0,0,2,55,37,61,22,25,5,0,1,1,83,44,0,19,0,75,58,4,88,0,28,4,1,6,6,0,87,30,109,20,6,19,0,2,0,0,0,53,0,48,9,77,21,37,97,57,2,104,78,37,2,0,26,23,0,74,0,29,68,3,61,0,23,2,18,12,64,4,0,0,8,0,17,0,0,32,21,0,39,1,27,13,0,111,2,84,59,46,200,100,26,87,64,56,10,89,21,152,79,14,0,35,8,67,45,6,3,5,4,39,11,53,93,1,60,22,60,48,144,88,10,86,2,66,93,158,122,134,27,43,111,32,101,0,23,68,112,58,5,128,33,105,43,49,144,37,6,0,51,85,2,39,67,25,11,159,94,9,81,91,140,24,79,103,174,33,107,2,41,1,34,0,30,150,21,81,2,8,0,64,39,119,47,17,33,132,86,97,14,39,0,0,13,0,33,28,80,54,85,8,23,0,1,4,22,0,31,135,10,42,34,0,25,2,40,4,104,56,0,35,2,15,1,6,1,80,6,0,0,2,0,1,15,79,2,30,72,1,69,0,54,36,0,28,0,7,1,65,22,4,4,3,0,10,1,84,2,58,53,30,68,55,126,52,0,42,0,20,0,54,13,15,131,51,17,122,42,102,51,106,144,55,13,0,55,4,7,19,61,95,14,83,13,40,0,75,8,0,0,0,0,44,97,52,72,30,24,5,20,38,54,21,3,59,23,53,22,9,4,134,40,2,47,87,89,44,122,12,59,0,52,0,68,152,14,147,34,164,90,0,82,86,21,3,5,0,1,0,8,7,137,76,41,17,6,0,0,0,2,0,32,80,4,95,55,2,23,1,50,62,0,52,0,9,0,0,5,0,1,0,0,0,1,0,10,0,51,38,2,95,0,39,16,0,0,0,2,16,104,40,210,142,16,84,22,25,1,0,0,7,0,4,0,0,2,0,2,11,0,59,30,92,0,19,0,58,87,6,46,1,10,1,0,1,15,2,0,0,8,0,5,11,16,0,0,46,1,56,107,48,69,77,89,66,12,0,15,0,21,11,84,60,118,45,10,28,11,12,44,12,9,69,91,191,12,49,0,11,2,0,33,1,120,17,1,14,24,34,115,64,106,10,42,1,31,40,30,147,47,65,64,211,90,108,104,48,45,25,81,54,2,99,0,66,4,81,140,62,11,73,91,71,5,35,28,104,138,57,67,0,0,0,2,9,29,32,34,8,4,28,3,44,0,27,30,2,30,0,69,10,0,30,3,36,0,0,14,0,8,1,18,73,75,6,64,0,6,95,4,62,0,37,16,0,2,0,0,0,0,1,0,8,0,0,2,54,33,69,21,25,4,0,1,0,83,45,1,20,0,75,57,4,84,0,26,1,1,5,5,0,87,31,104,19,6,18,0,1,0,0,0,55,0,47,9,74,27,37,133,83,5,159,74,58,2,0,27,22,0,69,0,32,69,4,59,0,24,2,15,10,66,4,0,0,9,0,17,0,0,59,20,0,40,1,25,15,1,120,2,86,54,42,185,100,26,86,65,57,9,91,21,147,137,41,43,55,65,68,65,27,82,47,50,77,27,52,91,1,64,24,59,48,141,89,45,103,116,213,80,57,6,38,12,32,3,3,43,0,22,45,62,57,5,125,33,104,60,50,146,34,6,0,52,83,2,20,70,19,12,129,74,0,82,91,110,20,63,127,160,50,99,1,35,0,0,0,28,163,17,85,2,9,0,61,40,122,47,15,22,129,82,102,14,39,0,0,13,0,30,29,80,54,87,8,18,0,2,4,23,0,35,134,8,65,32,0,27,3,11,2,65,56,0,34,2,15,1,6,1,83,5,0,0,2,0,1,15,79,2,30,70,2,54,0,23,28,0,31,0,6,1,64,35,4,3,3,0,11,1,89,2,60,53,29,69,49,122,54,0,41,0,20,0,57,12,14,124,49,13,115,43,109,53,106,138,57,5,0,54,3,12,19,60,94,15,66,13,44,0,75,8,0,0,0,0,39,97,54,71,33,30,5,23,33,54,21,3,56,24,53,22,8,3,126,38,4,49,86,90,44,121,12,58,0,52,0,68,154,14,149,36,164,88,1,81,88,19,2,6,0,1,0,8,8,134,75,42,16,7,0,0,0,2,0,32,75,5,95,55,1,22,1,24,65,0,53,0,7,0,0,4,0,1,0,0,0,1,0,10,0,51,38,2,42,0,31,18,0,0,0,2,16,106,38,211,142,15,83,23,26,1,0,0,7,0,4,0,0,2,0,1,10,0,53,29,16,0,6,0,24,87,6,46,1,10,2,0,1,14,1,0,0,7,0,5,11,15,0,0,45,1,63,113,41,74,78,88,67,8,0,20,0,21,11,83,59,121,43,10,28,10,11,44,12,8,68,90,189,10,50,0,10,2,0,34,1,120,18,1,16,21,34,113,61,102,8,40,1,33,40,34,98,43,49,66,224,88,111,115,52,44,27,83,54,3,76,0,68,5,82,133,62,11,73,90,74,5,34,28,104,136,54,67,0,0,0,1,10,29,32,33,7,5,13,3,24,0,26,31,2,30,0,68,10,0,31,4,30,0,0,13,0,7,1,19,72,31,6,17,0,6,93,3,59,0,35,18,0,1,0,0,0,0,1,0,8,0,0,2,55,36,66,20,26,4,0,0,0,81,21,1,3,0,36,59,4,86,0,27,0,1,4,6,0,85,31,107,20,5,17,0,2,0,0,0,56,0,50,8,75,27,38,134,97,6,170,78,56,1,0,27,22,0,34,0,17,65,2,59,0,25,2,18,11,67,4,0,1,8,0,16,0,0,57,21,1,38,1,25,7,0,114,2,85,56,39,194,121,32,87,65,55,9,92,21,149,137,41,42,55,66,69,65,27,82,47,50,76,26,50,95,1,70,24,60,48,141,89,46,101,118,193

Secondary structure (DSSP, 8-state):
--SSEEEEEGGGGT--TT--SB-HHHHHHHHHHHHHH--SS-EEEEEPPSEEEEE-STT-EEE----TTS---SSEEEEEEEES--SEEEEEEEEEEEE-SS-EEEEEES-EEEEEEEEEEEESS-SSEEEEEEEEETTTTEEEEEE-TT-EEEEETTEEEEEETTEEE---EEEEE-TTT-PBPTT-SSEE---SSEEEEETTEEEETT---TT--TT-EEEEE-S-----SEEEES-EEEEEEEEEE---SS-SEEEES-S-EEEES-EES-SSTT-S-----SS-SEEEES--SEEEEES-EEES-SS-SEEEEEE-EEEEEE-SSSEEEEE--STTS-SS----TT-EEEEEETTTTEEEEEEEEEEEEEE--SSSS----EEEEEESSPPPTT--TTTS-EEEEESSS--EEEEES-EEES-SS-SEEE--SS-EEEES-EEES-SS-SEEE--BSSSS-EE-----EEEES-EEES--SS--TT-SSSEEE--B-TT-TT--S-SEEEEEEES-EEEESSS--EEEEEEEEEEEES-EEEE--SS----S---SEEEEEEEEEEEES-EETTEE----/--SSEEEEEGGGGT--TT--SB-HHHHHHHHHHHHHH--TT-EEEEE--SEEEEE-STT-EEE----TTS---SSEEEEEEEES--SEEEEEEEEEEEE-SS-EEEEEES-EEEEEEEEEEEESS-SSEEEEEEEEETTTTEEEEEE-TT-EEEEETTEEEEEETTEEE---EEEEE-TTT-PBPTT-SSEE---SSEEEEETTEEEETT---TT--TT-EEEEE-S-----SEEEES-EEEEEEEEEE---SS-SEEEES-S-EEEES-EES-SSTT-S-----SS-SEEEES--SEEEEES-EEES-SS-SEEEEEEPEEEEEE-SSSEEEEE--STTS-SS----TT-EEEEEETTTTEEEEEEEEEEEEEE--SSTTS---EEEEEESSPPPTT--TTTS-EEEEESSS--EEEEES-EEES-SS-SEEE--SS-EEEES-EEES-SS-SEEE--BSSSS-EE-----EEEES-EEES--SS--TT-SSSEEE--B-TT-TT--S-SEEEEEEES-EEEESSS--EEEEEEEEEEEES-EEEE--SS----S---SEEEEEEEEEEEES-EETTEE----/--SSEEEEEGGGGT--TT--SB-HHHHHHHHHHHHHT--SS-EEEEEPPSEEEEE-STT-EEE----TTS---SSEEEEEEEES--SEEEEEEEEEEEE-SS-EEEEEES-EEEEEEEEEEEESS-SSEEEEEEEEETTTTEEEEEE-TT-EEEEETTEEEEEETTEEE---EEEEE-TTT-PBPTT-SSEE---SSEEEEETTEEEETT---TT--TT-EEEEE-S-----SEEEES-EEEEEEEEEE---SS-SEEEES-S-EEEES-EES-SSTT-S-----SS-SEEEES--SEEEEES-EEES-SS-SEEEEEE-EEEEEE-SSSEEEEE--STTS-SS----TT-EEEEEETTTTEEEEEEEEEEEEEE--SSTTS---EEEEEESSPPPTT--TTTS-EEEEESSS--EEEEES-EEES-SS-SEEE--SS-EEEES-EEES-SS-SEEE--BSSSS-EE-----EEEES-EEES--SS--TT-SSSEEE--B-TT-TT--S-SEEEEEEES-EEEESSS--EEEEEEEEEEEES-EEEE--SS----S---SEEEEEEEEEEEES-EETTEE----/--BSEEEEEGGGGT--TT--SB-HHHHHHHHHHHHHH--TT-EEEEEPPSEEEEE-STT-EEE----TTS---SSEEEEEEEES--SEEEEEEEEEEEE-SS-EEEEEES-EEEEEEEEEEEESS-SSEEEEEEEEETTTTEEEEEE-TT-EEEEETTEEEEEETTEEE---EEEEE-TTT-PBPTTTSSEE---SSEEEEETTEEEETT---TT--TT-EEEEE-S-----SEEEES-EEEEEEEEEE---SS-SEEEES-S-EEEES-EES-SSTT-S-----SS-SEEEES--SEEEEES-EEES-SS-SEEEEEE-EEEEEE-SSSEEEEE--STTS-BS----TT-EEEEEETTTTEEEEEEEEEEEEEE--SSTTS-B-EEEEEESSPPPTT--TTTS-EEEEESSS--EEEEES-EEES-SS-SEEE--SS-EEEES-EEES-SS-SEEE--BSSSS-EE-----EEEES-EEES--SS--TT-SSSEEE--B-TT-TT--S-SEEEEEEES-EEEESSS--EEEEEEEEEEEES-EEEE--SS----S---SEEEEEEEEEEEES-EETTEE----

Sequence (2336 aa):
SEFNVKIYKLSAYGIKPNSGKNTTPLLTSLLKEIKSKTSDLDKVIIQFEKGRYDFYPEGAIKREYYISNHDQDNPKTVGIGIEKFNNITLIGKGTDLMFHGRMLPLALIESSNVKIKDLNIDFEKPQITQVKIISNDTTAGNIVFETAPWVKYKLKDSTFYNTGEGWEMQPTSGIAFENGTKHIIFNSGDIGVGTKSVSEVSPGKIMAHHWKNKKLVPGTVIAMRSWQRPAPGIFVHKGKNISFENVKVHYAEGMGLLAQLTENIYMDGFGVCLRGKNDPRYFTTQADATHFSGCKGEIVSKNGLYEGMMDDAINIHGTYLKITKKLDDHTVIANYMHEQSYGFDWGNIRDTVQFIQSKTMELWDAKNTIASIKPILRNSTDPIKEFRIEFTKALDPVIDPSKQDIGIENLSWTPSVVFTGNTIRNNRARGALFSTPKPTLVANNLFDHTSGCAILLCGDSNGWYETGSCRDITIRDNKFVNALTSMYQFTSAIISIYPEIPDLTNQKKYFHSGIRILNNQFDTFDQPILYAKSVDGLVFTGNKIQTNKEYPAFHSNKKRFLFERVIGVDFSDNKVDGKPIEMLSEFNVKIYKLSAYGIKPNSGKNTTPLLTSLLKEIKSKTSDL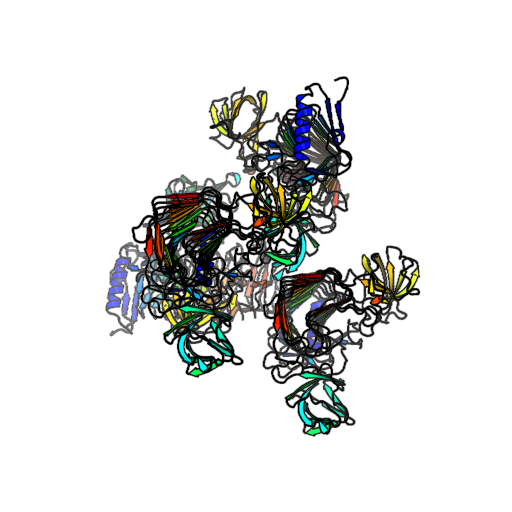DKVIIQFEKGRYDFYPEGAIKREYYISNHDQDNPKTVGIGIEKFNNITLIGKGTDLMFHGRMLPLALIESSNVKIKDLNIDFEKPQITQVKIISNDTTAGNIVFETAPWVKYKLKDSTFYNTGEGWEMQPTSGIAFENGTKHIIFNSGDIGVGTKSVSEVSPGKIMAHHWKNKKLVPGTVIAMRSWQRPAPGIFVHKGKNISFENVKVHYAEGMGLLAQLTENIYMDGFGVCLRGKNDPRYFTTQADATHFSGCKGEIVSKNGLYEGMMDDAINIHGTYLKITKKLDDHTVIANYMHEQSYGFDWGNIRDTVQFIQSKTMELWDAKNTIASIKPILRNSTDPIKEFRIEFTKALDPVIDPSKQDIGIENLSWTPSVVFTGNTIRNNRARGALFSTPKPTLVANNLFDHTSGCAILLCGDSNGWYETGSCRDITIRDNKFVNALTSMYQFTSAIISIYPEIPDLTNQKKYFHSGIRILNNQFDTFDQPILYAKSVDGLVFTGNKIQTNKEYPAFHSNKKRFLFERVIGVDFSDNKVDGKPIEMLSEFNVKIYKLSAYGIKPNSGKNTTPLLTSLLKEIKSKTSDLDKVIIQFEKGRYDFYPEGAIKREYYISNHDQDNPKTVGIGIEKFNNITLIGKGTDLMFHGRMLPLALIESSNVKIKDLNIDFEKPQITQVKIISNDTTAGNIVFETAPWVKYKLKDSTFYNTGEGWEMQPTSGIAFENGTKHIIFNSGDIGVGTKSVSEVSPGKIMAHHWKNKKLVPGTVIAMRSWQRPAPGIFVHKGKNISFENVKVHYAEGMGLLAQLTENIYMDGFGVCLRGKNDPRYFTTQADATHFSGCKGEIVSKNGLYEGMMDDAINIHGTYLKITKKLDDHTVIANYMHEQSYGFDWGNIRDTVQFIQSKTMELWDAKNTIASIKPILRNSTDPIKEFRIEFTKALDPVIDPSKQDIGIENLSWTPSVVFTGNTIRNNRARGALFSTPKPTLVANNLFDHTSGCAILLCGDSNGWYETGSCRDITIRDNKFVNALTSMYQFTSAIISIYPEIPDLTNQKKYFHSGIRILNNQFDTFDQPILYAKSVDGLVFTGNKIQTNKEYPAFHSNKKRFLFERVIGVDFSDNKVDGKPIEMLSEFNVKIYKLSAYGIKPNSGKNTTPLLTSLLKEIKSKTSDLDKVIIQFEKGRYDFYPEGAIKREYYISNHDQDNPKTVGIGIEKFNNITLIGKGTDLMFHGRMLPLALIESSNVKIKDLNIDFEKPQITQVKIISNDTTAGNIVFETAPWVKYKLKDSTFYNTGEGWEMQPTSGIAFENGTKHIIFNSGDIGVGTKSVSEVSPGKIMAHHWKNKKLVPGTVIAMRSWQRPAPGIFVHKGKNISFENVKVHYAEGMGLLAQLTENIYMDGFGVCLRGKNDPRYFTTQADATHFSGCKGEIVSKNGLYEGMMDDAINIHGTYLKITKKLDDHTVIANYMHEQSYGFDWGNIRDTVQFIQSKTMELWDAKNTIASIKPILRNSTDPIKEFRIEFTKALDPVIDPSKQDIGIENLSWTPSVVFTGNTIRNNRARGALFSTPKPTLVANNLFDHTSGCAILLCGDSNGWYETGSCRDITIRDNKFVNALTSMYQFTSAIISIYPEIPDLTNQKKYFHSGIRILNNQFDTFDQPILYAKSVDGLVFTGNKIQTNKEYPAFHSNKKRFLFERVIGVDFSDNKVDGKPIEML